Protein AF-0000000086157388 (afdb_homodimer)

Foldseek 3Di:
DPDQWDAACLAIAGPLDPKHWDWDAEPQRFIEIEIADQVDFKWKKKKKFQAAQLPPDQLFAALRVLLLLLLQQAFPVGNHGCVLVVVQLLFVKDWDWDGDHGMIMTMMMGGQVCVLVNVLRVLRSQQGGPSDPVQSVVSLLLLQQVLLQCLQPQVVVVCLVLLCLWDPLRSSNTHHSHHCVSQPVSCVVVVHDSSVVSVVVSVVRSASNRMYMYTYHNDDPVVVVVSCHVRNNSRHHPPDDGDDRPQDDRADLVNFQKEKEFEHNAFFWKKKKKFKFFACLQVLQAPLQVLVQCFQQFCAFQHLPVVCVVVLFFDHWGWTWPAHDPGITMTMIMTGTFPVNLVVSLVSLLSSLLQLVVVLVCPVPDVVSVVLLQLLLSVCSNQPFDDDNRVVNRQLRVCCSRDPSHCSRPSVGHHHDHDRVVNNVVSVRSASRRIYIYTYGNVCPPVADDFRDSSRIGMHMDHNDPVSRVDSRDHDHDPRHDGDDDQPQADDDWDFPDEADPDLVDPDDDAWAWPDDDLAETETEAADRHSRGQKKKKKKWKFFCQCPVDLLNVLLNVLVQVQLCVVCVNPCSSNVSNAKDWDWDADNTTIMIMIMGGNRCRLVVVVVSLVSLLLLLDPPRDDDQSSSVRSLVVVLSVLVCVLSDRQLVVLVVVVQLQWWLRDDDSVVNNVSSVPDGPVNSSVSSNRRQLEIHMYMYMYYRDDPVRSVVSVVVSSCSAQNDDPRHHHGDDPVSPADTFTFDDDAQFEEEEEDARSPQQSLKKKKKKKWWDAFDDLLVVLLQLLCQSVCFSLQCCVCCSVVNFRNDWGWHWDDDQRTTIIMIMHMGNPDFLVVVVVSSLVVLQCVLVVLVPQDPVSSVSSLVSSLCVLVPDDSGRVVLSVLQVVCVVSLQNPSCSSVSSNVSNVPDDSVNSSVVSQQAPHSPHRNHYMYMYIYGYNNDDDDPDDPPDPDPDDDPPDDDDDDPPDCPPCPVRDYDYPPDSNVSSVPTDIHHGRDNNNVVVSVVVNVD/DPDQWDAACLAIAGPLDPKHWDWDAEPQRFIEIEIADQVDFKWKKKKKFQAAQLPPDPLFAALRVLLLLLLQQAFPVGNHGCVLVVVQLLFVKDWDWDGDHGMIMTMMMGGQVCVLVNVLRVLRSQQGGPSDPVQSVVSLLLLQQVLLQCLQPQVVVVCLVLLCLWDPLRSSNTHHSHHCVSQPVSCVVVVHDSSVVSVVVSVVRSASNRMYMYIYHNDDPVVVVVSCRVRNNSRHHPPDDGDDRPQDDRADLVNFQKEKEFEHNAFFWKKKKKFKFFAPLQVLQAPLQVLVQCFQQFCAFQHLNVVCVVVVFFDHWGWTWPAHDPGITMTMIMTGTFPVNLVVSLVSLLSSLLQLVVVLVCPVPDVVSVVLLQLLLSVCSNQPFDDDNRVVNSQLRVCCSRDPSHCSHPSVGHHHDHDRVVNNVVSVRSASRRIYIYTYGNVCPVVADDFRDSSRIGMHMDHNDPVSRVDSRDHDHDPRHDGDDDQPQADDDWDFPDEADPDLVDDDDDAWAWPDDDLAETETEAADRHSRGQKKKKKKWKFFCQCPVDLLNVLLNVLVQVQLCVVCVNPCSSNVSNAKDWDWDADNTTIMIMIMGGNRCRLVVVVVSLVSLLLLLDPPRDDDQSSSVRSLVVVLSVLVCVLSDRQLVVLVVVVLLQWWLRDDDSVVNNVSSVPDGPVNSSVSSNRRQLEIHMYMYMYYRDDPVRSVVSVVVSSCSAQNDDPRHHHGDDPVSPADTFTFDDDAQFEEEEEDARSPQQSLKKKKKKKWWDAFDDLLVVLLQLLVQSVCFSLQCCQCCSVVNFRNDWGWHWDDDQRTTIIMIMHMGNPDFLVVVVVSSLVVLQVVLVVLVPQDPVSSVSSLVSSLCVLVPDDSGSVVLVVLQVVCVVSLQQPSCSSVSSNVSNVPDDSVNSSVVSQQAPHSPHRNHYMYMYIYGYNNDDDDPDDPPPPDPDDDPPDDDDDDPDDCPPCPVRDYDYDPDSNVSSVVTDIHHGRDNNNVVVSVVVNVD

Solvent-accessible surface area (backbone atoms only — not comparable to full-atom values): 105299 Å² total; per-residue (Å²): 130,78,60,53,58,37,73,40,77,63,26,32,38,32,56,71,56,85,60,44,51,42,74,47,64,43,92,37,51,32,38,34,39,39,35,24,33,71,82,49,65,53,16,19,35,10,40,19,35,49,50,18,24,46,73,32,54,90,78,32,33,10,45,43,39,49,43,61,60,37,46,60,37,14,16,74,91,52,59,54,49,57,51,66,62,51,53,28,53,55,39,68,22,52,72,53,68,50,64,43,61,53,30,30,38,39,31,29,30,24,32,42,93,54,34,66,63,52,49,47,59,54,33,32,47,63,55,40,49,54,55,42,72,88,48,46,65,60,50,41,48,46,38,24,41,50,43,60,68,42,52,72,34,51,71,57,34,53,52,50,45,58,22,61,70,29,31,81,88,19,50,70,32,56,57,42,69,32,31,47,53,40,58,41,54,51,26,54,76,70,70,46,57,54,67,59,51,47,52,48,50,44,70,70,62,66,26,21,47,36,30,28,35,21,43,37,34,43,53,56,62,70,56,51,50,49,50,49,52,72,54,48,45,71,27,52,51,76,70,52,75,61,85,80,74,77,88,62,52,45,70,45,79,90,58,32,25,28,33,34,42,27,31,53,78,53,88,48,40,35,42,36,43,30,27,76,39,72,44,58,52,81,41,54,52,44,40,47,63,54,62,54,20,52,58,61,34,31,53,32,73,28,16,61,44,40,54,32,40,77,70,52,26,34,81,45,56,46,40,34,70,78,38,79,34,82,80,31,23,29,40,35,41,36,32,32,33,34,81,61,17,66,76,36,50,70,58,52,52,42,51,54,40,29,50,50,51,50,48,61,67,51,51,71,66,65,67,62,63,56,49,51,54,32,49,43,28,44,53,50,48,32,68,55,70,68,67,56,50,42,62,46,25,40,51,44,15,54,40,51,79,74,32,57,70,42,31,45,72,38,41,89,51,49,60,76,45,89,47,57,64,58,36,48,54,52,58,68,53,67,37,48,69,41,22,34,40,36,38,35,25,50,87,38,53,96,66,48,81,41,63,39,85,87,52,57,38,37,24,35,76,44,72,55,54,67,69,58,39,53,47,50,65,63,58,67,86,55,89,70,55,47,76,75,78,86,62,84,45,56,74,88,57,68,78,69,65,41,63,74,48,93,54,78,89,53,87,68,90,68,71,64,40,56,79,42,80,58,70,54,37,34,33,35,42,37,59,34,37,78,76,65,52,40,35,26,38,43,38,35,36,42,33,16,80,53,42,33,68,41,49,54,32,35,45,37,43,52,50,50,48,53,50,49,50,61,70,38,37,46,63,49,44,40,32,44,68,46,56,26,48,70,48,76,52,67,53,74,46,25,39,34,40,39,40,38,20,43,43,69,51,42,65,57,55,52,50,52,52,51,50,49,54,51,44,56,30,37,91,82,47,82,82,58,67,69,58,48,53,52,51,51,52,52,53,51,45,52,55,59,40,54,47,61,53,61,47,54,60,50,26,52,47,51,48,47,51,51,36,30,69,79,57,73,55,64,68,51,35,54,60,34,58,72,70,59,50,71,68,54,39,50,52,46,39,49,50,40,56,45,32,35,32,38,43,37,37,37,38,22,33,44,42,71,69,54,48,51,51,56,50,49,53,58,50,40,72,43,58,36,99,58,97,74,53,31,38,60,60,54,81,78,70,69,67,66,66,36,23,54,41,75,85,55,56,34,40,35,38,34,70,46,70,32,80,36,56,82,40,50,42,13,9,30,30,39,35,36,50,68,53,67,68,43,58,66,59,48,18,52,47,53,51,49,38,60,67,45,35,60,60,50,38,45,47,45,32,67,72,61,55,47,31,67,48,60,47,59,35,79,44,76,50,58,46,29,37,32,41,36,44,37,40,28,12,69,81,48,43,36,71,56,49,50,51,53,51,52,51,48,59,60,51,46,53,54,57,62,69,67,52,46,72,66,59,50,49,43,49,48,51,35,50,33,49,61,46,64,52,74,68,76,34,66,67,53,49,50,49,58,53,45,52,28,54,76,68,48,26,43,51,76,60,47,48,57,52,24,29,57,44,38,71,68,60,47,74,65,56,53,50,52,48,40,48,34,46,65,35,90,82,13,80,55,15,22,34,41,36,26,30,28,32,10,58,74,36,85,78,76,76,74,74,70,82,70,86,67,92,74,84,82,84,68,90,81,90,85,71,91,73,70,84,74,69,73,70,69,77,69,61,68,48,75,52,87,46,62,62,63,50,51,39,64,32,30,30,44,33,34,60,63,48,73,23,48,62,57,42,55,59,54,57,76,106,131,79,60,54,57,38,74,40,77,61,26,34,40,34,55,71,56,83,59,44,51,43,76,46,64,44,91,35,50,32,37,34,41,41,35,24,32,73,80,49,64,53,14,19,36,11,40,18,35,50,49,17,25,45,72,32,54,90,79,31,33,10,45,44,38,49,44,62,60,39,45,61,37,14,17,74,92,49,58,53,48,56,50,64,61,51,52,29,52,53,40,67,21,51,73,54,68,50,64,44,60,54,31,30,39,40,30,28,31,24,32,42,91,54,33,67,62,53,48,48,60,56,34,32,47,64,56,40,48,54,57,42,71,88,47,46,65,62,51,41,48,45,37,24,42,50,43,61,69,42,53,71,34,53,71,57,34,53,52,51,45,58,22,62,71,28,31,81,85,18,50,71,32,55,57,43,68,33,31,47,54,39,60,40,53,51,25,54,75,70,71,46,57,56,67,60,52,46,50,49,50,43,68,70,63,67,26,21,47,37,30,28,35,21,42,37,34,44,52,54,62,70,57,52,51,49,49,49,50,70,52,49,45,71,27,52,52,76,72,51,74,60,84,79,76,78,88,62,51,42,69,45,80,89,58,32,25,27,33,34,42,30,30,52,79,52,88,50,39,38,43,35,45,30,28,74,39,71,42,58,55,82,41,53,50,42,40,48,62,54,64,53,19,52,58,62,34,30,54,30,73,28,15,60,43,39,54,33,38,76,71,50,26,34,80,43,56,46,38,31,71,80,37,77,33,82,80,31,23,31,40,34,40,37,32,32,34,32,80,63,16,65,76,36,50,70,59,54,53,41,51,54,42,29,52,51,51,49,48,60,68,51,52,70,67,64,66,63,62,56,50,51,55,31,50,45,28,44,52,51,50,31,68,55,71,69,66,55,50,42,59,46,24,40,50,45,16,55,40,50,78,74,31,56,71,43,32,46,72,37,42,89,53,46,60,75,45,86,47,57,66,60,35,49,53,52,58,69,51,69,38,48,68,42,22,35,39,36,38,35,26,49,84,37,52,96,66,46,80,41,63,40,85,87,51,56,38,38,25,34,77,43,72,54,53,66,69,59,39,51,48,48,66,64,59,67,87,52,89,70,54,48,78,75,77,85,61,84,44,57,73,86,56,69,77,68,65,40,62,74,49,91,53,77,88,54,87,68,91,69,70,64,41,56,79,41,81,60,70,54,36,35,33,36,42,36,60,35,38,80,76,65,50,40,36,25,38,42,38,36,36,41,33,16,80,53,41,32,68,41,51,55,32,35,47,39,43,52,50,50,48,52,51,49,50,61,70,38,38,47,64,50,46,40,31,43,68,45,54,27,49,72,48,75,52,66,53,73,48,24,40,35,40,37,40,38,20,42,42,68,51,41,64,58,55,53,51,52,52,50,51,51,56,50,44,57,30,37,92,81,48,83,80,58,67,69,59,48,52,52,50,52,50,52,50,51,46,52,55,59,39,54,47,62,54,59,48,53,61,51,25,52,48,52,50,47,52,52,36,32,69,78,56,72,55,63,67,50,35,53,60,35,57,74,70,59,50,72,67,54,41,52,53,46,39,50,50,39,58,45,34,36,31,36,44,38,38,38,36,22,34,46,42,71,68,54,48,51,50,55,50,48,53,57,50,41,72,43,57,36,99,56,96,75,52,33,38,59,59,55,80,77,71,70,69,68,66,34,23,52,40,76,85,55,56,33,40,35,38,35,70,47,70,34,82,36,55,82,39,50,42,12,9,31,29,39,35,35,50,68,51,67,69,44,58,67,59,48,19,52,47,53,51,48,38,62,66,47,35,60,60,50,38,44,47,45,31,67,71,61,56,46,29,67,48,61,48,58,35,80,43,74,49,59,46,31,36,33,42,37,41,37,39,29,12,68,80,46,42,36,70,56,48,50,52,53,52,51,51,47,59,59,52,46,53,55,57,62,68,66,52,47,71,66,58,50,50,42,49,50,52,33,50,33,48,61,47,62,52,74,68,76,35,67,69,51,48,50,49,58,53,44,51,28,54,77,67,48,26,43,50,74,60,46,48,57,52,24,28,57,45,37,71,69,60,48,75,66,57,52,50,52,49,39,48,33,47,63,34,92,82,13,80,54,16,20,35,39,36,26,31,28,30,10,57,73,35,85,77,76,78,73,73,69,82,69,87,72,91,74,89,77,82,77,78,89,84,78,75,83,75,63,85,72,70,74,71,69,78,69,63,68,48,75,53,86,45,61,62,62,50,50,40,65,32,29,31,44,33,34,60,63,49,74,24,48,61,56,41,56,58,55,57,75,108

InterPro domains:
  IPR001431 Peptidase M16, zinc-binding site [PS00143] (52-75)
  IPR007863 Peptidase M16, C-terminal [PF05193] (195-375)
  IPR011249 Metalloenzyme, LuxS/M16 peptidase-like [SSF63411] (14-241)
  IPR011249 Metalloenzyme, LuxS/M16 peptidase-like [SSF63411] (247-485)
  IPR011249 Metalloenzyme, LuxS/M16 peptidase-like [SSF63411] (487-719)
  IPR011249 Metalloenzyme, LuxS/M16 peptidase-like [SSF63411] (750-945)
  IPR011765 Peptidase M16, N-terminal [PF00675] (32-168)
  IPR032632 Peptidase M16, middle/third domain [PF16187] (381-672)
  IPR050626 Peptidase M16 [PTHR43690] (11-986)
  IPR054734 Coenzyme PQQ synthesis protein F-like, C-terminal lobe, domain 4 [PF22456] (783-882)

pLDDT: mean 91.5, std 12.33, range [19.94, 98.81]

Nearest PDB structures (foldseek):
  4pfc-assembly1_B  TM=9.651E-01  e=4.198E-99  Homo sapiens
  3e4a-assembly2_B  TM=9.643E-01  e=3.838E-98  Homo sapiens
  6mq3-assembly1_A  TM=9.657E-01  e=3.493E-98  Homo sapiens
  4pf9-assembly1_A  TM=9.601E-01  e=7.455E-97  Homo sapiens
  1q2l-assembly1_A  TM=5.799E-01  e=6.615E-72  Escherichia coli str. K-12 substr. W3110

Organism: Pythium oligandrum (NCBI:txid41045)

Sequence (2010 aa):
MDASVVLRNGVEVSALDDRLYESVTLENALQVLLISDPATEKASAAMDVHVGHQSDPEDLPGLAHFLEHMLFLGTEKYPDENSYKQYLSAHSGRSNASTSQMHTNYYFDVLSEHFHEALDRFAQFFIAPLFTASATEREMNAVNSENAKNLQNDHRRLYQLQKSLANPQHPFHKFGTGNIETLGNIPKAQGIDVRKALLEFHATYYSASIMKLVIYGKEDLPTLKLWATQLFSAIKNTGRSFPTFGDVVPYDESRLGREIHVAPVKDLRVIDVSWPLPSLYWDFLTKPSRILSHLIGHEGKGSVLSYLKAKKWANGLSSGLTRDNEDWALFSVKVEATEEGIEHVNEVVTVVYQYLHMLQREAPFAPWIFEETKDVSLVEFRFKSKESPINYTSYLAGVMHKYPTKHVVSGGYLLHDYDAEKVQKILDLLTPKRMRLTVVSKKFEDKTESIEKWYTTPYTEGAIEAERLDTWQVVNANGELALPHRNEFICTDFRIVTPPERDASTYVLSPPTLLRNDAQARLWYKPDVHFRKPKLTLSFLLYTPTVSATPYHAVLSGLLIRYLKDELSEYSYDAELAGMEYDVSFTSRALELHVVGFSHKLPILLSKILDQLHSMSSPDHVYNDAMFERIKDRTKRLYENFFLEEPYQHAVYASSLILEASRWSVEEKIEAIEQLTLADMISHAQQLFQQVFIEAYAYGNIDQAGAESVTARVVDSFFGAGSQKSLTLLASQRAKPRAIQLTEPIEYRFQRKEWNTANLNSSICNLYQFNTESVPLRARLELFAHIFKEPCFNQLRTQEQLGYLVFSGLFRIEGVEYFRVLVQSDVASPAHLNQRIELFVASFRQLLVDMSATEWAKHVVAVVKALREKPKRESEECARYWREIACETFVFDRRERVAAAVETLQKTDLLAFFDEYMLPDGSKRSKLSTRLYGNKHDLLELAPPIGGRSASLSASTHLAATMTLSPSECSVHFITDVNAFKQSMPLFPERGRDGLQDAVAAAKLMDASVVLRNGVEVSALDDRLYESVTLENALQVLLISDPATEKASAAMDVHVGHQSDPEDLPGLAHFLEHMLFLGTEKYPDENSYKQYLSAHSGRSNASTSQMHTNYYFDVLSEHFHEALDRFAQFFIAPLFTASATEREMNAVNSENAKNLQNDHRRLYQLQKSLANPQHPFHKFGTGNIETLGNIPKAQGIDVRKALLEFHATYYSASIMKLVIYGKEDLPTLKLWATQLFSAIKNTGRSFPTFGDVVPYDESRLGREIHVAPVKDLRVIDVSWPLPSLYWDFLTKPSRILSHLIGHEGKGSVLSYLKAKKWANGLSSGLTRDNEDWALFSVKVEATEEGIEHVNEVVTVVYQYLHMLQREAPFAPWIFEETKDVSLVEFRFKSKESPINYTSYLAGVMHKYPTKHVVSGGYLLHDYDAEKVQKILDLLTPKRMRLTVVSKKFEDKTESIEKWYTTPYTEGAIEAERLDTWQVVNANGELALPHRNEFICTDFRIVTPPERDASTYVLSPPTLLRNDAQARLWYKPDVHFRKPKLTLSFLLYTPTVSATPYHAVLSGLLIRYLKDELSEYSYDAELAGMEYDVSFTSRALELHVVGFSHKLPILLSKILDQLHSMSSPDHVYNDAMFERIKDRTKRLYENFFLEEPYQHAVYASSLILEASRWSVEEKIEAIEQLTLADMISHAQQLFQQVFIEAYAYGNIDQAGAESVTARVVDSFFGAGSQKSLTLLASQRAKPRAIQLTEPIEYRFQRKEWNTANLNSSICNLYQFNTESVPLRARLELFAHIFKEPCFNQLRTQEQLGYLVFSGLFRIEGVEYFRVLVQSDVASPAHLNQRIELFVASFRQLLVDMSATEWAKHVVAVVKALREKPKRESEECARYWREIACETFVFDRRERVAAAVETLQKTDLLAFFDEYMLPDGSKRSKLSTRLYGNKHDLLELAPPIGGRSASLSASTHLAATMTLSPSECSVHFITDVNAFKQSMPLFPERGRDGLQDAVAAAKL

Secondary structure (DSSP, 8-state):
---SEEEETTEEEETT---EEEEEE-TTS-EEEEEE-TT-SEEEEEEEES--GGGS-TTSTTHHHHHHHHTTS-BSSS--TTHHHHHHHHTT-EEEEEE-SS-EEEEEEEEGGGHHHHHHHHHHHHH-B---GGGHHHHHHHHHHHHHHHTT-HHHHHHHHHHHTS-TTSGGGS--S--HIIIIIHHHHTT--HHHHHHHHHHHH--GGGEEEEEEESS-HHHHHHHHHHHHTTS----PPPP--TT--SS-GGGSSEEEEE--SS---EEEEEEEE---TT-TTT-HHHHHHHHHT--STTSHHHHHHHTT-EEEEEEEEEEE-SS-EEEEEEEEE-HHHHTTHHHHHHHHHHHHHHHHHHPSPPHHHHHHHHHHHHHHHHTPPPPPHHHHHHHHHHHTTTS-GGGTTTTTT------HHHHHHHHHH--GGG-EEEEE-GGGTTT-SEE-TTT--EEEEEEPPHHHHHHHHSPPP-TT--PPPPPTT--------SPPPS-TTS----PPEEEEESSSEEEEEEE--SS--SEEEEEEEEE-TTTTSSHHHHHHHHHHHHHHHHHHHHHHHHHHHTT-EEEEEE-SSEEEEEEEEETTTHHHHHHHHHHHHHHHHSTTPPPPHHHHHHHHHHHHHHHHHHTTS-HHHHHHHHHHHHHBTTPPPHHHHHHHHHH--HHHHHHHHHHHTSB-EEEEEEEES--HHHHHHHHHHHHHHHHSSSSSPPBPPPGGGGPPP-BBP--SSSEEEEEEE-SSTT---EEEEEEEEEEE--HHHHHHHHHHHHHHHHHHHIIIIIIS---SEEEEEEEEETTEEEEEEEEEESSS-HHHHHHHHHHHHHHHHHHHHH--HHHHHHHHHHHHHHHTPPPSSHHHHHHHHHHHHHTT---TTHHHHHHHHHHT--HHHHHHHHHHHTSTT-TT-EEEEEEEE-TTS---------SSS----------------------EEE-S-HHHHHHHS-BPPPPP-HHHHHHHHHHH-/---SEEEETTEEEETT---EEEEEE-TTS-EEEEEE-TT-SEEEEEEEES--GGGS-TTSTTHHHHHHHHTTS-BSSS--TTHHHHHHHHTT-EEEEEE-SS-EEEEEEEEGGGHHHHHHHHHHHHH-B---GGGHHHHHHHHHHHHHHHTT-HHHHHHHHHHHTS-TTSGGGS--S--HIIIIIHHHHTT--HHHHHHHHHHHH--GGGEEEEEEESS-HHHHHHHHHHHHTTS----PPPP--TT--SS-GGGSSEEEEE--SS---EEEEEEEE---TT-TTT-HHHHHHHHHT--STTSHHHHHHHTT-EEEEEEEEEEE-SS-EEEEEEEEE-HHHHTTHHHHHHHHHHHHHHHHHHPSPPHHHHHHHHHHHHHHHHTPPPPPHHHHHHHHHHHTTTS-GGGTTTTTT------HHHHHHHHHH--GGG-EEEEE-GGGTTT-SEE-TTT--EEEEEEPPHHHHHHHHSPPP-TT--PPPP-TT--------SPPPS-TTS----PPEEEEESSSEEEEEEE--SS--SEEEEEEEEE-TTTTSSHHHHHHHHHHHHHHHHHHHHHHHHHHHTT-EEEEEE-SSEEEEEEEEETTTHHHHHHHHHHHHHHHHSTTPPPPHHHHHHHHHHHHHHHHHHTTS-HHHHHHHHHHHHHBTTPPPHHHHHHHHHH--HHHHHHHHHHHTSB-EEEEEEEES--HHHHHHHHHHHHHHHHSSSSSPPBPPPGGGGPPP-BBP--SSSEEEEEEE-SSTT---EEEEEEEEEEE--HHHHHHHHHHHHHHHHHHHIIIIIIS---SEEEEEEEEETTEEEEEEEEEESSS-HHHHHHHHHHHHHHHHHHHHH--HHHHHHHHHHHHHHHTPPPSSHHHHHHHHHHHHHTT---TTHHHHHHHHHHT--HHHHHHHHHHHTSTT-TT-EEEEEEEE-TTS---------SSS--------SS--S---------EEE-S-HHHHHHHS-BPPPPP-HHHHHHHHHHH-

Radius of gyration: 44.44 Å; Cα contacts (8 Å, |Δi|>4): 3842; chains: 2; bounding box: 84×133×100 Å

Structure (mmCIF, N/CA/C/O backbone):
data_AF-0000000086157388-model_v1
#
loop_
_entity.id
_entity.type
_entity.pdbx_description
1 polymer 'Insulin-degrading enzyme'
#
loop_
_atom_site.group_PDB
_atom_site.id
_atom_site.type_symbol
_atom_site.label_atom_id
_atom_site.label_alt_id
_atom_site.label_comp_id
_atom_site.label_asym_id
_atom_site.label_entity_id
_atom_site.label_seq_id
_atom_site.pdbx_PDB_ins_code
_atom_site.Cartn_x
_atom_site.Cartn_y
_atom_site.Cartn_z
_atom_site.occupancy
_atom_site.B_iso_or_equiv
_atom_site.auth_seq_id
_atom_site.auth_comp_id
_atom_site.auth_asym_id
_atom_site.auth_atom_id
_atom_site.pdbx_PDB_model_num
ATOM 1 N N . MET A 1 1 ? -38.969 35.5 25.422 1 34.53 1 MET A N 1
ATOM 2 C CA . MET A 1 1 ? -37.656 35.5 24.75 1 34.53 1 MET A CA 1
ATOM 3 C C . MET A 1 1 ? -36.562 35.938 25.703 1 34.53 1 MET A C 1
ATOM 5 O O . MET A 1 1 ? -36.469 37.094 26.078 1 34.53 1 MET A O 1
ATOM 9 N N . ASP A 1 2 ? -36.219 35.188 26.562 1 48.5 2 ASP A N 1
ATOM 10 C CA . ASP A 1 2 ? -35.312 35.406 27.688 1 48.5 2 ASP A CA 1
ATOM 11 C C . ASP A 1 2 ? -34.031 36.156 27.234 1 48.5 2 ASP A C 1
ATOM 13 O O . ASP A 1 2 ? -33.594 36 26.094 1 48.5 2 ASP A O 1
ATOM 17 N N . ALA A 1 3 ? -33.594 37.188 27.828 1 71.31 3 ALA A N 1
ATOM 18 C CA . ALA A 1 3 ? -32.594 38.188 27.484 1 71.31 3 ALA A CA 1
ATOM 19 C C . ALA A 1 3 ? -31.25 37.562 27.188 1 71.31 3 ALA A C 1
ATOM 21 O O . ALA A 1 3 ? -30.75 36.75 27.969 1 71.31 3 ALA A O 1
ATOM 22 N N . SER A 1 4 ? -30.844 37.531 25.844 1 84.69 4 SER A N 1
ATOM 23 C CA . SER A 1 4 ? -29.547 37.031 25.359 1 84.69 4 SER A CA 1
ATOM 24 C C . SER A 1 4 ? -28.391 37.688 26.125 1 84.69 4 SER A C 1
ATOM 26 O O . SER A 1 4 ? -27.312 37.125 26.234 1 84.69 4 SER A O 1
ATOM 28 N N . VAL A 1 5 ? -28.719 38.812 26.703 1 91.88 5 VAL A N 1
ATOM 29 C CA . VAL A 1 5 ? -27.719 39.594 27.406 1 91.88 5 VAL A CA 1
ATOM 30 C C . VAL A 1 5 ? -28.25 40 28.781 1 91.88 5 VAL A C 1
ATOM 32 O O . VAL A 1 5 ? -29.422 40.375 28.922 1 91.88 5 VAL A O 1
ATOM 35 N N . VAL A 1 6 ? -27.469 39.844 29.797 1 93.44 6 VAL A N 1
ATOM 36 C CA . VAL A 1 6 ? -27.859 40.219 31.156 1 93.44 6 VAL A CA 1
ATOM 37 C C . VAL A 1 6 ? -26.781 41.094 31.781 1 93.44 6 VAL A C 1
ATOM 39 O O . VAL A 1 6 ? -25.641 41.125 31.312 1 93.44 6 VAL A O 1
ATOM 42 N N . LEU A 1 7 ? -27.141 41.75 32.781 1 92.56 7 LEU A N 1
ATOM 43 C CA . LEU A 1 7 ? -26.203 42.594 33.5 1 92.56 7 LEU A CA 1
ATOM 44 C C . LEU A 1 7 ? -25.812 41.938 34.812 1 92.56 7 LEU A C 1
ATOM 46 O O . LEU A 1 7 ? -26.672 41.562 35.625 1 92.56 7 LEU A O 1
ATOM 50 N N . ARG A 1 8 ? -24.562 41.75 35 1 91.5 8 ARG A N 1
ATOM 51 C CA . ARG A 1 8 ? -24.016 41.25 36.25 1 91.5 8 ARG A CA 1
ATOM 52 C C . ARG A 1 8 ? -23.109 42.281 36.906 1 91.5 8 ARG A C 1
ATOM 54 O O . ARG A 1 8 ? -21.953 42.438 36.469 1 91.5 8 ARG A O 1
ATOM 61 N N . ASN A 1 9 ? -23.562 42.812 38.031 1 93.06 9 ASN A N 1
ATOM 62 C CA . ASN A 1 9 ? -22.812 43.844 38.719 1 93.06 9 ASN A CA 1
ATOM 63 C C . ASN A 1 9 ? -22.359 44.938 37.75 1 93.06 9 ASN A C 1
ATOM 65 O O . ASN A 1 9 ? -21.203 45.375 37.781 1 93.06 9 ASN A O 1
ATOM 69 N N . GLY A 1 10 ? -23.219 45.219 36.844 1 92.38 10 GLY A N 1
ATOM 70 C CA . GLY A 1 10 ? -22.953 46.312 35.938 1 92.38 10 GLY A CA 1
ATOM 71 C C . GLY A 1 10 ? -22.234 45.906 34.688 1 92.38 10 GLY A C 1
ATOM 72 O O . GLY A 1 10 ? -22 46.719 33.781 1 92.38 10 GLY A O 1
ATOM 73 N N . VAL A 1 11 ? -21.859 44.688 34.531 1 95.69 11 VAL A N 1
ATOM 74 C CA . VAL A 1 11 ? -21.172 44.188 33.344 1 95.69 11 VAL A CA 1
ATOM 75 C C . VAL A 1 11 ? -22.141 43.375 32.469 1 95.69 11 VAL A C 1
ATOM 77 O O . VAL A 1 11 ? -22.828 42.5 33 1 95.69 11 VAL A O 1
ATOM 80 N N . GLU A 1 12 ? -22.234 43.719 31.203 1 94.56 12 GLU A N 1
ATOM 81 C CA . GLU A 1 12 ? -23.078 42.969 30.266 1 94.56 12 GLU A CA 1
ATOM 82 C C . GLU A 1 12 ? -22.422 41.625 29.891 1 94.56 12 GLU A C 1
ATOM 84 O O . GLU A 1 12 ? -21.312 41.625 29.359 1 94.56 12 GLU A O 1
ATOM 89 N N . VAL A 1 13 ? -23.047 40.594 30.203 1 94.44 13 VAL A N 1
ATOM 90 C CA . VAL A 1 13 ? -22.547 39.25 29.891 1 94.44 13 VAL A CA 1
ATOM 91 C C . VAL A 1 13 ? -23.641 38.438 29.234 1 94.44 13 VAL A C 1
ATOM 93 O O . VAL A 1 13 ? -24.812 38.844 29.219 1 94.44 13 VAL A O 1
ATOM 96 N N . SER A 1 14 ? -23.25 37.406 28.594 1 92.19 14 SER A N 1
ATOM 97 C CA . SER A 1 14 ? -24.234 36.469 28.031 1 92.19 14 SER A CA 1
ATOM 98 C C . SER A 1 14 ? -25.109 35.875 29.125 1 92.19 14 SER A C 1
ATOM 100 O O . SER A 1 14 ? -24.641 35.625 30.234 1 92.19 14 SER A O 1
ATOM 102 N N . ALA A 1 15 ? -26.297 35.562 28.75 1 87.88 15 ALA A N 1
ATOM 103 C CA . ALA A 1 15 ? -27.234 34.969 29.719 1 87.88 15 ALA A CA 1
ATOM 104 C C . ALA A 1 15 ? -26.766 33.594 30.125 1 87.88 15 ALA A C 1
ATOM 106 O O . ALA A 1 15 ? -27.094 33.125 31.219 1 87.88 15 ALA A O 1
ATOM 107 N N . LEU A 1 16 ? -25.938 33.031 29.312 1 86.88 16 LEU A N 1
ATOM 108 C CA . LEU A 1 16 ? -25.484 31.672 29.562 1 86.88 16 LEU A CA 1
ATOM 109 C C . LEU A 1 16 ? -24.141 31.672 30.281 1 86.88 16 LEU A C 1
ATOM 111 O O . LEU A 1 16 ? -23.625 30.609 30.641 1 86.88 16 LEU A O 1
ATOM 115 N N . ASP A 1 17 ? -23.562 32.781 30.5 1 90.25 17 ASP A N 1
ATOM 116 C CA . ASP A 1 17 ? -22.328 32.906 31.266 1 90.25 17 ASP A CA 1
ATOM 117 C C . ASP A 1 17 ? -22.594 32.875 32.75 1 90.25 17 ASP A C 1
ATOM 119 O O . ASP A 1 17 ? -23.25 33.75 33.312 1 90.25 17 ASP A O 1
ATOM 123 N N . ASP A 1 18 ? -22.141 31.922 33.438 1 88.75 18 ASP A N 1
ATOM 124 C CA . ASP A 1 18 ? -22.438 31.734 34.844 1 88.75 18 ASP A CA 1
ATOM 125 C C . ASP A 1 18 ? -21.344 32.344 35.719 1 88.75 18 ASP A C 1
ATOM 127 O O . ASP A 1 18 ? -21.359 32.156 36.938 1 88.75 18 ASP A O 1
ATOM 131 N N . ARG A 1 19 ? -20.406 32.938 35.25 1 94.81 19 ARG A N 1
ATOM 132 C CA . ARG A 1 19 ? -19.359 33.594 36.031 1 94.81 19 ARG A CA 1
ATOM 133 C C . ARG A 1 19 ? -19.875 34.875 36.656 1 94.81 19 ARG A C 1
ATOM 135 O O . ARG A 1 19 ? -20.844 35.469 36.156 1 94.81 19 ARG A O 1
ATOM 142 N N . LEU A 1 20 ? -19.203 35.25 37.75 1 96.25 20 LEU A N 1
ATOM 143 C CA . LEU A 1 20 ? -19.531 36.531 38.375 1 96.25 20 LEU A CA 1
ATOM 144 C C . LEU A 1 20 ? -18.453 37.562 38.094 1 96.25 20 LEU A C 1
ATOM 146 O O . LEU A 1 20 ? -17.266 37.219 38.031 1 96.25 20 LEU A O 1
ATOM 150 N N . TYR A 1 21 ? -18.922 38.75 37.938 1 97.56 21 TYR A N 1
ATOM 151 C CA . TYR A 1 21 ? -18.031 39.844 37.562 1 97.56 21 TYR A CA 1
ATOM 152 C C . TYR A 1 21 ? -18.172 41.031 38.531 1 97.56 21 TYR A C 1
ATOM 154 O O . TYR A 1 21 ? -19.281 41.312 38.969 1 97.56 21 TYR A O 1
ATOM 162 N N . GLU A 1 22 ? -17.078 41.656 38.812 1 97.56 22 GLU A N 1
ATOM 163 C CA . GLU A 1 22 ? -17.094 42.906 39.562 1 97.56 22 GLU A CA 1
ATOM 164 C C . GLU A 1 22 ? -15.891 43.781 39.188 1 97.56 22 GLU A C 1
ATOM 166 O O . GLU A 1 22 ? -14.773 43.281 39.062 1 97.56 22 GLU A O 1
ATOM 171 N N . SER A 1 23 ? -16.172 45 38.875 1 97.31 23 SER A N 1
ATOM 172 C CA . SER A 1 23 ? -15.109 45.969 38.625 1 97.31 23 SER A CA 1
ATOM 173 C C . SER A 1 23 ? -14.859 46.844 39.844 1 97.31 23 SER A C 1
ATOM 175 O O . SER A 1 23 ? -15.797 47.375 40.438 1 97.31 23 SER A O 1
ATOM 177 N N . VAL A 1 24 ? -13.562 46.969 40.25 1 97.25 24 VAL A N 1
ATOM 178 C CA . VAL A 1 24 ? -13.203 47.781 41.406 1 97.25 24 VAL A CA 1
ATOM 179 C C . VAL A 1 24 ? -11.992 48.656 41.062 1 97.25 24 VAL A C 1
ATOM 181 O O . VAL A 1 24 ? -11.18 48.281 40.219 1 97.25 24 VAL A O 1
ATOM 184 N N . THR A 1 25 ? -11.953 49.781 41.625 1 97.25 25 THR A N 1
ATOM 185 C CA . THR A 1 25 ? -10.781 50.625 41.531 1 97.25 25 THR A CA 1
ATOM 186 C C . THR A 1 25 ? -10.07 50.75 42.875 1 97.25 25 THR A C 1
ATOM 188 O O . THR A 1 25 ? -10.688 51.094 43.875 1 97.25 25 THR A O 1
ATOM 191 N N . LEU A 1 26 ? -8.922 50.406 42.938 1 98 26 LEU A N 1
ATOM 192 C CA . LEU A 1 26 ? -8.148 50.438 44.156 1 98 26 LEU A CA 1
ATOM 193 C C . LEU A 1 26 ? -7.758 51.844 44.531 1 98 26 LEU A C 1
ATOM 195 O O . LEU A 1 26 ? -7.984 52.781 43.75 1 98 26 LEU A O 1
ATOM 199 N N . GLU A 1 27 ? -7.098 52 45.688 1 96.75 27 GLU A N 1
ATOM 200 C CA . GLU A 1 27 ? -6.73 53.344 46.188 1 96.75 27 GLU A CA 1
ATOM 201 C C . GLU A 1 27 ? -5.688 54 45.312 1 96.75 27 GLU A C 1
ATOM 203 O O . GLU A 1 27 ? -5.664 55.219 45.188 1 96.75 27 GLU A O 1
ATOM 208 N N . ASN A 1 28 ? -4.922 53.25 44.656 1 97.31 28 ASN A N 1
ATOM 209 C CA . ASN A 1 28 ? -3.885 53.781 43.781 1 97.31 28 ASN A CA 1
ATOM 210 C C . ASN A 1 28 ? -4.414 54.031 42.375 1 97.31 28 ASN A C 1
ATOM 212 O O . ASN A 1 28 ? -3.637 54.219 41.438 1 97.31 28 ASN A O 1
ATOM 216 N N . ALA A 1 29 ? -5.656 53.844 42.156 1 96.25 29 ALA A N 1
ATOM 217 C CA . ALA A 1 29 ? -6.359 54.156 40.906 1 96.25 29 ALA A CA 1
ATOM 218 C C . ALA A 1 29 ? -6.301 53 39.938 1 96.25 29 ALA A C 1
ATOM 220 O O . ALA A 1 29 ? -6.805 53.062 38.812 1 96.25 29 ALA A O 1
ATOM 221 N N . LEU A 1 30 ? -5.746 51.875 40.375 1 98.06 30 LEU A N 1
ATOM 222 C CA . LEU A 1 30 ? -5.738 50.688 39.531 1 98.06 30 LEU A CA 1
ATOM 223 C C . LEU A 1 30 ? -7.141 50.094 39.375 1 98.06 30 LEU A C 1
ATOM 225 O O . LEU A 1 30 ? -7.785 49.781 40.375 1 98.06 30 LEU A O 1
ATOM 229 N N . GLN A 1 31 ? -7.613 50.031 38.188 1 98 31 GLN A N 1
ATOM 230 C CA . GLN A 1 31 ? -8.891 49.375 37.969 1 98 31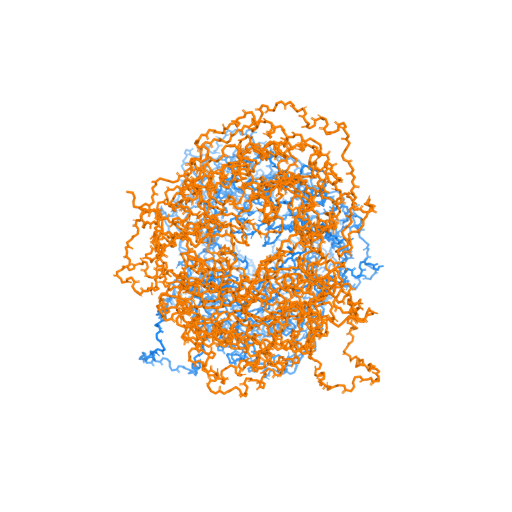 GLN A CA 1
ATOM 231 C C . GLN A 1 31 ? -8.703 47.875 37.812 1 98 31 GLN A C 1
ATOM 233 O O . GLN A 1 31 ? -7.832 47.406 37.062 1 98 31 GLN A O 1
ATOM 238 N N . VAL A 1 32 ? -9.508 47.125 38.5 1 98.62 32 VAL A N 1
ATOM 239 C CA . VAL A 1 32 ? -9.414 45.688 38.531 1 98.62 32 VAL A CA 1
ATOM 240 C C . VAL A 1 32 ? -10.766 45.062 38.156 1 98.62 32 VAL A C 1
ATOM 242 O O . VAL A 1 32 ? -11.797 45.469 38.719 1 98.62 32 VAL A O 1
ATOM 245 N N . LEU A 1 33 ? -10.781 44.219 37.156 1 98.62 33 LEU A N 1
ATOM 246 C CA . LEU A 1 33 ? -11.945 43.406 36.906 1 98.62 33 LEU A CA 1
ATOM 247 C C . LEU A 1 33 ? -11.797 42.031 37.562 1 98.62 33 LEU A C 1
ATOM 249 O O . LEU A 1 33 ? -10.852 41.281 37.281 1 98.62 33 LEU A O 1
ATOM 253 N N . LEU A 1 34 ? -12.656 41.75 38.469 1 98.56 34 LEU A N 1
ATOM 254 C CA . LEU A 1 34 ? -12.672 40.469 39.188 1 98.56 34 LEU A CA 1
ATOM 255 C C . LEU A 1 34 ? -13.68 39.531 38.562 1 98.56 34 LEU A C 1
ATOM 257 O O . LEU A 1 34 ? -14.82 39.906 38.281 1 98.56 34 LEU A O 1
ATOM 261 N N . ILE A 1 35 ? -13.234 38.344 38.312 1 98.38 35 ILE A N 1
ATOM 262 C CA . ILE A 1 35 ? -14.086 37.281 37.75 1 98.38 35 ILE A CA 1
ATOM 263 C C . ILE A 1 35 ? -14.039 36.062 38.656 1 98.38 35 ILE A C 1
ATOM 265 O O . ILE A 1 35 ? -12.969 35.5 38.875 1 98.38 35 ILE A O 1
ATOM 269 N N . SER A 1 36 ? -15.125 35.719 39.156 1 97.75 36 SER A N 1
ATOM 270 C CA . SER A 1 36 ? -15.234 34.5 40 1 97.75 36 SER A CA 1
ATOM 271 C C . SER A 1 36 ? -15.898 33.375 39.219 1 97.75 36 SER A C 1
ATOM 273 O O . SER A 1 36 ? -17.016 33.531 38.719 1 97.75 36 SER A O 1
ATOM 275 N N . ASP A 1 37 ? -15.242 32.281 39.062 1 94.88 37 ASP A N 1
ATOM 276 C CA . ASP A 1 37 ? -15.719 31.047 38.438 1 94.88 37 ASP A CA 1
ATOM 277 C C . ASP A 1 37 ? -15.438 29.844 39.344 1 94.88 37 ASP A C 1
ATOM 279 O O . ASP A 1 37 ? -14.367 29.234 39.25 1 94.88 37 ASP A O 1
ATOM 283 N N . PRO A 1 38 ? -16.344 29.469 40.125 1 90.38 38 PRO A N 1
ATOM 284 C CA . PRO A 1 38 ? -16.125 28.391 41.094 1 90.38 38 PRO A CA 1
ATOM 285 C C . PRO A 1 38 ? -15.758 27.062 40.438 1 90.38 38 PRO A C 1
ATOM 287 O O . PRO A 1 38 ? -15.133 26.203 41.062 1 90.38 38 PRO A O 1
ATOM 290 N N . ALA A 1 39 ? -16.047 26.953 39.219 1 85.12 39 ALA A N 1
ATOM 291 C CA . ALA A 1 39 ? -15.844 25.672 38.562 1 85.12 39 ALA A CA 1
ATOM 292 C C . ALA A 1 39 ? -14.484 25.625 37.875 1 85.12 39 ALA A C 1
ATOM 294 O O . ALA A 1 39 ? -14.062 24.578 37.375 1 85.12 39 ALA A O 1
ATOM 295 N N . THR A 1 40 ? -13.664 26.719 37.875 1 90.25 40 THR A N 1
ATOM 296 C CA . THR A 1 40 ? -12.43 26.766 37.094 1 90.25 40 THR A CA 1
ATOM 297 C C . THR A 1 40 ? -11.328 25.953 37.781 1 90.25 40 THR A C 1
ATOM 299 O O . THR A 1 40 ? -11.211 25.953 39 1 90.25 40 THR A O 1
ATOM 302 N N . GLU A 1 41 ? -10.648 25.172 37.031 1 87.44 41 GLU A N 1
ATOM 303 C CA . GLU A 1 41 ? -9.516 24.391 37.531 1 87.44 41 GLU A CA 1
ATOM 304 C C . GLU A 1 41 ? -8.242 25.219 37.562 1 87.44 41 GLU A C 1
ATOM 306 O O . GLU A 1 41 ? -7.422 25.078 38.469 1 87.44 41 GLU A O 1
ATOM 311 N N . LYS A 1 42 ? -8.078 26.078 36.594 1 92.38 42 LYS A N 1
ATOM 312 C CA . LYS A 1 42 ? -6.938 27 36.531 1 92.38 42 LYS A CA 1
ATOM 313 C C . LYS A 1 42 ? -7.379 28.438 36.75 1 92.38 42 LYS A C 1
ATOM 315 O O . LYS A 1 42 ? -8.43 28.844 36.25 1 92.38 42 LYS A O 1
ATOM 320 N N . ALA A 1 43 ? -6.648 29.094 37.5 1 96.81 43 ALA A N 1
ATOM 321 C CA . ALA A 1 43 ? -6.836 30.531 37.688 1 96.81 43 ALA A CA 1
ATOM 322 C C . ALA A 1 43 ? -5.871 31.328 36.812 1 96.81 43 ALA A C 1
ATOM 324 O O . ALA A 1 43 ? -4.906 30.781 36.281 1 96.81 43 ALA A O 1
ATOM 325 N N . SER A 1 44 ? -6.23 32.625 36.594 1 98.25 44 SER A N 1
ATOM 326 C CA . SER A 1 44 ? -5.422 33.406 35.688 1 98.25 44 SER A CA 1
ATOM 327 C C . SER A 1 44 ? -5.473 34.906 36.062 1 98.25 44 SER A C 1
ATOM 329 O O . SER A 1 44 ? -6.391 35.344 36.781 1 98.25 44 SER A O 1
ATOM 331 N N . ALA A 1 45 ? -4.5 35.562 35.688 1 98.75 45 ALA A N 1
ATOM 332 C CA . ALA A 1 45 ? -4.48 37.031 35.812 1 98.75 45 ALA A CA 1
ATOM 333 C C . ALA A 1 45 ? -3.719 37.656 34.656 1 98.75 45 ALA A C 1
ATOM 335 O O . ALA A 1 45 ? -2.863 37.031 34.031 1 98.75 45 ALA A O 1
ATOM 336 N N . ALA A 1 46 ? -4.094 38.906 34.375 1 98.81 46 ALA A N 1
ATOM 337 C CA . ALA A 1 46 ? -3.428 39.656 33.344 1 98.81 46 ALA A CA 1
ATOM 338 C C . ALA A 1 46 ? -3.361 41.125 33.688 1 98.81 46 ALA A C 1
ATOM 340 O O . ALA A 1 46 ? -4.297 41.688 34.281 1 98.81 46 ALA A O 1
ATOM 341 N N . MET A 1 47 ? -2.262 41.75 33.406 1 98.69 47 MET A N 1
ATOM 342 C CA . MET A 1 47 ? -2.055 43.188 33.562 1 98.69 47 MET A CA 1
ATOM 343 C C . MET A 1 47 ? -1.695 43.812 32.219 1 98.69 47 MET A C 1
ATOM 345 O O . MET A 1 47 ? -0.731 43.406 31.578 1 98.69 47 MET A O 1
ATOM 349 N N . ASP A 1 48 ? -2.553 44.75 31.812 1 98.75 48 ASP A N 1
ATOM 350 C CA . ASP A 1 48 ? -2.209 45.531 30.625 1 98.75 48 ASP A CA 1
ATOM 351 C C . ASP A 1 48 ? -1.771 46.938 30.969 1 98.75 48 ASP A C 1
ATOM 353 O O . ASP A 1 48 ? -2.471 47.656 31.703 1 98.75 48 ASP A O 1
ATOM 357 N N . VAL A 1 49 ? -0.617 47.312 30.516 1 98.5 49 VAL A N 1
ATOM 358 C CA . VAL A 1 49 ? -0.115 48.656 30.656 1 98.5 49 VAL A CA 1
ATOM 359 C C . VAL A 1 49 ? -0.323 49.438 29.344 1 98.5 49 VAL A C 1
ATOM 361 O O . VAL A 1 49 ? 0.118 48.969 28.281 1 98.5 49 VAL A O 1
ATOM 364 N N . HIS A 1 50 ? -1.015 50.531 29.391 1 97.94 50 HIS A N 1
ATOM 365 C CA . HIS A 1 50 ? -1.369 51.312 28.203 1 97.94 50 HIS A CA 1
ATOM 366 C C . HIS A 1 50 ? -0.161 52.062 27.656 1 97.94 50 HIS A C 1
ATOM 368 O O . HIS A 1 50 ? -0.215 53.281 27.453 1 97.94 50 HIS A O 1
ATOM 374 N N . VAL A 1 51 ? 0.894 51.375 27.422 1 97.62 51 VAL A N 1
ATOM 375 C CA . VAL A 1 51 ? 2.111 51.875 26.797 1 97.62 51 VAL A CA 1
ATOM 376 C C . VAL A 1 51 ? 2.76 50.781 25.969 1 97.62 51 VAL A C 1
ATOM 378 O O . VAL A 1 51 ? 2.748 49.594 26.359 1 97.62 51 VAL A O 1
ATOM 381 N N . GLY A 1 52 ? 3.184 51.125 24.797 1 97.25 52 GLY A N 1
ATOM 382 C CA . GLY A 1 52 ? 3.887 50.219 23.906 1 97.25 52 GLY A CA 1
ATOM 383 C C . GLY A 1 52 ? 5.094 50.844 23.234 1 97.25 52 GLY A C 1
ATOM 384 O O . GLY A 1 52 ? 5.68 51.781 23.781 1 97.25 52 GLY A O 1
ATOM 385 N N . HIS A 1 53 ? 5.504 50.344 22.109 1 96.69 53 HIS A N 1
ATOM 386 C CA . HIS A 1 53 ? 6.781 50.781 21.531 1 96.69 53 HIS A CA 1
ATOM 387 C C . HIS A 1 53 ? 6.66 52.125 20.844 1 96.69 53 HIS A C 1
ATOM 389 O O . HIS A 1 53 ? 7.672 52.719 20.484 1 96.69 53 HIS A O 1
ATOM 395 N N . GLN A 1 54 ? 5.43 52.594 20.609 1 96.81 54 GLN A N 1
ATOM 396 C CA . GLN A 1 54 ? 5.293 53.969 20.078 1 96.81 54 GLN A CA 1
ATOM 397 C C . GLN A 1 54 ? 5.852 55 21.047 1 96.81 54 GLN A C 1
ATOM 399 O O . GLN A 1 54 ? 6.129 56.125 20.656 1 96.81 54 GLN A O 1
ATOM 404 N N . SER A 1 55 ? 6.039 54.625 22.297 1 97.12 55 SER A N 1
ATOM 405 C CA . SER A 1 55 ? 6.559 55.531 23.297 1 97.12 55 SER A CA 1
ATOM 406 C C . SER A 1 55 ? 8.07 55.406 23.453 1 97.12 55 SER A C 1
ATOM 408 O O . SER A 1 55 ? 8.68 56.031 24.312 1 97.12 55 SER A O 1
ATOM 410 N N . ASP A 1 56 ? 8.656 54.594 22.641 1 97.31 56 ASP A N 1
ATOM 411 C CA . ASP A 1 56 ? 10.109 54.469 22.672 1 97.31 56 ASP A CA 1
ATOM 412 C C . ASP A 1 56 ? 10.797 55.781 22.312 1 97.31 56 ASP A C 1
ATOM 414 O O . ASP A 1 56 ? 10.32 56.5 21.453 1 97.31 56 ASP A O 1
ATOM 418 N N . PRO A 1 57 ? 11.945 56 23 1 95 57 PRO A N 1
ATOM 419 C CA . PRO A 1 57 ? 12.758 57.094 22.453 1 95 57 PRO A CA 1
ATOM 420 C C . PRO A 1 57 ? 13.242 56.812 21.031 1 95 57 PRO A C 1
ATOM 422 O O . PRO A 1 57 ? 13.492 55.656 20.672 1 95 57 PRO A O 1
ATOM 425 N N . GLU A 1 58 ? 13.383 57.875 20.25 1 92.56 58 GLU A N 1
ATOM 426 C CA . GLU A 1 58 ? 13.773 57.719 18.859 1 92.56 58 GLU A CA 1
ATOM 427 C C . GLU A 1 58 ? 15.109 57 18.734 1 92.56 58 GLU A C 1
ATOM 429 O O . GLU A 1 58 ? 15.344 56.281 17.75 1 92.56 58 GLU A O 1
ATOM 434 N N . ASP A 1 59 ? 15.93 57.125 19.75 1 93.25 59 ASP A N 1
ATOM 435 C CA . ASP A 1 59 ? 17.281 56.562 19.656 1 93.25 59 ASP A CA 1
ATOM 436 C C . ASP A 1 59 ? 17.359 55.156 20.234 1 93.25 59 ASP A C 1
ATOM 438 O O . ASP A 1 59 ? 18.406 54.531 20.203 1 93.25 59 ASP A O 1
ATOM 442 N N . LEU A 1 60 ? 16.266 54.688 20.75 1 96.19 60 LEU A N 1
ATOM 443 C CA . LEU A 1 60 ? 16.281 53.344 21.344 1 96.19 60 LEU A CA 1
ATOM 444 C C . LEU A 1 60 ? 15.07 52.562 20.891 1 96.19 60 LEU A C 1
ATOM 446 O O . LEU A 1 60 ? 14.266 52.125 21.719 1 96.19 60 LEU A O 1
ATOM 450 N N . PRO A 1 61 ? 14.977 52.312 19.609 1 95.81 61 PRO A N 1
ATOM 451 C CA . PRO A 1 61 ? 13.867 51.5 19.156 1 95.81 61 PRO A CA 1
ATOM 452 C C . PRO A 1 61 ? 13.883 50.094 19.781 1 95.81 61 PRO A C 1
ATOM 454 O O . PRO A 1 61 ? 14.922 49.438 19.812 1 95.81 61 PRO A O 1
ATOM 457 N N . GLY A 1 62 ? 12.719 49.688 20.328 1 96.88 62 GLY A N 1
ATOM 458 C CA . GLY A 1 62 ? 12.57 48.375 20.906 1 96.88 62 GLY A CA 1
ATOM 459 C C . GLY A 1 62 ? 12.664 48.375 22.422 1 96.88 62 GLY A C 1
ATOM 460 O O . GLY A 1 62 ? 12.57 47.312 23.047 1 96.88 62 GLY A O 1
ATOM 461 N N . LEU A 1 63 ? 12.734 49.469 22.984 1 97.5 63 LEU A N 1
ATOM 462 C CA . LEU A 1 63 ? 12.953 49.594 24.422 1 97.5 63 LEU A CA 1
ATOM 463 C C . LEU A 1 63 ? 11.766 49.031 25.203 1 97.5 63 LEU A C 1
ATOM 465 O O . LEU A 1 63 ? 11.953 48.344 26.203 1 97.5 63 LEU A O 1
ATOM 469 N N . ALA A 1 64 ? 10.555 49.344 24.797 1 97.81 64 ALA A N 1
ATOM 470 C CA . ALA A 1 64 ? 9.367 48.844 25.484 1 97.81 64 ALA A CA 1
ATOM 471 C C . ALA A 1 64 ? 9.336 47.312 25.469 1 97.81 64 ALA A C 1
ATOM 473 O O . ALA A 1 64 ? 8.992 46.688 26.469 1 97.81 64 ALA A O 1
ATOM 474 N N . HIS A 1 65 ? 9.617 46.781 24.297 1 97.38 65 HIS A N 1
ATOM 475 C CA . HIS A 1 65 ? 9.68 45.312 24.156 1 97.38 65 HIS A CA 1
ATOM 476 C C . HIS A 1 65 ? 10.781 44.719 25.016 1 97.38 65 HIS A C 1
ATOM 478 O O . HIS A 1 65 ? 10.602 43.656 25.625 1 97.38 65 HIS A O 1
ATOM 484 N N . PHE A 1 66 ? 11.906 45.344 25.031 1 96.81 66 PHE A N 1
ATOM 485 C CA . PHE A 1 66 ? 13.023 44.938 25.875 1 96.81 66 PHE A CA 1
ATOM 486 C C . PHE A 1 66 ? 12.633 44.969 27.344 1 96.81 66 PHE A C 1
ATOM 488 O O . PHE A 1 66 ? 12.992 44.062 28.109 1 96.81 66 PHE A O 1
ATOM 495 N N . LEU A 1 67 ? 11.93 45.969 27.75 1 96.88 67 LEU A N 1
ATOM 496 C CA . LEU A 1 67 ? 11.445 46.094 29.125 1 96.88 67 LEU A CA 1
ATOM 497 C C . LEU A 1 67 ? 10.531 44.906 29.469 1 96.88 67 LEU A C 1
ATOM 499 O O . LEU A 1 67 ? 10.586 44.375 30.578 1 96.88 67 LEU A O 1
ATOM 503 N N . GLU A 1 68 ? 9.633 44.594 28.578 1 96.19 68 GLU A N 1
ATOM 504 C CA . GLU A 1 68 ? 8.766 43.438 28.75 1 96.19 68 GLU A CA 1
ATOM 505 C C . GLU A 1 68 ? 9.57 42.188 29.109 1 96.19 68 GLU A C 1
ATOM 507 O O . GLU A 1 68 ? 9.18 41.406 30 1 96.19 68 GLU A O 1
ATOM 512 N N . HIS A 1 69 ? 10.695 41.969 28.406 1 92.5 69 HIS A N 1
ATOM 513 C CA . HIS A 1 69 ? 11.555 40.844 28.672 1 92.5 69 HIS A CA 1
ATOM 514 C C . HIS A 1 69 ? 12.172 40.938 30.062 1 92.5 69 HIS A C 1
ATOM 516 O O . HIS A 1 69 ? 12.172 39.938 30.812 1 92.5 69 HIS A O 1
ATOM 522 N N . MET A 1 70 ? 12.68 42.094 30.406 1 93.44 70 MET A N 1
ATOM 523 C CA . MET A 1 70 ? 13.445 42.312 31.625 1 93.44 70 MET A CA 1
ATOM 524 C C . MET A 1 70 ? 12.539 42.219 32.844 1 93.44 70 MET A C 1
ATOM 526 O O . MET A 1 70 ? 13.008 41.938 33.969 1 93.44 70 MET A O 1
ATOM 530 N N . LEU A 1 71 ? 11.297 42.438 32.625 1 92.5 71 LEU A N 1
ATOM 531 C CA . LEU A 1 71 ? 10.359 42.469 33.75 1 92.5 71 LEU A CA 1
ATOM 532 C C . LEU A 1 71 ? 10.219 41.125 34.406 1 92.5 71 LEU A C 1
ATOM 534 O O . LEU A 1 71 ? 9.883 41 35.562 1 92.5 71 LEU A O 1
ATOM 538 N N . PHE A 1 72 ? 10.562 40.062 33.719 1 89.56 72 PHE A N 1
ATOM 539 C CA . PHE A 1 72 ? 10.375 38.688 34.188 1 89.56 72 PHE A CA 1
ATOM 540 C C . PHE A 1 72 ? 11.594 38.219 34.969 1 89.56 72 PHE A C 1
ATOM 542 O O . PHE A 1 72 ? 11.602 37.094 35.5 1 89.56 72 PHE A O 1
ATOM 549 N N . LEU A 1 73 ? 12.617 39.094 35.062 1 87.56 73 LEU A N 1
ATOM 550 C CA . LEU A 1 73 ? 13.914 38.625 35.531 1 87.56 73 LEU A CA 1
ATOM 551 C C . LEU A 1 73 ? 14.117 38.969 37.031 1 87.56 73 LEU A C 1
ATOM 553 O O . LEU A 1 73 ? 15.148 39.531 37.406 1 87.56 73 LEU A O 1
ATOM 557 N N . GLY A 1 74 ? 13.078 38.781 37.875 1 87.19 74 GLY A N 1
ATOM 558 C CA . GLY A 1 74 ? 13.227 38.844 39.312 1 87.19 74 GLY A CA 1
ATOM 559 C C . GLY A 1 74 ? 12.656 40.125 39.906 1 87.19 74 GLY A C 1
ATOM 560 O O . GLY A 1 74 ? 12.57 41.156 39.188 1 87.19 74 GLY A O 1
ATOM 561 N N . THR A 1 75 ? 12.281 40.062 41.156 1 93.44 75 THR A N 1
ATOM 562 C CA . THR A 1 75 ? 11.766 41.188 41.938 1 93.44 75 THR A CA 1
ATOM 563 C C . THR A 1 75 ? 12.453 41.25 43.312 1 93.44 75 THR A C 1
ATOM 565 O O . THR A 1 75 ? 13.188 40.312 43.688 1 93.44 75 THR A O 1
ATOM 568 N N . GLU A 1 76 ? 12.258 42.281 44.031 1 94.31 76 GLU A N 1
ATOM 569 C CA . GLU A 1 76 ? 12.875 42.406 45.344 1 94.31 76 GLU A CA 1
ATOM 570 C C . GLU A 1 76 ? 12.422 41.281 46.281 1 94.31 76 GLU A C 1
ATOM 572 O O . GLU A 1 76 ? 13.234 40.688 47 1 94.31 76 GLU A O 1
ATOM 577 N N . LYS A 1 77 ? 11.172 40.969 46.219 1 95 77 LYS A N 1
ATOM 578 C CA . LYS A 1 77 ? 10.617 39.938 47.094 1 95 77 LYS A CA 1
ATOM 579 C C . LYS A 1 77 ? 11.016 38.531 46.625 1 95 77 LYS A C 1
ATOM 581 O O . LYS A 1 77 ? 11.234 37.656 47.438 1 95 77 LYS A O 1
ATOM 586 N N . TYR A 1 78 ? 11.086 38.344 45.344 1 94.62 78 TYR A N 1
ATOM 587 C CA . TYR A 1 78 ? 11.5 37.125 44.719 1 94.62 78 TYR A CA 1
ATOM 588 C C . TYR A 1 78 ? 12.672 37.344 43.75 1 94.62 78 TYR A C 1
ATOM 590 O O . TYR A 1 78 ? 12.492 37.375 42.531 1 94.62 78 TYR A O 1
ATOM 598 N N . PRO A 1 79 ? 13.875 37.375 44.188 1 91.62 79 PRO A N 1
ATOM 599 C CA . PRO A 1 79 ? 15.031 37.844 43.438 1 91.62 79 PRO A CA 1
ATOM 600 C C . PRO A 1 79 ? 15.555 36.844 42.438 1 91.62 79 PRO A C 1
ATOM 602 O O . PRO A 1 79 ? 16.234 37.188 41.469 1 91.62 79 PRO A O 1
ATOM 605 N N . ASP A 1 80 ? 15.273 35.562 42.688 1 89.19 80 ASP A N 1
ATOM 606 C CA . ASP A 1 80 ? 15.734 34.531 41.75 1 89.19 80 ASP A CA 1
ATOM 607 C C . ASP A 1 80 ? 15.062 34.719 40.375 1 89.19 80 ASP A C 1
ATOM 609 O O . ASP A 1 80 ? 13.836 34.688 40.281 1 89.19 80 ASP A O 1
ATOM 613 N N . GLU A 1 81 ? 15.836 34.875 39.312 1 85.06 81 GLU A N 1
ATOM 614 C CA . GLU A 1 81 ? 15.352 35.156 37.969 1 85.06 81 GLU A CA 1
ATOM 615 C C . GLU A 1 81 ? 14.383 34.094 37.469 1 85.06 81 GLU A C 1
ATOM 617 O O . GLU A 1 81 ? 13.438 34.406 36.75 1 85.06 81 GLU A O 1
ATOM 622 N N . ASN A 1 82 ? 14.602 32.906 37.906 1 85.62 82 ASN A N 1
ATOM 623 C CA . ASN A 1 82 ? 13.82 31.812 37.344 1 85.62 82 ASN A CA 1
ATOM 624 C C . ASN A 1 82 ? 12.727 31.375 38.312 1 85.62 82 ASN A C 1
ATOM 626 O O . ASN A 1 82 ? 11.93 30.484 38 1 85.62 82 ASN A O 1
ATOM 630 N N . SER A 1 83 ? 12.602 32 39.344 1 86.38 83 SER A N 1
ATOM 631 C CA . SER A 1 83 ? 11.703 31.578 40.406 1 86.38 83 SER A CA 1
ATOM 632 C C . SER A 1 83 ? 10.25 31.578 39.938 1 86.38 83 SER A C 1
ATOM 634 O O . SER A 1 83 ? 9.484 30.672 40.281 1 86.38 83 SER A O 1
ATOM 636 N N . TYR A 1 84 ? 9.836 32.562 39.25 1 91.5 84 TYR A N 1
ATOM 637 C CA . TYR A 1 84 ? 8.461 32.719 38.781 1 91.5 84 TYR A CA 1
ATOM 638 C C . TYR A 1 84 ? 8.109 31.609 37.781 1 91.5 84 TYR A C 1
ATOM 640 O O . TYR A 1 84 ? 7.102 30.922 37.969 1 91.5 84 TYR A O 1
ATOM 648 N N . LYS A 1 85 ? 8.891 31.359 36.781 1 88.5 85 LYS A N 1
ATOM 649 C CA . LYS A 1 85 ? 8.656 30.344 35.781 1 88.5 85 LYS A CA 1
ATOM 650 C C . LYS A 1 85 ? 8.688 28.953 36.375 1 88.5 85 LYS A C 1
ATOM 652 O O . LYS A 1 85 ? 7.906 28.078 35.969 1 88.5 85 LYS A O 1
ATOM 657 N N . GLN A 1 86 ? 9.602 28.734 37.188 1 87.06 86 GLN A N 1
ATOM 658 C CA . GLN A 1 86 ? 9.703 27.453 37.875 1 87.06 86 GLN A CA 1
ATOM 659 C C . GLN A 1 86 ? 8.445 27.156 38.688 1 87.06 86 GLN A C 1
ATOM 661 O O . GLN A 1 86 ? 7.973 26.016 38.719 1 87.06 86 GLN A O 1
ATOM 666 N N . TYR A 1 87 ? 7.992 28.172 39.438 1 90.38 87 TYR A N 1
ATOM 667 C CA . TYR A 1 87 ? 6.785 28 40.219 1 90.38 87 TYR A CA 1
ATOM 668 C C . TYR A 1 87 ? 5.59 27.656 39.344 1 90.38 87 TYR A C 1
ATOM 670 O O . TYR A 1 87 ? 4.812 26.75 39.688 1 90.38 87 TYR A O 1
ATOM 678 N N . LEU A 1 88 ? 5.371 28.359 38.281 1 92.44 88 LEU A N 1
ATOM 679 C CA . LEU A 1 88 ? 4.258 28.094 37.375 1 92.44 88 LEU A CA 1
ATOM 680 C C . LEU A 1 88 ? 4.355 26.703 36.781 1 92.44 88 LEU A C 1
ATOM 682 O O . LEU A 1 88 ? 3.367 25.969 36.75 1 92.44 88 LEU A O 1
ATOM 686 N N . SER A 1 89 ? 5.551 26.391 36.375 1 86.25 89 SER A N 1
ATOM 687 C CA . SER A 1 89 ? 5.75 25.078 35.75 1 86.25 89 SER A CA 1
ATOM 688 C C . SER A 1 89 ? 5.457 23.953 36.719 1 86.25 89 SER A C 1
ATOM 690 O O . SER A 1 89 ? 4.887 22.922 36.344 1 86.25 89 SER A O 1
ATOM 692 N N . ALA A 1 90 ? 5.84 24.062 37.906 1 85.44 90 ALA A N 1
ATOM 693 C CA . ALA A 1 90 ? 5.656 23.047 38.938 1 85.44 90 ALA A CA 1
ATOM 694 C C . ALA A 1 90 ? 4.18 22.875 39.281 1 85.44 90 ALA A C 1
ATOM 696 O O . ALA A 1 90 ? 3.781 21.844 39.844 1 85.44 90 ALA A O 1
ATOM 697 N N . HIS A 1 91 ? 3.428 23.875 38.938 1 89.88 91 HIS A N 1
ATOM 698 C CA . HIS A 1 91 ? 2.014 23.828 39.312 1 89.88 91 HIS A CA 1
ATOM 699 C C . HIS A 1 91 ? 1.133 23.922 38.062 1 89.88 91 HIS A C 1
ATOM 701 O O . HIS A 1 91 ? 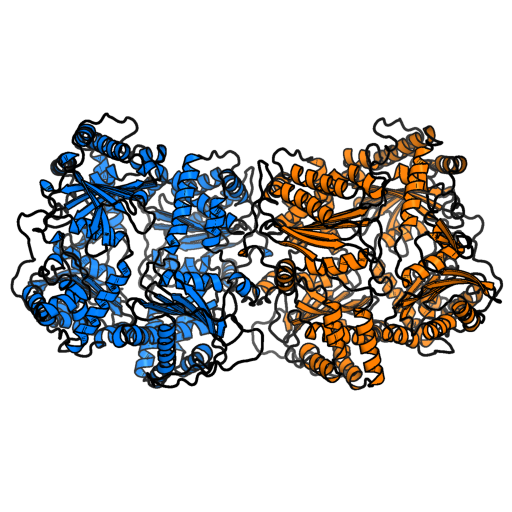0.094 24.594 38.094 1 89.88 91 HIS A O 1
ATOM 707 N N . SER A 1 92 ? 1.536 23.453 36.969 1 86.69 92 SER A N 1
ATOM 708 C CA . SER A 1 92 ? 0.824 23.312 35.719 1 86.69 92 SER A CA 1
ATOM 709 C C . SER A 1 92 ? 0.4 24.672 35.156 1 86.69 92 SER A C 1
ATOM 711 O O . SER A 1 92 ? -0.724 24.828 34.688 1 86.69 92 SER A O 1
ATOM 713 N N . GLY A 1 93 ? 1.234 25.672 35.438 1 91 93 GLY A N 1
ATOM 714 C CA . GLY A 1 93 ? 0.953 27.016 34.906 1 91 93 GLY A CA 1
ATOM 715 C C . GLY A 1 93 ? 1.822 27.406 33.75 1 91 93 GLY A C 1
ATOM 716 O O . GLY A 1 93 ? 2.754 26.672 33.375 1 91 93 GLY A O 1
ATOM 717 N N . ARG A 1 94 ? 1.393 28.5 33.062 1 88.19 94 ARG A N 1
ATOM 718 C CA . ARG A 1 94 ? 2.121 29.125 31.953 1 88.19 94 ARG A CA 1
ATOM 719 C C . ARG A 1 94 ? 2.066 30.641 32.031 1 88.19 94 ARG A C 1
ATOM 721 O O . ARG A 1 94 ? 1.165 31.203 32.656 1 88.19 94 ARG A O 1
ATOM 728 N N . SER A 1 95 ? 2.984 31.25 31.469 1 93.88 95 SER A N 1
ATOM 729 C CA . SER A 1 95 ? 2.994 32.719 31.422 1 93.88 95 SER A CA 1
ATOM 730 C C . SER A 1 95 ? 3.457 33.188 30.047 1 93.88 95 SER A C 1
ATOM 732 O O . SER A 1 95 ? 4.109 32.469 29.312 1 93.88 95 SER A O 1
ATOM 734 N N . ASN A 1 96 ? 3.041 34.375 29.688 1 93.31 96 ASN A N 1
ATOM 735 C CA . ASN A 1 96 ? 3.469 35.062 28.469 1 93.31 96 ASN A CA 1
ATOM 736 C C . ASN A 1 96 ? 3.246 36.562 28.547 1 93.31 96 ASN A C 1
ATOM 738 O O . ASN A 1 96 ? 2.686 37.062 29.516 1 93.31 96 ASN A O 1
ATOM 742 N N . ALA A 1 97 ? 3.773 37.219 27.641 1 96.12 97 ALA A N 1
ATOM 743 C CA . ALA A 1 97 ? 3.574 38.656 27.484 1 96.12 97 ALA A CA 1
ATOM 744 C C . ALA A 1 97 ? 3.67 39.094 26.031 1 96.12 97 ALA A C 1
ATOM 746 O O . ALA A 1 97 ? 4.125 38.312 25.188 1 96.12 97 ALA A O 1
ATOM 747 N N . SER A 1 98 ? 3.119 40.25 25.734 1 96.06 98 SER A N 1
ATOM 748 C CA . SER A 1 98 ? 3.211 40.812 24.406 1 96.06 98 SER A CA 1
ATOM 749 C C . SER A 1 98 ? 3.244 42.344 24.453 1 96.06 98 SER A C 1
ATOM 751 O O . SER A 1 98 ? 2.545 42.969 25.266 1 96.06 98 SER A O 1
ATOM 753 N N . THR A 1 99 ? 4.129 42.875 23.641 1 97 99 THR A N 1
ATOM 754 C CA . THR A 1 99 ? 4.219 44.312 23.5 1 97 99 THR A CA 1
ATOM 755 C C . THR A 1 99 ? 3.746 44.75 22.109 1 97 99 THR A C 1
ATOM 757 O O . THR A 1 99 ? 4.238 44.25 21.094 1 97 99 THR A O 1
ATOM 760 N N . SER A 1 100 ? 2.742 45.594 22.094 1 95.38 100 SER A N 1
ATOM 761 C CA . SER A 1 100 ? 2.242 46.125 20.828 1 95.38 100 SER A CA 1
ATOM 762 C C . SER A 1 100 ? 2.562 47.625 20.719 1 95.38 100 SER A C 1
ATOM 764 O O . SER A 1 100 ? 3.486 48.125 21.375 1 95.38 100 SER A O 1
ATOM 766 N N . GLN A 1 1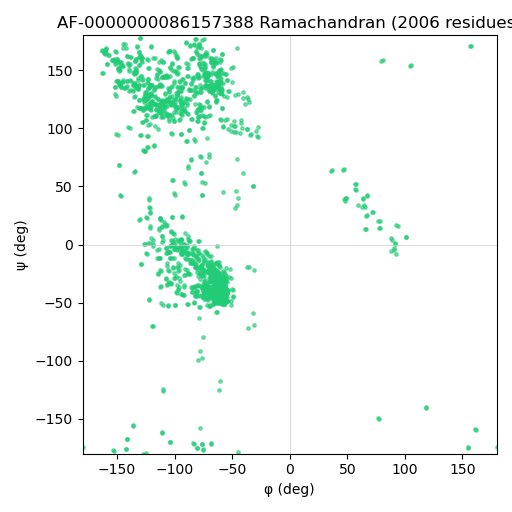01 ? 1.868 48.344 19.844 1 94.94 101 GLN A N 1
ATOM 767 C CA . GLN A 1 101 ? 2.119 49.75 19.578 1 94.94 101 GLN A CA 1
ATOM 768 C C . GLN A 1 101 ? 1.804 50.625 20.812 1 94.94 101 GLN A C 1
ATOM 770 O O . GLN A 1 101 ? 2.604 51.469 21.203 1 94.94 101 GLN A O 1
ATOM 775 N N . MET A 1 102 ? 0.695 50.25 21.453 1 96.25 102 MET A N 1
ATOM 776 C CA . MET A 1 102 ? 0.226 51.125 22.516 1 96.25 102 MET A CA 1
ATOM 777 C C . MET A 1 102 ? 0.041 50.344 23.828 1 96.25 102 MET A C 1
ATOM 779 O O . MET A 1 102 ? -0.33 50.938 24.844 1 96.25 102 MET A O 1
ATOM 783 N N . HIS A 1 103 ? 0.337 49.062 23.797 1 97.12 103 HIS A N 1
ATOM 784 C CA . HIS A 1 103 ? 0.038 48.25 24.969 1 97.12 103 HIS A CA 1
ATOM 785 C C . HIS A 1 103 ? 1.146 47.25 25.25 1 97.12 103 HIS A C 1
ATOM 787 O O . HIS A 1 103 ? 1.81 46.781 24.312 1 97.12 103 HIS A O 1
ATOM 793 N N . THR A 1 104 ? 1.356 46.906 26.422 1 98.31 104 THR A N 1
ATOM 794 C CA . THR A 1 104 ? 2.113 45.75 26.875 1 98.31 104 THR A CA 1
ATOM 795 C C . THR A 1 104 ? 1.274 44.875 27.828 1 98.31 104 THR A C 1
ATOM 797 O O . THR A 1 104 ? 0.802 45.375 28.859 1 98.31 104 THR A O 1
ATOM 800 N N . ASN A 1 105 ? 1.013 43.688 27.484 1 98.5 105 ASN A N 1
ATOM 801 C CA . ASN A 1 105 ? 0.126 42.781 28.203 1 98.5 105 ASN A CA 1
ATOM 802 C C . ASN A 1 105 ? 0.897 41.625 28.828 1 98.5 105 ASN A C 1
ATOM 804 O O . ASN A 1 105 ? 1.602 40.906 28.125 1 98.5 105 ASN A O 1
ATOM 808 N N . TYR A 1 106 ? 0.879 41.531 30.188 1 98.38 106 TYR A N 1
ATOM 809 C CA . TYR A 1 106 ? 1.463 40.438 30.938 1 98.38 106 TYR A CA 1
ATOM 810 C C . TYR A 1 106 ? 0.38 39.5 31.484 1 98.38 106 TYR A C 1
ATOM 812 O O . TYR A 1 106 ? -0.608 39.969 32.062 1 98.38 106 TYR A O 1
ATOM 820 N N . TYR A 1 107 ? 0.503 38.188 31.297 1 98.19 107 TYR A N 1
ATOM 821 C CA . TYR A 1 107 ? -0.562 37.312 31.766 1 98.19 107 TYR A CA 1
ATOM 822 C C . TYR A 1 107 ? -0.017 35.906 32.094 1 98.19 107 TYR A C 1
ATOM 824 O O . TYR A 1 107 ? 1.082 35.562 31.688 1 98.19 107 TYR A O 1
ATOM 832 N N . PHE A 1 108 ? -0.735 35.125 32.938 1 97.81 108 PHE A N 1
ATOM 833 C CA . PHE A 1 108 ? -0.363 33.781 33.312 1 97.81 108 PHE A CA 1
ATOM 834 C C . PHE A 1 108 ? -1.589 33 33.781 1 97.81 108 PHE A C 1
ATOM 836 O O . PHE A 1 108 ? -2.67 33.562 33.938 1 97.81 108 PHE A O 1
ATOM 843 N N . ASP A 1 109 ? -1.536 31.734 33.844 1 96.5 109 ASP A N 1
ATOM 844 C CA . ASP A 1 109 ? -2.496 30.875 34.5 1 96.5 109 ASP A CA 1
ATOM 845 C C . ASP A 1 109 ? -1.784 29.828 35.375 1 96.5 109 ASP A C 1
ATOM 847 O O . ASP A 1 109 ? -0.561 29.688 35.312 1 96.5 109 ASP A O 1
ATOM 851 N N . VAL A 1 110 ? -2.449 29.25 36.312 1 95.62 110 VAL A N 1
ATOM 852 C CA . VAL A 1 110 ? -1.923 28.25 37.25 1 95.62 110 VAL A CA 1
ATOM 853 C C . VAL A 1 110 ? -3.074 27.469 37.875 1 95.62 110 VAL A C 1
ATOM 855 O O . VAL A 1 110 ? -4.23 27.891 37.812 1 95.62 110 VAL A O 1
ATOM 858 N N . LEU A 1 111 ? -2.734 26.359 38.469 1 92.75 111 LEU A N 1
ATOM 859 C CA . LEU A 1 111 ? -3.76 25.641 39.219 1 92.75 111 LEU A CA 1
ATOM 860 C C . LEU A 1 111 ? -4.348 26.516 40.312 1 92.75 111 LEU A C 1
ATOM 862 O O . LEU A 1 111 ? -3.615 27.234 41 1 92.75 111 LEU A O 1
ATOM 866 N N . SER A 1 112 ? -5.641 26.391 40.438 1 93.81 112 SER A N 1
ATOM 867 C CA . SER A 1 112 ? -6.402 27.312 41.281 1 93.81 112 SER A CA 1
ATOM 868 C C . SER A 1 112 ? -5.891 27.266 42.719 1 93.81 112 SER A C 1
ATOM 870 O O . SER A 1 112 ? -5.871 28.297 43.406 1 93.81 112 SER A O 1
ATOM 872 N N . GLU A 1 113 ? -5.461 26.125 43.188 1 92.5 113 GLU A N 1
ATOM 873 C CA . GLU A 1 113 ? -5.004 25.969 44.594 1 92.5 113 GLU A CA 1
ATOM 874 C C . GLU A 1 113 ? -3.732 26.781 44.844 1 92.5 113 GLU A C 1
ATOM 876 O O . GLU A 1 113 ? -3.422 27.109 45.969 1 92.5 113 GLU A O 1
ATOM 881 N N . HIS A 1 114 ? -3.041 27.094 43.844 1 94.38 114 HIS A N 1
ATOM 882 C CA . HIS A 1 114 ? -1.761 27.781 43.969 1 94.38 114 HIS A CA 1
ATOM 883 C C . HIS A 1 114 ? -1.842 29.203 43.406 1 94.38 114 HIS A C 1
ATOM 885 O O . HIS A 1 114 ? -0.813 29.859 43.188 1 94.38 114 HIS A O 1
ATOM 891 N N . PHE A 1 115 ? -3.021 29.766 43.312 1 97.31 115 PHE A N 1
ATOM 892 C CA . PHE A 1 115 ? -3.262 31.031 42.625 1 97.31 115 PHE A CA 1
ATOM 893 C C . PHE A 1 115 ? -2.76 32.188 43.469 1 97.31 115 PHE A C 1
ATOM 895 O O . PHE A 1 115 ? -2.148 33.125 42.938 1 97.31 115 PHE A O 1
ATOM 902 N N . HIS A 1 116 ? -2.939 32.156 44.719 1 97.75 116 HIS A N 1
ATOM 903 C CA . HIS A 1 116 ? -2.619 33.312 45.562 1 97.75 116 HIS A CA 1
ATOM 904 C C . HIS A 1 116 ? -1.127 33.625 45.531 1 97.75 116 HIS A C 1
ATOM 906 O O . HIS A 1 116 ? -0.737 34.781 45.375 1 97.75 116 HIS A O 1
ATOM 912 N N . GLU A 1 117 ? -0.314 32.656 45.656 1 96.75 117 GLU A N 1
ATOM 913 C CA . GLU A 1 117 ? 1.127 32.875 45.594 1 96.75 117 GLU A CA 1
ATOM 914 C C . GLU A 1 117 ? 1.565 33.312 44.219 1 96.75 117 GLU A C 1
ATOM 916 O O . GLU A 1 117 ? 2.449 34.188 44.062 1 96.75 117 GLU A O 1
ATOM 921 N N . ALA A 1 118 ? 1.023 32.719 43.219 1 97.38 118 ALA A N 1
ATOM 922 C CA . ALA A 1 118 ? 1.332 33.125 41.844 1 97.38 118 ALA A CA 1
ATOM 923 C C . ALA A 1 118 ? 0.968 34.594 41.656 1 97.38 118 ALA A C 1
ATOM 925 O O . ALA A 1 118 ? 1.703 35.344 41 1 97.38 118 ALA A O 1
ATOM 926 N N . LEU A 1 119 ? -0.18 34.938 42.188 1 97.81 119 LEU A N 1
ATOM 927 C CA . LEU A 1 119 ? -0.647 36.312 42.094 1 97.81 119 LEU A CA 1
ATOM 928 C C . LEU A 1 119 ? 0.305 37.281 42.812 1 97.81 119 LEU A C 1
ATOM 930 O O . LEU A 1 119 ? 0.561 38.375 42.344 1 97.81 119 LEU A O 1
ATOM 934 N N . ASP A 1 120 ? 0.749 36.844 43.938 1 97.69 120 ASP A N 1
ATOM 935 C CA . ASP A 1 120 ? 1.713 37.656 44.688 1 97.69 120 ASP A CA 1
ATOM 936 C C . ASP A 1 120 ? 2.992 37.875 43.906 1 97.69 120 ASP A C 1
ATOM 938 O O . ASP A 1 120 ? 3.512 39 43.844 1 97.69 120 ASP A O 1
ATOM 942 N N . ARG A 1 121 ? 3.529 36.844 43.344 1 96.62 121 ARG A N 1
ATOM 943 C CA . ARG A 1 121 ? 4.719 36.938 42.5 1 96.62 121 ARG A CA 1
ATOM 944 C C . ARG A 1 121 ? 4.477 37.875 41.312 1 96.62 121 ARG A C 1
ATOM 946 O O . ARG A 1 121 ? 5.352 38.656 40.969 1 96.62 121 ARG A O 1
ATOM 953 N N . PHE A 1 122 ? 3.303 37.719 40.75 1 97.56 122 PHE A N 1
ATOM 954 C CA . PHE A 1 122 ? 2.92 38.562 39.594 1 97.56 122 PHE A CA 1
ATOM 955 C C . PHE A 1 122 ? 2.842 40.031 40 1 97.56 122 PHE A C 1
ATOM 957 O O . PHE A 1 122 ? 3.312 40.875 39.25 1 97.56 122 PHE A O 1
ATOM 964 N N . ALA A 1 123 ? 2.277 40.344 41.125 1 97.94 123 ALA A N 1
ATOM 965 C CA . ALA A 1 123 ? 2.133 41.719 41.625 1 97.94 123 ALA A CA 1
ATOM 966 C C . ALA A 1 123 ? 3.494 42.375 41.781 1 97.94 123 ALA A C 1
ATOM 968 O O . ALA A 1 123 ? 3.639 43.594 41.5 1 97.94 123 ALA A O 1
ATOM 969 N N . GLN A 1 124 ? 4.441 41.656 42.156 1 96.5 124 GLN A N 1
ATOM 970 C CA . GLN A 1 124 ? 5.762 42.188 42.438 1 96.5 124 GLN A CA 1
ATOM 971 C C . GLN A 1 124 ? 6.449 42.688 41.188 1 96.5 124 GLN A C 1
ATOM 973 O O . GLN A 1 124 ? 7.328 43.562 41.25 1 96.5 124 GLN A O 1
ATOM 978 N N . PHE A 1 125 ? 6.051 42.219 40 1 95.88 125 PHE A N 1
ATOM 979 C CA . PHE A 1 125 ? 6.578 42.719 38.75 1 95.88 125 PHE A CA 1
ATOM 980 C C . PHE A 1 125 ? 6.32 44.219 38.625 1 95.88 125 PHE A C 1
ATOM 982 O O . PHE A 1 125 ? 7.129 44.938 38.031 1 95.88 125 PHE A O 1
ATOM 989 N N . PHE A 1 126 ? 5.223 44.656 39.219 1 97.38 126 PHE A N 1
ATOM 990 C CA . PHE A 1 126 ? 4.773 46.031 39 1 97.38 126 PHE A CA 1
ATOM 991 C C . PHE A 1 126 ? 5.043 46.875 40.25 1 97.38 126 PHE A C 1
ATOM 993 O O . PHE A 1 126 ? 4.836 48.094 40.219 1 97.38 126 PHE A O 1
ATOM 1000 N N . ILE A 1 127 ? 5.465 46.25 41.312 1 96.56 127 ILE A N 1
ATOM 1001 C CA . ILE A 1 127 ? 5.727 46.969 42.562 1 96.56 127 ILE A CA 1
ATOM 1002 C C . ILE A 1 127 ? 7.223 47.219 42.688 1 96.56 127 ILE A C 1
ATOM 1004 O O . ILE A 1 127 ? 7.633 48.375 42.906 1 96.56 127 ILE A O 1
ATOM 1008 N N . ALA A 1 128 ? 8.008 46.094 42.531 1 94.69 128 ALA A N 1
ATOM 1009 C CA . ALA A 1 128 ? 9.438 46.281 42.75 1 94.69 128 ALA A CA 1
ATOM 1010 C C . ALA A 1 128 ? 10.258 45.344 41.875 1 94.69 128 ALA A C 1
ATOM 1012 O O . ALA A 1 128 ? 10.961 44.469 42.375 1 94.69 128 ALA A O 1
ATOM 1013 N N . PRO A 1 129 ? 10.219 45.594 40.531 1 94.38 129 PRO A N 1
ATOM 1014 C CA . PRO A 1 129 ? 11.062 44.781 39.656 1 94.38 129 PRO A CA 1
ATOM 1015 C C . PRO A 1 129 ? 12.547 45.094 39.812 1 94.38 129 PRO A C 1
ATOM 1017 O O . PRO A 1 129 ? 12.922 46.25 40.062 1 94.38 129 PRO A O 1
ATOM 1020 N N . LEU A 1 130 ? 13.414 44.094 39.656 1 92.12 130 LEU A N 1
ATOM 1021 C CA . LEU A 1 130 ? 14.844 44.281 39.875 1 92.12 130 LEU A CA 1
ATOM 1022 C C . LEU A 1 130 ? 15.531 44.719 38.594 1 92.12 130 LEU A C 1
ATOM 1024 O O . LEU A 1 130 ? 16.594 45.344 38.625 1 92.12 130 LEU A O 1
ATOM 1028 N N . PHE A 1 131 ? 14.898 44.438 37.406 1 91.19 131 PHE A N 1
ATOM 1029 C CA . PHE A 1 131 ? 15.602 44.625 36.156 1 91.19 131 PHE A CA 1
ATOM 1030 C C . PHE A 1 131 ? 17.078 44.281 36.281 1 91.19 131 PHE A C 1
ATOM 1032 O O . PHE A 1 131 ? 17.953 45.094 36.031 1 91.19 131 PHE A O 1
ATOM 1039 N N . THR A 1 132 ? 17.406 43.094 36.562 1 84.75 132 THR A N 1
ATOM 1040 C CA . THR A 1 132 ? 18.719 42.594 36.938 1 84.75 132 THR A CA 1
ATOM 1041 C C . THR A 1 132 ? 19.781 42.969 35.906 1 84.75 132 THR A C 1
ATOM 1043 O O . THR A 1 132 ? 19.672 42.594 34.75 1 84.75 132 THR A O 1
ATOM 1046 N N . ALA A 1 133 ? 20.828 43.562 36.344 1 85.5 133 ALA A N 1
ATOM 1047 C CA . ALA A 1 133 ? 21.875 44.125 35.469 1 85.5 133 ALA A CA 1
ATOM 1048 C C . ALA A 1 133 ? 22.641 43 34.75 1 85.5 133 ALA A C 1
ATOM 1050 O O . ALA A 1 133 ? 22.969 43.125 33.562 1 85.5 133 ALA A O 1
ATOM 1051 N N . SER A 1 134 ? 22.859 41.969 35.438 1 85.5 134 SER A N 1
ATOM 1052 C CA . SER A 1 134 ? 23.672 40.906 34.906 1 85.5 134 SER A CA 1
ATOM 1053 C C . SER A 1 134 ? 22.922 40.156 33.781 1 85.5 134 SER A C 1
ATOM 1055 O O . SER A 1 134 ? 23.547 39.438 33 1 85.5 134 SER A O 1
ATOM 1057 N N . ALA A 1 135 ? 21.625 40.344 33.688 1 87.62 135 ALA A N 1
ATOM 1058 C CA . ALA A 1 135 ? 20.828 39.625 32.688 1 87.62 135 ALA A CA 1
ATOM 1059 C C . ALA A 1 135 ? 20.578 40.5 31.453 1 87.62 135 ALA A C 1
ATOM 1061 O O . ALA A 1 135 ? 20.062 40.031 30.438 1 87.62 135 ALA A O 1
ATOM 1062 N N . THR A 1 136 ? 20.984 41.688 31.484 1 89.31 136 THR A N 1
ATOM 1063 C CA . THR A 1 136 ? 20.656 42.688 30.469 1 89.31 136 THR A CA 1
ATOM 1064 C C . THR A 1 136 ? 21.172 42.25 29.109 1 89.31 136 THR A C 1
ATOM 1066 O O . THR A 1 136 ? 20.406 42.188 28.141 1 89.31 136 THR A O 1
ATOM 1069 N N . GLU A 1 137 ? 22.406 41.875 29.062 1 88.31 137 GLU A N 1
ATOM 1070 C CA . GLU A 1 137 ? 23 41.5 27.797 1 88.31 137 GLU A CA 1
ATOM 1071 C C . GLU A 1 137 ? 22.391 40.188 27.266 1 88.31 137 GLU A C 1
ATOM 1073 O O . GLU A 1 137 ? 22.203 40.062 26.047 1 88.31 137 GLU A O 1
ATOM 1078 N N . ARG A 1 138 ? 22.156 39.312 28.094 1 88 138 ARG A N 1
ATOM 1079 C CA . ARG A 1 138 ? 21.547 38.031 27.688 1 88 138 ARG A CA 1
ATOM 1080 C C . ARG A 1 138 ? 20.188 38.281 27.062 1 88 138 ARG A C 1
ATOM 1082 O O . ARG A 1 138 ? 19.844 37.625 26.062 1 88 138 ARG A O 1
ATOM 1089 N N . GLU A 1 139 ? 19.469 39.125 27.656 1 89.81 139 GLU A N 1
ATOM 1090 C CA . GLU A 1 139 ? 18.109 39.375 27.156 1 89.81 139 GLU A CA 1
ATOM 1091 C C . GLU A 1 139 ? 18.141 40.188 25.859 1 89.81 139 GLU A C 1
ATOM 1093 O O . GLU A 1 139 ? 17.266 40.031 25.016 1 89.81 139 GLU A O 1
ATOM 1098 N N . MET A 1 140 ? 19.125 41.031 25.703 1 91.75 140 MET A N 1
ATOM 1099 C CA . MET A 1 140 ? 19.312 41.719 24.438 1 91.75 140 MET A CA 1
ATOM 1100 C C . MET A 1 140 ? 19.547 40.719 23.312 1 91.75 140 MET A C 1
ATOM 1102 O O . MET A 1 140 ? 19.016 40.906 22.203 1 91.75 140 MET A O 1
ATOM 1106 N N . ASN A 1 141 ? 20.297 39.719 23.625 1 90.06 141 ASN A N 1
ATOM 1107 C CA . ASN A 1 141 ? 20.562 38.688 22.656 1 90.06 141 ASN A CA 1
ATOM 1108 C C . ASN A 1 141 ? 19.297 37.875 22.328 1 90.06 141 ASN A C 1
ATOM 1110 O O . ASN A 1 141 ? 19.109 37.438 21.203 1 90.06 141 ASN A O 1
ATOM 1114 N N . ALA A 1 142 ? 18.516 37.688 23.328 1 88.75 142 ALA A N 1
ATOM 1115 C CA . ALA A 1 142 ? 17.25 37 23.109 1 88.75 142 ALA A CA 1
ATOM 1116 C C . ALA A 1 142 ? 16.359 37.781 22.156 1 88.75 142 ALA A C 1
ATOM 1118 O O . ALA A 1 142 ? 15.695 37.188 21.297 1 88.75 142 ALA A O 1
ATOM 1119 N N . VAL A 1 143 ? 16.281 39.062 22.375 1 92.75 143 VAL A N 1
ATOM 1120 C CA . VAL A 1 143 ? 15.492 39.938 21.516 1 92.75 143 VAL A CA 1
ATOM 1121 C C . VAL A 1 143 ? 16.047 39.875 20.078 1 92.75 143 VAL A C 1
ATOM 1123 O O . VAL A 1 143 ? 15.281 39.875 19.125 1 92.75 143 VAL A O 1
ATOM 1126 N N . ASN A 1 144 ? 17.344 39.906 19.969 1 92.12 144 ASN A N 1
ATOM 1127 C CA . ASN A 1 144 ? 17.969 39.812 18.656 1 92.12 144 ASN A CA 1
ATOM 1128 C C . ASN A 1 144 ? 17.609 38.5 17.953 1 92.12 144 ASN A C 1
ATOM 1130 O O . ASN A 1 144 ? 17.359 38.5 16.75 1 92.12 144 ASN A O 1
ATOM 1134 N N . SER A 1 145 ? 17.703 37.438 18.688 1 88.31 145 SER A N 1
ATOM 1135 C CA . SER A 1 145 ? 17.344 36.156 18.141 1 88.31 145 SER A CA 1
ATOM 1136 C C . SER A 1 145 ? 15.883 36.156 17.672 1 88.31 145 SER A C 1
ATOM 1138 O O . SER A 1 145 ? 15.562 35.531 16.656 1 88.31 145 SER A O 1
ATOM 1140 N N . GLU A 1 146 ? 15.008 36.719 18.438 1 89.06 146 GLU A N 1
ATOM 1141 C CA . GLU A 1 146 ? 13.602 36.844 18.047 1 89.06 146 GLU A CA 1
ATOM 1142 C C . GLU A 1 146 ? 13.461 37.625 16.75 1 89.06 146 GLU A C 1
ATOM 1144 O O . GLU A 1 146 ? 12.656 37.281 15.883 1 89.06 146 GLU A O 1
ATOM 1149 N N . ASN A 1 147 ? 14.156 38.688 16.641 1 92.06 147 ASN A N 1
ATOM 1150 C CA . ASN A 1 147 ? 14.148 39.469 15.414 1 92.06 147 ASN A CA 1
ATOM 1151 C C . ASN A 1 147 ? 14.672 38.688 14.227 1 92.06 147 ASN A C 1
ATOM 1153 O O . ASN A 1 147 ? 14.109 38.75 13.133 1 92.06 147 ASN A O 1
ATOM 1157 N N . ALA A 1 148 ? 15.742 37.969 14.422 1 87.69 148 ALA A N 1
ATOM 1158 C CA . ALA A 1 148 ? 16.375 37.188 13.375 1 87.69 148 ALA A CA 1
ATOM 1159 C C . ALA A 1 148 ? 15.422 36.125 12.828 1 87.69 148 ALA A C 1
ATOM 1161 O O . ALA A 1 148 ? 15.453 35.781 11.641 1 87.69 148 ALA A O 1
ATOM 1162 N N . LYS A 1 149 ? 14.688 35.625 13.672 1 87.62 149 LYS A N 1
ATOM 1163 C CA . LYS A 1 149 ? 13.695 34.625 13.289 1 87.62 149 LYS A CA 1
ATOM 1164 C C . LYS A 1 149 ? 12.688 35.188 12.297 1 87.62 149 LYS A C 1
ATOM 1166 O O . LYS A 1 149 ? 12.141 34.469 11.477 1 87.62 149 LYS A O 1
ATOM 1171 N N . ASN A 1 150 ? 12.414 36.469 12.359 1 90.44 150 ASN A N 1
ATOM 1172 C CA . ASN A 1 150 ? 11.297 37.062 11.641 1 90.44 150 ASN A CA 1
ATOM 1173 C C . ASN A 1 150 ? 11.758 37.781 10.375 1 90.44 150 ASN A C 1
ATOM 1175 O O . ASN A 1 150 ? 10.938 38.281 9.594 1 90.44 150 ASN A O 1
ATOM 1179 N N . LEU A 1 151 ? 13.016 37.75 10.086 1 90.62 151 LEU A N 1
ATOM 1180 C CA . LEU A 1 151 ? 13.562 38.531 8.984 1 90.62 151 LEU A CA 1
ATOM 1181 C C . LEU A 1 151 ? 13.023 38.031 7.645 1 90.62 151 LEU A C 1
ATOM 1183 O O . LEU A 1 151 ? 12.914 38.812 6.691 1 90.62 151 LEU A O 1
ATOM 1187 N N . GLN A 1 152 ? 12.703 36.781 7.637 1 90.06 152 GLN A N 1
ATOM 1188 C CA . GLN A 1 152 ? 12.211 36.219 6.387 1 90.06 152 GLN A CA 1
ATOM 1189 C C . GLN A 1 152 ? 10.688 36.094 6.402 1 90.06 152 GLN A C 1
ATOM 1191 O O . GLN A 1 152 ? 10.094 35.5 5.496 1 90.06 152 GLN A O 1
ATOM 1196 N N . ASN A 1 153 ? 10 36.656 7.383 1 92.19 153 ASN A N 1
ATOM 1197 C CA . ASN A 1 153 ? 8.547 36.594 7.516 1 92.19 153 ASN A CA 1
ATOM 1198 C C . ASN A 1 153 ? 7.875 37.75 6.773 1 92.19 153 ASN A C 1
ATOM 1200 O O . ASN A 1 153 ? 7.934 38.906 7.215 1 92.19 153 ASN A O 1
ATOM 1204 N N . ASP A 1 154 ? 7.145 37.438 5.719 1 94.56 154 ASP A N 1
ATOM 1205 C CA . ASP A 1 154 ? 6.578 38.469 4.852 1 94.56 154 ASP A CA 1
ATOM 1206 C C . ASP A 1 154 ? 5.559 39.312 5.605 1 94.56 154 ASP A C 1
ATOM 1208 O O . ASP A 1 154 ? 5.414 40.5 5.328 1 94.56 154 ASP A O 1
ATOM 1212 N N . HIS A 1 155 ? 4.824 38.719 6.504 1 93.62 155 HIS A N 1
ATOM 1213 C CA . HIS A 1 155 ? 3.859 39.5 7.27 1 93.62 155 HIS A CA 1
ATOM 1214 C C . HIS A 1 155 ? 4.551 40.625 8.062 1 93.62 155 HIS A C 1
ATOM 1216 O O . HIS A 1 155 ? 4.078 41.75 8.094 1 93.62 155 HIS A O 1
ATOM 1222 N N . ARG A 1 156 ? 5.676 40.312 8.695 1 94.38 156 ARG A N 1
ATOM 1223 C CA . ARG A 1 156 ? 6.453 41.281 9.453 1 94.38 156 ARG A CA 1
ATOM 1224 C C . ARG A 1 156 ? 7.094 42.312 8.523 1 94.38 156 ARG A C 1
ATOM 1226 O O . ARG A 1 156 ? 7.152 43.5 8.852 1 94.38 156 ARG A O 1
ATOM 1233 N N . ARG A 1 157 ? 7.582 41.812 7.43 1 96 157 ARG A N 1
ATOM 1234 C CA . ARG A 1 157 ? 8.227 42.688 6.445 1 96 157 ARG A CA 1
ATOM 1235 C C . ARG A 1 157 ? 7.258 43.719 5.914 1 96 157 ARG A C 1
ATOM 1237 O O . ARG A 1 157 ? 7.574 44.938 5.883 1 96 157 ARG A O 1
ATOM 1244 N N . LEU A 1 158 ? 6.07 43.25 5.516 1 96.75 158 LEU A N 1
ATOM 1245 C CA . LEU A 1 158 ? 5.074 44.156 4.953 1 96.75 158 LEU A CA 1
ATOM 1246 C C . LEU A 1 158 ? 4.566 45.156 6.012 1 96.75 158 LEU A C 1
ATOM 1248 O O . LEU A 1 158 ? 4.332 46.312 5.719 1 96.75 158 LEU A O 1
ATOM 1252 N N . TYR A 1 159 ? 4.379 44.688 7.191 1 96 159 TYR A N 1
ATOM 1253 C CA . TYR A 1 159 ? 3.918 45.562 8.273 1 96 159 TYR A CA 1
ATOM 1254 C C . TYR A 1 159 ? 4.938 46.656 8.57 1 96 159 TYR A C 1
ATOM 1256 O O . TYR A 1 159 ? 4.578 47.844 8.688 1 96 159 TYR A O 1
ATOM 1264 N N . GLN A 1 160 ? 6.215 46.312 8.711 1 96.56 160 GLN A N 1
ATOM 1265 C CA . GLN A 1 160 ? 7.254 47.281 8.992 1 96.56 160 GLN A CA 1
ATOM 1266 C C . GLN A 1 160 ? 7.402 48.281 7.836 1 96.56 160 GLN A C 1
ATOM 1268 O O . GLN A 1 160 ? 7.695 49.438 8.055 1 96.56 160 GLN A O 1
ATOM 1273 N N . LEU A 1 161 ? 7.242 47.781 6.594 1 97.5 161 LEU A N 1
ATOM 1274 C CA . LEU A 1 161 ? 7.293 48.688 5.449 1 97.5 161 LEU A CA 1
ATOM 1275 C C . LEU A 1 161 ? 6.199 49.75 5.543 1 97.5 161 LEU A C 1
ATOM 1277 O O . LEU A 1 161 ? 6.449 50.906 5.277 1 97.5 161 LEU A O 1
ATOM 1281 N N . GLN A 1 162 ? 4.988 49.312 5.852 1 96.75 162 GLN A N 1
ATOM 1282 C CA . GLN A 1 162 ? 3.881 50.219 6.051 1 96.75 162 GLN A CA 1
ATOM 1283 C C . GLN A 1 162 ? 4.23 51.281 7.098 1 96.75 162 GLN A C 1
ATOM 1285 O O . GLN A 1 162 ? 3.926 52.469 6.922 1 96.75 162 GLN A O 1
ATOM 1290 N N . LYS A 1 163 ? 4.852 50.938 8.102 1 96.94 163 LYS A N 1
ATOM 1291 C CA . LYS A 1 163 ? 5.277 51.812 9.172 1 96.94 163 LYS A CA 1
ATOM 1292 C C . LYS A 1 163 ? 6.363 52.781 8.68 1 96.94 163 LYS A C 1
ATOM 1294 O O . LYS A 1 163 ? 6.305 53.969 8.945 1 96.94 163 LYS A O 1
ATOM 1299 N N . SER A 1 164 ? 7.309 52.219 7.973 1 97.06 164 SER A N 1
ATOM 1300 C CA . SER A 1 164 ? 8.461 53 7.516 1 97.06 164 SER A CA 1
ATOM 1301 C C . SER A 1 164 ? 8.039 54.094 6.543 1 97.06 164 SER A C 1
ATOM 1303 O O . SER A 1 164 ? 8.703 55.125 6.438 1 97.06 164 SER A O 1
ATOM 1305 N N . LEU A 1 165 ? 6.93 53.844 5.895 1 97.06 165 LEU A N 1
ATOM 1306 C CA . LEU A 1 165 ? 6.473 54.812 4.887 1 97.06 165 LEU A CA 1
ATOM 1307 C C . LEU A 1 165 ? 5.52 55.844 5.496 1 97.06 165 LEU A C 1
ATOM 1309 O O . LEU A 1 165 ? 5.031 56.719 4.797 1 97.06 165 LEU A O 1
ATOM 1313 N N . ALA A 1 166 ? 5.25 55.75 6.746 1 97 166 ALA A N 1
ATOM 1314 C CA . ALA A 1 166 ? 4.375 56.688 7.441 1 97 166 ALA A CA 1
ATOM 1315 C C . ALA A 1 166 ? 5.113 58 7.781 1 97 166 ALA A C 1
ATOM 1317 O O . ALA A 1 166 ? 6.328 58.094 7.586 1 97 166 ALA A O 1
ATOM 1318 N N . ASN A 1 167 ? 4.332 59 8.242 1 96.56 167 ASN A N 1
ATOM 1319 C CA . ASN A 1 167 ? 4.863 60.281 8.695 1 96.56 167 ASN A CA 1
ATOM 1320 C C . ASN A 1 167 ? 5.852 60.094 9.844 1 96.56 167 ASN A C 1
ATOM 1322 O O . ASN A 1 167 ? 5.492 59.562 10.898 1 96.56 167 ASN A O 1
ATOM 1326 N N . PRO A 1 168 ? 7.098 60.469 9.625 1 94.38 168 PRO A N 1
ATOM 1327 C CA . PRO A 1 168 ? 8.102 60.281 10.68 1 94.38 168 PRO A CA 1
ATOM 1328 C C . PRO A 1 168 ? 7.789 61.062 11.945 1 94.38 168 PRO A C 1
ATOM 1330 O O . PRO A 1 168 ? 8.375 60.812 13 1 94.38 168 PRO A O 1
ATOM 1333 N N . GLN A 1 169 ? 6.895 62 11.836 1 94.44 169 GLN A N 1
ATOM 1334 C CA . GLN A 1 169 ? 6.512 62.781 13.008 1 94.44 169 GLN A CA 1
ATOM 1335 C C . GLN A 1 169 ? 5.48 62.031 13.852 1 94.44 169 GLN A C 1
ATOM 1337 O O . GLN A 1 169 ? 5.23 62.406 15 1 94.44 169 GLN A O 1
ATOM 1342 N N . HIS A 1 170 ? 4.898 61.094 13.297 1 95.5 170 HIS A N 1
ATOM 1343 C CA . HIS A 1 170 ? 4 60.219 14.047 1 95.5 170 HIS A CA 1
ATOM 1344 C C . HIS A 1 170 ? 4.723 58.969 14.531 1 95.5 170 HIS A C 1
ATOM 1346 O O . HIS A 1 170 ? 5.508 58.375 13.781 1 95.5 170 HIS A O 1
ATOM 1352 N N . PRO A 1 171 ? 4.508 58.469 15.719 1 95.88 171 PRO A N 1
ATOM 1353 C CA . PRO A 1 171 ? 5.277 57.375 16.281 1 95.88 171 PRO A CA 1
ATOM 1354 C C . PRO A 1 171 ? 4.961 56.031 15.617 1 95.88 171 PRO A C 1
ATOM 1356 O O . PRO A 1 171 ? 5.676 55.062 15.828 1 95.88 171 PRO A O 1
ATOM 1359 N N . PHE A 1 172 ? 3.959 56 14.75 1 95.94 172 PHE A N 1
ATOM 1360 C CA . PHE A 1 172 ? 3.629 54.781 14.039 1 95.94 172 PHE A CA 1
ATOM 1361 C C . PHE A 1 172 ? 4.84 54.25 13.273 1 95.94 172 PHE A C 1
ATOM 1363 O O . PHE A 1 172 ? 5.016 53.031 13.148 1 95.94 172 PHE A O 1
ATOM 1370 N N . HIS A 1 173 ? 5.742 55 12.859 1 96 173 HIS A N 1
ATOM 1371 C CA . HIS A 1 173 ? 6.863 54.625 12 1 96 173 HIS A CA 1
ATOM 1372 C C . HIS A 1 173 ? 7.922 53.844 12.773 1 96 173 HIS A C 1
ATOM 1374 O O . HIS A 1 173 ? 8.773 53.188 12.18 1 96 173 HIS A O 1
ATOM 1380 N N . LYS A 1 174 ? 7.867 53.781 14.023 1 96.25 174 LYS A N 1
ATOM 1381 C CA . LYS A 1 174 ? 8.953 53.312 14.867 1 96.25 174 LYS A CA 1
ATOM 1382 C C . LYS A 1 174 ? 9.102 51.781 14.766 1 96.25 174 LYS A C 1
ATOM 1384 O O . LYS A 1 174 ? 8.102 51.094 14.633 1 96.25 174 LYS A O 1
ATOM 1389 N N . PHE A 1 175 ? 10.352 51.344 14.852 1 96.38 175 PHE A N 1
ATOM 1390 C CA . PHE A 1 175 ? 10.688 49.938 14.922 1 96.38 175 PHE A CA 1
ATOM 1391 C C . PHE A 1 175 ? 10.469 49.406 16.328 1 96.38 175 PHE A C 1
ATOM 1393 O O . PHE A 1 175 ? 11.055 49.906 17.297 1 96.38 175 PHE A O 1
ATOM 1400 N N . GLY A 1 176 ? 9.578 48.375 16.484 1 94.56 176 GLY A N 1
ATOM 1401 C CA . GLY A 1 176 ? 9.094 48 17.797 1 94.56 176 GLY A CA 1
ATOM 1402 C C . GLY A 1 176 ? 9.797 46.781 18.375 1 94.56 176 GLY A C 1
ATOM 1403 O O . GLY A 1 176 ? 9.898 46.656 19.609 1 94.56 176 GLY A O 1
ATOM 1404 N N . THR A 1 177 ? 10.375 45.875 17.625 1 94.31 177 THR A N 1
ATOM 1405 C CA . THR A 1 177 ? 10.93 44.625 18.109 1 94.31 177 THR A CA 1
ATOM 1406 C C . THR A 1 177 ? 12.281 44.875 18.797 1 94.31 177 THR A C 1
ATOM 1408 O O . THR A 1 177 ? 12.539 44.312 19.859 1 94.31 177 THR A O 1
ATOM 1411 N N . GLY A 1 178 ? 13.148 45.656 18.219 1 94.62 178 GLY A N 1
ATOM 1412 C CA . GLY A 1 178 ? 14.516 45.875 18.688 1 94.62 178 GLY A CA 1
ATOM 1413 C C . GLY A 1 178 ? 15.453 44.75 18.25 1 94.62 178 GLY A C 1
ATOM 1414 O O . GLY A 1 178 ? 15 43.688 17.844 1 94.62 178 GLY A O 1
ATOM 1415 N N . ASN A 1 179 ? 16.672 45.031 18.234 1 94.25 179 ASN A N 1
ATOM 1416 C CA . ASN A 1 179 ? 17.75 44.062 17.938 1 94.25 179 ASN A CA 1
ATOM 1417 C C . ASN A 1 179 ? 19.062 44.5 18.609 1 94.25 179 ASN A C 1
ATOM 1419 O O . ASN A 1 179 ? 19.094 45.438 19.391 1 94.25 179 ASN A O 1
ATOM 1423 N N . ILE A 1 180 ? 20.094 43.719 18.344 1 93.06 180 ILE A N 1
ATOM 1424 C CA . ILE A 1 180 ? 21.359 43.969 19.031 1 93.06 180 ILE A CA 1
ATOM 1425 C C . ILE A 1 180 ? 21.953 45.312 18.594 1 93.06 180 ILE A C 1
ATOM 1427 O O . ILE A 1 180 ? 22.656 45.969 19.359 1 93.06 180 ILE A O 1
ATOM 1431 N N . GLU A 1 181 ? 21.641 45.781 17.453 1 93.88 181 GLU A N 1
ATOM 1432 C CA . GLU A 1 181 ? 22.125 47.062 16.969 1 93.88 181 GLU A CA 1
ATOM 1433 C C . GLU A 1 181 ? 21.422 48.219 17.703 1 93.88 181 GLU A C 1
ATOM 1435 O O . GLU A 1 181 ? 22.094 49.156 18.141 1 93.88 181 GLU A O 1
ATOM 1440 N N . THR A 1 182 ? 20.094 48.156 17.828 1 96.12 182 THR A N 1
ATOM 1441 C CA . THR A 1 182 ? 19.312 49.281 18.344 1 96.12 182 THR A CA 1
ATOM 1442 C C . THR A 1 182 ? 19.406 49.312 19.875 1 96.12 182 THR A C 1
ATOM 1444 O O . THR A 1 182 ? 19.25 50.406 20.469 1 96.12 182 THR A O 1
ATOM 1447 N N . LEU A 1 183 ? 19.625 48.156 20.484 1 95.38 183 LEU A N 1
ATOM 1448 C CA . LEU A 1 183 ? 19.594 48.094 21.938 1 95.38 183 LEU A CA 1
ATOM 1449 C C . LEU A 1 183 ? 21 47.938 22.5 1 95.38 183 LEU A C 1
ATOM 1451 O O . LEU A 1 183 ? 21.234 48.188 23.688 1 95.38 183 LEU A O 1
ATOM 1455 N N . GLY A 1 184 ? 21.922 47.531 21.703 1 93.12 184 GLY A N 1
ATOM 1456 C CA . GLY A 1 184 ? 23.266 47.25 22.203 1 93.12 184 GLY A CA 1
ATOM 1457 C C . GLY A 1 184 ? 24.328 48.125 21.562 1 93.12 184 GLY A C 1
ATOM 1458 O O . GLY A 1 184 ? 24.75 49.125 22.141 1 93.12 184 GLY A O 1
ATOM 1459 N N . ASN A 1 185 ? 24.641 47.938 20.266 1 93.88 185 ASN A N 1
ATOM 1460 C CA . ASN A 1 185 ? 25.797 48.5 19.594 1 93.88 185 ASN A CA 1
ATOM 1461 C C . ASN A 1 185 ? 25.688 50 19.438 1 93.88 185 ASN A C 1
ATOM 1463 O O . ASN A 1 185 ? 26.609 50.75 19.797 1 93.88 185 ASN A O 1
ATOM 1467 N N . ILE A 1 186 ? 24.625 50.469 18.906 1 94.06 186 ILE A N 1
ATOM 1468 C CA . ILE A 1 186 ? 24.469 51.906 18.609 1 94.06 186 ILE A CA 1
ATOM 1469 C C . ILE A 1 186 ? 24.422 52.688 19.922 1 94.06 186 ILE A C 1
ATOM 1471 O O . ILE A 1 186 ? 25.156 53.656 20.094 1 94.06 186 ILE A O 1
ATOM 1475 N N . PRO A 1 187 ? 23.562 52.25 20.828 1 94.75 187 PRO A N 1
ATOM 1476 C CA . PRO A 1 187 ? 23.547 52.969 22.109 1 94.75 187 PRO A CA 1
ATOM 1477 C C . PRO A 1 187 ? 24.922 52.969 22.797 1 94.75 187 PRO A C 1
ATOM 1479 O O . PRO A 1 187 ? 25.312 54 23.359 1 94.75 187 PRO A O 1
ATOM 1482 N N . LYS A 1 188 ? 25.562 51.906 22.781 1 92.75 188 LYS A N 1
ATOM 1483 C CA . LYS A 1 188 ? 26.891 51.812 23.375 1 92.75 188 LYS A CA 1
ATOM 1484 C C . LYS A 1 188 ? 27.844 52.812 22.719 1 92.75 188 LYS A C 1
ATOM 1486 O O . LYS A 1 188 ? 28.625 53.469 23.422 1 92.75 188 LYS A O 1
ATOM 1491 N N . ALA A 1 189 ? 27.844 52.938 21.469 1 94.56 189 ALA A N 1
ATOM 1492 C CA . ALA A 1 189 ? 28.688 53.844 20.719 1 94.56 189 ALA A CA 1
ATOM 1493 C C . ALA A 1 189 ? 28.344 55.281 21.031 1 94.56 189 ALA A C 1
ATOM 1495 O O . ALA A 1 189 ? 29.203 56.188 21.016 1 94.56 189 ALA A O 1
ATOM 1496 N N . GLN A 1 190 ? 27.141 55.562 21.375 1 94.38 190 GLN A N 1
ATOM 1497 C CA . GLN A 1 190 ? 26.672 56.906 21.641 1 94.38 190 GLN A CA 1
ATOM 1498 C C . GLN A 1 190 ? 26.734 57.219 23.141 1 94.38 190 GLN A C 1
ATOM 1500 O O . GLN A 1 190 ? 26.312 58.281 23.578 1 94.38 190 GLN A O 1
ATOM 1505 N N . GLY A 1 191 ? 27.172 56.281 23.906 1 92.44 191 GLY A N 1
ATOM 1506 C CA . GLY A 1 191 ? 27.297 56.469 25.344 1 92.44 191 GLY A CA 1
ATOM 1507 C C . GLY A 1 191 ? 25.984 56.406 26.078 1 92.44 191 GLY A C 1
ATOM 1508 O O . GLY A 1 191 ? 25.859 56.938 27.188 1 92.44 191 GLY A O 1
ATOM 1509 N N . ILE A 1 192 ? 25 55.812 25.453 1 93.94 192 ILE A N 1
ATOM 1510 C CA . ILE A 1 192 ? 23.688 55.688 26.062 1 93.94 192 ILE A CA 1
ATOM 1511 C C . ILE A 1 192 ? 23.594 54.406 26.891 1 93.94 192 ILE A C 1
ATOM 1513 O O . ILE A 1 192 ? 23.922 53.312 26.422 1 93.94 192 ILE A O 1
ATOM 1517 N N . ASP A 1 193 ? 23.297 54.594 28.156 1 93.12 193 ASP A N 1
ATOM 1518 C CA . ASP A 1 193 ? 23.062 53.469 29.031 1 93.12 193 ASP A CA 1
ATOM 1519 C C . ASP A 1 193 ? 21.641 52.938 28.859 1 93.12 193 ASP A C 1
ATOM 1521 O O . ASP A 1 193 ? 20.688 53.5 29.406 1 93.12 193 ASP A O 1
ATOM 1525 N N . VAL A 1 194 ? 21.469 51.812 28.219 1 94.12 194 VAL A N 1
ATOM 1526 C CA . VAL A 1 194 ? 20.156 51.25 27.859 1 94.12 194 VAL A CA 1
ATOM 1527 C C . VAL A 1 194 ? 19.391 50.844 29.125 1 94.12 194 VAL A C 1
ATOM 1529 O O . VAL A 1 194 ? 18.172 50.969 29.172 1 94.12 194 VAL A O 1
ATOM 1532 N N . ARG A 1 195 ? 20.047 50.25 30.125 1 93.56 195 ARG A N 1
ATOM 1533 C CA . ARG A 1 195 ? 19.375 49.906 31.375 1 93.56 195 ARG A CA 1
ATOM 1534 C C . ARG A 1 195 ? 18.797 51.125 32.062 1 93.56 195 ARG A C 1
ATOM 1536 O O . ARG A 1 195 ? 17.688 51.094 32.594 1 93.56 195 ARG A O 1
ATOM 1543 N N . LYS A 1 196 ? 19.641 52.219 32.125 1 94.5 196 LYS A N 1
ATOM 1544 C CA . LYS A 1 196 ? 19.141 53.469 32.688 1 94.5 196 LYS A CA 1
ATOM 1545 C C . LYS A 1 196 ? 17.922 53.969 31.938 1 94.5 196 LYS A C 1
ATOM 1547 O O . LYS A 1 196 ? 16.953 54.438 32.531 1 94.5 196 LYS A O 1
ATOM 1552 N N . ALA A 1 197 ? 18.062 53.906 30.656 1 95.69 197 ALA A N 1
ATOM 1553 C CA . ALA A 1 197 ? 16.922 54.344 29.828 1 95.69 197 ALA A CA 1
ATOM 1554 C C . ALA A 1 197 ? 15.695 53.469 30.109 1 95.69 197 ALA A C 1
ATOM 1556 O O . ALA A 1 197 ? 14.562 53.969 30.094 1 95.69 197 ALA A O 1
ATOM 1557 N N . LEU A 1 198 ? 15.883 52.219 30.281 1 96.44 198 LEU A N 1
ATOM 1558 C CA . LEU A 1 198 ? 14.805 51.281 30.625 1 96.44 198 LEU A CA 1
ATOM 1559 C C . LEU A 1 198 ? 14.156 51.656 31.938 1 96.44 198 LEU A C 1
ATOM 1561 O O . LEU A 1 198 ? 12.922 51.688 32.062 1 96.44 198 LEU A O 1
ATOM 1565 N N . LEU A 1 199 ? 14.969 52 32.938 1 95.69 199 LEU A N 1
ATOM 1566 C CA . LEU A 1 199 ? 14.461 52.406 34.25 1 95.69 199 LEU A CA 1
ATOM 1567 C C . LEU A 1 199 ? 13.672 53.719 34.156 1 95.69 199 LEU A C 1
ATOM 1569 O O . LEU A 1 199 ? 12.641 53.875 34.812 1 95.69 199 LEU A O 1
ATOM 1573 N N . GLU A 1 200 ? 14.188 54.562 33.344 1 96.31 200 GLU A N 1
ATOM 1574 C CA . GLU A 1 200 ? 13.477 55.812 33.094 1 96.31 200 GLU A CA 1
ATOM 1575 C C . GLU A 1 200 ? 12.141 55.562 32.406 1 96.31 200 GLU A C 1
ATOM 1577 O O . GLU A 1 200 ? 11.141 56.219 32.75 1 96.31 200 GLU A O 1
ATOM 1582 N N . PHE A 1 201 ? 12.156 54.75 31.406 1 97.06 201 PHE A N 1
ATOM 1583 C CA . PHE A 1 201 ? 10.93 54.406 30.703 1 97.06 201 PHE A CA 1
ATOM 1584 C C . PHE A 1 201 ? 9.906 53.812 31.672 1 97.06 201 PHE A C 1
ATOM 1586 O O . PHE A 1 201 ? 8.734 54.188 31.656 1 97.06 201 PHE A O 1
ATOM 1593 N N . HIS A 1 202 ? 10.359 52.875 32.5 1 96.69 202 HIS A N 1
ATOM 1594 C CA . HIS A 1 202 ? 9.5 52.25 33.5 1 96.69 202 HIS A CA 1
ATOM 1595 C C . HIS A 1 202 ? 8.945 53.281 34.469 1 96.69 202 HIS A C 1
ATOM 1597 O O . HIS A 1 202 ? 7.742 53.312 34.75 1 96.69 202 HIS A O 1
ATOM 1603 N N . ALA A 1 203 ? 9.805 54.156 34.938 1 95.69 203 ALA A N 1
ATOM 1604 C CA . ALA A 1 203 ? 9.406 55.188 35.906 1 95.69 203 ALA A CA 1
ATOM 1605 C C . ALA A 1 203 ? 8.398 56.156 35.281 1 95.69 203 ALA A C 1
ATOM 1607 O O . ALA A 1 203 ? 7.508 56.656 35.969 1 95.69 203 ALA A O 1
ATOM 1608 N N . THR A 1 204 ? 8.539 56.312 34.094 1 96.25 204 THR A N 1
ATOM 1609 C CA . THR A 1 204 ? 7.711 57.312 33.406 1 96.25 204 THR A CA 1
ATOM 1610 C C . THR A 1 204 ? 6.328 56.719 33.094 1 96.25 204 THR A C 1
ATOM 1612 O O . THR A 1 204 ? 5.32 57.438 33.25 1 96.25 204 THR A O 1
ATOM 1615 N N . TYR A 1 205 ? 6.293 55.469 32.688 1 96.62 205 TYR A N 1
ATOM 1616 C CA . TYR A 1 205 ? 5.051 55.031 32.062 1 96.62 205 TYR A CA 1
ATOM 1617 C C . TYR A 1 205 ? 4.367 53.969 32.906 1 96.62 205 TYR A C 1
ATOM 1619 O O . TYR A 1 205 ? 3.17 53.719 32.75 1 96.62 205 TYR A O 1
ATOM 1627 N N . TYR A 1 206 ? 5.066 53.25 33.688 1 97.38 206 TYR A N 1
ATOM 1628 C CA . TYR A 1 206 ? 4.434 52.188 34.469 1 97.38 206 TYR A CA 1
ATOM 1629 C C . TYR A 1 206 ? 3.795 52.75 35.75 1 97.38 206 TYR A C 1
ATOM 1631 O O . TYR A 1 206 ? 4.457 52.875 36.781 1 97.38 206 TYR A O 1
ATOM 1639 N N . SER A 1 207 ? 2.564 53.125 35.594 1 97.69 207 SER A N 1
ATOM 1640 C CA . SER A 1 207 ? 1.738 53.719 36.625 1 97.69 207 SER A CA 1
ATOM 1641 C C . SER A 1 207 ? 0.374 53.062 36.719 1 97.69 207 SER A C 1
ATOM 1643 O O . SER A 1 207 ? -0.217 52.719 35.688 1 97.69 207 SER A O 1
ATOM 1645 N N . ALA A 1 208 ? -0.106 52.906 37.906 1 97.81 208 ALA A N 1
ATOM 1646 C CA . ALA A 1 208 ? -1.407 52.281 38.125 1 97.81 208 ALA A CA 1
ATOM 1647 C C . ALA A 1 208 ? -2.502 53 37.344 1 97.81 208 ALA A C 1
ATOM 1649 O O . ALA A 1 208 ? -3.455 52.406 36.875 1 97.81 208 ALA A O 1
ATOM 1650 N N . SER A 1 209 ? -2.303 54.312 37.125 1 97 209 SER A N 1
ATOM 1651 C CA . SER A 1 209 ? -3.307 55.156 36.469 1 97 209 SER A CA 1
ATOM 1652 C C . SER A 1 209 ? -3.543 54.719 35.031 1 97 209 SER A C 1
ATOM 1654 O O . SER A 1 209 ? -4.582 55.031 34.438 1 97 209 SER A O 1
ATOM 1656 N N . ILE A 1 210 ? -2.619 54.031 34.438 1 97.69 210 ILE A N 1
ATOM 1657 C CA . ILE A 1 210 ? -2.791 53.625 33.062 1 97.69 210 ILE A CA 1
ATOM 1658 C C . ILE A 1 210 ? -2.656 52.094 32.938 1 97.69 210 ILE A C 1
ATOM 1660 O O . ILE A 1 210 ? -2.223 51.594 31.922 1 97.69 210 ILE A O 1
ATOM 1664 N N . MET A 1 211 ? -2.879 51.438 34.031 1 98.38 211 MET A N 1
ATOM 1665 C CA . MET A 1 211 ? -2.869 49.969 34.094 1 98.38 211 MET A CA 1
ATOM 1666 C C . MET A 1 211 ? -4.277 49.406 34.312 1 98.38 211 MET A C 1
ATOM 1668 O O . MET A 1 211 ? -5.113 50.062 34.938 1 98.38 211 MET A O 1
ATOM 1672 N N . LYS A 1 212 ? -4.527 48.281 33.688 1 98.69 212 LYS A N 1
ATOM 1673 C CA . LYS A 1 212 ? -5.75 47.531 33.906 1 98.69 212 LYS A CA 1
ATOM 1674 C C . LYS A 1 212 ? -5.43 46.094 34.312 1 98.69 212 LYS A C 1
ATOM 1676 O O . LYS A 1 212 ? -4.582 45.438 33.688 1 98.69 212 LYS A O 1
ATOM 1681 N N . LEU A 1 213 ? -6.055 45.594 35.375 1 98.81 213 LEU A N 1
ATOM 1682 C CA . LEU A 1 213 ? -5.805 44.281 35.906 1 98.81 213 LEU A CA 1
ATOM 1683 C C . LEU A 1 213 ? -7.07 43.406 35.844 1 98.81 213 LEU A C 1
ATOM 1685 O O . LEU A 1 213 ? -8.156 43.906 36.188 1 98.81 213 LEU A O 1
ATOM 1689 N N . VAL A 1 214 ? -6.953 42.188 35.375 1 98.81 214 VAL A N 1
ATOM 1690 C CA . VAL A 1 214 ? -8.031 41.219 35.438 1 98.81 214 VAL A CA 1
ATOM 1691 C C . VAL A 1 214 ? -7.594 40.031 36.312 1 98.81 214 VAL A C 1
ATOM 1693 O O . VAL A 1 214 ? -6.492 39.5 36.156 1 98.81 214 VAL A O 1
ATOM 1696 N N . ILE A 1 215 ? -8.359 39.656 37.281 1 98.75 215 ILE A N 1
ATOM 1697 C CA . ILE A 1 215 ? -8.133 38.5 38.156 1 98.75 215 ILE A CA 1
ATOM 1698 C C . ILE A 1 215 ? -9.273 37.5 37.969 1 98.75 215 ILE A C 1
ATOM 1700 O O . ILE A 1 215 ? -10.445 37.875 38.125 1 98.75 215 ILE A O 1
ATOM 1704 N N . TYR A 1 216 ? -8.984 36.344 37.594 1 98.44 216 TYR A N 1
ATOM 1705 C CA . TYR A 1 216 ? -9.906 35.25 37.344 1 98.44 216 TYR A CA 1
ATOM 1706 C C . TYR A 1 216 ? -9.609 34.062 38.25 1 98.44 216 TYR A C 1
ATOM 1708 O O . TYR A 1 216 ? -8.555 33.469 38.156 1 98.44 216 TYR A O 1
ATOM 1716 N N . GLY A 1 217 ? -10.445 33.781 39.188 1 97.31 217 GLY A N 1
ATOM 1717 C CA . GLY A 1 217 ? -10.188 32.719 40.188 1 97.31 217 GLY A CA 1
ATOM 1718 C C . GLY A 1 217 ? -11.438 31.969 40.562 1 97.31 217 GLY A C 1
ATOM 1719 O O . GLY A 1 217 ? -12.547 32.344 40.188 1 97.31 217 GLY A O 1
ATOM 1720 N N . LYS A 1 218 ? -11.234 30.906 41.344 1 95.75 218 LYS A N 1
ATOM 1721 C CA . LYS A 1 218 ? -12.336 30.094 41.844 1 95.75 218 LYS A CA 1
ATOM 1722 C C . LYS A 1 218 ? -12.969 30.703 43.062 1 95.75 218 LYS A C 1
ATOM 1724 O O . LYS A 1 218 ? -14.117 30.422 43.406 1 95.75 218 LYS A O 1
ATOM 1729 N N . GLU A 1 219 ? -12.266 31.609 43.75 1 96.81 219 GLU A N 1
ATOM 1730 C CA . GLU A 1 219 ? -12.695 32.25 44.969 1 96.81 219 GLU A CA 1
ATOM 1731 C C . GLU A 1 219 ? -13.852 33.219 44.719 1 96.81 219 GLU A C 1
ATOM 1733 O O . GLU A 1 219 ? -14.07 33.656 43.594 1 96.81 219 GLU A O 1
ATOM 1738 N N . ASP A 1 220 ? -14.578 33.562 45.781 1 97.06 220 ASP A N 1
ATOM 1739 C CA . ASP A 1 220 ? -15.688 34.5 45.656 1 97.06 220 ASP A CA 1
ATOM 1740 C C . ASP A 1 220 ? -15.18 35.906 45.438 1 97.06 220 ASP A C 1
ATOM 1742 O O . ASP A 1 220 ? -14 36.188 45.656 1 97.06 220 ASP A O 1
ATOM 1746 N N . LEU A 1 221 ? -16 36.781 45.031 1 97.75 221 LEU A N 1
ATOM 1747 C CA . LEU A 1 221 ? -15.633 38.125 44.625 1 97.75 221 LEU A CA 1
ATOM 1748 C C . LEU A 1 221 ? -15.023 38.875 45.812 1 97.75 221 LEU A C 1
ATOM 1750 O O . LEU A 1 221 ? -14.016 39.594 45.625 1 97.75 221 LEU A O 1
ATOM 1754 N N . PRO A 1 222 ? -15.555 38.781 47.062 1 97.69 222 PRO A N 1
ATOM 1755 C CA . PRO A 1 222 ? -14.938 39.5 48.156 1 97.69 222 PRO A CA 1
ATOM 1756 C C . PRO A 1 222 ? -13.5 39.062 48.438 1 97.69 222 PRO A C 1
ATOM 1758 O O . PRO A 1 222 ? -12.633 39.875 48.719 1 97.69 222 PRO A O 1
ATOM 1761 N N . THR A 1 223 ? -13.328 37.812 48.312 1 98.19 223 THR A N 1
ATOM 1762 C CA . THR A 1 223 ? -11.977 37.281 48.531 1 98.19 223 THR A CA 1
ATOM 1763 C C . THR A 1 223 ? -11.031 37.812 47.438 1 98.19 223 THR A C 1
ATOM 1765 O O . THR A 1 223 ? -9.914 38.25 47.75 1 98.19 223 THR A O 1
ATOM 1768 N N . LEU A 1 224 ? -11.422 37.719 46.219 1 98.44 224 LEU A N 1
ATOM 1769 C CA . LEU A 1 224 ? -10.594 38.219 45.125 1 98.44 224 LEU A CA 1
ATOM 1770 C C . LEU A 1 224 ? -10.328 39.719 45.25 1 98.44 224 LEU A C 1
ATOM 1772 O O . LEU A 1 224 ? -9.234 40.188 44.938 1 98.44 224 LEU A O 1
ATOM 1776 N N . LYS A 1 225 ? -11.352 40.438 45.719 1 97.94 225 LYS A N 1
ATOM 1777 C CA . LYS A 1 225 ? -11.195 41.875 45.938 1 97.94 225 LYS A CA 1
ATOM 1778 C C . LYS A 1 225 ? -10.156 42.156 47.031 1 97.94 225 LYS A C 1
ATOM 1780 O O . LYS A 1 225 ? -9.344 43.062 46.906 1 97.94 225 LYS A O 1
ATOM 1785 N N . LEU A 1 226 ? -10.227 41.406 48.094 1 98.12 226 LEU A N 1
ATOM 1786 C CA . LEU A 1 226 ? -9.25 41.5 49.156 1 98.12 226 LEU A CA 1
ATOM 1787 C C . LEU A 1 226 ? -7.836 41.25 48.656 1 98.12 226 LEU A C 1
ATOM 1789 O O . LEU A 1 226 ? -6.902 41.969 49 1 98.12 226 LEU A O 1
ATOM 1793 N N . TRP A 1 227 ? -7.688 40.188 47.844 1 98.5 227 TRP A N 1
ATOM 1794 C CA . TRP A 1 227 ? -6.379 39.844 47.312 1 98.5 227 TRP A CA 1
ATOM 1795 C C . TRP A 1 227 ? -5.867 40.969 46.406 1 98.5 227 TRP A C 1
ATOM 1797 O O . TRP A 1 227 ? -4.691 41.344 46.469 1 98.5 227 TRP A O 1
ATOM 1807 N N . ALA A 1 228 ? -6.781 41.469 45.562 1 98.44 228 ALA A N 1
ATOM 1808 C CA . ALA A 1 228 ? -6.402 42.594 44.688 1 98.44 228 ALA A CA 1
ATOM 1809 C C . ALA A 1 228 ? -5.902 43.781 45.5 1 98.44 228 ALA A C 1
ATOM 1811 O O . ALA A 1 228 ? -4.887 44.375 45.156 1 98.44 228 ALA A O 1
ATOM 1812 N N . THR A 1 229 ? -6.578 44.125 46.594 1 98.12 229 THR A N 1
ATOM 1813 C CA . THR A 1 229 ? -6.246 45.25 47.438 1 98.12 229 THR A CA 1
ATOM 1814 C C . THR A 1 229 ? -4.93 45.031 48.188 1 98.12 229 THR A C 1
ATOM 1816 O O . THR A 1 229 ? -4.062 45.906 48.188 1 98.12 229 THR A O 1
ATOM 1819 N N . GLN A 1 230 ? -4.758 43.875 48.656 1 98.06 230 GLN A N 1
ATOM 1820 C CA . GLN A 1 230 ? -3.588 43.562 49.469 1 98.06 230 GLN A CA 1
ATOM 1821 C C . GLN A 1 230 ? -2.334 43.469 48.594 1 98.06 230 GLN A C 1
ATOM 1823 O O . GLN A 1 230 ? -1.253 43.906 49.031 1 98.06 230 GLN A O 1
ATOM 1828 N N . LEU A 1 231 ? -2.488 42.938 47.469 1 98.25 231 LEU A N 1
ATOM 1829 C CA . LEU A 1 231 ? -1.308 42.562 46.719 1 98.25 231 LEU A CA 1
ATOM 1830 C C . LEU A 1 231 ? -0.927 43.656 45.719 1 98.25 231 LEU A C 1
ATOM 1832 O O . LEU A 1 231 ? 0.25 43.844 45.406 1 98.25 231 LEU A O 1
ATOM 1836 N N . PHE A 1 232 ? -1.902 44.469 45.188 1 98.44 232 PHE A N 1
ATOM 1837 C CA . PHE A 1 232 ? -1.59 45.312 44.031 1 98.44 232 PHE A CA 1
ATOM 1838 C C . PHE A 1 232 ? -1.686 46.781 44.406 1 98.44 232 PHE A C 1
ATOM 1840 O O . PHE A 1 232 ? -1.336 47.656 43.625 1 98.44 232 PHE A O 1
ATOM 1847 N N . SER A 1 233 ? -2.098 47.156 45.594 1 97.38 233 SER A N 1
ATOM 1848 C CA . SER A 1 233 ? -2.285 48.562 46 1 97.38 233 SER A CA 1
ATOM 1849 C C . SER A 1 233 ? -0.949 49.281 46.125 1 97.38 233 SER A C 1
ATOM 1851 O O . SER A 1 233 ? -0.899 50.5 46.094 1 97.38 233 SER A O 1
ATOM 1853 N N . ALA A 1 234 ? 0.091 48.469 46.25 1 96.88 234 ALA A N 1
ATOM 1854 C CA . ALA A 1 234 ? 1.417 49.062 46.438 1 96.88 234 ALA A CA 1
ATOM 1855 C C . ALA A 1 234 ? 1.992 49.562 45.094 1 96.88 234 ALA A C 1
ATOM 1857 O O . ALA A 1 234 ? 2.988 50.281 45.094 1 96.88 234 ALA A O 1
ATOM 1858 N N . ILE A 1 235 ? 1.356 49.281 44 1 98.06 235 ILE A N 1
ATOM 1859 C CA . ILE A 1 235 ? 1.835 49.75 42.719 1 98.06 235 ILE A CA 1
ATOM 1860 C C . ILE A 1 235 ? 1.82 51.281 42.688 1 98.06 235 ILE A C 1
ATOM 1862 O O . ILE A 1 235 ? 0.839 51.906 43.094 1 98.06 235 ILE A O 1
ATOM 1866 N N . LYS A 1 236 ? 2.861 51.844 42.188 1 96.88 236 LYS A N 1
ATOM 1867 C CA . LYS A 1 236 ? 3.006 53.312 42.156 1 96.88 236 LYS A CA 1
ATOM 1868 C C . LYS A 1 236 ? 1.991 53.938 41.219 1 96.88 236 LYS A C 1
ATOM 1870 O O . LYS A 1 236 ? 1.73 53.406 40.125 1 96.88 236 LYS A O 1
ATOM 1875 N N . ASN A 1 237 ? 1.288 54.969 41.688 1 97.56 237 ASN A N 1
ATOM 1876 C CA . ASN A 1 237 ? 0.405 55.781 40.875 1 97.56 237 ASN A CA 1
ATOM 1877 C C . ASN A 1 237 ? 0.96 57.188 40.688 1 97.56 237 ASN A C 1
ATOM 1879 O O . ASN A 1 237 ? 1.007 57.969 41.625 1 97.56 237 ASN A O 1
ATOM 1883 N N . THR A 1 238 ? 1.362 57.5 39.5 1 96.62 238 THR A N 1
ATOM 1884 C CA . THR A 1 238 ? 1.91 58.812 39.219 1 96.62 238 THR A CA 1
ATOM 1885 C C . THR A 1 238 ? 0.822 59.75 38.719 1 96.62 238 THR A C 1
ATOM 1887 O O . THR A 1 238 ? 1.065 60.969 38.531 1 96.62 238 THR A O 1
ATOM 1890 N N . GLY A 1 239 ? -0.317 59.281 38.5 1 95.25 239 GLY A N 1
ATOM 1891 C CA . GLY A 1 239 ? -1.434 60.094 38.031 1 95.25 239 GLY A CA 1
ATOM 1892 C C . GLY A 1 239 ? -1.343 60.406 36.562 1 95.25 239 GLY A C 1
ATOM 1893 O O . GLY A 1 239 ? -2.148 61.188 36.031 1 95.25 239 GLY A O 1
ATOM 1894 N N . ARG A 1 240 ? -0.536 59.75 35.875 1 94.75 240 ARG A N 1
ATOM 1895 C CA . ARG A 1 240 ? -0.315 60.094 34.469 1 94.75 240 ARG A CA 1
ATOM 1896 C C . ARG A 1 240 ? -1.448 59.562 33.594 1 94.75 240 ARG A C 1
ATOM 1898 O O . ARG A 1 240 ? -2.176 58.656 34 1 94.75 240 ARG A O 1
ATOM 1905 N N . SER A 1 241 ? -1.55 60.156 32.406 1 94.69 241 SER A N 1
ATOM 1906 C CA . SER A 1 241 ? -2.42 59.656 31.359 1 94.69 241 SER A CA 1
ATOM 1907 C C . SER A 1 241 ? -1.634 58.812 30.344 1 94.69 241 SER A C 1
ATOM 1909 O O . SER A 1 241 ? -0.401 58.875 30.328 1 94.69 241 SER A O 1
ATOM 1911 N N . PHE A 1 242 ? -2.414 58 29.547 1 93.31 242 PHE A N 1
ATOM 1912 C CA . PHE A 1 242 ? -1.728 57.219 28.516 1 93.31 242 PHE A CA 1
ATOM 1913 C C . PHE A 1 242 ? -1.126 58.156 27.469 1 93.31 242 PHE A C 1
ATOM 1915 O O . PHE A 1 242 ? -1.582 59.281 27.297 1 93.31 242 PHE A O 1
ATOM 1922 N N . PRO A 1 243 ? -0.127 57.719 26.797 1 92.88 243 PRO A N 1
ATOM 1923 C CA . PRO A 1 243 ? 0.545 58.562 25.828 1 92.88 243 PRO A CA 1
ATOM 1924 C C . PRO A 1 243 ? -0.347 58.938 24.641 1 92.88 243 PRO A C 1
ATOM 1926 O O . PRO A 1 243 ? -1.096 58.062 24.141 1 92.88 243 PRO A O 1
ATOM 1929 N N . THR A 1 244 ? -0.387 60.188 24.234 1 91.88 244 THR A N 1
ATOM 1930 C CA . THR A 1 244 ? -1.053 60.688 23.047 1 91.88 244 THR A CA 1
ATOM 1931 C C . THR A 1 244 ? -0.065 61.438 22.141 1 91.88 244 THR A C 1
ATOM 1933 O O . THR A 1 244 ? 0.975 61.906 22.609 1 91.88 244 THR A O 1
ATOM 1936 N N . PHE A 1 245 ? -0.322 61.625 20.891 1 87.5 245 PHE A N 1
ATOM 1937 C CA . PHE A 1 245 ? 0.699 62.094 19.953 1 87.5 245 PHE A CA 1
ATOM 1938 C C . PHE A 1 245 ? 0.179 63.25 19.125 1 87.5 245 PHE A C 1
ATOM 1940 O O . PHE A 1 245 ? 0.677 63.531 18.031 1 87.5 245 PHE A O 1
ATOM 1947 N N . GLY A 1 246 ? -0.794 63.875 19.609 1 85.75 246 GLY A N 1
ATOM 1948 C CA . GLY A 1 246 ? -1.275 65.125 19 1 85.75 246 GLY A CA 1
ATOM 1949 C C . GLY A 1 246 ? -2.098 64.875 17.75 1 85.75 246 GLY A C 1
ATOM 1950 O O . GLY A 1 246 ? -2.797 63.875 17.641 1 85.75 246 GLY A O 1
ATOM 1951 N N . ASP A 1 247 ? -1.962 65.938 16.875 1 87.81 247 ASP A N 1
ATOM 1952 C CA . ASP A 1 247 ? -2.834 65.938 15.695 1 87.81 247 ASP A CA 1
ATOM 1953 C C . ASP A 1 247 ? -2.102 65.375 14.469 1 87.81 247 ASP A C 1
ATOM 1955 O O . ASP A 1 247 ? -2.697 65.25 13.398 1 87.81 247 ASP A O 1
ATOM 1959 N N . VAL A 1 248 ? -0.937 64.938 14.656 1 92.69 248 VAL A N 1
ATOM 1960 C CA . VAL A 1 248 ? -0.177 64.438 13.531 1 92.69 248 VAL A CA 1
ATOM 1961 C C . VAL A 1 248 ? -0.728 63.031 13.148 1 92.69 248 VAL A C 1
ATOM 1963 O O . VAL A 1 248 ? -1.073 62.25 14.016 1 92.69 248 VAL A O 1
ATOM 1966 N N . VAL A 1 249 ? -0.89 62.844 11.867 1 94.19 249 VAL A N 1
ATOM 1967 C CA . VAL A 1 249 ? -1.409 61.562 11.375 1 94.19 249 VAL A CA 1
ATOM 1968 C C . VAL A 1 249 ? -0.316 60.844 10.609 1 94.19 249 VAL A C 1
ATOM 1970 O O . VAL A 1 249 ? 0.569 61.469 10.016 1 94.19 249 VAL A O 1
ATOM 1973 N N . PRO A 1 250 ? -0.326 59.531 10.625 1 95.88 250 PRO A N 1
ATOM 1974 C CA . PRO A 1 250 ? 0.713 58.75 9.945 1 95.88 250 PRO A CA 1
ATOM 1975 C C . PRO A 1 250 ? 0.73 58.969 8.438 1 95.88 250 PRO A C 1
ATOM 1977 O O . PRO A 1 250 ? 1.795 58.906 7.816 1 95.88 250 PRO A O 1
ATOM 1980 N N . TYR A 1 251 ? -0.476 59.219 7.879 1 96.94 251 TYR A N 1
ATOM 1981 C CA . TYR A 1 251 ? -0.552 59.438 6.438 1 96.94 251 TYR A CA 1
ATOM 1982 C C . TYR A 1 251 ? -1.193 60.781 6.109 1 96.94 251 TYR A C 1
ATOM 1984 O O . TYR A 1 251 ? -2.41 60.875 5.934 1 96.94 251 TYR A O 1
ATOM 1992 N N . ASP A 1 252 ? -0.361 61.688 5.965 1 94.44 252 ASP A N 1
ATOM 1993 C CA . ASP A 1 252 ? -0.814 63.031 5.641 1 94.44 252 ASP A CA 1
ATOM 1994 C C . ASP A 1 252 ? -1.033 63.188 4.137 1 94.44 252 ASP A C 1
ATOM 1996 O O . ASP A 1 252 ? -0.903 62.219 3.379 1 94.44 252 ASP A O 1
ATOM 2000 N N . GLU A 1 253 ? -1.251 64.312 3.688 1 93.62 253 GLU A N 1
ATOM 2001 C CA . GLU A 1 253 ? -1.656 64.625 2.311 1 93.62 253 GLU A CA 1
ATOM 2002 C C . GLU A 1 253 ? -0.566 64.188 1.326 1 93.62 253 GLU A C 1
ATOM 2004 O O . GLU A 1 253 ? -0.862 63.719 0.219 1 93.62 253 GLU A O 1
ATOM 2009 N N . SER A 1 254 ? 0.677 64.312 1.723 1 93.94 254 SER A N 1
ATOM 2010 C CA . SER A 1 254 ? 1.79 64 0.837 1 93.94 254 SER A CA 1
ATOM 2011 C C . SER A 1 254 ? 1.939 62.5 0.672 1 93.94 254 SER A C 1
ATOM 2013 O O . SER A 1 254 ? 2.621 62.031 -0.245 1 93.94 254 SER A O 1
ATOM 2015 N N . ARG A 1 255 ? 1.299 61.781 1.476 1 96.5 255 ARG A N 1
ATOM 2016 C CA . ARG A 1 255 ? 1.462 60.344 1.469 1 96.5 255 ARG A CA 1
ATOM 2017 C C . ARG A 1 255 ? 0.204 59.656 0.951 1 96.5 255 ARG A C 1
ATOM 2019 O O . ARG A 1 255 ? 0.084 58.406 1.031 1 96.5 255 ARG A O 1
ATOM 2026 N N . LEU A 1 256 ? -0.8 60.406 0.519 1 96.94 256 LEU A N 1
ATOM 2027 C CA . LEU A 1 256 ? -2 59.875 -0.135 1 96.94 256 LEU A CA 1
ATOM 2028 C C . LEU A 1 256 ? -1.8 59.812 -1.645 1 96.94 256 LEU A C 1
ATOM 2030 O O . LEU A 1 256 ? -0.927 60.469 -2.201 1 96.94 256 LEU A O 1
ATOM 2034 N N . GLY A 1 257 ? -2.584 58.906 -2.262 1 96.81 257 GLY A N 1
ATOM 2035 C CA . GLY A 1 257 ? -2.467 58.719 -3.701 1 96.81 257 GLY A CA 1
ATOM 2036 C C . GLY A 1 257 ? -1.148 58.125 -4.121 1 96.81 257 GLY A C 1
ATOM 2037 O O . GLY A 1 257 ? -0.542 58.531 -5.105 1 96.81 257 GLY A O 1
ATOM 2038 N N . ARG A 1 258 ? -0.689 57.125 -3.338 1 97.5 258 ARG A N 1
ATOM 2039 C CA . ARG A 1 258 ? 0.609 56.5 -3.582 1 97.5 258 ARG A CA 1
ATOM 2040 C C . ARG A 1 258 ? 0.448 55.031 -4.016 1 97.5 258 ARG A C 1
ATOM 2042 O O . ARG A 1 258 ? -0.509 54.375 -3.617 1 97.5 258 ARG A O 1
ATOM 2049 N N . GLU A 1 259 ? 1.368 54.594 -4.781 1 97.88 259 GLU A N 1
ATOM 2050 C CA . GLU A 1 259 ? 1.467 53.188 -5.191 1 97.88 259 GLU A CA 1
ATOM 2051 C C . GLU A 1 259 ? 2.795 52.594 -4.758 1 97.88 259 GLU A C 1
ATOM 2053 O O . GLU A 1 259 ? 3.854 53.188 -4.945 1 97.88 259 GLU A O 1
ATOM 2058 N N . ILE A 1 260 ? 2.756 51.469 -4.117 1 98.44 260 ILE A N 1
ATOM 2059 C CA . ILE A 1 260 ? 3.938 50.781 -3.592 1 98.44 260 ILE A CA 1
ATOM 2060 C C . ILE A 1 260 ? 4.051 49.406 -4.207 1 98.44 260 ILE A C 1
ATOM 2062 O O . ILE A 1 260 ? 3.111 48.594 -4.137 1 98.44 260 ILE A O 1
ATOM 2066 N N . HIS A 1 261 ? 5.133 49.094 -4.891 1 98.12 261 HIS A N 1
ATOM 2067 C CA . HIS A 1 261 ? 5.465 47.75 -5.387 1 98.12 261 HIS A CA 1
ATOM 2068 C C . HIS A 1 261 ? 6.453 47.031 -4.461 1 98.12 261 HIS A C 1
ATOM 2070 O O . HIS A 1 261 ? 7.504 47.594 -4.133 1 98.12 261 HIS A O 1
ATOM 2076 N N . VAL A 1 262 ? 6.117 45.875 -4.012 1 98.25 262 VAL A N 1
ATOM 2077 C CA . VAL A 1 262 ? 6.941 45.156 -3.031 1 98.25 262 VAL A CA 1
ATOM 2078 C C . VAL A 1 262 ? 7.324 43.781 -3.566 1 98.25 262 VAL A C 1
ATOM 2080 O O . VAL A 1 262 ? 6.5 43.094 -4.172 1 98.25 262 VAL A O 1
ATOM 2083 N N . ALA A 1 263 ? 8.531 43.375 -3.344 1 97.25 263 ALA A N 1
ATOM 2084 C CA . ALA A 1 263 ? 9 42.031 -3.639 1 97.25 263 ALA A CA 1
ATOM 2085 C C . ALA A 1 263 ? 9.047 41.156 -2.373 1 97.25 263 ALA A C 1
ATOM 2087 O O . ALA A 1 263 ? 9.93 41.344 -1.532 1 97.25 263 ALA A O 1
ATOM 2088 N N . PRO A 1 264 ? 8.133 40.219 -2.195 1 96.19 264 PRO A N 1
ATOM 2089 C CA . PRO A 1 264 ? 8.117 39.375 -0.988 1 96.19 264 PRO A CA 1
ATOM 2090 C C . PRO A 1 264 ? 9.133 38.25 -1.038 1 96.19 264 PRO A C 1
ATOM 2092 O O . PRO A 1 264 ? 9.758 38.031 -2.074 1 96.19 264 PRO A O 1
ATOM 2095 N N . VAL A 1 265 ? 9.312 37.5 0.103 1 92.94 265 VAL A N 1
ATOM 2096 C CA . VAL A 1 265 ? 10.164 36.312 0.18 1 92.94 265 VAL A CA 1
ATOM 2097 C C . VAL A 1 265 ? 9.438 35.125 -0.444 1 92.94 265 VAL A C 1
ATOM 2099 O O . VAL A 1 265 ? 9.969 34.469 -1.349 1 92.94 265 VAL A O 1
ATOM 2102 N N . LYS A 1 266 ? 8.258 34.875 0.025 1 92.44 266 LYS A N 1
ATOM 2103 C CA . LYS A 1 266 ? 7.434 33.781 -0.523 1 92.44 266 LYS A CA 1
ATOM 2104 C C . LYS A 1 266 ? 6.75 34.219 -1.815 1 92.44 266 LYS A C 1
ATOM 2106 O O . LYS A 1 266 ? 6.773 35.406 -2.164 1 92.44 266 LYS A O 1
ATOM 2111 N N . ASP A 1 267 ? 6.277 33.281 -2.537 1 91.44 267 ASP A N 1
ATOM 2112 C CA . ASP A 1 267 ? 5.527 33.625 -3.742 1 91.44 267 ASP A CA 1
ATOM 2113 C C . ASP A 1 267 ? 4.109 34.062 -3.396 1 91.44 267 ASP A C 1
ATOM 2115 O O . ASP A 1 267 ? 3.146 33.344 -3.643 1 91.44 267 ASP A O 1
ATOM 2119 N N . LEU A 1 268 ? 4.012 35.312 -2.891 1 92.69 268 LEU A N 1
ATOM 2120 C CA . LEU A 1 268 ? 2.75 35.938 -2.537 1 92.69 268 LEU A CA 1
ATOM 2121 C C . LEU A 1 268 ? 2.303 36.906 -3.633 1 92.69 268 LEU A C 1
ATOM 2123 O O . LEU A 1 268 ? 3.125 37.594 -4.219 1 92.69 268 LEU A O 1
ATOM 2127 N N . ARG A 1 269 ? 1.083 36.938 -3.906 1 96 269 ARG A N 1
ATOM 2128 C CA . ARG A 1 269 ? 0.462 37.875 -4.828 1 96 269 ARG A CA 1
ATOM 2129 C C . ARG A 1 269 ? -0.728 38.562 -4.18 1 96 269 ARG A C 1
ATOM 2131 O O . ARG A 1 269 ? -1.818 38 -4.098 1 96 269 ARG A O 1
ATOM 2138 N N . VAL A 1 270 ? -0.504 39.812 -3.826 1 97.38 270 VAL A N 1
ATOM 2139 C CA . VAL A 1 270 ? -1.534 40.531 -3.082 1 97.38 270 VAL A CA 1
ATOM 2140 C C . VAL A 1 270 ? -1.698 41.938 -3.652 1 97.38 270 VAL A C 1
ATOM 2142 O O . VAL A 1 270 ? -0.712 42.594 -3.988 1 97.38 270 VAL A O 1
ATOM 2145 N N . ILE A 1 271 ? -2.904 42.375 -3.908 1 98.44 271 ILE A N 1
ATOM 2146 C CA . ILE A 1 271 ? -3.273 43.75 -4.191 1 98.44 271 ILE A CA 1
ATOM 2147 C C . ILE A 1 271 ? -4.004 44.344 -2.99 1 98.44 271 ILE A C 1
ATOM 2149 O O . ILE A 1 271 ? -5.109 43.906 -2.654 1 98.44 271 ILE A O 1
ATOM 2153 N N . ASP A 1 272 ? -3.379 45.25 -2.346 1 98.06 272 ASP A N 1
ATOM 2154 C CA . ASP A 1 272 ? -3.93 45.875 -1.139 1 98.06 272 ASP A CA 1
ATOM 2155 C C . ASP A 1 272 ? -4.316 47.312 -1.385 1 98.06 272 ASP A C 1
ATOM 2157 O O . ASP A 1 272 ? -3.451 48.188 -1.6 1 98.06 272 ASP A O 1
ATOM 2161 N N . VAL A 1 273 ? -5.633 47.594 -1.396 1 98.25 273 VAL A N 1
ATOM 2162 C CA . VAL A 1 273 ? -6.172 48.969 -1.495 1 98.25 273 VAL A CA 1
ATOM 2163 C C . VAL A 1 273 ? -6.551 49.469 -0.106 1 98.25 273 VAL A C 1
ATOM 2165 O O . VAL A 1 273 ? -7.422 48.906 0.553 1 98.25 273 VAL A O 1
ATOM 2168 N N . SER A 1 274 ? -5.898 50.562 0.309 1 98.19 274 SER A N 1
ATOM 2169 C CA . SER A 1 274 ? -6.156 51 1.672 1 98.19 274 SER A CA 1
ATOM 2170 C C . SER A 1 274 ? -6.391 52.5 1.717 1 98.19 274 SER A C 1
ATOM 2172 O O . SER A 1 274 ? -5.867 53.25 0.88 1 98.19 274 SER A O 1
ATOM 2174 N N . TRP A 1 275 ? -7.172 53 2.691 1 98.31 275 TRP A N 1
ATOM 2175 C CA . TRP A 1 275 ? -7.484 54.406 2.91 1 98.31 275 TRP A CA 1
ATOM 2176 C C . TRP A 1 275 ? -7.309 54.781 4.379 1 98.31 275 TRP A C 1
ATOM 2178 O O . TRP A 1 275 ? -7.953 54.219 5.254 1 98.31 275 TRP A O 1
ATOM 2188 N N . PRO A 1 276 ? -6.387 55.719 4.707 1 97.56 276 PRO A N 1
ATOM 2189 C CA . PRO A 1 276 ? -6.348 56.219 6.078 1 97.56 276 PRO A CA 1
ATOM 2190 C C . PRO A 1 276 ? -7.641 56.938 6.477 1 97.56 276 PRO A C 1
ATOM 2192 O O . PRO A 1 276 ? -8.227 57.656 5.668 1 97.56 276 PRO A O 1
ATOM 2195 N N . LEU A 1 277 ? -8.078 56.688 7.68 1 97.25 277 LEU A N 1
ATOM 2196 C CA . LEU A 1 277 ? -9.305 57.25 8.219 1 97.25 277 LEU A CA 1
ATOM 2197 C C . LEU A 1 277 ? -9.047 57.906 9.578 1 97.25 277 LEU A C 1
ATOM 2199 O O . LEU A 1 277 ? -8.062 57.594 10.242 1 97.25 277 LEU A O 1
ATOM 2203 N N . PRO A 1 278 ? -9.945 58.844 9.93 1 94.94 278 PRO A N 1
ATOM 2204 C CA . PRO A 1 278 ? -9.938 59.25 11.344 1 94.94 278 PRO A CA 1
ATOM 2205 C C . PRO A 1 278 ? -10.242 58.062 12.273 1 94.94 278 PRO A C 1
ATOM 2207 O O . PRO A 1 278 ? -10.789 57.062 11.836 1 94.94 278 PRO A O 1
ATOM 2210 N N . SER A 1 279 ? -9.852 58.25 13.5 1 95.44 279 SER A N 1
ATOM 2211 C CA . SER A 1 279 ? -10.008 57.156 14.469 1 95.44 279 SER A CA 1
ATOM 2212 C C . SER A 1 279 ? -11.469 56.75 14.617 1 95.44 279 SER A C 1
ATOM 2214 O O . SER A 1 279 ? -12.359 57.625 14.656 1 95.44 279 SER A O 1
ATOM 2216 N N . LEU A 1 280 ? -11.703 55.531 14.578 1 94.94 280 LEU A N 1
ATOM 2217 C CA . LEU A 1 280 ? -13.016 54.969 14.836 1 94.94 280 LEU A CA 1
ATOM 2218 C C . LEU A 1 280 ? -13.008 54.125 16.125 1 94.94 280 LEU A C 1
ATOM 2220 O O . LEU A 1 280 ? -13.977 53.438 16.438 1 94.94 280 LEU A O 1
ATOM 2224 N N . TYR A 1 281 ? -11.945 54.312 16.812 1 93.56 281 TYR A N 1
ATOM 2225 C CA . TYR A 1 281 ? -11.633 53.5 17.984 1 93.56 281 TYR A CA 1
ATOM 2226 C C . TYR A 1 281 ? -12.711 53.656 19.062 1 93.56 281 TYR A C 1
ATOM 2228 O O . TYR A 1 281 ? -13.039 52.719 19.766 1 93.56 281 TYR A O 1
ATOM 2236 N N . TRP A 1 282 ? -13.398 54.719 19.125 1 92.06 282 TRP A N 1
ATOM 2237 C CA . TRP A 1 282 ? -14.328 55.031 20.219 1 92.06 282 TRP A CA 1
ATOM 2238 C C . TRP A 1 282 ? -15.773 54.812 19.766 1 92.06 282 TRP A C 1
ATOM 2240 O O . TRP A 1 282 ? -16.703 54.875 20.578 1 92.06 282 TRP A O 1
ATOM 2250 N N . ASP A 1 283 ? -15.984 54.438 18.547 1 93.19 283 ASP A N 1
ATOM 2251 C CA . ASP A 1 283 ? -17.312 54.156 18.016 1 93.19 283 ASP A CA 1
ATOM 2252 C C . ASP A 1 283 ? -17.672 52.688 18.188 1 93.19 283 ASP A C 1
ATOM 2254 O O . ASP A 1 283 ? -18.094 52 17.234 1 93.19 283 ASP A O 1
ATOM 2258 N N . PHE A 1 284 ? -17.516 52.219 19.469 1 92 284 PHE A N 1
ATOM 2259 C CA . PHE A 1 284 ? -17.625 50.781 19.688 1 92 284 PHE A CA 1
ATOM 2260 C C . PHE A 1 284 ? -19.094 50.344 19.75 1 92 284 PHE A C 1
ATOM 2262 O O . PHE A 1 284 ? -19.406 49.156 19.578 1 92 284 PHE A O 1
ATOM 2269 N N . LEU A 1 285 ? -20.094 51.25 19.875 1 91.62 285 LEU A N 1
ATOM 2270 C CA . LEU A 1 285 ? -21.516 50.906 19.906 1 91.62 285 LEU A CA 1
ATOM 2271 C C . LEU A 1 285 ? -22.078 50.781 18.5 1 91.62 285 LEU A C 1
ATOM 2273 O O . LEU A 1 285 ? -22.875 49.906 18.219 1 91.62 285 LEU A O 1
ATOM 2277 N N . THR A 1 286 ? -21.578 51.688 17.609 1 91.81 286 THR A N 1
ATOM 2278 C CA . THR A 1 286 ? -22.125 51.719 16.266 1 91.81 286 THR A CA 1
ATOM 2279 C C . THR A 1 286 ? -21.266 50.906 15.297 1 91.81 286 THR A C 1
ATOM 2281 O O . THR A 1 286 ? -21.781 50.281 14.359 1 91.81 286 THR A O 1
ATOM 2284 N N . LYS A 1 287 ? -20 50.969 15.523 1 94.12 287 LYS A N 1
ATOM 2285 C CA . LYS A 1 287 ? -19.047 50.281 14.664 1 94.12 287 LYS A CA 1
ATOM 2286 C C . LYS A 1 287 ? -19.344 50.531 13.195 1 94.12 287 LYS A C 1
ATOM 2288 O O . LYS A 1 287 ? -19.594 49.594 12.438 1 94.12 287 LYS A O 1
ATOM 2293 N N . PRO A 1 288 ? -19.234 51.688 12.742 1 94.12 288 PRO A N 1
ATOM 2294 C CA . PRO A 1 288 ? -19.703 52.062 11.406 1 94.12 288 PRO A CA 1
ATOM 2295 C C . PRO A 1 288 ? -18.922 51.375 10.297 1 94.12 288 PRO A C 1
ATOM 2297 O O . PRO A 1 288 ? -19.422 51.219 9.188 1 94.12 288 PRO A O 1
ATOM 2300 N N . SER A 1 289 ? -17.688 51 10.547 1 94.94 289 SER A N 1
ATOM 2301 C CA . SER A 1 289 ? -16.891 50.375 9.5 1 94.94 289 SER A CA 1
ATOM 2302 C C . SER A 1 289 ? -17.297 48.906 9.297 1 94.94 289 SER A C 1
ATOM 2304 O O . SER A 1 289 ? -17 48.312 8.258 1 94.94 289 SER A O 1
ATOM 2306 N N . ARG A 1 290 ? -17.922 48.312 10.227 1 93.94 290 ARG A N 1
ATOM 2307 C CA . ARG A 1 290 ? -18.219 46.875 10.203 1 93.94 290 ARG A CA 1
ATOM 2308 C C . ARG A 1 290 ? -19.172 46.531 9.055 1 93.94 290 ARG A C 1
ATOM 2310 O O . ARG A 1 290 ? -19 45.5 8.391 1 93.94 290 ARG A O 1
ATOM 2317 N N . ILE A 1 291 ? -20.188 47.312 8.844 1 94.44 291 ILE A N 1
ATOM 2318 C CA . ILE A 1 291 ? -21.156 47.031 7.777 1 94.44 291 ILE A CA 1
ATOM 2319 C C . ILE A 1 291 ? -20.469 47.125 6.418 1 94.44 291 ILE A C 1
ATOM 2321 O O . ILE A 1 291 ? -20.797 46.406 5.492 1 94.44 291 ILE A O 1
ATOM 2325 N N . LEU A 1 292 ? -19.516 48.062 6.266 1 96 292 LEU A N 1
ATOM 2326 C CA . LEU A 1 292 ? -18.766 48.219 5.02 1 96 292 LEU A CA 1
ATOM 2327 C C . LEU A 1 292 ? -17.859 47 4.797 1 96 292 LEU A C 1
ATOM 2329 O O . LEU A 1 292 ? -17.75 46.5 3.674 1 96 292 LEU A O 1
ATOM 2333 N N . SER A 1 293 ? -17.219 46.625 5.883 1 95.69 293 SER A N 1
ATOM 2334 C CA . SER A 1 293 ? -16.391 45.438 5.801 1 95.69 293 SER A CA 1
ATOM 2335 C C . SER A 1 293 ? -17.203 44.219 5.359 1 95.69 293 SER A C 1
ATOM 2337 O O . SER A 1 293 ? -16.734 43.406 4.562 1 95.69 293 SER A O 1
ATOM 2339 N N . HIS A 1 294 ? -18.391 44.031 5.852 1 94.38 294 HIS A N 1
ATOM 2340 C CA . HIS A 1 294 ? -19.297 42.938 5.531 1 94.38 294 HIS A CA 1
ATOM 2341 C C . HIS A 1 294 ? -19.688 42.969 4.059 1 94.38 294 HIS A C 1
ATOM 2343 O O . HIS A 1 294 ? -19.656 41.938 3.379 1 94.38 294 HIS A O 1
ATOM 2349 N N . LEU A 1 295 ? -20 44.094 3.574 1 96.12 295 LEU A N 1
ATOM 2350 C CA . LEU A 1 295 ? -20.5 44.25 2.213 1 96.12 295 LEU A CA 1
ATOM 2351 C C . LEU A 1 295 ? -19.375 44.094 1.198 1 96.12 295 LEU A C 1
ATOM 2353 O O . LEU A 1 295 ? -19.5 43.344 0.227 1 96.12 295 LEU A O 1
ATOM 2357 N N . ILE A 1 296 ? -18.266 44.75 1.438 1 96.81 296 ILE A N 1
ATOM 2358 C CA . ILE A 1 296 ? -17.141 44.719 0.495 1 96.81 296 ILE A CA 1
ATOM 2359 C C . ILE A 1 296 ? -16.469 43.344 0.526 1 96.81 296 ILE A C 1
ATOM 2361 O O . ILE A 1 296 ? -16.031 42.844 -0.508 1 96.81 296 ILE A O 1
ATOM 2365 N N . GLY A 1 297 ? -16.406 42.812 1.726 1 94.75 297 GLY A N 1
ATOM 2366 C CA . GLY A 1 297 ? -15.695 41.531 1.906 1 94.75 297 GLY A CA 1
ATOM 2367 C C . GLY A 1 297 ? -16.578 40.312 1.675 1 94.75 297 GLY A C 1
ATOM 2368 O O . GLY A 1 297 ? -16.125 39.188 1.837 1 94.75 297 GLY A O 1
ATOM 2369 N N . HIS A 1 298 ? -17.828 40.5 1.286 1 93.44 298 HIS A N 1
ATOM 2370 C CA . HIS A 1 298 ? -18.734 39.375 1.062 1 93.44 298 HIS A CA 1
ATOM 2371 C C . HIS A 1 298 ? -18.219 38.469 -0.033 1 93.44 298 HIS A C 1
ATOM 2373 O O . HIS A 1 298 ? -17.547 38.906 -0.96 1 93.44 298 HIS A O 1
ATOM 2379 N N . GLU A 1 299 ? -18.516 37.188 0.009 1 92.06 299 GLU A N 1
ATOM 2380 C CA . GLU A 1 299 ? -17.953 36.219 -0.946 1 92.06 299 GLU A CA 1
ATOM 2381 C C . GLU A 1 299 ? -19.062 35.562 -1.749 1 92.06 299 GLU A C 1
ATOM 2383 O O . GLU A 1 299 ? -18.781 34.656 -2.555 1 92.06 299 GLU A O 1
ATOM 2388 N N . GLY A 1 300 ? -20.297 35.969 -1.562 1 90.44 300 GLY A N 1
ATOM 2389 C CA . GLY A 1 300 ? -21.406 35.406 -2.287 1 90.44 300 GLY A CA 1
ATOM 2390 C C . GLY A 1 300 ? -21.562 35.969 -3.686 1 90.44 300 GLY A C 1
ATOM 2391 O O . GLY A 1 300 ? -20.734 36.75 -4.141 1 90.44 300 GLY A O 1
ATOM 2392 N N . LYS A 1 301 ? -22.656 35.531 -4.355 1 90.75 301 LYS A N 1
ATOM 2393 C CA . LYS A 1 301 ? -22.938 36 -5.707 1 90.75 301 LYS A CA 1
ATOM 2394 C C . LYS A 1 301 ? -23.109 37.5 -5.742 1 90.75 301 LYS A C 1
ATOM 2396 O O . LYS A 1 301 ? -23.734 38.094 -4.855 1 90.75 301 LYS A O 1
ATOM 2401 N N . GLY A 1 302 ? -22.453 38.125 -6.719 1 93.31 302 GLY A N 1
ATOM 2402 C CA . GLY A 1 302 ? -22.562 39.562 -6.879 1 93.31 302 GLY A CA 1
ATOM 2403 C C . GLY A 1 302 ? -21.484 40.312 -6.133 1 93.31 302 GLY A C 1
ATOM 2404 O O . GLY A 1 302 ? -21.344 41.531 -6.301 1 93.31 302 GLY A O 1
ATOM 2405 N N . SER A 1 303 ? -20.688 39.688 -5.324 1 95.5 303 SER A N 1
ATOM 2406 C CA . SER A 1 303 ? -19.641 40.312 -4.551 1 95.5 303 SER A CA 1
ATOM 2407 C C . SER A 1 303 ? -18.422 40.625 -5.422 1 95.5 303 SER A C 1
ATOM 2409 O O . SER A 1 303 ? -18.328 40.156 -6.551 1 95.5 303 SER A O 1
ATOM 2411 N N . VAL A 1 304 ? -17.5 41.406 -4.844 1 96.88 304 VAL A N 1
ATOM 2412 C CA . VAL A 1 304 ? -16.25 41.719 -5.527 1 96.88 304 VAL A CA 1
ATOM 2413 C C . VAL A 1 304 ? -15.453 40.438 -5.789 1 96.88 304 VAL A C 1
ATOM 2415 O O . VAL A 1 304 ? -14.961 40.219 -6.898 1 96.88 304 VAL A O 1
ATOM 2418 N N . LEU A 1 305 ? -15.375 39.625 -4.828 1 95.5 305 LEU A N 1
ATOM 2419 C CA . LEU A 1 305 ? -14.602 38.375 -4.957 1 95.5 305 LEU A CA 1
ATOM 2420 C C . LEU A 1 305 ? -15.203 37.469 -6.016 1 95.5 305 LEU A C 1
ATOM 2422 O O . LEU A 1 305 ? -14.484 36.875 -6.828 1 95.5 305 LEU A O 1
ATOM 2426 N N . SER A 1 306 ? -16.547 37.25 -5.965 1 93.94 306 SER A N 1
ATOM 2427 C CA . SER A 1 306 ? -17.203 36.406 -6.949 1 93.94 306 SER A CA 1
ATOM 2428 C C . SER A 1 306 ? -16.922 36.875 -8.367 1 93.94 306 SER A C 1
ATOM 2430 O O . SER A 1 306 ? -16.641 36.062 -9.25 1 93.94 306 SER A O 1
ATOM 2432 N N . TYR A 1 307 ? -16.984 38.188 -8.617 1 95.56 307 TYR A N 1
ATOM 2433 C CA . TYR A 1 307 ? -16.703 38.781 -9.93 1 95.56 307 TYR A CA 1
ATOM 2434 C C . TYR A 1 307 ? -15.25 38.531 -10.336 1 95.56 307 TYR A C 1
ATOM 2436 O O . TYR A 1 307 ? -14.984 38.125 -11.461 1 95.56 307 TYR A O 1
ATOM 2444 N N . LEU A 1 308 ? -14.328 38.75 -9.422 1 96.19 308 LEU A N 1
ATOM 2445 C CA . LEU A 1 308 ? -12.906 38.594 -9.719 1 96.19 308 LEU A CA 1
ATOM 2446 C C . LEU A 1 308 ? -12.539 37.125 -9.961 1 96.19 308 LEU A C 1
ATOM 2448 O O . LEU A 1 308 ? -11.656 36.844 -10.773 1 96.19 308 LEU A O 1
ATOM 2452 N N . LYS A 1 309 ? -13.133 36.25 -9.25 1 92.44 309 LYS A N 1
ATOM 2453 C CA . LYS A 1 309 ? -12.906 34.812 -9.469 1 92.44 309 LYS A CA 1
ATOM 2454 C C . LYS A 1 309 ? -13.391 34.375 -10.852 1 92.44 309 LYS A C 1
ATOM 2456 O O . LYS A 1 309 ? -12.734 33.562 -11.516 1 92.44 309 LYS A O 1
ATOM 2461 N N . ALA A 1 310 ? -14.562 34.875 -11.219 1 91 310 ALA A N 1
ATOM 2462 C CA . ALA A 1 310 ? -15.102 34.562 -12.547 1 91 310 ALA A CA 1
ATOM 2463 C C . ALA A 1 310 ? -14.148 35.031 -13.648 1 91 310 ALA A C 1
ATOM 2465 O O . ALA A 1 310 ? -14.047 34.375 -14.688 1 91 310 ALA A O 1
ATOM 2466 N N . LYS A 1 311 ? -13.422 36.156 -13.367 1 93.38 311 LYS A N 1
ATOM 2467 C CA . LYS A 1 311 ? -12.438 36.688 -14.312 1 93.38 311 LYS A CA 1
ATOM 2468 C C . LYS A 1 311 ? -11.094 35.969 -14.148 1 93.38 311 LYS A C 1
ATOM 2470 O O . LYS A 1 311 ? -10.156 36.219 -14.898 1 93.38 311 LYS A O 1
ATOM 2475 N N . LYS A 1 312 ? -10.938 35.156 -13.156 1 92 312 LYS A N 1
ATOM 2476 C CA . LYS A 1 312 ? -9.734 34.375 -12.844 1 92 312 LYS A CA 1
ATOM 2477 C C . LYS A 1 312 ? -8.625 35.281 -12.312 1 92 312 LYS A C 1
ATOM 2479 O O . LYS A 1 312 ? -7.441 35 -12.469 1 92 312 LYS A O 1
ATOM 2484 N N . TRP A 1 313 ? -9.031 36.406 -11.672 1 95.19 313 TRP A N 1
ATOM 2485 C CA . TRP A 1 313 ? -8.047 37.375 -11.258 1 95.19 313 TRP A CA 1
ATOM 2486 C C . TRP A 1 313 ? -7.734 37.25 -9.766 1 95.19 313 TRP A C 1
ATOM 2488 O O . TRP A 1 313 ? -6.73 37.781 -9.289 1 95.19 313 TRP A O 1
ATOM 2498 N N . ALA A 1 314 ? -8.57 36.469 -9.039 1 95.38 314 ALA A N 1
ATOM 2499 C CA . ALA A 1 314 ? -8.383 36.438 -7.59 1 95.38 314 ALA A CA 1
ATOM 2500 C C . ALA A 1 314 ? -8.688 35.062 -7.012 1 95.38 314 ALA A C 1
ATOM 2502 O O . ALA A 1 314 ? -9.469 34.312 -7.59 1 95.38 314 ALA A O 1
ATOM 2503 N N . ASN A 1 315 ? -8.039 34.812 -5.895 1 91.81 315 ASN A N 1
ATOM 2504 C CA . ASN A 1 315 ? -8.297 33.594 -5.121 1 91.81 315 ASN A CA 1
ATOM 2505 C C . ASN A 1 315 ? -9.07 33.906 -3.844 1 91.81 315 ASN A C 1
ATOM 2507 O O . ASN A 1 315 ? -9.773 33.062 -3.314 1 91.81 315 ASN A O 1
ATOM 2511 N N . GLY A 1 316 ? -8.875 35.094 -3.348 1 93.25 316 GLY A N 1
ATOM 2512 C CA . GLY A 1 316 ? -9.5 35.5 -2.098 1 93.25 316 GLY A CA 1
ATOM 2513 C C . GLY A 1 316 ? -9.531 37 -1.909 1 93.25 316 GLY A C 1
ATOM 2514 O O . GLY A 1 316 ? -8.875 37.75 -2.646 1 93.25 316 GLY A O 1
ATOM 2515 N N . LEU A 1 317 ? -10.344 37.406 -0.95 1 95.88 317 LEU A N 1
ATOM 2516 C CA . LEU A 1 317 ? -10.484 38.812 -0.656 1 95.88 317 LEU A CA 1
ATOM 2517 C C . LEU A 1 317 ? -10.852 39.031 0.807 1 95.88 317 LEU A C 1
ATOM 2519 O O . LEU A 1 317 ? -11.672 38.312 1.361 1 95.88 317 LEU A O 1
ATOM 2523 N N . SER A 1 318 ? -10.211 39.969 1.433 1 95.31 318 SER A N 1
ATOM 2524 C CA . SER A 1 318 ? -10.562 40.406 2.779 1 95.31 318 SER A CA 1
ATOM 2525 C C . SER A 1 318 ? -10.703 41.906 2.846 1 95.31 318 SER A C 1
ATOM 2527 O O . SER A 1 318 ? -10.055 42.625 2.088 1 95.31 318 SER A O 1
ATOM 2529 N N . SER A 1 319 ? -11.641 42.344 3.67 1 96.69 319 SER A N 1
ATOM 2530 C CA . SER A 1 319 ? -11.867 43.781 3.812 1 96.69 319 SER A CA 1
ATOM 2531 C C . SER A 1 319 ? -12.172 44.156 5.258 1 96.69 319 SER A C 1
ATOM 2533 O O . SER A 1 319 ? -12.844 43.406 5.969 1 96.69 319 SER A O 1
ATOM 2535 N N . GLY A 1 320 ? -11.656 45.281 5.715 1 95.62 320 GLY A N 1
ATOM 2536 C CA . GLY A 1 320 ? -11.961 45.781 7.047 1 95.62 320 GLY A CA 1
ATOM 2537 C C . GLY A 1 320 ? -10.867 46.688 7.609 1 95.62 320 GLY A C 1
ATOM 2538 O O . GLY A 1 320 ? -9.938 47.062 6.898 1 95.62 320 GLY A O 1
ATOM 2539 N N . LEU A 1 321 ? -11.039 47.062 8.82 1 94.75 321 LEU A N 1
ATOM 2540 C CA . LEU A 1 321 ? -10.031 47.875 9.508 1 94.75 321 LEU A CA 1
ATOM 2541 C C . LEU A 1 321 ? -8.789 47.062 9.812 1 94.75 321 LEU A C 1
ATOM 2543 O O . LEU A 1 321 ? -8.836 46.125 10.625 1 94.75 321 LEU A O 1
ATOM 2547 N N . THR A 1 322 ? -7.805 47.406 9.148 1 94.06 322 THR A N 1
ATOM 2548 C CA . THR A 1 322 ? -6.551 46.719 9.398 1 94.06 322 THR A CA 1
ATOM 2549 C C . THR A 1 322 ? -5.777 47.375 10.531 1 94.06 322 THR A C 1
ATOM 2551 O O . THR A 1 322 ? -4.922 46.75 11.156 1 94.06 322 THR A O 1
ATOM 2554 N N . ARG A 1 323 ? -6.055 48.656 10.703 1 94.88 323 ARG A N 1
ATOM 2555 C CA . ARG A 1 323 ? -5.551 49.406 11.852 1 94.88 323 ARG A CA 1
ATOM 2556 C C . ARG A 1 323 ? -6.684 50.125 12.578 1 94.88 323 ARG A C 1
ATOM 2558 O O . ARG A 1 323 ? -7.504 50.812 11.953 1 94.88 323 ARG A O 1
ATOM 2565 N N . ASP A 1 324 ? -6.789 49.906 13.758 1 93.44 324 ASP A N 1
ATOM 2566 C CA . ASP A 1 324 ? -7.793 50.531 14.617 1 93.44 324 ASP A CA 1
ATOM 2567 C C . ASP A 1 324 ? -7.148 51.188 15.836 1 93.44 324 ASP A C 1
ATOM 2569 O O . ASP A 1 324 ? -7.121 50.594 16.922 1 93.44 324 ASP A O 1
ATOM 2573 N N . ASN A 1 325 ? -6.637 52.344 15.625 1 93.62 325 ASN A N 1
ATOM 2574 C CA . ASN A 1 325 ? -5.906 53.031 16.672 1 93.62 325 ASN A CA 1
ATOM 2575 C C . ASN A 1 325 ? -6.727 54.156 17.266 1 93.62 325 ASN A C 1
ATOM 2577 O O . ASN A 1 325 ? -7.711 54.625 16.672 1 93.62 325 ASN A O 1
ATOM 2581 N N . GLU A 1 326 ? -6.344 54.688 18.359 1 93.62 326 GLU A N 1
ATOM 2582 C CA . GLU A 1 326 ? -7.055 55.75 19.078 1 93.62 326 GLU A CA 1
ATOM 2583 C C . GLU A 1 326 ? -7.031 57.062 18.312 1 93.62 326 GLU A C 1
ATOM 2585 O O . GLU A 1 326 ? -7.953 57.875 18.422 1 93.62 326 GLU A O 1
ATOM 2590 N N . ASP A 1 327 ? -6.027 57.281 17.5 1 94.38 327 ASP A N 1
ATOM 2591 C CA . ASP A 1 327 ? -5.883 58.594 16.859 1 94.38 327 ASP A CA 1
ATOM 2592 C C . ASP A 1 327 ? -6.047 58.469 15.352 1 94.38 327 ASP A C 1
ATOM 2594 O O . ASP A 1 327 ? -6.141 59.5 14.664 1 94.38 327 ASP A O 1
ATOM 2598 N N . TRP A 1 328 ? -6.066 57.344 14.781 1 95.06 328 TRP A N 1
ATOM 2599 C CA . TRP A 1 328 ? -6.297 57.156 13.352 1 95.06 328 TRP A CA 1
ATOM 2600 C C . TRP A 1 328 ? -6.672 55.719 13.055 1 95.06 328 TRP A C 1
ATOM 2602 O O . TRP A 1 328 ? -6.613 54.844 13.945 1 95.06 328 TRP A O 1
ATOM 2612 N N . ALA A 1 329 ? -7.141 55.469 11.891 1 96.62 329 ALA A N 1
ATOM 2613 C CA . ALA A 1 329 ? -7.477 54.125 11.445 1 96.62 329 ALA A CA 1
ATOM 2614 C C . ALA A 1 329 ? -7.109 53.906 9.977 1 96.62 329 ALA A C 1
ATOM 2616 O O . ALA A 1 329 ? -6.797 54.875 9.273 1 96.62 329 ALA A O 1
ATOM 2617 N N . LEU A 1 330 ? -7.027 52.656 9.578 1 97.31 330 LEU A N 1
ATOM 2618 C CA . LEU A 1 330 ? -6.762 52.281 8.188 1 97.31 330 LEU A CA 1
ATOM 2619 C C . LEU A 1 330 ? -7.762 51.25 7.703 1 97.31 330 LEU A C 1
ATOM 2621 O O . LEU A 1 330 ? -7.895 50.188 8.312 1 97.31 330 LEU A O 1
ATOM 2625 N N . PHE A 1 331 ? -8.547 51.531 6.723 1 98.12 331 PHE A N 1
ATOM 2626 C CA . PHE A 1 331 ? -9.469 50.594 6.082 1 98.12 331 PHE A CA 1
ATOM 2627 C C . PHE A 1 331 ? -8.844 50 4.824 1 98.12 331 PHE A C 1
ATOM 2629 O O . PHE A 1 331 ? -8.266 50.719 4.012 1 98.12 331 PHE A O 1
ATOM 2636 N N . SER A 1 332 ? -8.898 48.688 4.672 1 97.88 332 SER A N 1
ATOM 2637 C CA . SER A 1 332 ? -8.203 48.062 3.549 1 97.88 332 SER A CA 1
ATOM 2638 C C . SER A 1 332 ? -9.086 47.031 2.857 1 97.88 332 SER A C 1
ATOM 2640 O O . SER A 1 332 ? -9.953 46.406 3.49 1 97.88 332 SER A O 1
ATOM 2642 N N . VAL A 1 333 ? -8.945 46.844 1.589 1 98.12 333 VAL A N 1
ATOM 2643 C CA . VAL A 1 333 ? -9.43 45.75 0.759 1 98.12 333 VAL A CA 1
ATOM 2644 C C . VAL A 1 333 ? -8.25 45 0.165 1 98.12 333 VAL A C 1
ATOM 2646 O O . VAL A 1 333 ? -7.516 45.531 -0.67 1 98.12 333 VAL A O 1
ATOM 2649 N N . LYS A 1 334 ? -8.07 43.812 0.62 1 97.56 334 LYS A N 1
ATOM 2650 C CA . LYS A 1 334 ? -6.934 43 0.189 1 97.56 334 LYS A CA 1
ATOM 2651 C C . LYS A 1 334 ? -7.391 41.844 -0.72 1 97.56 334 LYS A C 1
ATOM 2653 O O . LYS A 1 334 ? -8.203 41.031 -0.319 1 97.56 334 LYS A O 1
ATOM 2658 N N . VAL A 1 335 ? -6.836 41.812 -1.886 1 97.56 335 VAL A N 1
ATOM 2659 C CA . VAL A 1 335 ? -7.168 40.812 -2.869 1 97.56 335 VAL A CA 1
ATOM 2660 C C . VAL A 1 335 ? -5.98 39.875 -3.061 1 97.56 335 VAL A C 1
ATOM 2662 O O . VAL A 1 335 ? -4.867 40.312 -3.354 1 97.56 335 VAL A O 1
ATOM 2665 N N . GLU A 1 336 ? -6.18 38.656 -2.805 1 96.12 336 GLU A N 1
ATOM 2666 C CA . GLU A 1 336 ? -5.203 37.656 -3.205 1 96.12 336 GLU A CA 1
ATOM 2667 C C . GLU A 1 336 ? -5.305 37.344 -4.695 1 96.12 336 GLU A C 1
ATOM 2669 O O . GLU A 1 336 ? -6.176 36.594 -5.121 1 96.12 336 GLU A O 1
ATOM 2674 N N . ALA A 1 337 ? -4.324 37.75 -5.406 1 96.38 337 ALA A N 1
ATOM 2675 C CA . ALA A 1 337 ? -4.418 37.75 -6.863 1 96.38 337 ALA A CA 1
ATOM 2676 C C . ALA A 1 337 ? -3.795 36.5 -7.457 1 96.38 337 ALA A C 1
ATOM 2678 O O . ALA A 1 337 ? -2.963 35.844 -6.816 1 96.38 337 ALA A O 1
ATOM 2679 N N . THR A 1 338 ? -4.301 36.125 -8.648 1 94.25 338 THR A N 1
ATOM 2680 C CA . THR A 1 338 ? -3.664 35.094 -9.477 1 94.25 338 THR A CA 1
ATOM 2681 C C . THR A 1 338 ? -2.518 35.719 -10.289 1 94.25 338 THR A C 1
ATOM 2683 O O . THR A 1 338 ? -2.24 36.906 -10.18 1 94.25 338 THR A O 1
ATOM 2686 N N . GLU A 1 339 ? -1.832 34.812 -11.039 1 91.56 339 GLU A N 1
ATOM 2687 C CA . GLU A 1 339 ? -0.797 35.344 -11.938 1 91.56 339 GLU A CA 1
ATOM 2688 C C . GLU A 1 339 ? -1.376 36.312 -12.945 1 91.56 339 GLU A C 1
ATOM 2690 O O . GLU A 1 339 ? -0.762 37.344 -13.242 1 91.56 339 GLU A O 1
ATOM 2695 N N . GLU A 1 340 ? -2.512 36 -13.422 1 93.38 340 GLU A N 1
ATOM 2696 C CA . GLU A 1 340 ? -3.207 36.875 -14.344 1 93.38 340 GLU A CA 1
ATOM 2697 C C . GLU A 1 340 ? -3.709 38.125 -13.633 1 93.38 340 GLU A C 1
ATOM 2699 O O . GLU A 1 340 ? -3.719 39.219 -14.219 1 93.38 340 GLU A O 1
ATOM 2704 N N . GLY A 1 341 ? -4.133 37.969 -12.406 1 94.94 341 GLY A N 1
ATOM 2705 C CA . GLY A 1 341 ? -4.645 39.094 -11.625 1 94.94 341 GLY A CA 1
ATOM 2706 C C . GLY A 1 341 ? -3.611 40.188 -11.398 1 94.94 341 GLY A C 1
ATOM 2707 O O . GLY A 1 341 ? -3.941 41.375 -11.398 1 94.94 341 GLY A O 1
ATOM 2708 N N . ILE A 1 342 ? -2.402 39.781 -11.25 1 95.38 342 ILE A N 1
ATOM 2709 C CA . ILE A 1 342 ? -1.323 40.75 -11.008 1 95.38 342 ILE A CA 1
ATOM 2710 C C . ILE A 1 342 ? -1.07 41.562 -12.266 1 95.38 342 ILE A C 1
ATOM 2712 O O . ILE A 1 342 ? -0.629 42.719 -12.188 1 95.38 342 ILE A O 1
ATOM 2716 N N . GLU A 1 343 ? -1.421 41 -13.391 1 95.56 343 GLU A N 1
ATOM 2717 C CA . GLU A 1 343 ? -1.269 41.719 -14.648 1 95.56 343 GLU A CA 1
ATOM 2718 C C . GLU A 1 343 ? -2.441 42.688 -14.891 1 95.56 343 GLU A C 1
ATOM 2720 O O . GLU A 1 343 ? -2.379 43.531 -15.766 1 95.56 343 GLU A O 1
ATOM 2725 N N . HIS A 1 344 ? -3.471 42.562 -14.047 1 97.12 344 HIS A N 1
ATOM 2726 C CA . HIS A 1 344 ? -4.676 43.375 -14.211 1 97.12 344 HIS A CA 1
ATOM 2727 C C . HIS A 1 344 ? -4.969 44.188 -12.953 1 97.12 344 HIS A C 1
ATOM 2729 O O . HIS A 1 344 ? -6.117 44.25 -12.508 1 97.12 344 HIS A O 1
ATOM 2735 N N . VAL A 1 345 ? -3.971 44.719 -12.344 1 97.69 345 VAL A N 1
ATOM 2736 C CA . VAL A 1 345 ? -4.105 45.469 -11.094 1 97.69 345 VAL A CA 1
ATOM 2737 C C . VAL A 1 345 ? -5.094 46.594 -11.281 1 97.69 345 VAL A C 1
ATOM 2739 O O . VAL A 1 345 ? -5.977 46.812 -10.445 1 97.69 345 VAL A O 1
ATOM 2742 N N . ASN A 1 346 ? -5.027 47.375 -12.414 1 97.44 346 ASN A N 1
ATOM 2743 C CA . ASN A 1 346 ? -5.906 48.531 -12.664 1 97.44 346 ASN A CA 1
ATOM 2744 C C . ASN A 1 346 ? -7.367 48.094 -12.766 1 97.44 346 ASN A C 1
ATOM 2746 O O . ASN A 1 346 ? -8.258 48.75 -12.25 1 97.44 346 ASN A O 1
ATOM 2750 N N . GLU A 1 347 ? -7.547 47 -13.398 1 96.94 347 GLU A N 1
ATOM 2751 C CA . GLU A 1 347 ? -8.906 46.5 -13.539 1 96.94 347 GLU A CA 1
ATOM 2752 C C . GLU A 1 347 ? -9.469 46.031 -12.203 1 96.94 347 GLU A C 1
ATOM 2754 O O . GLU A 1 347 ? -10.648 46.219 -11.922 1 96.94 347 GLU A O 1
ATOM 2759 N N . VAL A 1 348 ? -8.633 45.375 -11.43 1 97.75 348 VAL A N 1
ATOM 2760 C CA . VAL A 1 348 ? -9.055 44.938 -10.109 1 97.75 348 VAL A CA 1
ATOM 2761 C C . VAL A 1 348 ? -9.469 46.125 -9.258 1 97.75 348 VAL A C 1
ATOM 2763 O O . VAL A 1 348 ? -10.508 46.094 -8.594 1 97.75 348 VAL A O 1
ATOM 2766 N N . VAL A 1 349 ? -8.648 47.188 -9.25 1 98.06 349 VAL A N 1
ATOM 2767 C CA . VAL A 1 349 ? -8.945 48.375 -8.492 1 98.06 349 VAL A CA 1
ATOM 2768 C C . VAL A 1 349 ? -10.234 49.031 -9.023 1 98.06 349 VAL A C 1
ATOM 2770 O O . VAL A 1 349 ? -11.039 49.562 -8.25 1 98.06 349 VAL A O 1
ATOM 2773 N N . THR A 1 350 ? -10.422 48.969 -10.336 1 97.75 350 THR A N 1
ATOM 2774 C CA . THR A 1 350 ? -11.641 49.469 -10.945 1 97.75 350 THR A CA 1
ATOM 2775 C C . THR A 1 350 ? -12.867 48.781 -10.391 1 97.75 350 THR A C 1
ATOM 2777 O O . THR A 1 350 ? -13.875 49.406 -10.078 1 97.75 350 THR A O 1
ATOM 2780 N N . VAL A 1 351 ? -12.797 47.5 -10.266 1 97.69 351 VAL A N 1
ATOM 2781 C CA . VAL A 1 351 ? -13.922 46.719 -9.75 1 97.69 351 VAL A CA 1
ATOM 2782 C C . VAL A 1 351 ? -14.211 47.125 -8.305 1 97.69 351 VAL A C 1
ATOM 2784 O O . VAL A 1 351 ? -15.375 47.219 -7.906 1 97.69 351 VAL A O 1
ATOM 2787 N N . VAL A 1 352 ? -13.164 47.281 -7.508 1 98.06 352 VAL A N 1
ATOM 2788 C CA . VAL A 1 352 ? -13.336 47.719 -6.125 1 98.06 352 VAL A CA 1
ATOM 2789 C C . VAL A 1 352 ? -14.07 49.062 -6.09 1 98.06 352 VAL A C 1
ATOM 2791 O O . VAL A 1 352 ? -15.023 49.219 -5.32 1 98.06 352 VAL A O 1
ATOM 2794 N N . TYR A 1 353 ? -13.727 50 -6.906 1 97.81 353 TYR A N 1
ATOM 2795 C CA . TYR A 1 353 ? -14.359 51.312 -6.91 1 97.81 353 TYR A CA 1
ATOM 2796 C C . TYR A 1 353 ? -15.758 51.25 -7.508 1 97.81 353 TYR A C 1
ATOM 2798 O O . TYR A 1 353 ? -16.656 52 -7.113 1 97.81 353 TYR A O 1
ATOM 2806 N N . GLN A 1 354 ? -15.953 50.344 -8.516 1 97.62 354 GLN A N 1
ATOM 2807 C CA . GLN A 1 354 ? -17.312 50.125 -9 1 97.62 354 GLN A CA 1
ATOM 2808 C C . GLN A 1 354 ? -18.25 49.719 -7.863 1 97.62 354 GLN A C 1
ATOM 2810 O O . GLN A 1 354 ? -19.391 50.156 -7.785 1 97.62 354 GLN A O 1
ATOM 2815 N N . TYR A 1 355 ? -17.766 48.812 -7.078 1 98 355 TYR A N 1
ATOM 2816 C CA . TYR A 1 355 ? -18.578 48.375 -5.945 1 98 355 TYR A CA 1
ATOM 2817 C C . TYR A 1 355 ? -18.781 49.5 -4.938 1 98 355 TYR A C 1
ATOM 2819 O O . TYR A 1 355 ? -19.875 49.656 -4.395 1 98 355 TYR A O 1
ATOM 2827 N N . LEU A 1 356 ? -17.75 50.312 -4.609 1 97.12 356 LEU A N 1
ATOM 2828 C CA . LEU A 1 356 ? -17.844 51.406 -3.674 1 97.12 356 LEU A CA 1
ATOM 2829 C C . LEU A 1 356 ? -18.844 52.469 -4.164 1 97.12 356 LEU A C 1
ATOM 2831 O O . LEU A 1 356 ? -19.594 53.031 -3.367 1 97.12 356 LEU A O 1
ATOM 2835 N N . HIS A 1 357 ? -18.844 52.719 -5.445 1 95.44 357 HIS A N 1
ATOM 2836 C CA . HIS A 1 357 ? -19.812 53.656 -6.016 1 95.44 357 HIS A CA 1
ATOM 2837 C C . HIS A 1 357 ? -21.234 53.125 -5.852 1 95.44 357 HIS A C 1
ATOM 2839 O O . HIS A 1 357 ? -22.156 53.906 -5.594 1 95.44 357 HIS A O 1
ATOM 2845 N N . MET A 1 358 ? -21.297 51.875 -6.078 1 95.94 358 MET A N 1
ATOM 2846 C CA . MET A 1 358 ? -22.609 51.25 -5.844 1 95.94 358 MET A CA 1
ATOM 2847 C C . MET A 1 358 ? -23.031 51.438 -4.391 1 95.94 358 MET A C 1
ATOM 2849 O O . MET A 1 358 ? -24.203 51.75 -4.117 1 95.94 358 MET A O 1
ATOM 2853 N N . LEU A 1 359 ? -22.141 51.219 -3.463 1 96.62 359 LEU A N 1
ATOM 2854 C CA . LEU A 1 359 ? -22.453 51.406 -2.049 1 96.62 359 LEU A CA 1
ATOM 2855 C C . LEU A 1 359 ? -22.859 52.844 -1.761 1 96.62 359 LEU A C 1
ATOM 2857 O O . LEU A 1 359 ? -23.766 53.094 -0.964 1 96.62 359 LEU A O 1
ATOM 2861 N N . GLN A 1 360 ? -22.156 53.812 -2.375 1 94 360 GLN A N 1
ATOM 2862 C CA . GLN A 1 360 ? -22.484 55.219 -2.203 1 94 360 GLN A CA 1
ATOM 2863 C C . GLN A 1 360 ? -23.906 55.531 -2.672 1 94 360 GLN A C 1
ATOM 2865 O O . GLN A 1 360 ? -24.625 56.312 -2.047 1 94 360 GLN A O 1
ATOM 2870 N N . ARG A 1 361 ? -24.25 54.875 -3.682 1 91.88 361 ARG A N 1
ATOM 2871 C CA . ARG A 1 361 ? -25.594 55.094 -4.242 1 91.88 361 ARG A CA 1
ATOM 2872 C C . ARG A 1 361 ? -26.656 54.469 -3.371 1 91.88 361 ARG A C 1
ATOM 2874 O O . ARG A 1 361 ? -27.75 55.031 -3.213 1 91.88 361 ARG A O 1
ATOM 2881 N N . GLU A 1 362 ? -26.344 53.375 -2.82 1 92 362 GLU A N 1
ATOM 2882 C CA . GLU A 1 362 ? -27.328 52.594 -2.074 1 92 362 GLU A CA 1
ATOM 2883 C C . GLU A 1 362 ? -27.406 53.062 -0.621 1 92 362 GLU A C 1
ATOM 2885 O O . GLU A 1 362 ? -28.391 52.75 0.073 1 92 362 GLU A O 1
ATOM 2890 N N . ALA A 1 363 ? -26.422 53.812 -0.185 1 89.44 363 ALA A N 1
ATOM 2891 C CA . ALA A 1 363 ? -26.422 54.312 1.193 1 89.44 363 ALA A CA 1
ATOM 2892 C C . ALA A 1 363 ? -27.453 55.438 1.38 1 89.44 363 ALA A C 1
ATOM 2894 O O . ALA A 1 363 ? -27.609 56.281 0.505 1 89.44 363 ALA A O 1
ATOM 2895 N N . PRO A 1 364 ? -28.234 55.469 2.49 1 92.38 364 PRO A N 1
ATOM 2896 C CA . PRO A 1 364 ? -28.141 54.469 3.574 1 92.38 364 PRO A CA 1
ATOM 2897 C C . PRO A 1 364 ? -28.719 53.125 3.191 1 92.38 364 PRO A C 1
ATOM 2899 O O . PRO A 1 364 ? -29.703 53.031 2.449 1 92.38 364 PRO A O 1
ATOM 2902 N N . PHE A 1 365 ? -28.094 52.125 3.705 1 93.88 365 PHE A N 1
ATOM 2903 C CA . PHE A 1 365 ? -28.438 50.75 3.309 1 93.88 365 PHE A CA 1
ATOM 2904 C C . PHE A 1 365 ? -29.781 50.344 3.898 1 93.88 365 PHE A C 1
ATOM 2906 O O . PHE A 1 365 ? -30.219 50.906 4.902 1 93.88 365 PHE A O 1
ATOM 2913 N N . ALA A 1 366 ? -30.312 49.312 3.295 1 92 366 ALA A N 1
ATOM 2914 C CA . ALA A 1 366 ? -31.562 48.75 3.809 1 92 366 ALA A CA 1
ATOM 2915 C C . ALA A 1 366 ? -31.391 48.25 5.23 1 92 366 ALA A C 1
ATOM 2917 O O . ALA A 1 366 ? -30.391 47.625 5.551 1 92 366 ALA A O 1
ATOM 2918 N N . PRO A 1 367 ? -32.375 48.5 6.086 1 91.38 367 PRO A N 1
ATOM 2919 C CA . PRO A 1 367 ? -32.25 48.156 7.504 1 91.38 367 PRO A CA 1
ATOM 2920 C C . PRO A 1 367 ? -32 46.656 7.738 1 91.38 367 PRO A C 1
ATOM 2922 O O . PRO A 1 367 ? -31.328 46.281 8.688 1 91.38 367 PRO A O 1
ATOM 2925 N N . TRP A 1 368 ? -32.5 45.875 6.879 1 92.56 368 TRP A N 1
ATOM 2926 C CA . TRP A 1 368 ? -32.406 44.438 7.098 1 92.56 368 TRP A CA 1
ATOM 2927 C C . TRP A 1 368 ? -30.953 44 7.066 1 92.56 368 TRP A C 1
ATOM 2929 O O . TRP A 1 368 ? -30.578 43 7.719 1 92.56 368 TRP A O 1
ATOM 2939 N N . ILE A 1 369 ? -30.141 44.656 6.336 1 93.5 369 ILE A N 1
ATOM 2940 C CA . ILE A 1 369 ? -28.734 44.281 6.223 1 93.5 369 ILE A CA 1
ATOM 2941 C C . ILE A 1 369 ? -28.047 44.438 7.574 1 93.5 369 ILE A C 1
ATOM 2943 O O . ILE A 1 369 ? -27.312 43.562 8.016 1 93.5 369 ILE A O 1
ATOM 2947 N N . PHE A 1 370 ? -28.328 45.562 8.211 1 92.56 370 PHE A N 1
ATOM 2948 C CA . PHE A 1 370 ? -27.766 45.781 9.539 1 92.56 370 PHE A CA 1
ATOM 2949 C C . PHE A 1 370 ? -28.391 44.844 10.562 1 92.56 370 PHE A C 1
ATOM 2951 O O . PHE A 1 370 ? -27.688 44.312 11.43 1 92.56 370 PHE A O 1
ATOM 2958 N N . GLU A 1 371 ? -29.656 44.656 10.508 1 91.56 371 GLU A N 1
ATOM 2959 C CA . GLU A 1 371 ? -30.375 43.812 11.461 1 91.56 371 GLU A CA 1
ATOM 2960 C C . GLU A 1 371 ? -29.891 42.375 11.391 1 91.56 371 GLU A C 1
ATOM 2962 O O . GLU A 1 371 ? -29.781 41.719 12.414 1 91.56 371 GLU A O 1
ATOM 2967 N N . GLU A 1 372 ? -29.672 41.969 10.25 1 91.19 372 GLU A N 1
ATOM 2968 C CA . GLU A 1 372 ? -29.156 40.594 10.086 1 91.19 372 GLU A CA 1
ATOM 2969 C C . GLU A 1 372 ? -27.781 40.438 10.727 1 91.19 372 GLU A C 1
ATOM 2971 O O . GLU A 1 372 ? -27.516 39.469 11.406 1 91.19 372 GLU A O 1
ATOM 2976 N N . THR A 1 373 ? -26.922 41.438 10.492 1 90.62 373 THR A N 1
ATOM 2977 C CA . THR A 1 373 ? -25.594 41.406 11.094 1 90.62 373 THR A CA 1
ATOM 2978 C C . THR A 1 373 ? -25.688 41.469 12.617 1 90.62 373 THR A C 1
ATOM 2980 O O . THR A 1 373 ? -24.906 40.812 13.32 1 90.62 373 THR A O 1
ATOM 2983 N N . LYS A 1 374 ? -26.609 42.25 13.055 1 90.88 374 LYS A N 1
ATOM 2984 C CA . LYS A 1 374 ? -26.844 42.406 14.492 1 90.88 374 LYS A CA 1
ATOM 2985 C C . LYS A 1 374 ? -27.328 41.094 15.109 1 90.88 374 LYS A C 1
ATOM 2987 O O . LYS A 1 374 ? -26.875 40.688 16.172 1 90.88 374 LYS A O 1
ATOM 2992 N N . ASP A 1 375 ? -28.203 40.469 14.445 1 88.62 375 ASP A N 1
ATOM 2993 C CA . ASP A 1 375 ? -28.766 39.219 14.938 1 88.62 375 ASP A CA 1
ATOM 2994 C C . ASP A 1 375 ? -27.703 38.125 15.008 1 88.62 375 ASP A C 1
ATOM 2996 O O . ASP A 1 375 ? -27.656 37.344 15.969 1 88.62 375 ASP A O 1
ATOM 3000 N N . VAL A 1 376 ? -26.953 38.094 14.016 1 89.81 376 VAL A N 1
ATOM 3001 C CA . VAL A 1 376 ? -25.875 37.094 13.969 1 89.81 376 VAL A CA 1
ATOM 3002 C C . VAL A 1 376 ? -24.906 37.312 15.125 1 89.81 376 VAL A C 1
ATOM 3004 O O . VAL A 1 376 ? -24.484 36.375 15.789 1 89.81 376 VAL A O 1
ATOM 3007 N N . SER A 1 377 ? -24.562 38.531 15.367 1 91.38 377 SER A N 1
ATOM 3008 C CA . SER A 1 377 ? -23.656 38.906 16.453 1 91.38 377 SER A CA 1
ATOM 3009 C C . SER A 1 377 ? -24.266 38.562 17.812 1 91.38 377 SER A C 1
ATOM 3011 O O . SER A 1 377 ? -23.547 38.125 18.719 1 91.38 377 SER A O 1
ATOM 3013 N N . LEU A 1 378 ? -25.516 38.781 17.938 1 91.12 378 LEU A N 1
ATOM 3014 C CA . LEU A 1 378 ? -26.219 38.5 19.188 1 91.12 378 LEU A CA 1
ATOM 3015 C C . LEU A 1 378 ? -26.234 37 19.469 1 91.12 378 LEU A C 1
ATOM 3017 O O . LEU A 1 378 ? -26.016 36.594 20.609 1 91.12 378 LEU A O 1
ATOM 3021 N N . VAL A 1 379 ? -26.516 36.281 18.484 1 89.06 379 VAL A N 1
ATOM 3022 C CA . VAL A 1 379 ? -26.562 34.812 18.625 1 89.06 379 VAL A CA 1
ATOM 3023 C C . VAL A 1 379 ? -25.172 34.312 18.984 1 89.06 379 VAL A C 1
ATOM 3025 O O . VAL A 1 379 ? -25.031 33.438 19.844 1 89.06 379 VAL A O 1
ATOM 3028 N N . GLU A 1 380 ? -24.188 34.844 18.312 1 89.5 380 GLU A N 1
ATOM 3029 C CA . GLU A 1 380 ? -22.812 34.438 18.594 1 89.5 380 GLU A CA 1
ATOM 3030 C C . GLU A 1 380 ? -22.422 34.75 20.047 1 89.5 380 GLU A C 1
ATOM 3032 O O . GLU A 1 380 ? -21.75 33.969 20.688 1 89.5 380 GLU A O 1
ATOM 3037 N N . PHE A 1 381 ? -22.812 35.844 20.484 1 92.31 381 PHE A N 1
ATOM 3038 C CA . PHE A 1 381 ? -22.5 36.25 21.844 1 92.31 381 PHE A CA 1
ATOM 3039 C C . PHE A 1 381 ? -23.281 35.406 22.859 1 92.31 381 PHE A C 1
ATOM 3041 O O . PHE A 1 381 ? -22.734 34.969 23.875 1 92.31 381 PHE A O 1
ATOM 3048 N N . ARG A 1 382 ? -24.453 35.125 22.562 1 90.69 382 ARG A N 1
ATOM 3049 C CA . ARG A 1 382 ? -25.328 34.375 23.469 1 90.69 382 ARG A CA 1
ATOM 3050 C C . ARG A 1 382 ? -24.781 32.969 23.719 1 90.69 382 ARG A C 1
ATOM 3052 O O . ARG A 1 382 ? -24.766 32.5 24.859 1 90.69 382 ARG A O 1
ATOM 3059 N N . PHE A 1 383 ? -24.297 32.375 22.688 1 88.56 383 PHE A N 1
ATOM 3060 C CA . PHE A 1 383 ? -23.906 30.969 22.797 1 88.56 383 PHE A CA 1
ATOM 3061 C C . PHE A 1 383 ? -22.391 30.828 22.781 1 88.56 383 PHE A C 1
ATOM 3063 O O . PHE A 1 383 ? -21.859 29.75 22.453 1 88.56 383 PHE A O 1
ATOM 3070 N N . LYS A 1 384 ? -21.688 31.906 23.031 1 88.06 384 LYS A N 1
ATOM 3071 C CA . LYS A 1 384 ? -20.219 31.859 23.094 1 88.06 384 LYS A CA 1
ATOM 3072 C C . LYS A 1 384 ? -19.75 30.922 24.203 1 88.06 384 LYS A C 1
ATOM 3074 O O . LYS A 1 384 ? -20.266 30.938 25.312 1 88.06 384 LYS A O 1
ATOM 3079 N N . SER A 1 385 ? -18.797 30.109 23.844 1 84.5 385 SER A N 1
ATOM 3080 C CA . SER A 1 385 ? -18.234 29.188 24.812 1 84.5 385 SER A CA 1
ATOM 3081 C C . SER A 1 385 ? -17.141 29.859 25.656 1 84.5 385 SER A C 1
ATOM 3083 O O . SER A 1 385 ? -16.531 30.844 25.203 1 84.5 385 SER A O 1
ATOM 3085 N N . LYS A 1 386 ? -16.859 29.219 26.828 1 84.81 386 LYS A N 1
ATOM 3086 C CA . LYS A 1 386 ? -15.789 29.719 27.672 1 84.81 386 LYS A CA 1
ATOM 3087 C C . LYS A 1 386 ? -14.422 29.531 27.016 1 84.81 386 LYS A C 1
ATOM 3089 O O . LYS A 1 386 ? -14.18 28.516 26.359 1 84.81 386 LYS A O 1
ATOM 3094 N N . GLU A 1 387 ? -13.656 30.547 27.016 1 87.25 387 GLU A N 1
ATOM 3095 C CA . GLU A 1 387 ? -12.273 30.469 26.547 1 87.25 387 GLU A CA 1
ATOM 3096 C C . GLU A 1 387 ? -11.336 30.047 27.672 1 87.25 387 GLU A C 1
ATOM 3098 O O . GLU A 1 387 ? -11.734 29.984 28.844 1 87.25 387 GLU A O 1
ATOM 3103 N N . SER A 1 388 ? -10.141 29.781 27.344 1 90.44 388 SER A N 1
ATOM 3104 C CA . SER A 1 388 ? -9.148 29.516 28.375 1 90.44 388 SER A CA 1
ATOM 3105 C C . SER A 1 388 ? -8.93 30.734 29.25 1 90.44 388 SER A C 1
ATOM 3107 O O . SER A 1 388 ? -8.914 31.875 28.766 1 90.44 388 SER A O 1
ATOM 3109 N N . PRO A 1 389 ? -8.797 30.422 30.469 1 93.56 389 PRO A N 1
ATOM 3110 C CA . PRO A 1 389 ? -8.641 31.547 31.391 1 93.56 389 PRO A CA 1
ATOM 3111 C C . PRO A 1 389 ? -7.488 32.469 30.984 1 93.56 389 PRO A C 1
ATOM 3113 O O . PRO A 1 389 ? -7.625 33.688 31.062 1 93.56 389 PRO A O 1
ATOM 3116 N N . ILE A 1 390 ? -6.41 31.906 30.578 1 95.88 390 ILE A N 1
ATOM 3117 C CA . ILE A 1 390 ? -5.23 32.719 30.266 1 95.88 390 ILE A CA 1
ATOM 3118 C C . ILE A 1 390 ? -5.523 33.625 29.078 1 95.88 390 ILE A C 1
ATOM 3120 O O . ILE A 1 390 ? -5.152 34.781 29.078 1 95.88 390 ILE A O 1
ATOM 3124 N N . ASN A 1 391 ? -6.145 33.125 28.062 1 94.94 391 ASN A N 1
ATOM 3125 C CA . ASN A 1 391 ? -6.496 33.969 26.906 1 94.94 391 ASN A CA 1
ATOM 3126 C C . ASN A 1 391 ? -7.578 34.969 27.25 1 94.94 391 ASN A C 1
ATOM 3128 O O . ASN A 1 391 ? -7.551 36.094 26.75 1 94.94 391 ASN A O 1
ATOM 3132 N N . TYR A 1 392 ? -8.508 34.531 28 1 96.06 392 TYR A N 1
ATOM 3133 C CA . TYR A 1 392 ? -9.633 35.375 28.391 1 96.06 392 TYR A CA 1
ATOM 3134 C C . TYR A 1 392 ? -9.156 36.562 29.188 1 96.06 392 TYR A C 1
ATOM 3136 O O . TYR A 1 392 ? -9.555 37.719 28.922 1 96.06 392 TYR A O 1
ATOM 3144 N N . THR A 1 393 ? -8.328 36.375 30.25 1 98.06 393 THR A N 1
ATOM 3145 C CA . THR A 1 393 ? -7.852 37.438 31.094 1 98.06 393 THR A CA 1
ATOM 3146 C C . THR A 1 393 ? -6.973 38.406 30.281 1 98.06 393 THR A C 1
ATOM 3148 O O . THR A 1 393 ? -7.062 39.625 30.453 1 98.06 393 THR A O 1
ATOM 3151 N N . SER A 1 394 ? -6.094 37.844 29.469 1 97.75 394 SER A N 1
ATOM 3152 C CA . SER A 1 394 ? -5.246 38.688 28.625 1 97.75 394 SER A CA 1
ATOM 3153 C C . SER A 1 394 ? -6.082 39.562 27.719 1 97.75 394 SER A C 1
ATOM 3155 O O . SER A 1 394 ? -5.82 40.781 27.609 1 97.75 394 SER A O 1
ATOM 3157 N N . TYR A 1 395 ? -7.082 39.031 27.078 1 96.75 395 TYR A N 1
ATOM 3158 C CA . TYR A 1 395 ? -7.957 39.781 26.172 1 96.75 395 TYR A CA 1
ATOM 3159 C C . TYR A 1 395 ? -8.68 40.906 26.922 1 96.75 395 TYR A C 1
ATOM 3161 O O . TYR A 1 395 ? -8.688 42.062 26.484 1 96.75 395 TYR A O 1
ATOM 3169 N N . LEU A 1 396 ? -9.289 40.562 28.062 1 97.88 396 LEU A N 1
ATOM 3170 C CA . LEU A 1 396 ? -10.094 41.531 28.797 1 97.88 396 LEU A CA 1
ATOM 3171 C C . LEU A 1 396 ? -9.227 42.656 29.344 1 97.88 396 LEU A C 1
ATOM 3173 O O . LEU A 1 396 ? -9.648 43.812 29.359 1 97.88 396 LEU A O 1
ATOM 3177 N N . ALA A 1 397 ? -8.039 42.281 29.859 1 98.31 397 ALA A N 1
ATOM 3178 C CA . ALA A 1 397 ? -7.148 43.312 30.359 1 98.31 397 ALA A CA 1
ATOM 3179 C C . ALA A 1 397 ? -6.836 44.344 29.281 1 98.31 397 ALA A C 1
ATOM 3181 O O . ALA A 1 397 ? -6.703 45.531 29.562 1 98.31 397 ALA A O 1
ATOM 3182 N N . GLY A 1 398 ? -6.738 43.906 28.125 1 96.81 398 GLY A N 1
ATOM 3183 C CA . GLY A 1 398 ? -6.469 44.812 27.016 1 96.81 398 GLY A CA 1
ATOM 3184 C C . GLY A 1 398 ? -7.652 45.688 26.641 1 96.81 398 GLY A C 1
ATOM 3185 O O . GLY A 1 398 ? -7.496 46.875 26.438 1 96.81 398 GLY A O 1
ATOM 3186 N N . VAL A 1 399 ? -8.852 45.156 26.609 1 96 399 VAL A N 1
ATOM 3187 C CA . VAL A 1 399 ? -10 45.875 26.062 1 96 399 VAL A CA 1
ATOM 3188 C C . VAL A 1 399 ? -10.609 46.781 27.141 1 96 399 VAL A C 1
ATOM 3190 O O . VAL A 1 399 ? -11.383 47.688 26.844 1 96 399 VAL A O 1
ATOM 3193 N N . MET A 1 400 ? -10.211 46.562 28.375 1 97.44 400 MET A N 1
ATOM 3194 C CA . MET A 1 400 ? -10.688 47.406 29.469 1 97.44 400 MET A CA 1
ATOM 3195 C C . MET A 1 400 ? -10.312 48.875 29.219 1 97.44 400 MET A C 1
ATOM 3197 O O . MET A 1 400 ? -10.945 49.781 29.766 1 97.44 400 MET A O 1
ATOM 3201 N N . HIS A 1 401 ? -9.266 49.062 28.422 1 96 401 HIS A N 1
ATOM 3202 C CA . HIS A 1 401 ? -8.859 50.438 28.094 1 96 401 HIS A CA 1
ATOM 3203 C C . HIS A 1 401 ? -9.805 51.062 27.062 1 96 401 HIS A C 1
ATOM 3205 O O . HIS A 1 401 ? -9.898 52.281 26.969 1 96 401 HIS A O 1
ATOM 3211 N N . LYS A 1 402 ? -10.5 50.281 26.344 1 94.94 402 LYS A N 1
ATOM 3212 C CA . LYS A 1 402 ? -11.344 50.719 25.234 1 94.94 402 LYS A CA 1
ATOM 3213 C C . LYS A 1 402 ? -12.805 50.844 25.656 1 94.94 402 LYS A C 1
ATOM 3215 O O . LYS A 1 402 ? -13.484 51.781 25.312 1 94.94 402 LYS A O 1
ATOM 3220 N N . TYR A 1 403 ? -13.273 49.906 26.422 1 96.19 403 TYR A N 1
ATOM 3221 C CA . TYR A 1 403 ? -14.695 49.844 26.734 1 96.19 403 TYR A CA 1
ATOM 3222 C C . TYR A 1 403 ? -14.961 50.25 28.172 1 96.19 403 TYR A C 1
ATOM 3224 O O . TYR A 1 403 ? -14.18 49.938 29.078 1 96.19 403 TYR A O 1
ATOM 3232 N N . PRO A 1 404 ? -16.078 50.906 28.328 1 95.38 404 PRO A N 1
ATOM 3233 C CA . PRO A 1 404 ? -16.531 51.094 29.703 1 95.38 404 PRO A CA 1
ATOM 3234 C C . PRO A 1 404 ? -16.875 49.781 30.406 1 95.38 404 PRO A C 1
ATOM 3236 O O . PRO A 1 404 ? -17.094 48.75 29.734 1 95.38 404 PRO A O 1
ATOM 3239 N N . THR A 1 405 ? -16.906 49.781 31.688 1 96.31 405 THR A N 1
ATOM 3240 C CA . THR A 1 405 ? -17.109 48.594 32.5 1 96.31 405 THR A CA 1
ATOM 3241 C C . THR A 1 405 ? -18.328 47.812 32.031 1 96.31 405 THR A C 1
ATOM 3243 O O . THR A 1 405 ? -18.297 46.594 31.938 1 96.31 405 THR A O 1
ATOM 3246 N N . LYS A 1 406 ? -19.344 48.5 31.641 1 95.56 406 LYS A N 1
ATOM 3247 C CA . LYS A 1 406 ? -20.594 47.875 31.234 1 95.56 406 LYS A CA 1
ATOM 3248 C C . LYS A 1 406 ? -20.375 47 29.984 1 95.56 406 LYS A C 1
ATOM 3250 O O . LYS A 1 406 ? -21.016 45.969 29.844 1 95.56 406 LYS A O 1
ATOM 3255 N N . HIS A 1 407 ? -19.453 47.469 29.109 1 95.75 407 HIS A N 1
ATOM 3256 C CA . HIS A 1 407 ? -19.328 46.812 27.812 1 95.75 407 HIS A CA 1
ATOM 3257 C C . HIS A 1 407 ? -18.016 46.062 27.688 1 95.75 407 HIS A C 1
ATOM 3259 O O . HIS A 1 407 ? -17.609 45.688 26.578 1 95.75 407 HIS A O 1
ATOM 3265 N N . VAL A 1 408 ? -17.344 45.812 28.766 1 96.25 408 VAL A N 1
ATOM 3266 C CA . VAL A 1 408 ? -16.016 45.188 28.734 1 96.25 408 VAL A CA 1
ATOM 3267 C C . VAL A 1 408 ? -16.109 43.812 28.125 1 96.25 408 VAL A C 1
ATOM 3269 O O . VAL A 1 408 ? -15.25 43.406 27.344 1 96.25 408 VAL A O 1
ATOM 3272 N N . VAL A 1 409 ? -17.203 43.094 28.422 1 95.75 409 VAL A N 1
ATOM 3273 C CA . VAL A 1 409 ? -17.344 41.719 27.953 1 95.75 409 VAL A CA 1
ATOM 3274 C C . VAL A 1 409 ? -18.078 41.688 26.609 1 95.75 409 VAL A C 1
ATOM 3276 O O . VAL A 1 409 ? -17.719 40.938 25.719 1 95.75 409 VAL A O 1
ATOM 3279 N N . SER A 1 410 ? -19.031 42.531 26.391 1 94.69 410 SER A N 1
ATOM 3280 C CA . SER A 1 410 ? -19.953 42.469 25.266 1 94.69 410 SER A CA 1
ATOM 3281 C C . SER A 1 410 ? -19.484 43.375 24.125 1 94.69 410 SER A C 1
ATOM 3283 O O . SER A 1 410 ? -19.859 43.188 22.969 1 94.69 410 SER A O 1
ATOM 3285 N N . GLY A 1 411 ? -18.672 44.344 24.469 1 92.31 411 GLY A N 1
ATOM 3286 C CA . GLY A 1 411 ? -18.344 45.406 23.516 1 92.31 411 GLY A CA 1
ATOM 3287 C C . GLY A 1 411 ? -17.75 44.875 22.219 1 92.31 411 GLY A C 1
ATOM 3288 O O . GLY A 1 411 ? -18 45.438 21.156 1 92.31 411 GLY A O 1
ATOM 3289 N N . GLY A 1 412 ? -16.953 43.938 22.25 1 90.31 412 GLY A N 1
ATOM 3290 C CA . GLY A 1 412 ? -16.312 43.375 21.062 1 90.31 412 GLY A CA 1
ATOM 3291 C C . GLY A 1 412 ? -17.25 42.562 20.203 1 90.31 412 GLY A C 1
ATOM 3292 O O . GLY A 1 412 ? -16.938 42.25 19.047 1 90.31 412 GLY A O 1
ATOM 3293 N N . TYR A 1 413 ? -18.516 42.281 20.578 1 90.75 413 TYR A N 1
ATOM 3294 C CA . TYR A 1 413 ? -19.406 41.375 19.891 1 90.75 413 TYR A CA 1
ATOM 3295 C C . TYR A 1 413 ? -20.688 42.062 19.453 1 90.75 413 TYR A C 1
ATOM 3297 O O . TYR A 1 413 ? -21.047 42.031 18.266 1 90.75 413 TYR A O 1
ATOM 3305 N N . LEU A 1 414 ? -21.297 42.781 20.266 1 92.06 414 LEU A N 1
ATOM 3306 C CA . LEU A 1 414 ? -22.656 43.25 20.062 1 92.06 414 LEU A CA 1
ATOM 3307 C C . LEU A 1 414 ? -22.641 44.531 19.219 1 92.06 414 LEU A C 1
ATOM 3309 O O . LEU A 1 414 ? -21.719 45.344 19.312 1 92.06 414 LEU A O 1
ATOM 3313 N N . LEU A 1 415 ? -23.641 44.625 18.375 1 91.81 415 LEU A N 1
ATOM 3314 C CA . LEU A 1 415 ? -23.984 45.812 17.641 1 91.81 415 LEU A CA 1
ATOM 3315 C C . LEU A 1 415 ? -25.234 46.469 18.219 1 91.81 415 LEU A C 1
ATOM 3317 O O . LEU A 1 415 ? -26.234 45.812 18.484 1 91.81 415 LEU A O 1
ATOM 3321 N N . HIS A 1 416 ? -25.156 47.781 18.375 1 89.12 416 HIS A N 1
ATOM 3322 C CA . HIS A 1 416 ? -26.281 48.406 19.047 1 89.12 416 HIS A CA 1
ATOM 3323 C C . HIS A 1 416 ? -27.062 49.281 18.078 1 89.12 416 HIS A C 1
ATOM 3325 O O . HIS A 1 416 ? -28.281 49.156 17.953 1 89.12 416 HIS A O 1
ATOM 3331 N N . ASP A 1 417 ? -26.297 50.188 17.344 1 90.31 417 ASP A N 1
ATOM 3332 C CA . ASP A 1 417 ? -27.016 51.156 16.516 1 90.31 417 ASP A CA 1
ATOM 3333 C C . ASP A 1 417 ? -26.359 51.281 15.141 1 90.31 417 ASP A C 1
ATOM 3335 O O . ASP A 1 417 ? -25.141 51.188 15.023 1 90.31 417 ASP A O 1
ATOM 3339 N N . TYR A 1 418 ? -27.328 51.562 14.195 1 92.75 418 TYR A N 1
ATOM 3340 C CA . TYR A 1 418 ? -26.828 51.875 12.859 1 92.75 418 TYR A CA 1
ATOM 3341 C C . TYR A 1 418 ? -26.672 53.406 12.68 1 92.75 418 TYR A C 1
ATOM 3343 O O . TYR A 1 418 ? -27.656 54.156 12.766 1 92.75 418 TYR A O 1
ATOM 3351 N N . ASP A 1 419 ? -25.438 53.812 12.484 1 94.25 419 ASP A N 1
ATOM 3352 C CA . ASP A 1 419 ? -25.172 55.25 12.266 1 94.25 419 ASP A CA 1
ATOM 3353 C C . ASP A 1 419 ? -24.922 55.531 10.789 1 94.25 419 ASP A C 1
ATOM 3355 O O . ASP A 1 419 ? -23.766 55.5 10.328 1 94.25 419 ASP A O 1
ATOM 3359 N N . ALA A 1 420 ? -25.953 55.938 10.109 1 94.44 420 ALA A N 1
ATOM 3360 C CA . ALA A 1 420 ? -25.891 56.125 8.664 1 94.44 420 ALA A CA 1
ATOM 3361 C C . ALA A 1 420 ? -24.953 57.281 8.312 1 94.44 420 ALA A C 1
ATOM 3363 O O . ALA A 1 420 ? -24.281 57.25 7.277 1 94.44 420 ALA A O 1
ATOM 3364 N N . GLU A 1 421 ? -24.984 58.25 9.117 1 95.06 421 GLU A N 1
ATOM 3365 C CA . GLU A 1 421 ? -24.141 59.438 8.852 1 95.06 421 GLU A CA 1
ATOM 3366 C C . GLU A 1 421 ? -22.656 59.062 8.93 1 95.06 421 GLU A C 1
ATOM 3368 O O . GLU A 1 421 ? -21.859 59.469 8.078 1 95.06 421 GLU A O 1
ATOM 3373 N N . LYS A 1 422 ? -22.266 58.344 9.953 1 95.25 422 LYS A N 1
ATOM 3374 C CA . LYS A 1 422 ? -20.859 57.938 10.102 1 95.25 422 LYS A CA 1
ATOM 3375 C C . LYS A 1 422 ? -20.438 57 8.984 1 95.25 422 LYS A C 1
ATOM 3377 O O . LYS A 1 422 ? -19.297 57.031 8.531 1 95.25 422 LYS A O 1
ATOM 3382 N N . VAL A 1 423 ? -21.359 56.156 8.578 1 96.06 423 VAL A N 1
ATOM 3383 C CA . VAL A 1 423 ? -21.094 55.25 7.473 1 96.06 423 VAL A CA 1
ATOM 3384 C C . VAL A 1 423 ? -20.844 56.031 6.195 1 96.06 423 VAL A C 1
ATOM 3386 O O . VAL A 1 423 ? -19.906 55.75 5.441 1 96.06 423 VAL A O 1
ATOM 3389 N N . GLN A 1 424 ? -21.656 57.094 5.98 1 95.62 424 GLN A N 1
ATOM 3390 C CA . GLN A 1 424 ? -21.516 57.938 4.805 1 95.62 424 GLN A CA 1
ATOM 3391 C C . GLN A 1 424 ? -20.188 58.688 4.852 1 95.62 424 GLN A C 1
ATOM 3393 O O . GLN A 1 424 ? -19.531 58.875 3.826 1 95.62 424 GLN A O 1
ATOM 3398 N N . LYS A 1 425 ? -19.875 59.125 5.996 1 96.12 425 LYS A N 1
ATOM 3399 C CA . LYS A 1 425 ? -18.609 59.844 6.148 1 96.12 425 LYS A CA 1
ATOM 3400 C C . LYS A 1 425 ? -17.422 58.969 5.773 1 96.12 425 LYS A C 1
ATOM 3402 O O . LYS A 1 425 ? -16.469 59.438 5.156 1 96.12 425 LYS A O 1
ATOM 3407 N N . ILE A 1 426 ? -17.469 57.75 6.211 1 97.31 426 ILE A N 1
ATOM 3408 C CA . ILE A 1 426 ? -16.391 56.812 5.859 1 97.31 426 ILE A CA 1
ATOM 3409 C C . ILE A 1 426 ? -16.375 56.594 4.348 1 97.31 426 ILE A C 1
ATOM 3411 O O . ILE A 1 426 ? -15.312 56.656 3.719 1 97.31 426 ILE A O 1
ATOM 3415 N N . LEU A 1 427 ? -17.578 56.375 3.703 1 97 427 LEU A N 1
ATOM 3416 C CA . LEU A 1 427 ? -17.688 56.156 2.268 1 97 427 LEU A CA 1
ATOM 3417 C C . LEU A 1 427 ? -17.109 57.344 1.484 1 97 427 LEU A C 1
ATOM 3419 O O . LEU A 1 427 ? -16.469 57.156 0.448 1 97 427 LEU A O 1
ATOM 3423 N N . ASP A 1 428 ? -17.297 58.469 2.025 1 96.25 428 ASP A N 1
ATOM 3424 C CA . ASP A 1 428 ? -16.844 59.688 1.362 1 96.25 428 ASP A CA 1
ATOM 3425 C C . ASP A 1 428 ? -15.328 59.781 1.378 1 96.25 428 ASP A C 1
ATOM 3427 O O . ASP A 1 428 ? -14.734 60.5 0.567 1 96.25 428 ASP A O 1
ATOM 3431 N N . LEU A 1 429 ? -14.719 59.094 2.299 1 97 429 LEU A N 1
ATOM 3432 C CA . LEU A 1 429 ? -13.273 59.188 2.436 1 97 429 LEU A CA 1
ATOM 3433 C C . LEU A 1 429 ? -12.586 58.062 1.625 1 97 429 LEU A C 1
ATOM 3435 O O . LEU A 1 429 ? -11.367 58.094 1.445 1 97 429 LEU A O 1
ATOM 3439 N N . LEU A 1 430 ? -13.367 57.125 1.092 1 97.69 430 LEU A N 1
ATOM 3440 C CA . LEU A 1 430 ? -12.797 56.062 0.293 1 97.69 430 LEU A CA 1
ATOM 3441 C C . LEU A 1 430 ? -12.703 56.469 -1.175 1 97.69 430 LEU A C 1
ATOM 3443 O O . LEU A 1 430 ? -13.312 55.812 -2.039 1 97.69 430 LEU A O 1
ATOM 3447 N N . THR A 1 431 ? -11.828 57.438 -1.425 1 96.81 431 THR A N 1
ATOM 3448 C CA . THR A 1 431 ? -11.672 57.969 -2.77 1 96.81 431 THR A CA 1
ATOM 3449 C C . THR A 1 431 ? -10.297 57.625 -3.336 1 96.81 431 THR A C 1
ATOM 3451 O O . THR A 1 431 ? -9.359 57.344 -2.584 1 96.81 431 THR A O 1
ATOM 3454 N N . PRO A 1 432 ? -10.172 57.625 -4.637 1 97.31 432 PRO A N 1
ATOM 3455 C CA . PRO A 1 432 ? -8.891 57.312 -5.27 1 97.31 432 PRO A CA 1
ATOM 3456 C C . PRO A 1 432 ? -7.766 58.25 -4.828 1 97.31 432 PRO A C 1
ATOM 3458 O O . PRO A 1 432 ? -6.633 57.781 -4.625 1 97.31 432 PRO A O 1
ATOM 3461 N N . LYS A 1 433 ? -8.039 59.469 -4.621 1 96.12 433 LYS A N 1
ATOM 3462 C CA . LYS A 1 433 ? -7.023 60.438 -4.27 1 96.12 433 LYS A CA 1
ATOM 3463 C C . LYS A 1 433 ? -6.43 60.156 -2.893 1 96.12 433 LYS A C 1
ATOM 3465 O O . LYS A 1 433 ? -5.312 60.594 -2.592 1 96.12 433 LYS A O 1
ATOM 3470 N N . ARG A 1 434 ? -7.16 59.469 -2.119 1 97.25 434 ARG A N 1
ATOM 3471 C CA . ARG A 1 434 ? -6.719 59.188 -0.757 1 97.25 434 ARG A CA 1
ATOM 3472 C C . ARG A 1 434 ? -6.137 57.781 -0.65 1 97.25 434 ARG A C 1
ATOM 3474 O O . ARG A 1 434 ? -5.574 57.406 0.384 1 97.25 434 ARG A O 1
ATOM 3481 N N . MET A 1 435 ? -6.152 57.125 -1.694 1 97.44 435 MET A N 1
ATOM 3482 C CA . MET A 1 435 ? -5.848 55.688 -1.689 1 97.44 435 MET A CA 1
ATOM 3483 C C . MET A 1 435 ? -4.344 55.469 -1.623 1 97.44 435 MET A C 1
ATOM 3485 O O . MET A 1 435 ? -3.564 56.219 -2.197 1 97.44 435 MET A O 1
ATOM 3489 N N . ARG A 1 436 ? -3.955 54.406 -0.897 1 98 436 ARG A N 1
ATOM 3490 C CA . ARG A 1 436 ? -2.625 53.812 -0.977 1 98 436 ARG A CA 1
ATOM 3491 C C . ARG A 1 436 ? -2.686 52.406 -1.573 1 98 436 ARG A C 1
ATOM 3493 O O . ARG A 1 436 ? -3.314 51.531 -1.006 1 98 436 ARG A O 1
ATOM 3500 N N . LEU A 1 437 ? -2.109 52.25 -2.746 1 98.38 437 LEU A N 1
ATOM 3501 C CA . LEU A 1 437 ? -2.162 51 -3.48 1 98.38 437 LEU A CA 1
ATOM 3502 C C . LEU A 1 437 ? -0.856 50.219 -3.328 1 98.38 437 LEU A C 1
ATOM 3504 O O . LEU A 1 437 ? 0.19 50.656 -3.811 1 98.38 437 LEU A O 1
ATOM 3508 N N . THR A 1 438 ? -0.868 49.125 -2.605 1 98.31 438 THR A N 1
ATOM 3509 C CA . THR A 1 438 ? 0.305 48.25 -2.451 1 98.31 438 THR A CA 1
ATOM 3510 C C . THR A 1 438 ? 0.154 46.969 -3.268 1 98.31 438 THR A C 1
ATOM 3512 O O . THR A 1 438 ? -0.828 46.25 -3.113 1 98.31 438 THR A O 1
ATOM 3515 N N . VAL A 1 439 ? 1.037 46.688 -4.113 1 98.25 439 VAL A N 1
ATOM 3516 C CA . VAL A 1 439 ? 1.061 45.469 -4.918 1 98.25 439 VAL A CA 1
ATOM 3517 C C . VAL A 1 439 ? 2.264 44.625 -4.523 1 98.25 439 VAL A C 1
ATOM 3519 O O . VAL A 1 439 ? 3.408 45.062 -4.629 1 98.25 439 VAL A O 1
ATOM 3522 N N . VAL A 1 440 ? 2.01 43.438 -4.02 1 97.94 440 VAL A N 1
ATOM 3523 C CA . VAL A 1 440 ? 3.047 42.531 -3.566 1 97.94 440 VAL A CA 1
ATOM 3524 C C . VAL A 1 440 ? 3.166 41.344 -4.551 1 97.94 440 VAL A C 1
ATOM 3526 O O . VAL A 1 440 ? 2.191 40.656 -4.805 1 97.94 440 VAL A O 1
ATOM 3529 N N . SER A 1 441 ? 4.277 41.156 -5.121 1 97.06 441 SER A N 1
ATOM 3530 C CA . SER A 1 441 ? 4.5 40.094 -6.074 1 97.06 441 SER A CA 1
ATOM 3531 C C . SER A 1 441 ? 5.988 39.844 -6.289 1 97.06 441 SER A C 1
ATOM 3533 O O . SER A 1 441 ? 6.789 40.781 -6.273 1 97.06 441 SER A O 1
ATOM 3535 N N . LYS A 1 442 ? 6.352 38.594 -6.559 1 94.25 442 LYS A N 1
ATOM 3536 C CA . LYS A 1 442 ? 7.734 38.25 -6.859 1 94.25 442 LYS A CA 1
ATOM 3537 C C . LYS A 1 442 ? 8.18 38.844 -8.195 1 94.25 442 LYS A C 1
ATOM 3539 O O . LYS A 1 442 ? 9.375 38.906 -8.477 1 94.25 442 LYS A O 1
ATOM 3544 N N . LYS A 1 443 ? 7.258 39.219 -8.969 1 94.25 443 LYS A N 1
ATOM 3545 C CA . LYS A 1 443 ? 7.559 39.844 -10.258 1 94.25 443 LYS A CA 1
ATOM 3546 C C . LYS A 1 443 ? 8.43 41.094 -10.078 1 94.25 443 LYS A C 1
ATOM 3548 O O . LYS A 1 443 ? 9.133 41.5 -11 1 94.25 443 LYS A O 1
ATOM 3553 N N . PHE A 1 444 ? 8.391 41.688 -8.914 1 96.19 444 PHE A N 1
ATOM 3554 C CA . PHE A 1 444 ? 9.133 42.906 -8.648 1 96.19 444 PHE A CA 1
ATOM 3555 C C . PHE A 1 444 ? 10.523 42.594 -8.102 1 96.19 444 PHE A C 1
ATOM 3557 O O . PHE A 1 444 ? 11.305 43.5 -7.832 1 96.19 444 PHE A O 1
ATOM 3564 N N . GLU A 1 445 ? 10.789 41.406 -7.918 1 93.31 445 GLU A N 1
ATOM 3565 C CA . GLU A 1 445 ? 12.109 41.031 -7.426 1 93.31 445 GLU A CA 1
ATOM 3566 C C . GLU A 1 445 ? 13.211 41.625 -8.297 1 93.31 445 GLU A C 1
ATOM 3568 O O . GLU A 1 445 ? 13.156 41.531 -9.523 1 93.31 445 GLU A O 1
ATOM 3573 N N . ASP A 1 446 ? 14.227 42.25 -7.785 1 92.31 446 ASP A N 1
ATOM 3574 C CA . ASP A 1 446 ? 15.391 42.844 -8.414 1 92.31 446 ASP A CA 1
ATOM 3575 C C . ASP A 1 446 ? 14.992 44.031 -9.281 1 92.31 446 ASP A C 1
ATOM 3577 O O . ASP A 1 446 ? 15.75 44.469 -10.156 1 92.31 446 ASP A O 1
ATOM 3581 N N . LYS A 1 447 ? 13.789 44.531 -9.164 1 95.56 447 LYS A N 1
ATOM 3582 C CA . LYS A 1 447 ? 13.32 45.656 -9.945 1 95.56 447 LYS A CA 1
ATOM 3583 C C . LYS A 1 447 ? 12.938 46.844 -9.047 1 95.56 447 LYS A C 1
ATOM 3585 O O . LYS A 1 447 ? 12.508 47.875 -9.531 1 95.56 447 LYS A O 1
ATOM 3590 N N . THR A 1 448 ? 13.055 46.656 -7.828 1 96.5 448 THR A N 1
ATOM 3591 C CA . THR A 1 448 ? 12.633 47.688 -6.891 1 96.5 448 THR A CA 1
ATOM 3592 C C . THR A 1 448 ? 13.734 48.719 -6.699 1 96.5 448 THR A C 1
ATOM 3594 O O . THR A 1 448 ? 14.906 48.438 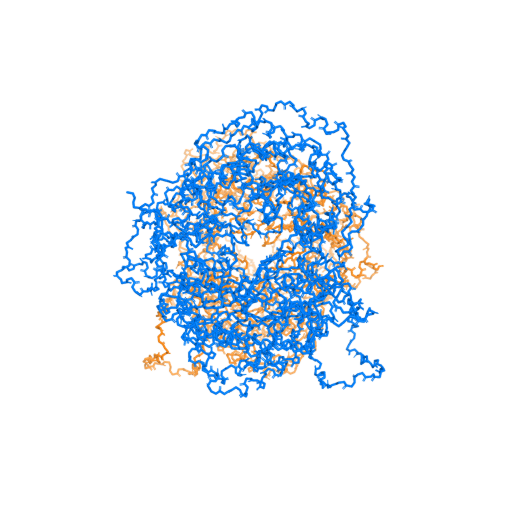-6.98 1 96.5 448 THR A O 1
ATOM 3597 N N . GLU A 1 449 ? 13.398 49.844 -6.238 1 96.38 449 GLU A N 1
ATOM 3598 C CA . GLU A 1 449 ? 14.336 50.938 -6.16 1 96.38 449 GLU A CA 1
ATOM 3599 C C . GLU A 1 449 ? 14.797 51.188 -4.727 1 96.38 449 GLU A C 1
ATOM 3601 O O . GLU A 1 449 ? 15.82 51.844 -4.496 1 96.38 449 GLU A O 1
ATOM 3606 N N . SER A 1 450 ? 14.031 50.75 -3.789 1 97.06 450 SER A N 1
ATOM 3607 C CA . SER A 1 450 ? 14.328 51.031 -2.387 1 97.06 450 SER A CA 1
ATOM 3608 C C . SER A 1 450 ? 14.328 49.75 -1.558 1 97.06 450 SER A C 1
ATOM 3610 O O . SER A 1 450 ? 13.805 48.719 -1.993 1 97.06 450 SER A O 1
ATOM 3612 N N . ILE A 1 451 ? 14.977 49.812 -0.357 1 97.12 451 ILE A N 1
ATOM 3613 C CA . ILE A 1 451 ? 15.023 48.719 0.606 1 97.12 451 ILE A CA 1
ATOM 3614 C C . ILE A 1 451 ? 14.648 49.25 1.993 1 97.12 451 ILE A C 1
ATOM 3616 O O . ILE A 1 451 ? 15.188 50.25 2.451 1 97.12 451 ILE A O 1
ATOM 3620 N N . GLU A 1 452 ? 13.664 48.656 2.588 1 96.75 452 GLU A N 1
ATOM 3621 C CA . GLU A 1 452 ? 13.273 49.031 3.943 1 96.75 452 GLU A CA 1
ATOM 3622 C C . GLU A 1 452 ? 14.398 48.75 4.938 1 96.75 452 GLU A C 1
ATOM 3624 O O . GLU A 1 452 ? 15.117 47.781 4.82 1 96.75 452 GLU A O 1
ATOM 3629 N N . LYS A 1 453 ? 14.57 49.469 5.914 1 93.69 453 LYS A N 1
ATOM 3630 C CA . LYS A 1 453 ? 15.758 49.531 6.766 1 93.69 453 LYS A CA 1
ATOM 3631 C C . LYS A 1 453 ? 15.844 48.312 7.676 1 93.69 453 LYS A C 1
ATOM 3633 O O . LYS A 1 453 ? 16.922 47.75 7.867 1 93.69 453 LYS A O 1
ATOM 3638 N N . TRP A 1 454 ? 14.836 47.906 8.273 1 94.12 454 TRP A N 1
ATOM 3639 C CA . TRP A 1 454 ? 14.898 46.969 9.391 1 94.12 454 TRP A CA 1
ATOM 3640 C C . TRP A 1 454 ? 14.766 45.531 8.898 1 94.12 454 TRP A C 1
ATOM 3642 O O . TRP A 1 454 ? 15.484 44.625 9.367 1 94.12 454 TRP A O 1
ATOM 3652 N N . TYR A 1 455 ? 13.875 45.281 8.016 1 95.06 455 TYR A N 1
ATOM 3653 C CA . TYR A 1 455 ? 13.633 43.938 7.539 1 95.06 455 TYR A CA 1
ATOM 3654 C C . TYR A 1 455 ? 14.156 43.75 6.117 1 95.06 455 TYR A C 1
ATOM 3656 O O . TYR A 1 455 ? 14.047 42.656 5.543 1 95.06 455 TYR A O 1
ATOM 3664 N N . THR A 1 456 ? 14.68 44.781 5.508 1 94 456 THR A N 1
ATOM 3665 C CA . THR A 1 456 ? 15.32 44.781 4.199 1 94 456 THR A CA 1
ATOM 3666 C C . THR A 1 456 ? 14.328 44.406 3.109 1 94 456 THR A C 1
ATOM 3668 O O . THR A 1 456 ? 14.648 43.625 2.203 1 94 456 THR A O 1
ATOM 3671 N N . THR A 1 457 ? 13.109 44.875 3.209 1 97.06 457 THR A N 1
ATOM 3672 C CA . THR A 1 457 ? 12.07 44.594 2.225 1 97.06 457 THR A CA 1
ATOM 3673 C C . THR A 1 457 ? 12.266 45.469 0.98 1 97.06 457 THR A C 1
ATOM 3675 O O . THR A 1 457 ? 12.242 46.688 1.059 1 97.06 457 THR A O 1
ATOM 3678 N N . PRO A 1 458 ? 12.508 44.812 -0.14 1 97.69 458 PRO A N 1
ATOM 3679 C CA . PRO A 1 458 ? 12.625 45.625 -1.365 1 97.69 458 PRO A CA 1
ATOM 3680 C C . PRO A 1 458 ? 11.289 46.219 -1.809 1 97.69 458 PRO A C 1
ATOM 3682 O O . PRO A 1 458 ? 10.273 45.5 -1.837 1 97.69 458 PRO A O 1
ATOM 3685 N N . TYR A 1 459 ? 11.266 47.531 -2.123 1 98.25 459 TYR A N 1
ATOM 3686 C CA . TYR A 1 459 ? 10.016 48.156 -2.539 1 98.25 459 TYR A CA 1
ATOM 3687 C C . TYR A 1 459 ? 10.289 49.375 -3.408 1 98.25 459 TYR A C 1
ATOM 3689 O O . TYR A 1 459 ? 11.422 49.844 -3.486 1 98.25 459 TYR A O 1
ATOM 3697 N N . THR A 1 460 ? 9.305 49.781 -4.191 1 98.19 460 THR A N 1
ATOM 3698 C CA . THR A 1 460 ? 9.273 51.062 -4.926 1 98.19 460 THR A CA 1
ATOM 3699 C C . THR A 1 460 ? 7.988 51.812 -4.617 1 98.19 460 THR A C 1
ATOM 3701 O O . THR A 1 460 ? 6.898 51.25 -4.652 1 98.19 460 THR A O 1
ATOM 3704 N N . GLU A 1 461 ? 8.086 53.062 -4.199 1 97.44 461 GLU A N 1
ATOM 3705 C CA . GLU A 1 461 ? 6.926 53.906 -3.965 1 97.44 461 GLU A CA 1
ATOM 3706 C C . GLU A 1 461 ? 6.879 55.062 -4.961 1 97.44 461 GLU A C 1
ATOM 3708 O O . GLU A 1 461 ? 7.914 55.656 -5.289 1 97.44 461 GLU A O 1
ATOM 3713 N N . GLY A 1 462 ? 5.688 55.312 -5.469 1 95.94 462 GLY A N 1
ATOM 3714 C CA . GLY A 1 462 ? 5.473 56.438 -6.367 1 95.94 462 GLY A CA 1
ATOM 3715 C C . GLY A 1 462 ? 4.055 57 -6.316 1 95.94 462 GLY A C 1
ATOM 3716 O O . GLY A 1 462 ? 3.162 56.344 -5.754 1 95.94 462 GLY A O 1
ATOM 3717 N N . ALA A 1 463 ? 3.904 58.156 -6.879 1 96.25 463 ALA A N 1
ATOM 3718 C CA . ALA A 1 463 ? 2.564 58.719 -6.996 1 96.25 463 ALA A CA 1
ATOM 3719 C C . ALA A 1 463 ? 1.747 58 -8.055 1 96.25 463 ALA A C 1
ATOM 3721 O O . ALA A 1 463 ? 2.277 57.594 -9.102 1 96.25 463 ALA A O 1
ATOM 3722 N N . ILE A 1 464 ? 0.492 57.812 -7.762 1 97.12 464 ILE A N 1
ATOM 3723 C CA . ILE A 1 464 ? -0.389 57.25 -8.781 1 97.12 464 ILE A CA 1
ATOM 3724 C C . ILE A 1 464 ? -0.618 58.281 -9.883 1 97.12 464 ILE A C 1
ATOM 3726 O O . ILE A 1 464 ? -0.819 59.469 -9.602 1 97.12 464 ILE A O 1
ATOM 3730 N N . GLU A 1 465 ? -0.578 57.844 -11.039 1 96 465 GLU A N 1
ATOM 3731 C CA . GLU A 1 465 ? -0.781 58.75 -12.18 1 96 465 GLU A CA 1
ATOM 3732 C C . GLU A 1 465 ? -2.152 59.406 -12.117 1 96 465 GLU A C 1
ATOM 3734 O O . GLU A 1 465 ? -3.143 58.781 -11.758 1 96 465 GLU A O 1
ATOM 3739 N N . ALA A 1 466 ? -2.195 60.625 -12.523 1 94.88 466 ALA A N 1
ATOM 3740 C CA . ALA A 1 466 ? -3.424 61.438 -12.469 1 94.88 466 ALA A CA 1
ATOM 3741 C C . ALA A 1 466 ? -4.512 60.812 -13.336 1 94.88 466 ALA A C 1
ATOM 3743 O O . ALA A 1 466 ? -5.691 60.812 -12.969 1 94.88 466 ALA A O 1
ATOM 3744 N N . GLU A 1 467 ? -4.09 60.312 -14.445 1 94.94 467 GLU A N 1
ATOM 3745 C CA . GLU A 1 467 ? -5.051 59.688 -15.352 1 94.94 467 GLU A CA 1
ATOM 3746 C C . GLU A 1 467 ? -5.73 58.5 -14.703 1 94.94 467 GLU A C 1
ATOM 3748 O O . GLU A 1 467 ? -6.93 58.281 -14.883 1 94.94 467 GLU A O 1
ATOM 3753 N N . ARG A 1 468 ? -4.969 57.688 -13.984 1 95.88 468 ARG A N 1
ATOM 3754 C CA . ARG A 1 468 ? -5.508 56.531 -13.289 1 95.88 468 ARG A CA 1
ATOM 3755 C C . ARG A 1 468 ? -6.453 56.969 -12.172 1 95.88 468 ARG A C 1
ATOM 3757 O O . ARG A 1 468 ? -7.516 56.344 -11.992 1 95.88 468 ARG A O 1
ATOM 3764 N N . LEU A 1 469 ? -6.113 57.969 -11.461 1 96.38 469 LEU A N 1
ATOM 3765 C CA . LEU A 1 469 ? -6.953 58.5 -10.383 1 96.38 469 LEU A CA 1
ATOM 3766 C C . LEU A 1 469 ? -8.297 58.969 -10.93 1 96.38 469 LEU A C 1
ATOM 3768 O O . LEU A 1 469 ? -9.344 58.719 -10.328 1 96.38 469 LEU A O 1
ATOM 3772 N N . ASP A 1 470 ? -8.195 59.656 -12.07 1 94 470 ASP A N 1
ATOM 3773 C CA . ASP A 1 470 ? -9.414 60.156 -12.695 1 94 470 ASP A CA 1
ATOM 3774 C C . ASP A 1 470 ? -10.32 59.031 -13.164 1 94 470 ASP A C 1
ATOM 3776 O O . ASP A 1 470 ? -11.539 59.125 -13.031 1 94 470 ASP A O 1
ATOM 3780 N N . THR A 1 471 ? -9.695 58.062 -13.641 1 94.06 471 THR A N 1
ATOM 3781 C CA . THR A 1 471 ? -10.438 56.906 -14.109 1 94.06 471 THR A CA 1
ATOM 3782 C C . THR A 1 471 ? -11.172 56.219 -12.953 1 94.06 471 THR A C 1
ATOM 3784 O O . THR A 1 471 ? -12.312 55.781 -13.109 1 94.06 471 THR A O 1
ATOM 3787 N N . TRP A 1 472 ? -10.562 56.094 -11.773 1 95.81 472 TRP A N 1
ATOM 3788 C CA . TRP A 1 472 ? -11.148 55.406 -10.625 1 95.81 472 TRP A CA 1
ATOM 3789 C C . TRP A 1 472 ? -12.172 56.281 -9.93 1 95.81 472 TRP A C 1
ATOM 3791 O O . TRP A 1 472 ? -13.023 55.812 -9.18 1 95.81 472 TRP A O 1
ATOM 3801 N N . GLN A 1 473 ? -12.078 57.594 -10.203 1 92.94 473 GLN A N 1
ATOM 3802 C CA . GLN A 1 473 ? -13.031 58.531 -9.617 1 92.94 473 GLN A CA 1
ATOM 3803 C C . GLN A 1 473 ? -14.383 58.469 -10.328 1 92.94 473 GLN A C 1
ATOM 3805 O O . GLN A 1 473 ? -15.43 58.625 -9.695 1 92.94 473 GLN A O 1
ATOM 3810 N N . VAL A 1 474 ? -14.281 58.281 -11.672 1 90.94 474 VAL A N 1
ATOM 3811 C CA . VAL A 1 474 ? -15.508 58.188 -12.453 1 90.94 474 VAL A CA 1
ATOM 3812 C C . VAL A 1 474 ? -15.586 56.812 -13.117 1 90.94 474 VAL A C 1
ATOM 3814 O O . VAL A 1 474 ? -15.102 56.625 -14.242 1 90.94 474 VAL A O 1
ATOM 3817 N N . VAL A 1 475 ? -16.109 55.844 -12.391 1 89.81 475 VAL A N 1
ATOM 3818 C CA . VAL A 1 475 ? -16.188 54.5 -12.93 1 89.81 475 VAL A CA 1
ATOM 3819 C C . VAL A 1 475 ? -17.625 54.219 -13.398 1 89.81 475 VAL A C 1
ATOM 3821 O O . VAL A 1 475 ? -18.578 54.75 -12.852 1 89.81 475 VAL A O 1
ATOM 3824 N N . ASN A 1 476 ? -17.766 53.375 -14.414 1 89.62 476 ASN A N 1
ATOM 3825 C CA . ASN A 1 476 ? -19.078 52.906 -14.891 1 89.62 476 ASN A CA 1
ATOM 3826 C C . ASN A 1 476 ? -19.688 51.875 -13.945 1 89.62 476 ASN A C 1
ATOM 3828 O O . ASN A 1 476 ? -18.953 51.156 -13.266 1 89.62 476 ASN A O 1
ATOM 3832 N N . ALA A 1 477 ? -20.953 51.906 -14 1 90.88 477 ALA A N 1
ATOM 3833 C CA . ALA A 1 477 ? -21.641 50.875 -13.219 1 90.88 477 ALA A CA 1
ATOM 3834 C C . ALA A 1 477 ? -21.391 49.5 -13.789 1 90.88 477 ALA A C 1
ATOM 3836 O O . ALA A 1 477 ? -21.312 49.312 -15.008 1 90.88 477 ALA A O 1
ATOM 3837 N N . ASN A 1 478 ? -21.141 48.625 -12.938 1 94.12 478 ASN A N 1
ATOM 3838 C CA . ASN A 1 478 ? -20.984 47.219 -13.289 1 94.12 478 ASN A CA 1
ATOM 3839 C C . ASN A 1 478 ? -22.203 46.375 -12.914 1 94.12 478 ASN A C 1
ATOM 3841 O O . ASN A 1 478 ? -22.484 46.188 -11.734 1 94.12 478 ASN A O 1
ATOM 3845 N N . GLY A 1 479 ? -22.953 45.875 -13.859 1 92.56 479 GLY A N 1
ATOM 3846 C CA . GLY A 1 479 ? -24.203 45.188 -13.648 1 92.56 479 GLY A CA 1
ATOM 3847 C C . GLY A 1 479 ? -24.031 43.812 -12.984 1 92.56 479 GLY A C 1
ATOM 3848 O O . GLY A 1 479 ? -24.984 43.25 -12.469 1 92.56 479 GLY A O 1
ATOM 3849 N N . GLU A 1 480 ? -22.859 43.344 -12.867 1 94.56 480 GLU A N 1
ATOM 3850 C CA . GLU A 1 480 ? -22.609 42.031 -12.273 1 94.56 480 GLU A CA 1
ATOM 3851 C C . GLU A 1 480 ? -22.391 42.125 -10.773 1 94.56 480 GLU A C 1
ATOM 3853 O O . GLU A 1 480 ? -22.375 41.125 -10.07 1 94.56 480 GLU A O 1
ATOM 3858 N N . LEU A 1 481 ? -22.203 43.312 -10.273 1 96.69 481 LEU A N 1
ATOM 3859 C CA . LEU A 1 481 ? -22.031 43.562 -8.852 1 96.69 481 LEU A CA 1
ATOM 3860 C C . LEU A 1 481 ? -23.359 43.906 -8.188 1 96.69 481 LEU A C 1
ATOM 3862 O O . LEU A 1 481 ? -24.188 44.594 -8.781 1 96.69 481 LEU A O 1
ATOM 3866 N N . ALA A 1 482 ? -23.578 43.281 -7.031 1 94.94 482 ALA A N 1
ATOM 3867 C CA . ALA A 1 482 ? -24.828 43.5 -6.324 1 94.94 482 ALA A CA 1
ATOM 3868 C C . ALA A 1 482 ? -24.641 43.375 -4.816 1 94.94 482 ALA A C 1
ATOM 3870 O O . ALA A 1 482 ? -23.656 42.781 -4.359 1 94.94 482 ALA A O 1
ATOM 3871 N N . LEU A 1 483 ? -25.531 43.969 -4.008 1 94.81 483 LEU A N 1
ATOM 3872 C CA . LEU A 1 483 ? -25.562 43.719 -2.57 1 94.81 483 LEU A CA 1
ATOM 3873 C C . LEU A 1 483 ? -25.969 42.281 -2.275 1 94.81 483 LEU A C 1
ATOM 3875 O O . LEU A 1 483 ? -26.609 41.625 -3.102 1 94.81 483 LEU A O 1
ATOM 3879 N N . PRO A 1 484 ? -25.547 41.812 -1.178 1 91.56 484 PRO A N 1
ATOM 3880 C CA . PRO A 1 484 ? -25.828 40.406 -0.873 1 91.56 484 PRO A CA 1
ATOM 3881 C C . PRO A 1 484 ? -27.328 40.125 -0.683 1 91.56 484 PRO A C 1
ATOM 3883 O O . PRO A 1 484 ? -28.078 41.031 -0.36 1 91.56 484 PRO A O 1
ATOM 3886 N N . HIS A 1 485 ? -27.688 38.812 -0.893 1 90.81 485 HIS A N 1
ATOM 3887 C CA . HIS A 1 485 ? -29.047 38.344 -0.586 1 90.81 485 HIS A CA 1
ATOM 3888 C C . HIS A 1 485 ? -29.188 38 0.895 1 90.81 485 HIS A C 1
ATOM 3890 O O . HIS A 1 485 ? -28.203 38.031 1.637 1 90.81 485 HIS A O 1
ATOM 3896 N N . ARG A 1 486 ? -30.406 37.719 1.317 1 90.38 486 ARG A N 1
ATOM 3897 C CA . ARG A 1 486 ? -30.656 37.312 2.699 1 90.38 486 ARG A CA 1
ATOM 3898 C C . ARG A 1 486 ? -30.047 35.938 2.982 1 90.38 486 ARG A C 1
ATOM 3900 O O . ARG A 1 486 ? -30.125 35.031 2.143 1 90.38 486 ARG A O 1
ATOM 3907 N N . ASN A 1 487 ? -29.438 35.781 4.113 1 90.44 487 ASN A N 1
ATOM 3908 C CA . ASN A 1 487 ? -28.781 34.531 4.512 1 90.44 487 ASN A CA 1
ATOM 3909 C C . ASN A 1 487 ? -29.766 33.5 4.984 1 90.44 487 ASN A C 1
ATOM 3911 O O . ASN A 1 487 ? -30.406 33.656 6.031 1 90.44 487 ASN A O 1
ATOM 3915 N N . GLU A 1 488 ? -29.828 32.406 4.238 1 84.81 488 GLU A N 1
ATOM 3916 C CA . GLU A 1 488 ? -30.812 31.375 4.523 1 84.81 488 GLU A CA 1
ATOM 3917 C C . GLU A 1 488 ? -30.344 30.484 5.676 1 84.81 488 GLU A C 1
ATOM 3919 O O . GLU A 1 488 ? -31.141 29.734 6.246 1 84.81 488 GLU A O 1
ATOM 3924 N N . PHE A 1 489 ? -29.203 30.656 6.152 1 89.06 489 PHE A N 1
ATOM 3925 C CA . PHE A 1 489 ? -28.656 29.75 7.16 1 89.06 489 PHE A CA 1
ATOM 3926 C C . PHE A 1 489 ? -28.812 30.328 8.555 1 89.06 489 PHE A C 1
ATOM 3928 O O . PHE A 1 489 ? -28.422 29.703 9.547 1 89.06 489 PHE A O 1
ATOM 3935 N N . ILE A 1 490 ? -29.328 31.484 8.641 1 90.5 490 ILE A N 1
ATOM 3936 C CA . ILE A 1 490 ? -29.547 32.031 9.961 1 90.5 490 ILE A CA 1
ATOM 3937 C C . ILE A 1 490 ? -30.562 31.188 10.727 1 90.5 490 ILE A C 1
ATOM 3939 O O . ILE A 1 490 ? -31.672 30.969 10.258 1 90.5 490 ILE A O 1
ATOM 3943 N N . CYS A 1 491 ? -30.188 30.719 11.852 1 90.38 491 CYS A N 1
ATOM 3944 C CA . CYS A 1 491 ? -30.984 29.781 12.625 1 90.38 491 CYS A CA 1
ATOM 3945 C C . CYS A 1 491 ? -32.094 30.484 13.383 1 90.38 491 CYS A C 1
ATOM 3947 O O . CYS A 1 491 ? -31.938 31.641 13.805 1 90.38 491 CYS A O 1
ATOM 3949 N N . THR A 1 492 ? -33.188 29.781 13.523 1 88.31 492 THR A N 1
ATOM 3950 C CA . THR A 1 492 ? -34.312 30.328 14.258 1 88.31 492 THR A CA 1
ATOM 3951 C C . THR A 1 492 ? -34.75 29.391 15.383 1 88.31 492 THR A C 1
ATOM 3953 O O . THR A 1 492 ? -35.562 29.75 16.219 1 88.31 492 THR A O 1
ATOM 3956 N N . ASP A 1 493 ? -34.219 28.312 15.414 1 91.12 493 ASP A N 1
ATOM 3957 C CA . ASP A 1 493 ? -34.5 27.297 16.438 1 91.12 493 ASP A CA 1
ATOM 3958 C C . ASP A 1 493 ? -33.219 26.906 17.188 1 91.12 493 ASP A C 1
ATOM 3960 O O . ASP A 1 493 ? -32.281 26.406 16.578 1 91.12 493 ASP A O 1
ATOM 3964 N N . PHE A 1 494 ? -33.188 27.141 18.453 1 91.62 494 PHE A N 1
ATOM 3965 C CA . PHE A 1 494 ? -32 26.828 19.266 1 91.62 494 PHE A CA 1
ATOM 3966 C C . PHE A 1 494 ? -32.375 25.859 20.391 1 91.62 494 PHE A C 1
ATOM 3968 O O . PHE A 1 494 ? -31.672 25.797 21.406 1 91.62 494 PHE A O 1
ATOM 3975 N N . ARG A 1 495 ? -33.469 24.969 20.203 1 89.25 495 ARG A N 1
ATOM 3976 C CA . ARG A 1 495 ? -33.938 24.031 21.219 1 89.25 495 ARG A CA 1
ATOM 3977 C C . ARG A 1 495 ? -32.875 22.953 21.484 1 89.25 495 ARG A C 1
ATOM 3979 O O . ARG A 1 495 ? -32.281 22.422 20.547 1 89.25 495 ARG A O 1
ATOM 3986 N N . ILE A 1 496 ? -32.656 22.672 22.766 1 93.62 496 ILE A N 1
ATOM 3987 C CA . ILE A 1 496 ? -31.766 21.594 23.203 1 93.62 496 ILE A CA 1
ATOM 3988 C C . ILE A 1 496 ? -32.531 20.281 23.266 1 93.62 496 ILE A C 1
ATOM 3990 O O . ILE A 1 496 ? -33.531 20.172 24 1 93.62 496 ILE A O 1
ATOM 3994 N N . VAL A 1 497 ? -32.062 19.281 22.594 1 93.38 497 VAL A N 1
ATOM 3995 C CA . VAL A 1 497 ? -32.812 18.031 22.484 1 93.38 497 VAL A CA 1
ATOM 3996 C C . VAL A 1 497 ? -32.156 16.969 23.375 1 93.38 497 VAL A C 1
ATOM 3998 O O . VAL A 1 497 ? -32.719 15.883 23.547 1 93.38 497 VAL A O 1
ATOM 4001 N N . THR A 1 498 ? -31.047 17.312 23.953 1 90.25 498 THR A N 1
ATOM 4002 C CA . THR A 1 498 ? -30.344 16.344 24.797 1 90.25 498 THR A CA 1
ATOM 4003 C C . THR A 1 498 ? -30.828 16.438 26.234 1 90.25 498 THR A C 1
ATOM 4005 O O . THR A 1 498 ? -31.203 17.516 26.703 1 90.25 498 THR A O 1
ATOM 4008 N N . PRO A 1 499 ? -30.859 15.289 26.875 1 81.19 499 PRO A N 1
ATOM 4009 C CA . PRO A 1 499 ? -31.297 15.32 28.281 1 81.19 499 PRO A CA 1
ATOM 4010 C C . PRO A 1 499 ? -30.266 15.938 29.203 1 81.19 499 PRO A C 1
ATOM 4012 O O . PRO A 1 499 ? -29.062 15.875 28.938 1 81.19 499 PRO A O 1
ATOM 4015 N N . PRO A 1 500 ? -30.781 16.625 30.172 1 76.12 500 PRO A N 1
ATOM 4016 C CA . PRO A 1 500 ? -29.828 17.172 31.141 1 76.12 500 PRO A CA 1
ATOM 4017 C C . PRO A 1 500 ? -29.141 16.078 31.969 1 76.12 500 PRO A C 1
ATOM 4019 O O . PRO A 1 500 ? -29.688 14.984 32.125 1 76.12 500 PRO A O 1
ATOM 4022 N N . GLU A 1 501 ? -27.906 16.406 32.312 1 71.62 501 GLU A N 1
ATOM 4023 C CA . GLU A 1 501 ? -27.172 15.5 33.188 1 71.62 501 GLU A CA 1
ATOM 4024 C C . GLU A 1 501 ? -27.875 15.375 34.531 1 71.62 501 GLU A C 1
ATOM 4026 O O . GLU A 1 501 ? -28.469 16.328 35.031 1 71.62 501 GLU A O 1
ATOM 4031 N N . ARG A 1 502 ? -28.094 14.195 35.031 1 59.03 502 ARG A N 1
ATOM 4032 C CA . ARG A 1 502 ? -28.781 13.938 36.281 1 59.03 502 ARG A CA 1
ATOM 4033 C C . ARG A 1 502 ? -28.172 14.773 37.406 1 59.03 502 ARG A C 1
ATOM 4035 O O . ARG A 1 502 ? -28.906 15.359 38.219 1 59.03 502 ARG A O 1
ATOM 4042 N N . ASP A 1 503 ? -26.766 14.688 37.562 1 59.09 503 ASP A N 1
ATOM 4043 C CA . ASP A 1 503 ? -26.016 15.492 38.531 1 59.09 503 ASP A CA 1
ATOM 4044 C C . ASP A 1 503 ? -25.078 16.469 37.844 1 59.09 503 ASP A C 1
ATOM 4046 O O . ASP A 1 503 ? -24.094 16.062 37.219 1 59.09 503 ASP A O 1
ATOM 4050 N N . ALA A 1 504 ? -25.516 17.594 37.781 1 54.25 504 ALA A N 1
ATOM 4051 C CA . ALA A 1 504 ? -24.812 18.672 37.094 1 54.25 504 ALA A CA 1
ATOM 4052 C C . ALA A 1 504 ? -23.422 18.875 37.656 1 54.25 504 ALA A C 1
ATOM 4054 O O . ALA A 1 504 ? -22.531 19.406 37 1 54.25 504 ALA A O 1
ATOM 4055 N N . SER A 1 505 ? -23.266 18.609 38.969 1 52.44 505 SER A N 1
ATOM 4056 C CA . SER A 1 505 ? -22.016 18.938 39.656 1 52.44 505 SER A CA 1
ATOM 4057 C C . SER A 1 505 ? -20.906 17.969 39.281 1 52.44 505 SER A C 1
ATOM 4059 O O . SER A 1 505 ? -19.734 18.266 39.469 1 52.44 505 SER A O 1
ATOM 4061 N N . THR A 1 506 ? -21.328 16.828 38.656 1 58.38 506 THR A N 1
ATOM 4062 C CA . THR A 1 506 ? -20.266 15.867 38.438 1 58.38 506 THR A CA 1
ATOM 4063 C C . THR A 1 506 ? -20.156 15.531 36.938 1 58.38 506 THR A C 1
ATOM 4065 O O . THR A 1 506 ? -21.094 15 36.344 1 58.38 506 THR A O 1
ATOM 4068 N N . TYR A 1 507 ? -19.141 16.141 36.344 1 62.47 507 TYR A N 1
ATOM 4069 C CA . TYR A 1 507 ? -18.828 15.711 34.969 1 62.47 507 TYR A CA 1
ATOM 4070 C C . TYR A 1 507 ? -18.531 14.219 34.938 1 62.47 507 TYR A C 1
ATOM 4072 O O . TYR A 1 507 ? -17.562 13.758 35.562 1 62.47 507 TYR A O 1
ATOM 4080 N N . VAL A 1 508 ? -19.453 13.5 34.531 1 65.06 508 VAL A N 1
ATOM 4081 C CA . VAL A 1 508 ? -19.219 12.062 34.406 1 65.06 508 VAL A CA 1
ATOM 4082 C C . VAL A 1 508 ? -18.719 11.734 33 1 65.06 508 VAL A C 1
ATOM 4084 O O . VAL A 1 508 ? -19.359 12.078 32 1 65.06 508 VAL A O 1
ATOM 4087 N N . LEU A 1 509 ? -17.531 11.297 33.062 1 72.06 509 LEU A N 1
ATOM 4088 C CA . LEU A 1 509 ? -16.969 10.852 31.797 1 72.06 509 LEU A CA 1
ATOM 4089 C C . LEU A 1 509 ? -17.781 9.711 31.203 1 72.06 509 LEU A C 1
ATOM 4091 O O . LEU A 1 509 ? -17.953 8.672 31.844 1 72.06 509 LEU A O 1
ATOM 4095 N N . SER A 1 510 ? -18.5 10.008 30.141 1 83.19 510 SER A N 1
ATOM 4096 C CA . SER A 1 510 ? -19.188 8.953 29.422 1 83.19 510 SER A CA 1
ATOM 4097 C C . SER A 1 510 ? -18.656 8.82 28 1 83.19 510 SER A C 1
ATOM 4099 O O . SER A 1 510 ? -18.656 9.789 27.234 1 83.19 510 SER A O 1
ATOM 4101 N N . PRO A 1 511 ? -18.156 7.68 27.672 1 90.12 511 PRO A N 1
ATOM 4102 C CA . PRO A 1 511 ? -17.641 7.477 26.312 1 90.12 511 PRO A CA 1
ATOM 4103 C C . PRO A 1 511 ? -18.75 7.492 25.25 1 90.12 511 PRO A C 1
ATOM 4105 O O . PRO A 1 511 ? -19.922 7.309 25.578 1 90.12 511 PRO A O 1
ATOM 4108 N N . PRO A 1 512 ? -18.328 7.777 23.984 1 94.88 512 PRO A N 1
ATOM 4109 C CA . PRO A 1 512 ? -19.312 7.656 22.906 1 94.88 512 PRO A CA 1
ATOM 4110 C C . PRO A 1 512 ? -19.891 6.254 22.781 1 94.88 512 PRO A C 1
ATOM 4112 O O . PRO A 1 512 ? -19.203 5.266 23.047 1 94.88 512 PRO A O 1
ATOM 4115 N N . THR A 1 513 ? -21.109 6.199 22.375 1 93.88 513 THR A N 1
ATOM 4116 C CA . THR A 1 513 ? -21.812 4.93 22.203 1 93.88 513 THR A CA 1
ATOM 4117 C C . THR A 1 513 ? -21.766 4.484 20.75 1 93.88 513 THR A C 1
ATOM 4119 O O . THR A 1 513 ? -21.953 5.297 19.844 1 93.88 513 THR A O 1
ATOM 4122 N N . LEU A 1 514 ? -21.484 3.184 20.562 1 95.81 514 LEU A N 1
ATOM 4123 C CA . LEU A 1 514 ? -21.484 2.605 19.219 1 95.81 514 LEU A CA 1
ATOM 4124 C C . LEU A 1 514 ? -22.922 2.264 18.781 1 95.81 514 LEU A C 1
ATOM 4126 O O . LEU A 1 514 ? -23.547 1.383 19.375 1 95.81 514 LEU A O 1
ATOM 4130 N N . LEU A 1 515 ? -23.453 2.932 17.781 1 96.12 515 LEU A N 1
ATOM 4131 C CA . LEU A 1 515 ? -24.844 2.744 17.375 1 96.12 515 LEU A CA 1
ATOM 4132 C C . LEU A 1 515 ? -24.938 1.835 16.156 1 96.12 515 LEU A C 1
ATOM 4134 O O . LEU A 1 515 ? -25.969 1.193 15.93 1 96.12 515 LEU A O 1
ATOM 4138 N N . ARG A 1 516 ? -23.891 1.863 15.336 1 95.38 516 ARG A N 1
ATOM 4139 C CA . ARG A 1 516 ? -23.844 1.074 14.109 1 95.38 516 ARG A CA 1
ATOM 4140 C C . ARG A 1 516 ? -22.453 0.507 13.867 1 95.38 516 ARG A C 1
ATOM 4142 O O . ARG A 1 516 ? -21.453 1.184 14.102 1 95.38 516 ARG A O 1
ATOM 4149 N N . ASN A 1 517 ? -22.359 -0.766 13.477 1 95 517 ASN A N 1
ATOM 4150 C CA . ASN A 1 517 ? -21.094 -1.416 13.109 1 95 517 ASN A CA 1
ATOM 4151 C C . ASN A 1 517 ? -21.328 -2.518 12.078 1 95 517 ASN A C 1
ATOM 4153 O O . ASN A 1 517 ? -21.609 -3.662 12.438 1 95 517 ASN A O 1
ATOM 4157 N N . ASP A 1 518 ? -21.172 -2.184 10.836 1 93.88 518 ASP A N 1
ATOM 4158 C CA . ASP A 1 518 ? -21.312 -3.168 9.766 1 93.88 518 ASP A CA 1
ATOM 4159 C C . ASP A 1 518 ? -20.281 -2.934 8.664 1 93.88 518 ASP A C 1
ATOM 4161 O O . ASP A 1 518 ? -19.281 -2.24 8.883 1 93.88 518 ASP A O 1
ATOM 4165 N N . ALA A 1 519 ? -20.438 -3.568 7.543 1 92.5 519 ALA A N 1
ATOM 4166 C CA . ALA A 1 519 ? -19.453 -3.527 6.48 1 92.5 519 ALA A CA 1
ATOM 4167 C C . ALA A 1 519 ? -19.391 -2.146 5.828 1 92.5 519 ALA A C 1
ATOM 4169 O O . ALA A 1 519 ? -18.359 -1.756 5.27 1 92.5 519 ALA A O 1
ATOM 4170 N N . GLN A 1 520 ? -20.453 -1.354 5.973 1 95 520 GLN A N 1
ATOM 4171 C CA . GLN A 1 520 ? -20.562 -0.079 5.27 1 95 520 GLN A CA 1
ATOM 4172 C C . GLN A 1 520 ? -20.125 1.077 6.164 1 95 520 GLN A C 1
ATOM 4174 O O . GLN A 1 520 ? -19.516 2.039 5.688 1 95 520 GLN A O 1
ATOM 4179 N N . ALA A 1 521 ? -20.516 0.95 7.457 1 97 521 ALA A N 1
ATOM 4180 C CA . ALA A 1 521 ? -20.281 2.133 8.281 1 97 521 ALA A CA 1
ATOM 4181 C C . ALA A 1 521 ? -20.234 1.764 9.766 1 97 521 ALA A C 1
ATOM 4183 O O . ALA A 1 521 ? -20.703 0.699 10.164 1 97 521 ALA A O 1
ATOM 4184 N N . ARG A 1 522 ? -19.578 2.564 10.531 1 97.06 522 ARG A N 1
ATOM 4185 C CA . ARG A 1 522 ? -19.578 2.576 11.984 1 97.06 522 ARG A CA 1
ATOM 4186 C C . ARG A 1 522 ? -19.938 3.959 12.523 1 97.06 522 ARG A C 1
ATOM 4188 O O . ARG A 1 522 ? -19.375 4.965 12.078 1 97.06 522 ARG A O 1
ATOM 4195 N N . LEU A 1 523 ? -20.906 4.074 13.469 1 98.12 523 LEU A N 1
ATOM 4196 C CA . LEU A 1 523 ? -21.391 5.348 13.984 1 98.12 523 LEU A CA 1
ATOM 4197 C C . LEU A 1 523 ? -21.188 5.441 15.492 1 98.12 523 LEU A C 1
ATOM 4199 O O . LEU A 1 523 ? -21.719 4.621 16.25 1 98.12 523 LEU A O 1
ATOM 4203 N N . TRP A 1 524 ? -20.359 6.395 15.891 1 98 524 TRP A N 1
ATOM 4204 C CA . TRP A 1 524 ? -20.188 6.77 17.297 1 98 524 TRP A CA 1
ATOM 4205 C C . TRP A 1 524 ? -21.078 7.953 17.656 1 98 524 TRP A C 1
ATOM 4207 O O . TRP A 1 524 ? -21.141 8.938 16.906 1 98 524 TRP A O 1
ATOM 4217 N N . TYR A 1 525 ? -21.812 7.859 18.781 1 96.69 525 TYR A N 1
ATOM 4218 C CA . TYR A 1 525 ? -22.797 8.859 19.203 1 96.69 525 TYR A CA 1
ATOM 4219 C C . TYR A 1 525 ? -22.484 9.352 20.625 1 96.69 525 TYR A C 1
ATOM 4221 O O . TYR A 1 525 ? -22.297 8.547 21.531 1 96.69 525 TYR A O 1
ATOM 4229 N N . LYS A 1 526 ? -22.359 10.68 20.812 1 95.75 526 LYS A N 1
ATOM 4230 C CA . LYS A 1 526 ? -22.141 11.297 22.109 1 95.75 526 LYS A CA 1
ATOM 4231 C C . LYS A 1 526 ? -22.938 12.586 22.25 1 95.75 526 LYS A C 1
ATOM 4233 O O . LYS A 1 526 ? -22.5 13.656 21.828 1 95.75 526 LYS A O 1
ATOM 4238 N N . PRO A 1 527 ? -24.047 12.562 22.922 1 93.69 527 PRO A N 1
ATOM 4239 C CA . PRO A 1 527 ? -24.812 13.781 23.156 1 93.69 527 PRO A CA 1
ATOM 4240 C C . PRO A 1 527 ? -24.141 14.719 24.172 1 93.69 527 PRO A C 1
ATOM 4242 O O . PRO A 1 527 ? -23.5 14.258 25.109 1 93.69 527 PRO A O 1
ATOM 4245 N N . ASP A 1 528 ? -24.25 15.992 23.953 1 92.12 528 ASP A N 1
ATOM 4246 C CA . ASP A 1 528 ? -23.766 16.984 24.922 1 92.12 528 ASP A CA 1
ATOM 4247 C C . ASP A 1 528 ? -24.734 17.109 26.109 1 92.12 528 ASP A C 1
ATOM 4249 O O . ASP A 1 528 ? -25.734 17.812 26.016 1 92.12 528 ASP A O 1
ATOM 4253 N N . VAL A 1 529 ? -24.422 16.516 27.125 1 88.81 529 VAL A N 1
ATOM 4254 C CA . VAL A 1 529 ? -25.297 16.516 28.297 1 88.81 529 VAL A CA 1
ATOM 4255 C C . VAL A 1 529 ? -24.734 17.469 29.359 1 88.81 529 VAL A C 1
ATOM 4257 O O . VAL A 1 529 ? -25.422 17.766 30.328 1 88.81 529 VAL A O 1
ATOM 4260 N N . HIS A 1 530 ? -23.656 17.953 29.141 1 85.44 530 HIS A N 1
ATOM 4261 C CA . HIS A 1 530 ? -23 18.766 30.141 1 85.44 530 HIS A CA 1
ATOM 4262 C C . HIS A 1 530 ? -23.047 20.25 29.781 1 85.44 530 HIS A C 1
ATOM 4264 O O . HIS A 1 530 ? -23.438 21.078 30.594 1 85.44 530 HIS A O 1
ATOM 4270 N N . PHE A 1 531 ? -22.625 20.625 28.609 1 84.44 531 PHE A N 1
ATOM 4271 C CA . PHE A 1 531 ? -22.562 22.016 28.203 1 84.44 531 PHE A CA 1
ATOM 4272 C C . PHE A 1 531 ? -23.922 22.5 27.688 1 84.44 531 PHE A C 1
ATOM 4274 O O . PHE A 1 531 ? -24.281 23.672 27.875 1 84.44 531 PHE A O 1
ATOM 4281 N N . ARG A 1 532 ? -24.609 21.625 27.016 1 87.56 532 ARG A N 1
ATOM 4282 C CA . ARG A 1 532 ? -26 21.812 26.578 1 87.56 532 ARG A CA 1
ATOM 4283 C C . ARG A 1 532 ? -26.141 23.062 25.734 1 87.56 532 ARG A C 1
ATOM 4285 O O . ARG A 1 532 ? -26.969 23.922 26.016 1 87.56 532 ARG A O 1
ATOM 4292 N N . LYS A 1 533 ? -25.344 23.172 24.75 1 90.31 533 LYS A N 1
ATOM 4293 C CA . LYS A 1 533 ? -25.438 24.219 23.734 1 90.31 533 LYS A CA 1
ATOM 4294 C C . LYS A 1 533 ? -26.141 23.703 22.469 1 90.31 533 LYS A C 1
ATOM 4296 O O . LYS A 1 533 ? -26.109 22.5 22.188 1 90.31 533 LYS A O 1
ATOM 4301 N N . PRO A 1 534 ? -26.828 24.578 21.781 1 94 534 PRO A N 1
ATOM 4302 C CA . PRO A 1 534 ? -27.469 24.141 20.547 1 94 534 PRO A CA 1
ATOM 4303 C C . PRO A 1 534 ? -26.484 23.984 19.391 1 94 534 PRO A C 1
ATOM 4305 O O . PRO A 1 534 ? -26.75 24.453 18.281 1 94 534 PRO A O 1
ATOM 4308 N N . LYS A 1 535 ? -25.344 23.422 19.641 1 94.94 535 LYS A N 1
ATOM 4309 C CA . LYS A 1 535 ? -24.281 23.203 18.672 1 94.94 535 LYS A CA 1
ATOM 4310 C C . LYS A 1 535 ? -24.109 21.703 18.375 1 94.94 535 LYS A C 1
ATOM 4312 O O . LYS A 1 535 ? -24.391 20.859 19.234 1 94.94 535 LYS A O 1
ATOM 4317 N N . LEU A 1 536 ? -23.812 21.453 17.188 1 96.5 536 LEU A N 1
ATOM 4318 C CA . LEU A 1 536 ? -23.656 20.094 16.688 1 96.5 536 LEU A CA 1
ATOM 4319 C C . LEU A 1 536 ? -22.375 19.953 15.891 1 96.5 536 LEU A C 1
ATOM 4321 O O . LEU A 1 536 ? -22 20.859 15.141 1 96.5 536 LEU A O 1
ATOM 4325 N N . THR A 1 537 ? -21.641 18.891 16.125 1 97.81 537 THR A N 1
ATOM 4326 C CA . THR A 1 537 ? -20.484 18.531 15.32 1 97.81 537 THR A CA 1
ATOM 4327 C C . THR A 1 537 ? -20.672 17.156 14.68 1 97.81 537 THR A C 1
ATOM 4329 O O . THR A 1 537 ? -20.953 16.172 15.375 1 97.81 537 THR A O 1
ATOM 4332 N N . LEU A 1 538 ? -20.609 17.078 13.43 1 98.19 538 LEU A N 1
ATOM 4333 C CA . LEU A 1 538 ? -20.625 15.836 12.68 1 98.19 538 LEU A CA 1
ATOM 4334 C C . LEU A 1 538 ? -19.281 15.617 11.977 1 98.19 538 LEU A C 1
ATOM 4336 O O . LEU A 1 538 ? -18.844 16.453 11.188 1 98.19 538 LEU A O 1
ATOM 4340 N N . SER A 1 539 ? -18.641 14.523 12.297 1 98.38 539 SER A N 1
ATOM 4341 C CA . SER A 1 539 ? -17.344 14.195 11.695 1 98.38 539 SER A CA 1
ATOM 4342 C C . SER A 1 539 ? -17.406 12.852 10.977 1 98.38 539 SER A C 1
ATOM 4344 O O . SER A 1 539 ? -18.031 11.906 11.461 1 98.38 539 SER A O 1
ATOM 4346 N N . PHE A 1 540 ? -16.812 12.805 9.812 1 98.19 540 PHE A N 1
ATOM 4347 C CA . PHE A 1 540 ? -16.797 11.578 9.016 1 98.19 540 PHE A CA 1
ATOM 4348 C C . PHE A 1 540 ? -15.398 11.297 8.484 1 98.19 540 PHE A C 1
ATOM 4350 O O . PHE A 1 540 ? -14.672 12.219 8.094 1 98.19 540 PHE A O 1
ATOM 4357 N N . LEU A 1 541 ? -14.977 10.062 8.57 1 97.75 541 LEU A N 1
ATOM 4358 C CA . LEU A 1 541 ? -13.844 9.539 7.805 1 97.75 541 LEU A CA 1
ATOM 4359 C C . LEU A 1 541 ? -14.328 8.609 6.695 1 97.75 541 LEU A C 1
ATOM 4361 O O . LEU A 1 541 ? -14.938 7.578 6.969 1 97.75 541 LEU A O 1
ATOM 4365 N N . LEU A 1 542 ? -14.148 9.031 5.492 1 97.31 542 LEU A N 1
ATOM 4366 C CA . LEU A 1 542 ? -14.461 8.188 4.34 1 97.31 542 LEU A CA 1
ATOM 4367 C C . LEU A 1 542 ? -13.227 7.445 3.857 1 97.31 542 LEU A C 1
ATOM 4369 O O . LEU A 1 542 ? -12.477 7.949 3.016 1 97.31 542 LEU A O 1
ATOM 4373 N N . TYR A 1 543 ? -13.078 6.223 4.316 1 97.06 543 TYR A N 1
ATOM 4374 C CA . TYR A 1 543 ? -11.922 5.418 3.932 1 97.06 543 TYR A CA 1
ATOM 4375 C C . TYR A 1 543 ? -12.039 4.965 2.48 1 97.06 543 TYR A C 1
ATOM 4377 O O . TYR A 1 543 ? -13.047 4.387 2.082 1 97.06 543 TYR A O 1
ATOM 4385 N N . THR A 1 544 ? -11.094 5.277 1.735 1 95.06 544 THR A N 1
ATOM 4386 C CA . THR A 1 544 ? -11.023 4.895 0.33 1 95.06 544 THR A CA 1
ATOM 4387 C C . THR A 1 544 ? -9.578 4.59 -0.073 1 95.06 544 THR A C 1
ATOM 4389 O O . THR A 1 544 ? -8.664 5.344 0.264 1 95.06 544 THR A O 1
ATOM 4392 N N . PRO A 1 545 ? -9.289 3.531 -0.776 1 91.19 545 PRO A N 1
ATOM 4393 C CA . PRO A 1 545 ? -7.914 3.1 -1.058 1 91.19 545 PRO A CA 1
ATOM 4394 C C . PRO A 1 545 ? -7.176 4.055 -1.992 1 91.19 545 PRO A C 1
ATOM 4396 O O . PRO A 1 545 ? -5.945 4.105 -1.979 1 91.19 545 PRO A O 1
ATOM 4399 N N . THR A 1 546 ? -7.766 4.902 -2.742 1 90.81 546 THR A N 1
ATOM 4400 C CA . THR A 1 546 ? -7.125 5.648 -3.82 1 90.81 546 THR A CA 1
ATOM 4401 C C . THR A 1 546 ? -6.797 7.07 -3.375 1 90.81 546 THR A C 1
ATOM 4403 O O . THR A 1 546 ? -6.168 7.828 -4.117 1 90.81 546 THR A O 1
ATOM 4406 N N . VAL A 1 547 ? -7.164 7.488 -2.178 1 94.62 547 VAL A N 1
ATOM 4407 C CA . VAL A 1 547 ? -7.066 8.883 -1.758 1 94.62 547 VAL A CA 1
ATOM 4408 C C . VAL A 1 547 ? -5.605 9.328 -1.773 1 94.62 547 VAL A C 1
ATOM 4410 O O . VAL A 1 547 ? -5.305 10.469 -2.117 1 94.62 547 VAL A O 1
ATOM 4413 N N . SER A 1 548 ? -4.695 8.516 -1.358 1 95 548 SER A N 1
ATOM 4414 C CA . SER A 1 548 ? -3.275 8.852 -1.274 1 95 548 SER A CA 1
ATOM 4415 C C . SER A 1 548 ? -2.402 7.633 -1.549 1 95 548 SER A C 1
ATOM 4417 O O . SER A 1 548 ? -1.386 7.426 -0.883 1 95 548 SER A O 1
ATOM 4419 N N . ALA A 1 549 ? -2.838 6.887 -2.559 1 91.69 549 ALA A N 1
ATOM 4420 C CA . ALA A 1 549 ? -2.125 5.656 -2.887 1 91.69 549 ALA A CA 1
ATOM 4421 C C . ALA A 1 549 ? -0.734 5.957 -3.438 1 91.69 549 ALA A C 1
ATOM 4423 O O . ALA A 1 549 ? 0.209 5.195 -3.205 1 91.69 549 ALA A O 1
ATOM 4424 N N . THR A 1 550 ? -0.581 6.988 -4.234 1 93.88 550 THR A N 1
ATOM 4425 C CA . THR A 1 550 ? 0.673 7.492 -4.785 1 93.88 550 THR A CA 1
ATOM 4426 C C . THR A 1 550 ? 0.785 9 -4.586 1 93.88 550 THR A C 1
ATOM 4428 O O . THR A 1 550 ? -0.193 9.656 -4.223 1 93.88 550 THR A O 1
ATOM 4431 N N . PRO A 1 551 ? 2.01 9.539 -4.777 1 95.44 551 PRO A N 1
ATOM 4432 C CA . PRO A 1 551 ? 2.105 11 -4.707 1 95.44 551 PRO A CA 1
ATOM 4433 C C . PRO A 1 551 ? 1.167 11.695 -5.688 1 95.44 551 PRO A C 1
ATOM 4435 O O . PRO A 1 551 ? 0.642 12.773 -5.383 1 95.44 551 PRO A O 1
ATOM 4438 N N . TYR A 1 552 ? 0.925 11.055 -6.812 1 94.94 552 TYR A N 1
ATOM 4439 C CA . TYR A 1 552 ? -0.006 11.617 -7.785 1 94.94 552 TYR A CA 1
ATOM 4440 C C . TYR A 1 552 ? -1.426 11.641 -7.23 1 94.94 552 TYR A C 1
ATOM 4442 O O . TYR A 1 552 ? -2.125 12.648 -7.34 1 94.94 552 TYR A O 1
ATOM 4450 N N . HIS A 1 553 ? -1.809 10.562 -6.621 1 95.25 553 HIS A N 1
ATOM 4451 C CA . HIS A 1 553 ? -3.143 10.477 -6.035 1 95.25 553 HIS A CA 1
ATOM 4452 C C . HIS A 1 553 ? -3.312 11.484 -4.902 1 95.25 553 HIS A C 1
ATOM 4454 O O . HIS A 1 553 ? -4.379 12.086 -4.754 1 95.25 553 HIS A O 1
ATOM 4460 N N . ALA A 1 554 ? -2.279 11.609 -4.105 1 97 554 ALA A N 1
ATOM 4461 C CA . ALA A 1 554 ? -2.33 12.578 -3.016 1 97 554 ALA A CA 1
ATOM 4462 C C . ALA A 1 554 ? -2.545 13.992 -3.549 1 97 554 ALA A C 1
ATOM 4464 O O . ALA A 1 554 ? -3.35 14.758 -3.006 1 97 554 ALA A O 1
ATOM 4465 N N . VAL A 1 555 ? -1.82 14.352 -4.59 1 97.88 555 VAL A N 1
ATOM 4466 C CA . VAL A 1 555 ? -1.948 15.68 -5.188 1 97.88 555 VAL A CA 1
ATOM 4467 C C . VAL A 1 555 ? -3.33 15.828 -5.816 1 97.88 555 VAL A C 1
ATOM 4469 O O . VAL A 1 555 ? -3.979 16.875 -5.664 1 97.88 555 VAL A O 1
ATOM 4472 N N . LEU A 1 556 ? -3.793 14.797 -6.48 1 97.56 556 LEU A N 1
ATOM 4473 C CA . LEU A 1 556 ? -5.105 14.836 -7.117 1 97.56 556 LEU A CA 1
ATOM 4474 C C . LEU A 1 556 ? -6.211 15 -6.078 1 97.56 556 LEU A C 1
ATOM 4476 O O . LEU A 1 556 ? -7.164 15.75 -6.301 1 97.56 556 LEU A O 1
ATOM 4480 N N . SER A 1 557 ? -6.09 14.281 -4.988 1 97.69 557 SER A N 1
ATOM 4481 C CA . SER A 1 557 ? -7.062 14.445 -3.91 1 97.69 557 SER A CA 1
ATOM 4482 C C . SER A 1 557 ? -7.035 15.859 -3.346 1 97.69 557 SER A C 1
ATOM 4484 O O . SER A 1 557 ? -8.086 16.438 -3.055 1 97.69 557 SER A O 1
ATOM 4486 N N . GLY A 1 558 ? -5.816 16.344 -3.148 1 97.81 558 GLY A N 1
ATOM 4487 C CA . GLY A 1 558 ? -5.699 17.719 -2.705 1 97.81 558 GLY A CA 1
ATOM 4488 C C . GLY A 1 558 ? -6.344 18.703 -3.658 1 97.81 558 GLY A C 1
ATOM 4489 O O . GLY A 1 558 ? -7.051 19.625 -3.229 1 97.81 558 GLY A O 1
ATOM 4490 N N . LEU A 1 559 ? -6.121 18.562 -4.926 1 98 559 LEU A N 1
ATOM 4491 C CA . LEU A 1 559 ? -6.707 19.422 -5.949 1 98 559 LEU A CA 1
ATOM 4492 C C . LEU A 1 559 ? -8.227 19.297 -5.961 1 98 559 LEU A C 1
ATOM 4494 O O . LEU A 1 559 ? -8.938 20.297 -6.059 1 98 559 LEU A O 1
ATOM 4498 N N . LEU A 1 560 ? -8.688 18.078 -5.852 1 97.5 560 LEU A N 1
ATOM 4499 C CA . LEU A 1 560 ? -10.125 17.828 -5.867 1 97.5 560 LEU A CA 1
ATOM 4500 C C . LEU A 1 560 ? -10.805 18.5 -4.684 1 97.5 560 LEU A C 1
ATOM 4502 O O . LEU A 1 560 ? -11.875 19.094 -4.84 1 97.5 560 LEU A O 1
ATOM 4506 N N . ILE A 1 561 ? -10.25 18.438 -3.535 1 97.25 561 ILE A N 1
ATOM 4507 C CA . ILE A 1 561 ? -10.812 19.031 -2.326 1 97.25 561 ILE A CA 1
ATOM 4508 C C . ILE A 1 561 ? -10.82 20.547 -2.447 1 97.25 561 ILE A C 1
ATOM 4510 O O . ILE A 1 561 ? -11.805 21.203 -2.09 1 97.25 561 ILE A O 1
ATOM 4514 N N . ARG A 1 562 ? -9.773 21.094 -2.928 1 97.12 562 ARG A N 1
ATOM 4515 C CA . ARG A 1 562 ? -9.711 22.531 -3.121 1 97.12 562 ARG A CA 1
ATOM 4516 C C . ARG A 1 562 ? -10.711 22.984 -4.184 1 97.12 562 ARG A C 1
ATOM 4518 O O . ARG A 1 562 ? -11.297 24.062 -4.07 1 97.12 562 ARG A O 1
ATOM 4525 N N . TYR A 1 563 ? -10.836 22.172 -5.25 1 97 563 TYR A N 1
ATOM 4526 C CA . TYR A 1 563 ? -11.844 22.453 -6.266 1 97 563 TYR A CA 1
ATOM 4527 C C . TYR A 1 563 ? -13.242 22.438 -5.668 1 97 563 TYR A C 1
ATOM 4529 O O . TYR A 1 563 ? -14.062 23.328 -5.953 1 97 563 TYR A O 1
ATOM 4537 N N . LEU A 1 564 ? -13.484 21.469 -4.824 1 96.19 564 LEU A N 1
ATOM 4538 C CA . LEU A 1 564 ? -14.758 21.359 -4.133 1 96.19 564 LEU A CA 1
ATOM 4539 C C . LEU A 1 564 ? -15.031 22.594 -3.293 1 96.19 564 LEU A C 1
ATOM 4541 O O . LEU A 1 564 ? -16.125 23.172 -3.357 1 96.19 564 LEU A O 1
ATOM 4545 N N . LYS A 1 565 ? -14.086 22.984 -2.502 1 94.62 565 LYS A N 1
ATOM 4546 C CA . LYS A 1 565 ? -14.242 24.156 -1.635 1 94.62 565 LYS A CA 1
ATOM 4547 C C . LYS A 1 565 ? -14.492 25.422 -2.451 1 94.62 565 LYS A C 1
ATOM 4549 O O . LYS A 1 565 ? -15.281 26.281 -2.053 1 94.62 565 LYS A O 1
ATOM 4554 N N . ASP A 1 566 ? -13.789 25.516 -3.533 1 92.88 566 ASP A N 1
ATOM 4555 C CA . ASP A 1 566 ? -13.969 26.672 -4.406 1 92.88 566 ASP A CA 1
ATOM 4556 C C . ASP A 1 566 ? -15.375 26.688 -5.004 1 92.88 566 ASP A C 1
ATOM 4558 O O . ASP A 1 566 ? -16.016 27.75 -5.078 1 92.88 566 ASP A O 1
ATOM 4562 N N . GLU A 1 567 ? -15.859 25.594 -5.352 1 91.38 567 GLU A N 1
ATOM 4563 C CA . GLU A 1 567 ? -17.203 25.5 -5.926 1 91.38 567 GLU A CA 1
ATOM 4564 C C . GLU A 1 567 ? -18.266 25.797 -4.879 1 91.38 567 GLU A C 1
ATOM 4566 O O . GLU A 1 567 ? -19.344 26.328 -5.207 1 91.38 567 GLU A O 1
ATOM 4571 N N . LEU A 1 568 ? -17.953 25.453 -3.674 1 92 568 LEU A N 1
ATOM 4572 C CA . LEU A 1 568 ? -18.938 25.594 -2.598 1 92 568 LEU A CA 1
ATOM 4573 C C . LEU A 1 568 ? -18.859 26.984 -1.978 1 92 568 LEU A C 1
ATOM 4575 O O . LEU A 1 568 ? -19.734 27.375 -1.198 1 92 568 LEU A O 1
ATOM 4579 N N . SER A 1 569 ? -17.938 27.75 -2.309 1 88.06 569 SER A N 1
ATOM 4580 C CA . SER A 1 569 ? -17.625 29 -1.61 1 88.06 569 SER A CA 1
ATOM 4581 C C . SER A 1 569 ? -18.828 29.938 -1.555 1 88.06 569 SER A C 1
ATOM 4583 O O . SER A 1 569 ? -19.125 30.5 -0.503 1 88.06 569 SER A O 1
ATOM 4585 N N . GLU A 1 570 ? -19.5 30.156 -2.689 1 83.06 570 GLU A N 1
ATOM 4586 C CA . GLU A 1 570 ? -20.641 31.078 -2.734 1 83.06 570 GLU A CA 1
ATOM 4587 C C . GLU A 1 570 ? -21.766 30.609 -1.815 1 83.06 570 GLU A C 1
ATOM 4589 O O . GLU A 1 570 ? -22.391 31.422 -1.132 1 83.06 570 GLU A O 1
ATOM 4594 N N . TYR A 1 571 ? -21.906 29.328 -1.771 1 84.5 571 TYR A N 1
ATOM 4595 C CA . TYR A 1 571 ? -22.984 28.75 -0.964 1 84.5 571 TYR A CA 1
ATOM 4596 C C . TYR A 1 571 ? -22.562 28.656 0.5 1 84.5 571 TYR A C 1
ATOM 4598 O O . TYR A 1 571 ? -23.344 29.016 1.392 1 84.5 571 TYR A O 1
ATOM 4606 N N . SER A 1 572 ? -21.406 28.234 0.753 1 88.81 572 SER A N 1
ATOM 4607 C CA . SER A 1 572 ? -20.969 27.938 2.113 1 88.81 572 SER A CA 1
ATOM 4608 C C . SER A 1 572 ? -20.656 29.219 2.889 1 88.81 572 SER A C 1
ATOM 4610 O O . SER A 1 572 ? -20.625 29.203 4.121 1 88.81 572 SER A O 1
ATOM 4612 N N . TYR A 1 573 ? -20.469 30.281 2.221 1 89.38 573 TYR A N 1
ATOM 4613 C CA . TYR A 1 573 ? -20.172 31.547 2.898 1 89.38 573 TYR A CA 1
ATOM 4614 C C . TYR A 1 573 ? -21.344 31.984 3.764 1 89.38 573 TYR A C 1
ATOM 4616 O O . TYR A 1 573 ? -21.156 32.469 4.879 1 89.38 573 TYR A O 1
ATOM 4624 N N . ASP A 1 574 ? -22.531 31.797 3.281 1 89.75 574 ASP A N 1
ATOM 4625 C CA . ASP A 1 574 ? -23.734 32.094 4.051 1 89.75 574 ASP A CA 1
ATOM 4626 C C . ASP A 1 574 ? -23.781 31.297 5.344 1 89.75 574 ASP A C 1
ATOM 4628 O O . ASP A 1 574 ? -24.156 31.812 6.398 1 89.75 574 ASP A O 1
ATOM 4632 N N . ALA A 1 575 ? -23.422 30.109 5.191 1 91.19 575 ALA A N 1
ATOM 4633 C CA . ALA A 1 575 ? -23.406 29.234 6.363 1 91.19 575 ALA A CA 1
ATOM 4634 C C . ALA A 1 575 ? -22.359 29.703 7.367 1 91.19 575 ALA A C 1
ATOM 4636 O O . ALA A 1 575 ? -22.594 29.703 8.578 1 91.19 575 ALA A O 1
ATOM 4637 N N . GLU A 1 576 ? -21.25 30.078 6.926 1 90.06 576 GLU A N 1
ATOM 4638 C CA . GLU A 1 576 ? -20.172 30.562 7.785 1 90.06 576 GLU A CA 1
ATOM 4639 C C . GLU A 1 576 ? -20.594 31.797 8.562 1 90.06 576 GLU A C 1
ATOM 4641 O O . GLU A 1 576 ? -20.312 31.922 9.758 1 90.06 576 GLU A O 1
ATOM 4646 N N . LEU A 1 577 ? -21.25 32.625 7.891 1 88.69 577 LEU A N 1
ATOM 4647 C CA . LEU A 1 577 ? -21.734 33.844 8.531 1 88.69 577 LEU A CA 1
ATOM 4648 C C . LEU A 1 577 ? -22.75 33.531 9.625 1 88.69 577 LEU A C 1
ATOM 4650 O O . LEU A 1 577 ? -22.859 34.25 10.617 1 88.69 577 LEU A O 1
ATOM 4654 N N . ALA A 1 578 ? -23.422 32.469 9.406 1 89.38 578 ALA A N 1
ATOM 4655 C CA . ALA A 1 578 ? -24.469 32.094 10.352 1 89.38 578 ALA A CA 1
ATOM 4656 C C . ALA A 1 578 ? -23.922 31.172 11.445 1 89.38 578 ALA A C 1
ATOM 4658 O O . ALA A 1 578 ? -24.672 30.594 12.227 1 89.38 578 ALA A O 1
ATOM 4659 N N . GLY A 1 579 ? -22.656 31.031 11.492 1 88.31 579 GLY A N 1
ATOM 4660 C CA . GLY A 1 579 ? -22.031 30.312 12.586 1 88.31 579 GLY A CA 1
ATOM 4661 C C . GLY A 1 579 ? -21.828 28.828 12.281 1 88.31 579 GLY A C 1
ATOM 4662 O O . GLY A 1 579 ? -21.641 28.031 13.203 1 88.31 579 GLY A O 1
ATOM 4663 N N . MET A 1 580 ? -21.906 28.453 11.07 1 92.69 580 MET A N 1
ATOM 4664 C CA . MET A 1 580 ? -21.641 27.062 10.672 1 92.69 580 MET A CA 1
ATOM 4665 C C . MET A 1 580 ? -20.375 26.969 9.836 1 92.69 580 MET A C 1
ATOM 4667 O O . MET A 1 580 ? -20.094 27.859 9.016 1 92.69 580 MET A O 1
ATOM 4671 N N . GLU A 1 581 ? -19.609 26 10.094 1 93.62 581 GLU A N 1
ATOM 4672 C CA . GLU A 1 581 ? -18.359 25.812 9.383 1 93.62 581 GLU A CA 1
ATOM 4673 C C . GLU A 1 581 ? -18.188 24.359 8.945 1 93.62 581 GLU A C 1
ATOM 4675 O O . GLU A 1 581 ? -18.766 23.453 9.531 1 93.62 581 GLU A O 1
ATOM 4680 N N . TYR A 1 582 ? -17.531 24.156 7.867 1 95.31 582 TYR A N 1
ATOM 4681 C CA . TYR A 1 582 ? -17.172 22.812 7.43 1 95.31 582 TYR A CA 1
ATOM 4682 C C . TYR A 1 582 ? -15.695 22.734 7.059 1 95.31 582 TYR A C 1
ATOM 4684 O O . TYR A 1 582 ? -15.055 23.766 6.828 1 95.31 582 TYR A O 1
ATOM 4692 N N . ASP A 1 583 ? -15.164 21.609 7.152 1 95.81 583 ASP A N 1
ATOM 4693 C CA . ASP A 1 583 ? -13.805 21.344 6.688 1 95.81 583 ASP A CA 1
ATOM 4694 C C . ASP A 1 583 ? -13.711 19.984 5.992 1 95.81 583 ASP A C 1
ATOM 4696 O O . ASP A 1 583 ? -14.367 19.031 6.41 1 95.81 583 ASP A O 1
ATOM 4700 N N . VAL A 1 584 ? -13.086 20.016 4.84 1 96.25 584 VAL A N 1
ATOM 4701 C CA . VAL A 1 584 ? -12.781 18.797 4.109 1 96.25 584 VAL A CA 1
ATOM 4702 C C . VAL A 1 584 ? -11.273 18.656 3.932 1 96.25 584 VAL A C 1
ATOM 4704 O O . VAL A 1 584 ? -10.609 19.578 3.441 1 96.25 584 VAL A O 1
ATOM 4707 N N . SER A 1 585 ? -10.734 17.609 4.367 1 96.94 585 SER A N 1
ATOM 4708 C CA . SER A 1 585 ? -9.32 17.266 4.227 1 96.94 585 SER A CA 1
ATOM 4709 C C . SER A 1 585 ? -9.141 15.773 3.973 1 96.94 585 SER A C 1
ATOM 4711 O O . SER A 1 585 ? -10.094 15.078 3.617 1 96.94 585 SER A O 1
ATOM 4713 N N . PHE A 1 586 ? -7.895 15.359 3.914 1 95.38 586 PHE A N 1
ATOM 4714 C CA . PHE A 1 586 ? -7.699 13.922 3.732 1 95.38 586 PHE A CA 1
ATOM 4715 C C . PHE A 1 586 ? -6.426 13.461 4.426 1 95.38 586 PHE A C 1
ATOM 4717 O O . PHE A 1 586 ? -5.523 14.258 4.688 1 95.38 586 PHE A O 1
ATOM 4724 N N . THR A 1 587 ? -6.434 12.266 4.859 1 92.94 587 THR A N 1
ATOM 4725 C CA . THR A 1 587 ? -5.277 11.555 5.402 1 92.94 587 THR A CA 1
ATOM 4726 C C . THR A 1 587 ? -4.734 10.562 4.387 1 92.94 587 THR A C 1
ATOM 4728 O O . THR A 1 587 ? -5.102 10.594 3.209 1 92.94 587 THR A O 1
ATOM 4731 N N . SER A 1 588 ? -3.842 9.742 4.828 1 92.06 588 SER A N 1
ATOM 4732 C CA . SER A 1 588 ? -3.26 8.734 3.941 1 92.06 588 SER A CA 1
ATOM 4733 C C . SER A 1 588 ? -4.289 7.676 3.557 1 92.06 588 SER A C 1
ATOM 4735 O O . SER A 1 588 ? -4.121 6.977 2.557 1 92.06 588 SER A O 1
ATOM 4737 N N . ARG A 1 589 ? -5.43 7.652 4.309 1 93.62 589 ARG A N 1
ATOM 4738 C CA . ARG A 1 589 ? -6.328 6.527 4.074 1 93.62 589 ARG A CA 1
ATOM 4739 C C . ARG A 1 589 ? -7.758 7.008 3.838 1 93.62 589 ARG A C 1
ATOM 4741 O O . ARG A 1 589 ? -8.594 6.258 3.334 1 93.62 589 ARG A O 1
ATOM 4748 N N . ALA A 1 590 ? -8.023 8.312 4.246 1 96.62 590 ALA A N 1
ATOM 4749 C CA . ALA A 1 590 ? -9.438 8.688 4.246 1 96.62 590 ALA A CA 1
ATOM 4750 C C . ALA A 1 590 ? -9.609 10.172 3.939 1 96.62 590 ALA A C 1
ATOM 4752 O O . ALA A 1 590 ? -8.719 10.977 4.207 1 96.62 590 ALA A O 1
ATOM 4753 N N . LEU A 1 591 ? -10.734 10.453 3.352 1 96.88 591 LEU A N 1
ATOM 4754 C CA . LEU A 1 591 ? -11.219 11.828 3.326 1 96.88 591 LEU A CA 1
ATOM 4755 C C . LEU A 1 591 ? -11.914 12.18 4.637 1 96.88 591 LEU A C 1
ATOM 4757 O O . LEU A 1 591 ? -12.68 11.375 5.18 1 96.88 591 LEU A O 1
ATOM 4761 N N . GLU A 1 592 ? -11.555 13.266 5.18 1 97.31 592 GLU A N 1
ATOM 4762 C CA . GLU A 1 592 ? -12.125 13.719 6.445 1 97.31 592 GLU A CA 1
ATOM 4763 C C . GLU A 1 592 ? -13.078 14.891 6.23 1 97.31 592 GLU A C 1
ATOM 4765 O O . GLU A 1 592 ? -12.703 15.906 5.637 1 97.31 592 GLU A O 1
ATOM 4770 N N . LEU A 1 593 ? -14.281 14.719 6.688 1 97.38 593 LEU A N 1
ATOM 4771 C CA . LEU A 1 593 ? -15.312 15.75 6.586 1 97.38 593 LEU A CA 1
ATOM 4772 C C . LEU A 1 593 ? -15.836 16.141 7.965 1 97.38 593 LEU A C 1
ATOM 4774 O O . LEU A 1 593 ? -16.234 15.273 8.75 1 97.38 593 LEU A O 1
ATOM 4778 N N . HIS A 1 594 ? -15.719 17.422 8.289 1 97.06 594 HIS A N 1
ATOM 4779 C CA . HIS A 1 594 ? -16.25 17.969 9.539 1 97.06 594 HIS A CA 1
ATOM 4780 C C . HIS A 1 594 ? -17.234 19.094 9.266 1 97.06 594 HIS A C 1
ATOM 4782 O O . HIS A 1 594 ? -16.984 19.953 8.43 1 97.06 594 HIS A O 1
ATOM 4788 N N . VAL A 1 595 ? -18.375 19 9.852 1 97.12 595 VAL A N 1
ATOM 4789 C CA . VAL A 1 595 ? -19.328 20.109 9.852 1 97.12 595 VAL A CA 1
ATOM 4790 C C . VAL A 1 595 ? -19.688 20.484 11.297 1 97.12 595 VAL A C 1
ATOM 4792 O O . VAL A 1 595 ? -20.016 19.609 12.102 1 97.12 595 VAL A O 1
ATOM 4795 N N . VAL A 1 596 ? -19.531 21.719 11.648 1 96.81 596 VAL A N 1
ATOM 4796 C CA . VAL A 1 596 ? -19.766 22.203 13 1 96.81 596 VAL A CA 1
ATOM 4797 C C . VAL A 1 596 ? -20.641 23.453 12.961 1 96.81 596 VAL A C 1
ATOM 4799 O O . VAL A 1 596 ? -20.484 24.297 12.078 1 96.81 596 VAL A O 1
ATOM 4802 N N . GLY A 1 597 ? -21.609 23.562 13.844 1 95.44 597 GLY A N 1
ATOM 4803 C CA . GLY A 1 597 ? -22.484 24.719 13.938 1 95.44 597 GLY A CA 1
ATOM 4804 C C . GLY A 1 597 ? -23.766 24.453 14.695 1 95.44 597 GLY A C 1
ATOM 4805 O O . GLY A 1 597 ? -23.797 23.562 15.562 1 95.44 597 GLY A O 1
ATOM 4806 N N . PHE A 1 598 ? -24.734 25.281 14.461 1 94.44 598 PHE A N 1
ATOM 4807 C CA . PHE A 1 598 ? -26.016 25.125 15.141 1 94.44 598 PHE A CA 1
ATOM 4808 C C . PHE A 1 598 ? -26.797 23.938 14.594 1 94.44 598 PHE A C 1
ATOM 4810 O O . PHE A 1 598 ? -26.828 23.734 13.375 1 94.44 598 PHE A O 1
ATOM 4817 N N . SER A 1 599 ? -27.391 23.172 15.492 1 94.81 599 SER A N 1
ATOM 4818 C CA . SER A 1 599 ? -28.016 21.891 15.172 1 94.81 599 SER A CA 1
ATOM 4819 C C . SER A 1 599 ? -29.188 22.062 14.219 1 94.81 599 SER A C 1
ATOM 4821 O O . SER A 1 599 ? -29.516 21.172 13.445 1 94.81 599 SER A O 1
ATOM 4823 N N . HIS A 1 600 ? -29.75 23.281 14.203 1 93.12 600 HIS A N 1
ATOM 4824 C CA . HIS A 1 600 ? -30.953 23.531 13.438 1 93.12 600 HIS A CA 1
ATOM 4825 C C . HIS A 1 600 ? -30.719 23.359 11.938 1 93.12 600 HIS A C 1
ATOM 4827 O O . HIS A 1 600 ? -31.484 22.688 11.258 1 93.12 600 HIS A O 1
ATOM 4833 N N . LYS A 1 601 ? -29.656 23.859 11.406 1 94.06 601 LYS A N 1
ATOM 4834 C CA . LYS A 1 601 ? -29.469 23.906 9.953 1 94.06 601 LYS A CA 1
ATOM 4835 C C . LYS A 1 601 ? -28.188 23.188 9.539 1 94.06 601 LYS A C 1
ATOM 4837 O O . LYS A 1 601 ? -27.906 23.047 8.352 1 94.06 601 LYS A O 1
ATOM 4842 N N . LEU A 1 602 ? -27.484 22.641 10.391 1 95.12 602 LEU A N 1
ATOM 4843 C CA . LEU A 1 602 ? -26.203 22 10.094 1 95.12 602 LEU A CA 1
ATOM 4844 C C . LEU A 1 602 ? -26.375 20.812 9.156 1 95.12 602 LEU A C 1
ATOM 4846 O O . LEU A 1 602 ? -25.578 20.625 8.242 1 95.12 602 LEU A O 1
ATOM 4850 N N . PRO A 1 603 ? -27.453 19.969 9.305 1 93.62 603 PRO A N 1
ATOM 4851 C CA . PRO A 1 603 ? -27.625 18.828 8.391 1 93.62 603 PRO A CA 1
ATOM 4852 C C . PRO A 1 603 ? -27.859 19.266 6.949 1 93.62 603 PRO A C 1
ATOM 4854 O O . PRO A 1 603 ? -27.516 18.547 6.016 1 93.62 603 PRO A O 1
ATOM 4857 N N . ILE A 1 604 ? -28.375 20.438 6.777 1 92.88 604 ILE A N 1
ATOM 4858 C CA . ILE A 1 604 ? -28.594 20.969 5.438 1 92.88 604 ILE A CA 1
ATOM 4859 C C . ILE A 1 604 ? -27.25 21.25 4.766 1 92.88 604 ILE A C 1
ATOM 4861 O O . ILE A 1 604 ? -27.062 20.938 3.59 1 92.88 604 ILE A O 1
ATOM 4865 N N . LEU A 1 605 ? -26.391 21.859 5.539 1 94.5 605 LEU A N 1
ATOM 4866 C CA . LEU A 1 605 ? -25.047 22.125 5.02 1 94.5 605 LEU A CA 1
ATOM 4867 C C . LEU A 1 605 ? -24.344 20.828 4.656 1 94.5 605 LEU A C 1
ATOM 4869 O O . LEU A 1 605 ? -23.703 20.734 3.602 1 94.5 605 LEU A O 1
ATOM 4873 N N . LEU A 1 606 ? -24.438 19.828 5.512 1 96.31 606 LEU A N 1
ATOM 4874 C CA . LEU A 1 606 ? -23.828 18.531 5.258 1 96.31 606 LEU A CA 1
ATOM 4875 C C . LEU A 1 606 ? -24.344 17.922 3.959 1 96.31 606 LEU A C 1
ATOM 4877 O O . LEU A 1 606 ? -23.562 17.438 3.139 1 96.31 606 LEU A O 1
ATOM 4881 N N . SER A 1 607 ? -25.625 17.953 3.775 1 94 607 SER A N 1
ATOM 4882 C CA . SER A 1 607 ? -26.25 17.375 2.584 1 94 607 SER A CA 1
ATOM 4883 C C . SER A 1 607 ? -25.75 18.078 1.318 1 94 607 SER A C 1
ATOM 4885 O O . SER A 1 607 ? -25.516 17.422 0.3 1 94 607 SER A O 1
ATOM 4887 N N . LYS A 1 608 ? -25.594 19.344 1.432 1 93.31 608 LYS A N 1
ATOM 4888 C CA . LYS A 1 608 ? -25.109 20.094 0.273 1 93.31 608 LYS A CA 1
ATOM 4889 C C . LYS A 1 608 ? -23.688 19.703 -0.098 1 93.31 608 LYS A C 1
ATOM 4891 O O . LYS A 1 608 ? -23.344 19.625 -1.28 1 93.31 608 LYS A O 1
ATOM 4896 N N . ILE A 1 609 ? -22.891 19.562 0.846 1 94.81 609 ILE A N 1
ATOM 4897 C CA . ILE A 1 609 ? -21.5 19.188 0.613 1 94.81 609 ILE A CA 1
ATOM 4898 C C . ILE A 1 609 ? -21.438 17.797 -0.011 1 94.81 609 ILE A C 1
ATOM 4900 O O . ILE A 1 609 ? -20.703 17.578 -0.975 1 94.81 609 ILE A O 1
ATOM 4904 N N . LEU A 1 610 ? -22.234 16.875 0.482 1 93.25 610 LEU A N 1
ATOM 4905 C CA . LEU A 1 610 ? -22.25 15.508 -0.016 1 93.25 610 LEU A CA 1
ATOM 4906 C C . LEU A 1 610 ? -22.781 15.453 -1.444 1 93.25 610 LEU A C 1
ATOM 4908 O O . LEU A 1 610 ? -22.266 14.719 -2.279 1 93.25 610 LEU A O 1
ATOM 4912 N N . ASP A 1 611 ? -23.766 16.219 -1.674 1 91.94 611 ASP A N 1
ATOM 4913 C CA . ASP A 1 611 ? -24.328 16.281 -3.02 1 91.94 611 ASP A CA 1
ATOM 4914 C C . ASP A 1 611 ? -23.297 16.766 -4.023 1 91.94 611 ASP A C 1
ATOM 4916 O O . ASP A 1 611 ? -23.203 16.25 -5.137 1 91.94 611 ASP A O 1
ATOM 4920 N N . GLN A 1 612 ? -22.562 17.766 -3.576 1 92.81 612 GLN A N 1
ATOM 4921 C CA . GLN A 1 612 ? -21.531 18.312 -4.453 1 92.81 612 GLN A CA 1
ATOM 4922 C C . GLN A 1 612 ? -20.422 17.297 -4.695 1 92.81 612 GLN A C 1
ATOM 4924 O O . GLN A 1 612 ? -19.938 17.156 -5.816 1 92.81 612 GLN A O 1
ATOM 4929 N N . LEU A 1 613 ? -20.031 16.609 -3.699 1 91.5 613 LEU A N 1
ATOM 4930 C CA . LEU A 1 613 ? -19.016 15.57 -3.816 1 91.5 613 LEU A CA 1
ATOM 4931 C C . LEU A 1 613 ? -19.453 14.469 -4.773 1 91.5 613 LEU A C 1
ATOM 4933 O O . LEU A 1 613 ? -18.672 14.008 -5.609 1 91.5 613 LEU A O 1
ATOM 4937 N N . HIS A 1 614 ? -20.641 14.117 -4.664 1 87.88 614 HIS A N 1
ATOM 4938 C CA . HIS A 1 614 ? -21.203 13.078 -5.52 1 87.88 614 HIS A CA 1
ATOM 4939 C C . HIS A 1 614 ? -21.312 13.547 -6.965 1 87.88 614 HIS A C 1
ATOM 4941 O O . HIS A 1 614 ? -21.031 12.789 -7.891 1 87.88 614 HIS A O 1
ATOM 4947 N N . SER A 1 615 ? -21.766 14.734 -7.07 1 90.06 615 SER A N 1
ATOM 4948 C CA . SER A 1 615 ? -21.875 15.297 -8.406 1 90.06 615 SER A CA 1
ATOM 4949 C C . SER A 1 615 ? -20.516 15.336 -9.109 1 90.06 615 SER A C 1
ATOM 4951 O O . SER A 1 615 ? -20.422 15.023 -10.297 1 90.06 615 SER A O 1
ATOM 4953 N N . MET A 1 616 ? -19.516 15.656 -8.383 1 92.19 616 MET A N 1
ATOM 4954 C CA . MET A 1 616 ? -18.172 15.781 -8.938 1 92.19 616 MET A CA 1
ATOM 4955 C C . MET A 1 616 ? -17.594 14.422 -9.305 1 92.19 616 MET A C 1
ATOM 4957 O O . MET A 1 616 ? -16.703 14.32 -10.141 1 92.19 616 MET A O 1
ATOM 4961 N N . SER A 1 617 ? -18.094 13.398 -8.711 1 89.12 617 SER A N 1
ATOM 4962 C CA . SER A 1 617 ? -17.594 12.055 -8.984 1 89.12 617 SER A CA 1
ATOM 4963 C C . SER A 1 617 ? -18.359 11.414 -10.133 1 89.12 617 SER A C 1
ATOM 4965 O O . SER A 1 617 ? -18 10.336 -10.609 1 89.12 617 SER A O 1
ATOM 4967 N N . SER A 1 618 ? -19.406 12.07 -10.594 1 87.44 618 SER A N 1
ATOM 4968 C CA . SER A 1 618 ? -20.219 11.57 -11.703 1 87.44 618 SER A CA 1
ATOM 4969 C C . SER A 1 618 ? -19.547 11.859 -13.047 1 87.44 618 SER A C 1
ATOM 4971 O O . SER A 1 618 ? -18.922 12.906 -13.219 1 87.44 618 SER A O 1
ATOM 4973 N N . PRO A 1 619 ? -19.672 10.992 -14 1 82.56 619 PRO A N 1
ATOM 4974 C CA . PRO A 1 619 ? -19.109 11.227 -15.336 1 82.56 619 PRO A CA 1
ATOM 4975 C C . PRO A 1 619 ? -19.75 12.414 -16.047 1 82.56 619 PRO A C 1
ATOM 4977 O O . PRO A 1 619 ? -19.172 12.984 -16.969 1 82.56 619 PRO A O 1
ATOM 4980 N N . ASP A 1 620 ? -20.922 12.875 -15.539 1 86.25 620 ASP A N 1
ATOM 4981 C CA . ASP A 1 620 ? -21.672 13.938 -16.203 1 86.25 620 ASP A CA 1
ATOM 4982 C C . ASP A 1 620 ? -21.281 15.312 -15.648 1 86.25 620 ASP A C 1
ATOM 4984 O O . ASP A 1 620 ? -21.703 16.344 -16.172 1 86.25 620 ASP A O 1
ATOM 4988 N N . HIS A 1 621 ? -20.453 15.281 -14.617 1 91.62 621 HIS A N 1
ATOM 4989 C CA . HIS A 1 621 ? -20.062 16.562 -14.023 1 91.62 621 HIS A CA 1
ATOM 4990 C C . HIS A 1 621 ? -19.188 17.359 -14.977 1 91.62 621 HIS A C 1
ATOM 4992 O O . HIS A 1 621 ? -18.266 16.812 -15.594 1 91.62 621 HIS A O 1
ATOM 4998 N N . VAL A 1 622 ? -19.516 18.656 -15.047 1 93.38 622 VAL A N 1
ATOM 4999 C CA . VAL A 1 622 ? -18.734 19.516 -15.922 1 93.38 622 VAL A CA 1
ATOM 5000 C C . VAL A 1 622 ? -17.766 20.344 -15.086 1 93.38 622 VAL A C 1
ATOM 5002 O O . VAL A 1 622 ? -18.172 21.109 -14.211 1 93.38 622 VAL A O 1
ATOM 5005 N N . TYR A 1 623 ? -16.531 20.188 -15.391 1 94.81 623 TYR A N 1
ATOM 5006 C CA . TYR A 1 623 ? -15.469 20.906 -14.695 1 94.81 623 TYR A CA 1
ATOM 5007 C C . TYR A 1 623 ? -15.047 22.141 -15.484 1 94.81 623 TYR A C 1
ATOM 5009 O O . TYR A 1 623 ? -15.156 22.172 -16.719 1 94.81 623 TYR A O 1
ATOM 5017 N N . ASN A 1 624 ? -14.656 23.188 -14.781 1 93 624 ASN A N 1
ATOM 5018 C CA . ASN A 1 624 ? -14.141 24.422 -15.367 1 93 624 ASN A CA 1
ATOM 5019 C C . ASN A 1 624 ? -12.617 24.406 -15.453 1 93 624 ASN A C 1
ATOM 5021 O O . ASN A 1 624 ? -11.938 24.391 -14.422 1 93 624 ASN A O 1
ATOM 5025 N N . ASP A 1 625 ? -12.109 24.516 -16.625 1 92.69 625 ASP A N 1
ATOM 5026 C CA . ASP A 1 625 ? -10.672 24.422 -16.875 1 92.69 625 ASP A CA 1
ATOM 5027 C C . ASP A 1 625 ? -9.93 25.594 -16.219 1 92.69 625 ASP A C 1
ATOM 5029 O O . ASP A 1 625 ? -8.844 25.422 -15.664 1 92.69 625 ASP A O 1
ATOM 5033 N N . ALA A 1 626 ? -10.453 26.75 -16.328 1 90.06 626 ALA A N 1
ATOM 5034 C CA . ALA A 1 626 ? -9.812 27.938 -15.766 1 90.06 626 ALA A CA 1
ATOM 5035 C C . ALA A 1 626 ? -9.703 27.828 -14.242 1 90.06 626 ALA A C 1
ATOM 5037 O O . ALA A 1 626 ? -8.703 28.25 -13.664 1 90.06 626 ALA A O 1
ATOM 5038 N N . MET A 1 627 ? -10.75 27.359 -13.688 1 92.12 627 MET A N 1
ATOM 5039 C CA . MET A 1 627 ? -10.734 27.172 -12.234 1 92.12 627 MET A CA 1
ATOM 5040 C C . MET A 1 627 ? -9.672 26.141 -11.836 1 92.12 627 MET A C 1
ATOM 5042 O O . MET A 1 627 ? -8.953 26.344 -10.852 1 92.12 627 MET A O 1
ATOM 5046 N N . PHE A 1 628 ? -9.602 25.094 -12.609 1 95.75 628 PHE A N 1
ATOM 5047 C CA . PHE A 1 628 ? -8.602 24.062 -12.328 1 95.75 628 PHE A CA 1
ATOM 5048 C C . PHE A 1 628 ? -7.195 24.641 -12.398 1 95.75 628 PHE A C 1
ATOM 5050 O O . PHE A 1 628 ? -6.367 24.391 -11.523 1 95.75 628 PHE A O 1
ATOM 5057 N N . GLU A 1 629 ? -6.945 25.375 -13.367 1 93.62 629 GLU A N 1
ATOM 5058 C CA . GLU A 1 629 ? -5.609 25.938 -13.555 1 93.62 629 GLU A CA 1
ATOM 5059 C C . GLU A 1 629 ? -5.25 26.891 -12.422 1 93.62 629 GLU A C 1
ATOM 5061 O O . GLU A 1 629 ? -4.098 26.938 -11.977 1 93.62 629 GLU A O 1
ATOM 5066 N N . ARG A 1 630 ? -6.211 27.672 -12.023 1 93.06 630 ARG A N 1
ATOM 5067 C CA . ARG A 1 630 ? -5.988 28.578 -10.906 1 93.06 630 ARG A CA 1
ATOM 5068 C C . ARG A 1 630 ? -5.668 27.812 -9.633 1 93.06 630 ARG A C 1
ATOM 5070 O O . ARG A 1 630 ? -4.738 28.172 -8.906 1 93.06 630 ARG A O 1
ATOM 5077 N N . ILE A 1 631 ? -6.434 26.781 -9.352 1 95.5 631 ILE A N 1
ATOM 5078 C CA . ILE A 1 631 ? -6.246 25.984 -8.148 1 95.5 631 ILE A CA 1
ATOM 5079 C C . ILE A 1 631 ? -4.906 25.25 -8.219 1 95.5 631 ILE A C 1
ATOM 5081 O O . ILE A 1 631 ? -4.199 25.141 -7.215 1 95.5 631 ILE A O 1
ATOM 5085 N N . LYS A 1 632 ? -4.621 24.672 -9.375 1 96.06 632 LYS A N 1
ATOM 5086 C CA . LYS A 1 632 ? -3.35 23.984 -9.578 1 96.06 632 LYS A CA 1
ATOM 5087 C C . LYS A 1 632 ? -2.172 24.922 -9.312 1 96.06 632 LYS A C 1
ATOM 5089 O O . LYS A 1 632 ? -1.22 24.547 -8.625 1 96.06 632 LYS A O 1
ATOM 5094 N N . ASP A 1 633 ? -2.248 26.109 -9.82 1 93.75 633 ASP A N 1
ATOM 5095 C CA . ASP A 1 633 ? -1.191 27.094 -9.617 1 93.75 633 ASP A CA 1
ATOM 5096 C C . ASP A 1 633 ? -1.042 27.453 -8.141 1 93.75 633 ASP A C 1
ATOM 5098 O O . ASP A 1 633 ? 0.074 27.5 -7.621 1 93.75 633 ASP A O 1
ATOM 5102 N N . ARG A 1 634 ? -2.131 27.703 -7.504 1 93.69 634 ARG A N 1
ATOM 5103 C CA . ARG A 1 634 ? -2.113 28.031 -6.082 1 93.69 634 ARG A CA 1
ATOM 5104 C C . ARG A 1 634 ? -1.521 26.891 -5.262 1 93.69 634 ARG A C 1
ATOM 5106 O O . ARG A 1 634 ? -0.727 27.125 -4.348 1 93.69 634 ARG A O 1
ATOM 5113 N N . THR A 1 635 ? -1.968 25.656 -5.582 1 96.38 635 THR A N 1
ATOM 5114 C CA . THR A 1 635 ? -1.489 24.484 -4.859 1 96.38 635 THR A CA 1
ATOM 5115 C C . THR A 1 635 ? 0.007 24.281 -5.082 1 96.38 635 THR A C 1
ATOM 5117 O O . THR A 1 635 ? 0.742 23.969 -4.145 1 96.38 635 THR A O 1
ATOM 5120 N N . LYS A 1 636 ? 0.438 24.469 -6.309 1 95.75 636 LYS A N 1
ATOM 5121 C CA . LYS A 1 636 ? 1.859 24.344 -6.625 1 95.75 636 LYS A CA 1
ATOM 5122 C C . LYS A 1 636 ? 2.684 25.344 -5.82 1 95.75 636 LYS A C 1
ATOM 5124 O O . LYS A 1 636 ? 3.725 25 -5.258 1 95.75 636 LYS A O 1
ATOM 5129 N N . ARG A 1 637 ? 2.262 26.578 -5.676 1 92.69 637 ARG A N 1
ATOM 5130 C CA . ARG A 1 637 ? 2.953 27.609 -4.91 1 92.69 637 ARG A CA 1
ATOM 5131 C C . ARG A 1 637 ? 2.986 27.25 -3.424 1 92.69 637 ARG A C 1
ATOM 5133 O O . ARG A 1 637 ? 3.969 27.547 -2.736 1 92.69 637 ARG A O 1
ATOM 5140 N N . LEU A 1 638 ? 1.868 26.703 -3.012 1 94.88 638 LEU A N 1
ATOM 5141 C CA . LEU A 1 638 ? 1.827 26.281 -1.617 1 94.88 638 LEU A CA 1
ATOM 5142 C C . LEU A 1 638 ? 2.922 25.25 -1.327 1 94.88 638 LEU A C 1
ATOM 5144 O O . LEU A 1 638 ? 3.596 25.344 -0.298 1 94.88 638 LEU A O 1
ATOM 5148 N N . TYR A 1 639 ? 3.092 24.266 -2.24 1 96.12 639 TYR A N 1
ATOM 5149 C CA . TYR A 1 639 ? 4.145 23.266 -2.08 1 96.12 639 TYR A CA 1
ATOM 5150 C C . TYR A 1 639 ? 5.523 23.922 -2.113 1 96.12 639 TYR A C 1
ATOM 5152 O O . TYR A 1 639 ? 6.383 23.609 -1.285 1 96.12 639 TYR A O 1
ATOM 5160 N N . GLU A 1 640 ? 5.695 24.844 -2.979 1 94.5 640 GLU A N 1
ATOM 5161 C CA . GLU A 1 640 ? 6.988 25.5 -3.129 1 94.5 640 GLU A CA 1
ATOM 5162 C C . GLU A 1 640 ? 7.293 26.406 -1.932 1 94.5 640 GLU A C 1
ATOM 5164 O O . GLU A 1 640 ? 8.43 26.469 -1.47 1 94.5 640 GLU A O 1
ATOM 5169 N N . ASN A 1 641 ? 6.293 27.047 -1.41 1 93.12 641 ASN A N 1
ATOM 5170 C CA . ASN A 1 641 ? 6.438 27.953 -0.28 1 93.12 641 ASN A CA 1
ATOM 5171 C C . ASN A 1 641 ? 6.746 27.203 1.011 1 93.12 641 ASN A C 1
ATOM 5173 O O . ASN A 1 641 ? 7.254 27.797 1.969 1 93.12 641 ASN A O 1
ATOM 5177 N N . PHE A 1 642 ? 6.422 26.016 1.007 1 95.38 642 PHE A N 1
ATOM 5178 C CA . PHE A 1 642 ? 6.75 25.203 2.17 1 95.38 642 PHE A CA 1
ATOM 5179 C C . PHE A 1 642 ? 8.242 25.266 2.479 1 95.38 642 PHE A C 1
ATOM 5181 O O . PHE A 1 642 ? 8.641 25.297 3.646 1 95.38 642 PHE A O 1
ATOM 5188 N N . PHE A 1 643 ? 9.023 25.281 1.521 1 93.56 643 PHE A N 1
ATOM 5189 C CA . PHE A 1 643 ? 10.469 25.234 1.688 1 93.56 643 PHE A CA 1
ATOM 5190 C C . PHE A 1 643 ? 11.016 26.609 2.084 1 93.56 643 PHE A C 1
ATOM 5192 O O . PHE A 1 643 ? 12.219 26.75 2.328 1 93.56 643 PHE A O 1
ATOM 5199 N N . LEU A 1 644 ? 10.125 27.594 2.268 1 92.25 644 LEU A N 1
ATOM 5200 C CA . LEU A 1 644 ? 10.516 28.922 2.713 1 92.25 644 LEU A CA 1
ATOM 5201 C C . LEU A 1 644 ? 10.016 29.188 4.129 1 92.25 644 LEU A C 1
ATOM 5203 O O . LEU A 1 644 ? 10.188 30.297 4.652 1 92.25 644 LEU A O 1
ATOM 5207 N N . GLU A 1 645 ? 9.453 28.125 4.754 1 92.56 645 GLU A N 1
ATOM 5208 C CA . GLU A 1 645 ? 9.039 28.219 6.152 1 92.56 645 GLU A CA 1
ATOM 5209 C C . GLU A 1 645 ? 10.242 28.172 7.086 1 92.56 645 GLU A C 1
ATOM 5211 O O . GLU A 1 645 ? 11.391 28.094 6.629 1 92.56 645 GLU A O 1
ATOM 5216 N N . GLU A 1 646 ? 9.93 28.188 8.367 1 93.38 646 GLU A N 1
ATOM 5217 C CA . GLU A 1 646 ? 10.992 28.219 9.367 1 93.38 646 GLU A CA 1
ATOM 5218 C C . GLU A 1 646 ? 11.727 26.875 9.438 1 93.38 646 GLU A C 1
ATOM 5220 O O . GLU A 1 646 ? 11.117 25.828 9.266 1 93.38 646 GLU A O 1
ATOM 5225 N N . PRO A 1 647 ? 13.008 26.891 9.734 1 95.12 647 PRO A N 1
ATOM 5226 C CA . PRO A 1 647 ? 13.82 25.688 9.766 1 95.12 647 PRO A CA 1
ATOM 5227 C C . PRO A 1 647 ? 13.305 24.641 10.758 1 95.12 647 PRO A C 1
ATOM 5229 O O . PRO A 1 647 ? 13.43 23.438 10.516 1 95.12 647 PRO A O 1
ATOM 5232 N N . TYR A 1 648 ? 12.797 25.062 11.898 1 95.44 648 TYR A N 1
ATOM 5233 C CA . TYR A 1 648 ? 12.312 24.062 12.859 1 95.44 648 TYR A CA 1
ATOM 5234 C C . TYR A 1 648 ? 11.18 23.25 12.266 1 95.44 648 TYR A C 1
ATOM 5236 O O . TYR A 1 648 ? 11.07 22.047 12.531 1 95.44 648 TYR A O 1
ATOM 5244 N N . GLN A 1 649 ? 10.312 23.812 11.453 1 96.31 649 GLN A N 1
ATOM 5245 C CA . GLN A 1 649 ? 9.242 23.078 10.773 1 96.31 649 GLN A CA 1
ATOM 5246 C C . GLN A 1 649 ? 9.805 22.078 9.781 1 96.31 649 GLN A C 1
ATOM 5248 O O . GLN A 1 649 ? 9.289 20.953 9.656 1 96.31 649 GLN A O 1
ATOM 5253 N N . HIS A 1 650 ? 10.875 22.469 9.094 1 97.25 650 HIS A N 1
ATOM 5254 C CA . HIS A 1 650 ? 11.516 21.594 8.133 1 97.25 650 HIS A CA 1
ATOM 5255 C C . HIS A 1 650 ? 12.172 20.391 8.82 1 97.25 650 HIS A C 1
ATOM 5257 O O . HIS A 1 650 ? 12.164 19.281 8.289 1 97.25 650 HIS A O 1
ATOM 5263 N N . ALA A 1 651 ? 12.75 20.672 9.969 1 97.44 651 ALA A N 1
ATOM 5264 C CA . ALA A 1 651 ? 13.367 19.578 10.719 1 97.44 651 ALA A CA 1
ATOM 5265 C C . ALA A 1 651 ? 12.328 18.562 11.156 1 97.44 651 ALA A C 1
ATOM 5267 O O . ALA A 1 651 ? 12.57 17.344 11.086 1 97.44 651 ALA A O 1
ATOM 5268 N N . VAL A 1 652 ? 11.234 19.062 11.625 1 96.81 652 VAL A N 1
ATOM 5269 C CA . VAL A 1 652 ? 10.148 18.188 12.039 1 96.81 652 VAL A CA 1
ATOM 5270 C C . VAL A 1 652 ? 9.617 17.422 10.828 1 96.81 652 VAL A C 1
ATOM 5272 O O . VAL A 1 652 ? 9.359 16.219 10.914 1 96.81 652 VAL A O 1
ATOM 5275 N N . TYR A 1 653 ? 9.469 18.125 9.703 1 96.69 653 TYR A N 1
ATOM 5276 C CA . TYR A 1 653 ? 9.031 17.5 8.461 1 96.69 653 TYR A CA 1
ATOM 5277 C C . TYR A 1 653 ? 9.977 16.375 8.055 1 96.69 653 TYR A C 1
ATOM 5279 O O . TYR A 1 653 ? 9.523 15.273 7.727 1 96.69 653 TYR A O 1
ATOM 5287 N N . ALA A 1 654 ? 11.219 16.625 8.086 1 97.56 654 ALA A N 1
ATOM 5288 C CA . ALA A 1 654 ? 12.203 15.617 7.684 1 97.56 654 ALA A CA 1
ATOM 5289 C C . ALA A 1 654 ? 12.156 14.398 8.602 1 97.56 654 ALA A C 1
ATOM 5291 O O . ALA A 1 654 ? 12.281 13.266 8.133 1 97.56 654 ALA A O 1
ATOM 5292 N N . SER A 1 655 ? 12.023 14.625 9.875 1 97.62 655 SER A N 1
ATOM 5293 C CA . SER A 1 655 ? 11.93 13.523 10.828 1 97.62 655 SER A CA 1
ATOM 5294 C C . SER A 1 655 ? 10.719 12.648 10.531 1 97.62 655 SER A C 1
ATOM 5296 O O . SER A 1 655 ? 10.828 11.414 10.531 1 97.62 655 SER A O 1
ATOM 5298 N N . SER A 1 656 ? 9.602 13.273 10.242 1 96.56 656 SER A N 1
ATOM 5299 C CA . SER A 1 656 ? 8.391 12.531 9.93 1 96.56 656 SER A CA 1
ATOM 5300 C C . SER A 1 656 ? 8.523 11.781 8.609 1 96.56 656 SER A C 1
ATOM 5302 O O . SER A 1 656 ? 8.039 10.656 8.477 1 96.56 656 SER A O 1
ATOM 5304 N N . LEU A 1 657 ? 9.172 12.43 7.625 1 96.75 657 LEU A N 1
ATOM 5305 C CA . LEU A 1 657 ? 9.383 11.805 6.324 1 96.75 657 LEU A CA 1
ATOM 5306 C C . LEU A 1 657 ? 10.211 10.531 6.461 1 96.75 657 LEU A C 1
ATOM 5308 O O . LEU A 1 657 ? 9.945 9.539 5.781 1 96.75 657 LEU A O 1
ATOM 5312 N N . ILE A 1 658 ? 11.156 10.508 7.383 1 97.56 658 ILE A N 1
ATOM 5313 C CA . ILE A 1 658 ? 12.07 9.391 7.574 1 97.56 658 ILE A CA 1
ATOM 5314 C C . ILE A 1 658 ? 11.367 8.273 8.336 1 97.56 658 ILE A C 1
ATOM 5316 O O . ILE A 1 658 ? 11.562 7.09 8.039 1 97.56 658 ILE A O 1
ATOM 5320 N N . LEU A 1 659 ? 10.492 8.633 9.266 1 97.5 659 LEU A N 1
ATOM 5321 C CA . LEU A 1 659 ? 10.008 7.652 10.234 1 97.5 659 LEU A CA 1
ATOM 5322 C C . LEU A 1 659 ? 8.656 7.094 9.805 1 97.5 659 LEU A C 1
ATOM 5324 O O . LEU A 1 659 ? 8.219 6.055 10.305 1 97.5 659 LEU A O 1
ATOM 5328 N N . GLU A 1 660 ? 7.957 7.754 8.953 1 95.56 660 GLU A N 1
ATOM 5329 C CA . GLU A 1 660 ? 6.668 7.273 8.461 1 95.56 660 GLU A CA 1
ATOM 5330 C C . GLU A 1 660 ? 6.828 6.523 7.141 1 95.56 660 GLU A C 1
ATOM 5332 O O . GLU A 1 660 ? 7.246 7.102 6.137 1 95.56 660 GLU A O 1
ATOM 5337 N N . ALA A 1 661 ? 6.391 5.371 7.141 1 91.81 661 ALA A N 1
ATOM 5338 C CA . ALA A 1 661 ? 6.602 4.52 5.969 1 91.81 661 ALA A CA 1
ATOM 5339 C C . ALA A 1 661 ? 5.766 5 4.785 1 91.81 661 ALA A C 1
ATOM 5341 O O . ALA A 1 661 ? 6.18 4.867 3.631 1 91.81 661 ALA A O 1
ATOM 5342 N N . SER A 1 662 ? 4.621 5.547 5 1 88.44 662 SER A N 1
ATOM 5343 C CA . SER A 1 662 ? 3.672 5.844 3.932 1 88.44 662 SER A CA 1
ATOM 5344 C C . SER A 1 662 ? 3.672 7.332 3.592 1 88.44 662 SER A C 1
ATOM 5346 O O . SER A 1 662 ? 2.828 7.797 2.824 1 88.44 662 SER A O 1
ATOM 5348 N N . ARG A 1 663 ? 4.547 8.094 4.051 1 92.94 663 ARG A N 1
ATOM 5349 C CA . ARG A 1 663 ? 4.523 9.531 3.807 1 92.94 663 ARG A CA 1
ATOM 5350 C C . ARG A 1 663 ? 5.215 9.875 2.49 1 92.94 663 ARG A C 1
ATOM 5352 O O . ARG A 1 663 ? 6.297 9.359 2.197 1 92.94 663 ARG A O 1
ATOM 5359 N N . TRP A 1 664 ? 4.539 10.758 1.65 1 95.94 664 TRP A N 1
ATOM 5360 C CA . TRP A 1 664 ? 5.117 11.242 0.403 1 95.94 664 TRP A CA 1
ATOM 5361 C C . TRP A 1 664 ? 5.844 12.562 0.621 1 95.94 664 TRP A C 1
ATOM 5363 O O . TRP A 1 664 ? 5.379 13.414 1.385 1 95.94 664 TRP A O 1
ATOM 5373 N N . SER A 1 665 ? 6.926 12.836 0.012 1 96.31 665 SER A N 1
ATOM 5374 C CA . SER A 1 665 ? 7.688 14.07 0.187 1 96.31 665 SER A CA 1
ATOM 5375 C C . SER A 1 665 ? 7.055 15.227 -0.579 1 96.31 665 SER A C 1
ATOM 5377 O O . SER A 1 665 ? 6.332 15.008 -1.554 1 96.31 665 SER A O 1
ATOM 5379 N N . VAL A 1 666 ? 7.273 16.406 -0.137 1 97.06 666 VAL A N 1
ATOM 5380 C CA . VAL A 1 666 ? 6.785 17.594 -0.818 1 97.06 666 VAL A CA 1
ATOM 5381 C C . VAL A 1 666 ? 7.453 17.719 -2.186 1 97.06 666 VAL A C 1
ATOM 5383 O O . VAL A 1 666 ? 6.832 18.172 -3.15 1 97.06 666 VAL A O 1
ATOM 5386 N N . GLU A 1 667 ? 8.68 17.312 -2.303 1 96.06 667 GLU A N 1
ATOM 5387 C CA . GLU A 1 667 ? 9.391 17.312 -3.582 1 96.06 667 GLU A CA 1
ATOM 5388 C C . GLU A 1 667 ? 8.672 16.453 -4.613 1 96.06 667 GLU A C 1
ATOM 5390 O O . GLU A 1 667 ? 8.516 16.844 -5.77 1 96.06 667 GLU A O 1
ATOM 5395 N N . GLU A 1 668 ? 8.258 15.352 -4.156 1 95.81 668 GLU A N 1
ATOM 5396 C CA . GLU A 1 668 ? 7.535 14.461 -5.055 1 95.81 668 GLU A CA 1
ATOM 5397 C C . GLU A 1 668 ? 6.176 15.039 -5.438 1 95.81 668 GLU A C 1
ATOM 5399 O O . GLU A 1 668 ? 5.707 14.844 -6.559 1 95.81 668 GLU A O 1
ATOM 5404 N N . LYS A 1 669 ? 5.523 15.656 -4.527 1 97.19 669 LYS A N 1
ATOM 5405 C CA . LYS A 1 669 ? 4.254 16.297 -4.836 1 97.19 669 LYS A CA 1
ATOM 5406 C C . LYS A 1 669 ? 4.438 17.422 -5.867 1 97.19 669 LYS A C 1
ATOM 5408 O O . LYS A 1 669 ? 3.586 17.609 -6.734 1 97.19 669 LYS A O 1
ATOM 5413 N N . ILE A 1 670 ? 5.555 18.172 -5.742 1 97.31 670 ILE A N 1
ATOM 5414 C CA . ILE A 1 670 ? 5.863 19.219 -6.715 1 97.31 670 ILE A CA 1
ATOM 5415 C C . ILE A 1 670 ? 6.07 18.594 -8.094 1 97.31 670 ILE A C 1
ATOM 5417 O O . ILE A 1 670 ? 5.551 19.094 -9.094 1 97.31 670 ILE A O 1
ATOM 5421 N N . GLU A 1 671 ? 6.797 17.484 -8.141 1 95.31 671 GLU A N 1
ATOM 5422 C CA . GLU A 1 671 ? 7.02 16.797 -9.406 1 95.31 671 GLU A CA 1
ATOM 5423 C C . GLU A 1 671 ? 5.711 16.266 -9.984 1 95.31 671 GLU A C 1
ATOM 5425 O O . GLU A 1 671 ? 5.484 16.344 -11.188 1 95.31 671 GLU A O 1
ATOM 5430 N N . ALA A 1 672 ? 4.867 15.766 -9.188 1 95.69 672 ALA A N 1
ATOM 5431 C CA . ALA A 1 672 ? 3.588 15.195 -9.602 1 95.69 672 ALA A CA 1
ATOM 5432 C C . ALA A 1 672 ? 2.668 16.266 -10.172 1 95.69 672 ALA A C 1
ATOM 5434 O O . ALA A 1 672 ? 2.07 16.094 -11.234 1 95.69 672 ALA A O 1
ATOM 5435 N N . ILE A 1 673 ? 2.523 17.391 -9.453 1 96.88 673 ILE A N 1
ATOM 5436 C CA . ILE A 1 673 ? 1.533 18.391 -9.812 1 96.88 673 ILE A CA 1
ATOM 5437 C C . ILE A 1 673 ? 1.897 19.016 -11.156 1 96.88 673 ILE A C 1
ATOM 5439 O O . ILE A 1 673 ? 1.018 19.453 -11.906 1 96.88 673 ILE A O 1
ATOM 5443 N N . GLU A 1 674 ? 3.199 19.047 -11.5 1 94.38 674 GLU A N 1
ATOM 5444 C CA . GLU A 1 674 ? 3.66 19.609 -12.766 1 94.38 674 GLU A CA 1
ATOM 5445 C C . GLU A 1 674 ? 3.146 18.797 -13.953 1 94.38 674 GLU A C 1
ATOM 5447 O O . GLU A 1 674 ? 2.926 19.344 -15.031 1 94.38 674 GLU A O 1
ATOM 5452 N N . GLN A 1 675 ? 2.861 17.594 -13.711 1 91.19 675 GLN A N 1
ATOM 5453 C CA . GLN A 1 675 ? 2.52 16.703 -14.805 1 91.19 675 GLN A CA 1
ATOM 5454 C C . GLN A 1 675 ? 1.016 16.453 -14.867 1 91.19 675 GLN A C 1
ATOM 5456 O O . GLN A 1 675 ? 0.507 15.922 -15.859 1 91.19 675 GLN A O 1
ATOM 5461 N N . LEU A 1 676 ? 0.253 16.812 -13.922 1 94.25 676 LEU A N 1
ATOM 5462 C CA . LEU A 1 676 ? -1.155 16.453 -13.789 1 94.25 676 LEU A CA 1
ATOM 5463 C C . LEU A 1 676 ? -2.033 17.406 -14.594 1 94.25 676 LEU A C 1
ATOM 5465 O O . LEU A 1 676 ? -1.725 18.594 -14.711 1 94.25 676 LEU A O 1
ATOM 5469 N N . THR A 1 677 ? -3.078 16.875 -15.172 1 93.31 677 THR A N 1
ATOM 5470 C CA . THR A 1 677 ? -4.035 17.625 -15.977 1 93.31 677 THR A CA 1
ATOM 5471 C C . THR A 1 677 ? -5.438 17.516 -15.391 1 93.31 677 THR A C 1
ATOM 5473 O O . THR A 1 677 ? -5.66 16.781 -14.43 1 93.31 677 THR A O 1
ATOM 5476 N N . LEU A 1 678 ? -6.352 18.344 -15.945 1 95.81 678 LEU A N 1
ATOM 5477 C CA . LEU A 1 678 ? -7.746 18.281 -15.523 1 95.81 678 LEU A CA 1
ATOM 5478 C C . LEU A 1 678 ? -8.328 16.891 -15.758 1 95.81 678 LEU A C 1
ATOM 5480 O O . LEU A 1 678 ? -9.102 16.391 -14.938 1 95.81 678 LEU A O 1
ATOM 5484 N N . ALA A 1 679 ? -7.934 16.266 -16.828 1 90.88 679 ALA A N 1
ATOM 5485 C CA . ALA A 1 679 ? -8.414 14.914 -17.141 1 90.88 679 ALA A CA 1
ATOM 5486 C C . ALA A 1 679 ? -8.016 13.93 -16.062 1 90.88 679 ALA A C 1
ATOM 5488 O O . ALA A 1 679 ? -8.789 13.023 -15.719 1 90.88 679 ALA A O 1
ATOM 5489 N N . ASP A 1 680 ? -6.836 14.094 -15.523 1 92.38 680 ASP A N 1
ATOM 5490 C CA . ASP A 1 680 ? -6.375 13.234 -14.438 1 92.38 680 ASP A CA 1
ATOM 5491 C C . ASP A 1 680 ? -7.242 13.406 -13.195 1 92.38 680 ASP A C 1
ATOM 5493 O O . ASP A 1 680 ? -7.566 12.43 -12.523 1 92.38 680 ASP A O 1
ATOM 5497 N N . MET A 1 681 ? -7.531 14.625 -12.898 1 95.88 681 MET A N 1
ATOM 5498 C CA . MET A 1 681 ? -8.344 14.883 -11.719 1 95.88 681 MET A CA 1
ATOM 5499 C C . MET A 1 681 ? -9.75 14.312 -11.883 1 95.88 681 MET A C 1
ATOM 5501 O O . MET A 1 681 ? -10.32 13.773 -10.93 1 95.88 681 MET A O 1
ATOM 5505 N N . ILE A 1 682 ? -10.305 14.484 -13.102 1 94.06 682 ILE A N 1
ATOM 5506 C CA . ILE A 1 682 ? -11.641 13.953 -13.383 1 94.06 682 ILE A CA 1
ATOM 5507 C C . ILE A 1 682 ? -11.641 12.438 -13.203 1 94.06 682 ILE A C 1
ATOM 5509 O O . ILE A 1 682 ? -12.531 11.883 -12.562 1 94.06 682 ILE A O 1
ATOM 5513 N N . SER A 1 683 ? -10.656 11.797 -13.75 1 89.69 683 SER A N 1
ATOM 5514 C CA . SER A 1 683 ? -10.531 10.352 -13.602 1 89.69 683 SER A CA 1
ATOM 5515 C C . SER A 1 683 ? -10.414 9.953 -12.133 1 89.69 683 SER A C 1
ATOM 5517 O O . SER A 1 683 ? -11.016 8.961 -11.703 1 89.69 683 SER A O 1
ATOM 5519 N N . HIS A 1 684 ? -9.641 10.648 -11.406 1 93.44 684 HIS A N 1
ATOM 5520 C CA . HIS A 1 684 ? -9.469 10.391 -9.984 1 93.44 684 HIS A CA 1
ATOM 5521 C C . HIS A 1 684 ? -10.781 10.57 -9.227 1 93.44 684 HIS A C 1
ATOM 5523 O O . HIS A 1 684 ? -11.125 9.766 -8.359 1 93.44 684 HIS A O 1
ATOM 5529 N N . ALA A 1 685 ? -11.484 11.633 -9.578 1 94.88 685 ALA A N 1
ATOM 5530 C CA . ALA A 1 685 ? -12.758 11.906 -8.922 1 94.88 685 ALA A CA 1
ATOM 5531 C C . ALA A 1 685 ? -13.742 10.766 -9.141 1 94.88 685 ALA A C 1
ATOM 5533 O O . ALA A 1 685 ? -14.5 10.406 -8.234 1 94.88 685 ALA A O 1
ATOM 5534 N N . GLN A 1 686 ? -13.703 10.188 -10.273 1 90 686 GLN A N 1
ATOM 5535 C CA . GLN A 1 686 ? -14.617 9.117 -10.633 1 90 686 GLN A CA 1
ATOM 5536 C C . GLN A 1 686 ? -14.25 7.816 -9.922 1 90 686 GLN A C 1
ATOM 5538 O O . GLN A 1 686 ? -15.102 6.961 -9.695 1 90 686 GLN A O 1
ATOM 5543 N N . GLN A 1 687 ? -13.047 7.703 -9.531 1 89.12 687 GLN A N 1
ATOM 5544 C CA . GLN A 1 687 ? -12.57 6.457 -8.945 1 89.12 687 GLN A CA 1
ATOM 5545 C C . GLN A 1 687 ? -12.508 6.555 -7.426 1 89.12 687 GLN A C 1
ATOM 5547 O O . GLN A 1 687 ? -12.477 5.531 -6.734 1 89.12 687 GLN A O 1
ATOM 5552 N N . LEU A 1 688 ? -12.469 7.691 -6.902 1 92.5 688 LEU A N 1
ATOM 5553 C CA . LEU A 1 688 ? -12.164 7.969 -5.504 1 92.5 688 LEU A CA 1
ATOM 5554 C C . LEU A 1 688 ? -13.094 7.191 -4.578 1 92.5 688 LEU A C 1
ATOM 5556 O O . LEU A 1 688 ? -12.656 6.645 -3.566 1 92.5 688 LEU A O 1
ATOM 5560 N N . PHE A 1 689 ? -14.391 7.062 -4.949 1 92.5 689 PHE A N 1
ATOM 5561 C CA . PHE A 1 689 ? -15.367 6.477 -4.039 1 92.5 689 PHE A CA 1
ATOM 5562 C C . PHE A 1 689 ? -15.859 5.137 -4.566 1 92.5 689 PHE A C 1
ATOM 5564 O O . PHE A 1 689 ? -16.984 4.715 -4.258 1 92.5 689 PHE A O 1
ATOM 5571 N N . GLN A 1 690 ? -15.039 4.496 -5.43 1 89.25 690 GLN A N 1
ATOM 5572 C CA . GLN A 1 690 ? -15.383 3.154 -5.891 1 89.25 690 GLN A CA 1
ATOM 5573 C C . GLN A 1 690 ? -15.539 2.193 -4.715 1 89.25 690 GLN A C 1
ATOM 5575 O O . GLN A 1 690 ? -16.391 1.306 -4.742 1 89.25 690 GLN A O 1
ATOM 5580 N N . GLN A 1 691 ? -14.703 2.299 -3.812 1 92.88 691 GLN A N 1
ATOM 5581 C CA . GLN A 1 691 ? -14.766 1.593 -2.539 1 92.88 691 GLN A CA 1
ATOM 5582 C C . GLN A 1 691 ? -14.773 2.57 -1.367 1 92.88 691 GLN A C 1
ATOM 5584 O O . GLN A 1 691 ? -14.008 3.537 -1.354 1 92.88 691 GLN A O 1
ATOM 5589 N N . VAL A 1 692 ? -15.695 2.281 -0.374 1 95.5 692 VAL A N 1
ATOM 5590 C CA . VAL A 1 692 ? -15.766 3.238 0.725 1 95.5 692 VAL A CA 1
ATOM 5591 C C . VAL A 1 692 ? -16.156 2.521 2.012 1 95.5 692 VAL A C 1
ATOM 5593 O O . VAL A 1 692 ? -16.906 1.536 1.977 1 95.5 692 VAL A O 1
ATOM 5596 N N . PHE A 1 693 ? -15.625 2.834 3.113 1 96.94 693 PHE A N 1
ATOM 5597 C CA . PHE A 1 693 ? -16.094 2.564 4.469 1 96.94 693 PHE A CA 1
ATOM 5598 C C . PHE A 1 693 ? -16.25 3.861 5.254 1 96.94 693 PHE A C 1
ATOM 5600 O O . PHE A 1 693 ? -15.352 4.707 5.254 1 96.94 693 PHE A O 1
ATOM 5607 N N . ILE A 1 694 ? -17.359 4.051 5.969 1 97.62 694 ILE A N 1
ATOM 5608 C CA . ILE A 1 694 ? -17.672 5.328 6.605 1 97.62 694 ILE A CA 1
ATOM 5609 C C . ILE A 1 694 ? -17.531 5.195 8.117 1 97.62 694 ILE A C 1
ATOM 5611 O O . ILE A 1 694 ? -18.219 4.379 8.742 1 97.62 694 ILE A O 1
ATOM 5615 N N . GLU A 1 695 ? -16.578 5.926 8.695 1 97.88 695 GLU A N 1
ATOM 5616 C CA . GLU A 1 695 ? -16.516 6.16 10.133 1 97.88 695 GLU A CA 1
ATOM 5617 C C . GLU A 1 695 ? -17.188 7.473 10.516 1 97.88 695 GLU A C 1
ATOM 5619 O O . GLU A 1 695 ? -16.766 8.547 10.086 1 97.88 695 GLU A O 1
ATOM 5624 N N . ALA A 1 696 ? -18.281 7.406 11.266 1 98.38 696 ALA A N 1
ATOM 5625 C CA . ALA A 1 696 ? -19.078 8.594 11.594 1 98.38 696 ALA A CA 1
ATOM 5626 C C . ALA A 1 696 ? -19.047 8.859 13.094 1 98.38 696 ALA A C 1
ATOM 5628 O O . ALA A 1 696 ? -19.031 7.926 13.898 1 98.38 696 ALA A O 1
ATOM 5629 N N . TYR A 1 697 ? -19.016 10.086 13.523 1 98.25 697 TYR A N 1
ATOM 5630 C CA . TYR A 1 697 ? -19.062 10.57 14.898 1 98.25 697 TYR A CA 1
ATOM 5631 C C . TYR A 1 697 ? -20 11.766 15.023 1 98.25 697 TYR A C 1
ATOM 5633 O O . TYR A 1 697 ? -19.812 12.789 14.367 1 98.25 697 TYR A O 1
ATOM 5641 N N . ALA A 1 698 ? -21.031 11.602 15.727 1 98.25 698 ALA A N 1
ATOM 5642 C CA . ALA A 1 698 ? -22 12.664 16 1 98.25 698 ALA A CA 1
ATOM 5643 C C . ALA A 1 698 ? -21.906 13.125 17.453 1 98.25 698 ALA A C 1
ATOM 5645 O O . ALA A 1 698 ? -22.109 12.336 18.375 1 98.25 698 ALA A O 1
ATOM 5646 N N . TYR A 1 699 ? -21.578 14.367 17.641 1 97.56 699 TYR A N 1
ATOM 5647 C CA . TYR A 1 699 ? -21.438 14.945 18.969 1 97.56 699 TYR A CA 1
ATOM 5648 C C . TYR A 1 699 ? -22.281 16.203 19.109 1 97.56 699 TYR A C 1
ATOM 5650 O O . TYR A 1 699 ? -22.297 17.047 18.203 1 97.56 699 TYR A O 1
ATOM 5658 N N . GLY A 1 700 ? -22.969 16.359 20.25 1 96.56 700 GLY A N 1
ATOM 5659 C CA . GLY A 1 700 ? -23.609 17.641 20.562 1 96.56 700 GLY A CA 1
ATOM 5660 C C . GLY A 1 700 ? -25.109 17.531 20.688 1 96.56 700 GLY A C 1
ATOM 5661 O O . GLY A 1 700 ? -25.625 16.594 21.312 1 96.56 700 GLY A O 1
ATOM 5662 N N . ASN A 1 701 ? -25.844 18.562 20.156 1 96.44 701 ASN A N 1
ATOM 5663 C CA . ASN A 1 701 ? -27.281 18.688 20.312 1 96.44 701 ASN A CA 1
ATOM 5664 C C . ASN A 1 701 ? -28.047 17.891 19.25 1 96.44 701 ASN A C 1
ATOM 5666 O O . ASN A 1 701 ? -28.703 18.469 18.391 1 96.44 701 ASN A O 1
ATOM 5670 N N . ILE A 1 702 ? -28.016 16.609 19.453 1 96.38 702 ILE A N 1
ATOM 5671 C CA . ILE A 1 702 ? -28.703 15.664 18.578 1 96.38 702 ILE A CA 1
ATOM 5672 C C . ILE A 1 702 ? -29.109 14.43 19.375 1 96.38 702 ILE A C 1
ATOM 5674 O O . ILE A 1 702 ? -28.391 13.992 20.266 1 96.38 702 ILE A O 1
ATOM 5678 N N . ASP A 1 703 ? -30.203 13.93 19.141 1 95 703 ASP A N 1
ATOM 5679 C CA . ASP A 1 703 ? -30.594 12.688 19.812 1 95 703 ASP A CA 1
ATOM 5680 C C . ASP A 1 703 ? -30.172 11.469 19 1 95 703 ASP A C 1
ATOM 5682 O O . ASP A 1 703 ? -29.609 11.602 17.906 1 95 703 ASP A O 1
ATOM 5686 N N . GLN A 1 704 ? -30.375 10.336 19.562 1 95.31 704 GLN A N 1
ATOM 5687 C CA . GLN A 1 704 ? -29.922 9.094 18.938 1 95.31 704 GLN A CA 1
ATOM 5688 C C . GLN A 1 704 ? -30.562 8.891 17.578 1 95.31 704 GLN A C 1
ATOM 5690 O O . GLN A 1 704 ? -29.875 8.539 16.609 1 95.31 704 GLN A O 1
ATOM 5695 N N . ALA A 1 705 ? -31.828 9.07 17.422 1 95.81 705 ALA A N 1
ATOM 5696 C CA . ALA A 1 705 ? -32.562 8.906 16.172 1 95.81 705 ALA A CA 1
ATOM 5697 C C . ALA A 1 705 ? -32.031 9.867 15.109 1 95.81 705 ALA A C 1
ATOM 5699 O O . ALA A 1 705 ? -31.906 9.508 13.93 1 95.81 705 ALA A O 1
ATOM 5700 N N . GLY A 1 706 ? -31.781 11.062 15.578 1 95.62 706 GLY A N 1
ATOM 5701 C CA . GLY A 1 706 ? -31.219 12.047 14.664 1 95.62 706 GLY A CA 1
ATOM 5702 C C . GLY A 1 706 ? -29.859 11.656 14.148 1 95.62 706 GLY A C 1
ATOM 5703 O O . GLY A 1 706 ? -29.562 11.828 12.961 1 95.62 706 GLY A O 1
ATOM 5704 N N . ALA A 1 707 ? -28.984 11.156 15.023 1 97.12 707 ALA A N 1
ATOM 5705 C CA . ALA A 1 707 ? -27.656 10.719 14.641 1 97.12 707 ALA A CA 1
ATOM 5706 C C . ALA A 1 707 ? -27.719 9.586 13.625 1 97.12 707 ALA A C 1
ATOM 5708 O O . ALA A 1 707 ? -26.969 9.57 12.648 1 97.12 707 ALA A O 1
ATOM 5709 N N . GLU A 1 708 ? -28.594 8.672 13.844 1 97.5 708 GLU A N 1
ATOM 5710 C CA . GLU A 1 708 ? -28.766 7.535 12.945 1 97.5 708 GLU A CA 1
ATOM 5711 C C . GLU A 1 708 ? -29.312 7.98 11.594 1 97.5 708 GLU A C 1
ATOM 5713 O O . GLU A 1 708 ? -28.875 7.488 10.555 1 97.5 708 GLU A O 1
ATOM 5718 N N . SER A 1 709 ? -30.203 8.875 11.648 1 96.31 709 SER A N 1
ATOM 5719 C CA . SER A 1 709 ? -30.828 9.367 10.414 1 96.31 709 SER A CA 1
ATOM 5720 C C . SER A 1 709 ? -29.812 10.094 9.547 1 96.31 709 SER A C 1
ATOM 5722 O O . SER A 1 709 ? -29.75 9.883 8.336 1 96.31 709 SER A O 1
ATOM 5724 N N . VAL A 1 710 ? -29.031 10.969 10.172 1 96.12 710 VAL A N 1
ATOM 5725 C CA . VAL A 1 710 ? -28.031 11.719 9.438 1 96.12 710 VAL A CA 1
ATOM 5726 C C . VAL A 1 710 ? -27 10.758 8.828 1 96.12 710 VAL A C 1
ATOM 5728 O O . VAL A 1 710 ? -26.609 10.906 7.672 1 96.12 710 VAL A O 1
ATOM 5731 N N . THR A 1 711 ? -26.562 9.781 9.57 1 96.31 711 THR A N 1
ATOM 5732 C CA . THR A 1 711 ? -25.578 8.812 9.094 1 96.31 711 THR A CA 1
ATOM 5733 C C . THR A 1 711 ? -26.156 7.953 7.977 1 96.31 711 THR A C 1
ATOM 5735 O O . THR A 1 711 ? -25.469 7.633 7.008 1 96.31 711 THR A O 1
ATOM 5738 N N . ALA A 1 712 ? -27.406 7.582 8.117 1 95.44 712 ALA A N 1
ATOM 5739 C CA . ALA A 1 712 ? -28.078 6.805 7.074 1 95.44 712 ALA A CA 1
ATOM 5740 C C . ALA A 1 712 ? -28.094 7.559 5.75 1 95.44 712 ALA A C 1
ATOM 5742 O O . ALA A 1 712 ? -27.922 6.961 4.684 1 95.44 712 ALA A O 1
ATOM 5743 N N . ARG A 1 713 ? -28.281 8.773 5.84 1 93.31 713 ARG A N 1
ATOM 5744 C CA . ARG A 1 713 ? -28.297 9.602 4.637 1 93.31 713 ARG A CA 1
ATOM 5745 C C . ARG A 1 713 ? -26.922 9.609 3.977 1 93.31 713 ARG A C 1
ATOM 5747 O O . ARG A 1 713 ? -26.812 9.555 2.75 1 93.31 713 ARG A O 1
ATOM 5754 N N . VAL A 1 714 ? -25.906 9.711 4.816 1 95.12 714 VAL A N 1
ATOM 5755 C CA . VAL A 1 714 ? -24.547 9.703 4.289 1 95.12 714 VAL A CA 1
ATOM 5756 C C . VAL A 1 714 ? -24.25 8.344 3.654 1 95.12 714 VAL A C 1
ATOM 5758 O O . VAL A 1 714 ? -23.688 8.273 2.557 1 95.12 714 VAL A O 1
ATOM 5761 N N . VAL A 1 715 ? -24.641 7.258 4.305 1 95.38 715 VAL A N 1
ATOM 5762 C CA . VAL A 1 715 ? -24.406 5.902 3.814 1 95.38 715 VAL A CA 1
ATOM 5763 C C . VAL A 1 715 ? -25.156 5.703 2.492 1 95.38 715 VAL A C 1
ATOM 5765 O O . VAL A 1 715 ? -24.594 5.156 1.539 1 95.38 715 VAL A O 1
ATOM 5768 N N . ASP A 1 716 ? -26.344 6.211 2.393 1 92.5 716 ASP A N 1
ATOM 5769 C CA . ASP A 1 716 ? -27.172 6.055 1.202 1 92.5 716 ASP A CA 1
ATOM 5770 C C . ASP A 1 716 ? -26.594 6.824 0.02 1 92.5 716 ASP A C 1
ATOM 5772 O O . ASP A 1 716 ? -26.781 6.438 -1.135 1 92.5 716 ASP A O 1
ATOM 5776 N N . SER A 1 717 ? -25.906 7.848 0.355 1 90.62 717 SER A N 1
ATOM 5777 C CA . SER A 1 717 ? -25.297 8.617 -0.714 1 90.62 717 SER A CA 1
ATOM 5778 C C . SER A 1 717 ? -24.234 7.797 -1.447 1 90.62 717 SER A C 1
ATOM 5780 O O . SER A 1 717 ? -23.984 8.016 -2.633 1 90.62 717 SER A O 1
ATOM 5782 N N . PHE A 1 718 ? -23.594 6.801 -0.839 1 91.38 718 PHE A N 1
ATOM 5783 C CA . PHE A 1 718 ? -22.531 6.027 -1.455 1 91.38 718 PHE A CA 1
ATOM 5784 C C . PHE A 1 718 ? -23.031 4.648 -1.873 1 91.38 718 PHE A C 1
ATOM 5786 O O . PHE A 1 718 ? -22.547 4.078 -2.852 1 91.38 718 PHE A O 1
ATOM 5793 N N . PHE A 1 719 ? -23.969 4.109 -1.131 1 90.12 719 PHE A N 1
ATOM 5794 C CA . PHE A 1 719 ? -24.344 2.717 -1.353 1 90.12 719 PHE A CA 1
ATOM 5795 C C . PHE A 1 719 ? -25.766 2.625 -1.875 1 90.12 719 PHE A C 1
ATOM 5797 O O . PHE A 1 719 ? -26.25 1.535 -2.199 1 90.12 719 PHE A O 1
ATOM 5804 N N . GLY A 1 720 ? -26.516 3.682 -1.835 1 79.31 720 GLY A N 1
ATOM 5805 C CA . GLY A 1 720 ? -27.922 3.66 -2.227 1 79.31 720 GLY A CA 1
ATOM 5806 C C . GLY A 1 720 ? -28.109 3.434 -3.713 1 79.31 720 GLY A C 1
ATOM 5807 O O . GLY A 1 720 ? -27.188 3.021 -4.414 1 79.31 720 GLY A O 1
ATOM 5808 N N . ALA A 1 721 ? -29.406 3.615 -4.113 1 65.25 721 ALA A N 1
ATOM 5809 C CA . ALA A 1 721 ? -29.969 3.287 -5.426 1 65.25 721 ALA A CA 1
ATOM 5810 C C . ALA A 1 721 ? -29.438 4.242 -6.496 1 65.25 721 ALA A C 1
ATOM 5812 O O . ALA A 1 721 ? -29.453 5.461 -6.312 1 65.25 721 ALA A O 1
ATOM 5813 N N . GLY A 1 722 ? -28.203 4.125 -7.043 1 60.28 722 GLY A N 1
ATOM 5814 C CA . GLY A 1 722 ? -27.703 4.883 -8.18 1 60.28 722 GLY A CA 1
ATOM 5815 C C . GLY A 1 722 ? -26.766 4.082 -9.07 1 60.28 722 GLY A C 1
ATOM 5816 O O . GLY A 1 722 ? -26.531 2.898 -8.812 1 60.28 722 GLY A O 1
ATOM 5817 N N . SER A 1 723 ? -26.484 4.652 -10.18 1 57.94 723 SER A N 1
ATOM 5818 C CA . SER A 1 723 ? -25.734 4.02 -11.266 1 57.94 723 SER A CA 1
ATOM 5819 C C . SER A 1 723 ? -24.328 3.641 -10.812 1 57.94 723 SER A C 1
ATOM 5821 O O . SER A 1 723 ? -23.719 2.705 -11.344 1 57.94 723 SER A O 1
ATOM 5823 N N . GLN A 1 724 ? -23.828 4.461 -9.703 1 72.12 724 GLN A N 1
ATOM 5824 C CA . GLN A 1 724 ? -22.469 4.117 -9.328 1 72.12 724 GLN A CA 1
ATOM 5825 C C . GLN A 1 724 ? -22.375 3.797 -7.84 1 72.12 724 GLN A C 1
ATOM 5827 O O . GLN A 1 724 ? -21.969 4.648 -7.043 1 72.12 724 GLN A O 1
ATOM 5832 N N . LYS A 1 725 ? -22.766 2.574 -7.547 1 85.06 725 LYS A N 1
ATOM 5833 C CA . LYS A 1 725 ? -22.703 2.131 -6.156 1 85.06 725 LYS A CA 1
ATOM 5834 C C . LYS A 1 725 ? -21.281 1.775 -5.75 1 85.06 725 LYS A C 1
ATOM 5836 O O . LYS A 1 725 ? -20.547 1.13 -6.508 1 85.06 725 LYS A O 1
ATOM 5841 N N . SER A 1 726 ? -20.891 2.359 -4.547 1 90.94 726 SER A N 1
ATOM 5842 C CA . SER A 1 726 ? -19.578 2.047 -4 1 90.94 726 SER A CA 1
ATOM 5843 C C . SER A 1 726 ? -19.531 0.619 -3.467 1 90.94 726 SER A C 1
ATOM 5845 O O . SER A 1 726 ? -20.547 0.058 -3.076 1 90.94 726 SER A O 1
ATOM 5847 N N . LEU A 1 727 ? -18.438 0.03 -3.564 1 92.06 727 LEU A N 1
ATOM 5848 C CA . LEU A 1 727 ? -18.172 -1.258 -2.934 1 92.06 727 LEU A CA 1
ATOM 5849 C C . LEU A 1 727 ? -17.625 -1.069 -1.522 1 92.06 727 LEU A C 1
ATOM 5851 O O . LEU A 1 727 ? -17.062 -0.019 -1.206 1 92.06 727 LEU A O 1
ATOM 5855 N N . THR A 1 728 ? -17.859 -2.014 -0.662 1 94.25 728 THR A N 1
ATOM 5856 C CA . THR A 1 728 ? -17.312 -1.966 0.69 1 94.25 728 THR A CA 1
ATOM 5857 C C . THR A 1 728 ? -15.836 -2.336 0.69 1 94.25 728 THR A C 1
ATOM 5859 O O . THR A 1 728 ? -15.328 -2.879 -0.292 1 94.25 728 THR A O 1
ATOM 5862 N N . LEU A 1 729 ? -15.156 -2.008 1.725 1 94.19 729 LEU A N 1
ATOM 5863 C CA . LEU A 1 729 ? -13.781 -2.459 1.915 1 94.19 729 LEU A CA 1
ATOM 5864 C C . LEU A 1 729 ? -13.75 -3.873 2.486 1 94.19 729 LEU A C 1
ATOM 5866 O O . LEU A 1 729 ? -14.547 -4.211 3.369 1 94.19 729 LEU A O 1
ATOM 5870 N N . LEU A 1 730 ? -12.906 -4.621 1.918 1 91.56 730 LEU A N 1
ATOM 5871 C CA . LEU A 1 730 ? -12.711 -5.961 2.461 1 91.56 730 LEU A CA 1
ATOM 5872 C C . LEU A 1 730 ? -11.781 -5.93 3.668 1 91.56 730 LEU A C 1
ATOM 5874 O O . LEU A 1 730 ? -11.117 -4.918 3.922 1 91.56 730 LEU A O 1
ATOM 5878 N N . ALA A 1 731 ? -11.711 -6.98 4.457 1 87.56 731 ALA A N 1
ATOM 5879 C CA . ALA A 1 731 ? -11.031 -7.031 5.75 1 87.56 731 ALA A CA 1
ATOM 5880 C C . ALA A 1 731 ? -9.555 -6.684 5.609 1 87.56 731 ALA A C 1
ATOM 5882 O O . ALA A 1 731 ? -9.008 -5.938 6.426 1 87.56 731 ALA A O 1
ATOM 5883 N N . SER A 1 732 ? -8.945 -7.176 4.621 1 90.06 732 SER A N 1
ATOM 5884 C CA . SER A 1 732 ? -7.512 -6.984 4.449 1 90.06 732 SER A CA 1
ATOM 5885 C C . SER A 1 732 ? -7.188 -5.547 4.062 1 90.06 732 SER A C 1
ATOM 5887 O O . SER A 1 732 ? -6.043 -5.105 4.195 1 90.06 732 SER A O 1
ATOM 5889 N N . GLN A 1 733 ? -8.172 -4.781 3.596 1 90.69 733 GLN A N 1
ATOM 5890 C CA . GLN A 1 733 ? -7.973 -3.406 3.148 1 90.69 733 GLN A CA 1
ATOM 5891 C C . GLN A 1 733 ? -8.023 -2.432 4.324 1 90.69 733 GLN A C 1
ATOM 5893 O O . GLN A 1 733 ? -7.762 -1.238 4.156 1 90.69 733 GLN A O 1
ATOM 5898 N N . ARG A 1 734 ? -8.305 -2.918 5.48 1 88.31 734 ARG A N 1
ATOM 5899 C CA . ARG A 1 734 ? -8.453 -2.051 6.648 1 88.31 734 ARG A CA 1
ATOM 5900 C C . ARG A 1 734 ? -7.141 -1.938 7.418 1 88.31 734 ARG A C 1
ATOM 5902 O O . ARG A 1 734 ? -7.141 -1.62 8.609 1 88.31 734 ARG A O 1
ATOM 5909 N N . ALA A 1 735 ? -6.078 -2.146 6.77 1 89.38 735 ALA A N 1
ATOM 5910 C CA . ALA A 1 735 ? -4.758 -2.041 7.387 1 89.38 735 ALA A CA 1
ATOM 5911 C C . ALA A 1 735 ? -4.379 -0.583 7.625 1 89.38 735 ALA A C 1
ATOM 5913 O O . ALA A 1 735 ? -4.785 0.302 6.871 1 89.38 735 ALA A O 1
ATOM 5914 N N . LYS A 1 736 ? -3.609 -0.294 8.703 1 92.5 736 LYS A N 1
ATOM 5915 C CA . LYS A 1 736 ? -3.139 1.04 9.062 1 92.5 736 LYS A CA 1
ATOM 5916 C C . LYS A 1 736 ? -1.675 1.231 8.672 1 92.5 736 LYS A C 1
ATOM 5918 O O . LYS A 1 736 ? -0.94 0.256 8.508 1 92.5 736 LYS A O 1
ATOM 5923 N N . PRO A 1 737 ? -1.307 2.504 8.469 1 92.81 737 PRO A N 1
ATOM 5924 C CA . PRO A 1 737 ? 0.109 2.758 8.195 1 92.81 737 PRO A CA 1
ATOM 5925 C C . PRO A 1 737 ? 1.017 2.385 9.359 1 92.81 737 PRO A C 1
ATOM 5927 O O . PRO A 1 737 ? 0.564 2.336 10.508 1 92.81 737 PRO A O 1
ATOM 5930 N N . ARG A 1 738 ? 2.268 2.139 9.07 1 95.38 738 ARG A N 1
ATOM 5931 C CA . ARG A 1 738 ? 3.252 1.695 10.055 1 95.38 738 ARG A CA 1
ATOM 5932 C C . ARG A 1 738 ? 4.395 2.697 10.172 1 95.38 738 ARG A C 1
ATOM 5934 O O . ARG A 1 738 ? 4.566 3.559 9.305 1 95.38 738 ARG A O 1
ATOM 5941 N N . ALA A 1 739 ? 5.137 2.645 11.266 1 97.19 739 ALA A N 1
ATOM 5942 C CA . ALA A 1 739 ? 6.312 3.479 11.492 1 97.19 739 ALA A CA 1
ATOM 5943 C C . ALA A 1 739 ? 7.598 2.678 11.297 1 97.19 739 ALA A C 1
ATOM 5945 O O . ALA A 1 739 ? 7.609 1.458 11.477 1 97.19 739 ALA A O 1
ATOM 5946 N N . ILE A 1 740 ? 8.672 3.338 10.922 1 97.75 740 ILE A N 1
ATOM 5947 C CA . ILE A 1 740 ? 10 2.746 10.758 1 97.75 740 ILE A CA 1
ATOM 5948 C C . ILE A 1 740 ? 10.578 2.387 12.125 1 97.75 740 ILE A C 1
ATOM 5950 O O . ILE A 1 740 ? 10.477 3.17 13.07 1 97.75 740 ILE A O 1
ATOM 5954 N N . GLN A 1 741 ? 11.109 1.267 12.273 1 97 741 GLN A N 1
ATOM 5955 C CA . GLN A 1 741 ? 11.75 0.836 13.508 1 97 741 GLN A CA 1
ATOM 5956 C C . GLN A 1 741 ? 13.266 0.989 13.43 1 97 741 GLN A C 1
ATOM 5958 O O . GLN A 1 741 ? 13.914 0.375 12.578 1 97 741 GLN A O 1
ATOM 5963 N N . LEU A 1 742 ? 13.797 1.826 14.312 1 96.12 742 LEU A N 1
ATOM 5964 C CA . LEU A 1 742 ? 15.242 1.949 14.438 1 96.12 742 LEU A CA 1
ATOM 5965 C C . LEU A 1 742 ? 15.82 0.799 15.258 1 96.12 742 LEU A C 1
ATOM 5967 O O . LEU A 1 742 ? 15.664 0.762 16.484 1 96.12 742 LEU A O 1
ATOM 5971 N N . THR A 1 743 ? 16.516 -0.08 14.695 1 87.44 743 THR A N 1
ATOM 5972 C CA . THR A 1 743 ? 16.797 -1.389 15.273 1 87.44 743 THR A CA 1
ATOM 5973 C C . THR A 1 743 ? 18.047 -1.333 16.141 1 87.44 743 THR A C 1
ATOM 5975 O O . THR A 1 743 ? 18.219 -2.145 17.062 1 87.44 743 THR A O 1
ATOM 5978 N N . GLU A 1 744 ? 18.969 -0.448 15.945 1 89.75 744 GLU A N 1
ATOM 5979 C CA . GLU A 1 744 ? 20.219 -0.414 16.703 1 89.75 744 GLU A CA 1
ATOM 5980 C C . GLU A 1 744 ? 20.25 0.76 17.672 1 89.75 744 GLU A C 1
ATOM 5982 O O . GLU A 1 744 ? 19.672 1.818 17.391 1 89.75 744 GLU A O 1
ATOM 5987 N N . PRO A 1 745 ? 20.828 0.551 18.797 1 92.12 745 PRO A N 1
ATOM 5988 C CA . PRO A 1 745 ? 20.953 1.637 19.781 1 92.12 745 PRO A CA 1
ATOM 5989 C C . PRO A 1 745 ? 22.062 2.621 19.406 1 92.12 745 PRO A C 1
ATOM 5991 O O . PRO A 1 745 ? 23.031 2.779 20.172 1 92.12 745 PRO A O 1
ATOM 5994 N N . ILE A 1 746 ? 21.891 3.248 18.266 1 92.62 746 ILE A N 1
ATOM 5995 C CA . ILE A 1 746 ? 22.859 4.199 17.734 1 92.62 746 ILE A CA 1
ATOM 5996 C C . ILE A 1 746 ? 22.156 5.492 17.328 1 92.62 746 ILE A C 1
ATOM 5998 O O . ILE A 1 746 ? 20.938 5.633 17.531 1 92.62 746 ILE A O 1
ATOM 6002 N N . GLU A 1 747 ? 22.938 6.395 16.891 1 94.75 747 GLU A N 1
ATOM 6003 C CA . GLU A 1 747 ? 22.391 7.633 16.344 1 94.75 747 GLU A CA 1
ATOM 6004 C C . GLU A 1 747 ? 22.188 7.527 14.828 1 94.75 747 GLU A C 1
ATOM 6006 O O . GLU A 1 747 ? 23.109 7.133 14.102 1 94.75 747 GLU A O 1
ATOM 6011 N N . TYR A 1 748 ? 21.031 7.742 14.453 1 97.12 748 TYR A N 1
ATOM 6012 C CA . TYR A 1 748 ? 20.719 7.945 13.039 1 97.12 748 TYR A CA 1
ATOM 6013 C C . TYR A 1 748 ? 20.703 9.43 12.695 1 97.12 748 TYR A C 1
ATOM 6015 O O . TYR A 1 748 ? 20 10.211 13.328 1 97.12 748 TYR A O 1
ATOM 6023 N N . ARG A 1 749 ? 21.469 9.852 11.703 1 97.12 749 ARG A N 1
ATOM 6024 C CA . ARG A 1 749 ? 21.656 11.273 11.453 1 97.12 749 ARG A CA 1
ATOM 6025 C C . ARG A 1 749 ? 21.297 11.625 10.008 1 97.12 749 ARG A C 1
ATOM 6027 O O . ARG A 1 749 ? 21.797 11 9.07 1 97.12 749 ARG A O 1
ATOM 6034 N N . PHE A 1 750 ? 20.406 12.539 9.867 1 97.5 750 PHE A N 1
ATOM 6035 C CA . PHE A 1 750 ? 20.094 13.188 8.602 1 97.5 750 PHE A CA 1
ATOM 6036 C C . PHE A 1 750 ? 20.547 14.648 8.617 1 97.5 750 PHE A C 1
ATOM 6038 O O . PHE A 1 750 ? 20.172 15.406 9.516 1 97.5 750 PHE A O 1
ATOM 6045 N N . GLN A 1 751 ? 21.328 15.039 7.727 1 96.69 751 GLN A N 1
ATOM 6046 C CA . GLN A 1 751 ? 21.812 16.406 7.691 1 96.69 751 GLN A CA 1
ATOM 6047 C C . GLN A 1 751 ? 21.812 16.953 6.27 1 96.69 751 GLN A C 1
ATOM 6049 O O . GLN A 1 751 ? 22.109 16.234 5.316 1 96.69 751 GLN A O 1
ATOM 6054 N N . ARG A 1 752 ? 21.453 18.172 6.176 1 95.38 752 ARG A N 1
ATOM 6055 C CA . ARG A 1 752 ? 21.469 18.859 4.891 1 95.38 752 ARG A CA 1
ATOM 6056 C C . ARG A 1 752 ? 21.469 20.375 5.082 1 95.38 752 ARG A C 1
ATOM 6058 O O . ARG A 1 752 ? 21.234 20.875 6.188 1 95.38 752 ARG A O 1
ATOM 6065 N N . LYS A 1 753 ? 21.766 21.047 4.004 1 95.25 753 LYS A N 1
ATOM 6066 C CA . LYS A 1 753 ? 21.531 22.5 3.984 1 95.25 753 LYS A CA 1
ATOM 6067 C C . LYS A 1 753 ? 20.047 22.812 4.004 1 95.25 753 LYS A C 1
ATOM 6069 O O . LYS A 1 753 ? 19.234 22.094 3.414 1 95.25 753 LYS A O 1
ATOM 6074 N N . GLU A 1 754 ? 19.75 23.875 4.773 1 94.94 754 GLU A N 1
ATOM 6075 C CA . GLU A 1 754 ? 18.359 24.297 4.812 1 94.94 754 GLU A CA 1
ATOM 6076 C C . GLU A 1 754 ? 17.812 24.547 3.41 1 94.94 754 GLU A C 1
ATOM 6078 O O . GLU A 1 754 ? 18.531 25.031 2.537 1 94.94 754 GLU A O 1
ATOM 6083 N N . TRP A 1 755 ? 16.516 24.172 3.135 1 93.56 755 TRP A N 1
ATOM 6084 C CA . TRP A 1 755 ? 15.898 24.391 1.836 1 93.56 755 TRP A CA 1
ATOM 6085 C C . TRP A 1 755 ? 15.922 25.875 1.466 1 93.56 755 TRP A C 1
ATOM 6087 O O . TRP A 1 755 ? 16.109 26.234 0.3 1 93.56 755 TRP A O 1
ATOM 6097 N N . ASN A 1 756 ? 15.617 26.75 2.449 1 92.62 756 ASN A N 1
ATOM 6098 C CA . ASN A 1 756 ? 15.789 28.188 2.271 1 92.62 756 ASN A CA 1
ATOM 6099 C C . ASN A 1 756 ? 17.203 28.641 2.648 1 92.62 756 ASN A C 1
ATOM 6101 O O . ASN A 1 756 ? 17.469 28.953 3.809 1 92.62 756 ASN A O 1
ATOM 6105 N N . THR A 1 757 ? 17.969 28.781 1.751 1 89.69 757 THR A N 1
ATOM 6106 C CA . THR A 1 757 ? 19.391 29.016 1.971 1 89.69 757 THR A CA 1
ATOM 6107 C C . THR A 1 757 ? 19.625 30.422 2.516 1 89.69 757 THR A C 1
ATOM 6109 O O . THR A 1 757 ? 20.672 30.703 3.08 1 89.69 757 THR A O 1
ATOM 6112 N N . ALA A 1 758 ? 18.672 31.281 2.373 1 88.81 758 ALA A N 1
ATOM 6113 C CA . ALA A 1 758 ? 18.812 32.656 2.84 1 88.81 758 ALA A CA 1
ATOM 6114 C C . ALA A 1 758 ? 18.484 32.781 4.328 1 88.81 758 ALA A C 1
ATOM 6116 O O . ALA A 1 758 ? 18.797 33.781 4.969 1 88.81 758 ALA A O 1
ATOM 6117 N N . ASN A 1 759 ? 17.844 31.781 4.879 1 91.56 759 ASN A N 1
ATOM 6118 C CA . ASN A 1 759 ? 17.5 31.812 6.293 1 91.56 759 ASN A CA 1
ATOM 6119 C C . ASN A 1 759 ? 18.734 31.719 7.18 1 91.56 759 ASN A C 1
ATOM 6121 O O . ASN A 1 759 ? 19.562 30.828 7.008 1 91.56 759 ASN A O 1
ATOM 6125 N N . LEU A 1 760 ? 18.828 32.562 8.133 1 91.12 760 LEU A N 1
ATOM 6126 C CA . LEU A 1 760 ? 20 32.625 9 1 91.12 760 LEU A CA 1
ATOM 6127 C C . LEU A 1 760 ? 19.984 31.516 10.031 1 91.12 760 LEU A C 1
ATOM 6129 O O . LEU A 1 760 ? 21.031 31.109 10.531 1 91.12 760 LEU A O 1
ATOM 6133 N N . ASN A 1 761 ? 18.828 31.031 10.336 1 93 761 ASN A N 1
ATOM 6134 C CA . ASN A 1 761 ? 18.672 30.094 11.438 1 93 761 ASN A CA 1
ATOM 6135 C C . ASN A 1 761 ? 18.938 28.656 10.984 1 93 761 ASN A C 1
ATOM 6137 O O . ASN A 1 761 ? 18.609 28.281 9.859 1 93 761 ASN A O 1
ATOM 6141 N N . SER A 1 762 ? 19.625 27.969 11.836 1 95.5 762 SER A N 1
ATOM 6142 C CA . SER A 1 762 ? 19.719 26.516 11.734 1 95.5 762 SER A CA 1
ATOM 6143 C C . SER A 1 762 ? 18.766 25.828 12.711 1 95.5 762 SER A C 1
ATOM 6145 O O . SER A 1 762 ? 18.125 26.484 13.531 1 95.5 762 SER A O 1
ATOM 6147 N N . SER A 1 763 ? 18.578 24.578 12.516 1 97.12 763 SER A N 1
ATOM 6148 C CA . SER A 1 763 ? 17.672 23.875 13.414 1 97.12 763 SER A CA 1
ATOM 6149 C C . SER A 1 763 ? 18.078 22.422 13.586 1 97.12 763 SER A C 1
ATOM 6151 O O . SER A 1 763 ? 18.734 21.844 12.719 1 97.12 763 SER A O 1
ATOM 6153 N N . ILE A 1 764 ? 17.766 21.859 14.695 1 97.88 764 ILE A N 1
ATOM 6154 C CA . ILE A 1 764 ? 17.984 20.453 14.984 1 97.88 764 ILE A CA 1
ATOM 6155 C C . ILE A 1 764 ? 16.75 19.859 15.664 1 97.88 764 ILE A C 1
ATOM 6157 O O . ILE A 1 764 ? 16.094 20.531 16.469 1 97.88 764 ILE A O 1
ATOM 6161 N N . CYS A 1 765 ? 16.359 18.703 15.281 1 98.25 765 CYS A N 1
ATOM 6162 C CA . CYS A 1 765 ? 15.305 17.922 15.922 1 98.25 765 CYS A CA 1
ATOM 6163 C C . CYS A 1 765 ? 15.82 16.531 16.312 1 98.25 765 CYS A C 1
ATOM 6165 O O . CYS A 1 765 ? 16.109 15.711 15.461 1 98.25 765 CYS A O 1
ATOM 6167 N N . ASN A 1 766 ? 16.016 16.297 17.562 1 98.12 766 ASN A N 1
ATOM 6168 C CA . ASN A 1 766 ? 16.375 14.992 18.094 1 98.12 766 ASN A CA 1
ATOM 6169 C C . ASN A 1 766 ? 15.141 14.211 18.547 1 98.12 766 ASN A C 1
ATOM 6171 O O . ASN A 1 766 ? 14.367 14.695 19.375 1 98.12 766 ASN A O 1
ATOM 6175 N N . LEU A 1 767 ? 14.969 13.086 17.953 1 98 767 LEU A N 1
ATOM 6176 C CA . LEU A 1 767 ? 13.875 12.203 18.344 1 98 767 LEU A CA 1
ATOM 6177 C C . LEU A 1 767 ? 14.398 10.906 18.938 1 98 767 LEU A C 1
ATOM 6179 O O . LEU A 1 767 ? 15.266 10.25 18.359 1 98 767 LEU A O 1
ATOM 6183 N N . TYR A 1 768 ? 13.977 10.586 20.094 1 97.88 768 TYR A N 1
ATOM 6184 C CA . TYR A 1 768 ? 14.266 9.305 20.734 1 97.88 768 TYR A CA 1
ATOM 6185 C C . TYR A 1 768 ? 13.102 8.336 20.547 1 97.88 768 TYR A C 1
ATOM 6187 O O . TYR A 1 768 ? 11.984 8.609 21 1 97.88 768 TYR A O 1
ATOM 6195 N N . GLN A 1 769 ? 13.359 7.258 19.875 1 97.56 769 GLN A N 1
ATOM 6196 C CA . GLN A 1 769 ? 12.297 6.301 19.562 1 97.56 769 GLN A CA 1
ATOM 6197 C C . GLN A 1 769 ? 12.133 5.285 20.688 1 97.56 769 GLN A C 1
ATOM 6199 O O . GLN A 1 769 ? 13.125 4.738 21.188 1 97.56 769 GLN A O 1
ATOM 6204 N N . PHE A 1 770 ? 10.938 5.066 21.078 1 96.75 770 PHE A N 1
ATOM 6205 C CA . PHE A 1 770 ? 10.641 4.059 22.078 1 96.75 770 PHE A CA 1
ATOM 6206 C C . PHE A 1 770 ? 9.906 2.871 21.469 1 96.75 770 PHE A C 1
ATOM 6208 O O . PHE A 1 770 ? 10.367 2.307 20.469 1 96.75 770 PHE A O 1
ATOM 6215 N N . ASN A 1 771 ? 8.797 2.504 21.984 1 93.69 771 ASN A N 1
ATOM 6216 C CA . ASN A 1 771 ? 8.023 1.369 21.5 1 93.69 771 ASN A CA 1
ATOM 6217 C C . ASN A 1 771 ? 6.59 1.776 21.156 1 93.69 771 ASN A C 1
ATOM 6219 O O . ASN A 1 771 ? 6.25 2.959 21.203 1 93.69 771 ASN A O 1
ATOM 6223 N N . THR A 1 772 ? 5.828 0.832 20.734 1 93.81 772 THR A N 1
ATOM 6224 C CA . THR A 1 772 ? 4.41 1.057 20.5 1 93.81 772 THR A CA 1
ATOM 6225 C C . THR A 1 772 ? 3.721 1.575 21.75 1 93.81 772 THR A C 1
ATOM 6227 O O . THR A 1 772 ? 4.09 1.202 22.875 1 93.81 772 THR A O 1
ATOM 6230 N N . GLU A 1 773 ? 2.801 2.346 21.516 1 92.88 773 GLU A N 1
ATOM 6231 C CA . GLU A 1 773 ? 2.102 3.01 22.609 1 92.88 773 GLU A CA 1
ATOM 6232 C C . GLU A 1 773 ? 1.471 1.993 23.562 1 92.88 773 GLU A C 1
ATOM 6234 O O . GLU A 1 773 ? 0.874 1.011 23.109 1 92.88 773 GLU A O 1
ATOM 6239 N N . SER A 1 774 ? 1.649 2.207 24.844 1 93.56 774 SER A N 1
ATOM 6240 C CA . SER A 1 774 ? 1.026 1.483 25.938 1 93.56 774 SER A CA 1
ATOM 6241 C C . SER A 1 774 ? 0.784 2.4 27.141 1 93.56 774 SER A C 1
ATOM 6243 O O . SER A 1 774 ? 1.422 3.447 27.266 1 93.56 774 SER A O 1
ATOM 6245 N N . VAL A 1 775 ? -0.126 2.033 27.953 1 94.81 775 VAL A N 1
ATOM 6246 C CA . VAL A 1 775 ? -0.494 2.877 29.094 1 94.81 775 VAL A CA 1
ATOM 6247 C C . VAL A 1 775 ? 0.711 3.062 30 1 94.81 775 VAL A C 1
ATOM 6249 O O . VAL A 1 775 ? 1.048 4.188 30.375 1 94.81 775 VAL A O 1
ATOM 6252 N N . PRO A 1 776 ? 1.443 2.062 30.297 1 95.88 776 PRO A N 1
ATOM 6253 C CA . PRO A 1 776 ? 2.602 2.258 31.172 1 95.88 776 PRO A CA 1
ATOM 6254 C C . PRO A 1 776 ? 3.678 3.137 30.547 1 95.88 776 PRO A C 1
ATOM 6256 O O . PRO A 1 776 ? 4.254 3.992 31.219 1 95.88 776 PRO A O 1
ATOM 6259 N N . LEU A 1 777 ? 3.93 2.863 29.281 1 96 777 LEU A N 1
ATOM 6260 C CA . LEU A 1 777 ? 4.934 3.676 28.609 1 96 777 LEU A CA 1
ATOM 6261 C C . LEU A 1 777 ? 4.5 5.137 28.547 1 96 777 LEU A C 1
ATOM 6263 O O . LEU A 1 777 ? 5.305 6.039 28.781 1 96 777 LEU A O 1
ATOM 6267 N N . ARG A 1 778 ? 3.266 5.387 28.234 1 96.12 778 ARG A N 1
ATOM 6268 C CA . ARG A 1 778 ? 2.742 6.746 28.156 1 96.12 778 ARG A CA 1
ATOM 6269 C C . ARG A 1 778 ? 2.805 7.441 29.516 1 96.12 778 ARG A C 1
ATOM 6271 O O . ARG A 1 778 ? 3.086 8.641 29.578 1 96.12 778 ARG A O 1
ATOM 6278 N N . ALA A 1 779 ? 2.504 6.746 30.531 1 97.88 779 ALA A N 1
ATOM 6279 C CA . ALA A 1 779 ? 2.559 7.305 31.875 1 97.88 779 ALA A CA 1
ATOM 6280 C C . ALA A 1 779 ? 3.963 7.797 32.219 1 97.88 779 ALA A C 1
ATOM 6282 O O . ALA A 1 779 ? 4.137 8.914 32.719 1 97.88 779 ALA A O 1
ATOM 6283 N N . ARG A 1 780 ? 4.914 6.977 31.938 1 97.44 780 ARG A N 1
ATOM 6284 C CA . ARG A 1 780 ? 6.301 7.359 32.188 1 97.44 780 ARG A CA 1
ATOM 6285 C C . ARG A 1 780 ? 6.699 8.562 31.344 1 97.44 780 ARG A C 1
ATOM 6287 O O . ARG A 1 780 ? 7.379 9.469 31.812 1 97.44 780 ARG A O 1
ATOM 6294 N N . LEU A 1 781 ? 6.238 8.57 30.125 1 97.06 781 LEU A N 1
ATOM 6295 C CA . LEU A 1 781 ? 6.602 9.625 29.188 1 97.06 781 LEU A CA 1
ATOM 6296 C C . LEU A 1 781 ? 5.969 10.953 29.578 1 97.06 781 LEU A C 1
ATOM 6298 O O . LEU A 1 781 ? 6.602 12.008 29.469 1 97.06 781 LEU A O 1
ATOM 6302 N N . GLU A 1 782 ? 4.738 10.914 30 1 96.88 782 GLU A N 1
ATOM 6303 C CA . GLU A 1 782 ? 4.059 12.133 30.438 1 96.88 782 GLU A CA 1
ATOM 6304 C C . GLU A 1 782 ? 4.785 12.781 31.609 1 96.88 782 GLU A C 1
ATOM 6306 O O . GLU A 1 782 ? 4.98 13.992 31.641 1 96.88 782 GLU A O 1
ATOM 6311 N N . LEU A 1 783 ? 5.09 12 32.562 1 97.06 783 LEU A N 1
ATOM 6312 C CA . LEU A 1 783 ? 5.781 12.5 33.719 1 97.06 783 LEU A CA 1
ATOM 6313 C C . LEU A 1 783 ? 7.184 12.984 33.375 1 97.06 783 LEU A C 1
ATOM 6315 O O . LEU A 1 783 ? 7.613 14.047 33.812 1 97.06 783 LEU A O 1
ATOM 6319 N N . PHE A 1 784 ? 7.891 12.195 32.594 1 97.12 784 PHE A N 1
ATOM 6320 C CA . PHE A 1 784 ? 9.234 12.547 32.156 1 97.12 784 PHE A CA 1
ATOM 6321 C C . PHE A 1 784 ? 9.227 13.883 31.422 1 97.12 784 PHE A C 1
ATOM 6323 O O . PHE A 1 784 ? 10.031 14.766 31.719 1 97.12 784 PHE A O 1
ATOM 6330 N N . ALA A 1 785 ? 8.336 14.016 30.422 1 97 785 ALA A N 1
ATOM 6331 C CA . ALA A 1 785 ? 8.242 15.234 29.625 1 97 785 ALA A CA 1
ATOM 6332 C C . ALA A 1 785 ? 7.945 16.453 30.5 1 97 785 ALA A C 1
ATOM 6334 O O . ALA A 1 785 ? 8.477 17.531 30.266 1 97 785 ALA A O 1
ATOM 6335 N N . HIS A 1 786 ? 7.086 16.266 31.453 1 94.69 786 HIS A N 1
ATOM 6336 C CA . HIS A 1 786 ? 6.707 17.328 32.375 1 94.69 786 HIS A CA 1
ATOM 6337 C C . HIS A 1 786 ? 7.906 17.812 33.188 1 94.69 786 HIS A C 1
ATOM 6339 O O . HIS A 1 786 ? 8.148 19.016 33.312 1 94.69 786 HIS A O 1
ATOM 6345 N N . ILE A 1 787 ? 8.703 16.922 33.719 1 95.25 787 ILE A N 1
ATOM 6346 C CA . ILE A 1 787 ? 9.836 17.266 34.594 1 95.25 787 ILE A CA 1
ATOM 6347 C C . ILE A 1 787 ? 10.969 17.844 33.75 1 95.25 787 ILE A C 1
ATOM 6349 O O . ILE A 1 787 ? 11.68 18.75 34.188 1 95.25 787 ILE A O 1
ATOM 6353 N N . PHE A 1 788 ? 11.07 17.328 32.531 1 95.5 788 PHE A N 1
ATOM 6354 C CA . PHE A 1 788 ? 12.18 17.656 31.641 1 95.5 788 PHE A CA 1
ATOM 6355 C C . PHE A 1 788 ? 12.008 19.031 31.031 1 95.5 788 PHE A C 1
ATOM 6357 O O . PHE A 1 788 ? 12.992 19.703 30.688 1 95.5 788 PHE A O 1
ATOM 6364 N N . LYS A 1 789 ? 10.898 19.547 30.859 1 93.31 789 LYS A N 1
ATOM 6365 C CA . LYS A 1 789 ? 10.547 20.703 30.031 1 93.31 789 LYS A CA 1
ATOM 6366 C C . LYS A 1 789 ? 11.227 21.969 30.531 1 93.31 789 LYS A C 1
ATOM 6368 O O . LYS A 1 789 ? 11.984 22.609 29.797 1 93.31 789 LYS A O 1
ATOM 6373 N N . GLU A 1 790 ? 10.992 22.344 31.797 1 89.38 790 GLU A N 1
ATOM 6374 C CA . GLU A 1 790 ? 11.484 23.625 32.312 1 89.38 790 GLU A CA 1
ATOM 6375 C C . GLU A 1 790 ? 13.008 23.609 32.438 1 89.38 790 GLU A C 1
ATOM 6377 O O . GLU A 1 790 ? 13.672 24.562 32 1 89.38 790 GLU A O 1
ATOM 6382 N N . PRO A 1 791 ? 13.641 22.578 32.969 1 93.06 791 PRO A N 1
ATOM 6383 C CA . PRO A 1 791 ? 15.102 22.562 33.031 1 93.06 791 PRO A CA 1
ATOM 6384 C C . PRO A 1 791 ? 15.75 22.625 31.641 1 93.06 791 PRO A C 1
ATOM 6386 O O . PRO A 1 791 ? 16.797 23.266 31.484 1 93.06 791 PRO A O 1
ATOM 6389 N N . CYS A 1 792 ? 15.188 21.953 30.719 1 94.56 792 CYS A N 1
ATOM 6390 C CA . CYS A 1 792 ? 15.711 21.969 29.359 1 94.56 792 CYS A CA 1
ATOM 6391 C C . CYS A 1 792 ? 15.664 23.375 28.766 1 94.56 792 CYS A C 1
ATOM 6393 O O . CYS A 1 792 ? 16.656 23.859 28.203 1 94.56 792 CYS A O 1
ATOM 6395 N N . PHE A 1 793 ? 14.539 23.984 28.906 1 91.31 793 PHE A N 1
ATOM 6396 C CA . PHE A 1 793 ? 14.367 25.344 28.406 1 91.31 793 PHE A CA 1
ATOM 6397 C C . PHE A 1 793 ? 15.328 26.297 29.094 1 91.31 793 PHE A C 1
ATOM 6399 O O . PHE A 1 793 ? 15.977 27.109 28.438 1 91.31 793 PHE A O 1
ATOM 6406 N N . ASN A 1 794 ? 15.391 26.219 30.406 1 87.81 794 ASN A N 1
ATOM 6407 C CA . ASN A 1 794 ? 16.25 27.094 31.188 1 87.81 794 ASN A CA 1
ATOM 6408 C C . ASN A 1 794 ? 17.719 26.953 30.797 1 87.81 794 ASN A C 1
ATOM 6410 O O . ASN A 1 794 ? 18.422 27.938 30.609 1 87.81 794 ASN A O 1
ATOM 6414 N N . GLN A 1 795 ? 18.109 25.75 30.625 1 92.81 795 GLN A N 1
ATOM 6415 C CA . GLN A 1 795 ? 19.516 25.5 30.328 1 92.81 795 GLN A CA 1
ATOM 6416 C C . GLN A 1 795 ? 19.859 25.938 28.906 1 92.81 795 GLN A C 1
ATOM 6418 O O . GLN A 1 795 ? 20.812 26.703 28.703 1 92.81 795 GLN A O 1
ATOM 6423 N N . LEU A 1 796 ? 19.109 25.484 27.938 1 94.62 796 LEU A N 1
ATOM 6424 C CA . LEU A 1 796 ? 19.484 25.656 26.531 1 94.62 796 LEU A CA 1
ATOM 6425 C C . LEU A 1 796 ? 19.125 27.062 26.047 1 94.62 796 LEU A C 1
ATOM 6427 O O . LEU A 1 796 ? 19.875 27.672 25.281 1 94.62 796 LEU A O 1
ATOM 6431 N N . ARG A 1 797 ? 17.969 27.578 26.469 1 89.94 797 ARG A N 1
ATOM 6432 C CA . ARG A 1 797 ? 17.5 28.875 25.984 1 89.94 797 ARG A CA 1
ATOM 6433 C C . ARG A 1 797 ? 18.031 30.016 26.844 1 89.94 797 ARG A C 1
ATOM 6435 O O . ARG A 1 797 ? 18.594 30.984 26.328 1 89.94 797 ARG A O 1
ATOM 6442 N N . THR A 1 798 ? 17.844 29.906 28.188 1 84.12 798 THR A N 1
ATOM 6443 C CA . THR A 1 798 ? 18.078 31.031 29.078 1 84.12 798 THR A CA 1
ATOM 6444 C C . THR A 1 798 ? 19.562 31.141 29.422 1 84.12 798 THR A C 1
ATOM 6446 O O . THR A 1 798 ? 20.156 32.219 29.312 1 84.12 798 THR A O 1
ATOM 6449 N N . GLN A 1 799 ? 20.156 30.062 29.844 1 86.56 799 GLN A N 1
ATOM 6450 C CA . GLN A 1 799 ? 21.531 30.094 30.312 1 86.56 799 GLN A CA 1
ATOM 6451 C C . GLN A 1 799 ? 22.516 30.094 29.156 1 86.56 799 GLN A C 1
ATOM 6453 O O . GLN A 1 799 ? 23.438 30.922 29.109 1 86.56 799 GLN A O 1
ATOM 6458 N N . GLU A 1 800 ? 22.25 29.219 28.156 1 91.44 800 GLU A N 1
ATOM 6459 C CA . GLU A 1 800 ? 23.234 29.062 27.078 1 91.44 800 GLU A CA 1
ATOM 6460 C C . GLU A 1 800 ? 22.859 29.922 25.875 1 91.44 800 GLU A C 1
ATOM 6462 O O . GLU A 1 800 ? 23.688 30.156 25 1 91.44 800 GLU A O 1
ATOM 6467 N N . GLN A 1 801 ? 21.656 30.391 25.797 1 89.06 801 GLN A N 1
ATOM 6468 C CA . GLN A 1 801 ? 21.188 31.312 24.766 1 89.06 801 GLN A CA 1
ATOM 6469 C C . GLN A 1 801 ? 21.375 30.734 23.375 1 89.06 801 GLN A C 1
ATOM 6471 O O . GLN A 1 801 ? 21.922 31.406 22.484 1 89.06 801 GLN A O 1
ATOM 6476 N N . LEU A 1 802 ? 20.969 29.516 23.266 1 90.88 802 LEU A N 1
ATOM 6477 C CA . LEU A 1 802 ? 21.219 28.812 22.016 1 90.88 802 LEU A CA 1
ATOM 6478 C C . LEU A 1 802 ? 20.156 29.125 20.969 1 90.88 802 LEU A C 1
ATOM 6480 O O . LEU A 1 802 ? 20.234 28.688 19.828 1 90.88 802 LEU A O 1
ATOM 6484 N N . GLY A 1 803 ? 19.219 29.875 21.266 1 81.81 803 GLY A N 1
ATOM 6485 C CA . GLY A 1 803 ? 18.219 30.266 20.297 1 81.81 803 GLY A CA 1
ATOM 6486 C C . GLY A 1 803 ? 16.906 30.688 20.938 1 81.81 803 GLY A C 1
ATOM 6487 O O . GLY A 1 803 ? 16.703 30.484 22.141 1 81.81 803 GLY A O 1
ATOM 6488 N N . TYR A 1 804 ? 16.031 31.234 20.062 1 79 804 TYR A N 1
ATOM 6489 C CA . TYR A 1 804 ? 14.742 31.703 20.547 1 79 804 TYR A CA 1
ATOM 6490 C C . TYR A 1 804 ? 13.766 30.547 20.703 1 79 804 TYR A C 1
ATOM 6492 O O . TYR A 1 804 ? 12.984 30.516 21.656 1 79 804 TYR A O 1
ATOM 6500 N N . LEU A 1 805 ? 13.883 29.625 19.844 1 90.81 805 LEU A N 1
ATOM 6501 C CA . LEU A 1 805 ? 12.938 28.516 19.875 1 90.81 805 LEU A CA 1
ATOM 6502 C C . LEU A 1 805 ? 13.594 27.266 20.453 1 90.81 805 LEU A C 1
ATOM 6504 O O . LEU A 1 805 ? 14.398 26.609 19.781 1 90.81 805 LEU A O 1
ATOM 6508 N N . VAL A 1 806 ? 13.297 26.859 21.641 1 94.31 806 VAL A N 1
ATOM 6509 C CA . VAL A 1 806 ? 13.711 25.641 22.312 1 94.31 806 VAL A CA 1
ATOM 6510 C C . VAL A 1 806 ? 12.484 24.906 22.859 1 94.31 806 VAL A C 1
ATOM 6512 O O . VAL A 1 806 ? 11.703 25.484 23.625 1 94.31 806 VAL A O 1
ATOM 6515 N N . PHE A 1 807 ? 12.312 23.719 22.328 1 94.88 807 PHE A N 1
ATOM 6516 C CA . PHE A 1 807 ? 11.125 22.953 22.703 1 94.88 807 PHE A CA 1
ATOM 6517 C C . PHE A 1 807 ? 11.477 21.516 23.016 1 94.88 807 PHE A C 1
ATOM 6519 O O . PHE A 1 807 ? 12.367 20.938 22.375 1 94.88 807 PHE A O 1
ATOM 6526 N N . SER A 1 808 ? 10.898 20.953 24.016 1 96.88 808 SER A N 1
ATOM 6527 C CA . SER A 1 808 ? 10.961 19.516 24.312 1 96.88 808 SER A CA 1
ATOM 6528 C C . SER A 1 808 ? 9.586 18.969 24.656 1 96.88 808 SER A C 1
ATOM 6530 O O . SER A 1 808 ? 8.781 19.641 25.297 1 96.88 808 SER A O 1
ATOM 6532 N N . GLY A 1 809 ? 9.234 17.812 24.141 1 96.5 809 GLY A N 1
ATOM 6533 C CA . GLY A 1 809 ? 7.934 17.25 24.453 1 96.5 809 GLY A CA 1
ATOM 6534 C C . GLY A 1 809 ? 7.68 15.914 23.781 1 96.5 809 GLY A C 1
ATOM 6535 O O . GLY A 1 809 ? 8.602 15.305 23.234 1 96.5 809 GLY A O 1
ATOM 6536 N N . LEU A 1 810 ? 6.453 15.508 23.984 1 95.94 810 LEU A N 1
ATOM 6537 C CA . LEU A 1 810 ? 6.027 14.211 23.469 1 95.94 810 LEU A CA 1
ATOM 6538 C C . LEU A 1 810 ? 5.754 14.289 21.969 1 95.94 810 LEU A C 1
ATOM 6540 O O . LEU A 1 810 ? 5.426 15.359 21.453 1 95.94 810 LEU A O 1
ATOM 6544 N N . PHE A 1 811 ? 5.941 13.211 21.344 1 94.44 811 PHE A N 1
ATOM 6545 C CA . PHE A 1 811 ? 5.668 13.07 19.922 1 94.44 811 PHE A CA 1
ATOM 6546 C C . PHE A 1 811 ? 5.227 11.648 19.594 1 94.44 811 PHE A C 1
ATOM 6548 O O . PHE A 1 811 ? 5.68 10.688 20.219 1 94.44 811 PHE A O 1
ATOM 6555 N N . ARG A 1 812 ? 4.25 11.477 18.75 1 93.88 812 ARG A N 1
ATOM 6556 C CA . ARG A 1 812 ? 3.754 10.156 18.375 1 93.88 812 ARG A CA 1
ATOM 6557 C C . ARG A 1 812 ? 3.596 10.039 16.859 1 93.88 812 ARG A C 1
ATOM 6559 O O . ARG A 1 812 ? 3.104 10.969 16.219 1 93.88 812 ARG A O 1
ATOM 6566 N N . ILE A 1 813 ? 4.07 8.93 16.328 1 92.5 813 ILE A N 1
ATOM 6567 C CA . ILE A 1 813 ? 3.914 8.633 14.906 1 92.5 813 ILE A CA 1
ATOM 6568 C C . ILE A 1 813 ? 3.293 7.246 14.734 1 92.5 813 ILE A C 1
ATOM 6570 O O . ILE A 1 813 ? 3.9 6.234 15.102 1 92.5 813 ILE A O 1
ATOM 6574 N N . GLU A 1 814 ? 2.143 7.152 14.195 1 92.25 814 GLU A N 1
ATOM 6575 C CA . GLU A 1 814 ? 1.469 5.906 13.859 1 92.25 814 GLU A CA 1
ATOM 6576 C C . GLU A 1 814 ? 1.488 4.93 15.031 1 92.25 814 GLU A C 1
ATOM 6578 O O . GLU A 1 814 ? 1.849 3.76 14.867 1 92.25 814 GLU A O 1
ATOM 6583 N N . GLY A 1 815 ? 1.302 5.418 16.203 1 92.5 815 GLY A N 1
ATOM 6584 C CA . GLY A 1 815 ? 1.16 4.574 17.375 1 92.5 815 GLY A CA 1
ATOM 6585 C C . GLY A 1 815 ? 2.477 4.309 18.078 1 92.5 815 GLY A C 1
ATOM 6586 O O . GLY A 1 815 ? 2.518 3.586 19.078 1 92.5 815 GLY A O 1
ATOM 6587 N N . VAL A 1 816 ? 3.576 4.859 17.609 1 96.56 816 VAL A N 1
ATOM 6588 C CA . VAL A 1 816 ? 4.879 4.707 18.234 1 96.56 816 VAL A CA 1
ATOM 6589 C C . VAL A 1 816 ? 5.234 5.984 19 1 96.56 816 VAL A C 1
ATOM 6591 O O . VAL A 1 816 ? 5.043 7.09 18.484 1 96.56 816 VAL A O 1
ATOM 6594 N N . GLU A 1 817 ? 5.742 5.844 20.203 1 97.12 817 GLU A N 1
ATOM 6595 C CA . GLU A 1 817 ? 6.027 6.977 21.078 1 97.12 817 GLU A CA 1
ATOM 6596 C C . GLU A 1 817 ? 7.453 7.48 20.875 1 97.12 817 GLU A C 1
ATOM 6598 O O . GLU A 1 817 ? 8.383 6.688 20.703 1 97.12 817 GLU A O 1
ATOM 6603 N N . TYR A 1 818 ? 7.559 8.797 20.875 1 97.56 818 TYR A N 1
ATOM 6604 C CA . TYR A 1 818 ? 8.852 9.461 20.781 1 97.56 818 TYR A CA 1
ATOM 6605 C C . TYR A 1 818 ? 8.961 10.594 21.797 1 97.56 818 TYR A C 1
ATOM 6607 O O . TYR A 1 818 ? 7.953 11.039 22.344 1 97.56 818 TYR A O 1
ATOM 6615 N N . PHE A 1 819 ? 10.109 10.961 22.125 1 98 819 PHE A N 1
ATOM 6616 C CA . PHE A 1 819 ? 10.43 12.195 22.828 1 98 819 PHE A CA 1
ATOM 6617 C C . PHE A 1 819 ? 11.297 13.102 21.953 1 98 819 PHE A C 1
ATOM 6619 O O . PHE A 1 819 ? 12.227 12.641 21.297 1 98 819 PHE A O 1
ATOM 6626 N N . ARG A 1 820 ? 10.961 14.367 21.922 1 97.75 820 ARG A N 1
ATOM 6627 C CA . ARG A 1 820 ? 11.602 15.266 20.984 1 97.75 820 ARG A CA 1
ATOM 6628 C C . ARG A 1 820 ? 12.266 16.438 21.703 1 97.75 820 ARG A C 1
ATOM 6630 O O . ARG A 1 820 ? 11.742 16.938 22.703 1 97.75 820 ARG A O 1
ATOM 6637 N N . VAL A 1 821 ? 13.383 16.859 21.234 1 97.94 821 VAL A N 1
ATOM 6638 C CA . VAL A 1 821 ? 14.039 18.109 21.578 1 97.94 821 VAL A CA 1
ATOM 6639 C C . VAL A 1 821 ? 14.32 18.906 20.312 1 97.94 821 VAL A C 1
ATOM 6641 O O . VAL A 1 821 ? 14.984 18.422 19.391 1 97.94 821 VAL A O 1
ATOM 6644 N N . LEU A 1 822 ? 13.766 20.062 20.203 1 97.62 822 LEU A N 1
ATOM 6645 C CA . LEU A 1 822 ? 13.844 20.891 19.016 1 97.62 822 LEU A CA 1
ATOM 6646 C C . LEU A 1 822 ? 14.461 22.25 19.344 1 97.62 822 LEU A C 1
ATOM 6648 O O . LEU A 1 822 ? 14.047 22.906 20.297 1 97.62 822 LEU A O 1
ATOM 6652 N N . VAL A 1 823 ? 15.484 22.656 18.594 1 97.5 823 VAL A N 1
ATOM 6653 C CA . VAL A 1 823 ? 16.141 23.953 18.797 1 97.5 823 VAL A CA 1
ATOM 6654 C C . VAL A 1 823 ? 16.359 24.641 17.453 1 97.5 823 VAL A C 1
ATOM 6656 O O . VAL A 1 823 ? 16.781 24 16.484 1 97.5 823 VAL A O 1
ATOM 6659 N N . GLN A 1 824 ? 15.945 25.781 17.312 1 96.19 824 GLN A N 1
ATOM 6660 C CA . GLN A 1 824 ? 16.297 26.641 16.188 1 96.19 824 GLN A CA 1
ATOM 6661 C C . GLN A 1 824 ? 17.234 27.766 16.625 1 96.19 824 GLN A C 1
ATOM 6663 O O . GLN A 1 824 ? 17 28.422 17.641 1 96.19 824 GLN A O 1
ATOM 6668 N N . SER A 1 825 ? 18.375 27.953 15.891 1 94.44 825 SER A N 1
ATOM 6669 C CA . SER A 1 825 ? 19.406 28.859 16.375 1 94.44 825 SER A CA 1
ATOM 6670 C C . SER A 1 825 ? 20.078 29.594 15.234 1 94.44 825 SER A C 1
ATOM 6672 O O . SER A 1 825 ? 20.328 29.016 14.172 1 94.44 825 SER A O 1
ATOM 6674 N N . ASP A 1 826 ? 20.391 30.859 15.438 1 90.62 826 ASP A N 1
ATOM 6675 C CA . ASP A 1 826 ? 21.234 31.609 14.516 1 90.62 826 ASP A CA 1
ATOM 6676 C C . ASP A 1 826 ? 22.641 31.766 15.062 1 90.62 826 ASP A C 1
ATOM 6678 O O . ASP A 1 826 ? 23.531 32.312 14.391 1 90.62 826 ASP A O 1
ATOM 6682 N N . VAL A 1 827 ? 22.844 31.25 16.203 1 91.19 827 VAL A N 1
ATOM 6683 C CA . VAL A 1 827 ? 24.125 31.5 16.859 1 91.19 827 VAL A CA 1
ATOM 6684 C C . VAL A 1 827 ? 24.984 30.234 16.812 1 91.19 827 VAL A C 1
ATOM 6686 O O . VAL A 1 827 ? 26.203 30.312 16.953 1 91.19 827 VAL A O 1
ATOM 6689 N N . ALA A 1 828 ? 24.328 29.109 16.906 1 94.12 828 ALA A N 1
ATOM 6690 C CA . ALA A 1 828 ? 25.094 27.859 16.984 1 94.12 828 ALA A CA 1
ATOM 6691 C C . ALA A 1 828 ? 24.703 26.922 15.844 1 94.12 828 ALA A C 1
ATOM 6693 O O . ALA A 1 828 ? 23.562 26.891 15.406 1 94.12 828 ALA A O 1
ATOM 6694 N N . SER A 1 829 ? 25.688 26.094 15.469 1 94.88 829 SER A N 1
ATOM 6695 C CA . SER A 1 829 ? 25.453 25.094 14.438 1 94.88 829 SER A CA 1
ATOM 6696 C C . SER A 1 829 ? 24.703 23.891 15 1 94.88 829 SER A C 1
ATOM 6698 O O . SER A 1 829 ? 24.781 23.609 16.203 1 94.88 829 SER A O 1
ATOM 6700 N N . PRO A 1 830 ? 24.016 23.156 14.164 1 96.5 830 PRO A N 1
ATOM 6701 C CA . PRO A 1 830 ? 23.297 21.969 14.633 1 96.5 830 PRO A CA 1
ATOM 6702 C C . PRO A 1 830 ? 24.234 20.984 15.336 1 96.5 830 PRO A C 1
ATOM 6704 O O . PRO A 1 830 ? 23.812 20.328 16.297 1 96.5 830 PRO A O 1
ATOM 6707 N N . ALA A 1 831 ? 25.453 20.812 14.875 1 94.75 831 ALA A N 1
ATOM 6708 C CA . ALA A 1 831 ? 26.406 19.922 15.523 1 94.75 831 ALA A CA 1
ATOM 6709 C C . ALA A 1 831 ? 26.672 20.375 16.953 1 94.75 831 ALA A C 1
ATOM 6711 O O . ALA A 1 831 ? 26.719 19.531 17.875 1 94.75 831 ALA A O 1
ATOM 6712 N N . HIS A 1 832 ? 26.906 21.641 17.094 1 95.38 832 HIS A N 1
ATOM 6713 C CA . HIS A 1 832 ? 27.109 22.188 18.438 1 95.38 832 HIS A CA 1
ATOM 6714 C C . HIS A 1 832 ? 25.859 22.047 19.281 1 95.38 832 HIS A C 1
ATOM 6716 O O . HIS A 1 832 ? 25.938 21.703 20.469 1 95.38 832 HIS A O 1
ATOM 6722 N N . LEU A 1 833 ? 24.719 22.359 18.688 1 96.94 833 LEU A N 1
ATOM 6723 C CA . LEU A 1 833 ? 23.453 22.219 19.406 1 96.94 833 LEU A CA 1
ATOM 6724 C C . LEU A 1 833 ? 23.281 20.781 19.906 1 96.94 833 LEU A C 1
ATOM 6726 O O . LEU A 1 833 ? 22.844 20.562 21.047 1 96.94 833 LEU A O 1
ATOM 6730 N N . ASN A 1 834 ? 23.594 19.828 19.047 1 96.38 834 ASN A N 1
ATOM 6731 C CA . ASN A 1 834 ? 23.484 18.422 19.453 1 96.38 834 ASN A CA 1
ATOM 6732 C C . ASN A 1 834 ? 24.359 18.125 20.672 1 96.38 834 ASN A C 1
ATOM 6734 O O . ASN A 1 834 ? 23.969 17.391 21.562 1 96.38 834 ASN A O 1
ATOM 6738 N N . GLN A 1 835 ? 25.531 18.641 20.641 1 95.56 835 GLN A N 1
ATOM 6739 C CA . GLN A 1 835 ? 26.453 18.438 21.75 1 95.56 835 GLN A CA 1
ATOM 6740 C C . GLN A 1 835 ? 25.875 19 23.047 1 95.56 835 GLN A C 1
ATOM 6742 O O . GLN A 1 835 ? 25.953 18.344 24.094 1 95.56 835 GLN A O 1
ATOM 6747 N N . ARG A 1 836 ? 25.328 20.125 22.938 1 96.38 836 ARG A N 1
ATOM 6748 C CA . ARG A 1 836 ? 24.766 20.766 24.125 1 96.38 836 ARG A CA 1
ATOM 6749 C C . ARG A 1 836 ? 23.547 20.016 24.625 1 96.38 836 ARG A C 1
ATOM 6751 O O . ARG A 1 836 ? 23.344 19.875 25.828 1 96.38 836 ARG A O 1
ATOM 6758 N N . ILE A 1 837 ? 22.703 19.562 23.719 1 96.94 837 ILE A N 1
ATOM 6759 C CA . ILE A 1 837 ? 21.531 18.781 24.094 1 96.94 837 ILE A CA 1
ATOM 6760 C C . ILE A 1 837 ? 21.969 17.5 24.797 1 96.94 837 ILE A C 1
ATOM 6762 O O . ILE A 1 837 ? 21.422 17.156 25.844 1 96.94 837 ILE A O 1
ATOM 6766 N N . GLU A 1 838 ? 22.938 16.828 24.25 1 95.56 838 GLU A N 1
ATOM 6767 C CA . GLU A 1 838 ? 23.406 15.57 24.812 1 95.56 838 GLU A CA 1
ATOM 6768 C C . GLU A 1 838 ? 24.016 15.781 26.203 1 95.56 838 GLU A C 1
ATOM 6770 O O . GLU A 1 838 ? 23.844 14.945 27.094 1 95.56 838 GLU A O 1
ATOM 6775 N N . LEU A 1 839 ? 24.734 16.844 26.312 1 95 839 LEU A N 1
ATOM 6776 C CA . LEU A 1 839 ? 25.312 17.156 27.609 1 95 839 LEU A CA 1
ATOM 6777 C C . LEU A 1 839 ? 24.234 17.422 28.641 1 95 839 LEU A C 1
ATOM 6779 O O . LEU A 1 839 ? 24.344 17 29.797 1 95 839 LEU A O 1
ATOM 6783 N N . PHE A 1 840 ? 23.266 18.125 28.266 1 96.12 840 PHE A N 1
ATOM 6784 C CA . PHE A 1 840 ? 22.156 18.375 29.172 1 96.12 840 PHE A CA 1
ATOM 6785 C C . PHE A 1 840 ? 21.453 17.078 29.547 1 96.12 840 PHE A C 1
ATOM 6787 O O . PHE A 1 840 ? 21.125 16.859 30.719 1 96.12 840 PHE A O 1
ATOM 6794 N N . VAL A 1 841 ? 21.156 16.234 28.547 1 95.5 841 VAL A N 1
ATOM 6795 C CA . VAL A 1 841 ? 20.484 14.969 28.797 1 95.5 841 VAL A CA 1
ATOM 6796 C C . VAL A 1 841 ? 21.281 14.156 29.812 1 95.5 841 VAL A C 1
ATOM 6798 O O . VAL A 1 841 ? 20.719 13.562 30.734 1 95.5 841 VAL A O 1
ATOM 6801 N N . ALA A 1 842 ? 22.547 14.18 29.672 1 92.88 842 ALA A N 1
ATOM 6802 C CA . ALA A 1 842 ? 23.406 13.453 30.594 1 92.88 842 ALA A CA 1
ATOM 6803 C C . ALA A 1 842 ? 23.328 14.047 32 1 92.88 842 ALA A C 1
ATOM 6805 O O . ALA A 1 842 ? 23.281 13.312 33 1 92.88 842 ALA A O 1
ATOM 6806 N N . SER A 1 843 ? 23.297 15.328 32.031 1 93.31 843 SER A N 1
ATOM 6807 C CA . SER A 1 843 ? 23.281 15.992 33.344 1 93.31 843 SER A CA 1
ATOM 6808 C C . SER A 1 843 ? 21.906 15.898 34 1 93.31 843 SER A C 1
ATOM 6810 O O . SER A 1 843 ? 21.797 16.031 35.219 1 93.31 843 SER A O 1
ATOM 6812 N N . PHE A 1 844 ? 20.922 15.766 33.219 1 94.75 844 PHE A N 1
ATOM 6813 C CA . PHE A 1 844 ? 19.547 15.695 33.719 1 94.75 844 PHE A CA 1
ATOM 6814 C C . PHE A 1 844 ? 19.375 14.516 34.656 1 94.75 844 PHE A C 1
ATOM 6816 O O . PHE A 1 844 ? 18.547 14.578 35.594 1 94.75 844 PHE A O 1
ATOM 6823 N N . ARG A 1 845 ? 20.094 13.445 34.438 1 92.88 845 ARG A N 1
ATOM 6824 C CA . ARG A 1 845 ? 19.984 12.281 35.312 1 92.88 845 ARG A CA 1
ATOM 6825 C C . ARG A 1 845 ? 20.219 12.664 36.75 1 92.88 845 ARG A C 1
ATOM 6827 O O . ARG A 1 845 ? 19.531 12.164 37.656 1 92.88 845 ARG A O 1
ATOM 6834 N N . GLN A 1 846 ? 21.203 13.508 36.969 1 93.5 846 GLN A N 1
ATOM 6835 C CA . GLN A 1 846 ? 21.531 13.922 38.312 1 93.5 846 GLN A CA 1
ATOM 6836 C C . GLN A 1 846 ? 20.391 14.734 38.938 1 93.5 846 GLN A C 1
ATOM 6838 O O . GLN A 1 846 ? 20.125 14.633 40.125 1 93.5 846 GLN A O 1
ATOM 6843 N N . LEU A 1 847 ? 19.797 15.547 38.125 1 92.06 847 LEU A N 1
ATOM 6844 C CA . LEU A 1 847 ? 18.641 16.312 38.594 1 92.06 847 LEU A CA 1
ATOM 6845 C C . LEU A 1 847 ? 17.531 15.367 39.062 1 92.06 847 LEU A C 1
ATOM 6847 O O . LEU A 1 847 ? 16.875 15.648 40.062 1 92.06 847 LEU A O 1
ATOM 6851 N N . LEU A 1 848 ? 17.328 14.242 38.406 1 93.12 848 LEU A N 1
ATOM 6852 C CA . LEU A 1 848 ? 16.312 13.258 38.781 1 93.12 848 LEU A CA 1
ATOM 6853 C C . LEU A 1 848 ? 16.703 12.547 40.062 1 93.12 848 LEU A C 1
ATOM 6855 O O . LEU A 1 848 ? 15.852 12.297 40.906 1 93.12 848 LEU A O 1
ATOM 6859 N N . VAL A 1 849 ? 18 12.242 40.188 1 94.44 849 VAL A N 1
ATOM 6860 C CA . VAL A 1 849 ? 18.484 11.539 41.375 1 94.44 849 VAL A CA 1
ATOM 6861 C C . VAL A 1 849 ? 18.344 12.438 42.594 1 94.44 849 VAL A C 1
ATOM 6863 O O . VAL A 1 849 ? 17.938 11.977 43.656 1 94.44 849 VAL A O 1
ATOM 6866 N N . ASP A 1 850 ? 18.562 13.695 42.438 1 93.88 850 ASP A N 1
ATOM 6867 C CA . ASP A 1 850 ? 18.625 14.641 43.562 1 93.88 850 ASP A CA 1
ATOM 6868 C C . ASP A 1 850 ? 17.219 15.141 43.906 1 93.88 850 ASP A C 1
ATOM 6870 O O . ASP A 1 850 ? 17.031 15.797 44.938 1 93.88 850 ASP A O 1
ATOM 6874 N N . MET A 1 851 ? 16.297 14.82 43.156 1 93.06 851 MET A N 1
ATOM 6875 C CA . MET A 1 851 ? 14.938 15.305 43.375 1 93.06 851 MET A CA 1
ATOM 6876 C C . MET A 1 851 ? 14.375 14.766 44.688 1 93.06 851 MET A C 1
ATOM 6878 O O . MET A 1 851 ? 14.398 13.555 44.938 1 93.06 851 MET A O 1
ATOM 6882 N N . SER A 1 852 ? 13.867 15.633 45.562 1 93.88 852 SER A N 1
ATOM 6883 C CA . SER A 1 852 ? 13.312 15.234 46.844 1 93.88 852 SER A CA 1
ATOM 6884 C C . SER A 1 852 ? 11.953 14.555 46.656 1 93.88 852 SER A C 1
ATOM 6886 O O . SER A 1 852 ? 11.312 14.695 45.625 1 93.88 852 SER A O 1
ATOM 6888 N N . ALA A 1 853 ? 11.547 13.891 47.656 1 93.56 853 ALA A N 1
ATOM 6889 C CA . ALA A 1 853 ? 10.258 13.203 47.656 1 93.56 853 ALA A CA 1
ATOM 6890 C C . ALA A 1 853 ? 9.109 14.195 47.531 1 93.56 853 ALA A C 1
ATOM 6892 O O . ALA A 1 853 ? 8.094 13.906 46.906 1 93.56 853 ALA A O 1
ATOM 6893 N N . THR A 1 854 ? 9.312 15.273 48.125 1 92.5 854 THR A N 1
ATOM 6894 C CA . THR A 1 854 ? 8.273 16.297 48.094 1 92.5 854 THR A CA 1
ATOM 6895 C C . THR A 1 854 ? 8.148 16.891 46.688 1 92.5 854 THR A C 1
ATOM 6897 O O . THR A 1 854 ? 7.039 17.078 46.188 1 92.5 854 THR A O 1
ATOM 6900 N N . GLU A 1 855 ? 9.203 17.172 46.125 1 90.31 855 GLU A N 1
ATOM 6901 C CA . GLU A 1 855 ? 9.203 17.703 44.75 1 90.31 855 GLU A CA 1
ATOM 6902 C C . GLU A 1 855 ? 8.625 16.688 43.781 1 90.31 855 GLU A C 1
ATOM 6904 O O . GLU A 1 855 ? 7.867 17.047 42.875 1 90.31 855 GLU A O 1
ATOM 6909 N N . TRP A 1 856 ? 9.062 15.445 43.969 1 94.25 856 TRP A N 1
ATOM 6910 C CA . TRP A 1 856 ? 8.539 14.367 43.156 1 94.25 856 TRP A CA 1
ATOM 6911 C C . TRP A 1 856 ? 7.016 14.305 43.219 1 94.25 856 TRP A C 1
ATOM 6913 O O . TRP A 1 856 ? 6.336 14.219 42.219 1 94.25 856 TRP A O 1
ATOM 6923 N N . ALA A 1 857 ? 6.527 14.344 44.375 1 93.94 857 ALA A N 1
ATOM 6924 C CA . ALA A 1 857 ? 5.086 14.258 44.594 1 93.94 857 ALA A CA 1
ATOM 6925 C C . ALA A 1 857 ? 4.352 15.414 43.906 1 93.94 857 ALA A C 1
ATOM 6927 O O . ALA A 1 857 ? 3.246 15.242 43.406 1 93.94 857 ALA A O 1
ATOM 6928 N N . LYS A 1 858 ? 4.934 16.547 43.969 1 89.12 858 LYS A N 1
ATOM 6929 C CA . LYS A 1 858 ? 4.332 17.719 43.344 1 89.12 858 LYS A CA 1
ATOM 6930 C C . LYS A 1 858 ? 4.203 17.5 41.812 1 89.12 858 LYS A C 1
ATOM 6932 O O . LYS A 1 858 ? 3.184 17.859 41.219 1 89.12 858 LYS A O 1
ATOM 6937 N N . HIS A 1 859 ? 5.23 16.984 41.219 1 93.44 859 HIS A N 1
ATOM 6938 C CA . HIS A 1 859 ? 5.199 16.719 39.781 1 93.44 859 HIS A CA 1
ATOM 6939 C C . HIS A 1 859 ? 4.129 15.688 39.438 1 93.44 859 HIS A C 1
ATOM 6941 O O . HIS A 1 859 ? 3.408 15.844 38.438 1 93.44 859 HIS A O 1
ATOM 6947 N N . VAL A 1 860 ? 4.094 14.625 40.156 1 96.12 860 VAL A N 1
ATOM 6948 C CA . VAL A 1 860 ? 3.109 13.57 39.938 1 96.12 860 VAL A CA 1
ATOM 6949 C C . VAL A 1 860 ? 1.7 14.148 40.031 1 96.12 860 VAL A C 1
ATOM 6951 O O . VAL A 1 860 ? 0.863 13.891 39.156 1 96.12 860 VAL A O 1
ATOM 6954 N N . VAL A 1 861 ? 1.437 14.914 41.031 1 93.12 861 VAL A N 1
ATOM 6955 C CA . VAL A 1 861 ? 0.119 15.508 41.25 1 93.12 861 VAL A CA 1
ATOM 6956 C C . VAL A 1 861 ? -0.22 16.438 40.094 1 93.12 861 VAL A C 1
ATOM 6958 O O . VAL A 1 861 ? -1.355 16.453 39.625 1 93.12 861 VAL A O 1
ATOM 6961 N N . ALA A 1 862 ? 0.742 17.172 39.719 1 90.19 862 ALA A N 1
ATOM 6962 C CA . ALA A 1 862 ? 0.528 18.125 38.625 1 90.19 862 ALA A CA 1
ATOM 6963 C C . ALA A 1 862 ? 0.121 17.391 37.344 1 90.19 862 ALA A C 1
ATOM 6965 O O . ALA A 1 862 ? -0.804 17.812 36.656 1 90.19 862 ALA A O 1
ATOM 6966 N N . VAL A 1 863 ? 0.807 16.344 36.969 1 95.69 863 VAL A N 1
ATOM 6967 C CA . VAL A 1 863 ? 0.539 15.594 35.75 1 95.69 863 VAL A CA 1
ATOM 6968 C C . VAL A 1 863 ? -0.822 14.906 35.844 1 95.69 863 VAL A C 1
ATOM 6970 O O . VAL A 1 863 ? -1.587 14.891 34.875 1 95.69 863 VAL A O 1
ATOM 6973 N N . VAL A 1 864 ? -1.099 14.32 36.969 1 96 864 VAL A N 1
ATOM 6974 C CA . VAL A 1 864 ? -2.365 13.625 37.188 1 96 864 VAL A CA 1
ATOM 6975 C C . VAL A 1 864 ? -3.523 14.617 37.031 1 96 864 VAL A C 1
ATOM 6977 O O . VAL A 1 864 ? -4.527 14.32 36.406 1 96 864 VAL A O 1
ATOM 6980 N N . LYS A 1 865 ? -3.414 15.742 37.625 1 89.5 865 LYS A N 1
ATOM 6981 C CA . LYS A 1 865 ? -4.461 16.766 37.562 1 89.5 865 LYS A CA 1
ATOM 6982 C C . LYS A 1 865 ? -4.652 17.25 36.125 1 89.5 865 LYS A C 1
ATOM 6984 O O . LYS A 1 865 ? -5.777 17.5 35.688 1 89.5 865 LYS A O 1
ATOM 6989 N N . ALA A 1 866 ? -3.559 17.453 35.5 1 89.75 866 ALA A N 1
ATOM 6990 C CA . ALA A 1 866 ? -3.637 17.875 34.094 1 89.75 866 ALA A CA 1
ATOM 6991 C C . ALA A 1 866 ? -4.363 16.844 33.25 1 89.75 866 ALA A C 1
ATOM 6993 O O . ALA A 1 866 ? -5.152 17.188 32.375 1 89.75 866 ALA A O 1
ATOM 6994 N N . LEU A 1 867 ? -4.051 15.594 33.406 1 93.44 867 LEU A N 1
ATOM 6995 C CA . LEU A 1 867 ? -4.672 14.5 32.688 1 93.44 867 LEU A CA 1
ATOM 6996 C C . LEU A 1 867 ? -6.152 14.383 33.031 1 93.44 867 LEU A C 1
ATOM 6998 O O . LEU A 1 867 ? -6.969 14.047 32.156 1 93.44 867 LEU A O 1
ATOM 7002 N N . ARG A 1 868 ? -6.477 14.695 34.25 1 90.75 868 ARG A N 1
ATOM 7003 C CA . ARG A 1 868 ? -7.859 14.531 34.688 1 90.75 868 ARG A CA 1
ATOM 7004 C C . ARG A 1 868 ? -8.641 15.836 34.531 1 90.75 868 ARG A C 1
ATOM 7006 O O . ARG A 1 868 ? -9.797 15.922 34.938 1 90.75 868 ARG A O 1
ATOM 7013 N N . GLU A 1 869 ? -7.996 16.781 33.969 1 85.81 869 GLU A N 1
ATOM 7014 C CA . GLU A 1 869 ? -8.68 18.062 33.75 1 85.81 869 GLU A CA 1
ATOM 7015 C C . GLU A 1 869 ? -9.914 17.891 32.875 1 85.81 869 GLU A C 1
ATOM 7017 O O . GLU A 1 869 ? -9.844 17.266 31.828 1 85.81 869 GLU A O 1
ATOM 7022 N N . LYS A 1 870 ? -11.008 18.438 33.344 1 85.12 870 LYS A N 1
ATOM 7023 C CA . LYS A 1 870 ? -12.25 18.359 32.562 1 85.12 870 LYS A CA 1
ATOM 7024 C C . LYS A 1 870 ? -12.219 19.312 31.375 1 85.12 870 LYS A C 1
ATOM 7026 O O . LYS A 1 870 ? -11.586 20.359 31.422 1 85.12 870 LYS A O 1
ATOM 7031 N N . PRO A 1 871 ? -12.914 18.906 30.25 1 87.88 871 PRO A N 1
ATOM 7032 C CA . PRO A 1 871 ? -13.031 19.859 29.141 1 87.88 871 PRO A CA 1
ATOM 7033 C C . PRO A 1 871 ? -13.758 21.141 29.516 1 87.88 871 PRO A C 1
ATOM 7035 O O . PRO A 1 871 ? -14.742 21.094 30.25 1 87.88 871 PRO A O 1
ATOM 7038 N N . LYS A 1 872 ? -13.297 22.172 29.031 1 82.5 872 LYS A N 1
ATOM 7039 C CA . LYS A 1 872 ? -13.844 23.469 29.391 1 82.5 872 LYS A CA 1
ATOM 7040 C C . LYS A 1 872 ? -14.961 23.875 28.438 1 82.5 872 LYS A C 1
ATOM 7042 O O . LYS A 1 872 ? -15.789 24.734 28.766 1 82.5 872 LYS A O 1
ATOM 7047 N N . ARG A 1 873 ? -14.883 23.359 27.266 1 87.31 873 ARG A N 1
ATOM 7048 C CA . ARG A 1 873 ? -15.906 23.641 26.266 1 87.31 873 ARG A CA 1
ATOM 7049 C C . ARG A 1 873 ? -16.281 22.375 25.484 1 87.31 873 ARG A C 1
ATOM 7051 O O . ARG A 1 873 ? -15.57 21.375 25.562 1 87.31 873 ARG A O 1
ATOM 7058 N N . GLU A 1 874 ? -17.391 22.469 24.891 1 90.44 874 GLU A N 1
ATOM 7059 C CA . GLU A 1 874 ? -17.906 21.328 24.156 1 90.44 874 GLU A CA 1
ATOM 7060 C C . GLU A 1 874 ? -16.969 20.906 23.031 1 90.44 874 GLU A C 1
ATOM 7062 O O . GLU A 1 874 ? -16.828 19.719 22.734 1 90.44 874 GLU A O 1
ATOM 7067 N N . SER A 1 875 ? -16.312 21.891 22.406 1 92.12 875 SER A N 1
ATOM 7068 C CA . SER A 1 875 ? -15.406 21.578 21.312 1 92.12 875 SER A CA 1
ATOM 7069 C C . SER A 1 875 ? -14.211 20.75 21.797 1 92.12 875 SER A C 1
ATOM 7071 O O . SER A 1 875 ? -13.719 19.875 21.062 1 92.12 875 SER A O 1
ATOM 7073 N N . GLU A 1 876 ? -13.727 21 22.938 1 92.62 876 GLU A N 1
ATOM 7074 C CA . GLU A 1 876 ? -12.617 20.234 23.516 1 92.62 876 GLU A CA 1
ATOM 7075 C C . GLU A 1 876 ? -13.023 18.781 23.797 1 92.62 876 GLU A C 1
ATOM 7077 O O . GLU A 1 876 ? -12.258 17.859 23.531 1 92.62 876 GLU A O 1
ATOM 7082 N N . GLU A 1 877 ? -14.188 18.609 24.406 1 93.19 877 GLU A N 1
ATOM 7083 C CA . GLU A 1 877 ? -14.688 17.266 24.625 1 93.19 877 GLU A CA 1
ATOM 7084 C C . GLU A 1 877 ? -14.836 16.5 23.312 1 93.19 877 GLU A C 1
ATOM 7086 O O . GLU A 1 877 ? -14.43 15.336 23.219 1 93.19 877 GLU A O 1
ATOM 7091 N N . CYS A 1 878 ? -15.406 17.172 22.375 1 95.44 878 CYS A N 1
ATOM 7092 C CA . CYS A 1 878 ? -15.586 16.578 21.062 1 95.44 878 CYS A CA 1
ATOM 7093 C C . CYS A 1 878 ? -14.242 16.156 20.469 1 95.44 878 CYS A C 1
ATOM 7095 O O . CYS A 1 878 ? -14.102 15.047 19.953 1 95.44 878 CYS A O 1
ATOM 7097 N N . ALA A 1 879 ? -13.289 17 20.562 1 95.81 879 ALA A N 1
ATOM 7098 C CA . ALA A 1 879 ? -11.977 16.766 19.953 1 95.81 879 ALA A CA 1
ATOM 7099 C C . ALA A 1 879 ? -11.273 15.586 20.625 1 95.81 879 ALA A C 1
ATOM 7101 O O . ALA A 1 879 ? -10.547 14.836 19.969 1 95.81 879 ALA A O 1
ATOM 7102 N N . ARG A 1 880 ? -11.414 15.422 21.922 1 94.06 880 ARG A N 1
ATOM 7103 C CA . ARG A 1 880 ? -10.781 14.328 22.656 1 94.06 880 ARG A CA 1
ATOM 7104 C C . ARG A 1 880 ? -11.25 12.977 22.125 1 94.06 880 ARG A C 1
ATOM 7106 O O . ARG A 1 880 ? -10.438 12.086 21.875 1 94.06 880 ARG A O 1
ATOM 7113 N N . TYR A 1 881 ? -12.516 12.852 21.953 1 95.56 881 TYR A N 1
ATOM 7114 C CA . TYR A 1 881 ? -13.062 11.578 21.5 1 95.56 881 TYR A CA 1
ATOM 7115 C C . TYR A 1 881 ? -12.789 11.367 20.016 1 95.56 881 TYR A C 1
ATOM 7117 O O . TYR A 1 881 ? -12.539 10.242 19.578 1 95.56 881 TYR A O 1
ATOM 7125 N N . TRP A 1 882 ? -12.844 12.438 19.266 1 97.06 882 TRP A N 1
ATOM 7126 C CA . TRP A 1 882 ? -12.547 12.32 17.844 1 97.06 882 TRP A CA 1
ATOM 7127 C C . TRP A 1 882 ? -11.133 11.805 17.609 1 97.06 882 TRP A C 1
ATOM 7129 O O . TRP A 1 882 ? -10.883 11.039 16.688 1 97.06 882 TRP A O 1
ATOM 7139 N N . ARG A 1 883 ? -10.234 12.219 18.391 1 94.88 883 ARG A N 1
ATOM 7140 C CA . ARG A 1 883 ? -8.852 11.773 18.25 1 94.88 883 ARG A CA 1
ATOM 7141 C C . ARG A 1 883 ? -8.75 10.258 18.359 1 94.88 883 ARG A C 1
ATOM 7143 O O . ARG A 1 883 ? -8.016 9.617 17.609 1 94.88 883 ARG A O 1
ATOM 7150 N N . GLU A 1 884 ? -9.438 9.68 19.297 1 95.38 884 GLU A N 1
ATOM 7151 C CA . GLU A 1 884 ? -9.453 8.234 19.484 1 95.38 884 GLU A CA 1
ATOM 7152 C C . GLU A 1 884 ? -10.094 7.527 18.297 1 95.38 884 GLU A C 1
ATOM 7154 O O . GLU A 1 884 ? -9.648 6.453 17.891 1 95.38 884 GLU A O 1
ATOM 7159 N N . ILE A 1 885 ? -11.125 8.141 17.781 1 96.44 885 ILE A N 1
ATOM 7160 C CA . ILE A 1 885 ? -11.844 7.562 16.656 1 96.44 885 ILE A CA 1
ATOM 7161 C C . ILE A 1 885 ? -10.984 7.66 15.398 1 96.44 885 ILE A C 1
ATOM 7163 O O . ILE A 1 885 ? -10.82 6.68 14.664 1 96.44 885 ILE A O 1
ATOM 7167 N N . ALA A 1 886 ? -10.391 8.859 15.195 1 95.25 886 ALA A N 1
ATOM 7168 C CA . ALA A 1 886 ? -9.594 9.109 13.992 1 95.25 886 ALA A CA 1
ATOM 7169 C C . ALA A 1 886 ? -8.352 8.227 13.961 1 95.25 886 ALA A C 1
ATOM 7171 O O . ALA A 1 886 ? -7.91 7.805 12.883 1 95.25 886 ALA A O 1
ATOM 7172 N N . CYS A 1 887 ? -7.82 7.875 15.148 1 93 887 CYS A N 1
ATOM 7173 C CA . CYS A 1 887 ? -6.652 7.008 15.234 1 93 887 CYS A CA 1
ATOM 7174 C C . CYS A 1 887 ? -7.066 5.543 15.289 1 93 887 CYS A C 1
ATOM 7176 O O . CYS A 1 887 ? -6.215 4.652 15.297 1 93 887 CYS A O 1
ATOM 7178 N N . GLU A 1 888 ? -8.359 5.266 15.422 1 92.94 888 GLU A N 1
ATOM 7179 C CA . GLU A 1 888 ? -8.961 3.934 15.438 1 92.94 888 GLU A CA 1
ATOM 7180 C C . GLU A 1 888 ? -8.492 3.127 16.641 1 92.94 888 GLU A C 1
ATOM 7182 O O . GLU A 1 888 ? -8.188 1.938 16.516 1 92.94 888 GLU A O 1
ATOM 7187 N N . THR A 1 889 ? -8.25 3.715 17.75 1 92.69 889 THR A N 1
ATOM 7188 C CA . THR A 1 889 ? -7.898 3.021 18.984 1 92.69 889 THR A CA 1
ATOM 7189 C C . THR A 1 889 ? -9.133 2.771 19.844 1 92.69 889 THR A C 1
ATOM 7191 O O . THR A 1 889 ? -9.242 1.732 20.5 1 92.69 889 THR A O 1
ATOM 7194 N N . PHE A 1 890 ? -9.984 3.764 19.938 1 94.62 890 PHE A N 1
ATOM 7195 C CA . PHE A 1 890 ? -11.289 3.723 20.594 1 94.62 890 PHE A CA 1
ATOM 7196 C C . PHE A 1 890 ? -11.125 3.537 22.094 1 94.62 890 PHE A C 1
ATOM 7198 O O . PHE A 1 890 ? -11.953 2.881 22.734 1 94.62 890 PHE A O 1
ATOM 7205 N N . VAL A 1 891 ? -9.977 3.955 22.625 1 93.19 891 VAL A N 1
ATOM 7206 C CA . VAL A 1 891 ? -9.75 3.961 24.062 1 93.19 891 VAL A CA 1
ATOM 7207 C C . VAL A 1 891 ? -10.188 5.301 24.641 1 93.19 891 VAL A C 1
ATOM 7209 O O . VAL A 1 891 ? -9.352 6.168 24.922 1 93.19 891 VAL A O 1
ATOM 7212 N N . PHE A 1 892 ? -11.383 5.375 25 1 93.5 892 PHE A N 1
ATOM 7213 C CA . PHE A 1 892 ? -12 6.656 25.328 1 93.5 892 PHE A CA 1
ATOM 7214 C C . PHE A 1 892 ? -11.648 7.078 26.75 1 93.5 892 PHE A C 1
ATOM 7216 O O . PHE A 1 892 ? -11.781 8.25 27.094 1 93.5 892 PHE A O 1
ATOM 7223 N N . ASP A 1 893 ? -11.234 6.156 27.594 1 92.25 893 ASP A N 1
ATOM 7224 C CA . ASP A 1 893 ? -10.836 6.484 28.969 1 92.25 893 ASP A CA 1
ATOM 7225 C C . ASP A 1 893 ? -9.312 6.504 29.109 1 92.25 893 ASP A C 1
ATOM 7227 O O . ASP A 1 893 ? -8.773 6.172 30.156 1 92.25 893 ASP A O 1
ATOM 7231 N N . ARG A 1 894 ? -8.625 6.719 28.047 1 92.88 894 ARG A N 1
ATOM 7232 C CA . ARG A 1 894 ? -7.168 6.691 28 1 92.88 894 ARG A CA 1
ATOM 7233 C C . ARG A 1 894 ? -6.578 7.637 29.047 1 92.88 894 ARG A C 1
ATOM 7235 O O . ARG A 1 894 ? -5.641 7.273 29.766 1 92.88 894 ARG A O 1
ATOM 7242 N N . ARG A 1 895 ? -7.047 8.906 29.141 1 94.06 895 ARG A N 1
ATOM 7243 C CA . ARG A 1 895 ? -6.508 9.906 30.062 1 94.06 895 ARG A CA 1
ATOM 7244 C C . ARG A 1 895 ? -6.57 9.414 31.5 1 94.06 895 ARG A C 1
ATOM 7246 O O . ARG A 1 895 ? -5.605 9.57 32.25 1 94.06 895 ARG A O 1
ATOM 7253 N N . GLU A 1 896 ? -7.695 8.836 31.844 1 94.44 896 GLU A N 1
ATOM 7254 C CA . GLU A 1 896 ? -7.844 8.312 33.188 1 94.44 896 GLU A CA 1
ATOM 7255 C C . GLU A 1 896 ? -6.902 7.137 33.438 1 94.44 896 GLU A C 1
ATOM 7257 O O . GLU A 1 896 ? -6.336 7 34.531 1 94.44 896 GLU A O 1
ATOM 7262 N N . ARG A 1 897 ? -6.793 6.23 32.469 1 95.06 897 ARG A N 1
ATOM 7263 C CA . ARG A 1 897 ? -5.898 5.086 32.594 1 95.06 897 ARG A CA 1
ATOM 7264 C C . ARG A 1 897 ? -4.453 5.539 32.781 1 95.06 897 ARG A C 1
ATOM 7266 O O . ARG A 1 897 ? -3.73 4.996 33.625 1 95.06 897 ARG A O 1
ATOM 7273 N N . VAL A 1 898 ? -4.07 6.457 32 1 97.06 898 VAL A N 1
ATOM 7274 C CA . VAL A 1 898 ? -2.707 6.969 32.094 1 97.06 898 VAL A CA 1
ATOM 7275 C C . VAL A 1 898 ? -2.496 7.676 33.406 1 97.06 898 VAL A C 1
ATOM 7277 O O . VAL A 1 898 ? -1.454 7.512 34.062 1 97.06 898 VAL A O 1
ATOM 7280 N N . ALA A 1 899 ? -3.453 8.5 33.875 1 97.38 899 ALA A N 1
ATOM 7281 C CA . ALA A 1 899 ? -3.359 9.18 35.188 1 97.38 899 ALA A CA 1
ATOM 7282 C C . ALA A 1 899 ? -3.193 8.18 36.312 1 97.38 899 ALA A C 1
ATOM 7284 O O . ALA A 1 899 ? -2.359 8.375 37.188 1 97.38 899 ALA A O 1
ATOM 7285 N N . ALA A 1 900 ? -4.004 7.145 36.25 1 97.62 900 ALA A N 1
ATOM 7286 C CA . ALA A 1 900 ? -3.92 6.102 37.281 1 97.62 900 ALA A CA 1
ATOM 7287 C C . ALA A 1 900 ? -2.541 5.449 37.281 1 97.62 900 ALA A C 1
ATOM 7289 O O . ALA A 1 900 ? -2.002 5.133 38.344 1 97.62 900 ALA A O 1
ATOM 7290 N N . ALA A 1 901 ? -2.023 5.238 36.125 1 97.88 901 ALA A N 1
ATOM 7291 C CA . ALA A 1 901 ? -0.694 4.648 36 1 97.88 901 ALA A CA 1
ATOM 7292 C C . ALA A 1 901 ? 0.379 5.605 36.5 1 97.88 901 ALA A C 1
ATOM 7294 O O . ALA A 1 901 ? 1.359 5.18 37.125 1 97.88 901 ALA A O 1
ATOM 7295 N N . VAL A 1 902 ? 0.246 6.883 36.25 1 98.12 902 VAL A N 1
ATOM 7296 C CA . VAL A 1 902 ? 1.204 7.891 36.688 1 98.12 902 VAL A CA 1
ATOM 7297 C C . VAL A 1 902 ? 1.244 7.926 38.219 1 98.12 902 VAL A C 1
ATOM 7299 O O . VAL A 1 902 ? 2.312 8.086 38.812 1 98.12 902 VAL A O 1
ATOM 7302 N N . GLU A 1 903 ? 0.132 7.77 38.875 1 97.12 903 GLU A N 1
ATOM 7303 C CA . GLU A 1 903 ? 0.025 7.805 40.312 1 97.12 903 GLU A CA 1
ATOM 7304 C C . GLU A 1 903 ? 0.836 6.68 40.969 1 97.12 903 GLU A C 1
ATOM 7306 O O . GLU A 1 903 ? 1.271 6.801 42.094 1 97.12 903 GLU A O 1
ATOM 7311 N N . THR A 1 904 ? 1.058 5.676 40.219 1 96.94 904 THR A N 1
ATOM 7312 C CA . THR A 1 904 ? 1.724 4.508 40.781 1 96.94 904 THR A CA 1
ATOM 7313 C C . THR A 1 904 ? 3.225 4.559 40.531 1 96.94 904 THR A C 1
ATOM 7315 O O . THR A 1 904 ? 3.98 3.736 41.031 1 96.94 904 THR A O 1
ATOM 7318 N N . LEU A 1 905 ? 3.658 5.473 39.781 1 97.19 905 LEU A N 1
ATOM 7319 C CA . LEU A 1 905 ? 5.062 5.527 39.406 1 97.19 905 LEU A CA 1
ATOM 7320 C C . LEU A 1 905 ? 5.941 5.945 40.562 1 97.19 905 LEU A C 1
ATOM 7322 O O . LEU A 1 905 ? 5.547 6.789 41.375 1 97.19 905 LEU A O 1
ATOM 7326 N N . GLN A 1 906 ? 7.09 5.324 40.625 1 96.19 906 GLN A N 1
ATOM 7327 C CA . GLN A 1 906 ? 8.141 5.707 41.562 1 96.19 906 GLN A CA 1
ATOM 7328 C C . GLN A 1 906 ? 9.328 6.336 40.844 1 96.19 906 GLN A C 1
ATOM 7330 O O . GLN A 1 906 ? 9.5 6.133 39.625 1 96.19 906 GLN A O 1
ATOM 7335 N N . LYS A 1 907 ? 10.047 7.086 41.594 1 95.62 907 LYS A N 1
ATOM 7336 C CA . LYS A 1 907 ? 11.211 7.746 41 1 95.62 907 LYS A CA 1
ATOM 7337 C C . LYS A 1 907 ? 12.148 6.734 40.344 1 95.62 907 LYS A C 1
ATOM 7339 O O . LYS A 1 907 ? 12.742 7.016 39.312 1 95.62 907 LYS A O 1
ATOM 7344 N N . THR A 1 908 ? 12.219 5.527 40.875 1 95.38 908 THR A N 1
ATOM 7345 C CA . THR A 1 908 ? 13.086 4.477 40.344 1 95.38 908 THR A CA 1
ATOM 7346 C C . THR A 1 908 ? 12.602 4.004 39 1 95.38 908 THR A C 1
ATOM 7348 O O . THR A 1 908 ? 13.406 3.588 38.156 1 95.38 908 THR A O 1
ATOM 7351 N N . ASP A 1 909 ? 11.305 4.062 38.781 1 96.19 909 ASP A N 1
ATOM 7352 C CA . ASP A 1 909 ? 10.758 3.678 37.5 1 96.19 909 ASP A CA 1
ATOM 7353 C C . ASP A 1 909 ? 11.227 4.629 36.406 1 96.19 909 ASP A C 1
ATOM 7355 O O . ASP A 1 909 ? 11.555 4.195 35.281 1 96.19 909 ASP A O 1
ATOM 7359 N N . LEU A 1 910 ? 11.219 5.883 36.719 1 96.38 910 LEU A N 1
ATOM 7360 C CA . LEU A 1 910 ? 11.625 6.883 35.719 1 96.38 910 LEU A CA 1
ATOM 7361 C C . LEU A 1 910 ? 13.133 6.836 35.5 1 96.38 910 LEU A C 1
ATOM 7363 O O . LEU A 1 910 ? 13.602 7.078 34.375 1 96.38 910 LEU A O 1
ATOM 7367 N N . LEU A 1 911 ? 13.898 6.57 36.562 1 96 911 LEU A N 1
ATOM 7368 C CA . LEU A 1 911 ? 15.344 6.445 36.438 1 96 911 LEU A CA 1
ATOM 7369 C C . LEU A 1 911 ? 15.703 5.258 35.562 1 96 911 LEU A C 1
ATOM 7371 O O . LEU A 1 911 ? 16.609 5.352 34.719 1 96 911 LEU A O 1
ATOM 7375 N N . ALA A 1 912 ? 15.047 4.16 35.75 1 95.81 912 ALA A N 1
ATOM 7376 C CA . ALA A 1 912 ? 15.281 2.98 34.938 1 95.81 912 ALA A CA 1
ATOM 7377 C C . ALA A 1 912 ? 14.945 3.268 33.469 1 95.81 912 ALA A C 1
ATOM 7379 O O . ALA A 1 912 ? 15.68 2.848 32.562 1 95.81 912 ALA A O 1
ATOM 7380 N N . PHE A 1 913 ? 13.844 3.893 33.344 1 95.94 913 PHE A N 1
ATOM 7381 C CA . PHE A 1 913 ? 13.43 4.301 32 1 95.94 913 PHE A CA 1
ATOM 7382 C C . PHE A 1 913 ? 14.484 5.191 31.344 1 95.94 913 PHE A C 1
ATOM 7384 O O . PHE A 1 913 ? 14.859 4.984 30.188 1 95.94 913 PHE A O 1
ATOM 7391 N N . PHE A 1 914 ? 14.867 6.16 32.062 1 96.31 914 PHE A N 1
ATOM 7392 C CA . PHE A 1 914 ? 15.852 7.113 31.578 1 96.31 914 PHE A CA 1
ATOM 7393 C C . PHE A 1 914 ? 17.156 6.41 31.219 1 96.31 914 PHE A C 1
ATOM 7395 O O . PHE A 1 914 ? 17.75 6.676 30.172 1 96.31 914 PHE A O 1
ATOM 7402 N N . ASP A 1 915 ? 17.609 5.473 32 1 95.81 915 ASP A N 1
ATOM 7403 C CA . ASP A 1 915 ? 18.875 4.754 31.797 1 95.81 915 ASP A CA 1
ATOM 7404 C C . ASP A 1 915 ? 18.797 3.863 30.562 1 95.81 915 ASP A C 1
ATOM 7406 O O . ASP A 1 915 ? 19.797 3.693 29.844 1 95.81 915 ASP A O 1
ATOM 7410 N N . GLU A 1 916 ? 17.688 3.418 30.312 1 94.38 916 GLU A N 1
ATOM 7411 C CA . GLU A 1 916 ? 17.516 2.457 29.234 1 94.38 916 GLU A CA 1
ATOM 7412 C C . GLU A 1 916 ? 17.359 3.164 27.891 1 94.38 916 GLU A C 1
ATOM 7414 O O . GLU A 1 916 ? 17.922 2.727 26.875 1 94.38 916 GLU A O 1
ATOM 7419 N N . TYR A 1 917 ? 16.609 4.273 27.828 1 94.88 917 TYR A N 1
ATOM 7420 C CA . TYR A 1 917 ? 16.172 4.801 26.547 1 94.88 917 TYR A CA 1
ATOM 7421 C C . TYR A 1 917 ? 16.844 6.141 26.234 1 94.88 917 TYR A C 1
ATOM 7423 O O . TYR A 1 917 ? 16.891 6.57 25.094 1 94.88 917 TYR A O 1
ATOM 7431 N N . MET A 1 918 ? 17.328 6.867 27.266 1 94.62 918 MET A N 1
ATOM 7432 C CA . MET A 1 918 ? 17.734 8.25 27.031 1 94.62 918 MET A CA 1
ATOM 7433 C C . MET A 1 918 ? 19.25 8.414 27.172 1 94.62 918 MET A C 1
ATOM 7435 O O . MET A 1 918 ? 19.859 9.172 26.438 1 94.62 918 MET A O 1
ATOM 7439 N N . LEU A 1 919 ? 19.797 7.711 28.062 1 92 919 LEU A N 1
ATOM 7440 C CA . LEU A 1 919 ? 21.234 7.859 28.344 1 92 919 LEU A CA 1
ATOM 7441 C C . LEU A 1 919 ? 22.062 7.48 27.109 1 92 919 LEU A C 1
ATOM 7443 O O . LEU A 1 919 ? 21.734 6.512 26.422 1 92 919 LEU A O 1
ATOM 7447 N N . PRO A 1 920 ? 23.047 8.172 26.766 1 85.5 920 PRO A N 1
ATOM 7448 C CA . PRO A 1 920 ? 23.875 7.918 25.594 1 85.5 920 PRO A CA 1
ATOM 7449 C C . PRO A 1 920 ? 24.375 6.473 25.516 1 85.5 920 PRO A C 1
ATOM 7451 O O . PRO A 1 920 ? 24.469 5.91 24.422 1 85.5 920 PRO A O 1
ATOM 7454 N N . ASP A 1 921 ? 24.562 5.785 26.547 1 85.06 921 ASP A N 1
ATOM 7455 C CA . ASP A 1 921 ? 25.016 4.398 26.547 1 85.06 921 ASP A CA 1
ATOM 7456 C C . ASP A 1 921 ? 23.891 3.443 26.906 1 85.06 921 ASP A C 1
ATOM 7458 O O . ASP A 1 921 ? 24.125 2.289 27.266 1 85.06 921 ASP A O 1
ATOM 7462 N N . GLY A 1 922 ? 22.719 4.004 26.797 1 90.94 922 GLY A N 1
ATOM 7463 C CA . GLY A 1 922 ? 21.594 3.137 27.094 1 90.94 922 GLY A CA 1
ATOM 7464 C C . GLY A 1 922 ? 21.453 1.99 26.109 1 90.94 922 GLY A C 1
ATOM 7465 O O . GLY A 1 922 ? 21.688 2.156 24.922 1 90.94 922 GLY A O 1
ATOM 7466 N N . SER A 1 923 ? 21 0.873 26.5 1 91.38 923 SER A N 1
ATOM 7467 C CA . SER A 1 923 ? 20.938 -0.351 25.703 1 91.38 923 SER A CA 1
ATOM 7468 C C . SER A 1 923 ? 19.844 -0.261 24.641 1 91.38 923 SER A C 1
ATOM 7470 O O . SER A 1 923 ? 19.906 -0.951 23.625 1 91.38 923 SER A O 1
ATOM 7472 N N . LYS A 1 924 ? 18.844 0.577 24.844 1 93.06 924 LYS A N 1
ATOM 7473 C CA . LYS A 1 924 ? 17.75 0.656 23.891 1 93.06 924 LYS A CA 1
ATOM 7474 C C . LYS A 1 924 ? 17.609 2.066 23.328 1 93.06 924 LYS A C 1
ATOM 7476 O O . LYS A 1 924 ? 16.562 2.416 22.766 1 93.06 924 LYS A O 1
ATOM 7481 N N . ARG A 1 925 ? 18.625 2.873 23.5 1 95.06 925 ARG A N 1
ATOM 7482 C CA . ARG A 1 925 ? 18.547 4.246 23 1 95.06 925 ARG A CA 1
ATOM 7483 C C . ARG A 1 925 ? 18.703 4.289 21.484 1 95.06 925 ARG A C 1
ATOM 7485 O O . ARG A 1 925 ? 19.766 3.941 20.969 1 95.06 925 ARG A O 1
ATOM 7492 N N . SER A 1 926 ? 17.719 4.594 20.812 1 94.94 926 SER A N 1
ATOM 7493 C CA . SER A 1 926 ? 17.734 4.867 19.375 1 94.94 926 SER A CA 1
ATOM 7494 C C . SER A 1 926 ? 17.344 6.309 19.078 1 94.94 926 SER A C 1
ATOM 7496 O O . SER A 1 926 ? 16.188 6.699 19.297 1 94.94 926 SER A O 1
ATOM 7498 N N . LYS A 1 927 ? 18.266 7.039 18.531 1 96.88 927 LYS A N 1
ATOM 7499 C CA . LYS A 1 927 ? 18.062 8.477 18.344 1 96.88 927 LYS A CA 1
ATOM 7500 C C . LYS A 1 927 ? 18.156 8.867 16.875 1 96.88 927 LYS A C 1
ATOM 7502 O O . LYS A 1 927 ? 19.094 8.461 16.172 1 96.88 927 LYS A O 1
ATOM 7507 N N . LEU A 1 928 ? 17.156 9.586 16.375 1 98 928 LEU A N 1
ATOM 7508 C CA . LEU A 1 928 ? 17.219 10.227 15.07 1 98 928 LEU A CA 1
ATOM 7509 C C . LEU A 1 928 ? 17.484 11.719 15.203 1 98 928 LEU A C 1
ATOM 7511 O O . LEU A 1 928 ? 16.766 12.43 15.906 1 98 928 LEU A O 1
ATOM 7515 N N . SER A 1 929 ? 18.516 12.164 14.633 1 98 929 SER A N 1
ATOM 7516 C CA . SER A 1 929 ? 18.891 13.578 14.633 1 98 929 SER A CA 1
ATOM 7517 C C . SER A 1 929 ? 18.766 14.188 13.242 1 98 929 SER A C 1
ATOM 7519 O O . SER A 1 929 ? 19.484 13.773 12.32 1 98 929 SER A O 1
ATOM 7521 N N . THR A 1 930 ? 17.875 15.078 13.07 1 98.06 930 THR A N 1
ATOM 7522 C CA . THR A 1 930 ? 17.734 15.828 11.828 1 98.06 930 THR A CA 1
ATOM 7523 C C . THR A 1 930 ? 18.344 17.219 11.961 1 98.06 930 THR A C 1
ATOM 7525 O O . THR A 1 930 ? 17.906 18.016 12.781 1 98.06 930 THR A O 1
ATOM 7528 N N . ARG A 1 931 ? 19.297 17.5 11.141 1 97.69 931 ARG A N 1
ATOM 7529 C CA . ARG A 1 931 ? 20.078 18.719 11.242 1 97.69 931 ARG A CA 1
ATOM 7530 C C . ARG A 1 931 ? 19.984 19.547 9.953 1 97.69 931 ARG A C 1
ATOM 7532 O O . ARG A 1 931 ? 20.391 19.078 8.891 1 97.69 931 ARG A O 1
ATOM 7539 N N . LEU A 1 932 ? 19.469 20.688 10.086 1 97.38 932 LEU A N 1
ATOM 7540 C CA . LEU A 1 932 ? 19.375 21.609 8.961 1 97.38 932 LEU A CA 1
ATOM 7541 C C . LEU A 1 932 ? 20.281 22.812 9.156 1 97.38 932 LEU A C 1
ATOM 7543 O O . LEU A 1 932 ? 20.188 23.516 10.164 1 97.38 932 LEU A O 1
ATOM 7547 N N . TYR A 1 933 ? 21.156 23.031 8.25 1 96.75 933 TYR A N 1
ATOM 7548 C CA . TYR A 1 933 ? 22.156 24.078 8.359 1 96.75 933 TYR A CA 1
ATOM 7549 C C . TYR A 1 933 ? 21.75 25.328 7.57 1 96.75 933 TYR A C 1
ATOM 7551 O O . TYR A 1 933 ? 21.641 25.281 6.344 1 96.75 933 TYR A O 1
ATOM 7559 N N . GLY A 1 934 ? 21.5 26.406 8.312 1 93.5 934 GLY A N 1
ATOM 7560 C CA . GLY A 1 934 ? 21.156 27.672 7.684 1 93.5 934 GLY A CA 1
ATOM 7561 C C . GLY A 1 934 ? 22.359 28.375 7.086 1 93.5 934 GLY A C 1
ATOM 7562 O O . GLY A 1 934 ? 23.453 27.812 7.023 1 93.5 934 GLY A O 1
ATOM 7563 N N . ASN A 1 935 ? 22.156 29.594 6.664 1 91.56 935 ASN A N 1
ATOM 7564 C CA . ASN A 1 935 ? 23.156 30.359 5.918 1 91.56 935 ASN A CA 1
ATOM 7565 C C . ASN A 1 935 ? 24.391 30.656 6.766 1 91.56 935 ASN A C 1
ATOM 7567 O O . ASN A 1 935 ? 25.5 30.766 6.242 1 91.56 935 ASN A O 1
ATOM 7571 N N . LYS A 1 936 ? 24.219 30.75 8.062 1 89.75 936 LYS A N 1
ATOM 7572 C CA . LYS A 1 936 ? 25.312 31.172 8.945 1 89.75 936 LYS A CA 1
ATOM 7573 C C . LYS A 1 936 ? 26.203 30 9.32 1 89.75 936 LYS A C 1
ATOM 7575 O O . LYS A 1 936 ? 27.328 30.203 9.812 1 89.75 936 LYS A O 1
ATOM 7580 N N . HIS A 1 937 ? 25.734 28.844 9.109 1 92.44 937 HIS A N 1
ATOM 7581 C CA . HIS A 1 937 ? 26.484 27.672 9.555 1 92.44 937 HIS A CA 1
ATOM 7582 C C . HIS A 1 937 ? 26.828 26.75 8.383 1 92.44 937 HIS A C 1
ATOM 7584 O O . HIS A 1 937 ? 25.969 26.453 7.551 1 92.44 937 HIS A O 1
ATOM 7590 N N . ASP A 1 938 ? 28.062 26.219 8.336 1 88.88 938 ASP A N 1
ATOM 7591 C CA . ASP A 1 938 ? 28.531 25.391 7.227 1 88.88 938 ASP A CA 1
ATOM 7592 C C . ASP A 1 938 ? 28.312 23.906 7.523 1 88.88 938 ASP A C 1
ATOM 7594 O O . ASP A 1 938 ? 28.469 23.469 8.664 1 88.88 938 ASP A O 1
ATOM 7598 N N . LEU A 1 939 ? 27.797 23.25 6.457 1 87.19 939 LEU A N 1
ATOM 7599 C CA . LEU A 1 939 ? 27.719 21.797 6.512 1 87.19 939 LEU A CA 1
ATOM 7600 C C . LEU A 1 939 ? 29.031 21.156 6.078 1 87.19 939 LEU A C 1
ATOM 7602 O O . LEU A 1 939 ? 29.5 21.406 4.965 1 87.19 939 LEU A O 1
ATOM 7606 N N . LEU A 1 940 ? 29.781 20.609 6.922 1 70.5 940 LEU A N 1
ATOM 7607 C CA . LEU A 1 940 ? 31.062 20 6.602 1 70.5 940 LEU A CA 1
ATOM 7608 C C . LEU A 1 940 ? 30.859 18.656 5.891 1 70.5 940 LEU A C 1
ATOM 7610 O O . LEU A 1 940 ? 30 17.859 6.285 1 70.5 940 LEU A O 1
ATOM 7614 N N . GLU A 1 941 ? 31.094 18.625 4.559 1 61.38 941 GLU A N 1
ATOM 7615 C CA . GLU A 1 941 ? 30.938 17.469 3.691 1 61.38 941 GLU A CA 1
ATOM 7616 C C . GLU A 1 941 ? 31.484 16.203 4.359 1 61.38 941 GLU A C 1
ATOM 7618 O O . GLU A 1 941 ? 32.594 16.219 4.926 1 61.38 941 GLU A O 1
ATOM 7623 N N . LEU A 1 942 ? 30.625 15.43 4.73 1 52.5 942 LEU A N 1
ATOM 7624 C CA . LEU A 1 942 ? 31.047 14.109 5.18 1 52.5 942 LEU A CA 1
ATOM 7625 C C . LEU A 1 942 ? 31.906 13.422 4.113 1 52.5 942 LEU A C 1
ATOM 7627 O O . LEU A 1 942 ? 31.547 13.43 2.93 1 52.5 942 LEU A O 1
ATOM 7631 N N . ALA A 1 943 ? 33.281 13.383 4.152 1 39.94 943 ALA A N 1
ATOM 7632 C CA . ALA A 1 943 ? 34.062 12.531 3.266 1 39.94 943 ALA A CA 1
ATOM 7633 C C . ALA A 1 943 ? 33.375 11.211 2.996 1 39.94 943 ALA A C 1
ATOM 7635 O O . ALA A 1 943 ? 32.75 10.633 3.902 1 39.94 943 ALA A O 1
ATOM 7636 N N . PRO A 1 944 ? 33.094 10.852 1.756 1 41.12 944 PRO A N 1
ATOM 7637 C CA . PRO A 1 944 ? 32.469 9.555 1.443 1 41.12 944 PRO A CA 1
ATOM 7638 C C . PRO A 1 944 ? 33.031 8.414 2.285 1 41.12 944 PRO A C 1
ATOM 7640 O O . PRO A 1 944 ? 34.188 8.469 2.709 1 41.12 944 PRO A O 1
ATOM 7643 N N . PRO A 1 945 ? 32.156 7.656 2.846 1 35.09 945 PRO A N 1
ATOM 7644 C CA . PRO A 1 945 ? 32.781 6.543 3.543 1 35.09 945 PRO A CA 1
ATOM 7645 C C . PRO A 1 945 ? 33.844 5.848 2.695 1 35.09 945 PRO A C 1
ATOM 7647 O O . PRO A 1 945 ? 33.625 5.527 1.531 1 35.09 945 PRO A O 1
ATOM 7650 N N . ILE A 1 946 ? 35.219 6.125 2.797 1 30.45 946 ILE A N 1
ATOM 7651 C CA . ILE A 1 946 ? 36.219 5.211 2.236 1 30.45 946 ILE A CA 1
ATOM 7652 C C . ILE A 1 946 ? 35.75 3.77 2.424 1 30.45 946 ILE A C 1
ATOM 7654 O O . ILE A 1 946 ? 35.219 3.412 3.477 1 30.45 946 ILE A O 1
ATOM 7658 N N . GLY A 1 947 ? 35.656 2.957 1.354 1 29.8 947 GLY A N 1
ATOM 7659 C CA . GLY A 1 947 ? 35.406 1.522 1.33 1 29.8 947 GLY A CA 1
ATOM 7660 C C . GLY A 1 947 ? 35.969 0.808 2.551 1 29.8 947 GLY A C 1
ATOM 7661 O O . GLY A 1 947 ? 35.562 -0.316 2.854 1 29.8 947 GLY A O 1
ATOM 7662 N N . GLY A 1 948 ? 37.406 0.752 2.633 1 25.23 948 GLY A N 1
ATOM 7663 C CA . GLY A 1 948 ? 38.125 -0.15 3.52 1 25.23 948 GLY A CA 1
ATOM 7664 C C . GLY A 1 948 ? 37.812 0.074 4.984 1 25.23 948 GLY A C 1
ATOM 7665 O O . GLY A 1 948 ? 37.25 1.107 5.352 1 25.23 948 GLY A O 1
ATOM 7666 N N . ARG A 1 949 ? 38 -0.938 5.91 1 25.8 949 ARG A N 1
ATOM 7667 C CA . ARG A 1 949 ? 38.156 -0.943 7.359 1 25.8 949 ARG A CA 1
ATOM 7668 C C . ARG A 1 949 ? 38.938 0.284 7.832 1 25.8 949 ARG A C 1
ATOM 7670 O O . ARG A 1 949 ? 39.344 0.35 8.984 1 25.8 949 ARG A O 1
ATOM 7677 N N . SER A 1 950 ? 39.75 0.988 6.852 1 20.75 950 SER A N 1
ATOM 7678 C CA . SER A 1 950 ? 40.969 1.602 7.367 1 20.75 950 SER A CA 1
ATOM 7679 C C . SER A 1 950 ? 40.656 2.664 8.414 1 20.75 950 SER A C 1
ATOM 7681 O O . SER A 1 950 ? 40.5 2.352 9.594 1 20.75 950 SER A O 1
ATOM 7683 N N . ALA A 1 951 ? 41.219 4.059 8.195 1 20.61 951 ALA A N 1
ATOM 7684 C CA . ALA A 1 951 ? 42.188 5.004 8.719 1 20.61 951 ALA A CA 1
ATOM 7685 C C . ALA A 1 951 ? 41.531 6.031 9.633 1 20.61 951 ALA A C 1
ATOM 7687 O O . ALA A 1 951 ? 40.406 6.48 9.367 1 20.61 951 ALA A O 1
ATOM 7688 N N . SER A 1 952 ? 42.219 6.121 10.953 1 22.42 952 SER A N 1
ATOM 7689 C CA . SER A 1 952 ? 42.375 6.984 12.117 1 22.42 952 SER A CA 1
ATOM 7690 C C . SER A 1 952 ? 42.5 8.445 11.703 1 22.42 952 SER A C 1
ATOM 7692 O O . SER A 1 952 ? 43.5 8.836 11.086 1 22.42 952 SER A O 1
ATOM 7694 N N . LEU A 1 953 ? 41.625 9.148 11.07 1 22.52 953 LEU A N 1
ATOM 7695 C CA . LEU A 1 953 ? 41.906 10.555 10.828 1 22.52 953 LEU A CA 1
ATOM 7696 C C . LEU A 1 953 ? 42.375 11.242 12.102 1 22.52 953 LEU A C 1
ATOM 7698 O O . LEU A 1 953 ? 41.656 11.289 13.094 1 22.52 953 LEU A O 1
ATOM 7702 N N . SER A 1 954 ? 43.812 11.383 12.281 1 22.02 954 SER A N 1
ATOM 7703 C CA . SER A 1 954 ? 44.625 12.156 13.203 1 22.02 954 SER A CA 1
ATOM 7704 C C . SER A 1 954 ? 44.406 13.648 13.016 1 22.02 954 SER A C 1
ATOM 7706 O O . SER A 1 954 ? 45.219 14.461 13.445 1 22.02 954 SER A O 1
ATOM 7708 N N . ALA A 1 955 ? 43.719 14.32 12.258 1 21.14 955 ALA A N 1
ATOM 7709 C CA . ALA A 1 955 ? 44.125 15.727 12.195 1 21.14 955 ALA A CA 1
ATOM 7710 C C . ALA A 1 955 ? 44.281 16.312 13.594 1 21.14 955 ALA A C 1
ATOM 7712 O O . ALA A 1 955 ? 43.562 15.93 14.523 1 21.14 955 ALA A O 1
ATOM 7713 N N . SER A 1 956 ? 45.219 17.422 13.773 1 20.16 956 SER A N 1
ATOM 7714 C CA . SER A 1 956 ? 46.094 18.312 14.555 1 20.16 956 SER A CA 1
ATOM 7715 C C . SER A 1 956 ? 45.281 19.062 15.609 1 20.16 956 SER A C 1
ATOM 7717 O O . SER A 1 956 ? 45.656 19.047 16.797 1 20.16 956 SER A O 1
ATOM 7719 N N . THR A 1 957 ? 45.219 20.531 15.5 1 20.48 957 THR A N 1
ATOM 7720 C CA . THR A 1 957 ? 45.781 21.562 16.359 1 20.48 957 THR A CA 1
ATOM 7721 C C . THR A 1 957 ? 44.938 21.734 17.609 1 20.48 957 THR A C 1
ATOM 7723 O O . THR A 1 957 ? 43.781 21.281 17.656 1 20.48 957 THR A O 1
ATOM 7726 N N . HIS A 1 958 ? 45 23.031 18.375 1 19.94 958 HIS A N 1
ATOM 7727 C CA . HIS A 1 958 ? 45.219 23.594 19.703 1 19.94 958 HIS A CA 1
ATOM 7728 C C . HIS A 1 958 ? 43.938 23.469 20.547 1 19.94 958 HIS A C 1
ATOM 7730 O O . HIS A 1 958 ? 44 22.984 21.672 1 19.94 958 HIS A O 1
ATOM 7736 N N . LEU A 1 959 ? 43.094 24.688 20.641 1 21.53 959 LEU A N 1
ATOM 7737 C CA . LEU A 1 959 ? 42.75 25.312 21.906 1 21.53 959 LEU A CA 1
ATOM 7738 C C . LEU A 1 959 ? 41.688 24.5 22.641 1 21.53 959 LEU A C 1
ATOM 7740 O O . LEU A 1 959 ? 41.75 24.297 23.844 1 21.53 959 LEU A O 1
ATOM 7744 N N . ALA A 1 960 ? 40.344 24.625 22.266 1 25.33 960 ALA A N 1
ATOM 7745 C CA . ALA A 1 960 ? 39.469 24.609 23.406 1 25.33 960 ALA A CA 1
ATOM 7746 C C . ALA A 1 960 ? 39.375 23.219 24.031 1 25.33 960 ALA A C 1
ATOM 7748 O O . ALA A 1 960 ? 39.031 22.25 23.359 1 25.33 960 ALA A O 1
ATOM 7749 N N . ALA A 1 961 ? 40.219 22.797 25.078 1 25.66 961 ALA A N 1
ATOM 7750 C CA . ALA A 1 961 ? 40.344 21.734 26.062 1 25.66 961 ALA A CA 1
ATOM 7751 C C . ALA A 1 961 ? 39 21.203 26.5 1 25.66 961 ALA A C 1
ATOM 7753 O O . ALA A 1 961 ? 38.875 20.594 27.562 1 25.66 961 ALA A O 1
ATOM 7754 N N . THR A 1 962 ? 37.906 21.922 26.359 1 24.88 962 THR A N 1
ATOM 7755 C CA . THR A 1 962 ? 36.844 21.484 27.281 1 24.88 962 THR A CA 1
ATOM 7756 C C . THR A 1 962 ? 36.719 19.969 27.281 1 24.88 962 THR A C 1
ATOM 7758 O O . THR A 1 962 ? 37.188 19.297 26.344 1 24.88 962 THR A O 1
ATOM 7761 N N . MET A 1 963 ? 35.938 19.359 28.25 1 28.39 963 MET A N 1
ATOM 7762 C CA . MET A 1 963 ? 35.688 18.047 28.828 1 28.39 963 MET A CA 1
ATOM 7763 C C . MET A 1 963 ? 35.469 17.016 27.734 1 28.39 963 MET A C 1
ATOM 7765 O O . MET A 1 963 ? 34.688 17.219 26.797 1 28.39 963 MET A O 1
ATOM 7769 N N . THR A 1 964 ? 36.469 16.141 27.516 1 28.38 964 THR A N 1
ATOM 7770 C CA . THR A 1 964 ? 36.75 14.961 26.719 1 28.38 964 THR A CA 1
ATOM 7771 C C . THR A 1 964 ? 35.562 13.984 26.781 1 28.38 964 THR A C 1
ATOM 7773 O O . THR A 1 964 ? 35.406 13.242 27.75 1 28.38 964 THR A O 1
ATOM 7776 N N . LEU A 1 965 ? 34.312 14.383 26.75 1 31.12 965 LEU A N 1
ATOM 7777 C CA . LEU A 1 965 ? 33.438 13.242 26.562 1 31.12 965 LEU A CA 1
ATOM 7778 C C . LEU A 1 965 ? 34.094 12.188 25.672 1 31.12 965 LEU A C 1
ATOM 7780 O O . LEU A 1 965 ? 34.656 12.508 24.641 1 31.12 965 LEU A O 1
ATOM 7784 N N . SER A 1 966 ? 34.75 11.219 26.359 1 31.92 966 SER A N 1
ATOM 7785 C CA . SER A 1 966 ? 35.25 10.023 25.688 1 31.92 966 SER A CA 1
ATOM 7786 C C . SER A 1 966 ? 34.406 9.688 24.453 1 31.92 966 SER A C 1
ATOM 7788 O O . SER A 1 966 ? 33.188 9.625 24.531 1 31.92 966 SER A O 1
ATOM 7790 N N . PRO A 1 967 ? 34.844 10 23.328 1 34.41 967 PRO A N 1
ATOM 7791 C CA . PRO A 1 967 ? 34.156 9.625 22.094 1 34.41 967 PRO A CA 1
ATOM 7792 C C . PRO A 1 967 ? 33.75 8.141 22.078 1 34.41 967 PRO A C 1
ATOM 7794 O O . PRO A 1 967 ? 34.625 7.277 21.922 1 34.41 967 PRO A O 1
ATOM 7797 N N . SER A 1 968 ? 33.438 7.496 23.219 1 36.44 968 SER A N 1
ATOM 7798 C CA . SER A 1 968 ? 32.906 6.203 22.766 1 36.44 968 SER A CA 1
ATOM 7799 C C . SER A 1 968 ? 32.281 6.301 21.391 1 36.44 968 SER A C 1
ATOM 7801 O O . SER A 1 968 ? 31.438 7.16 21.141 1 36.44 968 SER A O 1
ATOM 7803 N N . GLU A 1 969 ? 33.031 6.051 20.422 1 41.25 969 GLU A N 1
ATOM 7804 C CA . GLU A 1 969 ? 32.719 6.059 19 1 41.25 969 GLU A CA 1
ATOM 7805 C C . GLU A 1 969 ? 31.281 5.66 18.734 1 41.25 969 GLU A C 1
ATOM 7807 O O . GLU A 1 969 ? 30.953 4.473 18.719 1 41.25 969 GLU A O 1
ATOM 7812 N N . CYS A 1 970 ? 30.406 6.199 19.344 1 53.25 970 CYS A N 1
ATOM 7813 C CA . CYS A 1 970 ? 28.984 5.988 19.062 1 53.25 970 CYS A CA 1
ATOM 7814 C C . CYS A 1 970 ? 28.75 5.852 17.562 1 53.25 970 CYS A C 1
ATOM 7816 O O . CYS A 1 970 ? 29.141 6.73 16.781 1 53.25 970 CYS A O 1
ATOM 7818 N N . SER A 1 971 ? 28.625 4.598 17.047 1 79.44 971 SER A N 1
ATOM 7819 C CA . SER A 1 971 ? 28.328 4.223 15.672 1 79.44 971 SER A CA 1
ATOM 7820 C C . SER A 1 971 ? 27.141 5.012 15.117 1 79.44 971 SER A C 1
ATOM 7822 O O . SER A 1 971 ? 26.125 5.148 15.781 1 79.44 971 SER A O 1
ATOM 7824 N N . VAL A 1 972 ? 27.453 6.07 14.266 1 90.94 972 VAL A N 1
ATOM 7825 C CA . VAL A 1 972 ? 26.453 6.902 13.602 1 90.94 972 VAL A CA 1
ATOM 7826 C C . VAL A 1 972 ? 26.109 6.297 12.242 1 90.94 972 VAL A C 1
ATOM 7828 O O . VAL A 1 972 ? 27 5.895 11.484 1 90.94 972 VAL A O 1
ATOM 7831 N N . HIS A 1 973 ? 24.828 6.078 12.062 1 93.88 973 HIS A N 1
ATOM 7832 C CA . HIS A 1 973 ? 24.328 5.711 10.742 1 93.88 973 HIS A CA 1
ATOM 7833 C C . HIS A 1 973 ? 23.859 6.941 9.969 1 93.88 973 HIS A C 1
ATOM 7835 O O . HIS A 1 973 ? 22.859 7.559 10.328 1 93.88 973 HIS A O 1
ATOM 7841 N N . PHE A 1 974 ? 24.5 7.336 8.938 1 94.44 974 PHE A N 1
ATOM 7842 C CA . PHE A 1 974 ? 24.156 8.516 8.148 1 94.44 974 PHE A CA 1
ATOM 7843 C C . PHE A 1 974 ? 23.062 8.188 7.141 1 94.44 974 PHE A C 1
ATOM 7845 O O . PHE A 1 974 ? 23.156 7.207 6.406 1 94.44 974 PHE A O 1
ATOM 7852 N N . ILE A 1 975 ? 22.078 8.945 7.137 1 96.25 975 ILE A N 1
ATOM 7853 C CA . ILE A 1 975 ? 20.969 8.797 6.184 1 96.25 975 ILE A CA 1
ATOM 7854 C C . ILE A 1 975 ? 21.188 9.742 5 1 96.25 975 ILE A C 1
ATOM 7856 O O . ILE A 1 975 ? 20.922 10.938 5.098 1 96.25 975 ILE A O 1
ATOM 7860 N N . THR A 1 976 ? 21.531 9.227 3.893 1 92 976 THR A N 1
ATOM 7861 C CA . THR A 1 976 ? 21.812 10.039 2.715 1 92 976 THR A CA 1
ATOM 7862 C C . THR A 1 976 ? 20.656 10 1.737 1 92 976 THR A C 1
ATOM 7864 O O . THR A 1 976 ? 20.422 10.953 0.989 1 92 976 THR A O 1
ATOM 7867 N N . ASP A 1 977 ? 19.969 8.883 1.667 1 92.31 977 ASP A N 1
ATOM 7868 C CA . ASP A 1 977 ? 18.766 8.68 0.866 1 92.31 977 ASP A CA 1
ATOM 7869 C C . ASP A 1 977 ? 17.609 8.188 1.73 1 92.31 977 ASP A C 1
ATOM 7871 O O . ASP A 1 977 ? 17.609 7.031 2.16 1 92.31 977 ASP A O 1
ATOM 7875 N N . VAL A 1 978 ? 16.688 9.039 1.863 1 95.62 978 VAL A N 1
ATOM 7876 C CA . VAL A 1 978 ? 15.594 8.781 2.791 1 95.62 978 VAL A CA 1
ATOM 7877 C C . VAL A 1 978 ? 14.828 7.531 2.354 1 95.62 978 VAL A C 1
ATOM 7879 O O . VAL A 1 978 ? 14.492 6.68 3.182 1 95.62 978 VAL A O 1
ATOM 7882 N N . ASN A 1 979 ? 14.516 7.375 1.072 1 93.31 979 ASN A N 1
ATOM 7883 C CA . ASN A 1 979 ? 13.766 6.23 0.58 1 93.31 979 ASN A CA 1
ATOM 7884 C C . ASN A 1 979 ? 14.531 4.926 0.768 1 93.31 979 ASN A C 1
ATOM 7886 O O . ASN A 1 979 ? 13.969 3.918 1.188 1 93.31 979 ASN A O 1
ATOM 7890 N N . ALA A 1 980 ? 15.844 4.934 0.407 1 92.5 980 ALA A N 1
ATOM 7891 C CA . ALA A 1 980 ? 16.672 3.748 0.598 1 92.5 980 ALA A CA 1
ATOM 7892 C C . ALA A 1 980 ? 16.734 3.35 2.07 1 92.5 980 ALA A C 1
ATOM 7894 O O . ALA A 1 980 ? 16.734 2.162 2.398 1 92.5 980 ALA A O 1
ATOM 7895 N N . PHE A 1 981 ? 16.875 4.348 2.887 1 95.31 981 PHE A N 1
ATOM 7896 C CA . PHE A 1 981 ? 16.891 4.09 4.32 1 95.31 981 PHE A CA 1
ATOM 7897 C C . PHE A 1 981 ? 15.609 3.414 4.773 1 95.31 981 PHE A C 1
ATOM 7899 O O . PHE A 1 981 ? 15.641 2.41 5.488 1 95.31 981 PHE A O 1
ATOM 7906 N N . LYS A 1 982 ? 14.398 3.955 4.438 1 95.06 982 LYS A N 1
ATOM 7907 C CA . LYS A 1 982 ? 13.102 3.391 4.797 1 95.06 982 LYS A CA 1
ATOM 7908 C C . LYS A 1 982 ? 12.992 1.934 4.355 1 95.06 982 LYS A C 1
ATOM 7910 O O . LYS A 1 982 ? 12.438 1.102 5.07 1 95.06 982 LYS A O 1
ATOM 7915 N N . GLN A 1 983 ? 13.508 1.682 3.217 1 92.31 983 GLN A N 1
ATOM 7916 C CA . GLN A 1 983 ? 13.438 0.338 2.65 1 92.31 983 GLN A CA 1
ATOM 7917 C C . GLN A 1 983 ? 14.32 -0.634 3.426 1 92.31 983 GLN A C 1
ATOM 7919 O O . GLN A 1 983 ? 14.031 -1.83 3.492 1 92.31 983 GLN A O 1
ATOM 7924 N N . SER A 1 984 ? 15.367 -0.163 4.016 1 93.75 984 SER A N 1
ATOM 7925 C CA . SER A 1 984 ? 16.359 -1.015 4.668 1 93.75 984 SER A CA 1
ATOM 7926 C C . SER A 1 984 ? 16 -1.271 6.125 1 93.75 984 SER A C 1
ATOM 7928 O O . SER A 1 984 ? 16.641 -2.08 6.797 1 93.75 984 SER A O 1
ATOM 7930 N N . MET A 1 985 ? 14.992 -0.625 6.648 1 95.94 985 MET A N 1
ATOM 7931 C CA . MET A 1 985 ? 14.641 -0.75 8.055 1 95.94 985 MET A CA 1
ATOM 7932 C C . MET A 1 985 ? 13.367 -1.578 8.227 1 95.94 985 MET A C 1
ATOM 7934 O O . MET A 1 985 ? 12.5 -1.573 7.352 1 95.94 985 MET A O 1
ATOM 7938 N N . PRO A 1 986 ? 13.258 -2.391 9.32 1 96.25 986 PRO A N 1
ATOM 7939 C CA . PRO A 1 986 ? 11.992 -3.055 9.625 1 96.25 986 PRO A CA 1
ATOM 7940 C C . PRO A 1 986 ? 10.891 -2.072 10.023 1 96.25 986 PRO A C 1
ATOM 7942 O O . PRO A 1 986 ? 11.164 -0.889 10.234 1 96.25 986 PRO A O 1
ATOM 7945 N N . LEU A 1 987 ? 9.625 -2.523 10.07 1 97.5 987 LEU A N 1
ATOM 7946 C CA . LEU A 1 987 ? 8.484 -1.7 10.469 1 97.5 987 LEU A CA 1
ATOM 7947 C C . LEU A 1 987 ? 7.859 -2.221 11.758 1 97.5 987 LEU A C 1
ATOM 7949 O O . LEU A 1 987 ? 7.844 -3.43 12 1 97.5 987 LEU A O 1
ATOM 7953 N N . PHE A 1 988 ? 7.344 -1.302 12.57 1 97.25 988 PHE A N 1
ATOM 7954 C CA . PHE A 1 988 ? 6.566 -1.661 13.75 1 97.25 988 PHE A CA 1
ATOM 7955 C C . PHE A 1 988 ? 5.238 -2.287 13.352 1 97.25 988 PHE A C 1
ATOM 7957 O O . PHE A 1 988 ? 4.785 -2.129 12.219 1 97.25 988 PHE A O 1
ATOM 7964 N N . PRO A 1 989 ? 4.625 -3.098 14.289 1 95.38 989 PRO A N 1
ATOM 7965 C CA . PRO A 1 989 ? 3.234 -3.492 14.047 1 95.38 989 PRO A CA 1
ATOM 7966 C C . PRO A 1 989 ? 2.295 -2.293 13.93 1 95.38 989 PRO A C 1
ATOM 7968 O O . PRO A 1 989 ? 2.674 -1.17 14.266 1 95.38 989 PRO A O 1
ATOM 7971 N N . GLU A 1 990 ? 1.136 -2.508 13.406 1 93.38 990 GLU A N 1
ATOM 7972 C CA . GLU A 1 990 ? 0.124 -1.456 13.352 1 93.38 990 GLU A CA 1
ATOM 7973 C C . GLU A 1 990 ? -0.381 -1.105 14.75 1 93.38 990 GLU A C 1
ATOM 7975 O O . GLU A 1 990 ? -0.314 -1.929 15.664 1 93.38 990 GLU A O 1
ATOM 7980 N N . ARG A 1 991 ? -0.868 0.07 14.797 1 89.88 991 ARG A N 1
ATOM 7981 C CA . ARG A 1 991 ? -1.496 0.468 16.047 1 89.88 991 ARG A CA 1
ATOM 7982 C C . ARG A 1 991 ? -2.736 -0.373 16.328 1 89.88 991 ARG A C 1
ATOM 7984 O O . ARG A 1 991 ? -3.555 -0.602 15.438 1 89.88 991 ARG A O 1
ATOM 7991 N N . GLY A 1 992 ? -2.908 -0.805 17.562 1 85.19 992 GLY A N 1
ATOM 7992 C CA . GLY A 1 992 ? -4.004 -1.688 17.922 1 85.19 992 GLY A CA 1
ATOM 7993 C C . GLY A 1 992 ? -5.344 -0.978 18 1 85.19 992 GLY A C 1
ATOM 7994 O O . GLY A 1 992 ? -5.395 0.252 18.078 1 85.19 992 GLY A O 1
ATOM 7995 N N . ARG A 1 993 ? -6.473 -1.75 17.828 1 87.69 993 ARG A N 1
ATOM 7996 C CA . ARG A 1 993 ? -7.84 -1.281 18.016 1 87.69 993 ARG A CA 1
ATOM 7997 C C . ARG A 1 993 ? -8.398 -1.763 19.359 1 87.69 993 ARG A C 1
ATOM 7999 O O . ARG A 1 993 ? -9.492 -2.328 19.406 1 87.69 993 ARG A O 1
ATOM 8006 N N . ASP A 1 994 ? -7.812 -1.507 20.375 1 80.56 994 ASP A N 1
ATOM 8007 C CA . ASP A 1 994 ? -8.047 -2.111 21.688 1 80.56 994 ASP A CA 1
ATOM 8008 C C . ASP A 1 994 ? -9.438 -1.755 22.203 1 80.56 994 ASP A C 1
ATOM 8010 O O . ASP A 1 994 ? -10.062 -2.553 22.906 1 80.56 994 ASP A O 1
ATOM 8014 N N . GLY A 1 995 ? -9.906 -0.634 21.844 1 85.56 995 GLY A N 1
ATOM 8015 C CA . GLY A 1 995 ? -11.172 -0.188 22.406 1 85.56 995 GLY A CA 1
ATOM 8016 C C . GLY A 1 995 ? -12.375 -0.659 21.609 1 85.56 995 GLY A C 1
ATOM 8017 O O . GLY A 1 995 ? -13.516 -0.531 22.047 1 85.56 995 GLY A O 1
ATOM 8018 N N . LEU A 1 996 ? -12.18 -1.169 20.422 1 85.06 996 LEU A N 1
ATOM 8019 C CA . LEU A 1 996 ? -13.289 -1.493 19.547 1 85.06 996 LEU A CA 1
ATOM 8020 C C . LEU A 1 996 ? -14.031 -2.734 20.031 1 85.06 996 LEU A C 1
ATOM 8022 O O . LEU A 1 996 ? -15.266 -2.781 20 1 85.06 996 LEU A O 1
ATOM 8026 N N . GLN A 1 997 ? -13.25 -3.719 20.484 1 79.69 997 GLN A N 1
ATOM 8027 C CA . GLN A 1 997 ? -13.891 -4.953 20.938 1 79.69 997 GLN A CA 1
ATOM 8028 C C . GLN A 1 997 ? -14.789 -4.707 22.141 1 79.69 997 GLN A C 1
ATOM 8030 O O . GLN A 1 997 ? -15.891 -5.254 22.234 1 79.69 997 GLN A O 1
ATOM 8035 N N . ASP A 1 998 ? -14.312 -3.838 22.969 1 77.12 998 ASP A N 1
ATOM 8036 C CA . ASP A 1 998 ? -15.094 -3.484 24.141 1 77.12 998 ASP A CA 1
ATOM 8037 C C . ASP A 1 998 ? -16.375 -2.752 23.75 1 77.12 998 ASP A C 1
ATOM 8039 O O . ASP A 1 998 ? -17.438 -3.008 24.312 1 77.12 998 ASP A O 1
ATOM 8043 N N . ALA A 1 999 ? -16.25 -1.981 22.812 1 83.19 999 ALA A N 1
ATOM 8044 C CA . ALA A 1 999 ? -17.406 -1.196 22.375 1 83.19 999 ALA A CA 1
ATOM 8045 C C . ALA A 1 999 ? -18.422 -2.074 21.656 1 83.19 999 ALA A C 1
ATOM 8047 O O . ALA A 1 999 ? -19.641 -1.895 21.844 1 83.19 999 ALA A O 1
ATOM 8048 N N . VAL A 1 1000 ? -17.969 -2.98 20.844 1 85.31 1000 VAL A N 1
ATOM 8049 C CA . VAL A 1 1000 ? -18.859 -3.883 20.125 1 85.31 1000 VAL A CA 1
ATOM 8050 C C . VAL A 1 1000 ? -19.594 -4.789 21.109 1 85.31 1000 VAL A C 1
ATOM 8052 O O . VAL A 1 1000 ? -20.781 -5.035 20.969 1 85.31 1000 VAL A O 1
ATOM 8055 N N . ALA A 1 1001 ? -18.875 -5.27 22.141 1 78.44 1001 ALA A N 1
ATOM 8056 C CA . ALA A 1 1001 ? -19.469 -6.102 23.172 1 78.44 1001 ALA A CA 1
ATOM 8057 C C . ALA A 1 1001 ? -20.531 -5.324 23.953 1 78.44 1001 ALA A C 1
ATOM 8059 O O . ALA A 1 1001 ? -21.594 -5.867 24.281 1 78.44 1001 ALA A O 1
ATOM 8060 N N . ALA A 1 1002 ? -20.25 -4.082 24.156 1 77.81 1002 ALA A N 1
ATOM 8061 C CA . ALA A 1 1002 ? -21.172 -3.238 24.906 1 77.81 1002 ALA A CA 1
ATOM 8062 C C . ALA A 1 1002 ? -22.422 -2.938 24.094 1 77.81 1002 ALA A C 1
ATOM 8064 O O . ALA A 1 1002 ? -23.516 -2.834 24.656 1 77.81 1002 ALA A O 1
ATOM 8065 N N . ALA A 1 1003 ? -22.312 -2.734 22.859 1 76.38 1003 ALA A N 1
ATOM 8066 C CA . ALA A 1 1003 ? -23.422 -2.408 21.984 1 76.38 1003 ALA A CA 1
ATOM 8067 C C . ALA A 1 1003 ? -24.391 -3.584 21.875 1 76.38 1003 ALA A C 1
ATOM 8069 O O . ALA A 1 1003 ? -25.594 -3.393 21.641 1 76.38 1003 ALA A O 1
ATOM 8070 N N . LYS A 1 1004 ? -24.016 -4.844 22.109 1 68 1004 LYS A N 1
ATOM 8071 C CA . LYS A 1 1004 ? -24.859 -6.035 22.031 1 68 1004 LYS A CA 1
ATOM 8072 C C . LYS A 1 1004 ? -25.688 -6.203 23.297 1 68 1004 LYS A C 1
ATOM 8074 O O . LYS A 1 1004 ? -26.75 -6.848 23.266 1 68 1004 LYS A O 1
ATOM 8079 N N . LEU A 1 1005 ? -25.281 -5.559 24.406 1 57.31 1005 LEU A N 1
ATOM 8080 C CA . LEU A 1 1005 ? -26.047 -5.594 25.656 1 57.31 1005 LEU A CA 1
ATOM 8081 C C . LEU A 1 1005 ? -27.125 -4.512 25.656 1 57.31 1005 LEU A C 1
ATOM 8083 O O . LEU A 1 1005 ? -28.203 -4.719 26.219 1 57.31 1005 LEU A O 1
ATOM 8087 N N . MET B 1 1 ? 21.578 -26.047 -48.25 1 34.94 1 MET B N 1
ATOM 8088 C CA . MET B 1 1 ? 20.562 -26.203 -47.219 1 34.94 1 MET B CA 1
ATOM 8089 C C . MET B 1 1 ? 20.922 -27.344 -46.281 1 34.94 1 MET B C 1
ATOM 8091 O O . MET B 1 1 ? 20.906 -28.516 -46.656 1 34.94 1 MET B O 1
ATOM 8095 N N . ASP B 1 2 ? 21.812 -27.203 -45.5 1 48.81 2 ASP B N 1
ATOM 8096 C CA . ASP B 1 2 ? 22.469 -28.172 -44.656 1 48.81 2 ASP B CA 1
ATOM 8097 C C . ASP B 1 2 ? 21.453 -29.047 -43.906 1 48.81 2 ASP B C 1
ATOM 8099 O O . ASP B 1 2 ? 20.344 -28.594 -43.594 1 48.81 2 ASP B O 1
ATOM 8103 N N . ALA B 1 3 ? 21.531 -30.344 -43.938 1 71.88 3 ALA B N 1
ATOM 8104 C CA . ALA B 1 3 ? 20.594 -31.406 -43.562 1 71.88 3 ALA B CA 1
ATOM 8105 C C . ALA B 1 3 ? 20.125 -31.234 -42.125 1 71.88 3 ALA B C 1
ATOM 8107 O O . ALA B 1 3 ? 20.953 -31.109 -41.219 1 71.88 3 ALA B O 1
ATOM 8108 N N . SER B 1 4 ? 18.766 -30.797 -41.875 1 84.81 4 SER B N 1
ATOM 8109 C CA . SER B 1 4 ? 18.141 -30.656 -40.562 1 84.81 4 SER B CA 1
ATOM 8110 C C . SER B 1 4 ? 18.219 -31.953 -39.781 1 84.81 4 SER B C 1
ATOM 8112 O O . SER B 1 4 ? 18.219 -31.922 -38.531 1 84.81 4 SER B O 1
ATOM 8114 N N . VAL B 1 5 ? 18.422 -33 -40.5 1 91.81 5 VAL B N 1
ATOM 8115 C CA . VAL B 1 5 ? 18.453 -34.344 -39.906 1 91.81 5 VAL B CA 1
ATOM 8116 C C . VAL B 1 5 ? 19.688 -35.094 -40.406 1 91.81 5 VAL B C 1
ATOM 8118 O O . VAL B 1 5 ? 20.016 -35.031 -41.594 1 91.81 5 VAL B O 1
ATOM 8121 N N . VAL B 1 6 ? 20.391 -35.719 -39.531 1 93.38 6 VAL B N 1
ATOM 8122 C CA . VAL B 1 6 ? 21.578 -36.469 -39.906 1 93.38 6 VAL B CA 1
ATOM 8123 C C . VAL B 1 6 ? 21.5 -37.875 -39.281 1 93.38 6 VAL B C 1
ATOM 8125 O O . VAL B 1 6 ? 20.734 -38.094 -38.344 1 93.38 6 VAL B O 1
ATOM 8128 N N . LEU B 1 7 ? 22.25 -38.719 -39.812 1 92.56 7 LEU B N 1
ATOM 8129 C CA . LEU B 1 7 ? 22.328 -40.094 -39.281 1 92.56 7 LEU B CA 1
ATOM 8130 C C . LEU B 1 7 ? 23.609 -40.312 -38.469 1 92.56 7 LEU B C 1
ATOM 8132 O O . LEU B 1 7 ? 24.703 -40.062 -38.969 1 92.56 7 LEU B O 1
ATOM 8136 N N . ARG B 1 8 ? 23.438 -40.688 -37.281 1 91.5 8 ARG B N 1
ATOM 8137 C CA . ARG B 1 8 ? 24.562 -41.031 -36.438 1 91.5 8 ARG B CA 1
ATOM 8138 C C . ARG B 1 8 ? 24.5 -42.5 -36.031 1 91.5 8 ARG B C 1
ATOM 8140 O O . ARG B 1 8 ? 23.734 -42.875 -35.156 1 91.5 8 ARG B O 1
ATOM 8147 N N . ASN B 1 9 ? 25.438 -43.281 -36.562 1 92.88 9 ASN B N 1
ATOM 8148 C CA . ASN B 1 9 ? 25.453 -44.719 -36.312 1 92.88 9 ASN B CA 1
ATOM 8149 C C . ASN B 1 9 ? 24.078 -45.344 -36.5 1 92.88 9 ASN B C 1
ATOM 8151 O O . ASN B 1 9 ? 23.609 -46.125 -35.688 1 92.88 9 ASN B O 1
ATOM 8155 N N . GLY B 1 10 ? 23.422 -44.844 -37.5 1 92.31 10 GLY B N 1
ATOM 8156 C CA . GLY B 1 10 ? 22.141 -45.406 -37.875 1 92.31 10 GLY B CA 1
ATOM 8157 C C . GLY B 1 10 ? 20.953 -44.75 -37.188 1 92.31 10 GLY B C 1
ATOM 8158 O O . GLY B 1 10 ? 19.812 -45.125 -37.438 1 92.31 10 GLY B O 1
ATOM 8159 N N . VAL B 1 11 ? 21.156 -43.875 -36.312 1 95.69 11 VAL B N 1
ATOM 8160 C CA . VAL B 1 11 ? 20.078 -43.156 -35.594 1 95.69 11 VAL B CA 1
ATOM 8161 C C . VAL B 1 11 ? 19.922 -41.75 -36.188 1 95.69 11 VAL B C 1
ATOM 8163 O O . VAL B 1 11 ? 20.891 -41 -36.312 1 95.69 11 VAL B O 1
ATOM 8166 N N . GLU B 1 12 ? 18.688 -41.406 -36.562 1 94.56 12 GLU B N 1
ATOM 8167 C CA . GLU B 1 12 ? 18.391 -40.062 -37.062 1 94.56 12 GLU B CA 1
ATOM 8168 C C . GLU B 1 12 ? 18.328 -39.062 -35.906 1 94.56 12 GLU B C 1
ATOM 8170 O O . GLU B 1 12 ? 17.531 -39.219 -34.969 1 94.56 12 GLU B O 1
ATOM 8175 N N . VAL B 1 13 ? 19.188 -38.125 -35.938 1 94.44 13 VAL B N 1
ATOM 8176 C CA . VAL B 1 13 ? 19.219 -37.094 -34.906 1 94.44 13 VAL B CA 1
ATOM 8177 C C . VAL B 1 13 ? 19.266 -35.719 -35.562 1 94.44 13 VAL B C 1
ATOM 8179 O O . VAL B 1 13 ? 19.453 -35.594 -36.781 1 94.44 13 VAL B O 1
ATOM 8182 N N . SER B 1 14 ? 18.969 -34.75 -34.844 1 92.25 14 SER B N 1
ATOM 8183 C CA . SER B 1 14 ? 19.094 -33.375 -35.344 1 92.25 14 SER B CA 1
ATOM 8184 C C . SER B 1 14 ? 20.531 -33.062 -35.719 1 92.25 14 SER B C 1
ATOM 8186 O O . SER B 1 14 ? 21.469 -33.531 -35.062 1 92.25 14 SER B O 1
ATOM 8188 N N . ALA B 1 15 ? 20.672 -32.219 -36.656 1 87.88 15 ALA B N 1
ATOM 8189 C CA . ALA B 1 15 ? 22.016 -31.828 -37.094 1 87.88 15 ALA B CA 1
ATOM 8190 C C . ALA B 1 15 ? 22.734 -31.047 -36 1 87.88 15 ALA B C 1
ATOM 8192 O O . ALA B 1 15 ? 23.969 -31.031 -35.938 1 87.88 15 ALA B O 1
ATOM 8193 N N . LEU B 1 16 ? 21.969 -30.531 -35.125 1 86.88 16 LEU B N 1
ATOM 8194 C CA . LEU B 1 16 ? 22.547 -29.703 -34.062 1 86.88 16 LEU B CA 1
ATOM 8195 C C . LEU B 1 16 ? 22.781 -30.531 -32.812 1 86.88 16 LEU B C 1
ATOM 8197 O O . LEU B 1 16 ? 23.328 -30.016 -31.828 1 86.88 16 LEU B O 1
ATOM 8201 N N . ASP B 1 17 ? 22.406 -31.75 -32.781 1 90.19 17 ASP B N 1
ATOM 8202 C CA . ASP B 1 17 ? 22.656 -32.656 -31.656 1 90.19 17 ASP B CA 1
ATOM 8203 C C . ASP B 1 17 ? 24.078 -33.188 -31.719 1 90.19 17 ASP B C 1
ATOM 8205 O O . ASP B 1 17 ? 24.438 -33.938 -32.625 1 90.19 17 ASP B O 1
ATOM 8209 N N . ASP B 1 18 ? 24.859 -32.906 -30.797 1 88.62 18 ASP B N 1
ATOM 8210 C CA . ASP B 1 18 ? 26.266 -33.281 -30.828 1 88.62 18 ASP B CA 1
ATOM 8211 C C . ASP B 1 18 ? 26.516 -34.562 -30.047 1 88.62 18 ASP B C 1
ATOM 8213 O O . ASP B 1 18 ? 27.656 -34.969 -29.844 1 88.62 18 ASP B O 1
ATOM 8217 N N . ARG B 1 19 ? 25.594 -35.188 -29.531 1 94.75 19 ARG B N 1
ATOM 8218 C CA . ARG B 1 19 ? 25.734 -36.469 -28.844 1 94.75 19 ARG B CA 1
ATOM 8219 C C . ARG B 1 19 ? 25.969 -37.594 -29.828 1 94.75 19 ARG B C 1
ATOM 8221 O O . ARG B 1 19 ? 25.625 -37.5 -31 1 94.75 19 ARG B O 1
ATOM 8228 N N . LEU B 1 20 ? 26.641 -38.625 -29.266 1 96.19 20 LEU B N 1
ATOM 8229 C CA . LEU B 1 20 ? 26.828 -39.812 -30.078 1 96.19 20 LEU B CA 1
ATOM 8230 C C . LEU B 1 20 ? 25.875 -40.938 -29.641 1 96.19 20 LEU B C 1
ATOM 8232 O O . LEU B 1 20 ? 25.594 -41.094 -28.453 1 96.19 20 LEU B O 1
ATOM 8236 N N . TYR B 1 21 ? 25.438 -41.688 -30.609 1 97.56 21 TYR B N 1
ATOM 8237 C CA . TYR B 1 21 ? 24.453 -42.719 -30.375 1 97.56 21 TYR B CA 1
ATOM 8238 C C . TYR B 1 21 ? 24.906 -44.062 -30.938 1 97.56 21 TYR B C 1
ATOM 8240 O O . TYR B 1 21 ? 25.547 -44.094 -32 1 97.56 21 TYR B O 1
ATOM 8248 N N . GLU B 1 22 ? 24.625 -45.094 -30.234 1 97.5 22 GLU B N 1
ATOM 8249 C CA . GLU B 1 22 ? 24.844 -46.438 -30.75 1 97.5 22 GLU B CA 1
ATOM 8250 C C . GLU B 1 22 ? 23.844 -47.438 -30.125 1 97.5 22 GLU B C 1
ATOM 8252 O O . GLU B 1 22 ? 23.562 -47.344 -28.922 1 97.5 22 GLU B O 1
ATOM 8257 N N . SER B 1 23 ? 23.188 -48.156 -30.984 1 97.25 23 SER B N 1
ATOM 8258 C CA . SER B 1 23 ? 22.297 -49.219 -30.516 1 97.25 23 SER B CA 1
ATOM 8259 C C . SER B 1 23 ? 22.984 -50.594 -30.562 1 97.25 23 SER B C 1
ATOM 8261 O O . SER B 1 23 ? 23.625 -50.938 -31.562 1 97.25 23 SER B O 1
ATOM 8263 N N . VAL B 1 24 ? 22.922 -51.312 -29.422 1 97.19 24 VAL B N 1
ATOM 8264 C CA . VAL B 1 24 ? 23.531 -52.656 -29.359 1 97.19 24 VAL B CA 1
ATOM 8265 C C . VAL B 1 24 ? 22.562 -53.625 -28.719 1 97.19 24 VAL B C 1
ATOM 8267 O O . VAL B 1 24 ? 21.703 -53.25 -27.938 1 97.19 24 VAL B O 1
ATOM 8270 N N . THR B 1 25 ? 22.641 -54.844 -29.156 1 97.31 25 THR B N 1
ATOM 8271 C CA . THR B 1 25 ? 21.906 -55.906 -28.531 1 97.31 25 THR B CA 1
ATOM 8272 C C . THR B 1 25 ? 22.844 -56.875 -27.797 1 97.31 25 THR B C 1
ATOM 8274 O O . THR B 1 25 ? 23.781 -57.406 -28.406 1 97.31 25 THR B O 1
ATOM 8277 N N . LEU B 1 26 ? 22.672 -57.062 -26.625 1 98 26 LEU B N 1
ATOM 8278 C CA . LEU B 1 26 ? 23.516 -57.906 -25.828 1 98 26 LEU B CA 1
ATOM 8279 C C . LEU B 1 26 ? 23.203 -59.375 -26.094 1 98 26 LEU B C 1
ATOM 8281 O O . LEU B 1 26 ? 22.25 -59.688 -26.812 1 98 26 LEU B O 1
ATOM 8285 N N . GLU B 1 27 ? 23.984 -60.281 -25.469 1 96.75 27 GLU B N 1
ATOM 8286 C CA . GLU B 1 27 ? 23.844 -61.719 -25.703 1 96.75 27 GLU B CA 1
ATOM 8287 C C . GLU B 1 27 ? 22.5 -62.25 -25.188 1 96.75 27 GLU B C 1
ATOM 8289 O O . GLU B 1 27 ? 21.938 -63.188 -25.734 1 96.75 27 GLU B O 1
ATOM 8294 N N . ASN B 1 28 ? 21.984 -61.625 -24.234 1 97.31 28 ASN B N 1
ATOM 8295 C CA . ASN B 1 28 ? 20.703 -62.031 -23.656 1 97.31 28 ASN B CA 1
ATOM 8296 C C . ASN B 1 28 ? 19.531 -61.406 -24.391 1 97.31 28 ASN B C 1
ATOM 8298 O O . ASN B 1 28 ? 18.406 -61.406 -23.891 1 97.31 28 ASN B O 1
ATOM 8302 N N . ALA B 1 29 ? 19.75 -60.688 -25.438 1 96.31 29 ALA B N 1
ATOM 8303 C CA . ALA B 1 29 ? 18.75 -60.125 -26.328 1 96.31 29 ALA B CA 1
ATOM 8304 C C . ALA B 1 29 ? 18.312 -58.75 -25.844 1 96.31 29 ALA B C 1
ATOM 8306 O O . ALA B 1 29 ? 17.422 -58.125 -26.438 1 96.31 29 ALA B O 1
ATOM 8307 N N . LEU B 1 30 ? 18.922 -58.25 -24.797 1 98.06 30 LEU B N 1
ATOM 8308 C CA . LEU B 1 30 ? 18.609 -56.906 -24.328 1 98.06 30 LEU B CA 1
ATOM 8309 C C . LEU B 1 30 ? 19.109 -55.844 -25.297 1 98.06 30 LEU B C 1
ATOM 8311 O O . LEU B 1 30 ? 20.312 -55.812 -25.609 1 98.06 30 LEU B O 1
ATOM 8315 N N . GLN B 1 31 ? 18.219 -55.094 -25.828 1 98 31 GLN B N 1
ATOM 8316 C CA . GLN B 1 31 ? 18.625 -53.969 -26.672 1 98 31 GLN B CA 1
ATOM 8317 C C . GLN B 1 31 ? 18.984 -52.75 -25.828 1 98 31 GLN B C 1
ATOM 8319 O O . GLN B 1 31 ? 18.25 -52.344 -24.938 1 98 31 GLN B O 1
ATOM 8324 N N . VAL B 1 32 ? 20.109 -52.156 -26.125 1 98.62 32 VAL B N 1
ATOM 8325 C CA . VAL B 1 32 ? 20.641 -51.031 -25.359 1 98.62 32 VAL B CA 1
ATOM 8326 C C . VAL B 1 32 ? 20.938 -49.875 -26.312 1 98.62 32 VAL B C 1
ATOM 8328 O O . VAL B 1 32 ? 21.594 -50.062 -27.344 1 98.62 32 VAL B O 1
ATOM 8331 N N . LEU B 1 33 ? 20.344 -48.75 -26.062 1 98.62 33 LEU B N 1
ATOM 8332 C CA . LEU B 1 33 ? 20.766 -47.5 -26.734 1 98.62 33 LEU B CA 1
ATOM 8333 C C . LEU B 1 33 ? 21.812 -46.781 -25.906 1 98.62 33 LEU B C 1
ATOM 8335 O O . LEU B 1 33 ? 21.547 -46.375 -24.75 1 98.62 33 LEU B O 1
ATOM 8339 N N . LEU B 1 34 ? 22.953 -46.625 -26.422 1 98.5 34 LEU B N 1
ATOM 8340 C CA . LEU B 1 34 ? 24.062 -45.906 -25.781 1 98.5 34 LEU B CA 1
ATOM 8341 C C . LEU B 1 34 ? 24.172 -44.5 -26.281 1 98.5 34 LEU B C 1
ATOM 8343 O O . LEU B 1 34 ? 24.125 -44.25 -27.5 1 98.5 34 LEU B O 1
ATOM 8347 N N . ILE B 1 35 ? 24.234 -43.594 -25.391 1 98.38 35 ILE B N 1
ATOM 8348 C CA . ILE B 1 35 ? 24.375 -42.188 -25.719 1 98.38 35 ILE B CA 1
ATOM 8349 C C . ILE B 1 35 ? 25.594 -41.594 -25.016 1 98.38 35 ILE B C 1
ATOM 8351 O O . ILE B 1 35 ? 25.672 -41.625 -23.781 1 98.38 35 ILE B O 1
ATOM 8355 N N . SER B 1 36 ? 26.5 -41.156 -25.75 1 97.75 36 SER B N 1
ATOM 8356 C CA . SER B 1 36 ? 27.703 -40.531 -25.203 1 97.75 36 SER B CA 1
ATOM 8357 C C . SER B 1 36 ? 27.641 -39 -25.344 1 97.75 36 SER B C 1
ATOM 8359 O O . SER B 1 36 ? 27.469 -38.469 -26.453 1 97.75 36 SER B O 1
ATOM 8361 N N . ASP B 1 37 ? 27.688 -38.281 -24.281 1 94.81 37 ASP B N 1
ATOM 8362 C CA . ASP B 1 37 ? 27.734 -36.844 -24.203 1 94.81 37 ASP B CA 1
ATOM 8363 C C . ASP B 1 37 ? 28.891 -36.375 -23.297 1 94.81 37 ASP B C 1
ATOM 8365 O O . ASP B 1 37 ? 28.703 -36.25 -22.094 1 94.81 37 ASP B O 1
ATOM 8369 N N . PRO B 1 38 ? 29.969 -36.094 -23.844 1 90.38 38 PRO B N 1
ATOM 8370 C CA . PRO B 1 38 ? 31.156 -35.75 -23.047 1 90.38 38 PRO B CA 1
ATOM 8371 C C . PRO B 1 38 ? 30.938 -34.5 -22.188 1 90.38 38 PRO B C 1
ATOM 8373 O O . PRO B 1 38 ? 31.625 -34.312 -21.172 1 90.38 38 PRO B O 1
ATOM 8376 N N . ALA B 1 39 ? 30 -33.75 -22.516 1 85 39 ALA B N 1
ATOM 8377 C CA . ALA B 1 39 ? 29.812 -32.5 -21.828 1 85 39 ALA B CA 1
ATOM 8378 C C . ALA B 1 39 ? 28.812 -32.625 -20.688 1 85 39 ALA B C 1
ATOM 8380 O O . ALA B 1 39 ? 28.625 -31.719 -19.891 1 85 39 ALA B O 1
ATOM 8381 N N . THR B 1 40 ? 28.188 -33.844 -20.469 1 90.19 40 THR B N 1
ATOM 8382 C CA . THR B 1 40 ? 27.109 -33.969 -19.484 1 90.19 40 THR B CA 1
ATOM 8383 C C . THR B 1 40 ? 27.672 -34.031 -18.062 1 90.19 40 THR B C 1
ATOM 8385 O O . THR B 1 40 ? 28.719 -34.625 -17.828 1 90.19 40 THR B O 1
ATOM 8388 N N . GLU B 1 41 ? 27.094 -33.281 -17.188 1 87.31 41 GLU B N 1
ATOM 8389 C CA . GLU B 1 41 ? 27.484 -33.281 -15.773 1 87.31 41 GLU B CA 1
ATOM 8390 C C . GLU B 1 41 ? 26.828 -34.438 -15.031 1 87.31 41 GLU B C 1
ATOM 8392 O O . GLU B 1 41 ? 27.438 -35.062 -14.141 1 87.31 41 GLU B O 1
ATOM 8397 N N . LYS B 1 42 ? 25.609 -34.781 -15.383 1 92.38 42 LYS B N 1
ATOM 8398 C CA . LYS B 1 42 ? 24.891 -35.906 -14.805 1 92.38 42 LYS B CA 1
ATOM 8399 C C . LYS B 1 42 ? 24.688 -37 -15.836 1 92.38 42 LYS B C 1
ATOM 8401 O O . LYS B 1 42 ? 24.406 -36.719 -17 1 92.38 42 LYS B O 1
ATOM 8406 N N . ALA B 1 43 ? 24.906 -38.156 -15.406 1 96.81 43 ALA B N 1
ATOM 8407 C CA . ALA B 1 43 ? 24.609 -39.344 -16.219 1 96.81 43 ALA B CA 1
ATOM 8408 C C . ALA B 1 43 ? 23.25 -39.938 -15.828 1 96.81 43 ALA B C 1
ATOM 8410 O O . ALA B 1 43 ? 22.703 -39.594 -14.781 1 96.81 43 ALA B O 1
ATOM 8411 N N . SER B 1 44 ? 22.703 -40.75 -16.766 1 98.25 44 SER B N 1
ATOM 8412 C CA . SER B 1 44 ? 21.375 -41.281 -16.516 1 98.25 44 SER B CA 1
ATOM 8413 C C . SER B 1 44 ? 21.203 -42.625 -17.203 1 98.25 44 SER B C 1
ATOM 8415 O O . SER B 1 44 ? 21.938 -42.969 -18.141 1 98.25 44 SER B O 1
ATOM 8417 N N . ALA B 1 45 ? 20.328 -43.344 -16.688 1 98.75 45 ALA B N 1
ATOM 8418 C CA . ALA B 1 45 ? 19.906 -44.594 -17.328 1 98.75 45 ALA B CA 1
ATOM 8419 C C . ALA B 1 45 ? 18.422 -44.875 -17.062 1 98.75 45 ALA B C 1
ATOM 8421 O O . ALA B 1 45 ? 17.859 -44.375 -16.094 1 98.75 45 ALA B O 1
ATOM 8422 N N . ALA B 1 46 ? 17.859 -45.625 -18 1 98.81 46 ALA B N 1
ATOM 8423 C CA . ALA B 1 46 ? 16.453 -46 -17.875 1 98.81 46 ALA B CA 1
ATOM 8424 C C . ALA B 1 46 ? 16.203 -47.375 -18.469 1 98.81 46 ALA B C 1
ATOM 8426 O O . ALA B 1 46 ? 16.812 -47.75 -19.469 1 98.81 46 ALA B O 1
ATOM 8427 N N . MET B 1 47 ? 15.414 -48.125 -17.812 1 98.69 47 MET B N 1
ATOM 8428 C CA . MET B 1 47 ? 14.961 -49.438 -18.266 1 98.69 47 MET B CA 1
ATOM 8429 C C . MET B 1 47 ? 13.438 -49.5 -18.391 1 98.69 47 MET B C 1
ATOM 8431 O O . MET B 1 47 ? 12.727 -49.219 -17.422 1 98.69 47 MET B O 1
ATOM 8435 N N . ASP B 1 48 ? 12.992 -49.75 -19.625 1 98.75 48 ASP B N 1
ATOM 8436 C CA . ASP B 1 48 ? 11.555 -49.969 -19.797 1 98.75 48 ASP B CA 1
ATOM 8437 C C . ASP B 1 48 ? 11.227 -51.438 -20.016 1 98.75 48 ASP B C 1
ATOM 8439 O O . ASP B 1 48 ? 11.828 -52.094 -20.875 1 98.75 48 ASP B O 1
ATOM 8443 N N . VAL B 1 49 ? 10.344 -51.938 -19.234 1 98.5 49 VAL B N 1
ATOM 8444 C CA . VAL B 1 49 ? 9.82 -53.281 -19.406 1 98.5 49 VAL B CA 1
ATOM 8445 C C . VAL B 1 49 ? 8.453 -53.219 -20.078 1 98.5 49 VAL B C 1
ATOM 8447 O O . VAL B 1 49 ? 7.543 -52.562 -19.594 1 98.5 49 VAL B O 1
ATOM 8450 N N . HIS B 1 50 ? 8.297 -53.906 -21.188 1 97.94 50 HIS B N 1
ATOM 8451 C CA . HIS B 1 50 ? 7.074 -53.844 -21.984 1 97.94 50 HIS B CA 1
ATOM 8452 C C . HIS B 1 50 ? 5.957 -54.656 -21.328 1 97.94 50 HIS B C 1
ATOM 8454 O O . HIS B 1 50 ? 5.359 -55.531 -21.953 1 97.94 50 HIS B O 1
ATOM 8460 N N . VAL B 1 51 ? 5.695 -54.375 -20.109 1 97.62 51 VAL B N 1
ATOM 8461 C CA . VAL B 1 51 ? 4.594 -54.938 -19.328 1 97.62 51 VAL B CA 1
ATOM 8462 C C . VAL B 1 51 ? 4.062 -53.906 -18.344 1 97.62 51 VAL B C 1
ATOM 8464 O O . VAL B 1 51 ? 4.836 -53.125 -17.781 1 97.62 51 VAL B O 1
ATOM 8467 N N . GLY B 1 52 ? 2.785 -53.812 -18.266 1 97.25 52 GLY B N 1
ATOM 8468 C CA . GLY B 1 52 ? 2.117 -52.938 -17.328 1 97.25 52 GLY B CA 1
ATOM 8469 C C . GLY B 1 52 ? 0.938 -53.594 -16.625 1 97.25 52 GLY B C 1
ATOM 8470 O O . GLY B 1 52 ? 0.896 -54.812 -16.484 1 97.25 52 GLY B O 1
ATOM 8471 N N . HIS B 1 53 ? -0.006 -52.812 -16.156 1 96.69 53 HIS B N 1
ATOM 8472 C CA . HIS B 1 53 ? -1.045 -53.375 -15.289 1 96.69 53 HIS B CA 1
ATOM 8473 C C . HIS B 1 53 ? -2.117 -54.094 -16.094 1 96.69 53 HIS B C 1
ATOM 8475 O O . HIS B 1 53 ? -2.949 -54.812 -15.523 1 96.69 53 HIS B O 1
ATOM 8481 N N . GLN B 1 54 ? -2.127 -53.938 -17.422 1 96.81 54 GLN B N 1
ATOM 8482 C CA . GLN B 1 54 ? -3.053 -54.719 -18.219 1 96.81 54 GLN B CA 1
ATOM 8483 C C . GLN B 1 54 ? -2.74 -56.219 -18.109 1 96.81 54 GLN B C 1
ATOM 8485 O O . GLN B 1 54 ? -3.58 -57.062 -18.422 1 96.81 54 GLN B O 1
ATOM 8490 N N . SER B 1 55 ? -1.555 -56.562 -17.641 1 97.12 55 SER B N 1
ATOM 8491 C CA . SER B 1 55 ? -1.147 -57.938 -17.484 1 97.12 55 SER B CA 1
ATOM 8492 C C . SER B 1 55 ? -1.409 -58.469 -16.078 1 97.12 55 SER B C 1
ATOM 8494 O O . SER B 1 55 ? -1.073 -59.594 -15.75 1 97.12 55 SER B O 1
ATOM 8496 N N . ASP B 1 56 ? -2.014 -57.656 -15.281 1 97.31 56 ASP B N 1
ATOM 8497 C CA . ASP B 1 56 ? -2.365 -58.094 -13.938 1 97.31 56 ASP B CA 1
ATOM 8498 C C . ASP B 1 56 ? -3.365 -59.25 -13.984 1 97.31 56 ASP B C 1
ATOM 8500 O O . ASP B 1 56 ? -4.25 -59.281 -14.844 1 97.31 56 ASP B O 1
ATOM 8504 N N . PRO B 1 57 ? -3.195 -60.156 -13.008 1 95 57 PRO B N 1
ATOM 8505 C CA . PRO B 1 57 ? -4.309 -61.094 -12.844 1 95 57 PRO B CA 1
ATOM 8506 C C . PRO B 1 57 ? -5.609 -60.406 -12.445 1 95 57 PRO B C 1
ATOM 8508 O O . PRO B 1 57 ? -5.59 -59.406 -11.742 1 95 57 PRO B O 1
ATOM 8511 N N . GLU B 1 58 ? -6.719 -60.969 -12.883 1 92.5 58 GLU B N 1
ATOM 8512 C CA . GLU B 1 58 ? -8.023 -60.375 -12.625 1 92.5 58 GLU B CA 1
ATOM 8513 C C . GLU B 1 58 ? -8.273 -60.219 -11.133 1 92.5 58 GLU B C 1
ATOM 8515 O O . GLU B 1 58 ? -8.938 -59.281 -10.695 1 92.5 58 GLU B O 1
ATOM 8520 N N . ASP B 1 59 ? -7.652 -61.062 -10.352 1 93.19 59 ASP B N 1
ATOM 8521 C CA . ASP B 1 59 ? -7.941 -61.094 -8.922 1 93.19 59 ASP B CA 1
ATOM 8522 C C . ASP B 1 59 ? -6.938 -60.25 -8.148 1 93.19 59 ASP B C 1
ATOM 8524 O O . ASP B 1 59 ? -7.043 -60.094 -6.93 1 93.19 59 ASP B O 1
ATOM 8528 N N . LEU B 1 60 ? -5.996 -59.688 -8.836 1 96.12 60 LEU B N 1
ATOM 8529 C CA . LEU B 1 60 ? -4.992 -58.875 -8.141 1 96.12 60 LEU B CA 1
ATOM 8530 C C . LEU B 1 60 ? -4.738 -57.562 -8.891 1 96.12 60 LEU B C 1
ATOM 8532 O O . LEU B 1 60 ? -3.605 -57.312 -9.297 1 96.12 60 LEU B O 1
ATOM 8536 N N . PRO B 1 61 ? -5.762 -56.781 -8.992 1 95.75 61 PRO B N 1
ATOM 8537 C CA . PRO B 1 61 ? -5.535 -55.469 -9.633 1 95.75 61 PRO B CA 1
ATOM 8538 C C . PRO B 1 61 ? -4.484 -54.625 -8.914 1 95.75 61 PRO B C 1
ATOM 8540 O O . PRO B 1 61 ? -4.531 -54.5 -7.688 1 95.75 61 PRO B O 1
ATOM 8543 N N . GLY B 1 62 ? -3.51 -54.125 -9.695 1 96.88 62 GLY B N 1
ATOM 8544 C CA . GLY B 1 62 ? -2.475 -53.281 -9.156 1 96.88 62 GLY B CA 1
ATOM 8545 C C . GLY B 1 62 ? -1.163 -54 -8.906 1 96.88 62 GLY B C 1
ATOM 8546 O O . GLY B 1 62 ? -0.203 -53.375 -8.414 1 96.88 62 GLY B O 1
ATOM 8547 N N . LEU B 1 63 ? -1.08 -55.156 -9.297 1 97.5 63 LEU B N 1
ATOM 8548 C CA . LEU B 1 63 ? 0.081 -56 -9 1 97.5 63 LEU B CA 1
ATOM 8549 C C . LEU B 1 63 ? 1.326 -55.469 -9.695 1 97.5 63 LEU B C 1
ATOM 8551 O O . LEU B 1 63 ? 2.404 -55.406 -9.102 1 97.5 63 LEU B O 1
ATOM 8555 N N . ALA B 1 64 ? 1.216 -55.094 -10.953 1 97.81 64 ALA B N 1
ATOM 8556 C CA . ALA B 1 64 ? 2.357 -54.562 -11.695 1 97.81 64 ALA B CA 1
ATOM 8557 C C . ALA B 1 64 ? 2.91 -53.312 -11.023 1 97.81 64 ALA B C 1
ATOM 8559 O O . ALA B 1 64 ? 4.125 -53.125 -10.914 1 97.81 64 ALA B O 1
ATOM 8560 N N . HIS B 1 65 ? 1.985 -52.438 -10.641 1 97.38 65 HIS B N 1
ATOM 8561 C CA . HIS B 1 65 ? 2.365 -51.219 -9.938 1 97.38 65 HIS B CA 1
ATOM 8562 C C . HIS B 1 65 ? 3.016 -51.531 -8.594 1 97.38 65 HIS B C 1
ATOM 8564 O O . HIS B 1 65 ? 3.988 -50.906 -8.203 1 97.38 65 HIS B O 1
ATOM 8570 N N . PHE B 1 66 ? 2.475 -52.469 -7.895 1 96.81 66 PHE B N 1
ATOM 8571 C CA . PHE B 1 66 ? 3.037 -52.906 -6.625 1 96.81 66 PHE B CA 1
ATOM 8572 C C . PHE B 1 66 ? 4.441 -53.469 -6.824 1 96.81 66 PHE B C 1
ATOM 8574 O O . PHE B 1 66 ? 5.336 -53.219 -6.012 1 96.81 66 PHE B O 1
ATOM 8581 N N . LEU B 1 67 ? 4.641 -54.219 -7.863 1 96.88 67 LEU B N 1
ATOM 8582 C CA . LEU B 1 67 ? 5.957 -54.75 -8.188 1 96.88 67 LEU B CA 1
ATOM 8583 C C . LEU B 1 67 ? 6.957 -53.625 -8.422 1 96.88 67 LEU B C 1
ATOM 8585 O O . LEU B 1 67 ? 8.117 -53.719 -8 1 96.88 67 LEU B O 1
ATOM 8589 N N . GLU B 1 68 ? 6.547 -52.625 -9.164 1 96.19 68 GLU B N 1
ATOM 8590 C CA . GLU B 1 68 ? 7.383 -51.438 -9.375 1 96.19 68 GLU B CA 1
ATOM 8591 C C . GLU B 1 68 ? 7.914 -50.906 -8.055 1 96.19 68 GLU B C 1
ATOM 8593 O O . GLU B 1 68 ? 9.086 -50.531 -7.945 1 96.19 68 GLU B O 1
ATOM 8598 N N . HIS B 1 69 ? 7.031 -50.812 -7.043 1 92.5 69 HIS B N 1
ATOM 8599 C CA . HIS B 1 69 ? 7.426 -50.344 -5.727 1 92.5 69 HIS B CA 1
ATOM 8600 C C . HIS B 1 69 ? 8.438 -51.25 -5.074 1 92.5 69 HIS B C 1
ATOM 8602 O O . HIS B 1 69 ? 9.453 -50.812 -4.543 1 92.5 69 HIS B O 1
ATOM 8608 N N . MET B 1 70 ? 8.172 -52.531 -5.125 1 93.44 70 MET B N 1
ATOM 8609 C CA . MET B 1 70 ? 8.938 -53.562 -4.422 1 93.44 70 MET B CA 1
ATOM 8610 C C . MET B 1 70 ? 10.32 -53.719 -5.051 1 93.44 70 MET B C 1
ATOM 8612 O O . MET B 1 70 ? 11.258 -54.188 -4.391 1 93.44 70 MET B O 1
ATOM 8616 N N . LEU B 1 71 ? 10.414 -53.344 -6.262 1 92.44 71 LEU B N 1
ATOM 8617 C CA . LEU B 1 71 ? 11.664 -53.531 -6.988 1 92.44 71 LEU B CA 1
ATOM 8618 C C . LEU B 1 71 ? 12.773 -52.688 -6.402 1 92.44 71 LEU B C 1
ATOM 8620 O O . LEU B 1 71 ? 13.953 -53.031 -6.508 1 92.44 71 LEU B O 1
ATOM 8624 N N . PHE B 1 72 ? 12.469 -51.625 -5.695 1 89.31 72 PHE B N 1
ATOM 8625 C CA . PHE B 1 72 ? 13.438 -50.688 -5.18 1 89.31 72 PHE B CA 1
ATOM 8626 C C . PHE B 1 72 ? 13.93 -51.094 -3.801 1 89.31 72 PHE B C 1
ATOM 8628 O O . PHE B 1 72 ? 14.797 -50.438 -3.217 1 89.31 72 PHE B O 1
ATOM 8635 N N . LEU B 1 73 ? 13.398 -52.219 -3.295 1 87.25 73 LEU B N 1
ATOM 8636 C CA . LEU B 1 73 ? 13.602 -52.531 -1.884 1 87.25 73 LEU B CA 1
ATOM 8637 C C . LEU B 1 73 ? 14.711 -53.562 -1.706 1 87.25 73 LEU B C 1
ATOM 8639 O O . LEU B 1 73 ? 14.531 -54.562 -1.014 1 87.25 73 LEU B O 1
ATOM 8643 N N . GLY B 1 74 ? 15.844 -53.406 -2.424 1 87.06 74 GLY B N 1
ATOM 8644 C CA . GLY B 1 74 ? 17.047 -54.188 -2.174 1 87.06 74 GLY B CA 1
ATOM 8645 C C . GLY B 1 74 ? 17.266 -55.281 -3.203 1 87.06 74 GLY B C 1
ATOM 8646 O O . GLY B 1 74 ? 16.312 -55.75 -3.826 1 87.06 74 GLY B O 1
ATOM 8647 N N . THR B 1 75 ? 18.531 -55.656 -3.383 1 93.44 75 THR B N 1
ATOM 8648 C CA . THR B 1 75 ? 18.969 -56.75 -4.262 1 93.44 75 THR B CA 1
ATOM 8649 C C . THR B 1 75 ? 19.953 -57.656 -3.535 1 93.44 75 THR B C 1
ATOM 8651 O O . THR B 1 75 ? 20.391 -57.344 -2.422 1 93.44 75 THR B O 1
ATOM 8654 N N . GLU B 1 76 ? 20.281 -58.75 -4.105 1 94.19 76 GLU B N 1
ATOM 8655 C CA . GLU B 1 76 ? 21.219 -59.688 -3.479 1 94.19 76 GLU B CA 1
ATOM 8656 C C . GLU B 1 76 ? 22.578 -59.031 -3.264 1 94.19 76 GLU B C 1
ATOM 8658 O O . GLU B 1 76 ? 23.188 -59.188 -2.201 1 94.19 76 GLU B O 1
ATOM 8663 N N . LYS B 1 77 ? 23 -58.281 -4.23 1 94.94 77 LYS B N 1
ATOM 8664 C CA . LYS B 1 77 ? 24.312 -57.656 -4.152 1 94.94 77 LYS B CA 1
ATOM 8665 C C . LYS B 1 77 ? 24.281 -56.469 -3.205 1 94.94 77 LYS B C 1
ATOM 8667 O O . LYS B 1 77 ? 25.266 -56.188 -2.51 1 94.94 77 LYS B O 1
ATOM 8672 N N . TYR B 1 78 ? 23.203 -55.75 -3.203 1 94.56 78 TYR B N 1
ATOM 8673 C CA . TYR B 1 78 ? 22.969 -54.594 -2.33 1 94.56 78 TYR B CA 1
ATOM 8674 C C . TYR B 1 78 ? 21.703 -54.781 -1.506 1 94.56 78 TYR B C 1
ATOM 8676 O O . TYR B 1 78 ? 20.656 -54.188 -1.812 1 94.56 78 TYR B O 1
ATOM 8684 N N . PRO B 1 79 ? 21.719 -55.438 -0.41 1 91.62 79 PRO B N 1
ATOM 8685 C CA . PRO B 1 79 ? 20.531 -55.938 0.299 1 91.62 79 PRO B CA 1
ATOM 8686 C C . PRO B 1 79 ? 19.859 -54.844 1.126 1 91.62 79 PRO B C 1
ATOM 8688 O O . PRO B 1 79 ? 18.672 -54.938 1.451 1 91.62 79 PRO B O 1
ATOM 8691 N N . ASP B 1 80 ? 20.625 -53.812 1.491 1 89.12 80 ASP B N 1
ATOM 8692 C CA . ASP B 1 80 ? 20.016 -52.719 2.266 1 89.12 80 ASP B CA 1
ATOM 8693 C C . ASP B 1 80 ? 18.953 -52 1.449 1 89.12 80 ASP B C 1
ATOM 8695 O O . ASP B 1 80 ? 19.25 -51.469 0.37 1 89.12 80 ASP B O 1
ATOM 8699 N N . GLU B 1 81 ? 17.734 -51.906 1.936 1 84.81 81 GLU B N 1
ATOM 8700 C CA . GLU B 1 81 ? 16.578 -51.375 1.228 1 84.81 81 GLU B CA 1
ATOM 8701 C C . GLU B 1 81 ? 16.812 -49.938 0.814 1 84.81 81 GLU B C 1
ATOM 8703 O O . GLU B 1 81 ? 16.328 -49.469 -0.231 1 84.81 81 GLU B O 1
ATOM 8708 N N . ASN B 1 82 ? 17.547 -49.25 1.598 1 85.38 82 ASN B N 1
ATOM 8709 C CA . ASN B 1 82 ? 17.703 -47.812 1.363 1 85.38 82 ASN B CA 1
ATOM 8710 C C . ASN B 1 82 ? 19.031 -47.5 0.696 1 85.38 82 ASN B C 1
ATOM 8712 O O . ASN B 1 82 ? 19.312 -46.344 0.374 1 85.38 82 ASN B O 1
ATOM 8716 N N . SER B 1 83 ? 19.734 -48.406 0.4 1 86.44 83 SER B N 1
ATOM 8717 C CA . SER B 1 83 ? 21.109 -48.219 -0.078 1 86.44 83 SER B CA 1
ATOM 8718 C C . SER B 1 83 ? 21.125 -47.469 -1.409 1 86.44 83 SER B C 1
ATOM 8720 O O . SER B 1 83 ? 21.969 -46.594 -1.625 1 86.44 83 SER B O 1
ATOM 8722 N N . TYR B 1 84 ? 20.281 -47.844 -2.305 1 91.31 84 TYR B N 1
ATOM 8723 C CA . TYR B 1 84 ? 20.234 -47.219 -3.629 1 91.31 84 TYR B CA 1
ATOM 8724 C C . TYR B 1 84 ? 19.859 -45.75 -3.535 1 91.31 84 TYR B C 1
ATOM 8726 O O . TYR B 1 84 ? 20.562 -44.906 -4.082 1 91.31 84 TYR B O 1
ATOM 8734 N N . LYS B 1 85 ? 18.812 -45.375 -2.848 1 88.44 85 LYS B N 1
ATOM 8735 C CA . LYS B 1 85 ? 18.359 -44 -2.697 1 88.44 85 LYS B CA 1
ATOM 8736 C C . LYS B 1 85 ? 19.375 -43.156 -1.956 1 88.44 85 LYS B C 1
ATOM 8738 O O . LYS B 1 85 ? 19.578 -42 -2.283 1 88.44 85 LYS B O 1
ATOM 8743 N N . GLN B 1 86 ? 19.922 -43.688 -0.963 1 87.06 86 GLN B N 1
ATOM 8744 C CA . GLN B 1 86 ? 20.953 -43 -0.203 1 87.06 86 GLN B CA 1
ATOM 8745 C C . GLN B 1 86 ? 22.156 -42.656 -1.085 1 87.06 86 GLN B C 1
ATOM 8747 O O . GLN B 1 86 ? 22.719 -41.562 -0.979 1 87.06 86 GLN B O 1
ATOM 8752 N N . TYR B 1 87 ? 22.578 -43.656 -1.883 1 90.31 87 TYR B N 1
ATOM 8753 C CA . TYR B 1 87 ? 23.703 -43.438 -2.781 1 90.31 87 TYR B CA 1
ATOM 8754 C C . TYR B 1 87 ? 23.406 -42.312 -3.768 1 90.31 87 TYR B C 1
ATOM 8756 O O . TYR B 1 87 ? 24.25 -41.469 -4 1 90.31 87 TYR B O 1
ATOM 8764 N N . LEU B 1 88 ? 22.281 -42.344 -4.395 1 92.38 88 LEU B N 1
ATOM 8765 C CA . LEU B 1 88 ? 21.906 -41.312 -5.355 1 92.38 88 LEU B CA 1
ATOM 8766 C C . LEU B 1 88 ? 21.844 -39.938 -4.691 1 92.38 88 LEU B C 1
ATOM 8768 O O . LEU B 1 88 ? 22.375 -38.938 -5.227 1 92.38 88 LEU B O 1
ATOM 8772 N N . SER B 1 89 ? 21.234 -39.906 -3.551 1 86.38 89 SER B N 1
ATOM 8773 C CA . SER B 1 89 ? 21.109 -38.656 -2.84 1 86.38 89 SER B CA 1
ATOM 8774 C C . SER B 1 89 ? 22.469 -38.062 -2.471 1 86.38 89 SER B C 1
ATOM 8776 O O . SER B 1 89 ? 22.672 -36.875 -2.537 1 86.38 89 SER B O 1
ATOM 8778 N N . ALA B 1 90 ? 23.359 -38.844 -2.061 1 85.56 90 ALA B N 1
ATOM 8779 C CA . ALA B 1 90 ? 24.688 -38.438 -1.645 1 85.56 90 ALA B CA 1
ATOM 8780 C C . ALA B 1 90 ? 25.5 -37.906 -2.828 1 85.56 90 ALA B C 1
ATOM 8782 O O . ALA B 1 90 ? 26.469 -37.156 -2.643 1 85.56 90 ALA B O 1
ATOM 8783 N N . HIS B 1 91 ? 25.062 -38.281 -3.979 1 90 91 HIS B N 1
ATOM 8784 C CA . HIS B 1 91 ? 25.828 -37.906 -5.16 1 90 91 HIS B CA 1
ATOM 8785 C C . HIS B 1 91 ? 24.953 -37.094 -6.121 1 90 91 HIS B C 1
ATOM 8787 O O . HIS B 1 91 ? 25.031 -37.25 -7.34 1 90 91 HIS B O 1
ATOM 8793 N N . SER B 1 92 ? 24.062 -36.344 -5.66 1 86.81 92 SER B N 1
ATOM 8794 C CA . SER B 1 92 ? 23.203 -35.406 -6.359 1 86.81 92 SER B CA 1
ATOM 8795 C C . SER B 1 92 ? 22.359 -36.094 -7.418 1 86.81 92 SER B C 1
ATOM 8797 O O . SER B 1 92 ? 22.203 -35.594 -8.531 1 86.81 92 SER B O 1
ATOM 8799 N N . GLY B 1 93 ? 21.969 -37.344 -7.117 1 91.12 93 GLY B N 1
ATOM 8800 C CA . GLY B 1 93 ? 21.125 -38.094 -8.039 1 91.12 93 GLY B CA 1
ATOM 8801 C C . GLY B 1 93 ? 19.688 -38.188 -7.574 1 91.12 93 GLY B C 1
ATOM 8802 O O . GLY B 1 93 ? 19.359 -37.781 -6.453 1 91.12 93 GLY B O 1
ATOM 8803 N N . ARG B 1 94 ? 18.828 -38.625 -8.516 1 88.12 94 ARG B N 1
ATOM 8804 C CA . ARG B 1 94 ? 17.406 -38.875 -8.281 1 88.12 94 ARG B CA 1
ATOM 8805 C C . ARG B 1 94 ? 16.953 -40.125 -9.023 1 88.12 94 ARG B C 1
ATOM 8807 O O . ARG B 1 94 ? 17.562 -40.531 -10.016 1 88.12 94 ARG B O 1
ATOM 8814 N N . SER B 1 95 ? 15.93 -40.688 -8.555 1 93.81 95 SER B N 1
ATOM 8815 C CA . SER B 1 95 ? 15.352 -41.844 -9.227 1 93.81 95 SER B CA 1
ATOM 8816 C C . SER B 1 95 ? 13.828 -41.781 -9.188 1 93.81 95 SER B C 1
ATOM 8818 O O . SER B 1 95 ? 13.242 -41.094 -8.359 1 93.81 95 SER B O 1
ATOM 8820 N N . ASN B 1 96 ? 13.203 -42.438 -10.156 1 93.19 96 ASN B N 1
ATOM 8821 C CA . ASN B 1 96 ? 11.75 -42.562 -10.227 1 93.19 96 ASN B CA 1
ATOM 8822 C C . ASN B 1 96 ? 11.344 -43.75 -11.102 1 93.19 96 ASN B C 1
ATOM 8824 O O . ASN B 1 96 ? 12.188 -44.406 -11.719 1 93.19 96 ASN B O 1
ATOM 8828 N N . ALA B 1 97 ? 10.141 -44.062 -11.031 1 96.06 97 ALA B N 1
ATOM 8829 C CA . ALA B 1 97 ? 9.547 -45.094 -11.883 1 96.06 97 ALA B CA 1
ATOM 8830 C C . ALA B 1 97 ? 8.07 -44.812 -12.148 1 96.06 97 ALA B C 1
ATOM 8832 O O . ALA B 1 97 ? 7.469 -43.969 -11.484 1 96.06 97 ALA B O 1
ATOM 8833 N N . SER B 1 98 ? 7.57 -45.406 -13.195 1 96 98 SER B N 1
ATOM 8834 C CA . SER B 1 98 ? 6.152 -45.281 -13.523 1 96 98 SER B CA 1
ATOM 8835 C C . SER B 1 98 ? 5.637 -46.562 -14.195 1 96 98 SER B C 1
ATOM 8837 O O . SER B 1 98 ? 6.34 -47.188 -15.008 1 96 98 SER B O 1
ATOM 8839 N N . THR B 1 99 ? 4.457 -46.938 -13.75 1 96.94 99 THR B N 1
ATOM 8840 C CA . THR B 1 99 ? 3.773 -48.094 -14.359 1 96.94 99 THR B CA 1
ATOM 8841 C C . THR B 1 99 ? 2.535 -47.625 -15.125 1 96.94 99 THR B C 1
ATOM 8843 O O . THR B 1 99 ? 1.667 -46.969 -14.562 1 96.94 99 THR B O 1
ATOM 8846 N N . SER B 1 100 ? 2.527 -47.938 -16.391 1 95.38 100 SER B N 1
ATOM 8847 C CA . SER B 1 100 ? 1.368 -47.625 -17.219 1 95.38 100 SER B CA 1
ATOM 8848 C C . SER B 1 100 ? 0.636 -48.875 -17.641 1 95.38 100 SER B C 1
ATOM 8850 O O . SER B 1 100 ? 0.75 -49.938 -16.969 1 95.38 100 SER B O 1
ATOM 8852 N N . GLN B 1 101 ? -0.203 -48.812 -18.672 1 95 101 GLN B N 1
ATOM 8853 C CA . GLN B 1 101 ? -1.017 -49.938 -19.141 1 95 101 GLN B CA 1
ATOM 8854 C C . GLN B 1 101 ? -0.143 -51.062 -19.672 1 95 101 GLN B C 1
ATOM 8856 O O . GLN B 1 101 ? -0.339 -52.219 -19.312 1 95 101 GLN B O 1
ATOM 8861 N N . MET B 1 102 ? 0.892 -50.656 -20.406 1 96.25 102 MET B N 1
ATOM 8862 C CA . MET B 1 102 ? 1.653 -51.688 -21.109 1 96.25 102 MET B CA 1
ATOM 8863 C C . MET B 1 102 ? 3.139 -51.594 -20.781 1 96.25 102 MET B C 1
ATOM 8865 O O . MET B 1 102 ? 3.943 -52.375 -21.266 1 96.25 102 MET B O 1
ATOM 8869 N N . HIS B 1 103 ? 3.477 -50.625 -19.922 1 97.12 103 HIS B N 1
ATOM 8870 C CA . HIS B 1 103 ? 4.898 -50.406 -19.688 1 97.12 103 HIS B CA 1
ATOM 8871 C C . HIS B 1 103 ? 5.176 -50.125 -18.219 1 97.12 103 HIS B C 1
ATOM 8873 O O . HIS B 1 103 ? 4.328 -49.562 -17.516 1 97.12 103 HIS B O 1
ATOM 8879 N N . THR B 1 104 ? 6.277 -50.438 -17.734 1 98.31 104 THR B N 1
ATOM 8880 C CA . THR B 1 104 ? 6.883 -50 -16.484 1 98.31 104 THR B CA 1
ATOM 8881 C C . THR B 1 104 ? 8.273 -49.438 -16.734 1 98.31 104 THR B C 1
ATOM 8883 O O . THR B 1 104 ? 9.148 -50.125 -17.266 1 98.31 104 THR B O 1
ATOM 8886 N N . ASN B 1 105 ? 8.484 -48.219 -16.453 1 98.44 105 ASN B N 1
ATOM 8887 C CA . ASN B 1 105 ? 9.711 -47.5 -16.75 1 98.44 105 ASN B CA 1
ATOM 8888 C C . ASN B 1 105 ? 10.461 -47.125 -15.461 1 98.44 105 ASN B C 1
ATOM 8890 O O . ASN B 1 105 ? 9.898 -46.469 -14.586 1 98.44 105 ASN B O 1
ATOM 8894 N N . TYR B 1 106 ? 11.695 -47.656 -15.289 1 98.38 106 TYR B N 1
ATOM 8895 C CA . TYR B 1 106 ? 12.586 -47.312 -14.188 1 98.38 106 TYR B CA 1
ATOM 8896 C C . TYR B 1 106 ? 13.719 -46.406 -14.656 1 98.38 106 TYR B C 1
ATOM 8898 O O . TYR B 1 106 ? 14.359 -46.688 -15.672 1 98.38 106 TYR B O 1
ATOM 8906 N N . TYR B 1 107 ? 14.016 -45.312 -13.961 1 98.12 107 TYR B N 1
ATOM 8907 C CA . TYR B 1 107 ? 15.062 -44.406 -14.445 1 98.12 107 TYR B CA 1
ATOM 8908 C C . TYR B 1 107 ? 15.703 -43.656 -13.289 1 98.12 107 TYR B C 1
ATOM 8910 O O . TYR B 1 107 ? 15.125 -43.562 -12.203 1 98.12 107 TYR B O 1
ATOM 8918 N N . PHE B 1 108 ? 16.922 -43.125 -13.477 1 97.75 108 PHE B N 1
ATOM 8919 C CA . PHE B 1 108 ? 17.641 -42.344 -12.477 1 97.75 108 PHE B CA 1
ATOM 8920 C C . PHE B 1 108 ? 18.688 -41.469 -13.148 1 97.75 108 PHE B C 1
ATOM 8922 O O . PHE B 1 108 ? 18.953 -41.594 -14.344 1 97.75 108 PHE B O 1
ATOM 8929 N N . ASP B 1 109 ? 19.188 -40.5 -12.516 1 96.5 109 ASP B N 1
ATOM 8930 C CA . ASP B 1 109 ? 20.391 -39.75 -12.883 1 96.5 109 ASP B CA 1
ATOM 8931 C C . ASP B 1 109 ? 21.312 -39.562 -11.688 1 96.5 109 ASP B C 1
ATOM 8933 O O . ASP B 1 109 ? 20.938 -39.875 -10.555 1 96.5 109 ASP B O 1
ATOM 8937 N N . VAL B 1 110 ? 22.562 -39.281 -11.914 1 95.62 110 VAL B N 1
ATOM 8938 C CA . VAL B 1 110 ? 23.594 -39.094 -10.891 1 95.62 110 VAL B CA 1
ATOM 8939 C C . VAL B 1 110 ? 24.766 -38.312 -11.477 1 95.62 110 VAL B C 1
ATOM 8941 O O . VAL B 1 110 ? 24.891 -38.188 -12.695 1 95.62 110 VAL B O 1
ATOM 8944 N N . LEU B 1 111 ? 25.594 -37.812 -10.602 1 92.75 111 LEU B N 1
ATOM 8945 C CA . LEU B 1 111 ? 26.812 -37.188 -11.094 1 92.75 111 LEU B CA 1
ATOM 8946 C C . LEU B 1 111 ? 27.656 -38.188 -11.891 1 92.75 111 LEU B C 1
ATOM 8948 O O . LEU B 1 111 ? 27.781 -39.344 -11.508 1 92.75 111 LEU B O 1
ATOM 8952 N N . SER B 1 112 ? 28.188 -37.656 -12.977 1 93.81 112 SER B N 1
ATOM 8953 C CA . SER B 1 112 ? 28.828 -38.531 -13.969 1 93.81 112 SER B CA 1
ATOM 8954 C C . SER B 1 112 ? 29.953 -39.344 -13.352 1 93.81 112 SER B C 1
ATOM 8956 O O . SER B 1 112 ? 30.188 -40.5 -13.734 1 93.81 112 SER B O 1
ATOM 8958 N N . GLU B 1 113 ? 30.656 -38.781 -12.398 1 92.62 113 GLU B N 1
ATOM 8959 C CA . GLU B 1 113 ? 31.797 -39.469 -11.781 1 92.62 113 GLU B CA 1
ATOM 8960 C C . GLU B 1 113 ? 31.344 -40.688 -11 1 92.62 113 GLU B C 1
ATOM 8962 O O . GLU B 1 113 ? 32.156 -41.594 -10.758 1 92.62 113 GLU B O 1
ATOM 8967 N N . HIS B 1 114 ? 30.141 -40.75 -10.641 1 94.44 114 HIS B N 1
ATOM 8968 C CA . HIS B 1 114 ? 29.625 -41.844 -9.82 1 94.44 114 HIS B CA 1
ATOM 8969 C C . HIS B 1 114 ? 28.656 -42.719 -10.602 1 94.44 114 HIS B C 1
ATOM 8971 O O . HIS B 1 114 ? 27.922 -43.5 -10.016 1 94.44 114 HIS B O 1
ATOM 8977 N N . PHE B 1 115 ? 28.734 -42.688 -11.883 1 97.44 115 PHE B N 1
ATOM 8978 C CA . PHE B 1 115 ? 27.734 -43.312 -12.75 1 97.44 115 PHE B CA 1
ATOM 8979 C C . PHE B 1 115 ? 27.891 -44.812 -12.758 1 97.44 115 PHE B C 1
ATOM 8981 O O . PHE B 1 115 ? 26.906 -45.562 -12.703 1 97.44 115 PHE B O 1
ATOM 8988 N N . HIS B 1 116 ? 29.078 -45.281 -12.773 1 97.75 116 HIS B N 1
ATOM 8989 C CA . HIS B 1 116 ? 29.312 -46.719 -12.93 1 97.75 116 HIS B CA 1
ATOM 8990 C C . HIS B 1 116 ? 28.719 -47.5 -11.758 1 97.75 116 HIS B C 1
ATOM 8992 O O . HIS B 1 116 ? 28.031 -48.5 -11.969 1 97.75 116 HIS B O 1
ATOM 8998 N N . GLU B 1 117 ? 28.938 -47.062 -10.586 1 96.75 117 GLU B N 1
ATOM 8999 C CA . GLU B 1 117 ? 28.375 -47.75 -9.43 1 96.75 117 GLU B CA 1
ATOM 9000 C C . GLU B 1 117 ? 26.859 -47.656 -9.406 1 96.75 117 GLU B C 1
ATOM 9002 O O . GLU B 1 117 ? 26.172 -48.594 -9.031 1 96.75 117 GLU B O 1
ATOM 9007 N N . ALA B 1 118 ? 26.359 -46.5 -9.703 1 97.38 118 ALA B N 1
ATOM 9008 C CA . ALA B 1 118 ? 24.922 -46.344 -9.773 1 97.38 118 ALA B CA 1
ATOM 9009 C C . ALA B 1 118 ? 24.312 -47.312 -10.789 1 97.38 118 ALA B C 1
ATOM 9011 O O . ALA B 1 118 ? 23.25 -47.875 -10.547 1 97.38 118 ALA B O 1
ATOM 9012 N N . LEU B 1 119 ? 25 -47.406 -11.898 1 97.81 119 LEU B N 1
ATOM 9013 C CA . LEU B 1 119 ? 24.562 -48.312 -12.953 1 97.81 119 LEU B CA 1
ATOM 9014 C C . LEU B 1 119 ? 24.578 -49.75 -12.469 1 97.81 119 LEU B C 1
ATOM 9016 O O . LEU B 1 119 ? 23.688 -50.531 -12.797 1 97.81 119 LEU B O 1
ATOM 9020 N N . ASP B 1 120 ? 25.594 -50.094 -11.766 1 97.69 120 ASP B N 1
ATOM 9021 C CA . ASP B 1 120 ? 25.688 -51.438 -11.195 1 97.69 120 ASP B CA 1
ATOM 9022 C C . ASP B 1 120 ? 24.516 -51.719 -10.266 1 97.69 120 ASP B C 1
ATOM 9024 O O . ASP B 1 120 ? 23.922 -52.781 -10.328 1 97.69 120 ASP B O 1
ATOM 9028 N N . ARG B 1 121 ? 24.234 -50.812 -9.375 1 96.56 121 ARG B N 1
ATOM 9029 C CA . ARG B 1 121 ? 23.109 -50.969 -8.461 1 96.56 121 ARG B CA 1
ATOM 9030 C C . ARG B 1 121 ? 21.797 -51.094 -9.234 1 96.56 121 ARG B C 1
ATOM 9032 O O . ARG B 1 121 ? 20.938 -51.906 -8.867 1 96.56 121 ARG B O 1
ATOM 9039 N N . PHE B 1 122 ? 21.688 -50.281 -10.258 1 97.56 122 PHE B N 1
ATOM 9040 C CA . PHE B 1 122 ? 20.5 -50.281 -11.094 1 97.56 122 PHE B CA 1
ATOM 9041 C C . PHE B 1 122 ? 20.328 -51.625 -11.797 1 97.56 122 PHE B C 1
ATOM 9043 O O . PHE B 1 122 ? 19.219 -52.156 -11.859 1 97.56 122 PHE B O 1
ATOM 9050 N N . ALA B 1 123 ? 21.391 -52.219 -12.328 1 97.94 123 ALA B N 1
ATOM 9051 C CA . ALA B 1 123 ? 21.359 -53.469 -13.039 1 97.94 123 ALA B CA 1
ATOM 9052 C C . ALA B 1 123 ? 20.859 -54.594 -12.133 1 97.94 123 ALA B C 1
ATOM 9054 O O . ALA B 1 123 ? 20.141 -55.5 -12.578 1 97.94 123 ALA B O 1
ATOM 9055 N N . GLN B 1 124 ? 21.172 -54.5 -10.906 1 96.5 124 GLN B N 1
ATOM 9056 C CA . GLN B 1 124 ? 20.844 -55.562 -9.961 1 96.5 124 GLN B CA 1
ATOM 9057 C C . GLN B 1 124 ? 19.344 -55.656 -9.734 1 96.5 124 GLN B C 1
ATOM 9059 O O . GLN B 1 124 ? 18.828 -56.719 -9.344 1 96.5 124 GLN B O 1
ATOM 9064 N N . PHE B 1 125 ? 18.594 -54.594 -9.977 1 95.94 125 PHE B N 1
ATOM 9065 C CA . PHE B 1 125 ? 17.141 -54.625 -9.875 1 95.94 125 PHE B CA 1
ATOM 9066 C C . PHE B 1 125 ? 16.562 -55.656 -10.812 1 95.94 125 PHE B C 1
ATOM 9068 O O . PHE B 1 125 ? 15.531 -56.281 -10.508 1 95.94 125 PHE B O 1
ATOM 9075 N N . PHE B 1 126 ? 17.266 -55.906 -11.922 1 97.44 126 PHE B N 1
ATOM 9076 C CA . PHE B 1 126 ? 16.703 -56.75 -12.977 1 97.44 126 PHE B CA 1
ATOM 9077 C C . PHE B 1 126 ? 17.406 -58.094 -13 1 97.44 126 PHE B C 1
ATOM 9079 O O . PHE B 1 126 ? 17 -59 -13.75 1 97.44 126 PHE B O 1
ATOM 9086 N N . ILE B 1 127 ? 18.453 -58.219 -12.211 1 96.56 127 ILE B N 1
ATOM 9087 C CA . ILE B 1 127 ? 19.219 -59.469 -12.172 1 96.56 127 ILE B CA 1
ATOM 9088 C C . ILE B 1 127 ? 18.797 -60.281 -10.969 1 96.56 127 ILE B C 1
ATOM 9090 O O . ILE B 1 127 ? 18.438 -61.469 -11.117 1 96.56 127 ILE B O 1
ATOM 9094 N N . ALA B 1 128 ? 18.828 -59.594 -9.781 1 94.62 128 ALA B N 1
ATOM 9095 C CA . ALA B 1 128 ? 18.547 -60.375 -8.586 1 94.62 128 ALA B CA 1
ATOM 9096 C C . ALA B 1 128 ? 17.844 -59.5 -7.523 1 94.62 128 ALA B C 1
ATOM 9098 O O . ALA B 1 128 ? 18.391 -59.312 -6.434 1 94.62 128 ALA B O 1
ATOM 9099 N N . PRO B 1 129 ? 16.594 -59.094 -7.809 1 94.31 129 PRO B N 1
ATOM 9100 C CA . PRO B 1 129 ? 15.867 -58.344 -6.781 1 94.31 129 PRO B CA 1
ATOM 9101 C C . PRO B 1 129 ? 15.453 -59.219 -5.602 1 94.31 129 PRO B C 1
ATOM 9103 O O . PRO B 1 129 ? 15.133 -60.406 -5.781 1 94.31 129 PRO B O 1
ATOM 9106 N N . LEU B 1 130 ? 15.406 -58.656 -4.402 1 92 130 LEU B N 1
ATOM 9107 C CA . LEU B 1 130 ? 15.094 -59.438 -3.213 1 92 130 LEU B CA 1
ATOM 9108 C C . LEU B 1 130 ? 13.594 -59.438 -2.947 1 92 130 LEU B C 1
ATOM 9110 O O . LEU B 1 130 ? 13.078 -60.375 -2.297 1 92 130 LEU B O 1
ATOM 9114 N N . PHE B 1 131 ? 12.859 -58.469 -3.484 1 91.25 131 PHE B N 1
ATOM 9115 C CA . PHE B 1 131 ? 11.461 -58.312 -3.096 1 91.25 131 PHE B CA 1
ATOM 9116 C C . PHE B 1 131 ? 11.273 -58.625 -1.614 1 91.25 131 PHE B C 1
ATOM 9118 O O . PHE B 1 131 ? 10.477 -59.5 -1.251 1 91.25 131 PHE B O 1
ATOM 9125 N N . THR B 1 132 ? 11.844 -57.875 -0.753 1 84.5 132 THR B N 1
ATOM 9126 C CA . THR B 1 132 ? 11.977 -58.156 0.674 1 84.5 132 THR B CA 1
ATOM 9127 C C . THR B 1 132 ? 10.609 -58.375 1.314 1 84.5 132 THR B C 1
ATOM 9129 O O . THR B 1 132 ? 9.75 -57.5 1.288 1 84.5 132 THR B O 1
ATOM 9132 N N . ALA B 1 133 ? 10.453 -59.469 2.018 1 85.31 133 ALA B N 1
ATOM 9133 C CA . ALA B 1 133 ? 9.172 -59.906 2.582 1 85.31 133 ALA B CA 1
ATOM 9134 C C . ALA B 1 133 ? 8.719 -58.938 3.695 1 85.31 133 ALA B C 1
ATOM 9136 O O . ALA B 1 133 ? 7.535 -58.625 3.801 1 85.31 133 ALA B O 1
ATOM 9137 N N . SER B 1 134 ? 9.641 -58.5 4.438 1 85.38 134 SER B N 1
ATOM 9138 C CA . SER B 1 134 ? 9.305 -57.688 5.594 1 85.38 134 SER B CA 1
ATOM 9139 C C . SER B 1 134 ? 8.805 -56.312 5.16 1 85.38 134 SER B C 1
ATOM 9141 O O . SER B 1 134 ? 8.164 -55.594 5.941 1 85.38 134 SER B O 1
ATOM 9143 N N . ALA B 1 135 ? 9.023 -55.938 3.914 1 87.62 135 ALA B N 1
ATOM 9144 C CA . ALA B 1 135 ? 8.641 -54.625 3.436 1 87.62 135 ALA B CA 1
ATOM 9145 C C . ALA B 1 135 ? 7.316 -54.656 2.676 1 87.62 135 ALA B C 1
ATOM 9147 O O . ALA B 1 135 ? 6.754 -53.625 2.328 1 87.62 135 ALA B O 1
ATOM 9148 N N . THR B 1 136 ? 6.789 -55.781 2.502 1 89.31 136 THR B N 1
ATOM 9149 C CA . THR B 1 136 ? 5.633 -56 1.643 1 89.31 136 THR B CA 1
ATOM 9150 C C . THR B 1 136 ? 4.426 -55.219 2.154 1 89.31 136 THR B C 1
ATOM 9152 O O . THR B 1 136 ? 3.816 -54.438 1.408 1 89.31 136 THR B O 1
ATOM 9155 N N . GLU B 1 137 ? 4.152 -55.344 3.4 1 88.12 137 GLU B N 1
ATOM 9156 C CA . GLU B 1 137 ? 2.984 -54.688 3.961 1 88.12 137 GLU B CA 1
ATOM 9157 C C . GLU B 1 137 ? 3.164 -53.156 3.965 1 88.12 137 GLU B C 1
ATOM 9159 O O . GLU B 1 137 ? 2.211 -52.438 3.729 1 88.12 137 GLU B O 1
ATOM 9164 N N . ARG B 1 138 ? 4.301 -52.75 4.262 1 87.94 138 ARG B N 1
ATOM 9165 C CA . ARG B 1 138 ? 4.586 -51.312 4.27 1 87.94 138 ARG B CA 1
ATOM 9166 C C . ARG B 1 138 ? 4.363 -50.719 2.889 1 87.94 138 ARG B C 1
ATOM 9168 O O . ARG B 1 138 ? 3.807 -49.625 2.77 1 87.94 138 ARG B O 1
ATOM 9175 N N . GLU B 1 139 ? 4.777 -51.406 1.921 1 89.81 139 GLU B N 1
ATOM 9176 C CA . GLU B 1 139 ? 4.652 -50.875 0.567 1 89.81 139 GLU B CA 1
ATOM 9177 C C . GLU B 1 139 ? 3.209 -50.938 0.076 1 89.81 139 GLU B C 1
ATOM 9179 O O . GLU B 1 139 ? 2.779 -50.125 -0.727 1 89.81 139 GLU B O 1
ATOM 9184 N N . MET B 1 140 ? 2.465 -51.938 0.529 1 91.69 140 MET B N 1
ATOM 9185 C CA . MET B 1 140 ? 1.036 -51.969 0.231 1 91.69 140 MET B CA 1
ATOM 9186 C C . MET B 1 140 ? 0.332 -50.719 0.776 1 91.69 140 MET B C 1
ATOM 9188 O O . MET B 1 140 ? -0.542 -50.156 0.115 1 91.69 140 MET B O 1
ATOM 9192 N N . ASN B 1 141 ? 0.753 -50.344 1.935 1 89.94 141 ASN B N 1
ATOM 9193 C CA . ASN B 1 141 ? 0.196 -49.156 2.543 1 89.94 141 ASN B CA 1
ATOM 9194 C C . ASN B 1 141 ? 0.577 -47.906 1.759 1 89.94 141 ASN B C 1
ATOM 9196 O O . ASN B 1 141 ? -0.21 -46.969 1.669 1 89.94 141 ASN B O 1
ATOM 9200 N N . ALA B 1 142 ? 1.768 -47.906 1.283 1 88.5 142 ALA B N 1
ATOM 9201 C CA . ALA B 1 142 ? 2.203 -46.781 0.464 1 88.5 142 ALA B CA 1
ATOM 9202 C C . ALA B 1 142 ? 1.353 -46.656 -0.797 1 88.5 142 ALA B C 1
ATOM 9204 O O . ALA B 1 142 ? 0.988 -45.531 -1.202 1 88.5 142 ALA B O 1
ATOM 9205 N N . VAL B 1 143 ? 1.085 -47.75 -1.429 1 92.62 143 VAL B N 1
ATOM 9206 C CA . VAL B 1 143 ? 0.242 -47.781 -2.619 1 92.62 143 VAL B CA 1
ATOM 9207 C C . VAL B 1 143 ? -1.163 -47.281 -2.27 1 92.62 143 VAL B C 1
ATOM 9209 O O . VAL B 1 143 ? -1.784 -46.562 -3.041 1 92.62 143 VAL B O 1
ATOM 9212 N N . ASN B 1 144 ? -1.654 -47.75 -1.147 1 91.94 144 ASN B N 1
ATOM 9213 C CA . ASN B 1 144 ? -2.967 -47.281 -0.692 1 91.94 144 ASN B CA 1
ATOM 9214 C C . ASN B 1 144 ? -3.002 -45.781 -0.485 1 91.94 144 ASN B C 1
ATOM 9216 O O . ASN B 1 144 ? -3.99 -45.125 -0.824 1 91.94 144 ASN B O 1
ATOM 9220 N N . SER B 1 145 ? -1.998 -45.312 0.166 1 88.06 145 SER B N 1
ATOM 9221 C CA . SER B 1 145 ? -1.909 -43.875 0.383 1 88.06 145 SER B CA 1
ATOM 9222 C C . SER B 1 145 ? -1.893 -43.094 -0.939 1 88.06 145 SER B C 1
ATOM 9224 O O . SER B 1 145 ? -2.471 -42.031 -1.048 1 88.06 145 SER B O 1
ATOM 9226 N N . GLU B 1 146 ? -1.163 -43.625 -1.907 1 89.12 146 GLU B N 1
ATOM 9227 C CA . GLU B 1 146 ? -1.136 -43.031 -3.242 1 89.12 146 GLU B CA 1
ATOM 9228 C C . GLU B 1 146 ? -2.529 -43 -3.865 1 89.12 146 GLU B C 1
ATOM 9230 O O . GLU B 1 146 ? -2.918 -42 -4.496 1 89.12 146 GLU B O 1
ATOM 9235 N N . ASN B 1 147 ? -3.209 -44.062 -3.748 1 92 147 ASN B N 1
ATOM 9236 C CA . ASN B 1 147 ? -4.574 -44.125 -4.254 1 92 147 ASN B CA 1
ATOM 9237 C C . ASN B 1 147 ? -5.488 -43.125 -3.547 1 92 147 ASN B C 1
ATOM 9239 O O . ASN B 1 147 ? -6.309 -42.469 -4.188 1 92 147 ASN B O 1
ATOM 9243 N N . ALA B 1 148 ? -5.375 -43.031 -2.264 1 87.69 148 ALA B N 1
ATOM 9244 C CA . ALA B 1 148 ? -6.207 -42.156 -1.454 1 87.69 148 ALA B CA 1
ATOM 9245 C C . ALA B 1 148 ? -6.02 -40.688 -1.868 1 87.69 148 ALA B C 1
ATOM 9247 O O . ALA B 1 148 ? -6.965 -39.906 -1.82 1 87.69 148 ALA B O 1
ATOM 9248 N N . LYS B 1 149 ? -4.879 -40.406 -2.201 1 87.44 149 LYS B N 1
ATOM 9249 C CA . LYS B 1 149 ? -4.559 -39.062 -2.648 1 87.44 149 LYS B CA 1
ATOM 9250 C C . LYS B 1 149 ? -5.344 -38.719 -3.908 1 87.44 149 LYS B C 1
ATOM 9252 O O . LYS B 1 149 ? -5.652 -37.531 -4.137 1 87.44 149 LYS B O 1
ATOM 9257 N N . ASN B 1 150 ? -5.672 -39.656 -4.723 1 90.44 150 ASN B N 1
ATOM 9258 C CA . ASN B 1 150 ? -6.191 -39.406 -6.062 1 90.44 150 ASN B CA 1
ATOM 9259 C C . ASN B 1 150 ? -7.703 -39.594 -6.121 1 90.44 150 ASN B C 1
ATOM 9261 O O . ASN B 1 150 ? -8.32 -39.312 -7.156 1 90.44 150 ASN B O 1
ATOM 9265 N N . LEU B 1 151 ? -8.32 -39.875 -5.031 1 90.5 151 LEU B N 1
ATOM 9266 C CA . LEU B 1 151 ? -9.734 -40.219 -5.027 1 90.5 151 LEU B CA 1
ATOM 9267 C C . LEU B 1 151 ? -10.578 -39 -5.426 1 90.5 151 LEU B C 1
ATOM 9269 O O . LEU B 1 151 ? -11.672 -39.156 -5.973 1 90.5 151 LEU B O 1
ATOM 9273 N N . GLN B 1 152 ? -10.039 -37.875 -5.129 1 89.94 152 GLN B N 1
ATOM 9274 C CA . GLN B 1 152 ? -10.789 -36.656 -5.445 1 89.94 152 GLN B CA 1
ATOM 9275 C C . GLN B 1 152 ? -10.281 -36 -6.73 1 89.94 152 GLN B C 1
ATOM 9277 O O . GLN B 1 152 ? -10.695 -34.906 -7.082 1 89.94 152 GLN B O 1
ATOM 9282 N N . ASN B 1 153 ? -9.414 -36.656 -7.48 1 92.12 153 ASN B N 1
ATOM 9283 C CA . ASN B 1 153 ? -8.844 -36.156 -8.719 1 92.12 153 ASN B CA 1
ATOM 9284 C C . ASN B 1 153 ? -9.711 -36.5 -9.922 1 92.12 153 ASN B C 1
ATOM 9286 O O . ASN B 1 153 ? -9.75 -37.656 -10.359 1 92.12 153 ASN B O 1
ATOM 9290 N N . ASP B 1 154 ? -10.312 -35.469 -10.539 1 94.44 154 ASP B N 1
ATOM 9291 C CA . ASP B 1 154 ? -11.281 -35.719 -11.609 1 94.44 154 ASP B CA 1
ATOM 9292 C C . ASP B 1 154 ? -10.617 -36.375 -12.812 1 94.44 154 ASP B C 1
ATOM 9294 O O . ASP B 1 154 ? -11.25 -37.156 -13.516 1 94.44 154 ASP B O 1
ATOM 9298 N N . HIS B 1 155 ? -9.406 -36.031 -13.102 1 93.56 155 HIS B N 1
ATOM 9299 C CA . HIS B 1 155 ? -8.727 -36.656 -14.234 1 93.56 155 HIS B CA 1
ATOM 9300 C C . HIS B 1 155 ? -8.625 -38.188 -14.047 1 93.56 155 HIS B C 1
ATOM 9302 O O . HIS B 1 155 ? -8.875 -38.938 -14.977 1 93.56 155 HIS B O 1
ATOM 9308 N N . ARG B 1 156 ? -8.273 -38.625 -12.82 1 94.31 156 ARG B N 1
ATOM 9309 C CA . ARG B 1 156 ? -8.188 -40.062 -12.508 1 94.31 156 ARG B CA 1
ATOM 9310 C C . ARG B 1 156 ? -9.57 -40.688 -12.516 1 94.31 156 ARG B C 1
ATOM 9312 O O . ARG B 1 156 ? -9.734 -41.812 -12.984 1 94.31 156 ARG B O 1
ATOM 9319 N N . ARG B 1 157 ? -10.516 -39.969 -11.984 1 96 157 ARG B N 1
ATOM 9320 C CA . ARG B 1 157 ? -11.891 -40.469 -11.922 1 96 157 ARG B CA 1
ATOM 9321 C C . ARG B 1 157 ? -12.453 -40.719 -13.312 1 96 157 ARG B C 1
ATOM 9323 O O . ARG B 1 157 ? -12.992 -41.781 -13.586 1 96 157 ARG B O 1
ATOM 9330 N N . LEU B 1 158 ? -12.273 -39.719 -14.18 1 96.75 158 LEU B N 1
ATOM 9331 C CA . LEU B 1 158 ? -12.805 -39.844 -15.539 1 96.75 158 LEU B CA 1
ATOM 9332 C C . LEU B 1 158 ? -12.07 -40.906 -16.312 1 96.75 158 LEU B C 1
ATOM 9334 O O . LEU B 1 158 ? -12.68 -41.656 -17.094 1 96.75 158 LEU B O 1
ATOM 9338 N N . TYR B 1 159 ? -10.812 -41.031 -16.156 1 96.06 159 TYR B N 1
ATOM 9339 C CA . TYR B 1 159 ? -10.031 -42.031 -16.844 1 96.06 159 TYR B CA 1
ATOM 9340 C C . TYR B 1 159 ? -10.469 -43.438 -16.422 1 96.06 159 TYR B C 1
ATOM 9342 O O . TYR B 1 159 ? -10.688 -44.312 -17.266 1 96.06 159 TYR B O 1
ATOM 9350 N N . GLN B 1 160 ? -10.594 -43.688 -15.117 1 96.62 160 GLN B N 1
ATOM 9351 C CA . GLN B 1 160 ? -11.008 -45 -14.625 1 96.62 160 GLN B CA 1
ATOM 9352 C C . GLN B 1 160 ? -12.43 -45.312 -15.078 1 96.62 160 GLN B C 1
ATOM 9354 O O . GLN B 1 160 ? -12.75 -46.469 -15.336 1 96.62 160 GLN B O 1
ATOM 9359 N N . LEU B 1 161 ? -13.297 -44.312 -15.117 1 97.56 161 LEU B N 1
ATOM 9360 C CA . LEU B 1 161 ? -14.656 -44.531 -15.617 1 97.56 161 LEU B CA 1
ATOM 9361 C C . LEU B 1 161 ? -14.625 -45.031 -17.062 1 97.56 161 LEU B C 1
ATOM 9363 O O . LEU B 1 161 ? -15.352 -45.969 -17.406 1 97.56 161 LEU B O 1
ATOM 9367 N N . GLN B 1 162 ? -13.836 -44.375 -17.891 1 96.75 162 GLN B N 1
ATOM 9368 C CA . GLN B 1 162 ? -13.664 -44.812 -19.281 1 96.75 162 GLN B CA 1
ATOM 9369 C C . GLN B 1 162 ? -13.227 -46.25 -19.344 1 96.75 162 GLN B C 1
ATOM 9371 O O . GLN B 1 162 ? -13.727 -47.031 -20.172 1 96.75 162 GLN B O 1
ATOM 9376 N N . LYS B 1 163 ? -12.391 -46.656 -18.516 1 96.94 163 LYS B N 1
ATOM 9377 C CA . LYS B 1 163 ? -11.906 -48.031 -18.438 1 96.94 163 LYS B CA 1
ATOM 9378 C C . LYS B 1 163 ? -13.008 -48.969 -17.984 1 96.94 163 LYS B C 1
ATOM 9380 O O . LYS B 1 163 ? -13.195 -50.062 -18.562 1 96.94 163 LYS B O 1
ATOM 9385 N N . SER B 1 164 ? -13.711 -48.562 -16.969 1 97.06 164 SER B N 1
ATOM 9386 C CA . SER B 1 164 ? -14.734 -49.406 -16.359 1 97.06 164 SER B CA 1
ATOM 9387 C C . SER B 1 164 ? -15.859 -49.688 -17.344 1 97.06 164 SER B C 1
ATOM 9389 O O . SER B 1 164 ? -16.531 -50.719 -17.25 1 97.06 164 SER B O 1
ATOM 9391 N N . LEU B 1 165 ? -16.031 -48.812 -18.281 1 97.06 165 LEU B N 1
ATOM 9392 C CA . LEU B 1 165 ? -17.125 -48.938 -19.219 1 97.06 165 LEU B CA 1
ATOM 9393 C C . LEU B 1 165 ? -16.672 -49.688 -20.469 1 97.06 165 LEU B C 1
ATOM 9395 O O . LEU B 1 165 ? -17.469 -49.906 -21.391 1 97.06 165 LEU B O 1
ATOM 9399 N N . ALA B 1 166 ? -15.461 -50.094 -20.531 1 97 166 ALA B N 1
ATOM 9400 C CA . ALA B 1 166 ? -14.93 -50.844 -21.656 1 97 166 ALA B CA 1
ATOM 9401 C C . ALA B 1 166 ? -15.312 -52.312 -21.562 1 97 166 ALA B C 1
ATOM 9403 O O . ALA B 1 166 ? -15.883 -52.781 -20.562 1 97 166 ALA B O 1
ATOM 9404 N N . ASN B 1 167 ? -15.039 -53.062 -22.688 1 96.56 167 ASN B N 1
ATOM 9405 C CA . ASN B 1 167 ? -15.258 -54.5 -22.75 1 96.56 167 ASN B CA 1
ATOM 9406 C C . ASN B 1 167 ? -14.469 -55.25 -21.688 1 96.56 167 ASN B C 1
ATOM 9408 O O . ASN B 1 167 ? -13.242 -55.188 -21.656 1 96.56 167 ASN B O 1
ATOM 9412 N N . PRO B 1 168 ? -15.172 -55.938 -20.781 1 94.31 168 PRO B N 1
ATOM 9413 C CA . PRO B 1 168 ? -14.477 -56.625 -19.688 1 94.31 168 PRO B CA 1
ATOM 9414 C C . PRO B 1 168 ? -13.547 -57.719 -20.203 1 94.31 168 PRO B C 1
ATOM 9416 O O . PRO B 1 168 ? -12.695 -58.219 -19.453 1 94.31 168 PRO B O 1
ATOM 9419 N N . GLN B 1 169 ? -13.711 -58.094 -21.422 1 94.44 169 GLN B N 1
ATOM 9420 C CA . GLN B 1 169 ? -12.844 -59.125 -22 1 94.44 169 GLN B CA 1
ATOM 9421 C C . GLN B 1 169 ? -11.523 -58.5 -22.469 1 94.44 169 GLN B C 1
ATOM 9423 O O . GLN B 1 169 ? -10.562 -59.25 -22.719 1 94.44 169 GLN B O 1
ATOM 9428 N N . HIS B 1 170 ? -11.508 -57.281 -22.594 1 95.44 170 HIS B N 1
ATOM 9429 C CA . HIS B 1 170 ? -10.258 -56.594 -22.891 1 95.44 170 HIS B CA 1
ATOM 9430 C C . HIS B 1 170 ? -9.602 -56.062 -21.625 1 95.44 170 HIS B C 1
ATOM 9432 O O . HIS B 1 170 ? -10.281 -55.531 -20.734 1 95.44 170 HIS B O 1
ATOM 9438 N N . PRO B 1 171 ? -8.312 -56.125 -21.469 1 95.88 171 PRO B N 1
ATOM 9439 C CA . PRO B 1 171 ? -7.645 -55.781 -20.203 1 95.88 171 PRO B CA 1
ATOM 9440 C C . PRO B 1 171 ? -7.66 -54.281 -19.938 1 95.88 171 PRO B C 1
ATOM 9442 O O . PRO B 1 171 ? -7.332 -53.844 -18.828 1 95.88 171 PRO B O 1
ATOM 9445 N N . PHE B 1 172 ? -8.102 -53.469 -20.906 1 96.06 172 PHE B N 1
ATOM 9446 C CA . PHE B 1 172 ? -8.188 -52.031 -20.703 1 96.06 172 PHE B CA 1
ATOM 9447 C C . PHE B 1 172 ? -9.031 -51.688 -19.484 1 96.06 172 PHE B C 1
ATOM 9449 O O . PHE B 1 172 ? -8.766 -50.719 -18.781 1 96.06 172 PHE B O 1
ATOM 9456 N N . HIS B 1 173 ? -9.945 -52.469 -19.078 1 96.06 173 HIS B N 1
ATOM 9457 C CA . HIS B 1 173 ? -10.906 -52.188 -18.016 1 96.06 173 HIS B CA 1
ATOM 9458 C C . HIS B 1 173 ? -10.258 -52.312 -16.641 1 96.06 173 HIS B C 1
ATOM 9460 O O . HIS B 1 173 ? -10.805 -51.812 -15.648 1 96.06 173 HIS B O 1
ATOM 9466 N N . LYS B 1 174 ? -9.109 -52.781 -16.531 1 96.19 174 LYS B N 1
ATOM 9467 C CA . LYS B 1 174 ? -8.516 -53.188 -15.266 1 96.19 174 LYS B CA 1
ATOM 9468 C C . LYS B 1 174 ? -8.102 -51.969 -14.453 1 96.19 174 LYS B C 1
ATOM 9470 O O . LYS B 1 174 ? -7.668 -50.969 -15.008 1 96.19 174 LYS B O 1
ATOM 9475 N N . PHE B 1 175 ? -8.242 -52.094 -13.125 1 96.31 175 PHE B N 1
ATOM 9476 C CA . PHE B 1 175 ? -7.762 -51.125 -12.172 1 96.31 175 PHE B CA 1
ATOM 9477 C C . PHE B 1 175 ? -6.254 -51.25 -11.969 1 96.31 175 PHE B C 1
ATOM 9479 O O . PHE B 1 175 ? -5.762 -52.281 -11.57 1 96.31 175 PHE B O 1
ATOM 9486 N N . GLY B 1 176 ? -5.488 -50.156 -12.258 1 94.62 176 GLY B N 1
ATOM 9487 C CA . GLY B 1 176 ? -4.043 -50.25 -12.383 1 94.62 176 GLY B CA 1
ATOM 9488 C C . GLY B 1 176 ? -3.303 -49.812 -11.141 1 94.62 176 GLY B C 1
ATOM 9489 O O . GLY B 1 176 ? -2.203 -50.281 -10.852 1 94.62 176 GLY B O 1
ATOM 9490 N N . THR B 1 177 ? -3.83 -48.938 -10.297 1 94.31 177 THR B N 1
ATOM 9491 C CA . THR B 1 177 ? -3.111 -48.344 -9.18 1 94.31 177 THR B CA 1
ATOM 9492 C C . THR B 1 177 ? -2.99 -49.344 -8.031 1 94.31 177 THR B C 1
ATOM 9494 O O . THR B 1 177 ? -1.919 -49.5 -7.434 1 94.31 177 THR B O 1
ATOM 9497 N N . GLY B 1 178 ? -4.035 -50.062 -7.695 1 94.62 178 GLY B N 1
ATOM 9498 C CA . GLY B 1 178 ? -4.102 -50.938 -6.531 1 94.62 178 GLY B CA 1
ATOM 9499 C C . GLY B 1 178 ? -4.359 -50.188 -5.238 1 94.62 178 GLY B C 1
ATOM 9500 O O . GLY B 1 178 ? -4.211 -48.969 -5.188 1 94.62 178 GLY B O 1
ATOM 9501 N N . ASN B 1 179 ? -4.848 -50.844 -4.289 1 94.19 179 ASN B N 1
ATOM 9502 C CA . ASN B 1 179 ? -5.078 -50.344 -2.941 1 94.19 179 ASN B CA 1
ATOM 9503 C C . ASN B 1 179 ? -5.035 -51.469 -1.904 1 94.19 179 ASN B C 1
ATOM 9505 O O . ASN B 1 179 ? -4.684 -52.594 -2.227 1 94.19 179 ASN B O 1
ATOM 9509 N N . ILE B 1 180 ? -5.281 -51.125 -0.669 1 93 180 ILE B N 1
ATOM 9510 C CA . ILE B 1 180 ? -5.137 -52.094 0.411 1 93 180 ILE B CA 1
ATOM 9511 C C . ILE B 1 180 ? -6.188 -53.188 0.262 1 93 180 ILE B C 1
ATOM 9513 O O . ILE B 1 180 ? -5.961 -54.312 0.67 1 93 180 ILE B O 1
ATOM 9517 N N . GLU B 1 181 ? -7.277 -52.906 -0.337 1 93.75 181 GLU B N 1
ATOM 9518 C CA . GLU B 1 181 ? -8.312 -53.906 -0.567 1 93.75 181 GLU B CA 1
ATOM 9519 C C . GLU B 1 181 ? -7.887 -54.938 -1.625 1 93.75 181 GLU B C 1
ATOM 9521 O O . GLU B 1 181 ? -8.016 -56.156 -1.426 1 93.75 181 GLU B O 1
ATOM 9526 N N . THR B 1 182 ? -7.359 -54.469 -2.768 1 96.12 182 THR B N 1
ATOM 9527 C CA . THR B 1 182 ? -7.066 -55.312 -3.91 1 96.12 182 THR B CA 1
ATOM 9528 C C . THR B 1 182 ? -5.773 -56.094 -3.689 1 96.12 182 THR B C 1
ATOM 9530 O O . THR B 1 182 ? -5.586 -57.156 -4.254 1 96.12 182 THR B O 1
ATOM 9533 N N . LEU B 1 183 ? -4.863 -55.5 -2.904 1 95.44 183 LEU B N 1
ATOM 9534 C CA . LEU B 1 183 ? -3.551 -56.125 -2.74 1 95.44 183 LEU B CA 1
ATOM 9535 C C . LEU B 1 183 ? -3.418 -56.75 -1.363 1 95.44 183 LEU B C 1
ATOM 9537 O O . LEU B 1 183 ? -2.531 -57.594 -1.142 1 95.44 183 LEU B O 1
ATOM 9541 N N . GLY B 1 184 ? -4.25 -56.406 -0.451 1 93.12 184 GLY B N 1
ATOM 9542 C CA . GLY B 1 184 ? -4.113 -56.875 0.914 1 93.12 184 GLY B CA 1
ATOM 9543 C C . GLY B 1 184 ? -5.309 -57.688 1.389 1 93.12 184 GLY B C 1
ATOM 9544 O O . GLY B 1 184 ? -5.293 -58.938 1.351 1 93.12 184 GLY B O 1
ATOM 9545 N N . ASN B 1 185 ? -6.477 -57.062 1.593 1 93.81 185 ASN B N 1
ATOM 9546 C CA . ASN B 1 185 ? -7.625 -57.625 2.287 1 93.81 185 ASN B CA 1
ATOM 9547 C C . ASN B 1 185 ? -8.273 -58.75 1.474 1 93.81 185 ASN B C 1
ATOM 9549 O O . ASN B 1 185 ? -8.492 -59.844 1.984 1 93.81 185 ASN B O 1
ATOM 9553 N N . ILE B 1 186 ? -8.602 -58.5 0.271 1 94.06 186 ILE B N 1
ATOM 9554 C CA . ILE B 1 186 ? -9.328 -59.438 -0.554 1 94.06 186 ILE B CA 1
ATOM 9555 C C . ILE B 1 186 ? -8.445 -60.656 -0.822 1 94.06 186 ILE B C 1
ATOM 9557 O O . ILE B 1 186 ? -8.867 -61.812 -0.604 1 94.06 186 ILE B O 1
ATOM 9561 N N . PRO B 1 187 ? -7.223 -60.438 -1.271 1 94.75 187 PRO B N 1
ATOM 9562 C CA . PRO B 1 187 ? -6.363 -61.594 -1.486 1 94.75 187 PRO B CA 1
ATOM 9563 C C . PRO B 1 187 ? -6.156 -62.438 -0.217 1 94.75 187 PRO B C 1
ATOM 9565 O O . PRO B 1 187 ? -6.148 -63.656 -0.271 1 94.75 187 PRO B O 1
ATOM 9568 N N . LYS B 1 188 ? -5.977 -61.781 0.849 1 92.75 188 LYS B N 1
ATOM 9569 C CA . LYS B 1 188 ? -5.812 -62.469 2.121 1 92.75 188 LYS B CA 1
ATOM 9570 C C . LYS B 1 188 ? -7.031 -63.344 2.436 1 92.75 188 LYS B C 1
ATOM 9572 O O . LYS B 1 188 ? -6.895 -64.5 2.879 1 92.75 188 LYS B O 1
ATOM 9577 N N . ALA B 1 189 ? -8.18 -62.844 2.242 1 94.56 189 ALA B N 1
ATOM 9578 C CA . ALA B 1 189 ? -9.43 -63.562 2.488 1 94.56 189 ALA B CA 1
ATOM 9579 C C . ALA B 1 189 ? -9.578 -64.75 1.538 1 94.56 189 ALA B C 1
ATOM 9581 O O . ALA B 1 189 ? -10.164 -65.75 1.896 1 94.56 189 ALA B O 1
ATOM 9582 N N . GLN B 1 190 ? -9.008 -64.688 0.407 1 94.31 190 GLN B N 1
ATOM 9583 C CA . GLN B 1 190 ? -9.117 -65.688 -0.6 1 94.31 190 GLN B CA 1
ATOM 9584 C C . GLN B 1 190 ? -7.93 -66.688 -0.533 1 94.31 190 GLN B C 1
ATOM 9586 O O . GLN B 1 190 ? -7.816 -67.562 -1.347 1 94.31 190 GLN B O 1
ATOM 9591 N N . GLY B 1 191 ? -7.047 -66.438 0.359 1 92.44 191 GLY B N 1
ATOM 9592 C CA . GLY B 1 191 ? -5.879 -67.312 0.556 1 92.44 191 GLY B CA 1
ATOM 9593 C C . GLY B 1 191 ? -4.812 -67.062 -0.502 1 92.44 191 GLY B C 1
ATOM 9594 O O . GLY B 1 191 ? -3.986 -68 -0.732 1 92.44 191 GLY B O 1
ATOM 9595 N N . ILE B 1 192 ? -4.844 -65.938 -1.144 1 94 192 ILE B N 1
ATOM 9596 C CA . ILE B 1 192 ? -3.873 -65.625 -2.189 1 94 192 ILE B CA 1
ATOM 9597 C C . ILE B 1 192 ? -2.65 -64.938 -1.578 1 94 192 ILE B C 1
ATOM 9599 O O . ILE B 1 192 ? -2.781 -63.969 -0.845 1 94 192 ILE B O 1
ATOM 9603 N N . ASP B 1 193 ? -1.515 -65.625 -1.797 1 93.12 193 ASP B N 1
ATOM 9604 C CA . ASP B 1 193 ? -0.26 -65 -1.384 1 93.12 193 ASP B CA 1
ATOM 9605 C C . ASP B 1 193 ? 0.212 -63.938 -2.416 1 93.12 193 ASP B C 1
ATOM 9607 O O . ASP B 1 193 ? 0.781 -64.312 -3.445 1 93.12 193 ASP B O 1
ATOM 9611 N N . VAL B 1 194 ? 0.099 -62.688 -2.113 1 94.19 194 VAL B N 1
ATOM 9612 C CA . VAL B 1 194 ? 0.367 -61.594 -3.049 1 94.19 194 VAL B CA 1
ATOM 9613 C C . VAL B 1 194 ? 1.854 -61.562 -3.396 1 94.19 194 VAL B C 1
ATOM 9615 O O . VAL B 1 194 ? 2.229 -61.219 -4.527 1 94.19 194 VAL B O 1
ATOM 9618 N N . ARG B 1 195 ? 2.77 -61.781 -2.441 1 93.44 195 ARG B N 1
ATOM 9619 C CA . ARG B 1 195 ? 4.199 -61.812 -2.727 1 93.44 195 ARG B CA 1
ATOM 9620 C C . ARG B 1 195 ? 4.543 -62.906 -3.723 1 93.44 195 ARG B C 1
ATOM 9622 O O . ARG B 1 195 ? 5.359 -62.688 -4.625 1 93.44 195 ARG B O 1
ATOM 9629 N N . LYS B 1 196 ? 3.943 -64.125 -3.479 1 94.44 196 LYS B N 1
ATOM 9630 C CA . LYS B 1 196 ? 4.148 -65.188 -4.43 1 94.44 196 LYS B CA 1
ATOM 9631 C C . LYS B 1 196 ? 3.664 -64.812 -5.824 1 94.44 196 LYS B C 1
ATOM 9633 O O . LYS B 1 196 ? 4.328 -65.125 -6.82 1 94.44 196 LYS B O 1
ATOM 9638 N N . ALA B 1 197 ? 2.506 -64.25 -5.824 1 95.69 197 ALA B N 1
ATOM 9639 C CA . ALA B 1 197 ? 1.965 -63.781 -7.102 1 95.69 197 ALA B CA 1
ATOM 9640 C C . ALA B 1 197 ? 2.893 -62.75 -7.754 1 95.69 197 ALA B C 1
ATOM 9642 O O . ALA B 1 197 ? 3.037 -62.75 -8.977 1 95.69 197 ALA B O 1
ATOM 9643 N N . LEU B 1 198 ? 3.443 -61.906 -6.996 1 96.44 198 LEU B N 1
ATOM 9644 C CA . LEU B 1 198 ? 4.391 -60.906 -7.477 1 96.44 198 LEU B CA 1
ATOM 9645 C C . LEU B 1 198 ? 5.621 -61.562 -8.086 1 96.44 198 LEU B C 1
ATOM 9647 O O . LEU B 1 198 ? 6.07 -61.188 -9.164 1 96.44 198 LEU B O 1
ATOM 9651 N N . LEU B 1 199 ? 6.148 -62.594 -7.406 1 95.62 199 LEU B N 1
ATOM 9652 C CA . LEU B 1 199 ? 7.312 -63.312 -7.898 1 95.62 199 LEU B CA 1
ATOM 9653 C C . LEU B 1 199 ? 6.984 -64.062 -9.203 1 95.62 199 LEU B C 1
ATOM 9655 O O . LEU B 1 199 ? 7.816 -64.062 -10.117 1 95.62 199 LEU B O 1
ATOM 9659 N N . GLU B 1 200 ? 5.801 -64.562 -9.227 1 96.31 200 GLU B N 1
ATOM 9660 C CA . GLU B 1 200 ? 5.355 -65.188 -10.453 1 96.31 200 GLU B CA 1
ATOM 9661 C C . GLU B 1 200 ? 5.23 -64.188 -11.602 1 96.31 200 GLU B C 1
ATOM 9663 O O . GLU B 1 200 ? 5.598 -64.5 -12.742 1 96.31 200 GLU B O 1
ATOM 9668 N N . PHE B 1 201 ? 4.637 -63.094 -11.32 1 97.12 201 PHE B N 1
ATOM 9669 C CA . PHE B 1 201 ? 4.516 -62.031 -12.312 1 97.12 201 PHE B CA 1
ATOM 9670 C C . PHE B 1 201 ? 5.887 -61.625 -12.828 1 97.12 201 PHE B C 1
ATOM 9672 O O . PHE B 1 201 ? 6.078 -61.469 -14.039 1 97.12 201 PHE B O 1
ATOM 9679 N N . HIS B 1 202 ? 6.801 -61.406 -11.93 1 96.69 202 HIS B N 1
ATOM 9680 C CA . HIS B 1 202 ? 8.172 -61.031 -12.281 1 96.69 202 HIS B CA 1
ATOM 9681 C C . HIS B 1 202 ? 8.82 -62.094 -13.148 1 96.69 202 HIS B C 1
ATOM 9683 O O . HIS B 1 202 ? 9.414 -61.812 -14.18 1 96.69 202 HIS B O 1
ATOM 9689 N N . ALA B 1 203 ? 8.656 -63.344 -12.742 1 95.75 203 ALA B N 1
ATOM 9690 C CA . ALA B 1 203 ? 9.258 -64.438 -13.461 1 95.75 203 ALA B CA 1
ATOM 9691 C C . ALA B 1 203 ? 8.656 -64.625 -14.859 1 95.75 203 ALA B C 1
ATOM 9693 O O . ALA B 1 203 ? 9.352 -65 -15.797 1 95.75 203 ALA B O 1
ATOM 9694 N N . THR B 1 204 ? 7.504 -64.25 -14.93 1 96.25 204 THR B N 1
ATOM 9695 C CA . THR B 1 204 ? 6.785 -64.438 -16.188 1 96.25 204 THR B CA 1
ATOM 9696 C C . THR B 1 204 ? 7.145 -63.312 -17.172 1 96.25 204 THR B C 1
ATOM 9698 O O . THR B 1 204 ? 7.324 -63.562 -18.359 1 96.25 204 THR B O 1
ATOM 9701 N N . TYR B 1 205 ? 7.238 -62.094 -16.672 1 96.62 205 TYR B N 1
ATOM 9702 C CA . TYR B 1 205 ? 7.223 -61 -17.641 1 96.62 205 TYR B CA 1
ATOM 9703 C C . TYR B 1 205 ? 8.555 -60.25 -17.656 1 96.62 205 TYR B C 1
ATOM 9705 O O . TYR B 1 205 ? 8.875 -59.562 -18.609 1 96.62 205 TYR B O 1
ATOM 9713 N N . TYR B 1 206 ? 9.312 -60.281 -16.609 1 97.38 206 TYR B N 1
ATOM 9714 C CA . TYR B 1 206 ? 10.57 -59.531 -16.594 1 97.38 206 TYR B CA 1
ATOM 9715 C C . TYR B 1 206 ? 11.672 -60.344 -17.281 1 97.38 206 TYR B C 1
ATOM 9717 O O . TYR B 1 206 ? 12.359 -61.125 -16.641 1 97.38 206 TYR B O 1
ATOM 9725 N N . SER B 1 207 ? 11.781 -60.125 -18.562 1 97.69 207 SER B N 1
ATOM 9726 C CA . SER B 1 207 ? 12.734 -60.781 -19.453 1 97.69 207 SER B CA 1
ATOM 9727 C C . SER B 1 207 ? 13.461 -59.781 -20.328 1 97.69 207 SER B C 1
ATOM 9729 O O . SER B 1 207 ? 12.859 -58.812 -20.812 1 97.69 207 SER B O 1
ATOM 9731 N N . ALA B 1 208 ? 14.695 -60.031 -20.562 1 97.81 208 ALA B N 1
ATOM 9732 C CA . ALA B 1 208 ? 15.5 -59.156 -21.391 1 97.81 208 ALA B CA 1
ATOM 9733 C C . ALA B 1 208 ? 14.875 -58.969 -22.781 1 97.81 208 ALA B C 1
ATOM 9735 O O . ALA B 1 208 ? 14.969 -57.906 -23.391 1 97.81 208 ALA B O 1
ATOM 9736 N N . SER B 1 209 ? 14.148 -60 -23.219 1 97 209 SER B N 1
ATOM 9737 C CA . SER B 1 209 ? 13.578 -60.031 -24.562 1 97 209 SER B CA 1
ATOM 9738 C C . SER B 1 209 ? 12.523 -58.938 -24.734 1 97 209 SER B C 1
ATOM 9740 O O . SER B 1 209 ? 12.203 -58.531 -25.859 1 97 209 SER B O 1
ATOM 9742 N N . ILE B 1 210 ? 11.984 -58.438 -23.656 1 97.75 210 ILE B N 1
ATOM 9743 C CA . ILE B 1 210 ? 10.961 -57.406 -23.781 1 97.75 210 ILE B CA 1
ATOM 9744 C C . ILE B 1 210 ? 11.367 -56.188 -22.969 1 97.75 210 ILE B C 1
ATOM 9746 O O . ILE B 1 210 ? 10.516 -55.438 -22.469 1 97.75 210 ILE B O 1
ATOM 9750 N N . MET B 1 211 ? 12.648 -56.062 -22.734 1 98.38 211 MET B N 1
ATOM 9751 C CA . MET B 1 211 ? 13.211 -54.906 -22.047 1 98.38 211 MET B CA 1
ATOM 9752 C C . MET B 1 211 ? 14.016 -54.031 -23.016 1 98.38 211 MET B C 1
ATOM 9754 O O . MET B 1 211 ? 14.57 -54.531 -23.984 1 98.38 211 MET B O 1
ATOM 9758 N N . LYS B 1 212 ? 13.953 -52.75 -22.781 1 98.69 212 LYS B N 1
ATOM 9759 C CA . LYS B 1 212 ? 14.797 -51.781 -23.484 1 98.69 212 LYS B CA 1
ATOM 9760 C C . LYS B 1 212 ? 15.57 -50.906 -22.5 1 98.69 212 LYS B C 1
ATOM 9762 O O . LYS B 1 212 ? 15 -50.406 -21.531 1 98.69 212 LYS B O 1
ATOM 9767 N N . LEU B 1 213 ? 16.875 -50.781 -22.719 1 98.81 213 LEU B N 1
ATOM 9768 C CA . LEU B 1 213 ? 17.75 -50.031 -21.828 1 98.81 213 LEU B CA 1
ATOM 9769 C C . LEU B 1 213 ? 18.391 -48.844 -22.547 1 98.81 213 LEU B C 1
ATOM 9771 O O . LEU B 1 213 ? 18.812 -49 -23.703 1 98.81 213 LEU B O 1
ATOM 9775 N N . VAL B 1 214 ? 18.391 -47.688 -21.938 1 98.81 214 VAL B N 1
ATOM 9776 C CA . VAL B 1 214 ? 19.125 -46.531 -22.422 1 98.81 214 VAL B CA 1
ATOM 9777 C C . VAL B 1 214 ? 20.188 -46.125 -21.406 1 98.81 214 VAL B C 1
ATOM 9779 O O . VAL B 1 214 ? 19.891 -46 -20.219 1 98.81 214 VAL B O 1
ATOM 9782 N N . ILE B 1 215 ? 21.391 -46 -21.797 1 98.69 215 ILE B N 1
ATOM 9783 C CA . ILE B 1 215 ? 22.5 -45.531 -20.984 1 98.69 215 ILE B CA 1
ATOM 9784 C C . ILE B 1 215 ? 23.062 -44.219 -21.547 1 98.69 215 ILE B C 1
ATOM 9786 O O . ILE B 1 215 ? 23.422 -44.156 -22.719 1 98.69 215 ILE B O 1
ATOM 9790 N N . TYR B 1 216 ? 23.047 -43.219 -20.797 1 98.44 216 TYR B N 1
ATOM 9791 C CA . TYR B 1 216 ? 23.5 -41.875 -21.125 1 98.44 216 TYR B CA 1
ATOM 9792 C C . TYR B 1 216 ? 24.656 -41.438 -20.234 1 98.44 216 TYR B C 1
ATOM 9794 O O . TYR B 1 216 ? 24.469 -41.281 -19.031 1 98.44 216 TYR B O 1
ATOM 9802 N N . GLY B 1 217 ? 25.844 -41.312 -20.734 1 97.31 217 GLY B N 1
ATOM 9803 C CA . GLY B 1 217 ? 27 -41 -19.922 1 97.31 217 GLY B CA 1
ATOM 9804 C C . GLY B 1 217 ? 28 -40.125 -20.625 1 97.31 217 GLY B C 1
ATOM 9805 O O . GLY B 1 217 ? 27.859 -39.844 -21.812 1 97.31 217 GLY B O 1
ATOM 9806 N N . LYS B 1 218 ? 29 -39.688 -19.875 1 95.75 218 LYS B N 1
ATOM 9807 C CA . LYS B 1 218 ? 30.062 -38.844 -20.406 1 95.75 218 LYS B CA 1
ATOM 9808 C C . LYS B 1 218 ? 31.125 -39.688 -21.109 1 95.75 218 LYS B C 1
ATOM 9810 O O . LYS B 1 218 ? 31.875 -39.188 -21.953 1 95.75 218 LYS B O 1
ATOM 9815 N N . GLU B 1 219 ? 31.172 -40.969 -20.828 1 96.81 219 GLU B N 1
ATOM 9816 C CA . GLU B 1 219 ? 32.156 -41.906 -21.375 1 96.81 219 GLU B CA 1
ATOM 9817 C C . GLU B 1 219 ? 31.938 -42.125 -22.859 1 96.81 219 GLU B C 1
ATOM 9819 O O . GLU B 1 219 ? 30.844 -41.875 -23.375 1 96.81 219 GLU B O 1
ATOM 9824 N N . ASP B 1 220 ? 32.969 -42.625 -23.547 1 97.06 220 ASP B N 1
ATOM 9825 C CA . ASP B 1 220 ? 32.844 -42.938 -24.969 1 97.06 220 ASP B CA 1
ATOM 9826 C C . ASP B 1 220 ? 31.984 -44.156 -25.203 1 97.06 220 ASP B C 1
ATOM 9828 O O . ASP B 1 220 ? 31.719 -44.938 -24.266 1 97.06 220 ASP B O 1
ATOM 9832 N N . LEU B 1 221 ? 31.562 -44.344 -26.359 1 97.75 221 LEU B N 1
ATOM 9833 C CA . LEU B 1 221 ? 30.609 -45.406 -26.703 1 97.75 221 LEU B CA 1
ATOM 9834 C C . LEU B 1 221 ? 31.188 -46.781 -26.391 1 97.75 221 LEU B C 1
ATOM 9836 O O . LEU B 1 221 ? 30.484 -47.656 -25.828 1 97.75 221 LEU B O 1
ATOM 9840 N N . PRO B 1 222 ? 32.5 -47.062 -26.672 1 97.69 222 PRO B N 1
ATOM 9841 C CA . PRO B 1 222 ? 33.031 -48.375 -26.344 1 97.69 222 PRO B CA 1
ATOM 9842 C C . PRO B 1 222 ? 33 -48.688 -24.844 1 97.69 222 PRO B C 1
ATOM 9844 O O . PRO B 1 222 ? 32.688 -49.781 -24.422 1 97.69 222 PRO B O 1
ATOM 9847 N N . THR B 1 223 ? 33.312 -47.688 -24.125 1 98.19 223 THR B N 1
ATOM 9848 C CA . THR B 1 223 ? 33.25 -47.875 -22.688 1 98.19 223 THR B CA 1
ATOM 9849 C C . THR B 1 223 ? 31.828 -48.125 -22.203 1 98.19 223 THR B C 1
ATOM 9851 O O . THR B 1 223 ? 31.609 -49.031 -21.391 1 98.19 223 THR B O 1
ATOM 9854 N N . LEU B 1 224 ? 30.906 -47.344 -22.641 1 98.44 224 LEU B N 1
ATOM 9855 C CA . LEU B 1 224 ? 29.5 -47.562 -22.25 1 98.44 224 LEU B CA 1
ATOM 9856 C C . LEU B 1 224 ? 29.016 -48.938 -22.688 1 98.44 224 LEU B C 1
ATOM 9858 O O . LEU B 1 224 ? 28.234 -49.562 -21.984 1 98.44 224 LEU B O 1
ATOM 9862 N N . LYS B 1 225 ? 29.453 -49.344 -23.875 1 97.94 225 LYS B N 1
ATOM 9863 C CA . LYS B 1 225 ? 29.094 -50.688 -24.375 1 97.94 225 LYS B CA 1
ATOM 9864 C C . LYS B 1 225 ? 29.641 -51.781 -23.469 1 97.94 225 LYS B C 1
ATOM 9866 O O . LYS B 1 225 ? 28.953 -52.75 -23.188 1 97.94 225 LYS B O 1
ATOM 9871 N N . LEU B 1 226 ? 30.859 -51.625 -23.078 1 98.19 226 LEU B N 1
ATOM 9872 C CA . LEU B 1 226 ? 31.484 -52.562 -22.156 1 98.19 226 LEU B CA 1
ATOM 9873 C C . LEU B 1 226 ? 30.719 -52.625 -20.844 1 98.19 226 LEU B C 1
ATOM 9875 O O . LEU B 1 226 ? 30.469 -53.719 -20.312 1 98.19 226 LEU B O 1
ATOM 9879 N N . TRP B 1 227 ? 30.344 -51.469 -20.312 1 98.5 227 TRP B N 1
ATOM 9880 C CA . TRP B 1 227 ? 29.594 -51.438 -19.062 1 98.5 227 TRP B CA 1
ATOM 9881 C C . TRP B 1 227 ? 28.234 -52.125 -19.234 1 98.5 227 TRP B C 1
ATOM 9883 O O . TRP B 1 227 ? 27.828 -52.906 -18.359 1 98.5 227 TRP B O 1
ATOM 9893 N N . ALA B 1 228 ? 27.594 -51.812 -20.344 1 98.44 228 ALA B N 1
ATOM 9894 C CA . ALA B 1 228 ? 26.297 -52.438 -20.609 1 98.44 228 ALA B CA 1
ATOM 9895 C C . ALA B 1 228 ? 26.438 -53.969 -20.641 1 98.44 228 ALA B C 1
ATOM 9897 O O . ALA B 1 228 ? 25.609 -54.688 -20.062 1 98.44 228 ALA B O 1
ATOM 9898 N N . THR B 1 229 ? 27.5 -54.469 -21.281 1 98.12 229 THR B N 1
ATOM 9899 C CA . THR B 1 229 ? 27.719 -55.906 -21.422 1 98.12 229 THR B CA 1
ATOM 9900 C C . THR B 1 229 ? 28.078 -56.531 -20.078 1 98.12 229 THR B C 1
ATOM 9902 O O . THR B 1 229 ? 27.516 -57.594 -19.703 1 98.12 229 THR B O 1
ATOM 9905 N N . GLN B 1 230 ? 28.859 -55.906 -19.344 1 98.06 230 GLN B N 1
ATOM 9906 C CA . GLN B 1 230 ? 29.328 -56.438 -18.078 1 98.06 230 GLN B CA 1
ATOM 9907 C C . GLN B 1 230 ? 28.234 -56.438 -17.031 1 98.06 230 GLN B C 1
ATOM 9909 O O . GLN B 1 230 ? 28.125 -57.375 -16.234 1 98.06 230 GLN B O 1
ATOM 9914 N N . LEU B 1 231 ? 27.469 -55.438 -17.047 1 98.25 231 LEU B N 1
ATOM 9915 C CA . LEU B 1 231 ? 26.578 -55.219 -15.922 1 98.25 231 LEU B CA 1
ATOM 9916 C C . LEU B 1 231 ? 25.188 -55.812 -16.203 1 98.25 231 LEU B C 1
ATOM 9918 O O . LEU B 1 231 ? 24.484 -56.219 -15.273 1 98.25 231 LEU B O 1
ATOM 9922 N N . PHE B 1 232 ? 24.719 -55.844 -17.469 1 98.5 232 PHE B N 1
ATOM 9923 C CA . PHE B 1 232 ? 23.312 -56.125 -17.719 1 98.5 232 PHE B CA 1
ATOM 9924 C C . PHE B 1 232 ? 23.141 -57.438 -18.438 1 98.5 232 PHE B C 1
ATOM 9926 O O . PHE B 1 232 ? 22.016 -57.938 -18.625 1 98.5 232 PHE B O 1
ATOM 9933 N N . SER B 1 233 ? 24.172 -58.156 -18.844 1 97.38 233 SER B N 1
ATOM 9934 C CA . SER B 1 233 ? 24.078 -59.406 -19.594 1 97.38 233 SER B CA 1
ATOM 9935 C C . SER B 1 233 ? 23.531 -60.531 -18.75 1 97.38 233 SER B C 1
ATOM 9937 O O . SER B 1 233 ? 23.047 -61.531 -19.266 1 97.38 233 SER B O 1
ATOM 9939 N N . ALA B 1 234 ? 23.609 -60.312 -17.453 1 96.94 234 ALA B N 1
ATOM 9940 C CA . ALA B 1 234 ? 23.156 -61.344 -16.531 1 96.94 234 ALA B CA 1
ATOM 9941 C C . ALA B 1 234 ? 21.641 -61.344 -16.391 1 96.94 234 ALA B C 1
ATOM 9943 O O . ALA B 1 234 ? 21.062 -62.281 -15.836 1 96.94 234 ALA B O 1
ATOM 9944 N N . ILE B 1 235 ? 20.969 -60.406 -16.938 1 98.06 235 ILE B N 1
ATOM 9945 C CA . ILE B 1 235 ? 19.5 -60.375 -16.875 1 98.06 235 ILE B CA 1
ATOM 9946 C C . ILE B 1 235 ? 18.938 -61.594 -17.594 1 98.06 235 ILE B C 1
ATOM 9948 O O . ILE B 1 235 ? 19.359 -61.938 -18.703 1 98.06 235 ILE B O 1
ATOM 9952 N N . LYS B 1 236 ? 17.984 -62.219 -17 1 96.88 236 LYS B N 1
ATOM 9953 C CA . LYS B 1 236 ? 17.391 -63.438 -17.531 1 96.88 236 LYS B CA 1
ATOM 9954 C C . LYS B 1 236 ? 16.625 -63.156 -18.828 1 96.88 236 LYS B C 1
ATOM 9956 O O . LYS B 1 236 ? 15.938 -62.125 -18.922 1 96.88 236 LYS B O 1
ATOM 9961 N N . ASN B 1 237 ? 16.891 -63.938 -19.859 1 97.56 237 ASN B N 1
ATOM 9962 C CA . ASN B 1 237 ? 16.125 -63.906 -21.109 1 97.56 237 ASN B CA 1
ATOM 9963 C C . ASN B 1 237 ? 15.281 -65.188 -21.281 1 97.56 237 ASN B C 1
ATOM 9965 O O . ASN B 1 237 ? 15.82 -66.25 -21.516 1 97.56 237 ASN B O 1
ATOM 9969 N N . THR B 1 238 ? 14.008 -65 -21.219 1 96.56 238 THR B N 1
ATOM 9970 C CA . THR B 1 238 ? 13.125 -66.125 -21.375 1 96.56 238 THR B CA 1
ATOM 9971 C C . THR B 1 238 ? 12.664 -66.312 -22.812 1 96.56 238 THR B C 1
ATOM 9973 O O . THR B 1 238 ? 11.984 -67.25 -23.172 1 96.56 238 THR B O 1
ATOM 9976 N N . GLY B 1 239 ? 12.984 -65.375 -23.625 1 95.25 239 GLY B N 1
ATOM 9977 C CA . GLY B 1 239 ? 12.602 -65.438 -25.031 1 95.25 239 GLY B CA 1
ATOM 9978 C C . GLY B 1 239 ? 11.156 -65.062 -25.266 1 95.25 239 GLY B C 1
ATOM 9979 O O . GLY B 1 239 ? 10.648 -65.188 -26.375 1 95.25 239 GLY B O 1
ATOM 9980 N N . ARG B 1 240 ? 10.555 -64.5 -24.328 1 94.75 240 ARG B N 1
ATOM 9981 C CA . ARG B 1 240 ? 9.125 -64.188 -24.438 1 94.75 240 ARG B CA 1
ATOM 9982 C C . ARG B 1 240 ? 8.883 -62.969 -25.281 1 94.75 240 ARG B C 1
ATOM 9984 O O . ARG B 1 240 ? 9.789 -62.156 -25.469 1 94.75 240 ARG B O 1
ATOM 9991 N N . SER B 1 241 ? 7.641 -62.875 -25.781 1 94.62 241 SER B N 1
ATOM 9992 C CA . SER B 1 241 ? 7.164 -61.656 -26.422 1 94.62 241 SER B CA 1
ATOM 9993 C C . SER B 1 241 ? 6.328 -60.812 -25.453 1 94.62 241 SER B C 1
ATOM 9995 O O . SER B 1 241 ? 5.945 -61.281 -24.391 1 94.62 241 SER B O 1
ATOM 9997 N N . PHE B 1 242 ? 6.164 -59.5 -25.844 1 93.31 242 PHE B N 1
ATOM 9998 C CA . PHE B 1 242 ? 5.328 -58.656 -25 1 93.31 242 PHE B CA 1
ATOM 9999 C C . PHE B 1 242 ? 3.883 -59.156 -25.016 1 93.31 242 PHE B C 1
ATOM 10001 O O . PHE B 1 242 ? 3.455 -59.812 -25.953 1 93.31 242 PHE B O 1
ATOM 10008 N N . PRO B 1 243 ? 3.16 -58.844 -24 1 92.81 243 PRO B N 1
ATOM 10009 C CA . PRO B 1 243 ? 1.786 -59.344 -23.922 1 92.81 243 PRO B CA 1
ATOM 10010 C C . PRO B 1 243 ? 0.875 -58.781 -25 1 92.81 243 PRO B C 1
ATOM 10012 O O . PRO B 1 243 ? 0.976 -57.594 -25.312 1 92.81 243 PRO B O 1
ATOM 10015 N N . THR B 1 244 ? 0.083 -59.594 -25.656 1 91.75 244 THR B N 1
ATOM 10016 C CA . THR B 1 244 ? -0.958 -59.219 -26.609 1 91.75 244 THR B CA 1
ATOM 10017 C C . THR B 1 244 ? -2.312 -59.781 -26.172 1 91.75 244 THR B C 1
ATOM 10019 O O . THR B 1 244 ? -2.379 -60.75 -25.422 1 91.75 244 THR B O 1
ATOM 10022 N N . PHE B 1 245 ? -3.412 -59.25 -26.609 1 87.31 245 PHE B N 1
ATOM 10023 C CA . PHE B 1 245 ? -4.707 -59.594 -26.031 1 87.31 245 PHE B CA 1
ATOM 10024 C C . PHE B 1 245 ? -5.707 -59.969 -27.109 1 87.31 245 PHE B C 1
ATOM 10026 O O . PHE B 1 245 ? -6.918 -59.875 -26.906 1 87.31 245 PHE B O 1
ATOM 10033 N N . GLY B 1 246 ? -5.242 -60.344 -28.219 1 85.69 246 GLY B N 1
ATOM 10034 C CA . GLY B 1 246 ? -6.078 -60.875 -29.266 1 85.69 246 GLY B CA 1
ATOM 10035 C C . GLY B 1 246 ? -6.859 -59.812 -30.016 1 85.69 246 GLY B C 1
ATOM 10036 O O . GLY B 1 246 ? -6.391 -58.688 -30.188 1 85.69 246 GLY B O 1
ATOM 10037 N N . ASP B 1 247 ? -8.047 -60.281 -30.469 1 87.81 247 ASP B N 1
ATOM 10038 C CA . ASP B 1 247 ? -8.82 -59.438 -31.375 1 87.81 247 ASP B CA 1
ATOM 10039 C C . ASP B 1 247 ? -9.93 -58.719 -30.609 1 87.81 247 ASP B C 1
ATOM 10041 O O . ASP B 1 247 ? -10.648 -57.875 -31.188 1 87.81 247 ASP B O 1
ATOM 10045 N N . VAL B 1 248 ? -9.961 -58.875 -29.375 1 92.69 248 VAL B N 1
ATOM 10046 C CA . VAL B 1 248 ? -10.984 -58.219 -28.578 1 92.69 248 VAL B CA 1
ATOM 10047 C C . VAL B 1 248 ? -10.664 -56.719 -28.469 1 92.69 248 VAL B C 1
ATOM 10049 O O . VAL B 1 248 ? -9.508 -56.344 -28.297 1 92.69 248 VAL B O 1
ATOM 10052 N N . VAL B 1 249 ? -11.672 -55.938 -28.656 1 94.19 249 VAL B N 1
ATOM 10053 C CA . VAL B 1 249 ? -11.492 -54.469 -28.594 1 94.19 249 VAL B CA 1
ATOM 10054 C C . VAL B 1 249 ? -12.227 -53.938 -27.375 1 94.19 249 VAL B C 1
ATOM 10056 O O . VAL B 1 249 ? -13.234 -54.469 -26.938 1 94.19 249 VAL B O 1
ATOM 10059 N N . PRO B 1 250 ? -11.734 -52.875 -26.766 1 95.94 250 PRO B N 1
ATOM 10060 C CA . PRO B 1 250 ? -12.359 -52.312 -25.562 1 95.94 250 PRO B CA 1
ATOM 10061 C C . PRO B 1 250 ? -13.781 -51.812 -25.812 1 95.94 250 PRO B C 1
ATOM 10063 O O . PRO B 1 250 ? -14.633 -51.906 -24.922 1 95.94 250 PRO B O 1
ATOM 10066 N N . TYR B 1 251 ? -14.008 -51.312 -27.062 1 97 251 TYR B N 1
ATOM 10067 C CA . TYR B 1 251 ? -15.328 -50.812 -27.375 1 97 251 TYR B CA 1
ATOM 10068 C C . TYR B 1 251 ? -15.914 -51.5 -28.594 1 97 251 TYR B C 1
ATOM 10070 O O . TYR B 1 251 ? -15.766 -51.031 -29.734 1 97 251 TYR B O 1
ATOM 10078 N N . ASP B 1 252 ? -16.609 -52.469 -28.297 1 94.5 252 ASP B N 1
ATOM 10079 C CA . ASP B 1 252 ? -17.25 -53.281 -29.344 1 94.5 252 ASP B CA 1
ATOM 10080 C C . ASP B 1 252 ? -18.562 -52.625 -29.781 1 94.5 252 ASP B C 1
ATOM 10082 O O . ASP B 1 252 ? -18.922 -51.562 -29.312 1 94.5 252 ASP B O 1
ATOM 10086 N N . GLU B 1 253 ? -19.312 -53.281 -30.547 1 93.62 253 GLU B N 1
ATOM 10087 C CA . GLU B 1 253 ? -20.5 -52.719 -31.188 1 93.62 253 GLU B CA 1
ATOM 10088 C C . GLU B 1 253 ? -21.547 -52.344 -30.141 1 93.62 253 GLU B C 1
ATOM 10090 O O . GLU B 1 253 ? -22.281 -51.344 -30.312 1 93.62 253 GLU B O 1
ATOM 10095 N N . SER B 1 254 ? -21.625 -53.094 -29.062 1 93.88 254 SER B N 1
ATOM 10096 C CA . SER B 1 254 ? -22.625 -52.844 -28.031 1 93.88 254 SER B CA 1
ATOM 10097 C C . SER B 1 254 ? -22.266 -51.594 -27.219 1 93.88 254 SER B C 1
ATOM 10099 O O . SER B 1 254 ? -23.109 -51.062 -26.5 1 93.88 254 SER B O 1
ATOM 10101 N N . ARG B 1 255 ? -21.109 -51.125 -27.375 1 96.5 255 ARG B N 1
ATOM 10102 C CA . ARG B 1 255 ? -20.641 -50.031 -26.562 1 96.5 255 ARG B CA 1
ATOM 10103 C C . ARG B 1 255 ? -20.484 -48.75 -27.406 1 96.5 255 ARG B C 1
ATOM 10105 O O . ARG B 1 255 ? -19.922 -47.781 -26.953 1 96.5 255 ARG B O 1
ATOM 10112 N N . LEU B 1 256 ? -20.828 -48.812 -28.688 1 96.94 256 LEU B N 1
ATOM 10113 C CA . LEU B 1 256 ? -20.875 -47.656 -29.578 1 96.94 256 LEU B CA 1
ATOM 10114 C C . LEU B 1 256 ? -22.234 -46.969 -29.531 1 96.94 256 LEU B C 1
ATOM 10116 O O . LEU B 1 256 ? -23.219 -47.562 -29.125 1 96.94 256 LEU B O 1
ATOM 10120 N N . GLY B 1 257 ? -22.219 -45.688 -29.875 1 96.88 257 GLY B N 1
ATOM 10121 C CA . GLY B 1 257 ? -23.469 -44.906 -29.844 1 96.88 257 GLY B CA 1
ATOM 10122 C C . GLY B 1 257 ? -24 -44.719 -28.453 1 96.88 257 GLY B C 1
ATOM 10123 O O . GLY B 1 257 ? -25.203 -44.844 -28.219 1 96.88 257 GLY B O 1
ATOM 10124 N N . ARG B 1 258 ? -23.078 -44.406 -27.484 1 97.56 258 ARG B N 1
ATOM 10125 C CA . ARG B 1 258 ? -23.469 -44.281 -26.094 1 97.56 258 ARG B CA 1
ATOM 10126 C C . ARG B 1 258 ? -23.266 -42.844 -25.609 1 97.56 258 ARG B C 1
ATOM 10128 O O . ARG B 1 258 ? -22.391 -42.125 -26.109 1 97.56 258 ARG B O 1
ATOM 10135 N N . GLU B 1 259 ? -24.062 -42.5 -24.688 1 97.88 259 GLU B N 1
ATOM 10136 C CA . GLU B 1 259 ? -23.953 -41.188 -24 1 97.88 259 GLU B CA 1
ATOM 10137 C C . GLU B 1 259 ? -23.734 -41.406 -22.5 1 97.88 259 GLU B C 1
ATOM 10139 O O . GLU B 1 259 ? -24.438 -42.188 -21.875 1 97.88 259 GLU B O 1
ATOM 10144 N N . ILE B 1 260 ? -22.75 -40.75 -21.938 1 98.44 260 ILE B N 1
ATOM 10145 C CA . ILE B 1 260 ? -22.406 -40.875 -20.531 1 98.44 260 ILE B CA 1
ATOM 10146 C C . ILE B 1 260 ? -22.469 -39.5 -19.859 1 98.44 260 ILE B C 1
ATOM 10148 O O . ILE B 1 260 ? -21.844 -38.562 -20.297 1 98.44 260 ILE B O 1
ATOM 10152 N N . HIS B 1 261 ? -23.281 -39.344 -18.844 1 98.12 261 HIS B N 1
ATOM 10153 C CA . HIS B 1 261 ? -23.344 -38.156 -17.984 1 98.12 261 HIS B CA 1
ATOM 10154 C C . HIS B 1 261 ? -22.578 -38.375 -16.688 1 98.12 261 HIS B C 1
ATOM 10156 O O . HIS B 1 261 ? -22.797 -39.344 -15.984 1 98.12 261 HIS B O 1
ATOM 10162 N N . VAL B 1 262 ? -21.641 -37.5 -16.391 1 98.25 262 VAL B N 1
ATOM 10163 C CA . VAL B 1 262 ? -20.781 -37.688 -15.234 1 98.25 262 VAL B CA 1
ATOM 10164 C C . VAL B 1 262 ? -20.859 -36.469 -14.32 1 98.25 262 VAL B C 1
ATOM 10166 O O . VAL B 1 262 ? -20.906 -35.344 -14.797 1 98.25 262 VAL B O 1
ATOM 10169 N N . ALA B 1 263 ? -20.875 -36.688 -13.047 1 97.25 263 ALA B N 1
ATOM 10170 C CA . ALA B 1 263 ? -20.781 -35.625 -12.047 1 97.25 263 ALA B CA 1
ATOM 10171 C C . ALA B 1 263 ? -19.375 -35.5 -11.477 1 97.25 263 ALA B C 1
ATOM 10173 O O . ALA B 1 263 ? -18.953 -36.375 -10.688 1 97.25 263 ALA B O 1
ATOM 10174 N N . PRO B 1 264 ? -18.609 -34.5 -11.812 1 96.19 264 PRO B N 1
ATOM 10175 C CA . PRO B 1 264 ? -17.234 -34.344 -11.312 1 96.19 264 PRO B CA 1
ATOM 10176 C C . PRO B 1 264 ? -17.172 -33.781 -9.898 1 96.19 264 PRO B C 1
ATOM 10178 O O . PRO B 1 264 ? -18.203 -33.375 -9.352 1 96.19 264 PRO B O 1
ATOM 10181 N N . VAL B 1 265 ? -15.945 -33.75 -9.281 1 92.88 265 VAL B N 1
ATOM 10182 C CA . VAL B 1 265 ? -15.711 -33.156 -7.984 1 92.88 265 VAL B CA 1
ATOM 10183 C C . VAL B 1 265 ? -15.609 -31.641 -8.133 1 92.88 265 VAL B C 1
ATOM 10185 O O . VAL B 1 265 ? -16.328 -30.891 -7.473 1 92.88 265 VAL B O 1
ATOM 10188 N N . LYS B 1 266 ? -14.742 -31.219 -8.992 1 92.44 266 LYS B N 1
ATOM 10189 C CA . LYS B 1 266 ? -14.586 -29.797 -9.289 1 92.44 266 LYS B CA 1
ATOM 10190 C C . LYS B 1 266 ? -15.68 -29.297 -10.234 1 92.44 266 LYS B C 1
ATOM 10192 O O . LYS B 1 266 ? -16.422 -30.109 -10.797 1 92.44 266 LYS B O 1
ATOM 10197 N N . ASP B 1 267 ? -15.836 -28.031 -10.289 1 91.25 267 ASP B N 1
ATOM 10198 C CA . ASP B 1 267 ? -16.797 -27.484 -11.242 1 91.25 267 ASP B CA 1
ATOM 10199 C C . ASP B 1 267 ? -16.234 -27.484 -12.656 1 91.25 267 ASP B C 1
ATOM 10201 O O . ASP B 1 267 ? -15.898 -26.422 -13.203 1 91.25 267 ASP B O 1
ATOM 10205 N N . LEU B 1 268 ? -16.203 -28.672 -13.258 1 92.62 268 LEU B N 1
ATOM 10206 C CA . LEU B 1 268 ? -15.734 -28.891 -14.617 1 92.62 268 LEU B CA 1
ATOM 10207 C C . LEU B 1 268 ? -16.922 -29.016 -15.578 1 92.62 268 LEU B C 1
ATOM 10209 O O . LEU B 1 268 ? -17.938 -29.625 -15.242 1 92.62 268 LEU B O 1
ATOM 10213 N N . ARG B 1 269 ? -16.797 -28.438 -16.688 1 95.94 269 ARG B N 1
ATOM 10214 C CA . ARG B 1 269 ? -17.781 -28.562 -17.766 1 95.94 269 ARG B CA 1
ATOM 10215 C C . ARG B 1 269 ? -17.109 -28.984 -19.078 1 95.94 269 ARG B C 1
ATOM 10217 O O . ARG B 1 269 ? -16.5 -28.156 -19.766 1 95.94 269 ARG B O 1
ATOM 10224 N N . VAL B 1 270 ? -17.312 -30.234 -19.406 1 97.38 270 VAL B N 1
ATOM 10225 C CA . VAL B 1 270 ? -16.609 -30.766 -20.562 1 97.38 270 VAL B CA 1
ATOM 10226 C C . VAL B 1 270 ? -17.562 -31.594 -21.422 1 97.38 270 VAL B C 1
ATOM 10228 O O . VAL B 1 270 ? -18.406 -32.344 -20.891 1 97.38 270 VAL B O 1
ATOM 10231 N N . ILE B 1 271 ? -17.594 -31.406 -22.719 1 98.44 271 ILE B N 1
ATOM 10232 C CA . ILE B 1 271 ? -18.234 -32.25 -23.703 1 98.44 271 ILE B CA 1
ATOM 10233 C C . ILE B 1 271 ? -17.156 -33.031 -24.5 1 98.44 271 ILE B C 1
ATOM 10235 O O . ILE B 1 271 ? -16.391 -32.406 -25.234 1 98.44 271 ILE B O 1
ATOM 10239 N N . ASP B 1 272 ? -17.125 -34.281 -24.297 1 98.12 272 ASP B N 1
ATOM 10240 C CA . ASP B 1 272 ? -16.109 -35.125 -24.938 1 98.12 272 ASP B CA 1
ATOM 10241 C C . ASP B 1 272 ? -16.734 -36.062 -25.969 1 98.12 272 ASP B C 1
ATOM 10243 O O . ASP B 1 272 ? -17.484 -36.969 -25.625 1 98.12 272 ASP B O 1
ATOM 10247 N N . VAL B 1 273 ? -16.453 -35.781 -27.266 1 98.25 273 VAL B N 1
ATOM 10248 C CA . VAL B 1 273 ? -16.859 -36.625 -28.375 1 98.25 273 VAL B CA 1
ATOM 10249 C C . VAL B 1 273 ? -15.711 -37.531 -28.781 1 98.25 273 VAL B C 1
ATOM 10251 O O . VAL B 1 273 ? -14.664 -37.062 -29.234 1 98.25 273 VAL B O 1
ATOM 10254 N N . SER B 1 274 ? -15.93 -38.844 -28.656 1 98.19 274 SER B N 1
ATOM 10255 C CA . SER B 1 274 ? -14.82 -39.75 -28.953 1 98.19 274 SER B CA 1
ATOM 10256 C C . SER B 1 274 ? -15.25 -40.906 -29.844 1 98.19 274 SER B C 1
ATOM 10258 O O . SER B 1 274 ? -16.406 -41.312 -29.812 1 98.19 274 SER B O 1
ATOM 10260 N N . TRP B 1 275 ? -14.328 -41.438 -30.656 1 98.31 275 TRP B N 1
ATOM 10261 C CA . TRP B 1 275 ? -14.555 -42.562 -31.562 1 98.31 275 TRP B CA 1
ATOM 10262 C C . TRP B 1 275 ? -13.445 -43.625 -31.406 1 98.31 275 TRP B C 1
ATOM 10264 O O . TRP B 1 275 ? -12.273 -43.312 -31.625 1 98.31 275 TRP B O 1
ATOM 10274 N N . PRO B 1 276 ? -13.773 -44.875 -30.984 1 97.62 276 PRO B N 1
ATOM 10275 C CA . PRO B 1 276 ? -12.75 -45.906 -31.047 1 97.62 276 PRO B CA 1
ATOM 10276 C C . PRO B 1 276 ? -12.273 -46.188 -32.469 1 97.62 276 PRO B C 1
ATOM 10278 O O . PRO B 1 276 ? -13.078 -46.188 -33.406 1 97.62 276 PRO B O 1
ATOM 10281 N N . LEU B 1 277 ? -10.984 -46.375 -32.625 1 97.31 277 LEU B N 1
ATOM 10282 C CA . LEU B 1 277 ? -10.352 -46.656 -33.906 1 97.31 277 LEU B CA 1
ATOM 10283 C C . LEU B 1 277 ? -9.461 -47.875 -33.812 1 97.31 277 LEU B C 1
ATOM 10285 O O . LEU B 1 277 ? -9.062 -48.312 -32.75 1 97.31 277 LEU B O 1
ATOM 10289 N N . PRO B 1 278 ? -9.234 -48.469 -35 1 95 278 PRO B N 1
ATOM 10290 C CA . PRO B 1 278 ? -8.125 -49.438 -35.031 1 95 278 PRO B CA 1
ATOM 10291 C C . PRO B 1 278 ? -6.793 -48.781 -34.656 1 95 278 PRO B C 1
ATOM 10293 O O . PRO B 1 278 ? -6.652 -47.562 -34.688 1 95 278 PRO B O 1
ATOM 10296 N N . SER B 1 279 ? -5.891 -49.656 -34.25 1 95.5 279 SER B N 1
ATOM 10297 C CA . SER B 1 279 ? -4.598 -49.156 -33.781 1 95.5 279 SER B CA 1
ATOM 10298 C C . SER B 1 279 ? -3.885 -48.344 -34.875 1 95.5 279 SER B C 1
ATOM 10300 O O . SER B 1 279 ? -3.896 -48.75 -36.031 1 95.5 279 SER B O 1
ATOM 10302 N N . LEU B 1 280 ? -3.402 -47.25 -34.531 1 94.94 280 LEU B N 1
ATOM 10303 C CA . LEU B 1 280 ? -2.574 -46.438 -35.375 1 94.94 280 LEU B CA 1
ATOM 10304 C C . LEU B 1 280 ? -1.145 -46.344 -34.844 1 94.94 280 LEU B C 1
ATOM 10306 O O . LEU B 1 280 ? -0.335 -45.562 -35.344 1 94.94 280 LEU B O 1
ATOM 10310 N N . TYR B 1 281 ? -0.909 -47.219 -33.938 1 93.56 281 TYR B N 1
ATOM 10311 C CA . TYR B 1 281 ? 0.329 -47.219 -33.156 1 93.56 281 TYR B CA 1
ATOM 10312 C C . TYR B 1 281 ? 1.536 -47.406 -34.062 1 93.56 281 TYR B C 1
ATOM 10314 O O . TYR B 1 281 ? 2.6 -46.844 -33.844 1 93.56 281 TYR B O 1
ATOM 10322 N N . TRP B 1 282 ? 1.427 -48.031 -35.156 1 92.12 282 TRP B N 1
ATOM 10323 C CA . TRP B 1 282 ? 2.549 -48.438 -36 1 92.12 282 TRP B CA 1
ATOM 10324 C C . TRP B 1 282 ? 2.668 -47.531 -37.219 1 92.12 282 TRP B C 1
ATOM 10326 O O . TRP B 1 282 ? 3.629 -47.625 -37.969 1 92.12 282 TRP B O 1
ATOM 10336 N N . ASP B 1 283 ? 1.777 -46.594 -37.344 1 93.25 283 ASP B N 1
ATOM 10337 C CA . ASP B 1 283 ? 1.809 -45.656 -38.438 1 93.25 283 ASP B CA 1
ATOM 10338 C C . ASP B 1 283 ? 2.598 -44.406 -38.062 1 93.25 283 ASP B C 1
ATOM 10340 O O . ASP B 1 283 ? 2.109 -43.281 -38.25 1 93.25 283 ASP B O 1
ATOM 10344 N N . PHE B 1 284 ? 3.855 -44.656 -37.594 1 92.19 284 PHE B N 1
ATOM 10345 C CA . PHE B 1 284 ? 4.598 -43.531 -37 1 92.19 284 PHE B CA 1
ATOM 10346 C C . PHE B 1 284 ? 5.242 -42.688 -38.094 1 92.19 284 PHE B C 1
ATOM 10348 O O . PHE B 1 284 ? 5.621 -41.531 -37.844 1 92.19 284 PHE B O 1
ATOM 10355 N N . LEU B 1 285 ? 5.32 -43.094 -39.375 1 91.81 285 LEU B N 1
ATOM 10356 C CA . LEU B 1 285 ? 5.898 -42.312 -40.469 1 91.81 285 LEU B CA 1
ATOM 10357 C C . LEU B 1 285 ? 4.859 -41.375 -41.062 1 91.81 285 LEU B C 1
ATOM 10359 O O . LEU B 1 285 ? 5.168 -40.219 -41.375 1 91.81 285 LEU B O 1
ATOM 10363 N N . THR B 1 286 ? 3.6 -41.875 -41.125 1 91.94 286 THR B N 1
ATOM 10364 C CA . THR B 1 286 ? 2.555 -41.094 -41.781 1 91.94 286 THR B CA 1
ATOM 10365 C C . THR B 1 286 ? 1.735 -40.344 -40.75 1 91.94 286 THR B C 1
ATOM 10367 O O . THR B 1 286 ? 1.283 -39.219 -41.031 1 91.94 286 THR B O 1
ATOM 10370 N N . LYS B 1 287 ? 1.549 -40.938 -39.625 1 94.25 287 LYS B N 1
ATOM 10371 C CA . LYS B 1 287 ? 0.756 -40.344 -38.562 1 94.25 287 LYS B CA 1
ATOM 10372 C C . LYS B 1 287 ? -0.547 -39.781 -39.094 1 94.25 287 LYS B C 1
ATOM 10374 O O . LYS B 1 287 ? -0.803 -38.562 -38.969 1 94.25 287 LYS B O 1
ATOM 10379 N N . PRO B 1 288 ? -1.393 -40.531 -39.594 1 94.19 288 PRO B N 1
ATOM 10380 C CA . PRO B 1 288 ? -2.566 -40.062 -40.312 1 94.19 288 PRO B CA 1
ATOM 10381 C C . PRO B 1 288 ? -3.543 -39.312 -39.438 1 94.19 288 PRO B C 1
ATOM 10383 O O . PRO B 1 288 ? -4.312 -38.469 -39.906 1 94.19 288 PRO B O 1
ATOM 10386 N N . SER B 1 289 ? -3.553 -39.562 -38.156 1 95 289 SER B N 1
ATOM 10387 C CA . SER B 1 289 ? -4.484 -38.875 -37.25 1 95 289 SER B CA 1
ATOM 10388 C C . SER B 1 289 ? -4.012 -37.438 -36.969 1 95 289 SER B C 1
ATOM 10390 O O . SER B 1 289 ? -4.801 -36.594 -36.531 1 95 289 SER B O 1
ATOM 10392 N N . ARG B 1 290 ? -2.775 -37.125 -37.125 1 93.94 290 ARG B N 1
ATOM 10393 C CA . ARG B 1 290 ? -2.189 -35.875 -36.75 1 93.94 290 ARG B CA 1
ATOM 10394 C C . ARG B 1 290 ? -2.801 -34.719 -37.562 1 93.94 290 ARG B C 1
ATOM 10396 O O . ARG B 1 290 ? -3.07 -33.656 -37 1 93.94 290 ARG B O 1
ATOM 10403 N N . ILE B 1 291 ? -2.963 -34.875 -38.844 1 94.44 291 ILE B N 1
ATOM 10404 C CA . ILE B 1 291 ? -3.52 -33.812 -39.688 1 94.44 291 ILE B CA 1
ATOM 10405 C C . ILE B 1 291 ? -4.961 -33.531 -39.281 1 94.44 291 ILE B C 1
ATOM 10407 O O . ILE B 1 291 ? -5.41 -32.375 -39.312 1 94.44 291 ILE B O 1
ATOM 10411 N N . LEU B 1 292 ? -5.715 -34.562 -38.875 1 96 292 LEU B N 1
ATOM 10412 C CA . LEU B 1 292 ? -7.086 -34.375 -38.406 1 96 292 LEU B CA 1
ATOM 10413 C C . LEU B 1 292 ? -7.121 -33.625 -37.094 1 96 292 LEU B C 1
ATOM 10415 O O . LEU B 1 292 ? -7.965 -32.75 -36.875 1 96 292 LEU B O 1
ATOM 10419 N N . SER B 1 293 ? -6.219 -34.062 -36.219 1 95.75 293 SER B N 1
ATOM 10420 C CA . SER B 1 293 ? -6.102 -33.344 -34.938 1 95.75 293 SER B CA 1
ATOM 10421 C C . SER B 1 293 ? -5.812 -31.875 -35.156 1 95.75 293 SER B C 1
ATOM 10423 O O . SER B 1 293 ? -6.355 -31.031 -34.469 1 95.75 293 SER B O 1
ATOM 10425 N N . HIS B 1 294 ? -4.961 -31.531 -36.062 1 94.38 294 HIS B N 1
ATOM 10426 C CA . HIS B 1 294 ? -4.574 -30.156 -36.406 1 94.38 294 HIS B CA 1
ATOM 10427 C C . HIS B 1 294 ? -5.766 -29.359 -36.938 1 94.38 294 HIS B C 1
ATOM 10429 O O . HIS B 1 294 ? -6.008 -28.234 -36.5 1 94.38 294 HIS B O 1
ATOM 10435 N N . LEU B 1 295 ? -6.516 -29.953 -37.781 1 96.12 295 LEU B N 1
ATOM 10436 C CA . LEU B 1 295 ? -7.617 -29.25 -38.438 1 96.12 295 LEU B CA 1
ATOM 10437 C C . LEU B 1 295 ? -8.797 -29.078 -37.469 1 96.12 295 LEU B C 1
ATOM 10439 O O . LEU B 1 295 ? -9.336 -27.984 -37.344 1 96.12 295 LEU B O 1
ATOM 10443 N N . ILE B 1 296 ? -9.156 -30.125 -36.75 1 96.75 296 ILE B N 1
ATOM 10444 C CA . ILE B 1 296 ? -10.312 -30.078 -35.875 1 96.75 296 ILE B CA 1
ATOM 10445 C C . ILE B 1 296 ? -9.984 -29.234 -34.656 1 96.75 296 ILE B C 1
ATOM 10447 O O . ILE B 1 296 ? -10.852 -28.516 -34.125 1 96.75 296 ILE B O 1
ATOM 10451 N N . GLY B 1 297 ? -8.758 -29.375 -34.219 1 94.75 297 GLY B N 1
ATOM 10452 C CA . GLY B 1 297 ? -8.352 -28.688 -33 1 94.75 297 GLY B CA 1
ATOM 10453 C C . GLY B 1 297 ? -7.859 -27.281 -33.25 1 94.75 297 GLY B C 1
ATOM 10454 O O . GLY B 1 297 ? -7.43 -26.594 -32.312 1 94.75 297 GLY B O 1
ATOM 10455 N N . HIS B 1 298 ? -7.883 -26.781 -34.469 1 93.44 298 HIS B N 1
ATOM 10456 C CA . HIS B 1 298 ? -7.406 -25.438 -34.781 1 93.44 298 HIS B CA 1
ATOM 10457 C C . HIS B 1 298 ? -8.188 -24.375 -34 1 93.44 298 HIS B C 1
ATOM 10459 O O . HIS B 1 298 ? -9.367 -24.562 -33.719 1 93.44 298 HIS B O 1
ATOM 10465 N N . GLU B 1 299 ? -7.609 -23.266 -33.688 1 92 299 GLU B N 1
ATOM 10466 C CA . GLU B 1 299 ? -8.273 -22.25 -32.844 1 92 299 GLU B CA 1
ATOM 10467 C C . GLU B 1 299 ? -8.398 -20.922 -33.594 1 92 299 GLU B C 1
ATOM 10469 O O . GLU B 1 299 ? -8.859 -19.938 -33.031 1 92 299 GLU B O 1
ATOM 10474 N N . GLY B 1 300 ? -8.031 -20.906 -34.844 1 90.5 300 GLY B N 1
ATOM 10475 C CA . GLY B 1 300 ? -8.133 -19.703 -35.656 1 90.5 300 GLY B CA 1
ATOM 10476 C C . GLY B 1 300 ? -9.523 -19.469 -36.188 1 90.5 300 GLY B C 1
ATOM 10477 O O . GLY B 1 300 ? -10.461 -20.203 -35.875 1 90.5 300 GLY B O 1
ATOM 10478 N N . LYS B 1 301 ? -9.633 -18.406 -37.031 1 90.75 301 LYS B N 1
ATOM 10479 C CA . LYS B 1 301 ? -10.906 -18.062 -37.625 1 90.75 301 LYS B CA 1
ATOM 10480 C C . LYS B 1 301 ? -11.438 -19.219 -38.469 1 90.75 301 LYS B C 1
ATOM 10482 O O . LYS B 1 301 ? -10.68 -19.859 -39.219 1 90.75 301 LYS B O 1
ATOM 10487 N N . GLY B 1 302 ? -12.711 -19.484 -38.312 1 93.31 302 GLY B N 1
ATOM 10488 C CA . GLY B 1 302 ? -13.344 -20.547 -39.062 1 93.31 302 GLY B CA 1
ATOM 10489 C C . GLY B 1 302 ? -13.273 -21.906 -38.406 1 93.31 302 GLY B C 1
ATOM 10490 O O . GLY B 1 302 ? -13.906 -22.859 -38.844 1 93.31 302 GLY B O 1
ATOM 10491 N N . SER B 1 303 ? -12.57 -22.031 -37.312 1 95.5 303 SER B N 1
ATOM 10492 C CA . SER B 1 303 ? -12.43 -23.297 -36.594 1 95.5 303 SER B CA 1
ATOM 10493 C C . SER B 1 303 ? -13.68 -23.594 -35.75 1 95.5 303 SER B C 1
ATOM 10495 O O . SER B 1 303 ? -14.531 -22.734 -35.562 1 95.5 303 SER B O 1
ATOM 10497 N N . VAL B 1 304 ? -13.727 -24.828 -35.219 1 96.88 304 VAL B N 1
ATOM 10498 C CA . VAL B 1 304 ? -14.82 -25.234 -34.344 1 96.88 304 VAL B CA 1
ATOM 10499 C C . VAL B 1 304 ? -14.82 -24.375 -33.094 1 96.88 304 VAL B C 1
ATOM 10501 O O . VAL B 1 304 ? -15.867 -23.875 -32.688 1 96.88 304 VAL B O 1
ATOM 10504 N N . LEU B 1 305 ? -13.695 -24.172 -32.531 1 95.44 305 LEU B N 1
ATOM 10505 C CA . LEU B 1 305 ? -13.594 -23.406 -31.312 1 95.44 305 LEU B CA 1
ATOM 10506 C C . LEU B 1 305 ? -14.023 -21.953 -31.531 1 95.44 305 LEU B C 1
ATOM 10508 O O . LEU B 1 305 ? -14.742 -21.391 -30.719 1 95.44 305 LEU B O 1
ATOM 10512 N N . SER B 1 306 ? -13.5 -21.312 -32.625 1 93.88 306 SER B N 1
ATOM 10513 C CA . SER B 1 306 ? -13.867 -19.938 -32.938 1 93.88 306 SER B CA 1
ATOM 10514 C C . SER B 1 306 ? -15.375 -19.781 -33.031 1 93.88 306 SER B C 1
ATOM 10516 O O . SER B 1 306 ? -15.945 -18.812 -32.5 1 93.88 306 SER B O 1
ATOM 10518 N N . TYR B 1 307 ? -16.047 -20.703 -33.719 1 95.56 307 TYR B N 1
ATOM 10519 C CA . TYR B 1 307 ? -17.5 -20.688 -33.875 1 95.56 307 TYR B CA 1
ATOM 10520 C C . TYR B 1 307 ? -18.203 -20.828 -32.531 1 95.56 307 TYR B C 1
ATOM 10522 O O . TYR B 1 307 ? -19.125 -20.078 -32.219 1 95.56 307 TYR B O 1
ATOM 10530 N N . LEU B 1 308 ? -17.75 -21.75 -31.719 1 96.19 308 LEU B N 1
ATOM 10531 C CA . LEU B 1 308 ? -18.375 -22.031 -30.438 1 96.19 308 LEU B CA 1
ATOM 10532 C C . LEU B 1 308 ? -18.172 -20.859 -29.469 1 96.19 308 LEU B C 1
ATOM 10534 O O . LEU B 1 308 ? -19.047 -20.578 -28.641 1 96.19 308 LEU B O 1
ATOM 10538 N N . LYS B 1 309 ? -17.047 -20.234 -29.5 1 92.31 309 LYS B N 1
ATOM 10539 C CA . LYS B 1 309 ? -16.781 -19.062 -28.672 1 92.31 309 LYS B CA 1
ATOM 10540 C C . LYS B 1 309 ? -17.719 -17.906 -29.047 1 92.31 309 LYS B C 1
ATOM 10542 O O . LYS B 1 309 ? -18.203 -17.203 -28.172 1 92.31 309 LYS B O 1
ATOM 10547 N N . ALA B 1 310 ? -17.875 -17.719 -30.344 1 91 310 ALA B N 1
ATOM 10548 C CA . ALA B 1 310 ? -18.766 -16.672 -30.828 1 91 310 ALA B CA 1
ATOM 10549 C C . ALA B 1 310 ? -20.188 -16.891 -30.312 1 91 310 ALA B C 1
ATOM 10551 O O . ALA B 1 310 ? -20.906 -15.922 -30.031 1 91 310 ALA B O 1
ATOM 10552 N N . LYS B 1 311 ? -20.578 -18.203 -30.172 1 93.38 311 LYS B N 1
ATOM 10553 C CA . LYS B 1 311 ? -21.891 -18.547 -29.641 1 93.38 311 LYS B CA 1
ATOM 10554 C C . LYS B 1 311 ? -21.891 -18.547 -28.125 1 93.38 311 LYS B C 1
ATOM 10556 O O . LYS B 1 311 ? -22.922 -18.75 -27.484 1 93.38 311 LYS B O 1
ATOM 10561 N N . LYS B 1 312 ? -20.75 -18.391 -27.5 1 92.06 312 LYS B N 1
ATOM 10562 C CA . LYS B 1 312 ? -20.562 -18.359 -26.047 1 92.06 312 LYS B CA 1
ATOM 10563 C C . LYS B 1 312 ? -20.75 -19.734 -25.438 1 92.06 312 LYS B C 1
ATOM 10565 O O . LYS B 1 312 ? -21.125 -19.859 -24.266 1 92.06 312 LYS B O 1
ATOM 10570 N N . TRP B 1 313 ? -20.469 -20.781 -26.219 1 95.19 313 TRP B N 1
ATOM 10571 C CA . TRP B 1 313 ? -20.766 -22.125 -25.75 1 95.19 313 TRP B CA 1
ATOM 10572 C C . TRP B 1 313 ? -19.484 -22.812 -25.266 1 95.19 313 TRP B C 1
ATOM 10574 O O . TRP B 1 313 ? -19.562 -23.828 -24.562 1 95.19 313 TRP B O 1
ATOM 10584 N N . ALA B 1 314 ? -18.297 -22.203 -25.562 1 95.38 314 ALA B N 1
ATOM 10585 C CA . ALA B 1 314 ? -17.078 -22.906 -25.219 1 95.38 314 ALA B CA 1
ATOM 10586 C C . ALA B 1 314 ? -15.977 -21.938 -24.797 1 95.38 314 ALA B C 1
ATOM 10588 O O . ALA B 1 314 ? -15.984 -20.781 -25.203 1 95.38 314 ALA B O 1
ATOM 10589 N N . ASN B 1 315 ? -15.094 -22.484 -24 1 91.69 315 ASN B N 1
ATOM 10590 C CA . ASN B 1 315 ? -13.898 -21.766 -23.578 1 91.69 315 ASN B CA 1
ATOM 10591 C C . ASN B 1 315 ? -12.648 -22.312 -24.266 1 91.69 315 ASN B C 1
ATOM 10593 O O . ASN B 1 315 ? -11.656 -21.594 -24.422 1 91.69 315 ASN B O 1
ATOM 10597 N N . GLY B 1 316 ? -12.688 -23.547 -24.578 1 93.19 316 GLY B N 1
ATOM 10598 C CA . GLY B 1 316 ? -11.547 -24.219 -25.172 1 93.19 316 GLY B CA 1
ATOM 10599 C C . GLY B 1 316 ? -11.906 -25.516 -25.875 1 93.19 316 GLY B C 1
ATOM 10600 O O . GLY B 1 316 ? -13.023 -26.016 -25.719 1 93.19 316 GLY B O 1
ATOM 10601 N N . LEU B 1 317 ? -10.969 -25.984 -26.672 1 95.81 317 LEU B N 1
ATOM 10602 C CA . LEU B 1 317 ? -11.18 -27.219 -27.406 1 95.81 317 LEU B CA 1
ATOM 10603 C C . LEU B 1 317 ? -9.859 -27.922 -27.672 1 95.81 317 LEU B C 1
ATOM 10605 O O . LEU B 1 317 ? -8.852 -27.281 -27.984 1 95.81 317 LEU B O 1
ATOM 10609 N N . SER B 1 318 ? -9.828 -29.203 -27.469 1 95.31 318 SER B N 1
ATOM 10610 C CA . SER B 1 318 ? -8.688 -30.031 -27.828 1 95.31 318 SER B CA 1
ATOM 10611 C C . SER B 1 318 ? -9.133 -31.25 -28.656 1 95.31 318 SER B C 1
ATOM 10613 O O . SER B 1 318 ? -10.258 -31.719 -28.5 1 95.31 318 SER B O 1
ATOM 10615 N N . SER B 1 319 ? -8.289 -31.625 -29.594 1 96.75 319 SER B N 1
ATOM 10616 C CA . SER B 1 319 ? -8.609 -32.781 -30.438 1 96.75 319 SER B CA 1
ATOM 10617 C C . SER B 1 319 ? -7.375 -33.625 -30.719 1 96.75 319 SER B C 1
ATOM 10619 O O . SER B 1 319 ? -6.277 -33.094 -30.891 1 96.75 319 SER B O 1
ATOM 10621 N N . GLY B 1 320 ? -7.527 -34.938 -30.719 1 95.75 320 GLY B N 1
ATOM 10622 C CA . GLY B 1 320 ? -6.445 -35.844 -31.078 1 95.75 320 GLY B CA 1
ATOM 10623 C C . GLY B 1 320 ? -6.598 -37.219 -30.453 1 95.75 320 GLY B C 1
ATOM 10624 O O . GLY B 1 320 ? -7.641 -37.531 -29.891 1 95.75 320 GLY B O 1
ATOM 10625 N N . LEU B 1 321 ? -5.625 -38.031 -30.656 1 94.88 321 LEU B N 1
ATOM 10626 C CA . LEU B 1 321 ? -5.613 -39.344 -30.062 1 94.88 321 LEU B CA 1
ATOM 10627 C C . LEU B 1 321 ? -5.422 -39.281 -28.547 1 94.88 321 LEU B C 1
ATOM 10629 O O . LEU B 1 321 ? -4.355 -38.875 -28.078 1 94.88 321 LEU B O 1
ATOM 10633 N N . THR B 1 322 ? -6.426 -39.625 -27.922 1 94.12 322 THR B N 1
ATOM 10634 C CA . THR B 1 322 ? -6.324 -39.625 -26.469 1 94.12 322 THR B CA 1
ATOM 10635 C C . THR B 1 322 ? -5.793 -40.969 -25.969 1 94.12 322 THR B C 1
ATOM 10637 O O . THR B 1 322 ? -5.277 -41.094 -24.859 1 94.12 322 THR B O 1
ATOM 10640 N N . ARG B 1 323 ? -6.02 -42 -26.797 1 95 323 ARG B N 1
ATOM 10641 C CA . ARG B 1 323 ? -5.426 -43.312 -26.578 1 95 323 ARG B CA 1
ATOM 10642 C C . ARG B 1 323 ? -4.699 -43.812 -27.828 1 95 323 ARG B C 1
ATOM 10644 O O . ARG B 1 323 ? -5.25 -43.75 -28.922 1 95 323 ARG B O 1
ATOM 10651 N N . ASP B 1 324 ? -3.557 -44.125 -27.688 1 93.44 324 ASP B N 1
ATOM 10652 C CA . ASP B 1 324 ? -2.727 -44.656 -28.766 1 93.44 324 ASP B CA 1
ATOM 10653 C C . ASP B 1 324 ? -2.074 -45.969 -28.359 1 93.44 324 ASP B C 1
ATOM 10655 O O . ASP B 1 324 ? -0.912 -46 -27.953 1 93.44 324 ASP B O 1
ATOM 10659 N N . ASN B 1 325 ? -2.826 -47 -28.469 1 93.56 325 ASN B N 1
ATOM 10660 C CA . ASN B 1 325 ? -2.373 -48.312 -28.031 1 93.56 325 ASN B CA 1
ATOM 10661 C C . ASN B 1 325 ? -2.021 -49.219 -29.219 1 93.56 325 ASN B C 1
ATOM 10663 O O . ASN B 1 325 ? -2.418 -48.938 -30.359 1 93.56 325 ASN B O 1
ATOM 10667 N N . GLU B 1 326 ? -1.361 -50.281 -29 1 93.56 326 GLU B N 1
ATOM 10668 C CA . GLU B 1 326 ? -0.893 -51.188 -30.031 1 93.56 326 GLU B CA 1
ATOM 10669 C C . GLU B 1 326 ? -2.061 -51.906 -30.703 1 93.56 326 GLU B C 1
ATOM 10671 O O . GLU B 1 326 ? -1.982 -52.281 -31.875 1 93.56 326 GLU B O 1
ATOM 10676 N N . ASP B 1 327 ? -3.145 -52.094 -30 1 94.31 327 ASP B N 1
ATOM 10677 C CA . ASP B 1 327 ? -4.219 -52.906 -30.547 1 94.31 327 ASP B CA 1
ATOM 10678 C C . ASP B 1 327 ? -5.473 -52.062 -30.812 1 94.31 327 ASP B C 1
ATOM 10680 O O . ASP B 1 327 ? -6.422 -52.562 -31.438 1 94.31 327 ASP B O 1
ATOM 10684 N N . TRP B 1 328 ? -5.559 -50.906 -30.375 1 95.06 328 TRP B N 1
ATOM 10685 C CA . TRP B 1 328 ? -6.68 -50 -30.641 1 95.06 328 TRP B CA 1
ATOM 10686 C C . TRP B 1 328 ? -6.305 -48.562 -30.328 1 95.06 328 TRP B C 1
ATOM 10688 O O . TRP B 1 328 ? -5.23 -48.281 -29.781 1 95.06 328 TRP B O 1
ATOM 10698 N N . ALA B 1 329 ? -7.113 -47.656 -30.766 1 96.69 329 ALA B N 1
ATOM 10699 C CA . ALA B 1 329 ? -6.914 -46.219 -30.484 1 96.69 329 ALA B CA 1
ATOM 10700 C C . ALA B 1 329 ? -8.242 -45.531 -30.219 1 96.69 329 ALA B C 1
ATOM 10702 O O . ALA B 1 329 ? -9.312 -46.094 -30.453 1 96.69 329 ALA B O 1
ATOM 10703 N N . LEU B 1 330 ? -8.172 -44.375 -29.609 1 97.38 330 LEU B N 1
ATOM 10704 C CA . LEU B 1 330 ? -9.344 -43.531 -29.359 1 97.38 330 LEU B CA 1
ATOM 10705 C C . LEU B 1 330 ? -9.094 -42.094 -29.812 1 97.38 330 LEU B C 1
ATOM 10707 O O . LEU B 1 330 ? -8.141 -41.469 -29.375 1 97.38 330 LEU B O 1
ATOM 10711 N N . PHE B 1 331 ? -9.836 -41.594 -30.75 1 98.12 331 PHE B N 1
ATOM 10712 C CA . PHE B 1 331 ? -9.789 -40.188 -31.203 1 98.12 331 PHE B CA 1
ATOM 10713 C C . PHE B 1 331 ? -10.875 -39.375 -30.516 1 98.12 331 PHE B C 1
ATOM 10715 O O . PHE B 1 331 ? -12.031 -39.812 -30.438 1 98.12 331 PHE B O 1
ATOM 10722 N N . SER B 1 332 ? -10.508 -38.219 -29.969 1 97.88 332 SER B N 1
ATOM 10723 C CA . SER B 1 332 ? -11.484 -37.438 -29.188 1 97.88 332 SER B CA 1
ATOM 10724 C C . SER B 1 332 ? -11.453 -35.969 -29.562 1 97.88 332 SER B C 1
ATOM 10726 O O . SER B 1 332 ? -10.422 -35.438 -29.984 1 97.88 332 SER B O 1
ATOM 10728 N N . VAL B 1 333 ? -12.562 -35.312 -29.5 1 98.12 333 VAL B N 1
ATOM 10729 C CA . VAL B 1 333 ? -12.75 -33.875 -29.516 1 98.12 333 VAL B CA 1
ATOM 10730 C C . VAL B 1 333 ? -13.352 -33.406 -28.188 1 98.12 333 VAL B C 1
ATOM 10732 O O . VAL B 1 333 ? -14.508 -33.719 -27.891 1 98.12 333 VAL B O 1
ATOM 10735 N N . LYS B 1 334 ? -12.578 -32.719 -27.438 1 97.62 334 LYS B N 1
ATOM 10736 C CA . LYS B 1 334 ? -13 -32.281 -26.109 1 97.62 334 LYS B CA 1
ATOM 10737 C C . LYS B 1 334 ? -13.258 -30.781 -26.094 1 97.62 334 LYS B C 1
ATOM 10739 O O . LYS B 1 334 ? -12.359 -29.984 -26.375 1 97.62 334 LYS B O 1
ATOM 10744 N N . VAL B 1 335 ? -14.445 -30.422 -25.703 1 97.56 335 VAL B N 1
ATOM 10745 C CA . VAL B 1 335 ? -14.844 -29.031 -25.641 1 97.56 335 VAL B CA 1
ATOM 10746 C C . VAL B 1 335 ? -15.023 -28.609 -24.188 1 97.56 335 VAL B C 1
ATOM 10748 O O . VAL B 1 335 ? -15.781 -29.25 -23.438 1 97.56 335 VAL B O 1
ATOM 10751 N N . GLU B 1 336 ? -14.305 -27.688 -23.766 1 96.12 336 GLU B N 1
ATOM 10752 C CA . GLU B 1 336 ? -14.594 -27.047 -22.484 1 96.12 336 GLU B CA 1
ATOM 10753 C C . GLU B 1 336 ? -15.773 -26.094 -22.609 1 96.12 336 GLU B C 1
ATOM 10755 O O . GLU B 1 336 ? -15.609 -24.953 -23.062 1 96.12 336 GLU B O 1
ATOM 10760 N N . ALA B 1 337 ? -16.828 -26.438 -22 1 96.38 337 ALA B N 1
ATOM 10761 C CA . ALA B 1 337 ? -18.094 -25.75 -22.25 1 96.38 337 ALA B CA 1
ATOM 10762 C C . ALA B 1 337 ? -18.344 -24.688 -21.188 1 96.38 337 ALA B C 1
ATOM 10764 O O . ALA B 1 337 ? -17.797 -24.75 -20.078 1 96.38 337 ALA B O 1
ATOM 10765 N N . THR B 1 338 ? -19.109 -23.656 -21.594 1 94.19 338 THR B N 1
ATOM 10766 C CA . THR B 1 338 ? -19.672 -22.688 -20.656 1 94.19 338 THR B CA 1
ATOM 10767 C C . THR B 1 338 ? -20.938 -23.234 -20.016 1 94.19 338 THR B C 1
ATOM 10769 O O . THR B 1 338 ? -21.359 -24.359 -20.297 1 94.19 338 THR B O 1
ATOM 10772 N N . GLU B 1 339 ? -21.5 -22.422 -19.078 1 91.44 339 GLU B N 1
ATOM 10773 C CA . GLU B 1 339 ? -22.781 -22.812 -18.5 1 91.44 339 GLU B CA 1
ATOM 10774 C C . GLU B 1 339 ? -23.859 -22.938 -19.578 1 91.44 339 GLU B C 1
ATOM 10776 O O . GLU B 1 339 ? -24.672 -23.859 -19.547 1 91.44 339 GLU B O 1
ATOM 10781 N N . GLU B 1 340 ? -23.812 -22.031 -20.484 1 93.31 340 GLU B N 1
ATOM 10782 C CA . GLU B 1 340 ? -24.75 -22.078 -21.609 1 93.31 340 GLU B CA 1
ATOM 10783 C C . GLU B 1 340 ? -24.422 -23.234 -22.547 1 93.31 340 GLU B C 1
ATOM 10785 O O . GLU B 1 340 ? -25.328 -23.859 -23.109 1 93.31 340 GLU B O 1
ATOM 10790 N N . GLY B 1 341 ? -23.156 -23.516 -22.719 1 95 341 GLY B N 1
ATOM 10791 C CA . GLY B 1 341 ? -22.719 -24.594 -23.594 1 95 341 GLY B CA 1
ATOM 10792 C C . GLY B 1 341 ? -23.219 -25.953 -23.156 1 95 341 GLY B C 1
ATOM 10793 O O . GLY B 1 341 ? -23.547 -26.797 -24 1 95 341 GLY B O 1
ATOM 10794 N N . ILE B 1 342 ? -23.312 -26.156 -21.891 1 95.31 342 ILE B N 1
ATOM 10795 C CA . ILE B 1 342 ? -23.75 -27.438 -21.359 1 95.31 342 ILE B CA 1
ATOM 10796 C C . ILE B 1 342 ? -25.234 -27.625 -21.656 1 95.31 342 ILE B C 1
ATOM 10798 O O . ILE B 1 342 ? -25.719 -28.75 -21.781 1 95.31 342 ILE B O 1
ATOM 10802 N N . GLU B 1 343 ? -25.938 -26.531 -21.828 1 95.56 343 GLU B N 1
ATOM 10803 C CA . GLU B 1 343 ? -27.344 -26.594 -22.172 1 95.56 343 GLU B CA 1
ATOM 10804 C C . GLU B 1 343 ? -27.547 -26.828 -23.656 1 95.56 343 GLU B C 1
ATOM 10806 O O . GLU B 1 343 ? -28.656 -27.125 -24.109 1 95.56 343 GLU B O 1
ATOM 10811 N N . HIS B 1 344 ? -26.469 -26.734 -24.422 1 97.12 344 HIS B N 1
ATOM 10812 C CA . HIS B 1 344 ? -26.531 -26.875 -25.875 1 97.12 344 HIS B CA 1
ATOM 10813 C C . HIS B 1 344 ? -25.641 -28 -26.375 1 97.12 344 HIS B C 1
ATOM 10815 O O . HIS B 1 344 ? -24.922 -27.828 -27.359 1 97.12 344 HIS B O 1
ATOM 10821 N N . VAL B 1 345 ? -25.578 -29.062 -25.672 1 97.69 345 VAL B N 1
ATOM 10822 C CA . VAL B 1 345 ? -24.703 -30.188 -25.984 1 97.69 345 VAL B CA 1
ATOM 10823 C C . VAL B 1 345 ? -25 -30.672 -27.406 1 97.69 345 VAL B C 1
ATOM 10825 O O . VAL B 1 345 ? -24.078 -30.906 -28.188 1 97.69 345 VAL B O 1
ATOM 10828 N N . ASN B 1 346 ? -26.297 -30.812 -27.828 1 97.44 346 ASN B N 1
ATOM 10829 C CA . ASN B 1 346 ? -26.656 -31.297 -29.156 1 97.44 346 ASN B CA 1
ATOM 10830 C C . ASN B 1 346 ? -26.156 -30.359 -30.25 1 97.44 346 ASN B C 1
ATOM 10832 O O . ASN B 1 346 ? -25.688 -30.828 -31.281 1 97.44 346 ASN B O 1
ATOM 10836 N N . GLU B 1 347 ? -26.266 -29.141 -29.984 1 96.94 347 GLU B N 1
ATOM 10837 C CA . GLU B 1 347 ? -25.797 -28.156 -30.953 1 96.94 347 GLU B CA 1
ATOM 10838 C C . GLU B 1 347 ? -24.281 -28.188 -31.094 1 96.94 347 GLU B C 1
ATOM 10840 O O . GLU B 1 347 ? -23.75 -28.031 -32.188 1 96.94 347 GLU B O 1
ATOM 10845 N N . VAL B 1 348 ? -23.625 -28.312 -29.969 1 97.75 348 VAL B N 1
ATOM 10846 C CA . VAL B 1 348 ? -22.156 -28.391 -30 1 97.75 348 VAL B CA 1
ATOM 10847 C C . VAL B 1 348 ? -21.719 -29.609 -30.812 1 97.75 348 VAL B C 1
ATOM 10849 O O . VAL B 1 348 ? -20.812 -29.5 -31.641 1 97.75 348 VAL B O 1
ATOM 10852 N N . VAL B 1 349 ? -22.328 -30.75 -30.578 1 98.06 349 VAL B N 1
ATOM 10853 C CA . VAL B 1 349 ? -22.016 -31.969 -31.312 1 98.06 349 VAL B CA 1
ATOM 10854 C C . VAL B 1 349 ? -22.328 -31.781 -32.812 1 98.06 349 VAL B C 1
ATOM 10856 O O . VAL B 1 349 ? -21.594 -32.25 -33.656 1 98.06 349 VAL B O 1
ATOM 10859 N N . THR B 1 350 ? -23.422 -31.062 -33.094 1 97.75 350 THR B N 1
ATOM 10860 C CA . THR B 1 350 ? -23.781 -30.75 -34.469 1 97.75 350 THR B CA 1
ATOM 10861 C C . THR B 1 350 ? -22.656 -29.984 -35.156 1 97.75 350 THR B C 1
ATOM 10863 O O . THR B 1 350 ? -22.328 -30.281 -36.312 1 97.75 350 THR B O 1
ATOM 10866 N N . VAL B 1 351 ? -22.109 -29.031 -34.5 1 97.69 351 VAL B N 1
ATOM 10867 C CA . VAL B 1 351 ? -21.031 -28.219 -35.062 1 97.69 351 VAL B CA 1
ATOM 10868 C C . VAL B 1 351 ? -19.828 -29.109 -35.344 1 97.69 351 VAL B C 1
ATOM 10870 O O . VAL B 1 351 ? -19.156 -28.938 -36.375 1 97.69 351 VAL B O 1
ATOM 10873 N N . VAL B 1 352 ? -19.5 -29.984 -34.406 1 98.06 352 VAL B N 1
ATOM 10874 C CA . VAL B 1 352 ? -18.375 -30.906 -34.625 1 98.06 352 VAL B CA 1
ATOM 10875 C C . VAL B 1 352 ? -18.609 -31.734 -35.875 1 98.06 352 VAL B C 1
ATOM 10877 O O . VAL B 1 352 ? -17.719 -31.875 -36.719 1 98.06 352 VAL B O 1
ATOM 10880 N N . TYR B 1 353 ? -19.781 -32.25 -36.094 1 97.81 353 TYR B N 1
ATOM 10881 C CA . TYR B 1 353 ? -20.062 -33.094 -37.25 1 97.81 353 TYR B CA 1
ATOM 10882 C C . TYR B 1 353 ? -20.156 -32.25 -38.531 1 97.81 353 TYR B C 1
ATOM 10884 O O . TYR B 1 353 ? -19.812 -32.719 -39.625 1 97.81 353 TYR B O 1
ATOM 10892 N N . GLN B 1 354 ? -20.656 -30.984 -38.406 1 97.69 354 GLN B N 1
ATOM 10893 C CA . GLN B 1 354 ? -20.609 -30.094 -39.562 1 97.69 354 GLN B CA 1
ATOM 10894 C C . GLN B 1 354 ? -19.172 -29.922 -40.062 1 97.69 354 GLN B C 1
ATOM 10896 O O . GLN B 1 354 ? -18.922 -29.922 -41.25 1 97.69 354 GLN B O 1
ATOM 10901 N N . TYR B 1 355 ? -18.297 -29.734 -39.156 1 98 355 TYR B N 1
ATOM 10902 C CA . TYR B 1 355 ? -16.891 -29.594 -39.531 1 98 355 TYR B CA 1
ATOM 10903 C C . TYR B 1 355 ? -16.344 -30.891 -40.094 1 98 355 TYR B C 1
ATOM 10905 O O . TYR B 1 355 ? -15.602 -30.875 -41.094 1 98 355 TYR B O 1
ATOM 10913 N N . LEU B 1 356 ? -16.656 -32.062 -39.531 1 97.12 356 LEU B N 1
ATOM 10914 C CA . LEU B 1 356 ? -16.203 -33.375 -40.031 1 97.12 356 LEU B CA 1
ATOM 10915 C C . LEU B 1 356 ? -16.719 -33.625 -41.438 1 97.12 356 LEU B C 1
ATOM 10917 O O . LEU B 1 356 ? -15.992 -34.156 -42.281 1 97.12 356 LEU B O 1
ATOM 10921 N N . HIS B 1 357 ? -17.938 -33.25 -41.688 1 95.44 357 HIS B N 1
ATOM 10922 C CA . HIS B 1 357 ? -18.5 -33.375 -43.031 1 95.44 357 HIS B CA 1
ATOM 10923 C C . HIS B 1 357 ? -17.734 -32.5 -44.031 1 95.44 357 HIS B C 1
ATOM 10925 O O . HIS B 1 357 ? -17.516 -32.906 -45.188 1 95.44 357 HIS B O 1
ATOM 10931 N N . MET B 1 358 ? -17.469 -31.359 -43.531 1 95.94 358 MET B N 1
ATOM 10932 C CA . MET B 1 358 ? -16.641 -30.484 -44.375 1 95.94 358 MET B CA 1
ATOM 10933 C C . MET B 1 358 ? -15.297 -31.141 -44.688 1 95.94 358 MET B C 1
ATOM 10935 O O . MET B 1 358 ? -14.828 -31.094 -45.812 1 95.94 358 MET B O 1
ATOM 10939 N N . LEU B 1 359 ? -14.672 -31.719 -43.719 1 96.69 359 LEU B N 1
ATOM 10940 C CA . LEU B 1 359 ? -13.391 -32.406 -43.906 1 96.69 359 LEU B CA 1
ATOM 10941 C C . LEU B 1 359 ? -13.539 -33.562 -44.906 1 96.69 359 LEU B C 1
ATOM 10943 O O . LEU B 1 359 ? -12.656 -33.781 -45.719 1 96.69 359 LEU B O 1
ATOM 10947 N N . GLN B 1 360 ? -14.641 -34.312 -44.812 1 94 360 GLN B N 1
ATOM 10948 C CA . GLN B 1 360 ? -14.898 -35.406 -45.719 1 94 360 GLN B CA 1
ATOM 10949 C C . GLN B 1 360 ? -15 -34.938 -47.156 1 94 360 GLN B C 1
ATOM 10951 O O . GLN B 1 360 ? -14.523 -35.594 -48.062 1 94 360 GLN B O 1
ATOM 10956 N N . ARG B 1 361 ? -15.555 -33.812 -47.281 1 91.88 361 ARG B N 1
ATOM 10957 C CA . ARG B 1 361 ? -15.734 -33.25 -48.625 1 91.88 361 ARG B CA 1
ATOM 10958 C C . ARG B 1 361 ? -14.414 -32.75 -49.188 1 91.88 361 ARG B C 1
ATOM 10960 O O . ARG B 1 361 ? -14.148 -32.875 -50.375 1 91.88 361 ARG B O 1
ATOM 10967 N N . GLU B 1 362 ? -13.633 -32.219 -48.344 1 91.94 362 GLU B N 1
ATOM 10968 C CA . GLU B 1 362 ? -12.391 -31.578 -48.75 1 91.94 362 GLU B CA 1
ATOM 10969 C C . GLU B 1 362 ? -11.25 -32.562 -48.875 1 91.94 362 GLU B C 1
ATOM 10971 O O . GLU B 1 362 ? -10.242 -32.312 -49.531 1 91.94 362 GLU B O 1
ATOM 10976 N N . ALA B 1 363 ? -11.445 -33.781 -48.344 1 89.5 363 ALA B N 1
ATOM 10977 C CA . ALA B 1 363 ? -10.398 -34.781 -48.406 1 89.5 363 ALA B CA 1
ATOM 10978 C C . ALA B 1 363 ? -10.336 -35.406 -49.781 1 89.5 363 ALA B C 1
ATOM 10980 O O . ALA B 1 363 ? -11.367 -35.656 -50.406 1 89.5 363 ALA B O 1
ATOM 10981 N N . PRO B 1 364 ? -9.125 -35.625 -50.375 1 92.38 364 PRO B N 1
ATOM 10982 C CA . PRO B 1 364 ? -7.844 -35.375 -49.719 1 92.38 364 PRO B CA 1
ATOM 10983 C C . PRO B 1 364 ? -7.516 -33.875 -49.625 1 92.38 364 PRO B C 1
ATOM 10985 O O . PRO B 1 364 ? -7.855 -33.125 -50.531 1 92.38 364 PRO B O 1
ATOM 10988 N N . PHE B 1 365 ? -6.891 -33.562 -48.594 1 93.75 365 PHE B N 1
ATOM 10989 C CA . PHE B 1 365 ? -6.648 -32.125 -48.312 1 93.75 365 PHE B CA 1
ATOM 10990 C C . PHE B 1 365 ? -5.578 -31.578 -49.219 1 93.75 365 PHE B C 1
ATOM 10992 O O . PHE B 1 365 ? -4.762 -32.344 -49.781 1 93.75 365 PHE B O 1
ATOM 10999 N N . ALA B 1 366 ? -5.578 -30.266 -49.281 1 91.94 366 ALA B N 1
ATOM 11000 C CA . ALA B 1 366 ? -4.555 -29.594 -50.094 1 91.94 366 ALA B CA 1
ATOM 11001 C C . ALA B 1 366 ? -3.158 -29.891 -49.531 1 91.94 366 ALA B C 1
ATOM 11003 O O . ALA B 1 366 ? -2.949 -29.891 -48.312 1 91.94 366 ALA B O 1
ATOM 11004 N N . PRO B 1 367 ? -2.205 -30.125 -50.438 1 91.31 367 PRO B N 1
ATOM 11005 C CA . PRO B 1 367 ? -0.867 -30.531 -50 1 91.31 367 PRO B CA 1
ATOM 11006 C C . PRO B 1 367 ? -0.193 -29.516 -49.094 1 91.31 367 PRO B C 1
ATOM 11008 O O . PRO B 1 367 ? 0.583 -29.906 -48.188 1 91.31 367 PRO B O 1
ATOM 11011 N N . TRP B 1 368 ? -0.518 -28.312 -49.25 1 92.5 368 TRP B N 1
ATOM 11012 C CA . TRP B 1 368 ? 0.167 -27.281 -48.469 1 92.5 368 TRP B CA 1
ATOM 11013 C C . TRP B 1 368 ? -0.133 -27.438 -47 1 92.5 368 TRP B C 1
ATOM 11015 O O . TRP B 1 368 ? 0.685 -27.078 -46.156 1 92.5 368 TRP B O 1
ATOM 11025 N N . ILE B 1 369 ? -1.264 -27.938 -46.656 1 93.5 369 ILE B N 1
ATOM 11026 C CA . ILE B 1 369 ? -1.646 -28.094 -45.281 1 93.5 369 ILE B CA 1
ATOM 11027 C C . ILE B 1 369 ? -0.715 -29.094 -44.594 1 93.5 369 ILE B C 1
ATOM 11029 O O . ILE B 1 369 ? -0.224 -28.844 -43.469 1 93.5 369 ILE B O 1
ATOM 11033 N N . PHE B 1 370 ? -0.48 -30.188 -45.281 1 92.5 370 PHE B N 1
ATOM 11034 C CA . PHE B 1 370 ? 0.437 -31.188 -44.75 1 92.5 370 PHE B CA 1
ATOM 11035 C C . PHE B 1 370 ? 1.87 -30.672 -44.75 1 92.5 370 PHE B C 1
ATOM 11037 O O . PHE B 1 370 ? 2.619 -30.875 -43.812 1 92.5 370 PHE B O 1
ATOM 11044 N N . GLU B 1 371 ? 2.268 -30.031 -45.781 1 91.56 371 GLU B N 1
ATOM 11045 C CA . GLU B 1 371 ? 3.629 -29.516 -45.938 1 91.56 371 GLU B CA 1
ATOM 11046 C C . GLU B 1 371 ? 3.949 -28.5 -44.844 1 91.56 371 GLU B C 1
ATOM 11048 O O . GLU B 1 371 ? 5.062 -28.469 -44.312 1 91.56 371 GLU B O 1
ATOM 11053 N N . GLU B 1 372 ? 3.023 -27.734 -44.594 1 91.12 372 GLU B N 1
ATOM 11054 C CA . GLU B 1 372 ? 3.219 -26.734 -43.531 1 91.12 372 GLU B CA 1
ATOM 11055 C C . GLU B 1 372 ? 3.432 -27.422 -42.156 1 91.12 372 GLU B C 1
ATOM 11057 O O . GLU B 1 372 ? 4.312 -27.016 -41.406 1 91.12 372 GLU B O 1
ATOM 11062 N N . THR B 1 373 ? 2.611 -28.406 -41.875 1 90.56 373 THR B N 1
ATOM 11063 C CA . THR B 1 373 ? 2.76 -29.141 -40.625 1 90.56 373 THR B CA 1
ATOM 11064 C C . THR B 1 373 ? 4.102 -29.859 -40.594 1 90.56 373 THR B C 1
ATOM 11066 O O . THR B 1 373 ? 4.734 -29.938 -39.531 1 90.56 373 THR B O 1
ATOM 11069 N N . LYS B 1 374 ? 4.492 -30.344 -41.688 1 90.75 374 LYS B N 1
ATOM 11070 C CA . LYS B 1 374 ? 5.77 -31.047 -41.812 1 90.75 374 LYS B CA 1
ATOM 11071 C C . LYS B 1 374 ? 6.938 -30.078 -41.594 1 90.75 374 LYS B C 1
ATOM 11073 O O . LYS B 1 374 ? 7.887 -30.422 -40.875 1 90.75 374 LYS B O 1
ATOM 11078 N N . ASP B 1 375 ? 6.844 -28.969 -42.156 1 88.62 375 ASP B N 1
ATOM 11079 C CA . ASP B 1 375 ? 7.898 -27.969 -42.031 1 88.62 375 ASP B CA 1
ATOM 11080 C C . ASP B 1 375 ? 8.039 -27.5 -40.562 1 88.62 375 ASP B C 1
ATOM 11082 O O . ASP B 1 375 ? 9.156 -27.328 -40.062 1 88.62 375 ASP B O 1
ATOM 11086 N N . VAL B 1 376 ? 6.949 -27.297 -40 1 89.81 376 VAL B N 1
ATOM 11087 C CA . VAL B 1 376 ? 6.953 -26.859 -38.625 1 89.81 376 VAL B CA 1
ATOM 11088 C C . VAL B 1 376 ? 7.598 -27.922 -37.719 1 89.81 376 VAL B C 1
ATOM 11090 O O . VAL B 1 376 ? 8.406 -27.609 -36.844 1 89.81 376 VAL B O 1
ATOM 11093 N N . SER B 1 377 ? 7.27 -29.156 -37.969 1 91.44 377 SER B N 1
ATOM 11094 C CA . SER B 1 377 ? 7.828 -30.266 -37.188 1 91.44 377 SER B CA 1
ATOM 11095 C C . SER B 1 377 ? 9.328 -30.391 -37.438 1 91.44 377 SER B C 1
ATOM 11097 O O . SER B 1 377 ? 10.086 -30.703 -36.5 1 91.44 377 SER B O 1
ATOM 11099 N N . LEU B 1 378 ? 9.727 -30.172 -38.625 1 91.12 378 LEU B N 1
ATOM 11100 C CA . LEU B 1 378 ? 11.141 -30.266 -38.969 1 91.12 378 LEU B CA 1
ATOM 11101 C C . LEU B 1 378 ? 11.945 -29.172 -38.281 1 91.12 378 LEU B C 1
ATOM 11103 O O . LEU B 1 378 ? 13.039 -29.438 -37.75 1 91.12 378 LEU B O 1
ATOM 11107 N N . VAL B 1 379 ? 11.422 -28.016 -38.312 1 89.06 379 VAL B N 1
ATOM 11108 C CA . VAL B 1 379 ? 12.086 -26.891 -37.656 1 89.06 379 VAL B CA 1
ATOM 11109 C C . VAL B 1 379 ? 12.18 -27.141 -36.156 1 89.06 379 VAL B C 1
ATOM 11111 O O . VAL B 1 379 ? 13.211 -26.875 -35.531 1 89.06 379 VAL B O 1
ATOM 11114 N N . GLU B 1 380 ? 11.094 -27.641 -35.625 1 89.5 380 GLU B N 1
ATOM 11115 C CA . GLU B 1 380 ? 11.078 -27.938 -34.188 1 89.5 380 GLU B CA 1
ATOM 11116 C C . GLU B 1 380 ? 12.125 -29 -33.812 1 89.5 380 GLU B C 1
ATOM 11118 O O . GLU B 1 380 ? 12.789 -28.891 -32.781 1 89.5 380 GLU B O 1
ATOM 11123 N N . PHE B 1 381 ? 12.242 -29.922 -34.625 1 92.38 381 PHE B N 1
ATOM 11124 C CA . PHE B 1 381 ? 13.211 -30.984 -34.375 1 92.38 381 PHE B CA 1
ATOM 11125 C C . PHE B 1 381 ? 14.633 -30.469 -34.562 1 92.38 381 PHE B C 1
ATOM 11127 O O . PHE B 1 381 ? 15.523 -30.812 -33.781 1 92.38 381 PHE B O 1
ATOM 11134 N N . ARG B 1 382 ? 14.828 -29.688 -35.5 1 90.62 382 ARG B N 1
ATOM 11135 C CA . ARG B 1 382 ? 16.156 -29.172 -35.812 1 90.62 382 ARG B CA 1
ATOM 11136 C C . ARG B 1 382 ? 16.719 -28.344 -34.688 1 90.62 382 ARG B C 1
ATOM 11138 O O . ARG B 1 382 ? 17.891 -28.484 -34.312 1 90.62 382 ARG B O 1
ATOM 11145 N N . PHE B 1 383 ? 15.883 -27.578 -34.094 1 88.56 383 PHE B N 1
ATOM 11146 C CA . PHE B 1 383 ? 16.375 -26.641 -33.094 1 88.56 383 PHE B CA 1
ATOM 11147 C C . PHE B 1 383 ? 15.945 -27.062 -31.688 1 88.56 383 PHE B C 1
ATOM 11149 O O . PHE B 1 383 ? 15.898 -26.234 -30.781 1 88.56 383 PHE B O 1
ATOM 11156 N N . LYS B 1 384 ? 15.578 -28.312 -31.531 1 88.06 384 LYS B N 1
ATOM 11157 C CA . LYS B 1 384 ? 15.211 -28.844 -30.219 1 88.06 384 LYS B CA 1
ATOM 11158 C C . LYS B 1 384 ? 16.375 -28.75 -29.25 1 88.06 384 LYS B C 1
ATOM 11160 O O . LYS B 1 384 ? 17.516 -29.109 -29.594 1 88.06 384 LYS B O 1
ATOM 11165 N N . SER B 1 385 ? 16.078 -28.297 -28.078 1 84.44 385 SER B N 1
ATOM 11166 C CA . SER B 1 385 ? 17.109 -28.203 -27.047 1 84.44 385 SER B CA 1
ATOM 11167 C C . SER B 1 385 ? 17.266 -29.516 -26.297 1 84.44 385 SER B C 1
ATOM 11169 O O . SER B 1 385 ? 16.344 -30.344 -26.266 1 84.44 385 SER B O 1
ATOM 11171 N N . LYS B 1 386 ? 18.469 -29.641 -25.641 1 84.88 386 LYS B N 1
ATOM 11172 C CA . LYS B 1 386 ? 18.719 -30.828 -24.828 1 84.88 386 LYS B CA 1
ATOM 11173 C C . LYS B 1 386 ? 17.797 -30.859 -23.609 1 84.88 386 LYS B C 1
ATOM 11175 O O . LYS B 1 386 ? 17.516 -29.828 -23 1 84.88 386 LYS B O 1
ATOM 11180 N N . GLU B 1 387 ? 17.203 -31.984 -23.391 1 87.06 387 GLU B N 1
ATOM 11181 C CA . GLU B 1 387 ? 16.406 -32.219 -22.188 1 87.06 387 GLU B CA 1
ATOM 11182 C C . GLU B 1 387 ? 17.281 -32.719 -21.047 1 87.06 387 GLU B C 1
ATOM 11184 O O . GLU B 1 387 ? 18.438 -33.062 -21.25 1 87.06 387 GLU B O 1
ATOM 11189 N N . SER B 1 388 ? 16.703 -32.781 -19.906 1 90.44 388 SER B N 1
ATOM 11190 C CA . SER B 1 388 ? 17.422 -33.406 -18.797 1 90.44 388 SER B CA 1
ATOM 11191 C C . SER B 1 388 ? 17.688 -34.875 -19.062 1 90.44 388 SER B C 1
ATOM 11193 O O . SER B 1 388 ? 16.844 -35.594 -19.625 1 90.44 388 SER B O 1
ATOM 11195 N N . PRO B 1 389 ? 18.859 -35.219 -18.656 1 93.44 389 PRO B N 1
ATOM 11196 C CA . PRO B 1 389 ? 19.219 -36.625 -18.953 1 93.44 389 PRO B CA 1
ATOM 11197 C C . PRO B 1 389 ? 18.188 -37.594 -18.406 1 93.44 389 PRO B C 1
ATOM 11199 O O . PRO B 1 389 ? 17.844 -38.594 -19.078 1 93.44 389 PRO B O 1
ATOM 11202 N N . ILE B 1 390 ? 17.703 -37.344 -17.25 1 95.81 390 ILE B N 1
ATOM 11203 C CA . ILE B 1 390 ? 16.781 -38.312 -16.609 1 95.81 390 ILE B CA 1
ATOM 11204 C C . ILE B 1 390 ? 15.492 -38.375 -17.406 1 95.81 390 ILE B C 1
ATOM 11206 O O . ILE B 1 390 ? 14.961 -39.469 -17.625 1 95.81 390 ILE B O 1
ATOM 11210 N N . ASN B 1 391 ? 14.953 -37.312 -17.844 1 94.94 391 ASN B N 1
ATOM 11211 C CA . ASN B 1 391 ? 13.742 -37.312 -18.641 1 94.94 391 ASN B CA 1
ATOM 11212 C C . ASN B 1 391 ? 13.992 -37.906 -20.031 1 94.94 391 ASN B C 1
ATOM 11214 O O . ASN B 1 391 ? 13.141 -38.594 -20.578 1 94.94 391 ASN B O 1
ATOM 11218 N N . TYR B 1 392 ? 15.109 -37.531 -20.562 1 96.06 392 TYR B N 1
ATOM 11219 C CA . TYR B 1 392 ? 15.469 -38 -21.906 1 96.06 392 TYR B CA 1
ATOM 11220 C C . TYR B 1 392 ? 15.602 -39.5 -21.953 1 96.06 392 TYR B C 1
ATOM 11222 O O . TYR B 1 392 ? 15.062 -40.156 -22.859 1 96.06 392 TYR B O 1
ATOM 11230 N N . THR B 1 393 ? 16.359 -40.094 -21.016 1 98.06 393 THR B N 1
ATOM 11231 C CA . THR B 1 393 ? 16.562 -41.562 -21.016 1 98.06 393 THR B CA 1
ATOM 11232 C C . THR B 1 393 ? 15.25 -42.281 -20.766 1 98.06 393 THR B C 1
ATOM 11234 O O . THR B 1 393 ? 14.984 -43.312 -21.391 1 98.06 393 THR B O 1
ATOM 11237 N N . SER B 1 394 ? 14.477 -41.781 -19.812 1 97.75 394 SER B N 1
ATOM 11238 C CA . SER B 1 394 ? 13.18 -42.375 -19.531 1 97.75 394 SER B CA 1
ATOM 11239 C C . SER B 1 394 ? 12.305 -42.406 -20.781 1 97.75 394 SER B C 1
ATOM 11241 O O . SER B 1 394 ? 11.695 -43.406 -21.125 1 97.75 394 SER B O 1
ATOM 11243 N N . TYR B 1 395 ? 12.219 -41.281 -21.5 1 96.69 395 TYR B N 1
ATOM 11244 C CA . TYR B 1 395 ? 11.414 -41.156 -22.703 1 96.69 395 TYR B CA 1
ATOM 11245 C C . TYR B 1 395 ? 11.883 -42.156 -23.781 1 96.69 395 TYR B C 1
ATOM 11247 O O . TYR B 1 395 ? 11.078 -42.875 -24.359 1 96.69 395 TYR B O 1
ATOM 11255 N N . LEU B 1 396 ? 13.188 -42.188 -24.031 1 97.94 396 LEU B N 1
ATOM 11256 C CA . LEU B 1 396 ? 13.734 -43 -25.109 1 97.94 396 LEU B CA 1
ATOM 11257 C C . LEU B 1 396 ? 13.547 -44.469 -24.797 1 97.94 396 LEU B C 1
ATOM 11259 O O . LEU B 1 396 ? 13.266 -45.281 -25.703 1 97.94 396 LEU B O 1
ATOM 11263 N N . ALA B 1 397 ? 13.789 -44.844 -23.516 1 98.31 397 ALA B N 1
ATOM 11264 C CA . ALA B 1 397 ? 13.594 -46.219 -23.156 1 98.31 397 ALA B CA 1
ATOM 11265 C C . ALA B 1 397 ? 12.172 -46.688 -23.469 1 98.31 397 ALA B C 1
ATOM 11267 O O . ALA B 1 397 ? 11.953 -47.844 -23.875 1 98.31 397 ALA B O 1
ATOM 11268 N N . GLY B 1 398 ? 11.273 -45.844 -23.312 1 96.81 398 GLY B N 1
ATOM 11269 C CA . GLY B 1 398 ? 9.883 -46.156 -23.609 1 96.81 398 GLY B CA 1
ATOM 11270 C C . GLY B 1 398 ? 9.594 -46.281 -25.094 1 96.81 398 GLY B C 1
ATOM 11271 O O . GLY B 1 398 ? 8.922 -47.219 -25.531 1 96.81 398 GLY B O 1
ATOM 11272 N N . VAL B 1 399 ? 10.109 -45.406 -25.922 1 96 399 VAL B N 1
ATOM 11273 C CA . VAL B 1 399 ? 9.711 -45.312 -27.312 1 96 399 VAL B CA 1
ATOM 11274 C C . VAL B 1 399 ? 10.523 -46.312 -28.141 1 96 399 VAL B C 1
ATOM 11276 O O . VAL B 1 399 ? 10.156 -46.625 -29.281 1 96 399 VAL B O 1
ATOM 11279 N N . MET B 1 400 ? 11.578 -46.812 -27.578 1 97.44 400 MET B N 1
ATOM 11280 C CA . MET B 1 400 ? 12.375 -47.844 -28.266 1 97.44 400 MET B CA 1
ATOM 11281 C C . MET B 1 400 ? 11.516 -49.031 -28.625 1 97.44 400 MET B C 1
ATOM 11283 O O . MET B 1 400 ? 11.859 -49.781 -29.547 1 97.44 400 MET B O 1
ATOM 11287 N N . HIS B 1 401 ? 10.438 -49.25 -27.891 1 96.06 401 HIS B N 1
ATOM 11288 C CA . HIS B 1 401 ? 9.523 -50.344 -28.203 1 96.06 401 HIS B CA 1
ATOM 11289 C C . HIS B 1 401 ? 8.672 -50.031 -29.422 1 96.06 401 HIS B C 1
ATOM 11291 O O . HIS B 1 401 ? 8.156 -50.938 -30.078 1 96.06 401 HIS B O 1
ATOM 11297 N N . LYS B 1 402 ? 8.516 -48.812 -29.766 1 94.94 402 LYS B N 1
ATOM 11298 C CA . LYS B 1 402 ? 7.625 -48.344 -30.828 1 94.94 402 LYS B CA 1
ATOM 11299 C C . LYS B 1 402 ? 8.398 -48.094 -32.125 1 94.94 402 LYS B C 1
ATOM 11301 O O . LYS B 1 402 ? 7.941 -48.469 -33.188 1 94.94 402 LYS B O 1
ATOM 11306 N N . TYR B 1 403 ? 9.555 -47.531 -32.031 1 96.31 403 TYR B N 1
ATOM 11307 C CA . TYR B 1 403 ? 10.281 -47.094 -33.219 1 96.31 403 TYR B CA 1
ATOM 11308 C C . TYR B 1 403 ? 11.477 -48 -33.5 1 96.31 403 TYR B C 1
ATOM 11310 O O . TYR B 1 403 ? 12.156 -48.438 -32.562 1 96.31 403 TYR B O 1
ATOM 11318 N N . PRO B 1 404 ? 11.711 -48.156 -34.75 1 95.38 404 PRO B N 1
ATOM 11319 C CA . PRO B 1 404 ? 13 -48.781 -35.094 1 95.38 404 PRO B CA 1
ATOM 11320 C C . PRO B 1 404 ? 14.188 -47.906 -34.719 1 95.38 404 PRO B C 1
ATOM 11322 O O . PRO B 1 404 ? 14.031 -46.688 -34.5 1 95.38 404 PRO B O 1
ATOM 11325 N N . THR B 1 405 ? 15.312 -48.5 -34.594 1 96.31 405 THR B N 1
ATOM 11326 C CA . THR B 1 405 ? 16.531 -47.844 -34.125 1 96.31 405 THR B CA 1
ATOM 11327 C C . THR B 1 405 ? 16.75 -46.531 -34.906 1 96.31 405 THR B C 1
ATOM 11329 O O . THR B 1 405 ? 17.109 -45.5 -34.312 1 96.31 405 THR B O 1
ATOM 11332 N N . LYS B 1 406 ? 16.484 -46.531 -36.156 1 95.56 406 LYS B N 1
ATOM 11333 C CA . LYS B 1 406 ? 16.719 -45.375 -37.031 1 95.56 406 LYS B CA 1
ATOM 11334 C C . LYS B 1 406 ? 15.875 -44.188 -36.562 1 95.56 406 LYS B C 1
ATOM 11336 O O . LYS B 1 406 ? 16.312 -43.031 -36.656 1 95.56 406 LYS B O 1
ATOM 11341 N N . HIS B 1 407 ? 14.664 -44.5 -36.062 1 95.81 407 HIS B N 1
ATOM 11342 C CA . HIS B 1 407 ? 13.703 -43.438 -35.781 1 95.81 407 HIS B CA 1
ATOM 11343 C C . HIS B 1 407 ? 13.477 -43.25 -34.281 1 95.81 407 HIS B C 1
ATOM 11345 O O . HIS B 1 407 ? 12.516 -42.594 -33.875 1 95.81 407 HIS B O 1
ATOM 11351 N N . VAL B 1 408 ? 14.328 -43.781 -33.469 1 96.25 408 VAL B N 1
ATOM 11352 C CA . VAL B 1 408 ? 14.117 -43.75 -32.031 1 96.25 408 VAL B CA 1
ATOM 11353 C C . VAL B 1 408 ? 14.117 -42.312 -31.547 1 96.25 408 VAL B C 1
ATOM 11355 O O . VAL B 1 408 ? 13.32 -41.938 -30.672 1 96.25 408 VAL B O 1
ATOM 11358 N N . VAL B 1 409 ? 14.961 -41.469 -32.125 1 95.75 409 VAL B N 1
ATOM 11359 C CA . VAL B 1 409 ? 15.094 -40.094 -31.672 1 95.75 409 VAL B CA 1
ATOM 11360 C C . VAL B 1 409 ? 14.141 -39.188 -32.469 1 95.75 409 VAL B C 1
ATOM 11362 O O . VAL B 1 409 ? 13.508 -38.281 -31.891 1 95.75 409 VAL B O 1
ATOM 11365 N N . SER B 1 410 ? 13.914 -39.438 -33.719 1 94.75 410 SER B N 1
ATOM 11366 C CA . SER B 1 410 ? 13.203 -38.531 -34.625 1 94.75 410 SER B CA 1
ATOM 11367 C C . SER B 1 410 ? 11.742 -38.906 -34.75 1 94.75 410 SER B C 1
ATOM 11369 O O . SER B 1 410 ? 10.906 -38.094 -35.125 1 94.75 410 SER B O 1
ATOM 11371 N N . GLY B 1 411 ? 11.438 -40.156 -34.469 1 92.44 411 GLY B N 1
ATOM 11372 C CA . GLY B 1 411 ? 10.117 -40.688 -34.75 1 92.44 411 GLY B CA 1
ATOM 11373 C C . GLY B 1 411 ? 8.984 -39.906 -34.125 1 92.44 411 GLY B C 1
ATOM 11374 O O . GLY B 1 411 ? 7.914 -39.781 -34.719 1 92.44 411 GLY B O 1
ATOM 11375 N N . GLY B 1 412 ? 9.125 -39.438 -32.969 1 90.5 412 GLY B N 1
ATOM 11376 C CA . GLY B 1 412 ? 8.078 -38.688 -32.281 1 90.5 412 GLY B CA 1
ATOM 11377 C C . GLY B 1 412 ? 7.895 -37.281 -32.844 1 90.5 412 GLY B C 1
ATOM 11378 O O . GLY B 1 412 ? 6.891 -36.625 -32.562 1 90.5 412 GLY B O 1
ATOM 11379 N N . TYR B 1 413 ? 8.711 -36.781 -33.781 1 90.81 413 TYR B N 1
ATOM 11380 C CA . TYR B 1 413 ? 8.688 -35.375 -34.219 1 90.81 413 TYR B CA 1
ATOM 11381 C C . TYR B 1 413 ? 8.438 -35.281 -35.719 1 90.81 413 TYR B C 1
ATOM 11383 O O . TYR B 1 413 ? 7.504 -34.625 -36.156 1 90.81 413 TYR B O 1
ATOM 11391 N N . LEU B 1 414 ? 9.086 -36 -36.5 1 92.12 414 LEU B N 1
ATOM 11392 C CA . LEU B 1 414 ? 9.125 -35.812 -37.938 1 92.12 414 LEU B CA 1
ATOM 11393 C C . LEU B 1 414 ? 7.93 -36.469 -38.625 1 92.12 414 LEU B C 1
ATOM 11395 O O . LEU B 1 414 ? 7.445 -37.5 -38.156 1 92.12 414 LEU B O 1
ATOM 11399 N N . LEU B 1 415 ? 7.449 -35.781 -39.625 1 91.88 415 LEU B N 1
ATOM 11400 C CA . LEU B 1 415 ? 6.461 -36.281 -40.562 1 91.88 415 LEU B CA 1
ATOM 11401 C C . LEU B 1 415 ? 7.109 -36.625 -41.906 1 91.88 415 LEU B C 1
ATOM 11403 O O . LEU B 1 415 ? 7.891 -35.844 -42.438 1 91.88 415 LEU B O 1
ATOM 11407 N N . HIS B 1 416 ? 6.754 -37.781 -42.406 1 89.31 416 HIS B N 1
ATOM 11408 C CA . HIS B 1 416 ? 7.445 -38.188 -43.625 1 89.31 416 HIS B CA 1
ATOM 11409 C C . HIS B 1 416 ? 6.504 -38.156 -44.812 1 89.31 416 HIS B C 1
ATOM 11411 O O . HIS B 1 416 ? 6.801 -37.531 -45.844 1 89.31 416 HIS B O 1
ATOM 11417 N N . ASP B 1 417 ? 5.312 -38.844 -44.656 1 90.25 417 ASP B N 1
ATOM 11418 C CA . ASP B 1 417 ? 4.438 -39 -45.812 1 90.25 417 ASP B CA 1
ATOM 11419 C C . ASP B 1 417 ? 2.982 -38.719 -45.438 1 90.25 417 ASP B C 1
ATOM 11421 O O . ASP B 1 417 ? 2.549 -39.031 -44.312 1 90.25 417 ASP B O 1
ATOM 11425 N N . TYR B 1 418 ? 2.336 -38.156 -46.5 1 92.75 418 TYR B N 1
ATOM 11426 C CA . TYR B 1 418 ? 0.895 -38 -46.375 1 92.75 418 TYR B CA 1
ATOM 11427 C C . TYR B 1 418 ? 0.146 -39.188 -46.938 1 92.75 418 TYR B C 1
ATOM 11429 O O . TYR B 1 418 ? 0.23 -39.469 -48.125 1 92.75 418 TYR B O 1
ATOM 11437 N N . ASP B 1 419 ? -0.543 -39.875 -46.062 1 94.19 419 ASP B N 1
ATOM 11438 C CA . ASP B 1 419 ? -1.33 -41.031 -46.5 1 94.19 419 ASP B CA 1
ATOM 11439 C C . ASP B 1 419 ? -2.816 -40.688 -46.594 1 94.19 419 ASP B C 1
ATOM 11441 O O . ASP B 1 419 ? -3.555 -40.906 -45.625 1 94.19 419 ASP B O 1
ATOM 11445 N N . ALA B 1 420 ? -3.248 -40.344 -47.75 1 94.5 420 ALA B N 1
ATOM 11446 C CA . ALA B 1 420 ? -4.613 -39.875 -47.969 1 94.5 420 ALA B CA 1
ATOM 11447 C C . ALA B 1 420 ? -5.621 -40.969 -47.688 1 94.5 420 ALA B C 1
ATOM 11449 O O . ALA B 1 420 ? -6.723 -40.719 -47.188 1 94.5 420 ALA B O 1
ATOM 11450 N N . GLU B 1 421 ? -5.266 -42.125 -48.062 1 95.06 421 GLU B N 1
ATOM 11451 C CA . GLU B 1 421 ? -6.168 -43.25 -47.906 1 95.06 421 GLU B CA 1
ATOM 11452 C C . GLU B 1 421 ? -6.41 -43.562 -46.406 1 95.06 421 GLU B C 1
ATOM 11454 O O . GLU B 1 421 ? -7.547 -43.781 -46 1 95.06 421 GLU B O 1
ATOM 11459 N N . LYS B 1 422 ? -5.375 -43.562 -45.625 1 95.31 422 LYS B N 1
ATOM 11460 C CA . LYS B 1 422 ? -5.52 -43.844 -44.188 1 95.31 422 LYS B CA 1
ATOM 11461 C C . LYS B 1 422 ? -6.281 -42.719 -43.5 1 95.31 422 LYS B C 1
ATOM 11463 O O . LYS B 1 422 ? -7.043 -42.938 -42.562 1 95.31 422 LYS B O 1
ATOM 11468 N N . VAL B 1 423 ? -6.047 -41.5 -43.969 1 96.06 423 VAL B N 1
ATOM 11469 C CA . VAL B 1 423 ? -6.777 -40.344 -43.438 1 96.06 423 VAL B CA 1
ATOM 11470 C C . VAL B 1 423 ? -8.266 -40.5 -43.719 1 96.06 423 VAL B C 1
ATOM 11472 O O . VAL B 1 423 ? -9.102 -40.281 -42.844 1 96.06 423 VAL B O 1
ATOM 11475 N N . GLN B 1 424 ? -8.586 -40.969 -44.938 1 95.69 424 GLN B N 1
ATOM 11476 C CA . GLN B 1 424 ? -9.977 -41.188 -45.344 1 95.69 424 GLN B CA 1
ATOM 11477 C C . GLN B 1 424 ? -10.609 -42.312 -44.531 1 95.69 424 GLN B C 1
ATOM 11479 O O . GLN B 1 424 ? -11.773 -42.219 -44.125 1 95.69 424 GLN B O 1
ATOM 11484 N N . LYS B 1 425 ? -9.852 -43.281 -44.312 1 96.19 425 LYS B N 1
ATOM 11485 C CA . LYS B 1 425 ? -10.352 -44.375 -43.5 1 96.19 425 LYS B CA 1
ATOM 11486 C C . LYS B 1 425 ? -10.719 -43.938 -42.094 1 96.19 425 LYS B C 1
ATOM 11488 O O . LYS B 1 425 ? -11.727 -44.406 -41.531 1 96.19 425 LYS B O 1
ATOM 11493 N N . ILE B 1 426 ? -9.883 -43.156 -41.531 1 97.38 426 ILE B N 1
ATOM 11494 C CA . ILE B 1 426 ? -10.18 -42.625 -40.188 1 97.38 426 ILE B CA 1
ATOM 11495 C C . ILE B 1 426 ? -11.445 -41.781 -40.25 1 97.38 426 ILE B C 1
ATOM 11497 O O . ILE B 1 426 ? -12.336 -41.906 -39.406 1 97.38 426 ILE B O 1
ATOM 11501 N N . LEU B 1 427 ? -11.562 -40.844 -41.25 1 97 427 LEU B N 1
ATOM 11502 C CA . LEU B 1 427 ? -12.711 -39.969 -41.406 1 97 427 LEU B CA 1
ATOM 11503 C C . LEU B 1 427 ? -14 -40.781 -41.531 1 97 427 LEU B C 1
ATOM 11505 O O . LEU B 1 427 ? -15.039 -40.406 -41 1 97 427 LEU B O 1
ATOM 11509 N N . ASP B 1 428 ? -13.875 -41.875 -42.188 1 96.31 428 ASP B N 1
ATOM 11510 C CA . ASP B 1 428 ? -15.039 -42.75 -42.406 1 96.31 428 ASP B CA 1
ATOM 11511 C C . ASP B 1 428 ? -15.516 -43.375 -41.094 1 96.31 428 ASP B C 1
ATOM 11513 O O . ASP B 1 428 ? -16.672 -43.812 -41 1 96.31 428 ASP B O 1
ATOM 11517 N N . LEU B 1 429 ? -14.633 -43.438 -40.156 1 97 429 LEU B N 1
ATOM 11518 C CA . LEU B 1 429 ? -14.977 -44.125 -38.906 1 97 429 LEU B CA 1
ATOM 11519 C C . LEU B 1 429 ? -15.5 -43.094 -37.875 1 97 429 LEU B C 1
ATOM 11521 O O . LEU B 1 429 ? -16.016 -43.5 -36.812 1 97 429 LEU B O 1
ATOM 11525 N N . LEU B 1 430 ? -15.398 -41.812 -38.188 1 97.75 430 LEU B N 1
ATOM 11526 C CA . LEU B 1 430 ? -15.883 -40.781 -37.281 1 97.75 430 LEU B CA 1
ATOM 11527 C C . LEU B 1 430 ? -17.359 -40.469 -37.531 1 97.75 430 LEU B C 1
ATOM 11529 O O . LEU B 1 430 ? -17.703 -39.344 -37.875 1 97.75 430 LEU B O 1
ATOM 11533 N N . THR B 1 431 ? -18.188 -41.469 -37.25 1 96.75 431 THR B N 1
ATOM 11534 C CA . THR B 1 431 ? -19.625 -41.344 -37.5 1 96.75 431 THR B CA 1
ATOM 11535 C C . THR B 1 431 ? -20.406 -41.312 -36.188 1 96.75 431 THR B C 1
ATOM 11537 O O . THR B 1 431 ? -19.922 -41.781 -35.156 1 96.75 431 THR B O 1
ATOM 11540 N N . PRO B 1 432 ? -21.594 -40.781 -36.25 1 97.31 432 PRO B N 1
ATOM 11541 C CA . PRO B 1 432 ? -22.406 -40.688 -35.031 1 97.31 432 PRO B CA 1
ATOM 11542 C C . PRO B 1 432 ? -22.703 -42.062 -34.406 1 97.31 432 PRO B C 1
ATOM 11544 O O . PRO B 1 432 ? -22.688 -42.219 -33.188 1 97.31 432 PRO B O 1
ATOM 11547 N N . LYS B 1 433 ? -22.875 -43.031 -35.188 1 96.12 433 LYS B N 1
ATOM 11548 C CA . LYS B 1 433 ? -23.219 -44.375 -34.719 1 96.12 433 LYS B CA 1
ATOM 11549 C C . LYS B 1 433 ? -22.078 -45 -33.906 1 96.12 433 LYS B C 1
ATOM 11551 O O . LYS B 1 433 ? -22.297 -45.875 -33.094 1 96.12 433 LYS B O 1
ATOM 11556 N N . ARG B 1 434 ? -20.922 -44.531 -34.156 1 97.25 434 ARG B N 1
ATOM 11557 C CA . ARG B 1 434 ? -19.75 -45.062 -33.469 1 97.25 434 ARG B CA 1
ATOM 11558 C C . ARG B 1 434 ? -19.312 -44.188 -32.312 1 97.25 434 ARG B C 1
ATOM 11560 O O . ARG B 1 434 ? -18.438 -44.562 -31.531 1 97.25 434 ARG B O 1
ATOM 11567 N N . MET B 1 435 ? -20 -43.188 -32.125 1 97.5 435 MET B N 1
ATOM 11568 C CA . MET B 1 435 ? -19.578 -42.125 -31.203 1 97.5 435 MET B CA 1
ATOM 11569 C C . MET B 1 435 ? -19.875 -42.531 -29.766 1 97.5 435 MET B C 1
ATOM 11571 O O . MET B 1 435 ? -20.891 -43.156 -29.484 1 97.5 435 MET B O 1
ATOM 11575 N N . ARG B 1 436 ? -18.969 -42.156 -28.859 1 97.94 436 ARG B N 1
ATOM 11576 C CA . ARG B 1 436 ? -19.219 -42.125 -27.422 1 97.94 436 ARG B CA 1
ATOM 11577 C C . ARG B 1 436 ? -19.219 -40.688 -26.906 1 97.94 436 ARG B C 1
ATOM 11579 O O . ARG B 1 436 ? -18.203 -40 -26.969 1 97.94 436 ARG B O 1
ATOM 11586 N N . LEU B 1 437 ? -20.375 -40.219 -26.438 1 98.38 437 LEU B N 1
ATOM 11587 C CA . LEU B 1 437 ? -20.547 -38.844 -25.984 1 98.38 437 LEU B CA 1
ATOM 11588 C C . LEU B 1 437 ? -20.531 -38.781 -24.469 1 98.38 437 LEU B C 1
ATOM 11590 O O . LEU B 1 437 ? -21.422 -39.281 -23.797 1 98.38 437 LEU B O 1
ATOM 11594 N N . THR B 1 438 ? -19.484 -38.188 -23.891 1 98.31 438 THR B N 1
ATOM 11595 C CA . THR B 1 438 ? -19.406 -38 -22.438 1 98.31 438 THR B CA 1
ATOM 11596 C C . THR B 1 438 ? -19.609 -36.531 -22.078 1 98.31 438 THR B C 1
ATOM 11598 O O . THR B 1 438 ? -18.922 -35.656 -22.594 1 98.31 438 THR B O 1
ATOM 11601 N N . VAL B 1 439 ? -20.516 -36.25 -21.25 1 98.25 439 VAL B N 1
ATOM 11602 C CA . VAL B 1 439 ? -20.797 -34.906 -20.75 1 98.25 439 VAL B CA 1
ATOM 11603 C C . VAL B 1 439 ? -20.5 -34.812 -19.266 1 98.25 439 VAL B C 1
ATOM 11605 O O . VAL B 1 439 ? -21.094 -35.562 -18.469 1 98.25 439 VAL B O 1
ATOM 11608 N N . VAL B 1 440 ? -19.547 -34 -18.891 1 98 440 VAL B N 1
ATOM 11609 C CA . VAL B 1 440 ? -19.125 -33.844 -17.5 1 98 440 VAL B CA 1
ATOM 11610 C C . VAL B 1 440 ? -19.609 -32.5 -16.953 1 98 440 VAL B C 1
ATOM 11612 O O . VAL B 1 440 ? -19.281 -31.453 -17.516 1 98 440 VAL B O 1
ATOM 11615 N N . SER B 1 441 ? -20.391 -32.5 -15.961 1 97.06 441 SER B N 1
ATOM 11616 C CA . SER B 1 441 ? -20.906 -31.266 -15.367 1 97.06 441 SER B CA 1
ATOM 11617 C C . SER B 1 441 ? -21.453 -31.516 -13.969 1 97.06 441 SER B C 1
ATOM 11619 O O . SER B 1 441 ? -22.016 -32.594 -13.695 1 97.06 441 SER B O 1
ATOM 11621 N N . LYS B 1 442 ? -21.344 -30.562 -13.109 1 94.31 442 LYS B N 1
ATOM 11622 C CA . LYS B 1 442 ? -21.891 -30.641 -11.758 1 94.31 442 LYS B CA 1
ATOM 11623 C C . LYS B 1 442 ? -23.422 -30.672 -11.789 1 94.31 442 LYS B C 1
ATOM 11625 O O . LYS B 1 442 ? -24.062 -31.047 -10.805 1 94.31 442 LYS B O 1
ATOM 11630 N N . LYS B 1 443 ? -23.969 -30.297 -12.875 1 94.31 443 LYS B N 1
ATOM 11631 C CA . LYS B 1 443 ? -25.422 -30.328 -13.039 1 94.31 443 LYS B CA 1
ATOM 11632 C C . LYS B 1 443 ? -25.969 -31.734 -12.828 1 94.31 443 LYS B C 1
ATOM 11634 O O . LYS B 1 443 ? -27.141 -31.906 -12.5 1 94.31 443 LYS B O 1
ATOM 11639 N N . PHE B 1 444 ? -25.156 -32.719 -13 1 96.25 444 PHE B N 1
ATOM 11640 C CA . PHE B 1 444 ? -25.578 -34.125 -12.883 1 96.25 444 PHE B CA 1
ATOM 11641 C C . PHE B 1 444 ? -25.406 -34.625 -11.461 1 96.25 444 PHE B C 1
ATOM 11643 O O . PHE B 1 444 ? -25.719 -35.781 -11.156 1 96.25 444 PHE B O 1
ATOM 11650 N N . GLU B 1 445 ? -24.875 -33.844 -10.656 1 93.38 445 GLU B N 1
ATOM 11651 C CA . GLU B 1 445 ? -24.703 -34.25 -9.266 1 93.38 445 GLU B CA 1
ATOM 11652 C C . GLU B 1 445 ? -26.016 -34.719 -8.664 1 93.38 445 GLU B C 1
ATOM 11654 O O . GLU B 1 445 ? -27.062 -34.062 -8.812 1 93.38 445 GLU B O 1
ATOM 11659 N N . ASP B 1 446 ? -26.094 -35.844 -7.996 1 92.38 446 ASP B N 1
ATOM 11660 C CA . ASP B 1 446 ? -27.219 -36.469 -7.32 1 92.38 446 ASP B CA 1
ATOM 11661 C C . ASP B 1 446 ? -28.297 -36.875 -8.32 1 92.38 446 ASP B C 1
ATOM 11663 O O . ASP B 1 446 ? -29.453 -37.094 -7.945 1 92.38 446 ASP B O 1
ATOM 11667 N N . LYS B 1 447 ? -28 -36.875 -9.594 1 95.56 447 LYS B N 1
ATOM 11668 C CA . LYS B 1 447 ? -28.969 -37.281 -10.617 1 95.56 447 LYS B CA 1
ATOM 11669 C C . LYS B 1 447 ? -28.484 -38.5 -11.398 1 95.56 447 LYS B C 1
ATOM 11671 O O . LYS B 1 447 ? -29.156 -38.969 -12.32 1 95.56 447 LYS B O 1
ATOM 11676 N N . THR B 1 448 ? -27.375 -38.969 -11.07 1 96.56 448 THR B N 1
ATOM 11677 C CA . THR B 1 448 ? -26.797 -40.062 -11.812 1 96.56 448 THR B CA 1
ATOM 11678 C C . THR B 1 448 ? -27.328 -41.406 -11.289 1 96.56 448 THR B C 1
ATOM 11680 O O . THR B 1 448 ? -27.828 -41.469 -10.172 1 96.56 448 THR B O 1
ATOM 11683 N N . GLU B 1 449 ? -27.219 -42.375 -12.047 1 96.44 449 GLU B N 1
ATOM 11684 C CA . GLU B 1 449 ? -27.828 -43.656 -11.734 1 96.44 449 GLU B CA 1
ATOM 11685 C C . GLU B 1 449 ? -26.781 -44.688 -11.273 1 96.44 449 GLU B C 1
ATOM 11687 O O . GLU B 1 449 ? -27.125 -45.688 -10.648 1 96.44 449 GLU B O 1
ATOM 11692 N N . SER B 1 450 ? -25.578 -44.469 -11.648 1 97.12 450 SER B N 1
ATOM 11693 C CA . SER B 1 450 ? -24.531 -45.438 -11.359 1 97.12 450 SER B CA 1
ATOM 11694 C C . SER B 1 450 ? -23.328 -44.781 -10.68 1 97.12 450 SER B C 1
ATOM 11696 O O . SER B 1 450 ? -23.188 -43.562 -10.711 1 97.12 450 SER B O 1
ATOM 11698 N N . ILE B 1 451 ? -22.5 -45.625 -10 1 97.19 451 ILE B N 1
ATOM 11699 C CA . ILE B 1 451 ? -21.266 -45.188 -9.352 1 97.19 451 ILE B CA 1
ATOM 11700 C C . ILE B 1 451 ? -20.109 -46.125 -9.766 1 97.19 451 ILE B C 1
ATOM 11702 O O . ILE B 1 451 ? -20.234 -47.344 -9.703 1 97.19 451 ILE B O 1
ATOM 11706 N N . GLU B 1 452 ? -19.078 -45.562 -10.297 1 96.81 452 GLU B N 1
ATOM 11707 C CA . GLU B 1 452 ? -17.891 -46.312 -10.672 1 96.81 452 GLU B CA 1
ATOM 11708 C C . GLU B 1 452 ? -17.266 -46.969 -9.445 1 96.81 452 GLU B C 1
ATOM 11710 O O . GLU B 1 452 ? -17.219 -46.375 -8.367 1 96.81 452 GLU B O 1
ATOM 11715 N N . LYS B 1 453 ? -16.719 -48.031 -9.516 1 93.69 453 LYS B N 1
ATOM 11716 C CA . LYS B 1 453 ? -16.344 -48.906 -8.406 1 93.69 453 LYS B CA 1
ATOM 11717 C C . LYS B 1 453 ? -15.117 -48.375 -7.668 1 93.69 453 LYS B C 1
ATOM 11719 O O . LYS B 1 453 ? -15.07 -48.406 -6.438 1 93.69 453 LYS B O 1
ATOM 11724 N N . TRP B 1 454 ? -14.141 -47.938 -8.305 1 94.12 454 TRP B N 1
ATOM 11725 C CA . TRP B 1 454 ? -12.836 -47.719 -7.703 1 94.12 454 TRP B CA 1
ATOM 11726 C C . TRP B 1 454 ? -12.703 -46.281 -7.207 1 94.12 454 TRP B C 1
ATOM 11728 O O . TRP B 1 454 ? -12.188 -46.031 -6.113 1 94.12 454 TRP B O 1
ATOM 11738 N N . TYR B 1 455 ? -13.133 -45.375 -7.977 1 95.06 455 TYR B N 1
ATOM 11739 C CA . TYR B 1 455 ? -12.992 -43.969 -7.621 1 95.06 455 TYR B CA 1
ATOM 11740 C C . TYR B 1 455 ? -14.336 -43.375 -7.23 1 95.06 455 TYR B C 1
ATOM 11742 O O . TYR B 1 455 ? -14.422 -42.188 -6.895 1 95.06 455 TYR B O 1
ATOM 11750 N N . THR B 1 456 ? -15.398 -44.125 -7.312 1 94 456 THR B N 1
ATOM 11751 C CA . THR B 1 456 ? -16.734 -43.75 -6.883 1 94 456 THR B CA 1
ATOM 11752 C C . THR B 1 456 ? -17.266 -42.562 -7.707 1 94 456 THR B C 1
ATOM 11754 O O . THR B 1 456 ? -17.891 -41.656 -7.16 1 94 456 THR B O 1
ATOM 11757 N N . THR B 1 457 ? -17 -42.562 -8.977 1 97.12 457 THR B N 1
ATOM 11758 C CA . THR B 1 457 ? -17.453 -41.5 -9.883 1 97.12 457 THR B CA 1
ATOM 11759 C C . THR B 1 457 ? -18.938 -41.719 -10.242 1 97.12 457 THR B C 1
ATOM 11761 O O . THR B 1 457 ? -19.297 -42.719 -10.828 1 97.12 457 THR B O 1
ATOM 11764 N N . PRO B 1 458 ? -19.766 -40.75 -9.852 1 97.75 458 PRO B N 1
ATOM 11765 C CA . PRO B 1 458 ? -21.172 -40.875 -10.25 1 97.75 458 PRO B CA 1
ATOM 11766 C C . PRO B 1 458 ? -21.375 -40.688 -11.75 1 97.75 458 PRO B C 1
ATOM 11768 O O . PRO B 1 458 ? -20.844 -39.719 -12.32 1 97.75 458 PRO B O 1
ATOM 11771 N N . TYR B 1 459 ? -22.125 -41.594 -12.406 1 98.31 459 TYR B N 1
ATOM 11772 C CA . TYR B 1 459 ? -22.344 -41.469 -13.844 1 98.31 459 TYR B CA 1
ATOM 11773 C C . TYR B 1 459 ? -23.641 -42.156 -14.266 1 98.31 459 TYR B C 1
ATOM 11775 O O . TYR B 1 459 ? -24.219 -42.938 -13.492 1 98.31 459 TYR B O 1
ATOM 11783 N N . THR B 1 460 ? -24.188 -41.781 -15.398 1 98.19 460 THR B N 1
ATOM 11784 C CA . THR B 1 460 ? -25.266 -42.438 -16.094 1 98.19 460 THR B CA 1
ATOM 11785 C C . THR B 1 460 ? -24.891 -42.75 -17.547 1 98.19 460 THR B C 1
ATOM 11787 O O . THR B 1 460 ? -24.391 -41.875 -18.25 1 98.19 460 THR B O 1
ATOM 11790 N N . GLU B 1 461 ? -25 -43.969 -17.984 1 97.5 461 GLU B N 1
ATOM 11791 C CA . GLU B 1 461 ? -24.75 -44.344 -19.375 1 97.5 461 GLU B CA 1
ATOM 11792 C C . GLU B 1 461 ? -26.031 -44.812 -20.047 1 97.5 461 GLU B C 1
ATOM 11794 O O . GLU B 1 461 ? -26.844 -45.5 -19.453 1 97.5 461 GLU B O 1
ATOM 11799 N N . GLY B 1 462 ? -26.219 -44.344 -21.281 1 96 462 GLY B N 1
ATOM 11800 C CA . GLY B 1 462 ? -27.359 -44.75 -22.078 1 96 462 GLY B CA 1
ATOM 11801 C C . GLY B 1 462 ? -27.078 -44.719 -23.578 1 96 462 GLY B C 1
ATOM 11802 O O . GLY B 1 462 ? -26.078 -44.125 -24 1 96 462 GLY B O 1
ATOM 11803 N N . ALA B 1 463 ? -27.953 -45.344 -24.297 1 96.31 463 ALA B N 1
ATOM 11804 C CA . ALA B 1 463 ? -27.859 -45.25 -25.766 1 96.31 463 ALA B CA 1
ATOM 11805 C C . ALA B 1 463 ? -28.297 -43.875 -26.266 1 96.31 463 ALA B C 1
ATOM 11807 O O . ALA B 1 463 ? -29.234 -43.281 -25.734 1 96.31 463 ALA B O 1
ATOM 11808 N N . ILE B 1 464 ? -27.609 -43.406 -27.25 1 97.12 464 ILE B N 1
ATOM 11809 C CA . ILE B 1 464 ? -28.047 -42.188 -27.891 1 97.12 464 ILE B CA 1
ATOM 11810 C C . ILE B 1 464 ? -29.328 -42.438 -28.688 1 97.12 464 ILE B C 1
ATOM 11812 O O . ILE B 1 464 ? -29.438 -43.438 -29.391 1 97.12 464 ILE B O 1
ATOM 11816 N N . GLU B 1 465 ? -30.188 -41.562 -28.562 1 96 465 GLU B N 1
ATOM 11817 C CA . GLU B 1 465 ? -31.453 -41.688 -29.281 1 96 465 GLU B CA 1
ATOM 11818 C C . GLU B 1 465 ? -31.234 -41.75 -30.781 1 96 465 GLU B C 1
ATOM 11820 O O . GLU B 1 465 ? -30.391 -41.031 -31.328 1 96 465 GLU B O 1
ATOM 11825 N N . ALA B 1 466 ? -32.031 -42.562 -31.438 1 94.88 466 ALA B N 1
ATOM 11826 C CA . ALA B 1 466 ? -31.891 -42.75 -32.875 1 94.88 466 ALA B CA 1
ATOM 11827 C C . ALA B 1 466 ? -32.125 -41.469 -33.625 1 94.88 466 ALA B C 1
ATOM 11829 O O . ALA B 1 466 ? -31.438 -41.219 -34.625 1 94.88 466 ALA B O 1
ATOM 11830 N N . GLU B 1 467 ? -33.031 -40.719 -33.156 1 94.88 467 GLU B N 1
ATOM 11831 C CA . GLU B 1 467 ? -33.312 -39.438 -33.844 1 94.88 467 GLU B CA 1
ATOM 11832 C C . GLU B 1 467 ? -32.125 -38.5 -33.812 1 94.88 467 GLU B C 1
ATOM 11834 O O . GLU B 1 467 ? -31.844 -37.812 -34.781 1 94.88 467 GLU B O 1
ATOM 11839 N N . ARG B 1 468 ? -31.422 -38.5 -32.688 1 95.94 468 ARG B N 1
ATOM 11840 C CA . ARG B 1 468 ? -30.234 -37.656 -32.562 1 95.94 468 ARG B CA 1
ATOM 11841 C C . ARG B 1 468 ? -29.109 -38.156 -33.469 1 95.94 468 ARG B C 1
ATOM 11843 O O . ARG B 1 468 ? -28.422 -37.375 -34.094 1 95.94 468 ARG B O 1
ATOM 11850 N N . LEU B 1 469 ? -28.953 -39.438 -33.562 1 96.31 469 LEU B N 1
ATOM 11851 C CA . LEU B 1 469 ? -27.938 -40.031 -34.406 1 96.31 469 LEU B CA 1
ATOM 11852 C C . LEU B 1 469 ? -28.188 -39.688 -35.875 1 96.31 469 LEU B C 1
ATOM 11854 O O . LEU B 1 469 ? -27.25 -39.375 -36.625 1 96.31 469 LEU B O 1
ATOM 11858 N N . ASP B 1 470 ? -29.484 -39.75 -36.219 1 94 470 ASP B N 1
ATOM 11859 C CA . ASP B 1 470 ? -29.859 -39.438 -37.594 1 94 470 ASP B CA 1
ATOM 11860 C C . ASP B 1 470 ? -29.578 -37.969 -37.906 1 94 470 ASP B C 1
ATOM 11862 O O . ASP B 1 470 ? -29.125 -37.656 -39.031 1 94 470 ASP B O 1
ATOM 11866 N N . THR B 1 471 ? -29.844 -37.219 -36.969 1 93.94 471 THR B N 1
ATOM 11867 C CA . THR B 1 471 ? -29.625 -35.781 -37.156 1 93.94 471 THR B CA 1
ATOM 11868 C C . THR B 1 471 ? -28.141 -35.5 -37.375 1 93.94 471 THR B C 1
ATOM 11870 O O . THR B 1 471 ? -27.781 -34.625 -38.188 1 93.94 471 THR B O 1
ATOM 11873 N N . TRP B 1 472 ? -27.219 -36.156 -36.625 1 95.88 472 TRP B N 1
ATOM 11874 C CA . TRP B 1 472 ? -25.781 -35.906 -36.719 1 95.88 472 TRP B CA 1
ATOM 11875 C C . TRP B 1 472 ? -25.188 -36.562 -37.938 1 95.88 472 TRP B C 1
ATOM 11877 O O . TRP B 1 472 ? -24.094 -36.188 -38.375 1 95.88 472 TRP B O 1
ATOM 11887 N N . GLN B 1 473 ? -25.922 -37.531 -38.5 1 92.94 473 GLN B N 1
ATOM 11888 C CA . GLN B 1 473 ? -25.453 -38.188 -39.719 1 92.94 473 GLN B CA 1
ATOM 11889 C C . GLN B 1 473 ? -25.656 -37.312 -40.938 1 92.94 473 GLN B C 1
ATOM 11891 O O . GLN B 1 473 ? -24.844 -37.344 -41.875 1 92.94 473 GLN B O 1
ATOM 11896 N N . VAL B 1 474 ? -26.812 -36.594 -40.906 1 90.88 474 VAL B N 1
ATOM 11897 C CA . VAL B 1 474 ? -27.094 -35.719 -42.031 1 90.88 474 VAL B CA 1
ATOM 11898 C C . VAL B 1 474 ? -27.172 -34.281 -41.562 1 90.88 474 VAL B C 1
ATOM 11900 O O . VAL B 1 474 ? -28.25 -33.781 -41.219 1 90.88 474 VAL B O 1
ATOM 11903 N N . VAL B 1 475 ? -26.016 -33.625 -41.469 1 89.81 475 VAL B N 1
ATOM 11904 C CA . VAL B 1 475 ? -25.984 -32.25 -41 1 89.81 475 VAL B CA 1
ATOM 11905 C C . VAL B 1 475 ? -25.859 -31.297 -42.156 1 89.81 475 VAL B C 1
ATOM 11907 O O . VAL B 1 475 ? -25.297 -31.641 -43.219 1 89.81 475 VAL B O 1
ATOM 11910 N N . ASN B 1 476 ? -26.406 -30.094 -42.031 1 89.81 476 ASN B N 1
ATOM 11911 C CA . ASN B 1 476 ? -26.281 -29.031 -43 1 89.81 476 ASN B CA 1
ATOM 11912 C C . ASN B 1 476 ? -24.891 -28.406 -42.969 1 89.81 476 ASN B C 1
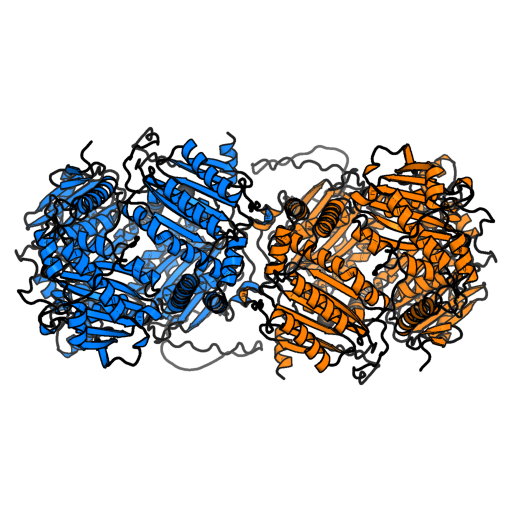ATOM 11914 O O . ASN B 1 476 ? -24.234 -28.391 -41.938 1 89.81 476 ASN B O 1
ATOM 11918 N N . ALA B 1 477 ? -24.578 -27.938 -44.094 1 91 477 ALA B N 1
ATOM 11919 C CA . ALA B 1 477 ? -23.312 -27.203 -44.188 1 91 477 ALA B CA 1
ATOM 11920 C C . ALA B 1 477 ? -23.391 -25.906 -43.375 1 91 477 ALA B C 1
ATOM 11922 O O . ALA B 1 477 ? -24.422 -25.234 -43.344 1 91 477 ALA B O 1
ATOM 11923 N N . ASN B 1 478 ? -22.375 -25.656 -42.656 1 94.25 478 ASN B N 1
ATOM 11924 C CA . ASN B 1 478 ? -22.234 -24.422 -41.906 1 94.25 478 ASN B CA 1
ATOM 11925 C C . ASN B 1 478 ? -21.25 -23.469 -42.562 1 94.25 478 ASN B C 1
ATOM 11927 O O . ASN B 1 478 ? -20.047 -23.734 -42.562 1 94.25 478 ASN B O 1
ATOM 11931 N N . GLY B 1 479 ? -21.688 -22.359 -43.094 1 92.62 479 GLY B N 1
ATOM 11932 C CA . GLY B 1 479 ? -20.875 -21.422 -43.844 1 92.62 479 GLY B CA 1
ATOM 11933 C C . GLY B 1 479 ? -19.844 -20.688 -43 1 92.62 479 GLY B C 1
ATOM 11934 O O . GLY B 1 479 ? -18.891 -20.094 -43.531 1 92.62 479 GLY B O 1
ATOM 11935 N N . GLU B 1 480 ? -19.906 -20.797 -41.719 1 94.62 480 GLU B N 1
ATOM 11936 C CA . GLU B 1 480 ? -19 -20.094 -40.844 1 94.62 480 GLU B CA 1
ATOM 11937 C C . GLU B 1 480 ? -17.766 -20.938 -40.531 1 94.62 480 GLU B C 1
ATOM 11939 O O . GLU B 1 480 ? -16.781 -20.453 -39.969 1 94.62 480 GLU B O 1
ATOM 11944 N N . LEU B 1 481 ? -17.812 -22.188 -40.875 1 96.69 481 LEU B N 1
ATOM 11945 C CA . LEU B 1 481 ? -16.688 -23.094 -40.656 1 96.69 481 LEU B CA 1
ATOM 11946 C C . LEU B 1 481 ? -15.828 -23.188 -41.938 1 96.69 481 LEU B C 1
ATOM 11948 O O . LEU B 1 481 ? -16.359 -23.188 -43.031 1 96.69 481 LEU B O 1
ATOM 11952 N N . ALA B 1 482 ? -14.523 -23.125 -41.719 1 94.94 482 ALA B N 1
ATOM 11953 C CA . ALA B 1 482 ? -13.602 -23.172 -42.844 1 94.94 482 ALA B CA 1
ATOM 11954 C C . ALA B 1 482 ? -12.266 -23.812 -42.438 1 94.94 482 ALA B C 1
ATOM 11956 O O . ALA B 1 482 ? -11.945 -23.906 -41.25 1 94.94 482 ALA B O 1
ATOM 11957 N N . LEU B 1 483 ? -11.508 -24.344 -43.406 1 94.81 483 LEU B N 1
ATOM 11958 C CA . LEU B 1 483 ? -10.141 -24.781 -43.156 1 94.81 483 LEU B CA 1
ATOM 11959 C C . LEU B 1 483 ? -9.234 -23.609 -42.844 1 94.81 483 LEU B C 1
ATOM 11961 O O . LEU B 1 483 ? -9.539 -22.469 -43.188 1 94.81 483 LEU B O 1
ATOM 11965 N N . PRO B 1 484 ? -8.234 -23.875 -42.125 1 91.5 484 PRO B N 1
ATOM 11966 C CA . PRO B 1 484 ? -7.363 -22.766 -41.688 1 91.5 484 PRO B CA 1
ATOM 11967 C C . PRO B 1 484 ? -6.656 -22.094 -42.875 1 91.5 484 PRO B C 1
ATOM 11969 O O . PRO B 1 484 ? -6.48 -22.703 -43.938 1 91.5 484 PRO B O 1
ATOM 11972 N N . HIS B 1 485 ? -6.246 -20.797 -42.625 1 90.81 485 HIS B N 1
ATOM 11973 C CA . HIS B 1 485 ? -5.406 -20.062 -43.562 1 90.81 485 HIS B CA 1
ATOM 11974 C C . HIS B 1 485 ? -3.934 -20.406 -43.375 1 90.81 485 HIS B C 1
ATOM 11976 O O . HIS B 1 485 ? -3.578 -21.125 -42.438 1 90.81 485 HIS B O 1
ATOM 11982 N N . ARG B 1 486 ? -3.086 -19.922 -44.281 1 90.31 486 ARG B N 1
ATOM 11983 C CA . ARG B 1 486 ? -1.647 -20.125 -44.156 1 90.31 486 ARG B CA 1
ATOM 11984 C C . ARG B 1 486 ? -1.081 -19.375 -42.969 1 90.31 486 ARG B C 1
ATOM 11986 O O . ARG B 1 486 ? -1.476 -18.234 -42.688 1 90.31 486 ARG B O 1
ATOM 11993 N N . ASN B 1 487 ? -0.212 -19.969 -42.219 1 90.44 487 ASN B N 1
ATOM 11994 C CA . ASN B 1 487 ? 0.382 -19.406 -41.031 1 90.44 487 ASN B CA 1
ATOM 11995 C C . ASN B 1 487 ? 1.479 -18.391 -41.375 1 90.44 487 ASN B C 1
ATOM 11997 O O . ASN B 1 487 ? 2.539 -18.766 -41.875 1 90.44 487 ASN B O 1
ATOM 12001 N N . GLU B 1 488 ? 1.227 -17.156 -41 1 84.69 488 GLU B N 1
ATOM 12002 C CA . GLU B 1 488 ? 2.148 -16.078 -41.344 1 84.69 488 GLU B CA 1
ATOM 12003 C C . GLU B 1 488 ? 3.35 -16.047 -40.406 1 84.69 488 GLU B C 1
ATOM 12005 O O . GLU B 1 488 ? 4.363 -15.414 -40.719 1 84.69 488 GLU B O 1
ATOM 12010 N N . PHE B 1 489 ? 3.365 -16.844 -39.438 1 89.12 489 PHE B N 1
ATOM 12011 C CA . PHE B 1 489 ? 4.414 -16.766 -38.438 1 89.12 489 PHE B CA 1
ATOM 12012 C C . PHE B 1 489 ? 5.484 -17.812 -38.688 1 89.12 489 PHE B C 1
ATOM 12014 O O . PHE B 1 489 ? 6.465 -17.906 -37.938 1 89.12 489 PHE B O 1
ATOM 12021 N N . ILE B 1 490 ? 5.297 -18.594 -39.656 1 90.5 490 ILE B N 1
ATOM 12022 C CA . ILE B 1 490 ? 6.328 -19.578 -39.969 1 90.5 490 ILE B CA 1
ATOM 12023 C C . ILE B 1 490 ? 7.613 -18.859 -40.375 1 90.5 490 ILE B C 1
ATOM 12025 O O . ILE B 1 490 ? 7.617 -18.062 -41.312 1 90.5 490 ILE B O 1
ATOM 12029 N N . CYS B 1 491 ? 8.672 -19.141 -39.719 1 90.31 491 CYS B N 1
ATOM 12030 C CA . CYS B 1 491 ? 9.93 -18.438 -39.906 1 90.31 491 CYS B CA 1
ATOM 12031 C C . CYS B 1 491 ? 10.672 -18.953 -41.125 1 90.31 491 CYS B C 1
ATOM 12033 O O . CYS B 1 491 ? 10.578 -20.141 -41.469 1 90.31 491 CYS B O 1
ATOM 12035 N N . THR B 1 492 ? 11.367 -18.047 -41.75 1 88.25 492 THR B N 1
ATOM 12036 C CA . THR B 1 492 ? 12.164 -18.406 -42.938 1 88.25 492 THR B CA 1
ATOM 12037 C C . THR B 1 492 ? 13.625 -18.016 -42.75 1 88.25 492 THR B C 1
ATOM 12039 O O . THR B 1 492 ? 14.477 -18.391 -43.531 1 88.25 492 THR B O 1
ATOM 12042 N N . ASP B 1 493 ? 13.883 -17.359 -41.781 1 91.12 493 ASP B N 1
ATOM 12043 C CA . ASP B 1 493 ? 15.234 -16.906 -41.438 1 91.12 493 ASP B CA 1
ATOM 12044 C C . ASP B 1 493 ? 15.664 -17.391 -40.062 1 91.12 493 ASP B C 1
ATOM 12046 O O . ASP B 1 493 ? 15.023 -17.062 -39.062 1 91.12 493 ASP B O 1
ATOM 12050 N N . PHE B 1 494 ? 16.688 -18.172 -40 1 91.62 494 PHE B N 1
ATOM 12051 C CA . PHE B 1 494 ? 17.172 -18.719 -38.719 1 91.62 494 PHE B CA 1
ATOM 12052 C C . PHE B 1 494 ? 18.609 -18.328 -38.469 1 91.62 494 PHE B C 1
ATOM 12054 O O . PHE B 1 494 ? 19.328 -19 -37.719 1 91.62 494 PHE B O 1
ATOM 12061 N N . ARG B 1 495 ? 19.109 -17.125 -39.062 1 89.06 495 ARG B N 1
ATOM 12062 C CA . ARG B 1 495 ? 20.484 -16.656 -38.938 1 89.06 495 ARG B CA 1
ATOM 12063 C C . ARG B 1 495 ? 20.797 -16.297 -37.469 1 89.06 495 ARG B C 1
ATOM 12065 O O . ARG B 1 495 ? 19.984 -15.656 -36.812 1 89.06 495 ARG B O 1
ATOM 12072 N N . ILE B 1 496 ? 21.969 -16.719 -37 1 93.56 496 ILE B N 1
ATOM 12073 C CA . ILE B 1 496 ? 22.469 -16.375 -35.688 1 93.56 496 ILE B CA 1
ATOM 12074 C C . ILE B 1 496 ? 23.25 -15.062 -35.75 1 93.56 496 ILE B C 1
ATOM 12076 O O . ILE B 1 496 ? 24.219 -14.945 -36.5 1 93.56 496 ILE B O 1
ATOM 12080 N N . VAL B 1 497 ? 22.859 -14.117 -34.938 1 93.31 497 VAL B N 1
ATOM 12081 C CA . VAL B 1 497 ? 23.438 -12.781 -35.031 1 93.31 497 VAL B CA 1
ATOM 12082 C C . VAL B 1 497 ? 24.422 -12.555 -33.875 1 93.31 497 VAL B C 1
ATOM 12084 O O . VAL B 1 497 ? 25.109 -11.539 -33.844 1 93.31 497 VAL B O 1
ATOM 12087 N N . THR B 1 498 ? 24.469 -13.492 -32.969 1 90.06 498 THR B N 1
ATOM 12088 C CA . THR B 1 498 ? 25.344 -13.352 -31.828 1 90.06 498 THR B CA 1
ATOM 12089 C C . THR B 1 498 ? 26.734 -13.906 -32.125 1 90.06 498 THR B C 1
ATOM 12091 O O . THR B 1 498 ? 26.875 -14.844 -32.906 1 90.06 498 THR B O 1
ATOM 12094 N N . PRO B 1 499 ? 27.734 -13.234 -31.547 1 81 499 PRO B N 1
ATOM 12095 C CA . PRO B 1 499 ? 29.078 -13.727 -31.797 1 81 499 PRO B CA 1
ATOM 12096 C C . PRO B 1 499 ? 29.375 -15.047 -31.094 1 81 499 PRO B C 1
ATOM 12098 O O . PRO B 1 499 ? 28.797 -15.32 -30.031 1 81 499 PRO B O 1
ATOM 12101 N N . PRO B 1 500 ? 30.141 -15.844 -31.75 1 76.06 500 PRO B N 1
ATOM 12102 C CA . PRO B 1 500 ? 30.516 -17.078 -31.062 1 76.06 500 PRO B CA 1
ATOM 12103 C C . PRO B 1 500 ? 31.438 -16.844 -29.875 1 76.06 500 PRO B C 1
ATOM 12105 O O . PRO B 1 500 ? 32.125 -15.828 -29.812 1 76.06 500 PRO B O 1
ATOM 12108 N N . GLU B 1 501 ? 31.234 -17.719 -28.891 1 71.62 501 GLU B N 1
ATOM 12109 C CA . GLU B 1 501 ? 32.125 -17.672 -27.734 1 71.62 501 GLU B CA 1
ATOM 12110 C C . GLU B 1 501 ? 33.562 -17.922 -28.141 1 71.62 501 GLU B C 1
ATOM 12112 O O . GLU B 1 501 ? 33.844 -18.688 -29.078 1 71.62 501 GLU B O 1
ATOM 12117 N N . ARG B 1 502 ? 34.5 -17.109 -27.734 1 59.34 502 ARG B N 1
ATOM 12118 C CA . ARG B 1 502 ? 35.906 -17.234 -28.078 1 59.34 502 ARG B CA 1
ATOM 12119 C C . ARG B 1 502 ? 36.438 -18.641 -27.812 1 59.34 502 ARG B C 1
ATOM 12121 O O . ARG B 1 502 ? 37.156 -19.219 -28.641 1 59.34 502 ARG B O 1
ATOM 12128 N N . ASP B 1 503 ? 36.125 -19.172 -26.531 1 59.34 503 ASP B N 1
ATOM 12129 C CA . ASP B 1 503 ? 36.469 -20.547 -26.156 1 59.34 503 ASP B CA 1
ATOM 12130 C C . ASP B 1 503 ? 35.219 -21.359 -25.875 1 59.34 503 ASP B C 1
ATOM 12132 O O . ASP B 1 503 ? 34.531 -21.125 -24.875 1 59.34 503 ASP B O 1
ATOM 12136 N N . ALA B 1 504 ? 34.906 -22.094 -26.781 1 54.66 504 ALA B N 1
ATOM 12137 C CA . ALA B 1 504 ? 33.688 -22.891 -26.734 1 54.66 504 ALA B CA 1
ATOM 12138 C C . ALA B 1 504 ? 33.719 -23.844 -25.547 1 54.66 504 ALA B C 1
ATOM 12140 O O . ALA B 1 504 ? 32.656 -24.281 -25.094 1 54.66 504 ALA B O 1
ATOM 12141 N N . SER B 1 505 ? 34.906 -24.281 -25.141 1 52.78 505 SER B N 1
ATOM 12142 C CA . SER B 1 505 ? 35 -25.328 -24.141 1 52.78 505 SER B CA 1
ATOM 12143 C C . SER B 1 505 ? 34.688 -24.797 -22.75 1 52.78 505 SER B C 1
ATOM 12145 O O . SER B 1 505 ? 34.406 -25.562 -21.828 1 52.78 505 SER B O 1
ATOM 12147 N N . THR B 1 506 ? 34.719 -23.438 -22.641 1 58.81 506 THR B N 1
ATOM 12148 C CA . THR B 1 506 ? 34.531 -22.953 -21.281 1 58.81 506 THR B CA 1
ATOM 12149 C C . THR B 1 506 ? 33.312 -22.031 -21.188 1 58.81 506 THR B C 1
ATOM 12151 O O . THR B 1 506 ? 33.281 -21 -21.844 1 58.81 506 THR B O 1
ATOM 12154 N N . TYR B 1 507 ? 32.25 -22.641 -20.625 1 62.81 507 TYR B N 1
ATOM 12155 C CA . TYR B 1 507 ? 31.125 -21.766 -20.297 1 62.81 507 TYR B CA 1
ATOM 12156 C C . TYR B 1 507 ? 31.547 -20.656 -19.344 1 62.81 507 TYR B C 1
ATOM 12158 O O . TYR B 1 507 ? 31.984 -20.922 -18.234 1 62.81 507 TYR B O 1
ATOM 12166 N N . VAL B 1 508 ? 31.719 -19.547 -19.859 1 65.5 508 VAL B N 1
ATOM 12167 C CA . VAL B 1 508 ? 32.062 -18.406 -19.016 1 65.5 508 VAL B CA 1
ATOM 12168 C C . VAL B 1 508 ? 30.812 -17.672 -18.578 1 65.5 508 VAL B C 1
ATOM 12170 O O . VAL B 1 508 ? 30 -17.266 -19.406 1 65.5 508 VAL B O 1
ATOM 12173 N N . LEU B 1 509 ? 30.672 -17.766 -17.328 1 72.31 509 LEU B N 1
ATOM 12174 C CA . LEU B 1 509 ? 29.547 -17.031 -16.75 1 72.31 509 LEU B CA 1
ATOM 12175 C C . LEU B 1 509 ? 29.672 -15.539 -17.031 1 72.31 509 LEU B C 1
ATOM 12177 O O . LEU B 1 509 ? 30.672 -14.914 -16.656 1 72.31 509 LEU B O 1
ATOM 12181 N N . SER B 1 510 ? 28.844 -15.047 -17.922 1 83.31 510 SER B N 1
ATOM 12182 C CA . SER B 1 510 ? 28.797 -13.602 -18.141 1 83.31 510 SER B CA 1
ATOM 12183 C C . SER B 1 510 ? 27.422 -13.039 -17.766 1 83.31 510 SER B C 1
ATOM 12185 O O . SER B 1 510 ? 26.406 -13.477 -18.281 1 83.31 510 SER B O 1
ATOM 12187 N N . PRO B 1 511 ? 27.406 -12.148 -16.828 1 90.25 511 PRO B N 1
ATOM 12188 C CA . PRO B 1 511 ? 26.125 -11.555 -16.422 1 90.25 511 PRO B CA 1
ATOM 12189 C C . PRO B 1 511 ? 25.516 -10.68 -17.516 1 90.25 511 PRO B C 1
ATOM 12191 O O . PRO B 1 511 ? 26.219 -10.242 -18.438 1 90.25 511 PRO B O 1
ATOM 12194 N N . PRO B 1 512 ? 24.172 -10.484 -17.422 1 94.94 512 PRO B N 1
ATOM 12195 C CA . PRO B 1 512 ? 23.547 -9.531 -18.328 1 94.94 512 PRO B CA 1
ATOM 12196 C C . PRO B 1 512 ? 24.141 -8.125 -18.219 1 94.94 512 PRO B C 1
ATOM 12198 O O . PRO B 1 512 ? 24.516 -7.699 -17.125 1 94.94 512 PRO B O 1
ATOM 12201 N N . THR B 1 513 ? 24.156 -7.449 -19.312 1 93.88 513 THR B N 1
ATOM 12202 C CA . THR B 1 513 ? 24.672 -6.09 -19.359 1 93.88 513 THR B CA 1
ATOM 12203 C C . THR B 1 513 ? 23.547 -5.07 -19.281 1 93.88 513 THR B C 1
ATOM 12205 O O . THR B 1 513 ? 22.5 -5.246 -19.906 1 93.88 513 THR B O 1
ATOM 12208 N N . LEU B 1 514 ? 23.75 -4.035 -18.453 1 95.88 514 LEU B N 1
ATOM 12209 C CA . LEU B 1 514 ? 22.781 -2.947 -18.344 1 95.88 514 LEU B CA 1
ATOM 12210 C C . LEU B 1 514 ? 22.953 -1.952 -19.484 1 95.88 514 LEU B C 1
ATOM 12212 O O . LEU B 1 514 ? 23.984 -1.269 -19.562 1 95.88 514 LEU B O 1
ATOM 12216 N N . LEU B 1 515 ? 21.984 -1.839 -20.391 1 96.12 515 LEU B N 1
ATOM 12217 C CA . LEU B 1 515 ? 22.109 -0.994 -21.562 1 96.12 515 LEU B CA 1
ATOM 12218 C C . LEU B 1 515 ? 21.391 0.337 -21.359 1 96.12 515 LEU B C 1
ATOM 12220 O O . LEU B 1 515 ? 21.734 1.335 -22 1 96.12 515 LEU B O 1
ATOM 12224 N N . ARG B 1 516 ? 20.344 0.294 -20.531 1 95.44 516 ARG B N 1
ATOM 12225 C CA . ARG B 1 516 ? 19.547 1.482 -20.266 1 95.44 516 ARG B CA 1
ATOM 12226 C C . ARG B 1 516 ? 19.109 1.544 -18.797 1 95.44 516 ARG B C 1
ATOM 12228 O O . ARG B 1 516 ? 18.781 0.519 -18.203 1 95.44 516 ARG B O 1
ATOM 12235 N N . ASN B 1 517 ? 19.219 2.707 -18.172 1 95 517 ASN B N 1
ATOM 12236 C CA . ASN B 1 517 ? 18.75 2.943 -16.812 1 95 517 ASN B CA 1
ATOM 12237 C C . ASN B 1 517 ? 18.312 4.391 -16.609 1 95 517 ASN B C 1
ATOM 12239 O O . ASN B 1 517 ? 19.125 5.262 -16.312 1 95 517 ASN B O 1
ATOM 12243 N N . ASP B 1 518 ? 17.047 4.637 -16.766 1 93.88 518 ASP B N 1
ATOM 12244 C CA . ASP B 1 518 ? 16.5 5.977 -16.547 1 93.88 518 ASP B CA 1
ATOM 12245 C C . ASP B 1 518 ? 15.133 5.914 -15.867 1 93.88 518 ASP B C 1
ATOM 12247 O O . ASP B 1 518 ? 14.773 4.895 -15.281 1 93.88 518 ASP B O 1
ATOM 12251 N N . ALA B 1 519 ? 14.422 7.004 -15.844 1 92.38 519 ALA B N 1
ATOM 12252 C CA . ALA B 1 519 ? 13.172 7.094 -15.102 1 92.38 519 ALA B CA 1
ATOM 12253 C C . ALA B 1 519 ? 12.078 6.254 -15.758 1 92.38 519 ALA B C 1
ATOM 12255 O O . ALA B 1 519 ? 11.133 5.824 -15.094 1 92.38 519 ALA B O 1
ATOM 12256 N N . GLN B 1 520 ? 12.242 5.941 -17.047 1 95 520 GLN B N 1
ATOM 12257 C CA . GLN B 1 520 ? 11.18 5.27 -17.797 1 95 520 GLN B CA 1
ATOM 12258 C C . GLN B 1 520 ? 11.422 3.762 -17.844 1 95 520 GLN B C 1
ATOM 12260 O O . GLN B 1 520 ? 10.469 2.977 -17.797 1 95 520 GLN B O 1
ATOM 12265 N N . ALA B 1 521 ? 12.727 3.418 -17.984 1 97 521 ALA B N 1
ATOM 12266 C CA . ALA B 1 521 ? 12.953 1.997 -18.234 1 97 521 ALA B CA 1
ATOM 12267 C C . ALA B 1 521 ? 14.375 1.596 -17.859 1 97 521 ALA B C 1
ATOM 12269 O O . ALA B 1 521 ? 15.258 2.449 -17.75 1 97 521 ALA B O 1
ATOM 12270 N N . ARG B 1 522 ? 14.57 0.366 -17.562 1 97.06 522 ARG B N 1
ATOM 12271 C CA . ARG B 1 522 ? 15.852 -0.314 -17.422 1 97.06 522 ARG B CA 1
ATOM 12272 C C . ARG B 1 522 ? 15.922 -1.549 -18.312 1 97.06 522 ARG B C 1
ATOM 12274 O O . ARG B 1 522 ? 14.992 -2.357 -18.344 1 97.06 522 ARG B O 1
ATOM 12281 N N . LEU B 1 523 ? 17 -1.718 -19.125 1 98.12 523 LEU B N 1
ATOM 12282 C CA . LEU B 1 523 ? 17.141 -2.809 -20.078 1 98.12 523 LEU B CA 1
ATOM 12283 C C . LEU B 1 523 ? 18.375 -3.65 -19.781 1 98.12 523 LEU B C 1
ATOM 12285 O O . LEU B 1 523 ? 19.5 -3.141 -19.781 1 98.12 523 LEU B O 1
ATOM 12289 N N . TRP B 1 524 ? 18.141 -4.91 -19.438 1 98.06 524 TRP B N 1
ATOM 12290 C CA . TRP B 1 524 ? 19.188 -5.914 -19.312 1 98.06 524 TRP B CA 1
ATOM 12291 C C . TRP B 1 524 ? 19.344 -6.715 -20.594 1 98.06 524 TRP B C 1
ATOM 12293 O O . TRP B 1 524 ? 18.344 -7.145 -21.188 1 98.06 524 TRP B O 1
ATOM 12303 N N . TYR B 1 525 ? 20.594 -6.879 -21.078 1 96.69 525 TYR B N 1
ATOM 12304 C CA . TYR B 1 525 ? 20.891 -7.527 -22.344 1 96.69 525 TYR B CA 1
ATOM 12305 C C . TYR B 1 525 ? 21.875 -8.68 -22.156 1 96.69 525 TYR B C 1
ATOM 12307 O O . TYR B 1 525 ? 22.922 -8.516 -21.531 1 96.69 525 TYR B O 1
ATOM 12315 N N . LYS B 1 526 ? 21.5 -9.891 -22.625 1 95.75 526 LYS B N 1
ATOM 12316 C CA . LYS B 1 526 ? 22.359 -11.07 -22.578 1 95.75 526 LYS B CA 1
ATOM 12317 C C . LYS B 1 526 ? 22.266 -11.883 -23.859 1 95.75 526 LYS B C 1
ATOM 12319 O O . LYS B 1 526 ? 21.359 -12.711 -24.016 1 95.75 526 LYS B O 1
ATOM 12324 N N . PRO B 1 527 ? 23.203 -11.766 -24.75 1 93.75 527 PRO B N 1
ATOM 12325 C CA . PRO B 1 527 ? 23.203 -12.578 -25.969 1 93.75 527 PRO B CA 1
ATOM 12326 C C . PRO B 1 527 ? 23.547 -14.039 -25.688 1 93.75 527 PRO B C 1
ATOM 12328 O O . PRO B 1 527 ? 24.344 -14.336 -24.797 1 93.75 527 PRO B O 1
ATOM 12331 N N . ASP B 1 528 ? 22.922 -14.945 -26.391 1 92.12 528 ASP B N 1
ATOM 12332 C CA . ASP B 1 528 ? 23.281 -16.359 -26.328 1 92.12 528 ASP B CA 1
ATOM 12333 C C . ASP B 1 528 ? 24.562 -16.641 -27.094 1 92.12 528 ASP B C 1
ATOM 12335 O O . ASP B 1 528 ? 24.531 -16.797 -28.328 1 92.12 528 ASP B O 1
ATOM 12339 N N . VAL B 1 529 ? 25.594 -16.75 -26.422 1 88.81 529 VAL B N 1
ATOM 12340 C CA . VAL B 1 529 ? 26.875 -16.969 -27.078 1 88.81 529 VAL B CA 1
ATOM 12341 C C . VAL B 1 529 ? 27.312 -18.422 -26.922 1 88.81 529 VAL B C 1
ATOM 12343 O O . VAL B 1 529 ? 28.266 -18.859 -27.547 1 88.81 529 VAL B O 1
ATOM 12346 N N . HIS B 1 530 ? 26.625 -19.109 -26.203 1 85.31 530 HIS B N 1
ATOM 12347 C CA . HIS B 1 530 ? 27.016 -20.484 -25.891 1 85.31 530 HIS B CA 1
ATOM 12348 C C . HIS B 1 530 ? 26.172 -21.5 -26.641 1 85.31 530 HIS B C 1
ATOM 12350 O O . HIS B 1 530 ? 26.703 -22.406 -27.297 1 85.31 530 HIS B O 1
ATOM 12356 N N . PHE B 1 531 ? 24.859 -21.406 -26.578 1 84.31 531 PHE B N 1
ATOM 12357 C CA . PHE B 1 531 ? 23.984 -22.375 -27.203 1 84.31 531 PHE B CA 1
ATOM 12358 C C . PHE B 1 531 ? 23.766 -22.047 -28.688 1 84.31 531 PHE B C 1
ATOM 12360 O O . PHE B 1 531 ? 23.594 -22.938 -29.516 1 84.31 531 PHE B O 1
ATOM 12367 N N . ARG B 1 532 ? 23.688 -20.766 -28.969 1 87.5 532 ARG B N 1
ATOM 12368 C CA . ARG B 1 532 ? 23.656 -20.203 -30.312 1 87.5 532 ARG B CA 1
ATOM 12369 C C . ARG B 1 532 ? 22.484 -20.781 -31.109 1 87.5 532 ARG B C 1
ATOM 12371 O O . ARG B 1 532 ? 22.672 -21.297 -32.219 1 87.5 532 ARG B O 1
ATOM 12378 N N . LYS B 1 533 ? 21.344 -20.719 -30.578 1 90.31 533 LYS B N 1
ATOM 12379 C CA . LYS B 1 533 ? 20.094 -21.062 -31.25 1 90.31 533 LYS B CA 1
ATOM 12380 C C . LYS B 1 533 ? 19.375 -19.812 -31.75 1 90.31 533 LYS B C 1
ATOM 12382 O O . LYS B 1 533 ? 19.562 -18.719 -31.219 1 90.31 533 LYS B O 1
ATOM 12387 N N . PRO B 1 534 ? 18.656 -19.953 -32.844 1 94 534 PRO B N 1
ATOM 12388 C CA . PRO B 1 534 ? 17.922 -18.797 -33.344 1 94 534 PRO B CA 1
ATOM 12389 C C . PRO B 1 534 ? 16.656 -18.5 -32.531 1 94 534 PRO B C 1
ATOM 12391 O O . PRO B 1 534 ? 15.594 -18.266 -33.094 1 94 534 PRO B O 1
ATOM 12394 N N . LYS B 1 535 ? 16.734 -18.578 -31.25 1 94.94 535 LYS B N 1
ATOM 12395 C CA . LYS B 1 535 ? 15.648 -18.344 -30.312 1 94.94 535 LYS B CA 1
ATOM 12396 C C . LYS B 1 535 ? 15.875 -17.062 -29.516 1 94.94 535 LYS B C 1
ATOM 12398 O O . LYS B 1 535 ? 17.016 -16.656 -29.281 1 94.94 535 LYS B O 1
ATOM 12403 N N . LEU B 1 536 ? 14.82 -16.422 -29.266 1 96.5 536 LEU B N 1
ATOM 12404 C CA . LEU B 1 536 ? 14.836 -15.148 -28.547 1 96.5 536 LEU B CA 1
ATOM 12405 C C . LEU B 1 536 ? 13.797 -15.141 -27.438 1 96.5 536 LEU B C 1
ATOM 12407 O O . LEU B 1 536 ? 12.695 -15.68 -27.609 1 96.5 536 LEU B O 1
ATOM 12411 N N . THR B 1 537 ? 14.172 -14.664 -26.281 1 97.81 537 THR B N 1
ATOM 12412 C CA . THR B 1 537 ? 13.25 -14.43 -25.172 1 97.81 537 THR B CA 1
ATOM 12413 C C . THR B 1 537 ? 13.242 -12.953 -24.781 1 97.81 537 THR B C 1
ATOM 12415 O O . THR B 1 537 ? 14.289 -12.375 -24.5 1 97.81 537 THR B O 1
ATOM 12418 N N . LEU B 1 538 ? 12.141 -12.344 -24.828 1 98.25 538 LEU B N 1
ATOM 12419 C CA . LEU B 1 538 ? 11.938 -10.984 -24.344 1 98.25 538 LEU B CA 1
ATOM 12420 C C . LEU B 1 538 ? 11 -10.969 -23.141 1 98.25 538 LEU B C 1
ATOM 12422 O O . LEU B 1 538 ? 9.867 -11.453 -23.234 1 98.25 538 LEU B O 1
ATOM 12426 N N . SER B 1 539 ? 11.492 -10.477 -22.047 1 98.38 539 SER B N 1
ATOM 12427 C CA . SER B 1 539 ? 10.703 -10.406 -20.812 1 98.38 539 SER B CA 1
ATOM 12428 C C . SER B 1 539 ? 10.57 -8.969 -20.328 1 98.38 539 SER B C 1
ATOM 12430 O O . SER B 1 539 ? 11.531 -8.195 -20.391 1 98.38 539 SER B O 1
ATOM 12432 N N . PHE B 1 540 ? 9.383 -8.609 -19.906 1 98.19 540 PHE B N 1
ATOM 12433 C CA . PHE B 1 540 ? 9.117 -7.262 -19.422 1 98.19 540 PHE B CA 1
ATOM 12434 C C . PHE B 1 540 ? 8.336 -7.301 -18.109 1 98.19 540 PHE B C 1
ATOM 12436 O O . PHE B 1 540 ? 7.441 -8.133 -17.938 1 98.19 540 PHE B O 1
ATOM 12443 N N . LEU B 1 541 ? 8.734 -6.504 -17.156 1 97.81 541 LEU B N 1
ATOM 12444 C CA . LEU B 1 541 ? 7.914 -6.141 -16.016 1 97.81 541 LEU B CA 1
ATOM 12445 C C . LEU B 1 541 ? 7.418 -4.703 -16.125 1 97.81 541 LEU B C 1
ATOM 12447 O O . LEU B 1 541 ? 8.219 -3.768 -16.156 1 97.81 541 LEU B O 1
ATOM 12451 N N . LEU B 1 542 ? 6.148 -4.551 -16.297 1 97.25 542 LEU B N 1
ATOM 12452 C CA . LEU B 1 542 ? 5.531 -3.229 -16.312 1 97.25 542 LEU B CA 1
ATOM 12453 C C . LEU B 1 542 ? 5.012 -2.859 -14.93 1 97.25 542 LEU B C 1
ATOM 12455 O O . LEU B 1 542 ? 3.863 -3.16 -14.594 1 97.25 542 LEU B O 1
ATOM 12459 N N . TYR B 1 543 ? 5.816 -2.133 -14.188 1 97.06 543 TYR B N 1
ATOM 12460 C CA . TYR B 1 543 ? 5.43 -1.728 -12.844 1 97.06 543 TYR B CA 1
ATOM 12461 C C . TYR B 1 543 ? 4.348 -0.655 -12.891 1 97.06 543 TYR B C 1
ATOM 12463 O O . TYR B 1 543 ? 4.508 0.37 -13.555 1 97.06 543 TYR B O 1
ATOM 12471 N N . THR B 1 544 ? 3.287 -0.914 -12.297 1 95.06 544 THR B N 1
ATOM 12472 C CA . THR B 1 544 ? 2.164 0.013 -12.203 1 95.06 544 THR B CA 1
ATOM 12473 C C . THR B 1 544 ? 1.489 -0.083 -10.836 1 95.06 544 THR B C 1
ATOM 12475 O O . THR B 1 544 ? 1.24 -1.182 -10.336 1 95.06 544 THR B O 1
ATOM 12478 N N . PRO B 1 545 ? 1.167 0.986 -10.164 1 91.12 545 PRO B N 1
ATOM 12479 C CA . PRO B 1 545 ? 0.669 0.963 -8.789 1 91.12 545 PRO B CA 1
ATOM 12480 C C . PRO B 1 545 ? -0.722 0.344 -8.672 1 91.12 545 PRO B C 1
ATOM 12482 O O . PRO B 1 545 ? -1.091 -0.161 -7.613 1 91.12 545 PRO B O 1
ATOM 12485 N N . THR B 1 546 ? -1.52 0.227 -9.656 1 90.81 546 THR B N 1
ATOM 12486 C CA . THR B 1 546 ? -2.932 -0.12 -9.547 1 90.81 546 THR B CA 1
ATOM 12487 C C . THR B 1 546 ? -3.154 -1.595 -9.867 1 90.81 546 THR B C 1
ATOM 12489 O O . THR B 1 546 ? -4.27 -2.104 -9.742 1 90.81 546 THR B O 1
ATOM 12492 N N . VAL B 1 547 ? -2.135 -2.352 -10.258 1 94.62 547 VAL B N 1
ATOM 12493 C CA . VAL B 1 547 ? -2.301 -3.707 -10.766 1 94.62 547 VAL B CA 1
ATOM 12494 C C . VAL B 1 547 ? -2.912 -4.598 -9.688 1 94.62 547 VAL B C 1
ATOM 12496 O O . VAL B 1 547 ? -3.723 -5.477 -9.984 1 94.62 547 VAL B O 1
ATOM 12499 N N . SER B 1 548 ? -2.521 -4.461 -8.461 1 95 548 SER B N 1
ATOM 12500 C CA . SER B 1 548 ? -2.992 -5.289 -7.355 1 95 548 SER B CA 1
ATOM 12501 C C . SER B 1 548 ? -3.051 -4.496 -6.055 1 95 548 SER B C 1
ATOM 12503 O O . SER B 1 548 ? -2.695 -5.008 -4.992 1 95 548 SER B O 1
ATOM 12505 N N . ALA B 1 549 ? -3.543 -3.281 -6.199 1 91.62 549 ALA B N 1
ATOM 12506 C CA . ALA B 1 549 ? -3.594 -2.393 -5.039 1 91.62 549 ALA B CA 1
ATOM 12507 C C . ALA B 1 549 ? -4.602 -2.895 -4.008 1 91.62 549 ALA B C 1
ATOM 12509 O O . ALA B 1 549 ? -4.398 -2.734 -2.803 1 91.62 549 ALA B O 1
ATOM 12510 N N . THR B 1 550 ? -5.727 -3.41 -4.445 1 93.88 550 THR B N 1
ATOM 12511 C CA . THR B 1 550 ? -6.766 -4.023 -3.625 1 93.88 550 THR B CA 1
ATOM 12512 C C . THR B 1 550 ? -7.176 -5.375 -4.199 1 93.88 550 THR B C 1
ATOM 12514 O O . THR B 1 550 ? -6.812 -5.719 -5.324 1 93.88 550 THR B O 1
ATOM 12517 N N . PRO B 1 551 ? -7.914 -6.18 -3.375 1 95.44 551 PRO B N 1
ATOM 12518 C CA . PRO B 1 551 ? -8.414 -7.43 -3.953 1 95.44 551 PRO B CA 1
ATOM 12519 C C . PRO B 1 551 ? -9.25 -7.207 -5.207 1 95.44 551 PRO B C 1
ATOM 12521 O O . PRO B 1 551 ? -9.219 -8.023 -6.133 1 95.44 551 PRO B O 1
ATOM 12524 N N . TYR B 1 552 ? -9.938 -6.086 -5.25 1 94.94 552 TYR B N 1
ATOM 12525 C CA . TYR B 1 552 ? -10.719 -5.75 -6.434 1 94.94 552 TYR B CA 1
ATOM 12526 C C . TYR B 1 552 ? -9.82 -5.5 -7.633 1 94.94 552 TYR B C 1
ATOM 12528 O O . TYR B 1 552 ? -10.07 -6.016 -8.727 1 94.94 552 TYR B O 1
ATOM 12536 N N . HIS B 1 553 ? -8.773 -4.77 -7.418 1 95.31 553 HIS B N 1
ATOM 12537 C CA . HIS B 1 553 ? -7.828 -4.48 -8.492 1 95.31 553 HIS B CA 1
ATOM 12538 C C . HIS B 1 553 ? -7.148 -5.754 -8.984 1 95.31 553 HIS B C 1
ATOM 12540 O O . HIS B 1 553 ? -6.914 -5.914 -10.18 1 95.31 553 HIS B O 1
ATOM 12546 N N . ALA B 1 554 ? -6.797 -6.598 -8.039 1 97 554 ALA B N 1
ATOM 12547 C CA . ALA B 1 554 ? -6.172 -7.863 -8.414 1 97 554 ALA B CA 1
ATOM 12548 C C . ALA B 1 554 ? -7.094 -8.688 -9.312 1 97 554 ALA B C 1
ATOM 12550 O O . ALA B 1 554 ? -6.652 -9.25 -10.32 1 97 554 ALA B O 1
ATOM 12551 N N . VAL B 1 555 ? -8.359 -8.766 -8.953 1 97.88 555 VAL B N 1
ATOM 12552 C CA . VAL B 1 555 ? -9.336 -9.516 -9.742 1 97.88 555 VAL B CA 1
ATOM 12553 C C . VAL B 1 555 ? -9.531 -8.844 -11.102 1 97.88 555 VAL B C 1
ATOM 12555 O O . VAL B 1 555 ? -9.578 -9.516 -12.133 1 97.88 555 VAL B O 1
ATOM 12558 N N . LEU B 1 556 ? -9.602 -7.539 -11.094 1 97.56 556 LEU B N 1
ATOM 12559 C CA . LEU B 1 556 ? -9.789 -6.793 -12.336 1 97.56 556 LEU B CA 1
ATOM 12560 C C . LEU B 1 556 ? -8.602 -7 -13.281 1 97.56 556 LEU B C 1
ATOM 12562 O O . LEU B 1 556 ? -8.789 -7.152 -14.484 1 97.56 556 LEU B O 1
ATOM 12566 N N . SER B 1 557 ? -7.41 -6.957 -12.734 1 97.69 557 SER B N 1
ATOM 12567 C CA . SER B 1 557 ? -6.23 -7.223 -13.547 1 97.69 557 SER B CA 1
ATOM 12568 C C . SER B 1 557 ? -6.258 -8.641 -14.117 1 97.69 557 SER B C 1
ATOM 12570 O O . SER B 1 557 ? -5.898 -8.859 -15.273 1 97.69 557 SER B O 1
ATOM 12572 N N . GLY B 1 558 ? -6.617 -9.57 -13.242 1 97.81 558 GLY B N 1
ATOM 12573 C CA . GLY B 1 558 ? -6.766 -10.93 -13.727 1 97.81 558 GLY B CA 1
ATOM 12574 C C . GLY B 1 558 ? -7.773 -11.055 -14.852 1 97.81 558 GLY B C 1
ATOM 12575 O O . GLY B 1 558 ? -7.52 -11.734 -15.852 1 97.81 558 GLY B O 1
ATOM 12576 N N . LEU B 1 559 ? -8.914 -10.445 -14.711 1 98 559 LEU B N 1
ATOM 12577 C CA . LEU B 1 559 ? -9.953 -10.453 -15.734 1 98 559 LEU B CA 1
ATOM 12578 C C . LEU B 1 559 ? -9.461 -9.789 -17.016 1 98 559 LEU B C 1
ATOM 12580 O O . LEU B 1 559 ? -9.703 -10.297 -18.109 1 98 559 LEU B O 1
ATOM 12584 N N . LEU B 1 560 ? -8.789 -8.688 -16.859 1 97.44 560 LEU B N 1
ATOM 12585 C CA . LEU B 1 560 ? -8.281 -7.949 -18.016 1 97.44 560 LEU B CA 1
ATOM 12586 C C . LEU B 1 560 ? -7.285 -8.789 -18.797 1 97.44 560 LEU B C 1
ATOM 12588 O O . LEU B 1 560 ? -7.324 -8.82 -20.031 1 97.44 560 LEU B O 1
ATOM 12592 N N . ILE B 1 561 ? -6.41 -9.469 -18.156 1 97.19 561 ILE B N 1
ATOM 12593 C CA . ILE B 1 561 ? -5.387 -10.289 -18.797 1 97.19 561 ILE B CA 1
ATOM 12594 C C . ILE B 1 561 ? -6.047 -11.461 -19.516 1 97.19 561 ILE B C 1
ATOM 12596 O O . ILE B 1 561 ? -5.676 -11.797 -20.641 1 97.19 561 ILE B O 1
ATOM 12600 N N . ARG B 1 562 ? -6.984 -12.062 -18.875 1 97.12 562 ARG B N 1
ATOM 12601 C CA . ARG B 1 562 ? -7.699 -13.172 -19.516 1 97.12 562 ARG B CA 1
ATOM 12602 C C . ARG B 1 562 ? -8.5 -12.68 -20.719 1 97.12 562 ARG B C 1
ATOM 12604 O O . ARG B 1 562 ? -8.617 -13.391 -21.719 1 97.12 562 ARG B O 1
ATOM 12611 N N . TYR B 1 563 ? -9.109 -11.5 -20.578 1 96.94 563 TYR B N 1
ATOM 12612 C CA . TYR B 1 563 ? -9.812 -10.891 -21.703 1 96.94 563 TYR B CA 1
ATOM 12613 C C . TYR B 1 563 ? -8.859 -10.641 -22.859 1 96.94 563 TYR B C 1
ATOM 12615 O O . TYR B 1 563 ? -9.188 -10.922 -24.016 1 96.94 563 TYR B O 1
ATOM 12623 N N . LEU B 1 564 ? -7.684 -10.148 -22.531 1 96.19 564 LEU B N 1
ATOM 12624 C CA . LEU B 1 564 ? -6.652 -9.906 -23.531 1 96.19 564 LEU B CA 1
ATOM 12625 C C . LEU B 1 564 ? -6.285 -11.195 -24.266 1 96.19 564 LEU B C 1
ATOM 12627 O O . LEU B 1 564 ? -6.223 -11.234 -25.484 1 96.19 564 LEU B O 1
ATOM 12631 N N . LYS B 1 565 ? -6.012 -12.227 -23.516 1 94.56 565 LYS B N 1
ATOM 12632 C CA . LYS B 1 565 ? -5.625 -13.508 -24.094 1 94.56 565 LYS B CA 1
ATOM 12633 C C . LYS B 1 565 ? -6.73 -14.062 -24.984 1 94.56 565 LYS B C 1
ATOM 12635 O O . LYS B 1 565 ? -6.453 -14.648 -26.031 1 94.56 565 LYS B O 1
ATOM 12640 N N . ASP B 1 566 ? -7.922 -13.898 -24.531 1 92.81 566 ASP B N 1
ATOM 12641 C CA . ASP B 1 566 ? -9.062 -14.367 -25.312 1 92.81 566 ASP B CA 1
ATOM 12642 C C . ASP B 1 566 ? -9.172 -13.602 -26.625 1 92.81 566 ASP B C 1
ATOM 12644 O O . ASP B 1 566 ? -9.43 -14.188 -27.672 1 92.81 566 ASP B O 1
ATOM 12648 N N . GLU B 1 567 ? -8.938 -12.375 -26.594 1 91.25 567 GLU B N 1
ATOM 12649 C CA . GLU B 1 567 ? -9.008 -11.547 -27.797 1 91.25 567 GLU B CA 1
ATOM 12650 C C . GLU B 1 567 ? -7.875 -11.883 -28.766 1 91.25 567 GLU B C 1
ATOM 12652 O O . GLU B 1 567 ? -8.039 -11.766 -29.984 1 91.25 567 GLU B O 1
ATOM 12657 N N . LEU B 1 568 ? -6.781 -12.273 -28.188 1 91.94 568 LEU B N 1
ATOM 12658 C CA . LEU B 1 568 ? -5.59 -12.523 -29 1 91.94 568 LEU B CA 1
ATOM 12659 C C . LEU B 1 568 ? -5.57 -13.961 -29.5 1 91.94 568 LEU B C 1
ATOM 12661 O O . LEU B 1 568 ? -4.762 -14.305 -30.375 1 91.94 568 LEU B O 1
ATOM 12665 N N . SER B 1 569 ? -6.414 -14.766 -29.078 1 88 569 SER B N 1
ATOM 12666 C CA . SER B 1 569 ? -6.344 -16.203 -29.281 1 88 569 SER B CA 1
ATOM 12667 C C . SER B 1 569 ? -6.281 -16.547 -30.766 1 88 569 SER B C 1
ATOM 12669 O O . SER B 1 569 ? -5.465 -17.375 -31.188 1 88 569 SER B O 1
ATOM 12671 N N . GLU B 1 570 ? -7.152 -15.961 -31.594 1 82.94 570 GLU B N 1
ATOM 12672 C CA . GLU B 1 570 ? -7.195 -16.266 -33.031 1 82.94 570 GLU B CA 1
ATOM 12673 C C . GLU B 1 570 ? -5.883 -15.898 -33.719 1 82.94 570 GLU B C 1
ATOM 12675 O O . GLU B 1 570 ? -5.391 -16.641 -34.562 1 82.94 570 GLU B O 1
ATOM 12680 N N . TYR B 1 571 ? -5.332 -14.836 -33.25 1 84.25 571 TYR B N 1
ATOM 12681 C CA . TYR B 1 571 ? -4.094 -14.344 -33.844 1 84.25 571 TYR B CA 1
ATOM 12682 C C . TYR B 1 571 ? -2.887 -15.086 -33.281 1 84.25 571 TYR B C 1
ATOM 12684 O O . TYR B 1 571 ? -2 -15.508 -34.031 1 84.25 571 TYR B O 1
ATOM 12692 N N . SER B 1 572 ? -2.861 -15.297 -32.031 1 88.69 572 SER B N 1
ATOM 12693 C CA . SER B 1 572 ? -1.682 -15.836 -31.359 1 88.69 572 SER B CA 1
ATOM 12694 C C . SER B 1 572 ? -1.553 -17.344 -31.594 1 88.69 572 SER B C 1
ATOM 12696 O O . SER B 1 572 ? -0.474 -17.906 -31.422 1 88.69 572 SER B O 1
ATOM 12698 N N . TYR B 1 573 ? -2.584 -17.969 -31.984 1 89.31 573 TYR B N 1
ATOM 12699 C CA . TYR B 1 573 ? -2.527 -19.391 -32.219 1 89.31 573 TYR B CA 1
ATOM 12700 C C . TYR B 1 573 ? -1.573 -19.719 -33.375 1 89.31 573 TYR B C 1
ATOM 12702 O O . TYR B 1 573 ? -0.82 -20.688 -33.312 1 89.31 573 TYR B O 1
ATOM 12710 N N . ASP B 1 574 ? -1.582 -18.922 -34.375 1 89.75 574 ASP B N 1
ATOM 12711 C CA . ASP B 1 574 ? -0.654 -19.078 -35.5 1 89.75 574 ASP B CA 1
ATOM 12712 C C . ASP B 1 574 ? 0.795 -18.984 -35.031 1 89.75 574 ASP B C 1
ATOM 12714 O O . ASP B 1 574 ? 1.646 -19.75 -35.469 1 89.75 574 ASP B O 1
ATOM 12718 N N . ALA B 1 575 ? 0.988 -18.078 -34.188 1 91.25 575 ALA B N 1
ATOM 12719 C CA . ALA B 1 575 ? 2.332 -17.922 -33.656 1 91.25 575 ALA B CA 1
ATOM 12720 C C . ALA B 1 575 ? 2.738 -19.141 -32.844 1 91.25 575 ALA B C 1
ATOM 12722 O O . ALA B 1 575 ? 3.881 -19.609 -32.906 1 91.25 575 ALA B O 1
ATOM 12723 N N . GLU B 1 576 ? 1.881 -19.656 -32.094 1 90.06 576 GLU B N 1
ATOM 12724 C CA . GLU B 1 576 ? 2.148 -20.828 -31.266 1 90.06 576 GLU B CA 1
ATOM 12725 C C . GLU B 1 576 ? 2.51 -22.031 -32.125 1 90.06 576 GLU B C 1
ATOM 12727 O O . GLU B 1 576 ? 3.439 -22.781 -31.797 1 90.06 576 GLU B O 1
ATOM 12732 N N . LEU B 1 577 ? 1.804 -22.156 -33.156 1 88.81 577 LEU B N 1
ATOM 12733 C CA . LEU B 1 577 ? 2.07 -23.25 -34.062 1 88.81 577 LEU B CA 1
ATOM 12734 C C . LEU B 1 577 ? 3.457 -23.125 -34.688 1 88.81 577 LEU B C 1
ATOM 12736 O O . LEU B 1 577 ? 4.094 -24.125 -35.031 1 88.81 577 LEU B O 1
ATOM 12740 N N . ALA B 1 578 ? 3.854 -21.922 -34.844 1 89.44 578 ALA B N 1
ATOM 12741 C CA . ALA B 1 578 ? 5.137 -21.656 -35.469 1 89.44 578 ALA B CA 1
ATOM 12742 C C . ALA B 1 578 ? 6.27 -21.625 -34.469 1 89.44 578 ALA B C 1
ATOM 12744 O O . ALA B 1 578 ? 7.391 -21.234 -34.781 1 89.44 578 ALA B O 1
ATOM 12745 N N . GLY B 1 579 ? 5.98 -21.984 -33.25 1 88.31 579 GLY B N 1
ATOM 12746 C CA . GLY B 1 579 ? 7.023 -22.125 -32.25 1 88.31 579 GLY B CA 1
ATOM 12747 C C . GLY B 1 579 ? 7.23 -20.875 -31.422 1 88.31 579 GLY B C 1
ATOM 12748 O O . GLY B 1 579 ? 8.281 -20.703 -30.797 1 88.31 579 GLY B O 1
ATOM 12749 N N . MET B 1 580 ? 6.316 -19.984 -31.453 1 92.81 580 MET B N 1
ATOM 12750 C CA . MET B 1 580 ? 6.387 -18.781 -30.641 1 92.81 580 MET B CA 1
ATOM 12751 C C . MET B 1 580 ? 5.305 -18.781 -29.562 1 92.81 580 MET B C 1
ATOM 12753 O O . MET B 1 580 ? 4.18 -19.219 -29.812 1 92.81 580 MET B O 1
ATOM 12757 N N . GLU B 1 581 ? 5.664 -18.391 -28.422 1 93.62 581 GLU B N 1
ATOM 12758 C CA . GLU B 1 581 ? 4.727 -18.375 -27.297 1 93.62 581 GLU B CA 1
ATOM 12759 C C . GLU B 1 581 ? 4.816 -17.062 -26.531 1 93.62 581 GLU B C 1
ATOM 12761 O O . GLU B 1 581 ? 5.844 -16.375 -26.562 1 93.62 581 GLU B O 1
ATOM 12766 N N . TYR B 1 582 ? 3.74 -16.641 -25.969 1 95.25 582 TYR B N 1
ATOM 12767 C CA . TYR B 1 582 ? 3.738 -15.484 -25.078 1 95.25 582 TYR B CA 1
ATOM 12768 C C . TYR B 1 582 ? 3.002 -15.797 -23.781 1 95.25 582 TYR B C 1
ATOM 12770 O O . TYR B 1 582 ? 2.234 -16.766 -23.719 1 95.25 582 TYR B O 1
ATOM 12778 N N . ASP B 1 583 ? 3.336 -15.133 -22.781 1 95.88 583 ASP B N 1
ATOM 12779 C CA . ASP B 1 583 ? 2.623 -15.203 -21.516 1 95.88 583 ASP B CA 1
ATOM 12780 C C . ASP B 1 583 ? 2.477 -13.82 -20.891 1 95.88 583 ASP B C 1
ATOM 12782 O O . ASP B 1 583 ? 3.381 -12.992 -20.984 1 95.88 583 ASP B O 1
ATOM 12786 N N . VAL B 1 584 ? 1.258 -13.555 -20.469 1 96.19 584 VAL B N 1
ATOM 12787 C CA . VAL B 1 584 ? 0.965 -12.336 -19.719 1 96.19 584 VAL B CA 1
ATOM 12788 C C . VAL B 1 584 ? 0.409 -12.695 -18.344 1 96.19 584 VAL B C 1
ATOM 12790 O O . VAL B 1 584 ? -0.556 -13.453 -18.234 1 96.19 584 VAL B O 1
ATOM 12793 N N . SER B 1 585 ? 1.013 -12.242 -17.344 1 97 585 SER B N 1
ATOM 12794 C CA . SER B 1 585 ? 0.592 -12.414 -15.953 1 97 585 SER B CA 1
ATOM 12795 C C . SER B 1 585 ? 0.859 -11.156 -15.133 1 97 585 SER B C 1
ATOM 12797 O O . SER B 1 585 ? 1.087 -10.086 -15.695 1 97 585 SER B O 1
ATOM 12799 N N . PHE B 1 586 ? 0.59 -11.242 -13.859 1 95.44 586 PHE B N 1
ATOM 12800 C CA . PHE B 1 586 ? 0.894 -10.07 -13.047 1 95.44 586 PHE B CA 1
ATOM 12801 C C . PHE B 1 586 ? 1.3 -10.477 -11.633 1 95.44 586 PHE B C 1
ATOM 12803 O O . PHE B 1 586 ? 0.971 -11.57 -11.18 1 95.44 586 PHE B O 1
ATOM 12810 N N . THR B 1 587 ? 2.109 -9.711 -11.039 1 93 587 THR B N 1
ATOM 12811 C CA . THR B 1 587 ? 2.504 -9.805 -9.633 1 93 587 THR B CA 1
ATOM 12812 C C . THR B 1 587 ? 1.811 -8.734 -8.805 1 93 587 THR B C 1
ATOM 12814 O O . THR B 1 587 ? 0.865 -8.094 -9.266 1 93 587 THR B O 1
ATOM 12817 N N . SER B 1 588 ? 2.242 -8.602 -7.602 1 92.12 588 SER B N 1
ATOM 12818 C CA . SER B 1 588 ? 1.654 -7.594 -6.723 1 92.12 588 SER B CA 1
ATOM 12819 C C . SER B 1 588 ? 2.004 -6.184 -7.184 1 92.12 588 SER B C 1
ATOM 12821 O O . SER B 1 588 ? 1.321 -5.219 -6.824 1 92.12 588 SER B O 1
ATOM 12823 N N . ARG B 1 589 ? 3.016 -6.086 -8.094 1 93.69 589 ARG B N 1
ATOM 12824 C CA . ARG B 1 589 ? 3.484 -4.738 -8.398 1 93.69 589 ARG B CA 1
ATOM 12825 C C . ARG B 1 589 ? 3.521 -4.5 -9.906 1 93.69 589 ARG B C 1
ATOM 12827 O O . ARG B 1 589 ? 3.598 -3.354 -10.359 1 93.69 589 ARG B O 1
ATOM 12834 N N . ALA B 1 590 ? 3.482 -5.645 -10.695 1 96.56 590 ALA B N 1
ATOM 12835 C CA . ALA B 1 590 ? 3.77 -5.426 -12.109 1 96.56 590 ALA B CA 1
ATOM 12836 C C . ALA B 1 590 ? 3.01 -6.426 -12.977 1 96.56 590 ALA B C 1
ATOM 12838 O O . ALA B 1 590 ? 2.686 -7.527 -12.531 1 96.56 590 ALA B O 1
ATOM 12839 N N . LEU B 1 591 ? 2.719 -5.973 -14.164 1 96.88 591 LEU B N 1
ATOM 12840 C CA . LEU B 1 591 ? 2.342 -6.891 -15.234 1 96.88 591 LEU B CA 1
ATOM 12841 C C . LEU B 1 591 ? 3.576 -7.527 -15.859 1 96.88 591 LEU B C 1
ATOM 12843 O O . LEU B 1 591 ? 4.574 -6.844 -16.109 1 96.88 591 LEU B O 1
ATOM 12847 N N . GLU B 1 592 ? 3.555 -8.789 -15.984 1 97.31 592 GLU B N 1
ATOM 12848 C CA . GLU B 1 592 ? 4.676 -9.523 -16.547 1 97.31 592 GLU B CA 1
ATOM 12849 C C . GLU B 1 592 ? 4.352 -10.031 -17.953 1 97.31 592 GLU B C 1
ATOM 12851 O O . GLU B 1 592 ? 3.346 -10.719 -18.156 1 97.31 592 GLU B O 1
ATOM 12856 N N . LEU B 1 593 ? 5.176 -9.648 -18.891 1 97.44 593 LEU B N 1
ATOM 12857 C CA . LEU B 1 593 ? 5.012 -10.062 -20.281 1 97.44 593 LEU B CA 1
ATOM 12858 C C . LEU B 1 593 ? 6.246 -10.82 -20.766 1 97.44 593 LEU B C 1
ATOM 12860 O O . LEU B 1 593 ? 7.371 -10.336 -20.641 1 97.44 593 LEU B O 1
ATOM 12864 N N . HIS B 1 594 ? 6.039 -12.047 -21.219 1 97.06 594 HIS B N 1
ATOM 12865 C CA . HIS B 1 594 ? 7.094 -12.867 -21.812 1 97.06 594 HIS B CA 1
ATOM 12866 C C . HIS B 1 594 ? 6.738 -13.289 -23.234 1 97.06 594 HIS B C 1
ATOM 12868 O O . HIS B 1 594 ? 5.609 -13.703 -23.5 1 97.06 594 HIS B O 1
ATOM 12874 N N . VAL B 1 595 ? 7.629 -13.07 -24.141 1 97.12 595 VAL B N 1
ATOM 12875 C CA . VAL B 1 595 ? 7.516 -13.617 -25.484 1 97.12 595 VAL B CA 1
ATOM 12876 C C . VAL B 1 595 ? 8.75 -14.445 -25.812 1 97.12 595 VAL B C 1
ATOM 12878 O O . VAL B 1 595 ? 9.883 -13.992 -25.625 1 97.12 595 VAL B O 1
ATOM 12881 N N . VAL B 1 596 ? 8.57 -15.664 -26.203 1 96.81 596 VAL B N 1
ATOM 12882 C CA . VAL B 1 596 ? 9.656 -16.594 -26.484 1 96.81 596 VAL B CA 1
ATOM 12883 C C . VAL B 1 596 ? 9.43 -17.266 -27.844 1 96.81 596 VAL B C 1
ATOM 12885 O O . VAL B 1 596 ? 8.297 -17.609 -28.188 1 96.81 596 VAL B O 1
ATOM 12888 N N . GLY B 1 597 ? 10.453 -17.406 -28.641 1 95.5 597 GLY B N 1
ATOM 12889 C CA . GLY B 1 597 ? 10.375 -18.078 -29.938 1 95.5 597 GLY B CA 1
ATOM 12890 C C . GLY B 1 597 ? 11.531 -17.719 -30.859 1 95.5 597 GLY B C 1
ATOM 12891 O O . GLY B 1 597 ? 12.625 -17.391 -30.391 1 95.5 597 GLY B O 1
ATOM 12892 N N . PHE B 1 598 ? 11.305 -17.922 -32.125 1 94.44 598 PHE B N 1
ATOM 12893 C CA . PHE B 1 598 ? 12.344 -17.641 -33.125 1 94.44 598 PHE B CA 1
ATOM 12894 C C . PHE B 1 598 ? 12.523 -16.141 -33.312 1 94.44 598 PHE B C 1
ATOM 12896 O O . PHE B 1 598 ? 11.539 -15.406 -33.375 1 94.44 598 PHE B O 1
ATOM 12903 N N . SER B 1 599 ? 13.781 -15.711 -33.375 1 94.81 599 SER B N 1
ATOM 12904 C CA . SER B 1 599 ? 14.148 -14.297 -33.375 1 94.81 599 SER B CA 1
ATOM 12905 C C . SER B 1 599 ? 13.594 -13.578 -34.594 1 94.81 599 SER B C 1
ATOM 12907 O O . SER B 1 599 ? 13.328 -12.375 -34.562 1 94.81 599 SER B O 1
ATOM 12909 N N . HIS B 1 600 ? 13.312 -14.344 -35.656 1 93.12 600 HIS B N 1
ATOM 12910 C CA . HIS B 1 600 ? 12.898 -13.758 -36.938 1 93.12 600 HIS B CA 1
ATOM 12911 C C . HIS B 1 600 ? 11.57 -13.023 -36.781 1 93.12 600 HIS B C 1
ATOM 12913 O O . HIS B 1 600 ? 11.438 -11.883 -37.25 1 93.12 600 HIS B O 1
ATOM 12919 N N . LYS B 1 601 ? 10.602 -13.578 -36.156 1 94.06 601 LYS B N 1
ATOM 12920 C CA . LYS B 1 601 ? 9.25 -13.023 -36.156 1 94.06 601 LYS B CA 1
ATOM 12921 C C . LYS B 1 601 ? 8.758 -12.719 -34.75 1 94.06 601 LYS B C 1
ATOM 12923 O O . LYS B 1 601 ? 7.676 -12.164 -34.562 1 94.06 601 LYS B O 1
ATOM 12928 N N . LEU B 1 602 ? 9.5 -12.922 -33.781 1 95.12 602 LEU B N 1
ATOM 12929 C CA . LEU B 1 602 ? 9.086 -12.75 -32.375 1 95.12 602 LEU B CA 1
ATOM 12930 C C . LEU B 1 602 ? 8.734 -11.289 -32.094 1 95.12 602 LEU B C 1
ATOM 12932 O O . LEU B 1 602 ? 7.762 -11.008 -31.406 1 95.12 602 LEU B O 1
ATOM 12936 N N . PRO B 1 603 ? 9.5 -10.273 -32.625 1 93.56 603 PRO B N 1
ATOM 12937 C CA . PRO B 1 603 ? 9.156 -8.875 -32.375 1 93.56 603 PRO B CA 1
ATOM 12938 C C . PRO B 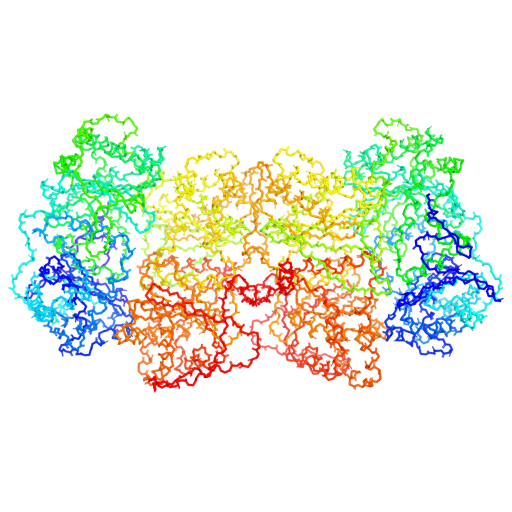1 603 ? 7.793 -8.484 -32.938 1 93.56 603 PRO B C 1
ATOM 12940 O O . PRO B 1 603 ? 7.125 -7.598 -32.406 1 93.56 603 PRO B O 1
ATOM 12943 N N . ILE B 1 604 ? 7.363 -9.172 -33.938 1 92.88 604 ILE B N 1
ATOM 12944 C CA . ILE B 1 604 ? 6.055 -8.898 -34.531 1 92.88 604 ILE B CA 1
ATOM 12945 C C . ILE B 1 604 ? 4.957 -9.32 -33.531 1 92.88 604 ILE B C 1
ATOM 12947 O O . ILE B 1 604 ? 3.98 -8.594 -33.344 1 92.88 604 ILE B O 1
ATOM 12951 N N . LEU B 1 605 ? 5.164 -10.484 -32.969 1 94.44 605 LEU B N 1
ATOM 12952 C CA . LEU B 1 605 ? 4.211 -10.953 -31.969 1 94.44 605 LEU B CA 1
ATOM 12953 C C . LEU B 1 605 ? 4.152 -9.992 -30.797 1 94.44 605 LEU B C 1
ATOM 12955 O O . LEU B 1 605 ? 3.064 -9.664 -30.297 1 94.44 605 LEU B O 1
ATOM 12959 N N . LEU B 1 606 ? 5.305 -9.523 -30.328 1 96.25 606 LEU B N 1
ATOM 12960 C CA . LEU B 1 606 ? 5.375 -8.586 -29.219 1 96.25 606 LEU B CA 1
ATOM 12961 C C . LEU B 1 606 ? 4.602 -7.309 -29.547 1 96.25 606 LEU B C 1
ATOM 12963 O O . LEU B 1 606 ? 3.826 -6.824 -28.719 1 96.25 606 LEU B O 1
ATOM 12967 N N . SER B 1 607 ? 4.805 -6.777 -30.703 1 94 607 SER B N 1
ATOM 12968 C CA . SER B 1 607 ? 4.145 -5.543 -31.109 1 94 607 SER B CA 1
ATOM 12969 C C . SER B 1 607 ? 2.629 -5.707 -31.125 1 94 607 SER B C 1
ATOM 12971 O O . SER B 1 607 ? 1.896 -4.801 -30.734 1 94 607 SER B O 1
ATOM 12973 N N . LYS B 1 608 ? 2.213 -6.848 -31.562 1 93.31 608 LYS B N 1
ATOM 12974 C CA . LYS B 1 608 ? 0.776 -7.102 -31.609 1 93.31 608 LYS B CA 1
ATOM 12975 C C . LYS B 1 608 ? 0.168 -7.133 -30.219 1 93.31 608 LYS B C 1
ATOM 12977 O O . LYS B 1 608 ? -0.944 -6.648 -30 1 93.31 608 LYS B O 1
ATOM 12982 N N . ILE B 1 609 ? 0.816 -7.746 -29.344 1 94.75 609 ILE B N 1
ATOM 12983 C CA . ILE B 1 609 ? 0.336 -7.844 -27.969 1 94.75 609 ILE B CA 1
ATOM 12984 C C . ILE B 1 609 ? 0.274 -6.453 -27.344 1 94.75 609 ILE B C 1
ATOM 12986 O O . ILE B 1 609 ? -0.715 -6.098 -26.703 1 94.75 609 ILE B O 1
ATOM 12990 N N . LEU B 1 610 ? 1.279 -5.648 -27.562 1 93.31 610 LEU B N 1
ATOM 12991 C CA . LEU B 1 610 ? 1.344 -4.301 -27 1 93.31 610 LEU B CA 1
ATOM 12992 C C . LEU B 1 610 ? 0.259 -3.412 -27.609 1 93.31 610 LEU B C 1
ATOM 12994 O O . LEU B 1 610 ? -0.366 -2.621 -26.891 1 93.31 610 LEU B O 1
ATOM 12998 N N . ASP B 1 611 ? 0.07 -3.566 -28.844 1 92 611 ASP B N 1
ATOM 12999 C CA . ASP B 1 611 ? -0.975 -2.797 -29.516 1 92 611 ASP B CA 1
ATOM 13000 C C . ASP B 1 611 ? -2.35 -3.121 -28.938 1 92 611 ASP B C 1
ATOM 13002 O O . ASP B 1 611 ? -3.172 -2.223 -28.734 1 92 611 ASP B O 1
ATOM 13006 N N . GLN B 1 612 ? -2.533 -4.398 -28.703 1 92.75 612 GLN B N 1
ATOM 13007 C CA . GLN B 1 612 ? -3.811 -4.812 -28.141 1 92.75 612 GLN B CA 1
ATOM 13008 C C . GLN B 1 612 ? -3.98 -4.281 -26.719 1 92.75 612 GLN B C 1
ATOM 13010 O O . GLN B 1 612 ? -5.07 -3.842 -26.344 1 92.75 612 GLN B O 1
ATOM 13015 N N . LEU B 1 613 ? -2.963 -4.324 -25.953 1 91.38 613 LEU B N 1
ATOM 13016 C CA . LEU B 1 613 ? -2.994 -3.805 -24.578 1 91.38 613 LEU B CA 1
ATOM 13017 C C . LEU B 1 613 ? -3.307 -2.312 -24.578 1 91.38 613 LEU B C 1
ATOM 13019 O O . LEU B 1 613 ? -4.109 -1.845 -23.766 1 91.38 613 LEU B O 1
ATOM 13023 N N . HIS B 1 614 ? -2.742 -1.64 -25.453 1 87.88 614 HIS B N 1
ATOM 13024 C CA . HIS B 1 614 ? -2.953 -0.2 -25.562 1 87.88 614 HIS B CA 1
ATOM 13025 C C . HIS B 1 61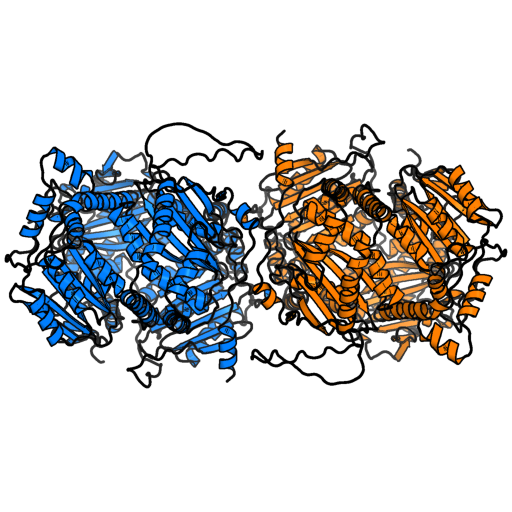4 ? -4.371 0.115 -26.031 1 87.88 614 HIS B C 1
ATOM 13027 O O . HIS B 1 614 ? -5 1.052 -25.531 1 87.88 614 HIS B O 1
ATOM 13033 N N . SER B 1 615 ? -4.754 -0.635 -26.984 1 90.06 615 SER B N 1
ATOM 13034 C CA . SER B 1 615 ? -6.109 -0.445 -27.484 1 90.06 615 SER B CA 1
ATOM 13035 C C . SER B 1 615 ? -7.141 -0.652 -26.375 1 90.06 615 SER B C 1
ATOM 13037 O O . SER B 1 615 ? -8.109 0.106 -26.281 1 90.06 615 SER B O 1
ATOM 13039 N N . MET B 1 616 ? -6.906 -1.603 -25.562 1 92.06 616 MET B N 1
ATOM 13040 C CA . MET B 1 616 ? -7.844 -1.945 -24.484 1 92.06 616 MET B CA 1
ATOM 13041 C C . MET B 1 616 ? -7.84 -0.879 -23.406 1 92.06 616 MET B C 1
ATOM 13043 O O . MET B 1 616 ? -8.812 -0.742 -22.656 1 92.06 616 MET B O 1
ATOM 13047 N N . SER B 1 617 ? -6.797 -0.152 -23.297 1 89.06 617 SER B N 1
ATOM 13048 C CA . SER B 1 617 ? -6.695 0.891 -22.281 1 89.06 617 SER B CA 1
ATOM 13049 C C . SER B 1 617 ? -7.254 2.217 -22.797 1 89.06 617 SER B C 1
ATOM 13051 O O . SER B 1 617 ? -7.398 3.17 -22.031 1 89.06 617 SER B O 1
ATOM 13053 N N . SER B 1 618 ? -7.598 2.283 -24.062 1 87.44 618 SER B N 1
ATOM 13054 C CA . SER B 1 618 ? -8.156 3.488 -24.672 1 87.44 618 SER B CA 1
ATOM 13055 C C . SER B 1 618 ? -9.641 3.625 -24.359 1 87.44 618 SER B C 1
ATOM 13057 O O . SER B 1 618 ? -10.359 2.629 -24.312 1 87.44 618 SER B O 1
ATOM 13059 N N . PRO B 1 619 ? -10.125 4.812 -24.172 1 82.5 619 PRO B N 1
ATOM 13060 C CA . PRO B 1 619 ? -11.555 5.02 -23.938 1 82.5 619 PRO B CA 1
ATOM 13061 C C . PRO B 1 619 ? -12.422 4.617 -25.125 1 82.5 619 PRO B C 1
ATOM 13063 O O . PRO B 1 619 ? -13.617 4.363 -24.969 1 82.5 619 PRO B O 1
ATOM 13066 N N . ASP B 1 620 ? -11.805 4.441 -26.312 1 86.25 620 ASP B N 1
ATOM 13067 C CA . ASP B 1 620 ? -12.547 4.152 -27.531 1 86.25 620 ASP B CA 1
ATOM 13068 C C . ASP B 1 620 ? -12.672 2.648 -27.75 1 86.25 620 ASP B C 1
ATOM 13070 O O . ASP B 1 620 ? -13.391 2.207 -28.656 1 86.25 620 ASP B O 1
ATOM 13074 N N . HIS B 1 621 ? -12.008 1.892 -26.891 1 91.56 621 HIS B N 1
ATOM 13075 C CA . HIS B 1 621 ? -12.062 0.447 -27.078 1 91.56 621 HIS B CA 1
ATOM 13076 C C . HIS B 1 621 ? -13.461 -0.091 -26.766 1 91.56 621 HIS B C 1
ATOM 13078 O O . HIS B 1 621 ? -14.07 0.302 -25.766 1 91.56 621 HIS B O 1
ATOM 13084 N N . VAL B 1 622 ? -13.898 -0.977 -27.656 1 93.25 622 VAL B N 1
ATOM 13085 C CA . VAL B 1 622 ? -15.219 -1.564 -27.453 1 93.25 622 VAL B CA 1
ATOM 13086 C C . VAL B 1 622 ? -15.07 -2.975 -26.891 1 93.25 622 VAL B C 1
ATOM 13088 O O . VAL B 1 622 ? -14.453 -3.842 -27.516 1 93.25 622 VAL B O 1
ATOM 13091 N N . TYR B 1 623 ? -15.641 -3.162 -25.75 1 94.75 623 TYR B N 1
ATOM 13092 C CA . TYR B 1 623 ? -15.609 -4.457 -25.078 1 94.75 623 TYR B CA 1
ATOM 13093 C C . TYR B 1 623 ? -16.875 -5.246 -25.359 1 94.75 623 TYR B C 1
ATOM 13095 O O . TYR B 1 623 ? -17.938 -4.664 -25.594 1 94.75 623 TYR B O 1
ATOM 13103 N N . ASN B 1 624 ? -16.75 -6.547 -25.422 1 93 624 ASN B N 1
ATOM 13104 C CA . ASN B 1 624 ? -17.875 -7.465 -25.594 1 93 624 ASN B CA 1
ATOM 13105 C C . ASN B 1 624 ? -18.391 -7.98 -24.25 1 93 624 ASN B C 1
ATOM 13107 O O . ASN B 1 624 ? -17.688 -8.695 -23.547 1 93 624 ASN B O 1
ATOM 13111 N N . ASP B 1 625 ? -19.625 -7.719 -23.984 1 92.75 625 ASP B N 1
ATOM 13112 C CA . ASP B 1 625 ? -20.234 -8.07 -22.703 1 92.75 625 ASP B CA 1
ATOM 13113 C C . ASP B 1 625 ? -20.312 -9.578 -22.516 1 92.75 625 ASP B C 1
ATOM 13115 O O . ASP B 1 625 ? -20.078 -10.094 -21.422 1 92.75 625 ASP B O 1
ATOM 13119 N N . ALA B 1 626 ? -20.656 -10.281 -23.516 1 90.19 626 ALA B N 1
ATOM 13120 C CA . ALA B 1 626 ? -20.781 -11.734 -23.438 1 90.19 626 ALA B CA 1
ATOM 13121 C C . ALA B 1 626 ? -19.438 -12.391 -23.125 1 90.19 626 ALA B C 1
ATOM 13123 O O . ALA B 1 626 ? -19.375 -13.359 -22.375 1 90.19 626 ALA B O 1
ATOM 13124 N N . MET B 1 627 ? -18.469 -11.875 -23.781 1 92.12 627 MET B N 1
ATOM 13125 C CA . MET B 1 627 ? -17.125 -12.391 -23.531 1 92.12 627 MET B CA 1
ATOM 13126 C C . MET B 1 627 ? -16.719 -12.141 -22.078 1 92.12 627 MET B C 1
ATOM 13128 O O . MET B 1 627 ? -16.141 -13.016 -21.438 1 92.12 627 MET B O 1
ATOM 13132 N N . PHE B 1 628 ? -17.031 -10.961 -21.609 1 95.75 628 PHE B N 1
ATOM 13133 C CA . PHE B 1 628 ? -16.703 -10.625 -20.234 1 95.75 628 PHE B CA 1
ATOM 13134 C C . PHE B 1 628 ? -17.406 -11.57 -19.266 1 95.75 628 PHE B C 1
ATOM 13136 O O . PHE B 1 628 ? -16.781 -12.078 -18.328 1 95.75 628 PHE B O 1
ATOM 13143 N N . GLU B 1 629 ? -18.594 -11.812 -19.484 1 93.81 629 GLU B N 1
ATOM 13144 C CA . GLU B 1 629 ? -19.359 -12.664 -18.578 1 93.81 629 GLU B CA 1
ATOM 13145 C C . GLU B 1 629 ? -18.812 -14.094 -18.578 1 93.81 629 GLU B C 1
ATOM 13147 O O . GLU B 1 629 ? -18.781 -14.742 -17.531 1 93.81 629 GLU B O 1
ATOM 13152 N N . ARG B 1 630 ? -18.469 -14.539 -19.734 1 93 630 ARG B N 1
ATOM 13153 C CA . ARG B 1 630 ? -17.891 -15.875 -19.828 1 93 630 ARG B CA 1
ATOM 13154 C C . ARG B 1 630 ? -16.578 -15.953 -19.062 1 93 630 ARG B C 1
ATOM 13156 O O . ARG B 1 630 ? -16.344 -16.922 -18.328 1 93 630 ARG B O 1
ATOM 13163 N N . ILE B 1 631 ? -15.727 -14.969 -19.234 1 95.5 631 ILE B N 1
ATOM 13164 C CA . ILE B 1 631 ? -14.422 -14.938 -18.578 1 95.5 631 ILE B CA 1
ATOM 13165 C C . ILE B 1 631 ? -14.617 -14.805 -17.062 1 95.5 631 ILE B C 1
ATOM 13167 O O . ILE B 1 631 ? -13.906 -15.438 -16.281 1 95.5 631 ILE B O 1
ATOM 13171 N N . LYS B 1 632 ? -15.5 -13.906 -16.688 1 96.06 632 LYS B N 1
ATOM 13172 C CA . LYS B 1 632 ? -15.812 -13.719 -15.266 1 96.06 632 LYS B CA 1
ATOM 13173 C C . LYS B 1 632 ? -16.266 -15.023 -14.625 1 96.06 632 LYS B C 1
ATOM 13175 O O . LYS B 1 632 ? -15.805 -15.383 -13.539 1 96.06 632 LYS B O 1
ATOM 13180 N N . ASP B 1 633 ? -17.125 -15.734 -15.289 1 93.75 633 ASP B N 1
ATOM 13181 C CA . ASP B 1 633 ? -17.625 -17.016 -14.789 1 93.75 633 ASP B CA 1
ATOM 13182 C C . ASP B 1 633 ? -16.484 -18.031 -14.656 1 93.75 633 ASP B C 1
ATOM 13184 O O . ASP B 1 633 ? -16.375 -18.719 -13.641 1 93.75 633 ASP B O 1
ATOM 13188 N N . ARG B 1 634 ? -15.703 -18.125 -15.664 1 93.69 634 ARG B N 1
ATOM 13189 C CA . ARG B 1 634 ? -14.57 -19.047 -15.648 1 93.69 634 ARG B CA 1
ATOM 13190 C C . ARG B 1 634 ? -13.609 -18.719 -14.516 1 93.69 634 ARG B C 1
ATOM 13192 O O . ARG B 1 634 ? -13.125 -19.609 -13.82 1 93.69 634 ARG B O 1
ATOM 13199 N N . THR B 1 635 ? -13.312 -17.422 -14.383 1 96.31 635 THR B N 1
ATOM 13200 C CA . THR B 1 635 ? -12.391 -16.984 -13.344 1 96.31 635 THR B CA 1
ATOM 13201 C C . THR B 1 635 ? -12.961 -17.266 -11.953 1 96.31 635 THR B C 1
ATOM 13203 O O . THR B 1 635 ? -12.234 -17.703 -11.055 1 96.31 635 THR B O 1
ATOM 13206 N N . LYS B 1 636 ? -14.234 -17 -11.789 1 95.75 636 LYS B N 1
ATOM 13207 C CA . LYS B 1 636 ? -14.891 -17.281 -10.516 1 95.75 636 LYS B CA 1
ATOM 13208 C C . LYS B 1 636 ? -14.789 -18.75 -10.164 1 95.75 636 LYS B C 1
ATOM 13210 O O . LYS B 1 636 ? -14.484 -19.109 -9.023 1 95.75 636 LYS B O 1
ATOM 13215 N N . ARG B 1 637 ? -14.977 -19.656 -11.086 1 92.69 637 ARG B N 1
ATOM 13216 C CA . ARG B 1 637 ? -14.883 -21.094 -10.867 1 92.69 637 ARG B CA 1
ATOM 13217 C C . ARG B 1 637 ? -13.461 -21.5 -10.516 1 92.69 637 ARG B C 1
ATOM 13219 O O . ARG B 1 637 ? -13.25 -22.406 -9.703 1 92.69 637 ARG B O 1
ATOM 13226 N N . LEU B 1 638 ? -12.562 -20.844 -11.203 1 94.81 638 LEU B N 1
ATOM 13227 C CA . LEU B 1 638 ? -11.172 -21.109 -10.891 1 94.81 638 LEU B CA 1
ATOM 13228 C C . LEU B 1 638 ? -10.867 -20.828 -9.422 1 94.81 638 LEU B C 1
ATOM 13230 O O . LEU B 1 638 ? -10.188 -21.609 -8.758 1 94.81 638 LEU B O 1
ATOM 13234 N N . TYR B 1 639 ? -11.359 -19.672 -8.914 1 96.06 639 TYR B N 1
ATOM 13235 C CA . TYR B 1 639 ? -11.164 -19.328 -7.512 1 96.06 639 TYR B CA 1
ATOM 13236 C C . TYR B 1 639 ? -11.844 -20.344 -6.602 1 96.06 639 TYR B C 1
ATOM 13238 O O . TYR B 1 639 ? -11.25 -20.781 -5.613 1 96.06 639 TYR B O 1
ATOM 13246 N N . GLU B 1 640 ? -12.992 -20.766 -6.965 1 94.44 640 GLU B N 1
ATOM 13247 C CA . GLU B 1 640 ? -13.75 -21.703 -6.148 1 94.44 640 GLU B CA 1
ATOM 13248 C C . GLU B 1 640 ? -13.102 -23.078 -6.164 1 94.44 640 GLU B C 1
ATOM 13250 O O . GLU B 1 640 ? -13.055 -23.766 -5.137 1 94.44 640 GLU B O 1
ATOM 13255 N N . ASN B 1 641 ? -12.586 -23.469 -7.281 1 93.12 641 ASN B N 1
ATOM 13256 C CA . ASN B 1 641 ? -11.961 -24.781 -7.453 1 93.12 641 ASN B CA 1
ATOM 13257 C C . ASN B 1 641 ? -10.641 -24.875 -6.695 1 93.12 641 ASN B C 1
ATOM 13259 O O . ASN B 1 641 ? -10.156 -25.969 -6.414 1 93.12 641 ASN B O 1
ATOM 13263 N N . PHE B 1 642 ? -10.109 -23.797 -6.434 1 95.38 642 PHE B N 1
ATOM 13264 C CA . PHE B 1 642 ? -8.883 -23.781 -5.645 1 95.38 642 PHE B CA 1
ATOM 13265 C C . PHE B 1 642 ? -9.078 -24.531 -4.328 1 95.38 642 PHE B C 1
ATOM 13267 O O . PHE B 1 642 ? -8.18 -25.234 -3.865 1 95.38 642 PHE B O 1
ATOM 13274 N N . PHE B 1 643 ? -10.164 -24.391 -3.756 1 93.38 643 PHE B N 1
ATOM 13275 C CA . PHE B 1 643 ? -10.422 -24.953 -2.438 1 93.38 643 PHE B CA 1
ATOM 13276 C C . PHE B 1 643 ? -10.742 -26.438 -2.537 1 93.38 643 PHE B C 1
ATOM 13278 O O . PHE B 1 643 ? -10.938 -27.109 -1.521 1 93.38 643 PHE B O 1
ATOM 13285 N N . LEU B 1 644 ? -10.68 -26.984 -3.754 1 92.25 644 LEU B N 1
ATOM 13286 C CA . LEU B 1 644 ? -10.891 -28.422 -3.969 1 92.25 644 LEU B CA 1
ATOM 13287 C C . LEU B 1 644 ? -9.594 -29.109 -4.383 1 92.25 644 LEU B C 1
ATOM 13289 O O . LEU B 1 644 ? -9.586 -30.297 -4.672 1 92.25 644 LEU B O 1
ATOM 13293 N N . GLU B 1 645 ? -8.492 -28.328 -4.324 1 92.5 645 GLU B N 1
ATOM 13294 C CA . GLU B 1 645 ? -7.168 -28.891 -4.582 1 92.5 645 GLU B CA 1
ATOM 13295 C C . GLU B 1 645 ? -6.684 -29.719 -3.395 1 92.5 645 GLU B C 1
ATOM 13297 O O . GLU B 1 645 ? -7.398 -29.875 -2.402 1 92.5 645 GLU B O 1
ATOM 13302 N N . GLU B 1 646 ? -5.449 -30.188 -3.535 1 93.25 646 GLU B N 1
ATOM 13303 C CA . GLU B 1 646 ? -4.891 -31.062 -2.506 1 93.25 646 GLU B CA 1
ATOM 13304 C C . GLU B 1 646 ? -4.562 -30.281 -1.237 1 93.25 646 GLU B C 1
ATOM 13306 O O . GLU B 1 646 ? -4.156 -29.125 -1.306 1 93.25 646 GLU B O 1
ATOM 13311 N N . PRO B 1 647 ? -4.691 -30.906 -0.088 1 95.12 647 PRO B N 1
ATOM 13312 C CA . PRO B 1 647 ? -4.469 -30.234 1.195 1 95.12 647 PRO B CA 1
ATOM 13313 C C . PRO B 1 647 ? -3.059 -29.656 1.324 1 95.12 647 PRO B C 1
ATOM 13315 O O . PRO B 1 647 ? -2.869 -28.625 1.964 1 95.12 647 PRO B O 1
ATOM 13318 N N . TYR B 1 648 ? -2.049 -30.328 0.808 1 95.44 648 TYR B N 1
ATOM 13319 C CA . TYR B 1 648 ? -0.699 -29.781 0.939 1 95.44 648 TYR B CA 1
ATOM 13320 C C . TYR B 1 648 ? -0.583 -28.422 0.256 1 95.44 648 TYR B C 1
ATOM 13322 O O . TYR B 1 648 ? 0.119 -27.547 0.743 1 95.44 648 TYR B O 1
ATOM 13330 N N . GLN B 1 649 ? -1.257 -28.203 -0.864 1 96.31 649 GLN B N 1
ATOM 13331 C CA . GLN B 1 649 ? -1.271 -26.906 -1.544 1 96.31 649 GLN B CA 1
ATOM 13332 C C . GLN B 1 649 ? -1.95 -25.844 -0.687 1 96.31 649 GLN B C 1
ATOM 13334 O O . GLN B 1 649 ? -1.505 -24.703 -0.646 1 96.31 649 GLN B O 1
ATOM 13339 N N . HIS B 1 650 ? -3.016 -26.25 -0.002 1 97.25 650 HIS B N 1
ATOM 13340 C CA . HIS B 1 650 ? -3.736 -25.328 0.866 1 97.25 650 HIS B CA 1
ATOM 13341 C C . HIS B 1 650 ? -2.885 -24.922 2.064 1 97.25 650 HIS B C 1
ATOM 13343 O O . HIS B 1 650 ? -2.945 -23.766 2.512 1 97.25 650 HIS B O 1
ATOM 13349 N N . ALA B 1 651 ? -2.152 -25.875 2.57 1 97.44 651 ALA B N 1
ATOM 13350 C CA . ALA B 1 651 ? -1.274 -25.578 3.697 1 97.44 651 ALA B CA 1
ATOM 13351 C C . ALA B 1 651 ? -0.204 -24.562 3.301 1 97.44 651 ALA B C 1
ATOM 13353 O O . ALA B 1 651 ? 0.099 -23.641 4.062 1 97.44 651 ALA B O 1
ATOM 13354 N N . VAL B 1 652 ? 0.343 -24.781 2.156 1 96.81 652 VAL B N 1
ATOM 13355 C CA . VAL B 1 652 ? 1.352 -23.859 1.649 1 96.81 652 VAL B CA 1
ATOM 13356 C C . VAL B 1 652 ? 0.72 -22.5 1.4 1 96.81 652 VAL B C 1
ATOM 13358 O O . VAL B 1 652 ? 1.309 -21.469 1.732 1 96.81 652 VAL B O 1
ATOM 13361 N N . TYR B 1 653 ? -0.483 -22.484 0.827 1 96.69 653 TYR B N 1
ATOM 13362 C CA . TYR B 1 653 ? -1.224 -21.25 0.591 1 96.69 653 TYR B CA 1
ATOM 13363 C C . TYR B 1 653 ? -1.451 -20.5 1.894 1 96.69 653 TYR B C 1
ATOM 13365 O O . TYR B 1 653 ? -1.199 -19.297 1.971 1 96.69 653 TYR B O 1
ATOM 13373 N N . ALA B 1 654 ? -1.88 -21.172 2.883 1 97.56 654 ALA B N 1
ATOM 13374 C CA . ALA B 1 654 ? -2.162 -20.547 4.172 1 97.56 654 ALA B CA 1
ATOM 13375 C C . ALA B 1 654 ? -0.894 -19.953 4.781 1 97.56 654 ALA B C 1
ATOM 13377 O O . ALA B 1 654 ? -0.925 -18.875 5.371 1 97.56 654 ALA B O 1
ATOM 13378 N N . SER B 1 655 ? 0.185 -20.672 4.699 1 97.62 655 SER B N 1
ATOM 13379 C CA . SER B 1 655 ? 1.458 -20.172 5.219 1 97.62 655 SER B CA 1
ATOM 13380 C C . SER B 1 655 ? 1.876 -18.891 4.527 1 97.62 655 SER B C 1
ATOM 13382 O O . SER B 1 655 ? 2.295 -17.938 5.184 1 97.62 655 SER B O 1
ATOM 13384 N N . SER B 1 656 ? 1.724 -18.859 3.217 1 96.56 656 SER B N 1
ATOM 13385 C CA . SER B 1 656 ? 2.074 -17.672 2.447 1 96.56 656 SER B CA 1
ATOM 13386 C C . SER B 1 656 ? 1.141 -16.516 2.771 1 96.56 656 SER B C 1
ATOM 13388 O O . SER B 1 656 ? 1.575 -15.359 2.844 1 96.56 656 SER B O 1
ATOM 13390 N N . LEU B 1 657 ? -0.149 -16.812 2.943 1 96.75 657 LEU B N 1
ATOM 13391 C CA . LEU B 1 657 ? -1.136 -15.797 3.281 1 96.75 657 LEU B CA 1
ATOM 13392 C C . LEU B 1 657 ? -0.793 -15.125 4.609 1 96.75 657 LEU B C 1
ATOM 13394 O O . LEU B 1 657 ? -0.956 -13.914 4.754 1 96.75 657 LEU B O 1
ATOM 13398 N N . ILE B 1 658 ? -0.259 -15.875 5.551 1 97.56 658 ILE B N 1
ATOM 13399 C CA . ILE B 1 658 ? 0.047 -15.391 6.891 1 97.56 658 ILE B CA 1
ATOM 13400 C C . ILE B 1 658 ? 1.338 -14.578 6.867 1 97.56 658 ILE B C 1
ATOM 13402 O O . ILE B 1 658 ? 1.449 -13.555 7.551 1 97.56 658 ILE B O 1
ATOM 13406 N N . LEU B 1 659 ? 2.291 -14.984 6.039 1 97.5 659 LEU B N 1
ATOM 13407 C CA . LEU B 1 659 ? 3.645 -14.453 6.16 1 97.5 659 LEU B CA 1
ATOM 13408 C C . LEU B 1 659 ? 3.871 -13.305 5.176 1 97.5 659 LEU B C 1
ATOM 13410 O O . LEU B 1 659 ? 4.82 -12.539 5.32 1 97.5 659 LEU B O 1
ATOM 13414 N N . GLU B 1 660 ? 3.082 -13.203 4.168 1 95.56 660 GLU B N 1
ATOM 13415 C CA . GLU B 1 660 ? 3.205 -12.117 3.197 1 95.56 660 GLU B CA 1
ATOM 13416 C C . GLU B 1 660 ? 2.268 -10.961 3.537 1 95.56 660 GLU B C 1
ATOM 13418 O O . GLU B 1 660 ? 1.047 -11.125 3.531 1 95.56 660 GLU B O 1
ATOM 13423 N N . ALA B 1 661 ? 2.82 -9.852 3.672 1 91.69 661 ALA B N 1
ATOM 13424 C CA . ALA B 1 661 ? 2.035 -8.711 4.117 1 91.69 661 ALA B CA 1
ATOM 13425 C C . ALA B 1 661 ? 1.067 -8.25 3.029 1 91.69 661 ALA B C 1
ATOM 13427 O O . ALA B 1 661 ? -0.025 -7.762 3.328 1 91.69 661 ALA B O 1
ATOM 13428 N N . SER B 1 662 ? 1.398 -8.375 1.799 1 88.38 662 SER B N 1
ATOM 13429 C CA . SER B 1 662 ? 0.631 -7.781 0.709 1 88.38 662 SER B CA 1
ATOM 13430 C C . SER B 1 662 ? -0.21 -8.828 -0.01 1 88.38 662 SER B C 1
ATOM 13432 O O . SER B 1 662 ? -0.799 -8.547 -1.057 1 88.38 662 SER B O 1
ATOM 13434 N N . ARG B 1 663 ? -0.356 -9.969 0.464 1 92.88 663 ARG B N 1
ATOM 13435 C CA . ARG B 1 663 ? -1.09 -11.023 -0.238 1 92.88 663 ARG B CA 1
ATOM 13436 C C . ARG B 1 663 ? -2.58 -10.945 0.073 1 92.88 663 ARG B C 1
ATOM 13438 O O . ARG B 1 663 ? -2.971 -10.789 1.23 1 92.88 663 ARG B O 1
ATOM 13445 N N . TRP B 1 664 ? -3.438 -11.031 -1.019 1 95.94 664 TRP B N 1
ATOM 13446 C CA . TRP B 1 664 ? -4.887 -11.062 -0.863 1 95.94 664 TRP B CA 1
ATOM 13447 C C . TRP B 1 664 ? -5.395 -12.5 -0.81 1 95.94 664 TRP B C 1
ATOM 13449 O O . TRP B 1 664 ? -4.895 -13.367 -1.528 1 95.94 664 TRP B O 1
ATOM 13459 N N . SER B 1 665 ? -6.352 -12.836 -0.045 1 96.31 665 SER B N 1
ATOM 13460 C CA . SER B 1 665 ? -6.875 -14.195 0.081 1 96.31 665 SER B CA 1
ATOM 13461 C C . SER B 1 665 ? -7.781 -14.555 -1.091 1 96.31 665 SER B C 1
ATOM 13463 O O . SER B 1 665 ? -8.352 -13.664 -1.73 1 96.31 665 SER B O 1
ATOM 13465 N N . VAL B 1 666 ? -7.887 -15.781 -1.389 1 97.06 666 VAL B N 1
ATOM 13466 C CA . VAL B 1 666 ? -8.781 -16.266 -2.441 1 97.06 666 VAL B CA 1
ATOM 13467 C C . VAL B 1 666 ? -10.227 -15.984 -2.059 1 97.06 666 VAL B C 1
ATOM 13469 O O . VAL B 1 666 ? -11.062 -15.68 -2.918 1 97.06 666 VAL B O 1
ATOM 13472 N N . GLU B 1 667 ? -10.555 -16.047 -0.801 1 96.06 667 GLU B N 1
ATOM 13473 C CA . GLU B 1 667 ? -11.891 -15.727 -0.32 1 96.06 667 GLU B CA 1
ATOM 13474 C C . GLU B 1 667 ? -12.273 -14.289 -0.667 1 96.06 667 GLU B C 1
ATOM 13476 O O . GLU B 1 667 ? -13.398 -14.031 -1.109 1 96.06 667 GLU B O 1
ATOM 13481 N N . GLU B 1 668 ? -11.352 -13.469 -0.474 1 95.75 668 GLU B N 1
ATOM 13482 C CA . GLU B 1 668 ? -11.602 -12.062 -0.797 1 95.75 668 GLU B CA 1
ATOM 13483 C C . GLU B 1 668 ? -11.75 -11.867 -2.303 1 95.75 668 GLU B C 1
ATOM 13485 O O . GLU B 1 668 ? -12.523 -11.016 -2.748 1 95.75 668 GLU B O 1
ATOM 13490 N N . LYS B 1 669 ? -10.977 -12.531 -3.053 1 97.19 669 LYS B N 1
ATOM 13491 C CA . LYS B 1 669 ? -11.102 -12.453 -4.504 1 97.19 669 LYS B CA 1
ATOM 13492 C C . LYS B 1 669 ? -12.469 -12.945 -4.965 1 97.19 669 LYS B C 1
ATOM 13494 O O . LYS B 1 669 ? -13.055 -12.391 -5.898 1 97.19 669 LYS B O 1
ATOM 13499 N N . ILE B 1 670 ? -12.969 -14.031 -4.316 1 97.31 670 ILE B N 1
ATOM 13500 C CA . ILE B 1 670 ? -14.297 -14.547 -4.629 1 97.31 670 ILE B CA 1
ATOM 13501 C C . ILE B 1 670 ? -15.352 -13.484 -4.312 1 97.31 670 ILE B C 1
ATOM 13503 O O . ILE B 1 670 ? -16.266 -13.242 -5.109 1 97.31 670 ILE B O 1
ATOM 13507 N N . GLU B 1 671 ? -15.211 -12.836 -3.176 1 95.31 671 GLU B N 1
ATOM 13508 C CA . GLU B 1 671 ? -16.141 -11.781 -2.797 1 95.31 671 GLU B CA 1
ATOM 13509 C C . GLU B 1 671 ? -16.062 -10.609 -3.773 1 95.31 671 GLU B C 1
ATOM 13511 O O . GLU B 1 671 ? -17.094 -10.031 -4.141 1 95.31 671 GLU B O 1
ATOM 13516 N N . ALA B 1 672 ? -14.93 -10.258 -4.199 1 95.69 672 ALA B N 1
ATOM 13517 C CA . ALA B 1 672 ? -14.703 -9.141 -5.109 1 95.69 672 ALA B CA 1
ATOM 13518 C C . ALA B 1 672 ? -15.328 -9.414 -6.477 1 95.69 672 ALA B C 1
ATOM 13520 O O . ALA B 1 672 ? -16.031 -8.562 -7.031 1 95.69 672 ALA B O 1
ATOM 13521 N N . ILE B 1 673 ? -15.055 -10.586 -7.043 1 96.88 673 ILE B N 1
ATOM 13522 C CA . ILE B 1 673 ? -15.445 -10.875 -8.414 1 96.88 673 ILE B CA 1
ATOM 13523 C C . ILE B 1 673 ? -16.969 -10.891 -8.523 1 96.88 673 ILE B C 1
ATOM 13525 O O . ILE B 1 673 ? -17.531 -10.57 -9.578 1 96.88 673 ILE B O 1
ATOM 13529 N N . GLU B 1 674 ? -17.672 -11.242 -7.438 1 94.38 674 GLU B N 1
ATOM 13530 C CA . GLU B 1 674 ? -19.125 -11.289 -7.426 1 94.38 674 GLU B CA 1
ATOM 13531 C C . GLU B 1 674 ? -19.734 -9.898 -7.633 1 94.38 674 GLU B C 1
ATOM 13533 O O . GLU B 1 674 ? -20.812 -9.766 -8.195 1 94.38 674 GLU B O 1
ATOM 13538 N N . GLN B 1 675 ? -18.984 -8.93 -7.305 1 91.19 675 GLN B N 1
ATOM 13539 C CA . GLN B 1 675 ? -19.531 -7.578 -7.312 1 91.19 675 GLN B CA 1
ATOM 13540 C C . GLN B 1 675 ? -19.047 -6.797 -8.531 1 91.19 675 GLN B C 1
ATOM 13542 O O . GLN B 1 675 ? -19.578 -5.73 -8.844 1 91.19 675 GLN B O 1
ATOM 13547 N N . LEU B 1 676 ? -18.109 -7.25 -9.25 1 94.38 676 LEU B N 1
ATOM 13548 C CA . LEU B 1 676 ? -17.453 -6.504 -10.32 1 94.38 676 LEU B CA 1
ATOM 13549 C C . LEU B 1 676 ? -18.25 -6.586 -11.617 1 94.38 676 LEU B C 1
ATOM 13551 O O . LEU B 1 676 ? -18.859 -7.609 -11.906 1 94.38 676 LEU B O 1
ATOM 13555 N N . THR B 1 677 ? -18.25 -5.504 -12.359 1 93.38 677 THR B N 1
ATOM 13556 C CA . THR B 1 677 ? -18.953 -5.391 -13.641 1 93.38 677 THR B CA 1
ATOM 13557 C C . THR B 1 677 ? -17.969 -5.066 -14.766 1 93.38 677 THR B C 1
ATOM 13559 O O . THR B 1 677 ? -16.797 -4.816 -14.508 1 93.38 677 THR B O 1
ATOM 13562 N N . LEU B 1 678 ? -18.5 -5.141 -16 1 95.88 678 LEU B N 1
ATOM 13563 C CA . LEU B 1 678 ? -17.688 -4.777 -17.156 1 95.88 678 LEU B CA 1
ATOM 13564 C C . LEU B 1 678 ? -17.203 -3.332 -17.062 1 95.88 678 LEU B C 1
ATOM 13566 O O . LEU B 1 678 ? -16.078 -3.02 -17.422 1 95.88 678 LEU B O 1
ATOM 13570 N N . ALA B 1 679 ? -18.031 -2.465 -16.531 1 90.88 679 ALA B N 1
ATOM 13571 C CA . ALA B 1 679 ? -17.688 -1.057 -16.375 1 90.88 679 ALA B CA 1
ATOM 13572 C C . ALA B 1 679 ? -16.484 -0.898 -15.453 1 90.88 679 ALA B C 1
ATOM 13574 O O . ALA B 1 679 ? -15.625 -0.04 -15.68 1 90.88 679 ALA B O 1
ATOM 13575 N N . ASP B 1 680 ? -16.422 -1.72 -14.438 1 92.44 680 ASP B N 1
ATOM 13576 C CA . ASP B 1 680 ? -15.289 -1.687 -13.523 1 92.44 680 ASP B CA 1
ATOM 13577 C C . ASP B 1 680 ? -13.992 -2.076 -14.234 1 92.44 680 ASP B C 1
ATOM 13579 O O . ASP B 1 680 ? -12.938 -1.477 -13.992 1 92.44 680 ASP B O 1
ATOM 13583 N N . MET B 1 681 ? -14.094 -3.082 -15.008 1 95.88 681 MET B N 1
ATOM 13584 C CA . MET B 1 681 ? -12.898 -3.541 -15.719 1 95.88 681 MET B CA 1
ATOM 13585 C C . MET B 1 681 ? -12.422 -2.486 -16.703 1 95.88 681 MET B C 1
ATOM 13587 O O . MET B 1 681 ? -11.211 -2.275 -16.859 1 95.88 681 MET B O 1
ATOM 13591 N N . ILE B 1 682 ? -13.391 -1.863 -17.406 1 94.12 682 ILE B N 1
ATOM 13592 C CA . ILE B 1 682 ? -13.055 -0.82 -18.375 1 94.12 682 ILE B CA 1
ATOM 13593 C C . ILE B 1 682 ? -12.344 0.327 -17.656 1 94.12 682 ILE B C 1
ATOM 13595 O O . ILE B 1 682 ? -11.305 0.808 -18.125 1 94.12 682 ILE B O 1
ATOM 13599 N N . SER B 1 683 ? -12.883 0.738 -16.562 1 89.69 683 SER B N 1
ATOM 13600 C CA . SER B 1 683 ? -12.258 1.797 -15.773 1 89.69 683 SER B CA 1
ATOM 13601 C C . SER B 1 683 ? -10.852 1.406 -15.328 1 89.69 683 SER B C 1
ATOM 13603 O O . SER B 1 683 ? -9.938 2.23 -15.352 1 89.69 683 SER B O 1
ATOM 13605 N N . HIS B 1 684 ? -10.695 0.232 -14.883 1 93.44 684 HIS B N 1
ATOM 13606 C CA . HIS B 1 684 ? -9.398 -0.277 -14.461 1 93.44 684 HIS B CA 1
ATOM 13607 C C . HIS B 1 684 ? -8.406 -0.29 -15.617 1 93.44 684 HIS B C 1
ATOM 13609 O O . HIS B 1 684 ? -7.246 0.095 -15.453 1 93.44 684 HIS B O 1
ATOM 13615 N N . ALA B 1 685 ? -8.891 -0.727 -16.75 1 94.81 685 ALA B N 1
ATOM 13616 C CA . ALA B 1 685 ? -8.031 -0.782 -17.938 1 94.81 685 ALA B CA 1
ATOM 13617 C C . ALA B 1 685 ? -7.516 0.605 -18.297 1 94.81 685 ALA B C 1
ATOM 13619 O O . ALA B 1 685 ? -6.359 0.756 -18.703 1 94.81 685 ALA B O 1
ATOM 13620 N N . GLN B 1 686 ? -8.32 1.566 -18.125 1 89.94 686 GLN B N 1
ATOM 13621 C CA . GLN B 1 686 ? -7.969 2.938 -18.484 1 89.94 686 GLN B CA 1
ATOM 13622 C C . GLN B 1 686 ? -6.984 3.531 -17.484 1 89.94 686 GLN B C 1
ATOM 13624 O O . GLN B 1 686 ? -6.211 4.43 -17.828 1 89.94 686 GLN B O 1
ATOM 13629 N N . GLN B 1 687 ? -6.957 3 -16.328 1 89.06 687 GLN B N 1
ATOM 13630 C CA . GLN B 1 687 ? -6.125 3.568 -15.281 1 89.06 687 GLN B CA 1
ATOM 13631 C C . GLN B 1 687 ? -4.836 2.768 -15.102 1 89.06 687 GLN B C 1
ATOM 13633 O O . GLN B 1 687 ? -3.861 3.266 -14.539 1 89.06 687 GLN B O 1
ATOM 13638 N N . LEU B 1 688 ? -4.801 1.594 -15.547 1 92.38 688 LEU B N 1
ATOM 13639 C CA . LEU B 1 688 ? -3.76 0.616 -15.25 1 92.38 688 LEU B CA 1
ATOM 13640 C C . LEU B 1 688 ? -2.383 1.162 -15.609 1 92.38 688 LEU B C 1
ATOM 13642 O O . LEU B 1 688 ? -1.422 0.98 -14.867 1 92.38 688 LEU B O 1
ATOM 13646 N N . PHE B 1 689 ? -2.271 1.906 -16.734 1 92.5 689 PHE B N 1
ATOM 13647 C CA . PHE B 1 689 ? -0.962 2.318 -17.234 1 92.5 689 PHE B CA 1
ATOM 13648 C C . PHE B 1 689 ? -0.791 3.828 -17.109 1 92.5 689 PHE B C 1
ATOM 13650 O O . PHE B 1 689 ? -0.033 4.438 -17.859 1 92.5 689 PHE B O 1
ATOM 13657 N N . GLN B 1 690 ? -1.565 4.445 -16.188 1 89.25 690 GLN B N 1
ATOM 13658 C CA . GLN B 1 690 ? -1.381 5.871 -15.922 1 89.25 690 GLN B CA 1
ATOM 13659 C C . GLN B 1 690 ? 0.053 6.172 -15.5 1 89.25 690 GLN B C 1
ATOM 13661 O O . GLN B 1 690 ? 0.605 7.215 -15.852 1 89.25 690 GLN B O 1
ATOM 13666 N N . GLN B 1 691 ? 0.557 5.363 -14.695 1 92.88 691 GLN B N 1
ATOM 13667 C CA . GLN B 1 691 ? 1.957 5.375 -14.289 1 92.88 691 GLN B CA 1
ATOM 13668 C C . GLN B 1 691 ? 2.639 4.051 -14.617 1 92.88 691 GLN B C 1
ATOM 13670 O O . GLN B 1 691 ? 2.072 2.98 -14.383 1 92.88 691 GLN B O 1
ATOM 13675 N N . VAL B 1 692 ? 3.889 4.172 -15.195 1 95.44 692 VAL B N 1
ATOM 13676 C CA . VAL B 1 692 ? 4.531 2.916 -15.578 1 95.44 692 VAL B CA 1
ATOM 13677 C C . VAL B 1 692 ? 6.047 3.055 -15.461 1 95.44 692 VAL B C 1
ATOM 13679 O O . VAL B 1 692 ? 6.594 4.141 -15.672 1 95.44 692 VAL B O 1
ATOM 13682 N N . PHE B 1 693 ? 6.742 2.1 -15.023 1 96.88 693 PHE B N 1
ATOM 13683 C CA . PHE B 1 693 ? 8.172 1.865 -15.164 1 96.88 693 PHE B CA 1
ATOM 13684 C C . PHE B 1 693 ? 8.438 0.513 -15.812 1 96.88 693 PHE B C 1
ATOM 13686 O O . PHE B 1 693 ? 7.867 -0.5 -15.406 1 96.88 693 PHE B O 1
ATOM 13693 N N . ILE B 1 694 ? 9.344 0.437 -16.797 1 97.62 694 ILE B N 1
ATOM 13694 C CA . ILE B 1 694 ? 9.531 -0.776 -17.578 1 97.62 694 ILE B CA 1
ATOM 13695 C C . ILE B 1 694 ? 10.883 -1.411 -17.234 1 97.62 694 ILE B C 1
ATOM 13697 O O . ILE B 1 694 ? 11.93 -0.781 -17.391 1 97.62 694 ILE B O 1
ATOM 13701 N N . GLU B 1 695 ? 10.844 -2.617 -16.672 1 97.88 695 GLU B N 1
ATOM 13702 C CA . GLU B 1 695 ? 12.008 -3.492 -16.562 1 97.88 695 GLU B CA 1
ATOM 13703 C C . GLU B 1 695 ? 12.062 -4.484 -17.719 1 97.88 695 GLU B C 1
ATOM 13705 O O . GLU B 1 695 ? 11.164 -5.316 -17.875 1 97.88 695 GLU B O 1
ATOM 13710 N N . ALA B 1 696 ? 13.062 -4.355 -18.594 1 98.44 696 ALA B N 1
ATOM 13711 C CA . ALA B 1 696 ? 13.156 -5.188 -19.781 1 98.44 696 ALA B CA 1
ATOM 13712 C C . ALA B 1 696 ? 14.383 -6.098 -19.734 1 98.44 696 ALA B C 1
ATOM 13714 O O . ALA B 1 696 ? 15.43 -5.715 -19.203 1 98.44 696 ALA B O 1
ATOM 13715 N N . TYR B 1 697 ? 14.289 -7.293 -20.203 1 98.25 697 TYR B N 1
ATOM 13716 C CA . TYR B 1 697 ? 15.344 -8.297 -20.328 1 98.25 697 TYR B CA 1
ATOM 13717 C C . TYR B 1 697 ? 15.305 -8.977 -21.688 1 98.25 697 TYR B C 1
ATOM 13719 O O . TYR B 1 697 ? 14.289 -9.578 -22.062 1 98.25 697 TYR B O 1
ATOM 13727 N N . ALA B 1 698 ? 16.297 -8.789 -22.438 1 98.25 698 ALA B N 1
ATOM 13728 C CA . ALA B 1 698 ? 16.438 -9.43 -23.75 1 98.25 698 ALA B CA 1
ATOM 13729 C C . ALA B 1 698 ? 17.516 -10.5 -23.719 1 98.25 698 ALA B C 1
ATOM 13731 O O . ALA B 1 698 ? 18.688 -10.203 -23.438 1 98.25 698 ALA B O 1
ATOM 13732 N N . TYR B 1 699 ? 17.141 -11.711 -23.984 1 97.62 699 TYR B N 1
ATOM 13733 C CA . TYR B 1 699 ? 18.062 -12.836 -23.984 1 97.62 699 TYR B CA 1
ATOM 13734 C C . TYR B 1 699 ? 17.984 -13.609 -25.281 1 97.62 699 TYR B C 1
ATOM 13736 O O . TYR B 1 699 ? 16.891 -13.875 -25.797 1 97.62 699 TYR B O 1
ATOM 13744 N N . GLY B 1 700 ? 19.141 -14.008 -25.844 1 96.62 700 GLY B N 1
ATOM 13745 C CA . GLY B 1 700 ? 19.141 -14.945 -26.953 1 96.62 700 GLY B CA 1
ATOM 13746 C C . GLY B 1 700 ? 19.734 -14.367 -28.219 1 96.62 700 GLY B C 1
ATOM 13747 O O . GLY B 1 700 ? 20.781 -13.703 -28.172 1 96.62 700 GLY B O 1
ATOM 13748 N N . ASN B 1 701 ? 19.109 -14.68 -29.391 1 96.44 701 ASN B N 1
ATOM 13749 C CA . ASN B 1 701 ? 19.625 -14.336 -30.719 1 96.44 701 ASN B CA 1
ATOM 13750 C C . ASN B 1 701 ? 19.203 -12.922 -31.125 1 96.44 701 ASN B C 1
ATOM 13752 O O . ASN B 1 701 ? 18.438 -12.75 -32.062 1 96.44 701 ASN B O 1
ATOM 13756 N N . ILE B 1 702 ? 19.828 -11.992 -30.484 1 96.38 702 ILE B N 1
ATOM 13757 C CA . ILE B 1 702 ? 19.609 -10.578 -30.766 1 96.38 702 ILE B CA 1
ATOM 13758 C C . ILE B 1 702 ? 20.875 -9.789 -30.469 1 96.38 702 ILE B C 1
ATOM 13760 O O . ILE B 1 702 ? 21.609 -10.109 -29.531 1 96.38 702 ILE B O 1
ATOM 13764 N N . ASP B 1 703 ? 21.188 -8.883 -31.219 1 94.94 703 ASP B N 1
ATOM 13765 C CA . ASP B 1 703 ? 22.344 -8.039 -30.938 1 94.94 703 ASP B CA 1
ATOM 13766 C C . ASP B 1 703 ? 21.953 -6.832 -30.094 1 94.94 703 ASP B C 1
ATOM 13768 O O . ASP B 1 703 ? 20.766 -6.648 -29.781 1 94.94 703 ASP B O 1
ATOM 13772 N N . GLN B 1 704 ? 22.922 -6.098 -29.688 1 95.31 704 GLN B N 1
ATOM 13773 C CA . GLN B 1 704 ? 22.688 -4.977 -28.781 1 95.31 704 GLN B CA 1
ATOM 13774 C C . GLN B 1 704 ? 21.75 -3.953 -29.406 1 95.31 704 GLN B C 1
ATOM 13776 O O . GLN B 1 704 ? 20.812 -3.479 -28.734 1 95.31 704 GLN B O 1
ATOM 13781 N N . ALA B 1 705 ? 21.922 -3.564 -30.625 1 95.81 705 ALA B N 1
ATOM 13782 C CA . ALA B 1 705 ? 21.094 -2.592 -31.312 1 95.81 705 ALA B CA 1
ATOM 13783 C C . ALA B 1 705 ? 19.641 -3.078 -31.406 1 95.81 705 ALA B C 1
ATOM 13785 O O . ALA B 1 705 ? 18.703 -2.291 -31.266 1 95.81 705 ALA B O 1
ATOM 13786 N N . GLY B 1 706 ? 19.562 -4.348 -31.688 1 95.62 706 GLY B N 1
ATOM 13787 C CA . GLY B 1 706 ? 18.219 -4.93 -31.75 1 95.62 706 GLY B CA 1
ATOM 13788 C C . GLY B 1 706 ? 17.5 -4.879 -30.422 1 95.62 706 GLY B C 1
ATOM 13789 O O . GLY B 1 706 ? 16.297 -4.578 -30.375 1 95.62 706 GLY B O 1
ATOM 13790 N N . ALA B 1 707 ? 18.203 -5.195 -29.328 1 97.12 707 ALA B N 1
ATOM 13791 C CA . ALA B 1 707 ? 17.625 -5.156 -28 1 97.12 707 ALA B CA 1
ATOM 13792 C C . ALA B 1 707 ? 17.172 -3.744 -27.641 1 97.12 707 ALA B C 1
ATOM 13794 O O . ALA B 1 707 ? 16.078 -3.559 -27.078 1 97.12 707 ALA B O 1
ATOM 13795 N N . GLU B 1 708 ? 17.953 -2.795 -27.953 1 97.5 708 GLU B N 1
ATOM 13796 C CA . GLU B 1 708 ? 17.625 -1.398 -27.688 1 97.5 708 GLU B CA 1
ATOM 13797 C C . GLU B 1 708 ? 16.438 -0.935 -28.516 1 97.5 708 GLU B C 1
ATOM 13799 O O . GLU B 1 708 ? 15.562 -0.22 -28.016 1 97.5 708 GLU B O 1
ATOM 13804 N N . SER B 1 709 ? 16.422 -1.358 -29.719 1 96.31 709 SER B N 1
ATOM 13805 C CA . SER B 1 709 ? 15.336 -0.966 -30.609 1 96.31 709 SER B CA 1
ATOM 13806 C C . SER B 1 709 ? 14 -1.534 -30.141 1 96.31 709 SER B C 1
ATOM 13808 O O . SER B 1 709 ? 12.992 -0.827 -30.125 1 96.31 709 SER B O 1
ATOM 13810 N N . VAL B 1 710 ? 14.008 -2.805 -29.797 1 96.12 710 VAL B N 1
ATOM 13811 C CA . VAL B 1 710 ? 12.781 -3.445 -29.344 1 96.12 710 VAL B CA 1
ATOM 13812 C C . VAL B 1 710 ? 12.297 -2.764 -28.062 1 96.12 710 VAL B C 1
ATOM 13814 O O . VAL B 1 710 ? 11.102 -2.5 -27.906 1 96.12 710 VAL B O 1
ATOM 13817 N N . THR B 1 711 ? 13.172 -2.48 -27.141 1 96.31 711 THR B N 1
ATOM 13818 C CA . THR B 1 711 ? 12.82 -1.838 -25.875 1 96.31 711 THR B CA 1
ATOM 13819 C C . THR B 1 711 ? 12.312 -0.418 -26.109 1 96.31 711 THR B C 1
ATOM 13821 O O . THR B 1 711 ? 11.375 0.031 -25.453 1 96.31 711 THR B O 1
ATOM 13824 N N . ALA B 1 712 ? 12.953 0.274 -27.031 1 95.38 712 ALA B N 1
ATOM 13825 C CA . ALA B 1 712 ? 12.516 1.627 -27.375 1 95.38 712 ALA B CA 1
ATOM 13826 C C . ALA B 1 712 ? 11.07 1.629 -27.875 1 95.38 712 ALA B C 1
ATOM 13828 O O . ALA B 1 712 ? 10.297 2.537 -27.562 1 95.38 712 ALA B O 1
ATOM 13829 N N . ARG B 1 713 ? 10.766 0.674 -28.609 1 93.38 713 ARG B N 1
ATOM 13830 C CA . ARG B 1 713 ? 9.406 0.562 -29.109 1 93.38 713 ARG B CA 1
ATOM 13831 C C . ARG B 1 713 ? 8.406 0.354 -27.969 1 93.38 713 ARG B C 1
ATOM 13833 O O . ARG B 1 713 ? 7.316 0.925 -27.984 1 93.38 713 ARG B O 1
ATOM 13840 N N . VAL B 1 714 ? 8.812 -0.486 -27.047 1 95.19 714 VAL B N 1
ATOM 13841 C CA . VAL B 1 714 ? 7.945 -0.733 -25.891 1 95.19 714 VAL B CA 1
ATOM 13842 C C . VAL B 1 714 ? 7.793 0.549 -25.078 1 95.19 714 VAL B C 1
ATOM 13844 O O . VAL B 1 714 ? 6.684 0.904 -24.672 1 95.19 714 VAL B O 1
ATOM 13847 N N . VAL B 1 715 ? 8.883 1.27 -24.844 1 95.44 715 VAL B N 1
ATOM 13848 C CA . VAL B 1 715 ? 8.875 2.512 -24.078 1 95.44 715 VAL B CA 1
ATOM 13849 C C . VAL B 1 715 ? 8 3.547 -24.781 1 95.44 715 VAL B C 1
ATOM 13851 O O . VAL B 1 715 ? 7.195 4.227 -24.141 1 95.44 715 VAL B O 1
ATOM 13854 N N . ASP B 1 716 ? 8.078 3.621 -26.078 1 92.5 716 ASP B N 1
ATOM 13855 C CA . ASP B 1 716 ? 7.332 4.594 -26.859 1 92.5 716 ASP B CA 1
ATOM 13856 C C . ASP B 1 716 ? 5.832 4.297 -26.828 1 92.5 716 ASP B C 1
ATOM 13858 O O . ASP B 1 716 ? 5.012 5.211 -26.938 1 92.5 716 ASP B O 1
ATOM 13862 N N . SER B 1 717 ? 5.555 3.066 -26.672 1 90.62 717 SER B N 1
ATOM 13863 C CA . SER B 1 717 ? 4.145 2.703 -26.594 1 90.62 717 SER B CA 1
ATOM 13864 C C . SER B 1 717 ? 3.48 3.318 -25.375 1 90.62 717 SER B C 1
ATOM 13866 O O . SER B 1 717 ? 2.279 3.592 -25.375 1 90.62 717 SER B O 1
ATOM 13868 N N . PHE B 1 718 ? 4.195 3.615 -24.297 1 91.44 718 PHE B N 1
ATOM 13869 C CA . PHE B 1 718 ? 3.613 4.133 -23.062 1 91.44 718 PHE B CA 1
ATOM 13870 C C . PHE B 1 718 ? 3.896 5.625 -22.922 1 91.44 718 PHE B C 1
ATOM 13872 O O . PHE B 1 718 ? 3.092 6.359 -22.344 1 91.44 718 PHE B O 1
ATOM 13879 N N . PHE B 1 719 ? 5.031 6.062 -23.406 1 90.12 719 PHE B N 1
ATOM 13880 C CA . PHE B 1 719 ? 5.457 7.43 -23.125 1 90.12 719 PHE B CA 1
ATOM 13881 C C . PHE B 1 719 ? 5.453 8.266 -24.391 1 90.12 719 PHE B C 1
ATOM 13883 O O . PHE B 1 719 ? 5.703 9.477 -24.344 1 90.12 719 PHE B O 1
ATOM 13890 N N . GLY B 1 720 ? 5.32 7.668 -25.547 1 79.62 720 GLY B N 1
ATOM 13891 C CA . GLY B 1 720 ? 5.395 8.375 -26.812 1 79.62 720 GLY B CA 1
ATOM 13892 C C . GLY B 1 720 ? 4.223 9.312 -27.047 1 79.62 720 GLY B C 1
ATOM 13893 O O . GLY B 1 720 ? 3.469 9.609 -26.109 1 79.62 720 GLY B O 1
ATOM 13894 N N . ALA B 1 721 ? 4.195 9.836 -28.281 1 65.44 721 ALA B N 1
ATOM 13895 C CA . ALA B 1 721 ? 3.328 10.914 -28.75 1 65.44 721 ALA B CA 1
ATOM 13896 C C . ALA B 1 721 ? 1.876 10.453 -28.844 1 65.44 721 ALA B C 1
ATOM 13898 O O . ALA B 1 721 ? 1.588 9.398 -29.406 1 65.44 721 ALA B O 1
ATOM 13899 N N . GLY B 1 722 ? 1.1 10.297 -27.766 1 60.31 722 GLY B N 1
ATOM 13900 C CA . GLY B 1 722 ? -0.33 10.031 -27.797 1 60.31 722 GLY B CA 1
ATOM 13901 C C . GLY B 1 722 ? -1.095 10.742 -26.703 1 60.31 722 GLY B C 1
ATOM 13902 O O . GLY B 1 722 ? -0.51 11.484 -25.906 1 60.31 722 GLY B O 1
ATOM 13903 N N . SER B 1 723 ? -2.383 10.695 -26.844 1 57.66 723 SER B N 1
ATOM 13904 C CA . SER B 1 723 ? -3.324 11.43 -26 1 57.66 723 SER B CA 1
ATOM 13905 C C . SER B 1 723 ? -3.209 11.008 -24.547 1 57.66 723 SER B C 1
ATOM 13907 O O . SER B 1 723 ? -3.52 11.789 -23.641 1 57.66 723 SER B O 1
ATOM 13909 N N . GLN B 1 724 ? -2.68 9.672 -24.375 1 71.75 724 GLN B N 1
ATOM 13910 C CA . GLN B 1 724 ? -2.631 9.266 -22.969 1 71.75 724 GLN B CA 1
ATOM 13911 C C . GLN B 1 724 ? -1.228 8.805 -22.578 1 71.75 724 GLN B C 1
ATOM 13913 O O . GLN B 1 724 ? -0.944 7.609 -22.562 1 71.75 724 GLN B O 1
ATOM 13918 N N . LYS B 1 725 ? -0.406 9.781 -22.312 1 84.38 725 LYS B N 1
ATOM 13919 C CA . LYS B 1 725 ? 0.965 9.477 -21.906 1 84.38 725 LYS B CA 1
ATOM 13920 C C . LYS B 1 725 ? 1.03 9.055 -20.453 1 84.38 725 LYS B C 1
ATOM 13922 O O . LYS B 1 725 ? 0.375 9.656 -19.594 1 84.38 725 LYS B O 1
ATOM 13927 N N . SER B 1 726 ? 1.749 7.926 -20.266 1 90.75 726 SER B N 1
ATOM 13928 C CA . SER B 1 726 ? 1.948 7.441 -18.906 1 90.75 726 SER B CA 1
ATOM 13929 C C . SER B 1 726 ? 2.924 8.328 -18.141 1 90.75 726 SER B C 1
ATOM 13931 O O . SER B 1 726 ? 3.785 8.977 -18.75 1 90.75 726 SER B O 1
ATOM 13933 N N . LEU B 1 727 ? 2.721 8.453 -16.938 1 91.81 727 LEU B N 1
ATOM 13934 C CA . LEU B 1 727 ? 3.664 9.109 -16.031 1 91.81 727 LEU B CA 1
ATOM 13935 C C . LEU B 1 727 ? 4.68 8.109 -15.492 1 91.81 727 LEU B C 1
ATOM 13937 O O . LEU B 1 727 ? 4.41 6.91 -15.445 1 91.81 727 LEU B O 1
ATOM 13941 N N . THR B 1 728 ? 5.844 8.57 -15.172 1 94.06 728 THR B N 1
ATOM 13942 C CA . THR B 1 728 ? 6.859 7.715 -14.562 1 94.06 728 THR B CA 1
ATOM 13943 C C . THR B 1 728 ? 6.551 7.473 -13.086 1 94.06 728 THR B C 1
ATOM 13945 O O . THR B 1 728 ? 5.73 8.172 -12.5 1 94.06 728 THR B O 1
ATOM 13948 N N . LEU B 1 729 ? 7.145 6.48 -12.539 1 94.19 729 LEU B N 1
ATOM 13949 C CA . LEU B 1 729 ? 7.07 6.254 -11.102 1 94.19 729 LEU B CA 1
ATOM 13950 C C . LEU B 1 729 ? 8.078 7.125 -10.359 1 94.19 729 LEU B C 1
ATOM 13952 O O . LEU B 1 729 ? 9.219 7.285 -10.812 1 94.19 729 LEU B O 1
ATOM 13956 N N . LEU B 1 730 ? 7.602 7.688 -9.32 1 91.56 730 LEU B N 1
ATOM 13957 C CA . LEU B 1 730 ? 8.508 8.453 -8.477 1 91.56 730 LEU B CA 1
ATOM 13958 C C . LEU B 1 730 ? 9.289 7.531 -7.539 1 91.56 730 LEU B C 1
ATOM 13960 O O . LEU B 1 730 ? 8.945 6.355 -7.391 1 91.56 730 LEU B O 1
ATOM 13964 N N . ALA B 1 731 ? 10.336 7.988 -6.902 1 87.62 731 ALA B N 1
ATOM 13965 C CA . ALA B 1 731 ? 11.297 7.191 -6.145 1 87.62 731 ALA B CA 1
ATOM 13966 C C . ALA B 1 731 ? 10.609 6.43 -5.016 1 87.62 731 ALA B C 1
ATOM 13968 O O . ALA B 1 731 ? 10.891 5.254 -4.789 1 87.62 731 ALA B O 1
ATOM 13969 N N . SER B 1 732 ? 9.734 7.062 -4.359 1 90.06 732 SER B N 1
ATOM 13970 C CA . SER B 1 732 ? 9.086 6.461 -3.201 1 90.06 732 SER B CA 1
ATOM 13971 C C . SER B 1 732 ? 8.125 5.352 -3.617 1 90.06 732 SER B C 1
ATOM 13973 O O . SER B 1 732 ? 7.742 4.512 -2.797 1 90.06 732 SER B O 1
ATOM 13975 N N . GLN B 1 733 ? 7.723 5.301 -4.887 1 90.69 733 GLN B N 1
ATOM 13976 C CA . GLN B 1 733 ? 6.77 4.32 -5.387 1 90.69 733 GLN B CA 1
ATOM 13977 C C . GLN B 1 733 ? 7.465 3.012 -5.754 1 90.69 733 GLN B C 1
ATOM 13979 O O . GLN B 1 733 ? 6.805 2.027 -6.098 1 90.69 733 GLN B O 1
ATOM 13984 N N . ARG B 1 734 ? 8.75 2.977 -5.652 1 88.31 734 ARG B N 1
ATOM 13985 C CA . ARG B 1 734 ? 9.508 1.796 -6.059 1 88.31 734 ARG B CA 1
ATOM 13986 C C . ARG B 1 734 ? 9.75 0.869 -4.871 1 88.31 734 ARG B C 1
ATOM 13988 O O . ARG B 1 734 ? 10.664 0.048 -4.895 1 88.31 734 ARG B O 1
ATOM 13995 N N . ALA B 1 735 ? 8.945 0.958 -3.902 1 89.31 735 ALA B N 1
ATOM 13996 C CA . ALA B 1 735 ? 9.055 0.107 -2.721 1 89.31 735 ALA B CA 1
ATOM 13997 C C . ALA B 1 735 ? 8.617 -1.321 -3.031 1 89.31 735 ALA B C 1
ATOM 13999 O O . ALA B 1 735 ? 7.75 -1.541 -3.879 1 89.31 735 ALA B O 1
ATOM 14000 N N . LYS B 1 736 ? 9.234 -2.324 -2.377 1 92.5 736 LYS B N 1
ATOM 14001 C CA . LYS B 1 736 ? 8.922 -3.742 -2.537 1 92.5 736 LYS B CA 1
ATOM 14002 C C . LYS B 1 736 ? 8.078 -4.254 -1.373 1 92.5 736 LYS B C 1
ATOM 14004 O O . LYS B 1 736 ? 8.07 -3.658 -0.294 1 92.5 736 LYS B O 1
ATOM 14009 N N . PRO B 1 737 ? 7.328 -5.344 -1.648 1 92.75 737 PRO B N 1
ATOM 14010 C CA . PRO B 1 737 ? 6.57 -5.941 -0.546 1 92.75 737 PRO B CA 1
ATOM 14011 C C . PRO B 1 737 ? 7.473 -6.508 0.551 1 92.75 737 PRO B C 1
ATOM 14013 O O . PRO B 1 737 ? 8.633 -6.84 0.292 1 92.75 737 PRO B O 1
ATOM 14016 N N . ARG B 1 738 ? 6.934 -6.602 1.741 1 95.38 738 ARG B N 1
ATOM 14017 C CA . ARG B 1 738 ? 7.668 -7.055 2.916 1 95.38 738 ARG B CA 1
ATOM 14018 C C . ARG B 1 738 ? 7.066 -8.344 3.477 1 95.38 738 ARG B C 1
ATOM 14020 O O . ARG B 1 738 ? 5.941 -8.703 3.137 1 95.38 738 ARG B O 1
ATOM 14027 N N . ALA B 1 739 ? 7.828 -9.078 4.273 1 97.19 739 ALA B N 1
ATOM 14028 C CA . ALA B 1 739 ? 7.379 -10.289 4.953 1 97.19 739 ALA B CA 1
ATOM 14029 C C . ALA B 1 739 ? 7.117 -10.023 6.434 1 97.19 739 ALA B C 1
ATOM 14031 O O . ALA B 1 739 ? 7.719 -9.117 7.023 1 97.19 739 ALA B O 1
ATOM 14032 N N . ILE B 1 740 ? 6.219 -10.773 7.039 1 97.75 740 ILE B N 1
ATOM 14033 C CA . ILE B 1 740 ? 5.898 -10.703 8.461 1 97.75 740 ILE B CA 1
ATOM 14034 C C . ILE B 1 740 ? 7.062 -11.25 9.281 1 97.75 740 ILE B C 1
ATOM 14036 O O . ILE B 1 740 ? 7.637 -12.289 8.938 1 97.75 740 ILE B O 1
ATOM 14040 N N . GLN B 1 741 ? 7.445 -10.602 10.281 1 97 741 GLN B N 1
ATOM 14041 C CA . GLN B 1 741 ? 8.508 -11.062 11.172 1 97 741 GLN B CA 1
ATOM 14042 C C . GLN B 1 741 ? 7.93 -11.703 12.43 1 97 741 GLN B C 1
ATOM 14044 O O . GLN B 1 741 ? 7.207 -11.055 13.188 1 97 741 GLN B O 1
ATOM 14049 N N . LEU B 1 742 ? 8.242 -12.977 12.625 1 96.12 742 LEU B N 1
ATOM 14050 C CA . LEU B 1 742 ? 7.879 -13.664 13.859 1 96.12 742 LEU B CA 1
ATOM 14051 C C . LEU B 1 742 ? 8.852 -13.312 14.977 1 96.12 742 LEU B C 1
ATOM 14053 O O . LEU B 1 742 ? 9.992 -13.773 14.984 1 96.12 742 LEU B O 1
ATOM 14057 N N . THR B 1 743 ? 8.469 -12.602 15.93 1 87.5 743 THR B N 1
ATOM 14058 C CA . THR B 1 743 ? 9.367 -11.914 16.844 1 87.5 743 THR B CA 1
ATOM 14059 C C . THR B 1 743 ? 9.742 -12.812 18.016 1 87.5 743 THR B C 1
ATOM 14061 O O . THR B 1 743 ? 10.797 -12.633 18.641 1 87.5 743 THR B O 1
ATOM 14064 N N . GLU B 1 744 ? 8.984 -13.773 18.391 1 89.75 744 GLU B N 1
ATOM 14065 C CA . GLU B 1 744 ? 9.258 -14.602 19.562 1 89.75 744 GLU B CA 1
ATOM 14066 C C . GLU B 1 744 ? 9.688 -16.016 19.156 1 89.75 744 GLU B C 1
ATOM 14068 O O . GLU B 1 744 ? 9.219 -16.531 18.141 1 89.75 744 GLU B O 1
ATOM 14073 N N . PRO B 1 745 ? 10.586 -16.578 19.891 1 92.06 745 PRO B N 1
ATOM 14074 C CA . PRO B 1 745 ? 11.016 -17.953 19.609 1 92.06 745 PRO B CA 1
ATOM 14075 C C . PRO B 1 745 ? 10 -19 20.094 1 92.06 745 PRO B C 1
ATOM 14077 O O . PRO B 1 745 ? 10.32 -19.828 20.953 1 92.06 745 PRO B O 1
ATOM 14080 N N . ILE B 1 746 ? 8.812 -18.906 19.516 1 92.81 746 ILE B N 1
ATOM 14081 C CA . ILE B 1 746 ? 7.711 -19.781 19.891 1 92.81 746 ILE B CA 1
ATOM 14082 C C . ILE B 1 746 ? 7.098 -20.391 18.625 1 92.81 746 ILE B C 1
ATOM 14084 O O . ILE B 1 746 ? 7.578 -20.156 17.516 1 92.81 746 ILE B O 1
ATOM 14088 N N . GLU B 1 747 ? 6.133 -21.219 18.859 1 94.75 747 GLU B N 1
ATOM 14089 C CA . GLU B 1 747 ? 5.355 -21.766 17.75 1 94.75 747 GLU B CA 1
ATOM 14090 C C . GLU B 1 747 ? 4.121 -20.922 17.469 1 94.75 747 GLU B C 1
ATOM 14092 O O . GLU B 1 747 ? 3.352 -20.594 18.375 1 94.75 747 GLU B O 1
ATOM 14097 N N . TYR B 1 748 ? 4.055 -20.484 16.297 1 97.12 748 TYR B N 1
ATOM 14098 C CA . TYR B 1 748 ? 2.822 -19.891 15.789 1 97.12 748 TYR B CA 1
ATOM 14099 C C . TYR B 1 748 ? 1.982 -20.938 15.055 1 97.12 748 TYR B C 1
ATOM 14101 O O . TYR B 1 748 ? 2.467 -21.594 14.133 1 97.12 748 TYR B O 1
ATOM 14109 N N . ARG B 1 749 ? 0.74 -21.094 15.422 1 97.12 749 ARG B N 1
ATOM 14110 C CA . ARG B 1 749 ? -0.058 -22.203 14.898 1 97.12 749 ARG B CA 1
ATOM 14111 C C . ARG B 1 749 ? -1.351 -21.703 14.266 1 97.12 749 ARG B C 1
ATOM 14113 O O . ARG B 1 749 ? -2.098 -20.938 14.891 1 97.12 749 ARG B O 1
ATOM 14120 N N . PHE B 1 750 ? -1.549 -22.047 13.047 1 97.56 750 PHE B N 1
ATOM 14121 C CA . PHE B 1 750 ? -2.814 -21.875 12.344 1 97.56 750 PHE B CA 1
ATOM 14122 C C . PHE B 1 750 ? -3.463 -23.234 12.07 1 97.56 750 PHE B C 1
ATOM 14124 O O . PHE B 1 750 ? -2.84 -24.125 11.477 1 97.56 750 PHE B O 1
ATOM 14131 N N . GLN B 1 751 ? -4.621 -23.422 12.477 1 96.69 751 GLN B N 1
ATOM 14132 C CA . GLN B 1 751 ? -5.297 -24.703 12.273 1 96.69 751 GLN B CA 1
ATOM 14133 C C . GLN B 1 751 ? -6.754 -24.484 11.875 1 96.69 751 GLN B C 1
ATOM 14135 O O . GLN B 1 751 ? -7.418 -23.578 12.367 1 96.69 751 GLN B O 1
ATOM 14140 N N . ARG B 1 752 ? -7.168 -25.312 10.984 1 95.44 752 ARG B N 1
ATOM 14141 C CA . ARG B 1 752 ? -8.562 -25.281 10.547 1 95.44 752 ARG B CA 1
ATOM 14142 C C . ARG B 1 752 ? -8.945 -26.594 9.875 1 95.44 752 ARG B C 1
ATOM 14144 O O . ARG B 1 752 ? -8.078 -27.422 9.562 1 95.44 752 ARG B O 1
ATOM 14151 N N . LYS B 1 753 ? -10.227 -26.75 9.695 1 95.25 753 LYS B N 1
ATOM 14152 C CA . LYS B 1 753 ? -10.703 -27.828 8.828 1 95.25 753 LYS B CA 1
ATOM 14153 C C . LYS B 1 753 ? -10.359 -27.562 7.371 1 95.25 753 LYS B C 1
ATOM 14155 O O . LYS B 1 753 ? -10.367 -26.406 6.934 1 95.25 753 LYS B O 1
ATOM 14160 N N . GLU B 1 754 ? -9.977 -28.656 6.707 1 95 754 GLU B N 1
ATOM 14161 C CA . GLU B 1 754 ? -9.68 -28.5 5.285 1 95 754 GLU B CA 1
ATOM 14162 C C . GLU B 1 754 ? -10.852 -27.859 4.543 1 95 754 GLU B C 1
ATOM 14164 O O . GLU B 1 754 ? -12.008 -28.125 4.859 1 95 754 GLU B O 1
ATOM 14169 N N . TRP B 1 755 ? -10.57 -26.953 3.549 1 93.56 755 TRP B N 1
ATOM 14170 C CA . TRP B 1 755 ? -11.617 -26.312 2.758 1 93.56 755 TRP B CA 1
ATOM 14171 C C . TRP B 1 755 ? -12.484 -27.359 2.057 1 93.56 755 TRP B C 1
ATOM 14173 O O . TRP B 1 755 ? -13.703 -27.172 1.942 1 93.56 755 TRP B O 1
ATOM 14183 N N . ASN B 1 756 ? -11.844 -28.406 1.491 1 92.56 756 ASN B N 1
ATOM 14184 C CA . ASN B 1 756 ? -12.57 -29.547 0.96 1 92.56 756 ASN B CA 1
ATOM 14185 C C . ASN B 1 756 ? -12.82 -30.609 2.037 1 92.56 756 ASN B C 1
ATOM 14187 O O . ASN B 1 756 ? -12 -31.5 2.24 1 92.56 756 ASN B O 1
ATOM 14191 N N . THR B 1 757 ? -13.883 -30.594 2.545 1 89.5 757 THR B N 1
ATOM 14192 C CA . THR B 1 757 ? -14.203 -31.406 3.715 1 89.5 757 THR B CA 1
ATOM 14193 C C . THR B 1 757 ? -14.297 -32.875 3.334 1 89.5 757 THR B C 1
ATOM 14195 O O . THR B 1 757 ? -14.219 -33.75 4.199 1 89.5 757 THR B O 1
ATOM 14198 N N . ALA B 1 758 ? -14.461 -33.156 2.098 1 88.75 758 ALA B N 1
ATOM 14199 C CA . ALA B 1 758 ? -14.594 -34.562 1.637 1 88.75 758 ALA B CA 1
ATOM 14200 C C . ALA B 1 758 ? -13.227 -35.188 1.457 1 88.75 758 ALA B C 1
ATOM 14202 O O . ALA B 1 758 ? -13.125 -36.438 1.346 1 88.75 758 ALA B O 1
ATOM 14203 N N . ASN B 1 759 ? -12.195 -34.406 1.421 1 91.5 759 ASN B N 1
ATOM 14204 C CA . ASN B 1 759 ? -10.852 -34.969 1.244 1 91.5 759 ASN B CA 1
ATOM 14205 C C . ASN B 1 759 ? -10.406 -35.75 2.471 1 91.5 759 ASN B C 1
ATOM 14207 O O . ASN B 1 759 ? -10.484 -35.25 3.596 1 91.5 759 ASN B O 1
ATOM 14211 N N . LEU B 1 760 ? -9.898 -36.875 2.279 1 91.06 760 LEU B N 1
ATOM 14212 C CA . LEU B 1 760 ? -9.508 -37.781 3.371 1 91.06 760 LEU B CA 1
ATOM 14213 C C . LEU B 1 760 ? -8.18 -37.344 3.982 1 91.06 760 LEU B C 1
ATOM 14215 O O . LEU B 1 760 ? -7.902 -37.625 5.148 1 91.06 760 LEU B O 1
ATOM 14219 N N . ASN B 1 761 ? -7.398 -36.656 3.209 1 93 761 ASN B N 1
ATOM 14220 C CA . ASN B 1 761 ? -6.035 -36.344 3.621 1 93 761 ASN B CA 1
ATOM 14221 C C . ASN B 1 761 ? -5.984 -35.094 4.465 1 93 761 ASN B C 1
ATOM 14223 O O . ASN B 1 761 ? -6.742 -34.156 4.219 1 93 761 ASN B O 1
ATOM 14227 N N . SER B 1 762 ? -5.188 -35.156 5.473 1 95.44 762 SER B N 1
ATOM 14228 C CA . SER B 1 762 ? -4.777 -34 6.215 1 95.44 762 SER B CA 1
ATOM 14229 C C . SER B 1 762 ? -3.385 -33.531 5.793 1 95.44 762 SER B C 1
ATOM 14231 O O . SER B 1 762 ? -2.707 -34.219 5.023 1 95.44 762 SER B O 1
ATOM 14233 N N . SER B 1 763 ? -3.045 -32.344 6.176 1 97.12 763 SER B N 1
ATOM 14234 C CA . SER B 1 763 ? -1.728 -31.859 5.793 1 97.12 763 SER B CA 1
ATOM 14235 C C . SER B 1 763 ? -1.164 -30.906 6.848 1 97.12 763 SER B C 1
ATOM 14237 O O . SER B 1 763 ? -1.919 -30.281 7.598 1 97.12 763 SER B O 1
ATOM 14239 N N . ILE B 1 764 ? 0.109 -30.844 6.945 1 97.88 764 ILE B N 1
ATOM 14240 C CA . ILE B 1 764 ? 0.815 -29.922 7.82 1 97.88 764 ILE B CA 1
ATOM 14241 C C . ILE B 1 764 ? 1.994 -29.297 7.07 1 97.88 764 ILE B C 1
ATOM 14243 O O . ILE B 1 764 ? 2.652 -29.969 6.273 1 97.88 764 ILE B O 1
ATOM 14247 N N . CYS B 1 765 ? 2.193 -28.031 7.227 1 98.25 765 CYS B N 1
ATOM 14248 C CA . CYS B 1 765 ? 3.357 -27.312 6.727 1 98.25 765 CYS B CA 1
ATOM 14249 C C . CYS B 1 765 ? 4.059 -26.562 7.855 1 98.25 765 CYS B C 1
ATOM 14251 O O . CYS B 1 765 ? 3.51 -25.609 8.398 1 98.25 765 CYS B O 1
ATOM 14253 N N . ASN B 1 766 ? 5.18 -27.016 8.273 1 98.12 766 ASN B N 1
ATOM 14254 C CA . ASN B 1 766 ? 6.016 -26.312 9.25 1 98.12 766 ASN B CA 1
ATOM 14255 C C . ASN B 1 766 ? 7.066 -25.453 8.57 1 98.12 766 ASN B C 1
ATOM 14257 O O . ASN B 1 766 ? 7.855 -25.938 7.758 1 98.12 766 ASN B O 1
ATOM 14261 N N . LEU B 1 767 ? 7.016 -24.203 8.875 1 98 767 LEU B N 1
ATOM 14262 C CA . LEU B 1 767 ? 8 -23.266 8.359 1 98 767 LEU B CA 1
ATOM 14263 C C . LEU B 1 767 ? 8.852 -22.688 9.484 1 98 767 LEU B C 1
ATOM 14265 O O . LEU B 1 767 ? 8.312 -22.203 10.484 1 98 767 LEU B O 1
ATOM 14269 N N . TYR B 1 768 ? 10.102 -22.797 9.383 1 97.88 768 TYR B N 1
ATOM 14270 C CA . TYR B 1 768 ? 11.047 -22.156 10.297 1 97.88 768 TYR B CA 1
ATOM 14271 C C . TYR B 1 768 ? 11.594 -20.859 9.695 1 97.88 768 TYR B C 1
ATOM 14273 O O . TYR B 1 768 ? 12.219 -20.875 8.633 1 97.88 768 TYR B O 1
ATOM 14281 N N . GLN B 1 769 ? 11.305 -19.766 10.344 1 97.56 769 GLN B N 1
ATOM 14282 C CA . GLN B 1 769 ? 11.703 -18.469 9.812 1 97.56 769 GLN B CA 1
ATOM 14283 C C . GLN B 1 769 ? 13.109 -18.109 10.258 1 97.56 769 GLN B C 1
ATOM 14285 O O . GLN B 1 769 ? 13.453 -18.25 11.43 1 97.56 769 GLN B O 1
ATOM 14290 N N . PHE B 1 770 ? 13.883 -17.672 9.352 1 96.81 770 PHE B N 1
ATOM 14291 C CA . PHE B 1 770 ? 15.234 -17.203 9.664 1 96.81 770 PHE B CA 1
ATOM 14292 C C . PHE B 1 770 ? 15.336 -15.688 9.5 1 96.81 770 PHE B C 1
ATOM 14294 O O . PHE B 1 770 ? 14.531 -14.945 10.062 1 96.81 770 PHE B O 1
ATOM 14301 N N . ASN B 1 771 ? 16.234 -15.227 8.711 1 93.75 771 ASN B N 1
ATOM 14302 C CA . ASN B 1 771 ? 16.453 -13.805 8.492 1 93.75 771 ASN B CA 1
ATOM 14303 C C . ASN B 1 771 ? 16.438 -13.453 7.012 1 93.75 771 ASN B C 1
ATOM 14305 O O . ASN B 1 771 ? 16.156 -14.305 6.172 1 93.75 771 ASN B O 1
ATOM 14309 N N . THR B 1 772 ? 16.625 -12.211 6.727 1 93.81 772 THR B N 1
ATOM 14310 C CA . THR B 1 772 ? 16.766 -11.766 5.348 1 93.81 772 THR B CA 1
ATOM 14311 C C . THR B 1 772 ? 17.891 -12.508 4.637 1 93.81 772 THR B C 1
ATOM 14313 O O . THR B 1 772 ? 18.891 -12.852 5.258 1 93.81 772 THR B O 1
ATOM 14316 N N . GLU B 1 773 ? 17.672 -12.68 3.451 1 92.94 773 GLU B N 1
ATOM 14317 C CA . GLU B 1 773 ? 18.609 -13.461 2.645 1 92.94 773 GLU B CA 1
ATOM 14318 C C . GLU B 1 773 ? 20 -12.836 2.66 1 92.94 773 GLU B C 1
ATOM 14320 O O . GLU B 1 773 ? 20.156 -11.617 2.533 1 92.94 773 GLU B O 1
ATOM 14325 N N . SER B 1 774 ? 21.016 -13.664 2.863 1 93.56 774 SER B N 1
ATOM 14326 C CA . SER B 1 774 ? 22.438 -13.359 2.764 1 93.56 774 SER B CA 1
ATOM 14327 C C . SER B 1 774 ? 23.219 -14.555 2.254 1 93.56 774 SER B C 1
ATOM 14329 O O . SER B 1 774 ? 22.766 -15.695 2.348 1 93.56 774 SER B O 1
ATOM 14331 N N . VAL B 1 775 ? 24.344 -14.297 1.706 1 94.94 775 VAL B N 1
ATOM 14332 C CA . VAL B 1 775 ? 25.141 -15.367 1.117 1 94.94 775 VAL B CA 1
ATOM 14333 C C . VAL B 1 775 ? 25.516 -16.375 2.193 1 94.94 775 VAL B C 1
ATOM 14335 O O . VAL B 1 775 ? 25.344 -17.594 2.014 1 94.94 775 VAL B O 1
ATOM 14338 N N . PRO B 1 776 ? 25.922 -15.961 3.342 1 95.88 776 PRO B N 1
ATOM 14339 C CA . PRO B 1 776 ? 26.281 -16.953 4.367 1 95.88 776 PRO B CA 1
ATOM 14340 C C . PRO B 1 776 ? 25.078 -17.766 4.84 1 95.88 776 PRO B C 1
ATOM 14342 O O . PRO B 1 776 ? 25.188 -18.984 5.027 1 95.88 776 PRO B O 1
ATOM 14345 N N . LEU B 1 777 ? 24 -17.062 5.055 1 96 777 LEU B N 1
ATOM 14346 C CA . LEU B 1 777 ? 22.812 -17.781 5.492 1 96 777 LEU B CA 1
ATOM 14347 C C . LEU B 1 777 ? 22.359 -18.781 4.43 1 96 777 LEU B C 1
ATOM 14349 O O . LEU B 1 777 ? 22 -19.906 4.75 1 96 777 LEU B O 1
ATOM 14353 N N . ARG B 1 778 ? 22.359 -18.391 3.201 1 96.19 778 ARG B N 1
ATOM 14354 C CA . ARG B 1 778 ? 21.953 -19.266 2.104 1 96.19 778 ARG B CA 1
ATOM 14355 C C . ARG B 1 778 ? 22.875 -20.469 1.985 1 96.19 778 ARG B C 1
ATOM 14357 O O . ARG B 1 778 ? 22.422 -21.578 1.689 1 96.19 778 ARG B O 1
ATOM 14364 N N . ALA B 1 779 ? 24.125 -20.25 2.145 1 97.88 779 ALA B N 1
ATOM 14365 C CA . ALA B 1 779 ? 25.094 -21.344 2.078 1 97.88 779 ALA B CA 1
ATOM 14366 C C . ALA B 1 779 ? 24.781 -22.406 3.127 1 97.88 779 ALA B C 1
ATOM 14368 O O . ALA B 1 779 ? 24.766 -23.594 2.82 1 97.88 779 ALA B O 1
ATOM 14369 N N . ARG B 1 780 ? 24.562 -21.969 4.316 1 97.44 780 ARG B N 1
ATOM 14370 C CA . ARG B 1 780 ? 24.234 -22.906 5.391 1 97.44 780 ARG B CA 1
ATOM 14371 C C . ARG B 1 780 ? 22.922 -23.625 5.098 1 97.44 780 ARG B C 1
ATOM 14373 O O . ARG B 1 780 ? 22.812 -24.828 5.328 1 97.44 780 ARG B O 1
ATOM 14380 N N . LEU B 1 781 ? 21.984 -22.922 4.559 1 97.06 781 LEU B N 1
ATOM 14381 C CA . LEU B 1 781 ? 20.656 -23.484 4.293 1 97.06 781 LEU B CA 1
ATOM 14382 C C . LEU B 1 781 ? 20.719 -24.5 3.168 1 97.06 781 LEU B C 1
ATOM 14384 O O . LEU B 1 781 ? 20.047 -25.547 3.229 1 97.06 781 LEU B O 1
ATOM 14388 N N . GLU B 1 782 ? 21.469 -24.203 2.143 1 96.88 782 GLU B N 1
ATOM 14389 C CA . GLU B 1 782 ? 21.609 -25.141 1.03 1 96.88 782 GLU B CA 1
ATOM 14390 C C . GLU B 1 782 ? 22.203 -26.469 1.499 1 96.88 782 GLU B C 1
ATOM 14392 O O . GLU B 1 782 ? 21.719 -27.547 1.113 1 96.88 782 GLU B O 1
ATOM 14397 N N . LEU B 1 783 ? 23.234 -26.375 2.227 1 97.06 783 LEU B N 1
ATOM 14398 C CA . LEU B 1 783 ? 23.875 -27.578 2.729 1 97.06 783 LEU B CA 1
ATOM 14399 C C . LEU B 1 783 ? 22.969 -28.312 3.705 1 97.06 783 LEU B C 1
ATOM 14401 O O . LEU B 1 783 ? 22.859 -29.547 3.645 1 97.06 783 LEU B O 1
ATOM 14405 N N . PHE B 1 784 ? 22.375 -27.578 4.613 1 97.19 784 PHE B N 1
ATOM 14406 C CA . PHE B 1 784 ? 21.453 -28.156 5.586 1 97.19 784 PHE B CA 1
ATOM 14407 C C . PHE B 1 784 ? 20.312 -28.906 4.883 1 97.19 784 PHE B C 1
ATOM 14409 O O . PHE B 1 784 ? 20.016 -30.047 5.219 1 97.19 784 PHE B O 1
ATOM 14416 N N . ALA B 1 785 ? 19.656 -28.234 3.939 1 97 785 ALA B N 1
ATOM 14417 C CA . ALA B 1 785 ? 18.531 -28.828 3.217 1 97 785 ALA B CA 1
ATOM 14418 C C . ALA B 1 785 ? 18.953 -30.109 2.49 1 97 785 ALA B C 1
ATOM 14420 O O . ALA B 1 785 ? 18.188 -31.078 2.439 1 97 785 ALA B O 1
ATOM 14421 N N . HIS B 1 786 ? 20.109 -30.062 1.902 1 94.75 786 HIS B N 1
ATOM 14422 C CA . HIS B 1 786 ? 20.656 -31.219 1.18 1 94.75 786 HIS B CA 1
ATOM 14423 C C . HIS B 1 786 ? 20.844 -32.406 2.105 1 94.75 786 HIS B C 1
ATOM 14425 O O . HIS B 1 786 ? 20.438 -33.531 1.771 1 94.75 786 HIS B O 1
ATOM 14431 N N . ILE B 1 787 ? 21.406 -32.25 3.268 1 95.25 787 ILE B N 1
ATOM 14432 C CA . ILE B 1 787 ? 21.703 -33.312 4.207 1 95.25 787 ILE B CA 1
ATOM 14433 C C . ILE B 1 787 ? 20.406 -33.812 4.84 1 95.25 787 ILE B C 1
ATOM 14435 O O . ILE B 1 787 ? 20.25 -35 5.098 1 95.25 787 ILE B O 1
ATOM 14439 N N . PHE B 1 788 ? 19.484 -32.875 5.047 1 95.5 788 PHE B N 1
ATOM 14440 C CA . PHE B 1 788 ? 18.25 -33.156 5.781 1 95.5 788 PHE B CA 1
ATOM 14441 C C . PHE B 1 788 ? 17.266 -33.938 4.926 1 95.5 788 PHE B C 1
ATOM 14443 O O . PHE B 1 788 ? 16.438 -34.688 5.449 1 95.5 788 PHE B O 1
ATOM 14450 N N . LYS B 1 789 ? 17.266 -33.875 3.699 1 93.38 789 LYS B N 1
ATOM 14451 C CA . LYS B 1 789 ? 16.234 -34.281 2.766 1 93.38 789 LYS B CA 1
ATOM 14452 C C . LYS B 1 789 ? 16 -35.812 2.838 1 93.38 789 LYS B C 1
ATOM 14454 O O . LYS B 1 789 ? 14.898 -36.25 3.131 1 93.38 789 LYS B O 1
ATOM 14459 N N . GLU B 1 790 ? 17.047 -36.594 2.596 1 89.44 790 GLU B N 1
ATOM 14460 C CA . GLU B 1 790 ? 16.906 -38.031 2.504 1 89.44 790 GLU B CA 1
ATOM 14461 C C . GLU B 1 790 ? 16.547 -38.656 3.857 1 89.44 790 GLU B C 1
ATOM 14463 O O . GLU B 1 790 ? 15.625 -39.469 3.957 1 89.44 790 GLU B O 1
ATOM 14468 N N . PRO B 1 791 ? 17.219 -38.281 4.941 1 93.12 791 PRO B N 1
ATOM 14469 C CA . PRO B 1 791 ? 16.828 -38.844 6.242 1 93.12 791 PRO B CA 1
ATOM 14470 C C . PRO B 1 791 ? 15.398 -38.5 6.633 1 93.12 791 PRO B C 1
ATOM 14472 O O . PRO B 1 791 ? 14.703 -39.312 7.238 1 93.12 791 PRO B O 1
ATOM 14475 N N . CYS B 1 792 ? 14.984 -37.312 6.352 1 94.56 792 CYS B N 1
ATOM 14476 C CA . CYS B 1 792 ? 13.617 -36.906 6.66 1 94.56 792 CYS B CA 1
ATOM 14477 C C . CYS B 1 792 ? 12.602 -37.75 5.91 1 94.56 792 CYS B C 1
ATOM 14479 O O . CYS B 1 792 ? 11.648 -38.25 6.5 1 94.56 792 CYS B O 1
ATOM 14481 N N . PHE B 1 793 ? 12.836 -37.875 4.66 1 91.19 793 PHE B N 1
ATOM 14482 C CA . PHE B 1 793 ? 11.953 -38.688 3.832 1 91.19 793 PHE B CA 1
ATOM 14483 C C . PHE B 1 793 ? 11.938 -40.156 4.312 1 91.19 793 PHE B C 1
ATOM 14485 O O . PHE B 1 793 ? 10.867 -40.75 4.438 1 91.19 793 PHE B O 1
ATOM 14492 N N . ASN B 1 794 ? 13.102 -40.688 4.535 1 87.88 794 ASN B N 1
ATOM 14493 C CA . ASN B 1 794 ? 13.219 -42.094 4.965 1 87.88 794 ASN B CA 1
ATOM 14494 C C . ASN B 1 794 ? 12.492 -42.312 6.285 1 87.88 794 ASN B C 1
ATOM 14496 O O . ASN B 1 794 ? 11.75 -43.312 6.426 1 87.88 794 ASN B O 1
ATOM 14500 N N . GLN B 1 795 ? 12.656 -41.438 7.18 1 92.75 795 GLN B N 1
ATOM 14501 C CA . GLN B 1 795 ? 12.062 -41.594 8.5 1 92.75 795 GLN B CA 1
ATOM 14502 C C . GLN B 1 795 ? 10.547 -41.438 8.453 1 92.75 795 GLN B C 1
ATOM 14504 O O . GLN B 1 795 ? 9.805 -42.312 8.914 1 92.75 795 GLN B O 1
ATOM 14509 N N . LEU B 1 796 ? 10.078 -40.344 7.887 1 94.5 796 LEU B N 1
ATOM 14510 C CA . LEU B 1 796 ? 8.664 -39.969 7.98 1 94.5 796 LEU B CA 1
ATOM 14511 C C . LEU B 1 796 ? 7.836 -40.75 6.973 1 94.5 796 LEU B C 1
ATOM 14513 O O . LEU B 1 796 ? 6.719 -41.188 7.273 1 94.5 796 LEU B O 1
ATOM 14517 N N . ARG B 1 797 ? 8.359 -40.938 5.77 1 89.88 797 ARG B N 1
ATOM 14518 C CA . ARG B 1 797 ? 7.598 -41.594 4.707 1 89.88 797 ARG B CA 1
ATOM 14519 C C . ARG B 1 797 ? 7.793 -43.094 4.73 1 89.88 797 ARG B C 1
ATOM 14521 O O . ARG B 1 797 ? 6.82 -43.875 4.738 1 89.88 797 ARG B O 1
ATOM 14528 N N . THR B 1 798 ? 9.07 -43.562 4.758 1 84 798 THR B N 1
ATOM 14529 C CA . THR B 1 798 ? 9.375 -44.969 4.543 1 84 798 THR B CA 1
ATOM 14530 C C . THR B 1 798 ? 9.203 -45.781 5.832 1 84 798 THR B C 1
ATOM 14532 O O . THR B 1 798 ? 8.539 -46.812 5.844 1 84 798 THR B O 1
ATOM 14535 N N . GLN B 1 799 ? 9.781 -45.312 6.898 1 86.44 799 GLN B N 1
ATOM 14536 C CA . GLN B 1 799 ? 9.781 -46.062 8.148 1 86.44 799 GLN B CA 1
ATOM 14537 C C . GLN B 1 799 ? 8.461 -45.875 8.898 1 86.44 799 GLN B C 1
ATOM 14539 O O . GLN B 1 799 ? 7.844 -46.875 9.305 1 86.44 799 GLN B O 1
ATOM 14544 N N . GLU B 1 800 ? 7.984 -44.625 8.953 1 91.38 800 GLU B N 1
ATOM 14545 C CA . GLU B 1 800 ? 6.801 -44.344 9.766 1 91.38 800 GLU B CA 1
ATOM 14546 C C . GLU B 1 800 ? 5.535 -44.375 8.914 1 91.38 800 GLU B C 1
ATOM 14548 O O . GLU B 1 800 ? 4.426 -44.469 9.445 1 91.38 800 GLU B O 1
ATOM 14553 N N . GLN B 1 801 ? 5.652 -44.281 7.641 1 88.94 801 GLN B N 1
ATOM 14554 C CA . GLN B 1 801 ? 4.551 -44.375 6.688 1 88.94 801 GLN B CA 1
ATOM 14555 C C . GLN B 1 801 ? 3.469 -43.344 6.973 1 88.94 801 GLN B C 1
ATOM 14557 O O . GLN B 1 801 ? 2.283 -43.688 7.031 1 88.94 801 GLN B O 1
ATOM 14562 N N . LEU B 1 802 ? 3.93 -42.156 7.168 1 90.88 802 LEU B N 1
ATOM 14563 C CA . LEU B 1 802 ? 3.01 -41.094 7.582 1 90.88 802 LEU B CA 1
ATOM 14564 C C . LEU B 1 802 ? 2.297 -40.5 6.379 1 90.88 802 LEU B C 1
ATOM 14566 O O . LEU B 1 802 ? 1.416 -39.656 6.535 1 90.88 802 LEU B O 1
ATOM 14570 N N . GLY B 1 803 ? 2.566 -40.875 5.246 1 81.81 803 GLY B N 1
ATOM 14571 C CA . GLY B 1 803 ? 1.872 -40.375 4.07 1 81.81 803 GLY B CA 1
ATOM 14572 C C . GLY B 1 803 ? 2.67 -40.531 2.791 1 81.81 803 GLY B C 1
ATOM 14573 O O . GLY B 1 803 ? 3.859 -40.844 2.83 1 81.81 803 GLY B O 1
ATOM 14574 N N . TYR B 1 804 ? 1.954 -40.25 1.679 1 78.94 804 TYR B N 1
ATOM 14575 C CA . TYR B 1 804 ? 2.584 -40.375 0.369 1 78.94 804 TYR B CA 1
ATOM 14576 C C . TYR B 1 804 ? 3.439 -39.156 0.057 1 78.94 804 TYR B C 1
ATOM 14578 O O . TYR B 1 804 ? 4.527 -39.281 -0.51 1 78.94 804 TYR B O 1
ATOM 14586 N N . LEU B 1 805 ? 2.979 -38.062 0.496 1 90.81 805 LEU B N 1
ATOM 14587 C CA . LEU B 1 805 ? 3.701 -36.844 0.184 1 90.81 805 LEU B CA 1
ATOM 14588 C C . LEU B 1 805 ? 4.469 -36.344 1.401 1 90.81 805 LEU B C 1
ATOM 14590 O O . LEU B 1 805 ? 3.873 -35.812 2.34 1 90.81 805 LEU B O 1
ATOM 14594 N N . VAL B 1 806 ? 5.746 -36.438 1.453 1 94.31 806 VAL B N 1
ATOM 14595 C CA . VAL B 1 806 ? 6.668 -35.906 2.453 1 94.31 806 VAL B CA 1
ATOM 14596 C C . VAL B 1 806 ? 7.777 -35.125 1.767 1 94.31 806 VAL B C 1
ATOM 14598 O O . VAL B 1 806 ? 8.484 -35.656 0.908 1 94.31 806 VAL B O 1
ATOM 14601 N N . PHE B 1 807 ? 7.797 -33.844 2.102 1 94.88 807 PHE B N 1
ATOM 14602 C CA . PHE B 1 807 ? 8.758 -32.969 1.441 1 94.88 807 PHE B CA 1
ATOM 14603 C C . PHE B 1 807 ? 9.453 -32.062 2.455 1 94.88 807 PHE B C 1
ATOM 14605 O O . PHE B 1 807 ? 8.836 -31.641 3.432 1 94.88 807 PHE B O 1
ATOM 14612 N N . SER B 1 808 ? 10.719 -31.859 2.322 1 96.88 808 SER B N 1
ATOM 14613 C CA . SER B 1 808 ? 11.477 -30.859 3.066 1 96.88 808 SER B CA 1
ATOM 14614 C C . SER B 1 808 ? 12.391 -30.062 2.146 1 96.88 808 SER B C 1
ATOM 14616 O O . SER B 1 808 ? 12.953 -30.609 1.197 1 96.88 808 SER B O 1
ATOM 14618 N N . GLY B 1 809 ? 12.445 -28.766 2.305 1 96.5 809 GLY B N 1
ATOM 14619 C CA . GLY B 1 809 ? 13.32 -27.984 1.452 1 96.5 809 GLY B CA 1
ATOM 14620 C C . GLY B 1 809 ? 13.281 -26.5 1.772 1 96.5 809 GLY B C 1
ATOM 14621 O O . GLY B 1 809 ? 12.758 -26.094 2.809 1 96.5 809 GLY B O 1
ATOM 14622 N N . LEU B 1 810 ? 13.984 -25.812 0.906 1 95.88 810 LEU B N 1
ATOM 14623 C CA . LEU B 1 810 ? 14.117 -24.359 1.07 1 95.88 810 LEU B CA 1
ATOM 14624 C C . LEU B 1 810 ? 12.844 -23.641 0.633 1 95.88 810 LEU B C 1
ATOM 14626 O O . LEU B 1 810 ? 12.094 -24.156 -0.2 1 95.88 810 LEU B O 1
ATOM 14630 N N . PHE B 1 811 ? 12.609 -22.547 1.224 1 94.12 811 PHE B N 1
ATOM 14631 C CA . PHE B 1 811 ? 11.484 -21.672 0.896 1 94.12 811 PHE B CA 1
ATOM 14632 C C . PHE B 1 811 ? 11.852 -20.219 1.123 1 94.12 811 PHE B C 1
ATOM 14634 O O . PHE B 1 811 ? 12.609 -19.891 2.041 1 94.12 811 PHE B O 1
ATOM 14641 N N . ARG B 1 812 ? 11.477 -19.344 0.24 1 93.75 812 ARG B N 1
ATOM 14642 C CA . ARG B 1 812 ? 11.781 -17.922 0.369 1 93.75 812 ARG B CA 1
ATOM 14643 C C . ARG B 1 812 ? 10.531 -17.078 0.116 1 93.75 812 ARG B C 1
ATOM 14645 O O . ARG B 1 812 ? 9.773 -17.344 -0.814 1 93.75 812 ARG B O 1
ATOM 14652 N N . ILE B 1 813 ? 10.328 -16.109 0.989 1 92.56 813 ILE B N 1
ATOM 14653 C CA . ILE B 1 813 ? 9.227 -15.156 0.831 1 92.56 813 ILE B CA 1
ATOM 14654 C C . ILE B 1 813 ? 9.766 -13.727 0.901 1 92.56 813 ILE B C 1
ATOM 14656 O O . ILE B 1 813 ? 10.273 -13.297 1.94 1 92.56 813 ILE B O 1
ATOM 14660 N N . GLU B 1 814 ? 9.672 -12.992 -0.129 1 92.19 814 GLU B N 1
ATOM 14661 C CA . GLU B 1 814 ? 10.031 -11.578 -0.188 1 92.19 814 GLU B CA 1
ATOM 14662 C C . GLU B 1 814 ? 11.414 -11.328 0.409 1 92.19 814 GLU B C 1
ATOM 14664 O O . GLU B 1 814 ? 11.594 -10.438 1.243 1 92.19 814 GLU B O 1
ATOM 14669 N N . GLY B 1 815 ? 12.328 -12.195 0.142 1 92.56 815 GLY B N 1
ATOM 14670 C CA . GLY B 1 815 ? 13.711 -12 0.535 1 92.56 815 GLY B CA 1
ATOM 14671 C C . GLY B 1 815 ? 14.039 -12.594 1.896 1 92.56 815 GLY B C 1
ATOM 14672 O O . GLY B 1 815 ? 15.172 -12.484 2.371 1 92.56 815 GLY B O 1
ATOM 14673 N N . VAL B 1 816 ? 13.078 -13.211 2.559 1 96.56 816 VAL B N 1
ATOM 14674 C CA . VAL B 1 816 ? 13.305 -13.852 3.848 1 96.56 816 VAL B CA 1
ATOM 14675 C C . VAL B 1 816 ? 13.406 -15.367 3.656 1 96.56 816 VAL B C 1
ATOM 14677 O O . VAL B 1 816 ? 12.617 -15.961 2.92 1 96.56 816 VAL B O 1
ATOM 14680 N N . GLU B 1 817 ? 14.367 -15.977 4.305 1 97.19 817 GLU B N 1
ATOM 14681 C CA . GLU B 1 817 ? 14.641 -17.406 4.133 1 97.19 817 GLU B CA 1
ATOM 14682 C C . GLU B 1 817 ? 13.859 -18.234 5.137 1 97.19 817 GLU B C 1
ATOM 14684 O O . GLU B 1 817 ? 13.727 -17.859 6.301 1 97.19 817 GLU B O 1
ATOM 14689 N N . TYR B 1 818 ? 13.344 -19.344 4.637 1 97.56 818 TYR B N 1
ATOM 14690 C CA . TYR B 1 818 ? 12.633 -20.328 5.461 1 97.56 818 TYR B CA 1
ATOM 14691 C C . TYR B 1 818 ? 13.086 -21.734 5.148 1 97.56 818 TYR B C 1
ATOM 14693 O O . TYR B 1 818 ? 13.703 -21.984 4.105 1 97.56 818 TYR B O 1
ATOM 14701 N N . PHE B 1 819 ? 12.898 -22.609 6.027 1 98 819 PHE B N 1
ATOM 14702 C CA . PHE B 1 819 ? 12.977 -24.047 5.816 1 98 819 PHE B CA 1
ATOM 14703 C C . PHE B 1 819 ? 11.625 -24.703 6.062 1 98 819 PHE B C 1
ATOM 14705 O O . PHE B 1 819 ? 10.93 -24.359 7.02 1 98 819 PHE B O 1
ATOM 14712 N N . ARG B 1 820 ? 11.242 -25.594 5.18 1 97.75 820 ARG B N 1
ATOM 14713 C CA . ARG B 1 820 ? 9.891 -26.125 5.227 1 97.75 820 ARG B CA 1
ATOM 14714 C C . ARG B 1 820 ? 9.906 -27.641 5.348 1 97.75 820 ARG B C 1
ATOM 14716 O O . ARG B 1 820 ? 10.766 -28.312 4.77 1 97.75 820 ARG B O 1
ATOM 14723 N N . VAL B 1 821 ? 9.016 -28.172 6.094 1 97.94 821 VAL B N 1
ATOM 14724 C CA . VAL B 1 821 ? 8.656 -29.594 6.133 1 97.94 821 VAL B CA 1
ATOM 14725 C C . VAL B 1 821 ? 7.16 -29.75 5.875 1 97.94 821 VAL B C 1
ATOM 14727 O O . VAL B 1 821 ? 6.336 -29.188 6.594 1 97.94 821 VAL B O 1
ATOM 14730 N N . LEU B 1 822 ? 6.816 -30.453 4.852 1 97.69 822 LEU B N 1
ATOM 14731 C CA . LEU B 1 822 ? 5.438 -30.609 4.402 1 97.69 822 LEU B CA 1
ATOM 14732 C C . LEU B 1 822 ? 5.047 -32.094 4.355 1 97.69 822 LEU B C 1
ATOM 14734 O O . LEU B 1 822 ? 5.777 -32.906 3.795 1 97.69 822 LEU B O 1
ATOM 14738 N N . VAL B 1 823 ? 3.936 -32.438 4.996 1 97.5 823 VAL B N 1
ATOM 14739 C CA . VAL B 1 823 ? 3.451 -33.812 4.996 1 97.5 823 VAL B CA 1
ATOM 14740 C C . VAL B 1 823 ? 1.948 -33.844 4.73 1 97.5 823 VAL B C 1
ATOM 14742 O O . VAL B 1 823 ? 1.201 -33.031 5.293 1 97.5 823 VAL B O 1
ATOM 14745 N N . GLN B 1 824 ? 1.53 -34.562 3.832 1 96.19 824 GLN B N 1
ATOM 14746 C CA . GLN B 1 824 ? 0.121 -34.875 3.623 1 96.19 824 GLN B CA 1
ATOM 14747 C C . GLN B 1 824 ? -0.173 -36.312 3.986 1 96.19 824 GLN B C 1
ATOM 14749 O O . GLN B 1 824 ? 0.55 -37.219 3.572 1 96.19 824 GLN B O 1
ATOM 14754 N N . SER B 1 825 ? -1.227 -36.562 4.812 1 94.44 825 SER B N 1
ATOM 14755 C CA . SER B 1 825 ? -1.435 -37.875 5.359 1 94.44 825 SER B CA 1
ATOM 14756 C C . SER B 1 825 ? -2.92 -38.219 5.496 1 94.44 825 SER B C 1
ATOM 14758 O O . SER B 1 825 ? -3.715 -37.344 5.867 1 94.44 825 SER B O 1
ATOM 14760 N N . ASP B 1 826 ? -3.297 -39.438 5.199 1 90.5 826 ASP B N 1
ATOM 14761 C CA . ASP B 1 826 ? -4.637 -39.938 5.496 1 90.5 826 ASP B CA 1
ATOM 14762 C C . ASP B 1 826 ? -4.629 -40.844 6.734 1 90.5 826 ASP B C 1
ATOM 14764 O O . ASP B 1 826 ? -5.68 -41.281 7.188 1 90.5 826 ASP B O 1
ATOM 14768 N N . VAL B 1 827 ? -3.49 -41 7.266 1 91.19 827 VAL B N 1
ATOM 14769 C CA . VAL B 1 827 ? -3.377 -41.969 8.344 1 91.19 827 VAL B CA 1
ATOM 14770 C C . VAL B 1 827 ? -3.221 -41.25 9.68 1 91.19 827 VAL B C 1
ATOM 14772 O O . VAL B 1 827 ? -3.506 -41.812 10.734 1 91.19 827 VAL B O 1
ATOM 14775 N N . ALA B 1 828 ? -2.543 -40.125 9.633 1 94.12 828 ALA B N 1
ATOM 14776 C CA . ALA B 1 828 ? -2.248 -39.438 10.883 1 94.12 828 ALA B CA 1
ATOM 14777 C C . ALA B 1 828 ? -2.793 -38 10.867 1 94.12 828 ALA B C 1
ATOM 14779 O O . ALA B 1 828 ? -2.828 -37.375 9.812 1 94.12 828 ALA B O 1
ATOM 14780 N N . SER B 1 829 ? -3.107 -37.531 12.07 1 94.81 829 SER B N 1
ATOM 14781 C CA . SER B 1 829 ? -3.58 -36.156 12.219 1 94.81 829 SER B CA 1
ATOM 14782 C C . SER B 1 829 ? -2.422 -35.188 12.172 1 94.81 829 SER B C 1
ATOM 14784 O O . SER B 1 829 ? -1.282 -35.531 12.484 1 94.81 829 SER B O 1
ATOM 14786 N N . PRO B 1 830 ? -2.693 -33.938 11.797 1 96.56 830 PRO B N 1
ATOM 14787 C CA . PRO B 1 830 ? -1.631 -32.938 11.773 1 96.56 830 PRO B CA 1
ATOM 14788 C C . PRO B 1 830 ? -0.922 -32.781 13.117 1 96.56 830 PRO B C 1
ATOM 14790 O O . PRO B 1 830 ? 0.287 -32.562 13.164 1 96.56 830 PRO B O 1
ATOM 14793 N N . ALA B 1 831 ? -1.637 -32.906 14.219 1 94.75 831 ALA B N 1
ATOM 14794 C CA . ALA B 1 831 ? -1.024 -32.844 15.547 1 94.75 831 ALA B CA 1
ATOM 14795 C C . ALA B 1 831 ? 0.004 -33.938 15.727 1 94.75 831 ALA B C 1
ATOM 14797 O O . ALA B 1 831 ? 1.098 -33.719 16.25 1 94.75 831 ALA B O 1
ATOM 14798 N N . HIS B 1 832 ? -0.412 -35.094 15.367 1 95.31 832 HIS B N 1
ATOM 14799 C CA . HIS B 1 832 ? 0.505 -36.25 15.438 1 95.31 832 HIS B CA 1
ATOM 14800 C C . HIS B 1 832 ? 1.684 -36.062 14.492 1 95.31 832 HIS B C 1
ATOM 14802 O O . HIS B 1 832 ? 2.826 -36.344 14.844 1 95.31 832 HIS B O 1
ATOM 14808 N N . LEU B 1 833 ? 1.375 -35.625 13.273 1 97 833 LEU B N 1
ATOM 14809 C CA . LEU B 1 833 ? 2.438 -35.375 12.312 1 97 833 LEU B CA 1
ATOM 14810 C C . LEU B 1 833 ? 3.455 -34.375 12.875 1 97 833 LEU B C 1
ATOM 14812 O O . LEU B 1 833 ? 4.664 -34.562 12.703 1 97 833 LEU B O 1
ATOM 14816 N N . ASN B 1 834 ? 2.957 -33.312 13.484 1 96.44 834 ASN B N 1
ATOM 14817 C CA . ASN B 1 834 ? 3.854 -32.344 14.078 1 96.44 834 ASN B CA 1
ATOM 14818 C C . ASN B 1 834 ? 4.766 -32.969 15.125 1 96.44 834 ASN B C 1
ATOM 14820 O O . ASN B 1 834 ? 5.953 -32.656 15.203 1 96.44 834 ASN B O 1
ATOM 14824 N N . GLN B 1 835 ? 4.203 -33.812 15.914 1 95.5 835 GLN B N 1
ATOM 14825 C CA . GLN B 1 835 ? 4.98 -34.5 16.938 1 95.5 835 GLN B CA 1
ATOM 14826 C C . GLN B 1 835 ? 6.102 -35.312 16.312 1 95.5 835 GLN B C 1
ATOM 14828 O O . GLN B 1 835 ? 7.238 -35.281 16.797 1 95.5 835 GLN B O 1
ATOM 14833 N N . ARG B 1 836 ? 5.754 -36 15.305 1 96.25 836 ARG B N 1
ATOM 14834 C CA . ARG B 1 836 ? 6.734 -36.844 14.641 1 96.25 836 ARG B CA 1
ATOM 14835 C C . ARG B 1 836 ? 7.816 -36 13.961 1 96.25 836 ARG B C 1
ATOM 14837 O O . ARG B 1 836 ? 8.992 -36.375 13.977 1 96.25 836 ARG B O 1
ATOM 14844 N N . ILE B 1 837 ? 7.434 -34.938 13.32 1 96.94 837 ILE B N 1
ATOM 14845 C CA . ILE B 1 837 ? 8.391 -34.031 12.688 1 96.94 837 ILE B CA 1
ATOM 14846 C C . ILE B 1 837 ? 9.352 -33.469 13.734 1 96.94 837 ILE B C 1
ATOM 14848 O O . ILE B 1 837 ? 10.57 -33.5 13.531 1 96.94 837 ILE B O 1
ATOM 14852 N N . GLU B 1 838 ? 8.844 -33.062 14.844 1 95.56 838 GLU B N 1
ATOM 14853 C CA . GLU B 1 838 ? 9.656 -32.469 15.898 1 95.56 838 GLU B CA 1
ATOM 14854 C C . GLU B 1 838 ? 10.617 -33.469 16.484 1 95.56 838 GLU B C 1
ATOM 14856 O O . GLU B 1 838 ? 11.766 -33.156 16.812 1 95.56 838 GLU B O 1
ATOM 14861 N N . LEU B 1 839 ? 10.102 -34.656 16.656 1 94.88 839 LEU B N 1
ATOM 14862 C CA . LEU B 1 839 ? 10.969 -35.719 17.156 1 94.88 839 LEU B CA 1
ATOM 14863 C C . LEU B 1 839 ? 12.102 -36 16.188 1 94.88 839 LEU B C 1
ATOM 14865 O O . LEU B 1 839 ? 13.242 -36.25 16.609 1 94.88 839 LEU B O 1
ATOM 14869 N N . PHE B 1 840 ? 11.812 -36.062 14.984 1 96.06 840 PHE B N 1
ATOM 14870 C CA . PHE B 1 840 ? 12.852 -36.281 13.984 1 96.06 840 PHE B CA 1
ATOM 14871 C C . PHE B 1 840 ? 13.867 -35.156 14 1 96.06 840 PHE B C 1
ATOM 14873 O O . PHE B 1 840 ? 15.07 -35.375 13.938 1 96.06 840 PHE B O 1
ATOM 14880 N N . VAL B 1 841 ? 13.367 -33.875 14.016 1 95.5 841 VAL B N 1
ATOM 14881 C CA . VAL B 1 841 ? 14.25 -32.719 14.031 1 95.5 841 VAL B CA 1
ATOM 14882 C C . VAL B 1 841 ? 15.203 -32.812 15.219 1 95.5 841 VAL B C 1
ATOM 14884 O O . VAL B 1 841 ? 16.406 -32.562 15.086 1 95.5 841 VAL B O 1
ATOM 14887 N N . ALA B 1 842 ? 14.703 -33.25 16.297 1 92.88 842 ALA B N 1
ATOM 14888 C CA . ALA B 1 842 ? 15.523 -33.375 17.5 1 92.88 842 ALA B CA 1
ATOM 14889 C C . ALA B 1 842 ? 16.578 -34.469 17.297 1 92.88 842 ALA B C 1
ATOM 14891 O O . ALA B 1 842 ? 17.734 -34.312 17.703 1 92.88 842 ALA B O 1
ATOM 14892 N N . SER B 1 843 ? 16.141 -35.531 16.688 1 93.31 843 SER B N 1
ATOM 14893 C CA . SER B 1 843 ? 17.047 -36.656 16.5 1 93.31 843 SER B CA 1
ATOM 14894 C C . SER B 1 843 ? 18.078 -36.375 15.406 1 93.31 843 SER B C 1
ATOM 14896 O O . SER B 1 843 ? 19.141 -37 15.383 1 93.31 843 SER B O 1
ATOM 14898 N N . PHE B 1 844 ? 17.734 -35.562 14.516 1 94.75 844 PHE B N 1
ATOM 14899 C CA . PHE B 1 844 ? 18.609 -35.219 13.398 1 94.75 844 PHE B CA 1
ATOM 14900 C C . PHE B 1 844 ? 19.922 -34.625 13.883 1 94.75 844 PHE B C 1
ATOM 14902 O O . PHE B 1 844 ? 20.953 -34.812 13.234 1 94.75 844 PHE B O 1
ATOM 14909 N N . ARG B 1 845 ? 19.891 -33.938 15 1 92.81 845 ARG B N 1
ATOM 14910 C CA . ARG B 1 845 ? 21.109 -33.344 15.531 1 92.81 845 ARG B CA 1
ATOM 14911 C C . ARG B 1 845 ? 22.188 -34.406 15.719 1 92.81 845 ARG B C 1
ATOM 14913 O O . ARG B 1 845 ? 23.359 -34.156 15.43 1 92.81 845 ARG B O 1
ATOM 14920 N N . GLN B 1 846 ? 21.766 -35.531 16.219 1 93.38 846 GLN B N 1
ATOM 14921 C CA . GLN B 1 846 ? 22.719 -36.625 16.453 1 93.38 846 GLN B CA 1
ATOM 14922 C C . GLN B 1 846 ? 23.297 -37.125 15.148 1 93.38 846 GLN B C 1
ATOM 14924 O O . GLN B 1 846 ? 24.484 -37.5 15.086 1 93.38 846 GLN B O 1
ATOM 14929 N N . LEU B 1 847 ? 22.453 -37.219 14.148 1 92.12 847 LEU B N 1
ATOM 14930 C CA . LEU B 1 847 ? 22.938 -37.625 12.828 1 92.12 847 LEU B CA 1
ATOM 14931 C C . LEU B 1 847 ? 24.031 -36.656 12.344 1 92.12 847 LEU B C 1
ATOM 14933 O O . LEU B 1 847 ? 25.016 -37.125 11.734 1 92.12 847 LEU B O 1
ATOM 14937 N N . LEU B 1 848 ? 23.922 -35.375 12.609 1 93.19 848 LEU B N 1
ATOM 14938 C CA . LEU B 1 848 ? 24.906 -34.375 12.219 1 93.19 848 LEU B CA 1
ATOM 14939 C C . LEU B 1 848 ? 26.188 -34.531 13.016 1 93.19 848 LEU B C 1
ATOM 14941 O O . LEU B 1 848 ? 27.297 -34.406 12.469 1 93.19 848 LEU B O 1
ATOM 14945 N N . VAL B 1 849 ? 26.031 -34.812 14.305 1 94.44 849 VAL B N 1
ATOM 14946 C CA . VAL B 1 849 ? 27.172 -34.969 15.18 1 94.44 849 VAL B CA 1
ATOM 14947 C C . VAL B 1 849 ? 27.984 -36.219 14.773 1 94.44 849 VAL B C 1
ATOM 14949 O O . VAL B 1 849 ? 29.219 -36.188 14.75 1 94.44 849 VAL B O 1
ATOM 14952 N N . ASP B 1 850 ? 27.328 -37.25 14.383 1 93.88 850 ASP B N 1
ATOM 14953 C CA . ASP B 1 850 ? 27.938 -38.531 14.109 1 93.88 850 ASP B CA 1
ATOM 14954 C C . ASP B 1 850 ? 28.5 -38.594 12.688 1 93.88 850 ASP B C 1
ATOM 14956 O O . ASP B 1 850 ? 29.219 -39.5 12.328 1 93.88 850 ASP B O 1
ATOM 14960 N N . MET B 1 851 ? 28.219 -37.656 11.938 1 93 851 MET B N 1
ATOM 14961 C CA . MET B 1 851 ? 28.641 -37.656 10.539 1 93 851 MET B CA 1
ATOM 14962 C C . MET B 1 851 ? 30.172 -37.594 10.445 1 93 851 MET B C 1
ATOM 14964 O O . MET B 1 851 ? 30.812 -36.719 11.047 1 93 851 MET B O 1
ATOM 14968 N N . SER B 1 852 ? 30.75 -38.5 9.688 1 93.94 852 SER B N 1
ATOM 14969 C CA . SER B 1 852 ? 32.188 -38.562 9.516 1 93.94 852 SER B CA 1
ATOM 14970 C C . SER B 1 852 ? 32.688 -37.438 8.617 1 93.94 852 SER B C 1
ATOM 14972 O O . SER B 1 852 ? 31.922 -36.844 7.871 1 93.94 852 SER B O 1
ATOM 14974 N N . ALA B 1 853 ? 33.938 -37.219 8.664 1 93.56 853 ALA B N 1
ATOM 14975 C CA . ALA B 1 853 ? 34.562 -36.188 7.844 1 93.56 853 ALA B CA 1
ATOM 14976 C C . ALA B 1 853 ? 34.438 -36.5 6.359 1 93.56 853 ALA B C 1
ATOM 14978 O O . ALA B 1 853 ? 34.281 -35.594 5.527 1 93.56 853 ALA B O 1
ATOM 14979 N N . THR B 1 854 ? 34.5 -37.719 6.109 1 92.44 854 THR B N 1
ATOM 14980 C CA . THR B 1 854 ? 34.406 -38.156 4.719 1 92.44 854 THR B CA 1
ATOM 14981 C C . THR B 1 854 ? 33 -37.938 4.188 1 92.44 854 THR B C 1
ATOM 14983 O O . THR B 1 854 ? 32.812 -37.469 3.066 1 92.44 854 THR B O 1
ATOM 14986 N N . GLU B 1 855 ? 32.094 -38.281 4.938 1 90.44 855 GLU B N 1
ATOM 14987 C CA . GLU B 1 855 ? 30.688 -38.094 4.543 1 90.44 855 GLU B CA 1
ATOM 14988 C C . GLU B 1 855 ? 30.359 -36.625 4.395 1 90.44 855 GLU B C 1
ATOM 14990 O O . GLU B 1 855 ? 29.656 -36.219 3.465 1 90.44 855 GLU B O 1
ATOM 14995 N N . TRP B 1 856 ? 30.875 -35.875 5.367 1 94.38 856 TRP B N 1
ATOM 14996 C CA . TRP B 1 856 ? 30.688 -34.406 5.316 1 94.38 856 TRP B CA 1
ATOM 14997 C C . TRP B 1 856 ? 31.234 -33.844 4.008 1 94.38 856 TRP B C 1
ATOM 14999 O O . TRP B 1 856 ? 30.562 -33.062 3.34 1 94.38 856 TRP B O 1
ATOM 15009 N N . ALA B 1 857 ? 32.375 -34.219 3.686 1 94.06 857 ALA B N 1
ATOM 15010 C CA . ALA B 1 857 ? 33.031 -33.719 2.48 1 94.06 857 ALA B CA 1
ATOM 15011 C C . ALA B 1 857 ? 32.25 -34.094 1.229 1 94.06 857 ALA B C 1
ATOM 15013 O O . ALA B 1 857 ? 32.156 -33.312 0.28 1 94.06 857 ALA B O 1
ATOM 15014 N N . LYS B 1 858 ? 31.703 -35.25 1.229 1 89.25 858 LYS B N 1
ATOM 15015 C CA . LYS B 1 858 ? 30.891 -35.656 0.095 1 89.25 858 LYS B CA 1
ATOM 15016 C C . LYS B 1 858 ? 29.672 -34.75 -0.086 1 89.25 858 LYS B C 1
ATOM 15018 O O . LYS B 1 858 ? 29.312 -34.406 -1.212 1 89.25 858 LYS B O 1
ATOM 15023 N N . HIS B 1 859 ? 29.016 -34.438 1.003 1 93.5 859 HIS B N 1
ATOM 15024 C CA . HIS B 1 859 ? 27.859 -33.562 0.943 1 93.5 859 HIS B CA 1
ATOM 15025 C C . HIS B 1 859 ? 28.25 -32.156 0.435 1 93.5 859 HIS B C 1
ATOM 15027 O O . HIS B 1 859 ? 27.531 -31.578 -0.384 1 93.5 859 HIS B O 1
ATOM 15033 N N . VAL B 1 860 ? 29.297 -31.625 0.961 1 96.25 860 VAL B N 1
ATOM 15034 C CA . VAL B 1 860 ? 29.766 -30.312 0.553 1 96.25 860 VAL B CA 1
ATOM 15035 C C . VAL B 1 860 ? 30.047 -30.297 -0.948 1 96.25 860 VAL B C 1
ATOM 15037 O O . VAL B 1 860 ? 29.625 -29.391 -1.662 1 96.25 860 VAL B O 1
ATOM 15040 N N . VAL B 1 861 ? 30.75 -31.297 -1.414 1 93.31 861 VAL B N 1
ATOM 15041 C CA . VAL B 1 861 ? 31.125 -31.391 -2.824 1 93.31 861 VAL B CA 1
ATOM 15042 C C . VAL B 1 861 ? 29.859 -31.484 -3.678 1 93.31 861 VAL B C 1
ATOM 15044 O O . VAL B 1 861 ? 29.766 -30.859 -4.734 1 93.31 861 VAL B O 1
ATOM 15047 N N . ALA B 1 862 ? 28.969 -32.25 -3.211 1 90.5 862 ALA B N 1
ATOM 15048 C CA . ALA B 1 862 ? 27.719 -32.438 -3.953 1 90.5 862 ALA B CA 1
ATOM 15049 C C . ALA B 1 862 ? 26.969 -31.125 -4.113 1 90.5 862 ALA B C 1
ATOM 15051 O O . ALA B 1 862 ? 26.484 -30.812 -5.199 1 90.5 862 ALA B O 1
ATOM 15052 N N . VAL B 1 863 ? 26.828 -30.359 -3.059 1 95.81 863 VAL B N 1
ATOM 15053 C CA . VAL B 1 863 ? 26.109 -29.094 -3.084 1 95.81 863 VAL B CA 1
ATOM 15054 C C . VAL B 1 863 ? 26.844 -28.078 -3.957 1 95.81 863 VAL B C 1
ATOM 15056 O O . VAL B 1 863 ? 26.234 -27.344 -4.73 1 95.81 863 VAL B O 1
ATOM 15059 N N . VAL B 1 864 ? 28.125 -28 -3.818 1 96.06 864 VAL B N 1
ATOM 15060 C CA . VAL B 1 864 ? 28.938 -27.078 -4.594 1 96.06 864 VAL B CA 1
ATOM 15061 C C . VAL B 1 864 ? 28.797 -27.391 -6.082 1 96.06 864 VAL B C 1
ATOM 15063 O O . VAL B 1 864 ? 28.625 -26.484 -6.902 1 96.06 864 VAL B O 1
ATOM 15066 N N . LYS B 1 865 ? 28.875 -28.625 -6.438 1 89.75 865 LYS B N 1
ATOM 15067 C CA . LYS B 1 865 ? 28.75 -29.031 -7.836 1 89.75 865 LYS B CA 1
ATOM 15068 C C . LYS B 1 865 ? 27.359 -28.703 -8.383 1 89.75 865 LYS B C 1
ATOM 15070 O O . LYS B 1 865 ? 27.234 -28.297 -9.539 1 89.75 865 LYS B O 1
ATOM 15075 N N . ALA B 1 866 ? 26.422 -28.984 -7.574 1 89.94 866 ALA B N 1
ATOM 15076 C CA . ALA B 1 866 ? 25.047 -28.656 -7.988 1 89.94 866 ALA B CA 1
ATOM 15077 C C . ALA B 1 866 ? 24.891 -27.156 -8.242 1 89.94 866 ALA B C 1
ATOM 15079 O O . ALA B 1 866 ? 24.219 -26.75 -9.195 1 89.94 866 ALA B O 1
ATOM 15080 N N . LEU B 1 867 ? 25.406 -26.344 -7.387 1 93.5 867 LEU B N 1
ATOM 15081 C CA . LEU B 1 867 ? 25.328 -24.891 -7.512 1 93.5 867 LEU B CA 1
ATOM 15082 C C . LEU B 1 867 ? 26.125 -24.406 -8.727 1 93.5 867 LEU B C 1
ATOM 15084 O O . LEU B 1 867 ? 25.719 -23.438 -9.383 1 93.5 867 LEU B O 1
ATOM 15088 N N . ARG B 1 868 ? 27.172 -25.094 -9.023 1 90.81 868 ARG B N 1
ATOM 15089 C CA . ARG B 1 868 ? 28.031 -24.656 -10.125 1 90.81 868 ARG B CA 1
ATOM 15090 C C . ARG B 1 868 ? 27.656 -25.359 -11.422 1 90.81 868 ARG B C 1
ATOM 15092 O O . ARG B 1 868 ? 28.328 -25.188 -12.445 1 90.81 868 ARG B O 1
ATOM 15099 N N . GLU B 1 869 ? 26.625 -26.109 -11.352 1 86 869 GLU B N 1
ATOM 15100 C CA . GLU B 1 869 ? 26.188 -26.797 -12.555 1 86 869 GLU B CA 1
ATOM 15101 C C . GLU B 1 869 ? 25.844 -25.812 -13.664 1 86 869 GLU B C 1
ATOM 15103 O O . GLU B 1 869 ? 25.125 -24.828 -13.43 1 86 869 GLU B O 1
ATOM 15108 N N . LYS B 1 870 ? 26.375 -26.047 -14.836 1 85.25 870 LYS B N 1
ATOM 15109 C CA . LYS B 1 870 ? 26.094 -25.188 -15.977 1 85.25 870 LYS B CA 1
ATOM 15110 C C . LYS B 1 870 ? 24.688 -25.406 -16.5 1 85.25 870 LYS B C 1
ATOM 15112 O O . LYS B 1 870 ? 24.156 -26.531 -16.438 1 85.25 870 LYS B O 1
ATOM 15117 N N . PRO B 1 871 ? 24.062 -24.328 -17.047 1 87.94 871 PRO B N 1
ATOM 15118 C CA . PRO B 1 871 ? 22.766 -24.531 -17.703 1 87.94 871 PRO B CA 1
ATOM 15119 C C . PRO B 1 871 ? 22.859 -25.5 -18.891 1 87.94 871 PRO B C 1
ATOM 15121 O O . PRO B 1 871 ? 23.812 -25.438 -19.672 1 87.94 871 PRO B O 1
ATOM 15124 N N . LYS B 1 872 ? 21.922 -26.266 -19.016 1 82.5 872 LYS B N 1
ATOM 15125 C CA . LYS B 1 872 ? 21.922 -27.297 -20.062 1 82.5 872 LYS B CA 1
ATOM 15126 C C . LYS B 1 872 ? 21.266 -26.781 -21.328 1 82.5 872 LYS B C 1
ATOM 15128 O O . LYS B 1 872 ? 21.5 -27.312 -22.422 1 82.5 872 LYS B O 1
ATOM 15133 N N . ARG B 1 873 ? 20.391 -25.844 -21.156 1 87.5 873 ARG B N 1
ATOM 15134 C CA . ARG B 1 873 ? 19.703 -25.25 -22.297 1 87.5 873 ARG B CA 1
ATOM 15135 C C . ARG B 1 873 ? 19.594 -23.734 -22.125 1 87.5 873 ARG B C 1
ATOM 15137 O O . ARG B 1 873 ? 19.812 -23.203 -21.031 1 87.5 873 ARG B O 1
ATOM 15144 N N . GLU B 1 874 ? 19.359 -23.125 -23.219 1 90.5 874 GLU B N 1
ATOM 15145 C CA . GLU B 1 874 ? 19.281 -21.672 -23.219 1 90.5 874 GLU B CA 1
ATOM 15146 C C . GLU B 1 874 ? 18.156 -21.172 -22.328 1 90.5 874 GLU B C 1
ATOM 15148 O O . GLU B 1 874 ? 18.281 -20.109 -21.688 1 90.5 874 GLU B O 1
ATOM 15153 N N . SER B 1 875 ? 17.047 -21.922 -22.266 1 92.06 875 SER B N 1
ATOM 15154 C CA . SER B 1 875 ? 15.922 -21.5 -21.438 1 92.06 875 SER B CA 1
ATOM 15155 C C . SER B 1 875 ? 16.297 -21.484 -19.953 1 92.06 875 SER B C 1
ATOM 15157 O O . SER B 1 875 ? 15.82 -20.641 -19.203 1 92.06 875 SER B O 1
ATOM 15159 N N . GLU B 1 876 ? 17.078 -22.391 -19.516 1 92.69 876 GLU B N 1
ATOM 15160 C CA . GLU B 1 876 ? 17.531 -22.438 -18.141 1 92.69 876 GLU B CA 1
ATOM 15161 C C . GLU B 1 876 ? 18.406 -21.234 -17.797 1 92.69 876 GLU B C 1
ATOM 15163 O O . GLU B 1 876 ? 18.281 -20.656 -16.719 1 92.69 876 GLU B O 1
ATOM 15168 N N . GLU B 1 877 ? 19.359 -20.953 -18.672 1 93.25 877 GLU B N 1
ATOM 15169 C CA . GLU B 1 877 ? 20.203 -19.781 -18.469 1 93.25 877 GLU B CA 1
ATOM 15170 C C . GLU B 1 877 ? 19.359 -18.516 -18.391 1 93.25 877 GLU B C 1
ATOM 15172 O O . GLU B 1 877 ? 19.578 -17.672 -17.516 1 93.25 877 GLU B O 1
ATOM 15177 N N . CYS B 1 878 ? 18.469 -18.422 -19.312 1 95.56 878 CYS B N 1
ATOM 15178 C CA . CYS B 1 878 ? 17.562 -17.266 -19.328 1 95.56 878 CYS B CA 1
ATOM 15179 C C . CYS B 1 878 ? 16.797 -17.156 -18.031 1 95.56 878 CYS B C 1
ATOM 15181 O O . CYS B 1 878 ? 16.703 -16.062 -17.453 1 95.56 878 CYS B O 1
ATOM 15183 N N . ALA B 1 879 ? 16.281 -18.219 -17.562 1 95.81 879 ALA B N 1
ATOM 15184 C CA . ALA B 1 879 ? 15.453 -18.234 -16.359 1 95.81 879 ALA B CA 1
ATOM 15185 C C . ALA B 1 879 ? 16.266 -17.844 -15.133 1 95.81 879 ALA B C 1
ATOM 15187 O O . ALA B 1 879 ? 15.742 -17.203 -14.219 1 95.81 879 ALA B O 1
ATOM 15188 N N . ARG B 1 880 ? 17.5 -18.266 -15.039 1 94.12 880 ARG B N 1
ATOM 15189 C CA . ARG B 1 880 ? 18.359 -17.938 -13.898 1 94.12 880 ARG B CA 1
ATOM 15190 C C . ARG B 1 880 ? 18.516 -16.422 -13.75 1 94.12 880 ARG B C 1
ATOM 15192 O O . ARG B 1 880 ? 18.391 -15.891 -12.648 1 94.12 880 ARG B O 1
ATOM 15199 N N . TYR B 1 881 ? 18.797 -15.781 -14.828 1 95.62 881 TYR B N 1
ATOM 15200 C CA . TYR B 1 881 ? 19.016 -14.344 -14.773 1 95.62 881 TYR B CA 1
ATOM 15201 C C . TYR B 1 881 ? 17.703 -13.594 -14.594 1 95.62 881 TYR B C 1
ATOM 15203 O O . TYR B 1 881 ? 17.641 -12.57 -13.906 1 95.62 881 TYR B O 1
ATOM 15211 N N . TRP B 1 882 ? 16.656 -14.102 -15.219 1 97.06 882 TRP B N 1
ATOM 15212 C CA . TRP B 1 882 ? 15.359 -13.469 -15.062 1 97.06 882 TRP B CA 1
ATOM 15213 C C . TRP B 1 882 ? 14.93 -13.469 -13.594 1 97.06 882 TRP B C 1
ATOM 15215 O O . TRP B 1 882 ? 14.312 -12.508 -13.125 1 97.06 882 TRP B O 1
ATOM 15225 N N . ARG B 1 883 ? 15.188 -14.484 -12.922 1 94.94 883 ARG B N 1
ATOM 15226 C CA . ARG B 1 883 ? 14.82 -14.57 -11.508 1 94.94 883 ARG B CA 1
ATOM 15227 C C . ARG B 1 883 ? 15.445 -13.43 -10.711 1 94.94 883 ARG B C 1
ATOM 15229 O O . ARG B 1 883 ? 14.797 -12.836 -9.844 1 94.94 883 ARG B O 1
ATOM 15236 N N . GLU B 1 884 ? 16.688 -13.133 -10.945 1 95.44 884 GLU B N 1
ATOM 15237 C CA . GLU B 1 884 ? 17.391 -12.039 -10.273 1 95.44 884 GLU B CA 1
ATOM 15238 C C . GLU B 1 884 ? 16.781 -10.688 -10.648 1 95.44 884 GLU B C 1
ATOM 15240 O O . GLU B 1 884 ? 16.672 -9.797 -9.805 1 95.44 884 GLU B O 1
ATOM 15245 N N . ILE B 1 885 ? 16.406 -10.578 -11.898 1 96.5 885 ILE B N 1
ATOM 15246 C CA . ILE B 1 885 ? 15.836 -9.328 -12.383 1 96.5 885 ILE B CA 1
ATOM 15247 C C . ILE B 1 885 ? 14.438 -9.148 -11.805 1 96.5 885 ILE B C 1
ATOM 15249 O O . ILE B 1 885 ? 14.102 -8.078 -11.297 1 96.5 885 ILE B O 1
ATOM 15253 N N . ALA B 1 886 ? 13.641 -10.242 -11.859 1 95.38 886 ALA B N 1
ATOM 15254 C CA . ALA B 1 886 ? 12.25 -10.188 -11.406 1 95.38 886 ALA B CA 1
ATOM 15255 C C . ALA B 1 886 ? 12.172 -9.914 -9.906 1 95.38 886 ALA B C 1
ATOM 15257 O O . ALA B 1 886 ? 11.25 -9.242 -9.438 1 95.38 886 ALA B O 1
ATOM 15258 N N . CYS B 1 887 ? 13.188 -10.359 -9.148 1 93.06 887 CYS B N 1
ATOM 15259 C CA . CYS B 1 887 ? 13.234 -10.125 -7.715 1 93.06 887 CYS B CA 1
ATOM 15260 C C . CYS B 1 887 ? 13.945 -8.812 -7.398 1 93.06 887 CYS B C 1
ATOM 15262 O O . CYS B 1 887 ? 14.016 -8.406 -6.238 1 93.06 887 CYS B O 1
ATOM 15264 N N . GLU B 1 888 ? 14.555 -8.18 -8.398 1 93.06 888 GLU B N 1
ATOM 15265 C CA . GLU B 1 888 ? 15.227 -6.883 -8.312 1 93.06 888 GLU B CA 1
ATOM 15266 C C . GLU B 1 888 ? 16.453 -6.957 -7.406 1 93.06 888 GLU B C 1
ATOM 15268 O O . GLU B 1 888 ? 16.688 -6.047 -6.609 1 93.06 888 GLU B O 1
ATOM 15273 N N . THR B 1 889 ? 17.141 -8.031 -7.336 1 92.81 889 THR B N 1
ATOM 15274 C CA . THR B 1 889 ? 18.375 -8.164 -6.578 1 92.81 889 THR B CA 1
ATOM 15275 C C . THR B 1 889 ? 19.594 -7.898 -7.465 1 92.81 889 THR B C 1
ATOM 15277 O O . THR B 1 889 ? 20.578 -7.32 -7.016 1 92.81 889 THR B O 1
ATOM 15280 N N . PHE B 1 890 ? 19.562 -8.43 -8.664 1 94.75 890 PHE B N 1
ATOM 15281 C CA . PHE B 1 890 ? 20.547 -8.219 -9.719 1 94.75 890 PHE B CA 1
ATOM 15282 C C . PHE B 1 890 ? 21.891 -8.812 -9.336 1 94.75 890 PHE B C 1
ATOM 15284 O O . PHE B 1 890 ? 22.938 -8.273 -9.695 1 94.75 890 PHE B O 1
ATOM 15291 N N . VAL B 1 891 ? 21.859 -9.805 -8.438 1 93.31 891 VAL B N 1
ATOM 15292 C CA . VAL B 1 891 ? 23.062 -10.555 -8.094 1 93.31 891 VAL B CA 1
ATOM 15293 C C . VAL B 1 891 ? 23.219 -11.75 -9.031 1 93.31 891 VAL B C 1
ATOM 15295 O O . VAL B 1 891 ? 22.906 -12.883 -8.656 1 93.31 891 VAL B O 1
ATOM 15298 N N . PHE B 1 892 ? 23.859 -11.531 -10.086 1 93.56 892 PHE B N 1
ATOM 15299 C CA . PHE B 1 892 ? 23.859 -12.492 -11.18 1 93.56 892 PHE B CA 1
ATOM 15300 C C . PHE B 1 892 ? 24.859 -13.609 -10.914 1 93.56 892 PHE B C 1
ATOM 15302 O O . PHE B 1 892 ? 24.797 -14.68 -11.531 1 93.56 892 PHE B O 1
ATOM 15309 N N . ASP B 1 893 ? 25.828 -13.406 -10.023 1 92.44 893 ASP B N 1
ATOM 15310 C CA . ASP B 1 893 ? 26.797 -14.445 -9.672 1 92.44 893 ASP B CA 1
ATOM 15311 C C . ASP B 1 893 ? 26.453 -15.078 -8.32 1 92.44 893 ASP B C 1
ATOM 15313 O O . ASP B 1 893 ? 27.344 -15.492 -7.582 1 92.44 893 ASP B O 1
ATOM 15317 N N . ARG B 1 894 ? 25.234 -15.008 -7.934 1 93.06 894 ARG B N 1
ATOM 15318 C CA . ARG B 1 894 ? 24.781 -15.508 -6.641 1 93.06 894 ARG B CA 1
ATOM 15319 C C . ARG B 1 894 ? 25.188 -16.969 -6.441 1 93.06 894 ARG B C 1
ATOM 15321 O O . ARG B 1 894 ? 25.672 -17.328 -5.367 1 93.06 894 ARG B O 1
ATOM 15328 N N . ARG B 1 895 ? 24.953 -17.875 -7.418 1 94.19 895 ARG B N 1
ATOM 15329 C CA . ARG B 1 895 ? 25.234 -19.297 -7.301 1 94.19 895 ARG B CA 1
ATOM 15330 C C . ARG B 1 895 ? 26.703 -19.531 -6.973 1 94.19 895 ARG B C 1
ATOM 15332 O O . ARG B 1 895 ? 27.031 -20.359 -6.113 1 94.19 895 ARG B O 1
ATOM 15339 N N . GLU B 1 896 ? 27.562 -18.812 -7.672 1 94.56 896 GLU B N 1
ATOM 15340 C CA . GLU B 1 896 ? 28.984 -18.953 -7.414 1 94.56 896 GLU B CA 1
ATOM 15341 C C . GLU B 1 896 ? 29.344 -18.453 -6.02 1 94.56 896 GLU B C 1
ATOM 15343 O O . GLU B 1 896 ? 30.188 -19.047 -5.336 1 94.56 896 GLU B O 1
ATOM 15348 N N . ARG B 1 897 ? 28.766 -17.312 -5.617 1 95.12 897 ARG B N 1
ATOM 15349 C CA . ARG B 1 897 ? 29.031 -16.766 -4.285 1 95.12 897 ARG B CA 1
ATOM 15350 C C . ARG B 1 897 ? 28.609 -17.75 -3.203 1 95.12 897 ARG B C 1
ATOM 15352 O O . ARG B 1 897 ? 29.328 -17.969 -2.225 1 95.12 897 ARG B O 1
ATOM 15359 N N . VAL B 1 898 ? 27.469 -18.281 -3.365 1 97.06 898 VAL B N 1
ATOM 15360 C CA . VAL B 1 898 ? 26.953 -19.234 -2.391 1 97.06 898 VAL B CA 1
ATOM 15361 C C . VAL B 1 898 ? 27.812 -20.5 -2.385 1 97.06 898 VAL B C 1
ATOM 15363 O O . VAL B 1 898 ? 28.125 -21.031 -1.321 1 97.06 898 VAL B O 1
ATOM 15366 N N . ALA B 1 899 ? 28.219 -21.031 -3.559 1 97.44 899 ALA B N 1
ATOM 15367 C CA . ALA B 1 899 ? 29.078 -22.203 -3.65 1 97.44 899 ALA B CA 1
ATOM 15368 C C . ALA B 1 899 ? 30.406 -21.969 -2.92 1 97.44 899 ALA B C 1
ATOM 15370 O O . ALA B 1 899 ? 30.859 -22.844 -2.176 1 97.44 899 ALA B O 1
ATOM 15371 N N . ALA B 1 900 ? 30.953 -20.812 -3.164 1 97.62 900 ALA B N 1
ATOM 15372 C CA . ALA B 1 900 ? 32.219 -20.469 -2.502 1 97.62 900 ALA B CA 1
ATOM 15373 C C . ALA B 1 900 ? 32.031 -20.438 -0.985 1 97.62 900 ALA B C 1
ATOM 15375 O O . ALA B 1 900 ? 32.938 -20.859 -0.249 1 97.62 900 ALA B O 1
ATOM 15376 N N . ALA B 1 901 ? 30.938 -19.922 -0.559 1 97.94 901 ALA B N 1
ATOM 15377 C CA . ALA B 1 901 ? 30.656 -19.891 0.873 1 97.94 901 ALA B CA 1
ATOM 15378 C C . ALA B 1 901 ? 30.438 -21.281 1.434 1 97.94 901 ALA B C 1
ATOM 15380 O O . ALA B 1 901 ? 30.844 -21.578 2.559 1 97.94 901 ALA B O 1
ATOM 15381 N N . VAL B 1 902 ? 29.797 -22.156 0.705 1 98.12 902 VAL B N 1
ATOM 15382 C CA . VAL B 1 902 ? 29.531 -23.531 1.136 1 98.12 902 VAL B CA 1
ATOM 15383 C C . VAL B 1 902 ? 30.859 -24.266 1.318 1 98.12 902 VAL B C 1
ATOM 15385 O O . VAL B 1 902 ? 31.016 -25.062 2.25 1 98.12 902 VAL B O 1
ATOM 15388 N N . GLU B 1 903 ? 31.812 -24.016 0.476 1 97.12 903 GLU B N 1
ATOM 15389 C CA . GLU B 1 903 ? 33.125 -24.672 0.521 1 97.12 903 GLU B CA 1
ATOM 15390 C C . GLU B 1 903 ? 33.844 -24.359 1.822 1 97.12 903 GLU B C 1
ATOM 15392 O O . GLU B 1 903 ? 34.688 -25.141 2.273 1 97.12 903 GLU B O 1
ATOM 15397 N N . THR B 1 904 ? 33.5 -23.297 2.4 1 96.94 904 THR B N 1
ATOM 15398 C CA . THR B 1 904 ? 34.219 -22.859 3.586 1 96.94 904 THR B CA 1
ATOM 15399 C C . THR B 1 904 ? 33.531 -23.328 4.855 1 96.94 904 THR B C 1
ATOM 15401 O O . THR B 1 904 ? 34.062 -23.188 5.957 1 96.94 904 THR B O 1
ATOM 15404 N N . LEU B 1 905 ? 32.406 -23.891 4.742 1 97.19 905 LEU B N 1
ATOM 15405 C CA . LEU B 1 905 ? 31.625 -24.266 5.91 1 97.19 905 LEU B CA 1
ATOM 15406 C C . LEU B 1 905 ? 32.25 -25.469 6.617 1 97.19 905 LEU B C 1
ATOM 15408 O O . LEU B 1 905 ? 32.781 -26.375 5.965 1 97.19 905 LEU B O 1
ATOM 15412 N N . GLN B 1 906 ? 32.188 -25.422 7.922 1 96.25 906 GLN B N 1
ATOM 15413 C CA . GLN B 1 906 ? 32.562 -26.547 8.773 1 96.25 906 GLN B CA 1
ATOM 15414 C C . GLN B 1 906 ? 31.344 -27.156 9.453 1 96.25 906 GLN B C 1
ATOM 15416 O O . GLN B 1 906 ? 30.312 -26.5 9.562 1 96.25 906 GLN B O 1
ATOM 15421 N N . LYS B 1 907 ? 31.516 -28.375 9.82 1 95.69 907 LYS B N 1
ATOM 15422 C CA . LYS B 1 907 ? 30.422 -29.078 10.484 1 95.69 907 LYS B CA 1
ATOM 15423 C C . LYS B 1 907 ? 29.938 -28.297 11.703 1 95.69 907 LYS B C 1
ATOM 15425 O O . LYS B 1 907 ? 28.734 -28.266 11.984 1 95.69 907 LYS B O 1
ATOM 15430 N N . THR B 1 908 ? 30.812 -27.578 12.375 1 95.38 908 THR B N 1
ATOM 15431 C CA . THR B 1 908 ? 30.469 -26.812 13.57 1 95.38 908 THR B CA 1
ATOM 15432 C C . THR B 1 908 ? 29.578 -25.625 13.219 1 95.38 908 THR B C 1
ATOM 15434 O O . THR B 1 908 ? 28.75 -25.203 14.031 1 95.38 908 THR B O 1
ATOM 15437 N N . ASP B 1 909 ? 29.766 -25.094 12.031 1 96.19 909 ASP B N 1
ATOM 15438 C CA . ASP B 1 909 ? 28.938 -24 11.586 1 96.19 909 ASP B CA 1
ATOM 15439 C C . ASP B 1 909 ? 27.469 -24.438 11.445 1 96.19 909 ASP B C 1
ATOM 15441 O O . ASP B 1 909 ? 26.562 -23.703 11.812 1 96.19 909 ASP B O 1
ATOM 15445 N N . LEU B 1 910 ? 27.297 -25.578 10.891 1 96.38 910 LEU B N 1
ATOM 15446 C CA . LEU B 1 910 ? 25.938 -26.094 10.688 1 96.38 910 LEU B CA 1
ATOM 15447 C C . LEU B 1 910 ? 25.297 -26.5 12.016 1 96.38 910 LEU B C 1
ATOM 15449 O O . LEU B 1 910 ? 24.094 -26.359 12.195 1 96.38 910 LEU B O 1
ATOM 15453 N N . LEU B 1 911 ? 26.125 -27.062 12.922 1 96.06 911 LEU B N 1
ATOM 15454 C CA . LEU B 1 911 ? 25.625 -27.438 14.242 1 96.06 911 LEU B CA 1
ATOM 15455 C C . LEU B 1 911 ? 25.172 -26.203 15.016 1 96.06 911 LEU B C 1
ATOM 15457 O O . LEU B 1 911 ? 24.141 -26.219 15.672 1 96.06 911 LEU B O 1
ATOM 15461 N N . ALA B 1 912 ? 25.953 -25.156 14.961 1 95.81 912 ALA B N 1
ATOM 15462 C CA . ALA B 1 912 ? 25.578 -23.906 15.617 1 95.81 912 ALA B CA 1
ATOM 15463 C C . ALA B 1 912 ? 24.281 -23.359 15.039 1 95.81 912 ALA B C 1
ATOM 15465 O O . ALA B 1 912 ? 23.422 -22.875 15.773 1 95.81 912 ALA B O 1
ATOM 15466 N N . PHE B 1 913 ? 24.25 -23.391 13.766 1 95.94 913 PHE B N 1
ATOM 15467 C CA . PHE B 1 913 ? 23.047 -22.969 13.07 1 95.94 913 PHE B CA 1
ATOM 15468 C C . PHE B 1 913 ? 21.844 -23.781 13.516 1 95.94 913 PHE B C 1
ATOM 15470 O O . PHE B 1 913 ? 20.781 -23.219 13.82 1 95.94 913 PHE B O 1
ATOM 15477 N N . PHE B 1 914 ? 22.016 -25.031 13.477 1 96.31 914 PHE B N 1
ATOM 15478 C CA . PHE B 1 914 ? 20.953 -25.938 13.859 1 96.31 914 PHE B CA 1
ATOM 15479 C C . PHE B 1 914 ? 20.5 -25.688 15.297 1 96.31 914 PHE B C 1
ATOM 15481 O O . PHE B 1 914 ? 19.312 -25.641 15.586 1 96.31 914 PHE B O 1
ATOM 15488 N N . ASP B 1 915 ? 21.391 -25.453 16.219 1 95.88 915 ASP B N 1
ATOM 15489 C CA . ASP B 1 915 ? 21.109 -25.234 17.625 1 95.88 915 ASP B CA 1
ATOM 15490 C C . ASP B 1 915 ? 20.359 -23.922 17.844 1 95.88 915 ASP B C 1
ATOM 15492 O O . ASP B 1 915 ? 19.5 -23.828 18.719 1 95.88 915 ASP B O 1
ATOM 15496 N N . GLU B 1 916 ? 20.625 -23.031 17.047 1 94.38 916 GLU B N 1
ATOM 15497 C CA . GLU B 1 916 ? 20.078 -21.688 17.219 1 94.38 916 GLU B CA 1
ATOM 15498 C C . GLU B 1 916 ? 18.672 -21.594 16.609 1 94.38 916 GLU B C 1
ATOM 15500 O O . GLU B 1 916 ? 17.781 -20.984 17.203 1 94.38 916 GLU B O 1
ATOM 15505 N N . TYR B 1 917 ? 18.438 -22.188 15.445 1 94.94 917 TYR B N 1
ATOM 15506 C CA . TYR B 1 917 ? 17.25 -21.875 14.672 1 94.94 917 TYR B CA 1
ATOM 15507 C C . TYR B 1 917 ? 16.297 -23.062 14.609 1 94.94 917 TYR B C 1
ATOM 15509 O O . TYR B 1 917 ? 15.109 -22.906 14.328 1 94.94 917 TYR B O 1
ATOM 15517 N N . MET B 1 918 ? 16.781 -24.297 14.82 1 94.69 918 MET B N 1
ATOM 15518 C CA . MET B 1 918 ? 15.953 -25.469 14.516 1 94.69 918 MET B CA 1
ATOM 15519 C C . MET B 1 918 ? 15.57 -26.219 15.781 1 94.69 918 MET B C 1
ATOM 15521 O O . MET B 1 918 ? 14.453 -26.719 15.898 1 94.69 918 MET B O 1
ATOM 15525 N N . LEU B 1 919 ? 16.453 -26.266 16.703 1 92.06 919 LEU B N 1
ATOM 15526 C CA . LEU B 1 919 ? 16.203 -27.031 17.922 1 92.06 919 LEU B CA 1
ATOM 15527 C C . LEU B 1 919 ? 15.023 -26.469 18.688 1 92.06 919 LEU B C 1
ATOM 15529 O O . LEU B 1 919 ? 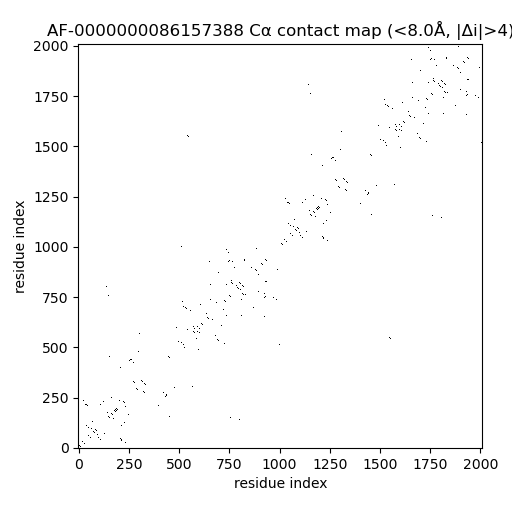14.852 -25.25 18.781 1 92.06 919 LEU B O 1
ATOM 15533 N N . PRO B 1 920 ? 14.18 -27.25 19.203 1 85.44 920 PRO B N 1
ATOM 15534 C CA . PRO B 1 920 ? 12.977 -26.797 19.906 1 85.44 920 PRO B CA 1
ATOM 15535 C C . PRO B 1 920 ? 13.281 -25.781 21 1 85.44 920 PRO B C 1
ATOM 15537 O O . PRO B 1 920 ? 12.492 -24.859 21.234 1 85.44 920 PRO B O 1
ATOM 15540 N N . ASP B 1 921 ? 14.398 -25.75 21.609 1 85.06 921 ASP B N 1
ATOM 15541 C CA . ASP B 1 921 ? 14.75 -24.797 22.641 1 85.06 921 ASP B CA 1
ATOM 15542 C C . ASP B 1 921 ? 15.758 -23.766 22.125 1 85.06 921 ASP B C 1
ATOM 15544 O O . ASP B 1 921 ? 16.422 -23.094 22.922 1 85.06 921 ASP B O 1
ATOM 15548 N N . GLY B 1 922 ? 15.82 -23.75 20.844 1 91 922 GLY B N 1
ATOM 15549 C CA . GLY B 1 922 ? 16.734 -22.781 20.281 1 91 922 GLY B CA 1
ATOM 15550 C C . GLY B 1 922 ? 16.328 -21.344 20.562 1 91 922 GLY B C 1
ATOM 15551 O O . GLY B 1 922 ? 15.141 -21.016 20.578 1 91 922 GLY B O 1
ATOM 15552 N N . SER B 1 923 ? 17.203 -20.453 20.734 1 91.44 923 SER B N 1
ATOM 15553 C CA . SER B 1 923 ? 16.969 -19.062 21.156 1 91.44 923 SER B CA 1
ATOM 15554 C C . SER B 1 923 ? 16.328 -18.25 20.031 1 91.44 923 SER B C 1
ATOM 15556 O O . SER B 1 923 ? 15.648 -17.25 20.297 1 91.44 923 SER B O 1
ATOM 15558 N N . LYS B 1 924 ? 16.484 -18.656 18.781 1 93.12 924 LYS B N 1
ATOM 15559 C CA . LYS B 1 924 ? 15.945 -17.875 17.672 1 93.12 924 LYS B CA 1
ATOM 15560 C C . LYS B 1 924 ? 14.969 -18.703 16.844 1 93.12 924 LYS B C 1
ATOM 15562 O O . LYS B 1 924 ? 14.656 -18.344 15.711 1 93.12 924 LYS B O 1
ATOM 15567 N N . ARG B 1 925 ? 14.539 -19.812 17.375 1 95.06 925 ARG B N 1
ATOM 15568 C CA . ARG B 1 925 ? 13.625 -20.672 16.641 1 95.06 925 ARG B CA 1
ATOM 15569 C C . ARG B 1 925 ? 12.219 -20.078 16.594 1 95.06 925 ARG B C 1
ATOM 15571 O O . ARG B 1 925 ? 11.57 -19.938 17.641 1 95.06 925 ARG B O 1
ATOM 15578 N N . SER B 1 926 ? 11.797 -19.641 15.508 1 94.94 926 SER B N 1
ATOM 15579 C CA . SER B 1 926 ? 10.43 -19.219 15.25 1 94.94 926 SER B CA 1
ATOM 15580 C C . SER B 1 926 ? 9.758 -20.109 14.203 1 94.94 926 SER B C 1
ATOM 15582 O O . SER B 1 926 ? 10.156 -20.109 13.039 1 94.94 926 SER B O 1
ATOM 15584 N N . LYS B 1 927 ? 8.727 -20.781 14.625 1 96.88 927 LYS B N 1
ATOM 15585 C CA . LYS B 1 927 ? 8.102 -21.781 13.773 1 96.88 927 LYS B CA 1
ATOM 15586 C C . LYS B 1 927 ? 6.633 -21.453 13.516 1 96.88 927 LYS B C 1
ATOM 15588 O O . LYS B 1 927 ? 5.887 -21.156 14.445 1 96.88 927 LYS B O 1
ATOM 15593 N N . LEU B 1 928 ? 6.234 -21.453 12.25 1 98 928 LEU B N 1
ATOM 15594 C CA . LEU B 1 928 ? 4.828 -21.391 11.859 1 98 928 LEU B CA 1
ATOM 15595 C C . LEU B 1 928 ? 4.324 -22.766 11.438 1 98 928 LEU B C 1
ATOM 15597 O O . LEU B 1 928 ? 4.902 -23.391 10.547 1 98 928 LEU B O 1
ATOM 15601 N N . SER B 1 929 ? 3.352 -23.234 12.062 1 98 929 SER B N 1
ATOM 15602 C CA . SER B 1 929 ? 2.734 -24.516 11.734 1 98 929 SER B CA 1
ATOM 15603 C C . SER B 1 929 ? 1.315 -24.328 11.211 1 98 929 SER B C 1
ATOM 15605 O O . SER B 1 929 ? 0.439 -23.844 11.93 1 98 929 SER B O 1
ATOM 15607 N N . THR B 1 930 ? 1.101 -24.641 9.992 1 98.06 930 THR B N 1
ATOM 15608 C CA . THR B 1 930 ? -0.228 -24.625 9.391 1 98.06 930 THR B CA 1
ATOM 15609 C C . THR B 1 930 ? -0.797 -26.047 9.312 1 98.06 930 THR B C 1
ATOM 15611 O O . THR B 1 930 ? -0.229 -26.906 8.641 1 98.06 930 THR B O 1
ATOM 15614 N N . ARG B 1 931 ? -1.896 -26.234 9.922 1 97.69 931 ARG B N 1
ATOM 15615 C CA . ARG B 1 931 ? -2.484 -27.562 10.062 1 97.69 931 ARG B CA 1
ATOM 15616 C C . ARG B 1 931 ? -3.889 -27.609 9.477 1 97.69 931 ARG B C 1
ATOM 15618 O O . ARG B 1 931 ? -4.785 -26.906 9.938 1 97.69 931 ARG B O 1
ATOM 15625 N N . LEU B 1 932 ? -4.035 -28.406 8.5 1 97.38 932 LEU B N 1
ATOM 15626 C CA . LEU B 1 932 ? -5.34 -28.609 7.871 1 97.38 932 LEU B CA 1
ATOM 15627 C C . LEU B 1 932 ? -5.875 -30 8.148 1 97.38 932 LEU B C 1
ATOM 15629 O O . LEU B 1 932 ? -5.215 -31 7.848 1 97.38 932 LEU B O 1
ATOM 15633 N N . TYR B 1 933 ? -7.02 -30.094 8.703 1 96.69 933 TYR B N 1
ATOM 15634 C CA . TYR B 1 933 ? -7.605 -31.359 9.125 1 96.69 933 TYR B CA 1
ATOM 15635 C C . TYR B 1 933 ? -8.625 -31.844 8.109 1 96.69 933 TYR B C 1
ATOM 15637 O O . TYR B 1 933 ? -9.672 -31.219 7.906 1 96.69 933 TYR B O 1
ATOM 15645 N N . GLY B 1 934 ? -8.289 -32.969 7.465 1 93.5 934 GLY B N 1
ATOM 15646 C CA . GLY B 1 934 ? -9.203 -33.594 6.52 1 93.5 934 GLY B CA 1
ATOM 15647 C C . GLY B 1 934 ? -10.344 -34.344 7.195 1 93.5 934 GLY B C 1
ATOM 15648 O O . GLY B 1 934 ? -10.523 -34.25 8.414 1 93.5 934 GLY B O 1
ATOM 15649 N N . ASN B 1 935 ? -11.102 -35.062 6.41 1 91.56 935 ASN B N 1
ATOM 15650 C CA . ASN B 1 935 ? -12.336 -35.688 6.855 1 91.56 935 ASN B CA 1
ATOM 15651 C C . ASN B 1 935 ? -12.062 -36.781 7.898 1 91.56 935 ASN B C 1
ATOM 15653 O O . ASN B 1 935 ? -12.883 -37 8.781 1 91.56 935 ASN B O 1
ATOM 15657 N N . LYS B 1 936 ? -10.906 -37.375 7.855 1 89.81 936 LYS B N 1
ATOM 15658 C CA . LYS B 1 936 ? -10.602 -38.531 8.711 1 89.81 936 LYS B CA 1
ATOM 15659 C C . LYS B 1 936 ? -10.109 -38.062 10.078 1 89.81 936 LYS B C 1
ATOM 15661 O O . LYS B 1 936 ? -10.062 -38.875 11.023 1 89.81 936 LYS B O 1
ATOM 15666 N N . HIS B 1 937 ? -9.734 -36.844 10.164 1 92.38 937 HIS B N 1
ATOM 15667 C CA . HIS B 1 937 ? -9.133 -36.375 11.406 1 92.38 937 HIS B CA 1
ATOM 15668 C C . HIS B 1 937 ? -9.938 -35.25 12.008 1 92.38 937 HIS B C 1
ATOM 15670 O O . HIS B 1 937 ? -10.305 -34.312 11.305 1 92.38 937 HIS B O 1
ATOM 15676 N N . ASP B 1 938 ? -10.148 -35.25 13.344 1 88.81 938 ASP B N 1
ATOM 15677 C CA . ASP B 1 938 ? -10.961 -34.25 14.016 1 88.81 938 ASP B CA 1
ATOM 15678 C C . ASP B 1 938 ? -10.102 -33.094 14.539 1 88.81 938 ASP B C 1
ATOM 15680 O O . ASP B 1 938 ? -8.977 -33.312 15 1 88.81 938 ASP B O 1
ATOM 15684 N N . LEU B 1 939 ? -10.648 -31.891 14.289 1 87.06 939 LEU B N 1
ATOM 15685 C CA . LEU B 1 939 ? -10.039 -30.703 14.883 1 87.06 939 LEU B CA 1
ATOM 15686 C C . LEU B 1 939 ? -10.57 -30.469 16.297 1 87.06 939 LEU B C 1
ATOM 15688 O O . LEU B 1 939 ? -11.781 -30.328 16.484 1 87.06 939 LEU B O 1
ATOM 15692 N N . LEU B 1 940 ? -9.828 -30.688 17.281 1 70.69 940 LEU B N 1
ATOM 15693 C CA . LEU B 1 940 ? -10.266 -30.516 18.656 1 70.69 940 LEU B CA 1
ATOM 15694 C C . LEU B 1 940 ? -10.352 -29.047 19.031 1 70.69 940 LEU B C 1
ATOM 15696 O O . LEU B 1 940 ? -9.461 -28.266 18.688 1 70.69 940 LEU B O 1
ATOM 15700 N N . GLU B 1 941 ? -11.562 -28.484 19.109 1 60.72 941 GLU B N 1
ATOM 15701 C CA . GLU B 1 941 ? -11.852 -27.094 19.422 1 60.72 941 GLU B CA 1
ATOM 15702 C C . GLU B 1 941 ? -10.961 -26.594 20.562 1 60.72 941 GLU B C 1
ATOM 15704 O O . GLU B 1 941 ? -10.805 -27.281 21.578 1 60.72 941 GLU B O 1
ATOM 15709 N N . LEU B 1 942 ? -10.047 -25.859 20.234 1 51.66 942 LEU B N 1
ATOM 15710 C CA . LEU B 1 942 ? -9.281 -25.172 21.266 1 51.66 942 LEU B CA 1
ATOM 15711 C C . LEU B 1 942 ? -10.211 -24.453 22.234 1 51.66 942 LEU B C 1
ATOM 15713 O O . LEU B 1 942 ? -11.164 -23.797 21.828 1 51.66 942 LEU B O 1
ATOM 15717 N N . ALA B 1 943 ? -10.508 -24.969 23.516 1 40.16 943 ALA B N 1
ATOM 15718 C CA . ALA B 1 943 ? -11.203 -24.172 24.516 1 40.16 943 ALA B CA 1
ATOM 15719 C C . ALA B 1 943 ? -10.742 -22.719 24.484 1 40.16 943 ALA B C 1
ATOM 15721 O O . ALA B 1 943 ? -9.562 -22.438 24.281 1 40.16 943 ALA B O 1
ATOM 15722 N N . PRO B 1 944 ? -11.609 -21.781 24.266 1 40.72 944 PRO B N 1
ATOM 15723 C CA . PRO B 1 944 ? -11.219 -20.375 24.297 1 40.72 944 PRO B CA 1
ATOM 15724 C C . PRO B 1 944 ? -10.188 -20.047 25.375 1 40.72 944 PRO B C 1
ATOM 15726 O O . PRO B 1 944 ? -10.148 -20.719 26.406 1 40.72 944 PRO B O 1
ATOM 15729 N N . PRO B 1 945 ? -9.148 -19.438 24.969 1 35.44 945 PRO B N 1
ATOM 15730 C CA . PRO B 1 945 ? -8.258 -19.094 26.078 1 35.44 945 PRO B CA 1
ATOM 15731 C C . PRO B 1 945 ? -9.008 -18.547 27.281 1 35.44 945 PRO B C 1
ATOM 15733 O O . PRO B 1 945 ? -9.844 -17.641 27.125 1 35.44 945 PRO B O 1
ATOM 15736 N N . ILE B 1 946 ? -9.375 -19.359 28.359 1 30.61 946 ILE B N 1
ATOM 15737 C CA . ILE B 1 946 ? -9.781 -18.719 29.609 1 30.61 946 ILE B CA 1
ATOM 15738 C C . ILE B 1 946 ? -8.875 -17.516 29.891 1 30.61 946 ILE B C 1
ATOM 15740 O O . ILE B 1 946 ? -7.668 -17.578 29.641 1 30.61 946 ILE B O 1
ATOM 15744 N N . GLY B 1 947 ? -9.445 -16.344 30.109 1 29.78 947 GLY B N 1
ATOM 15745 C CA . GLY B 1 947 ? -8.766 -15.125 30.516 1 29.78 947 GLY B CA 1
ATOM 15746 C C . GLY B 1 947 ? -7.551 -15.375 31.391 1 29.78 947 GLY B C 1
ATOM 15747 O O . GLY B 1 947 ? -6.77 -14.461 31.656 1 29.78 947 GLY B O 1
ATOM 15748 N N . GLY B 1 948 ? -7.812 -16.094 32.625 1 25.22 948 GLY B N 1
ATOM 15749 C CA . GLY B 1 948 ? -6.879 -15.992 33.75 1 25.22 948 GLY B CA 1
ATOM 15750 C C . GLY B 1 948 ? -5.539 -16.641 33.438 1 25.22 948 GLY B C 1
ATOM 15751 O O . GLY B 1 948 ? -5.41 -17.422 32.5 1 25.22 948 GLY B O 1
ATOM 15752 N N . ARG B 1 949 ? -4.402 -16.25 34.219 1 25.42 949 ARG B N 1
ATOM 15753 C CA . ARG B 1 949 ? -3.041 -16.766 34.375 1 25.42 949 ARG B CA 1
ATOM 15754 C C . ARG B 1 949 ? -3.01 -18.281 34.312 1 25.42 949 ARG B C 1
ATOM 15756 O O . ARG B 1 949 ? -2.145 -18.875 33.688 1 25.42 949 ARG B O 1
ATOM 15763 N N . SER B 1 950 ? -3.566 -19 35.469 1 21.39 950 SER B N 1
ATOM 15764 C CA . SER B 1 950 ? -2.924 -20.188 36.031 1 21.39 950 SER B CA 1
ATOM 15765 C C . SER B 1 950 ? -3.219 -21.422 35.188 1 21.39 950 SER B C 1
ATOM 15767 O O . SER B 1 950 ? -2.406 -22.344 35.125 1 21.39 950 SER B O 1
ATOM 15769 N N . ALA B 1 951 ? -4.523 -22 34.969 1 22.41 951 ALA B N 1
ATOM 15770 C CA . ALA B 1 951 ? -4.75 -23.328 35.531 1 22.41 951 ALA B CA 1
ATOM 15771 C C . ALA B 1 951 ? -4.199 -24.406 34.594 1 22.41 951 ALA B C 1
ATOM 15773 O O . ALA B 1 951 ? -4.43 -24.359 33.375 1 22.41 951 ALA B O 1
ATOM 15774 N N . SER B 1 952 ? -3.168 -25.266 35.219 1 22.62 952 SER B N 1
ATOM 15775 C CA . SER B 1 952 ? -2.488 -26.531 34.938 1 22.62 952 SER B CA 1
ATOM 15776 C C . SER B 1 952 ? -3.477 -27.609 34.5 1 22.62 952 SER B C 1
ATOM 15778 O O . SER B 1 952 ? -4.367 -27.984 35.281 1 22.62 952 SER B O 1
ATOM 15780 N N . LEU B 1 953 ? -4.078 -27.672 33.344 1 23.5 953 LEU B N 1
ATOM 15781 C CA . LEU B 1 953 ? -4.938 -28.797 33 1 23.5 953 LEU B CA 1
ATOM 15782 C C . LEU B 1 953 ? -4.234 -30.125 33.25 1 23.5 953 LEU B C 1
ATOM 15784 O O . LEU B 1 953 ? -3.176 -30.391 32.688 1 23.5 953 LEU B O 1
ATOM 15788 N N . SER B 1 954 ? -4.516 -30.797 34.469 1 22.39 954 SER B N 1
ATOM 15789 C CA . SER B 1 954 ? -4.273 -32.156 34.906 1 22.39 954 SER B CA 1
ATOM 15790 C C . SER B 1 954 ? -4.93 -33.188 34 1 22.39 954 SER B C 1
ATOM 15792 O O . SER B 1 954 ? -6.117 -33.469 34.125 1 22.39 954 SER B O 1
ATOM 15794 N N . ALA B 1 955 ? -4.93 -33.219 32.75 1 23.66 955 ALA B N 1
ATOM 15795 C CA . ALA B 1 955 ? -5.508 -34.406 32.125 1 23.66 955 ALA B CA 1
ATOM 15796 C C . ALA B 1 955 ? -4.922 -35.688 32.719 1 23.66 955 ALA B C 1
ATOM 15798 O O . ALA B 1 955 ? -3.738 -35.719 33.062 1 23.66 955 ALA B O 1
ATOM 15799 N N . SER B 1 956 ? -5.727 -36.812 32.969 1 20.48 956 SER B N 1
ATOM 15800 C CA . SER B 1 956 ? -5.824 -38.188 33.438 1 20.48 956 SER B CA 1
ATOM 15801 C C . SER B 1 956 ? -4.703 -39.031 32.875 1 20.48 956 SER B C 1
ATOM 15803 O O . SER B 1 956 ? -4.066 -38.656 31.875 1 20.48 956 SER B O 1
ATOM 15805 N N . THR B 1 957 ? -4.66 -40.469 33.219 1 21.08 957 THR B N 1
ATOM 15806 C CA . THR B 1 957 ? -3.887 -41.625 33.594 1 21.08 957 THR B CA 1
ATOM 15807 C C . THR B 1 957 ? -3.162 -42.219 32.406 1 21.08 957 THR B C 1
ATOM 15809 O O . THR B 1 957 ? -1.969 -42.531 32.469 1 21.08 957 THR B O 1
ATOM 15812 N N . HIS B 1 958 ? -3.787 -43.219 31.672 1 20.39 958 HIS B N 1
ATOM 15813 C CA . HIS B 1 958 ? -3.234 -44.562 31.516 1 20.39 958 HIS B CA 1
ATOM 15814 C C . HIS B 1 958 ? -2.082 -44.594 30.516 1 20.39 958 HIS B C 1
ATOM 15816 O O . HIS B 1 958 ? -1.01 -45.125 30.797 1 20.39 958 HIS B O 1
ATOM 15822 N N . LEU B 1 959 ? -2.225 -44.969 29.188 1 21.72 959 LEU B N 1
ATOM 15823 C CA . LEU B 1 959 ? -1.298 -45.844 28.469 1 21.72 959 LEU B CA 1
ATOM 15824 C C . LEU B 1 959 ? -0.05 -45.062 28.047 1 21.72 959 LEU B C 1
ATOM 15826 O O . LEU B 1 959 ? 0.957 -45.656 27.656 1 21.72 959 LEU B O 1
ATOM 15830 N N . ALA B 1 960 ? -0.084 -43.781 27.5 1 22.81 960 ALA B N 1
ATOM 15831 C CA . ALA B 1 960 ? 1.178 -43.625 26.781 1 22.81 960 ALA B CA 1
ATOM 15832 C C . ALA B 1 960 ? 2.348 -43.469 27.75 1 22.81 960 ALA B C 1
ATOM 15834 O O . ALA B 1 960 ? 2.473 -42.438 28.406 1 22.81 960 ALA B O 1
ATOM 15835 N N . ALA B 1 961 ? 2.891 -44.406 28.547 1 26.92 961 ALA B N 1
ATOM 15836 C CA . ALA B 1 961 ? 4.242 -44.344 29.094 1 26.92 961 ALA B CA 1
ATOM 15837 C C . ALA B 1 961 ? 5.219 -43.75 28.078 1 26.92 961 ALA B C 1
ATOM 15839 O O . ALA B 1 961 ? 6.434 -43.938 28.203 1 26.92 961 ALA B O 1
ATOM 15840 N N . THR B 1 962 ? 4.867 -43.75 26.781 1 26.34 962 THR B N 1
ATOM 15841 C CA . THR B 1 962 ? 5.953 -43.406 25.875 1 26.34 962 THR B CA 1
ATOM 15842 C C . THR B 1 962 ? 6.633 -42.125 26.312 1 26.34 962 THR B C 1
ATOM 15844 O O . THR B 1 962 ? 6.031 -41.312 27.016 1 26.34 962 THR B O 1
ATOM 15847 N N . MET B 1 963 ? 7.969 -41.906 26.016 1 29.25 963 MET B N 1
ATOM 15848 C CA . MET B 1 963 ? 8.984 -40.938 26.422 1 29.25 963 MET B CA 1
ATOM 15849 C C . MET B 1 963 ? 8.406 -39.531 26.484 1 29.25 963 MET B C 1
ATOM 15851 O O . MET B 1 963 ? 7.809 -39.062 25.516 1 29.25 963 MET B O 1
ATOM 15855 N N . THR B 1 964 ? 8.078 -39.031 27.641 1 28.89 964 THR B N 1
ATOM 15856 C CA . THR B 1 964 ? 7.621 -37.781 28.219 1 28.89 964 THR B CA 1
ATOM 15857 C C . THR B 1 964 ? 8.453 -36.594 27.719 1 28.89 964 THR B C 1
ATOM 15859 O O . THR B 1 964 ? 9.578 -36.406 28.172 1 28.89 964 THR B O 1
ATOM 15862 N N . LEU B 1 965 ? 8.719 -36.469 26.453 1 31.56 965 LEU B N 1
ATOM 15863 C CA . LEU B 1 965 ? 9.266 -35.156 26.172 1 31.56 965 LEU B CA 1
ATOM 15864 C C . LEU B 1 965 ? 8.648 -34.094 27.094 1 31.56 965 LEU B C 1
ATOM 15866 O O . LEU B 1 965 ? 7.434 -34.094 27.297 1 31.56 965 LEU B O 1
ATOM 15870 N N . SER B 1 966 ? 9.344 -33.812 28.188 1 32.28 966 SER B N 1
ATOM 15871 C CA . SER B 1 966 ? 9.008 -32.719 29.094 1 32.28 966 SER B CA 1
ATOM 15872 C C . SER B 1 966 ? 8.312 -31.578 28.359 1 32.28 966 SER B C 1
ATOM 15874 O O . SER B 1 966 ? 8.797 -31.109 27.312 1 32.28 966 SER B O 1
ATOM 15876 N N . PRO B 1 967 ? 7.062 -31.5 28.391 1 34.62 967 PRO B N 1
ATOM 15877 C CA . PRO B 1 967 ? 6.328 -30.375 27.812 1 34.62 967 PRO B CA 1
ATOM 15878 C C . PRO B 1 967 ? 6.93 -29.016 28.172 1 34.62 967 PRO B C 1
ATOM 15880 O O . PRO B 1 967 ? 6.82 -28.578 29.328 1 34.62 967 PRO B O 1
ATOM 15883 N N . SER B 1 968 ? 8.25 -28.859 28.312 1 36.5 968 SER B N 1
ATOM 15884 C CA . SER B 1 968 ? 8.461 -27.422 28.422 1 36.5 968 SER B CA 1
ATOM 15885 C C . SER B 1 968 ? 7.371 -26.641 27.688 1 36.5 968 SER B C 1
ATOM 15887 O O . SER B 1 968 ? 7.09 -26.906 26.531 1 36.5 968 SER B O 1
ATOM 15889 N N . GLU B 1 969 ? 6.391 -26.281 28.344 1 41.38 969 GLU B N 1
ATOM 15890 C CA . GLU B 1 969 ? 5.215 -25.531 27.922 1 41.38 969 GLU B CA 1
ATOM 15891 C C . GLU B 1 969 ? 5.555 -24.547 26.812 1 41.38 969 GLU B C 1
ATOM 15893 O O . GLU B 1 969 ? 6.074 -23.453 27.062 1 41.38 969 GLU B O 1
ATOM 15898 N N . CYS B 1 970 ? 6.164 -24.922 25.844 1 53.09 970 CYS B N 1
ATOM 15899 C CA . CYS B 1 970 ? 6.418 -24.094 24.656 1 53.09 970 CYS B CA 1
ATOM 15900 C C . CYS B 1 970 ? 5.219 -23.203 24.344 1 53.09 970 CYS B C 1
ATOM 15902 O O . CYS B 1 970 ? 4.105 -23.703 24.172 1 53.09 970 CYS B O 1
ATOM 15904 N N . SER B 1 971 ? 5.246 -21.906 24.734 1 79.31 971 SER B N 1
ATOM 15905 C CA . SER B 1 971 ? 4.262 -20.859 24.5 1 79.31 971 SER B CA 1
ATOM 15906 C C . SER B 1 971 ? 3.834 -20.812 23.031 1 79.31 971 SER B C 1
ATOM 15908 O O . SER B 1 971 ? 4.676 -20.859 22.141 1 79.31 971 SER B O 1
ATOM 15910 N N . VAL B 1 972 ? 2.604 -21.391 22.734 1 91 972 VAL B N 1
ATOM 15911 C CA . VAL B 1 972 ? 2.008 -21.391 21.391 1 91 972 VAL B CA 1
ATOM 15912 C C . VAL B 1 972 ? 1.137 -20.156 21.219 1 91 972 VAL B C 1
ATOM 15914 O O . VAL B 1 972 ? 0.353 -19.812 22.109 1 91 972 VAL B O 1
ATOM 15917 N N . HIS B 1 973 ? 1.435 -19.422 20.156 1 93.88 973 HIS B N 1
ATOM 15918 C CA . HIS B 1 973 ? 0.547 -18.344 19.75 1 93.88 973 HIS B CA 1
ATOM 15919 C C . HIS B 1 973 ? -0.446 -18.812 18.688 1 93.88 973 HIS B C 1
ATOM 15921 O O . HIS B 1 973 ? -0.059 -19.109 17.562 1 93.88 973 HIS B O 1
ATOM 15927 N N . PHE B 1 974 ? -1.688 -18.891 18.953 1 94.44 974 PHE B N 1
ATOM 15928 C CA . PHE B 1 974 ? -2.717 -19.359 18.031 1 94.44 974 PHE B CA 1
ATOM 15929 C C . PHE B 1 974 ? -3.164 -18.234 17.109 1 94.44 974 PHE B C 1
ATOM 15931 O O . PHE B 1 974 ? -3.486 -17.141 17.578 1 94.44 974 PHE B O 1
ATOM 15938 N N . ILE B 1 975 ? -3.143 -18.484 15.891 1 96.25 975 ILE B N 1
ATOM 15939 C CA . ILE B 1 975 ? -3.605 -17.531 14.891 1 96.25 975 ILE B CA 1
ATOM 15940 C C . ILE B 1 975 ? -5.059 -17.828 14.523 1 96.25 975 ILE B C 1
ATOM 15942 O O . ILE B 1 975 ? -5.332 -18.75 13.75 1 96.25 975 ILE B O 1
ATOM 15946 N N . THR B 1 976 ? -5.945 -17.016 14.938 1 92.12 976 THR B N 1
ATOM 15947 C CA . THR B 1 976 ? -7.363 -17.25 14.688 1 92.12 976 THR B CA 1
ATOM 15948 C C . THR B 1 976 ? -7.867 -16.344 13.562 1 92.12 976 THR B C 1
ATOM 15950 O O . THR B 1 976 ? -8.805 -16.688 12.844 1 92.12 976 THR B O 1
ATOM 15953 N N . ASP B 1 977 ? -7.328 -15.164 13.477 1 92.38 977 ASP B N 1
ATOM 15954 C CA . ASP B 1 977 ? -7.602 -14.195 12.422 1 92.38 977 ASP B CA 1
ATOM 15955 C C . ASP B 1 977 ? -6.316 -13.766 11.719 1 92.38 977 ASP B C 1
ATOM 15957 O O . ASP B 1 977 ? -5.508 -13.023 12.281 1 92.38 977 ASP B O 1
ATOM 15961 N N . VAL B 1 978 ? -6.23 -14.18 10.523 1 95.69 978 VAL B N 1
ATOM 15962 C CA . VAL B 1 978 ? -4.992 -13.992 9.773 1 95.69 978 VAL B CA 1
ATOM 15963 C C . VAL B 1 978 ? -4.695 -12.5 9.617 1 95.69 978 VAL B C 1
ATOM 15965 O O . VAL B 1 978 ? -3.555 -12.07 9.797 1 95.69 978 VAL B O 1
ATOM 15968 N N . ASN B 1 979 ? -5.684 -11.672 9.273 1 93.38 979 ASN B N 1
ATOM 15969 C CA . ASN B 1 979 ? -5.477 -10.242 9.078 1 93.38 979 ASN B CA 1
ATOM 15970 C C . ASN B 1 979 ? -5.062 -9.555 10.375 1 93.38 979 ASN B C 1
ATOM 15972 O O . ASN B 1 979 ? -4.152 -8.727 10.383 1 93.38 979 ASN B O 1
ATOM 15976 N N . ALA B 1 980 ? -5.762 -9.867 11.484 1 92.56 980 ALA B N 1
ATOM 15977 C CA . ALA B 1 980 ? -5.41 -9.297 12.781 1 92.56 980 ALA B CA 1
ATOM 15978 C C . ALA B 1 980 ? -3.982 -9.672 13.172 1 92.56 980 ALA B C 1
ATOM 15980 O O . ALA B 1 980 ? -3.262 -8.859 13.766 1 92.56 980 ALA B O 1
ATOM 15981 N N . PHE B 1 981 ? -3.666 -10.906 12.93 1 95.25 981 PHE B N 1
ATOM 15982 C CA . PHE B 1 981 ? -2.314 -11.367 13.227 1 95.25 981 PHE B CA 1
ATOM 15983 C C . PHE B 1 981 ? -1.284 -10.555 12.445 1 95.25 981 PHE B C 1
ATOM 15985 O O . PHE B 1 981 ? -0.299 -10.086 13.016 1 95.25 981 PHE B O 1
ATOM 15992 N N . LYS B 1 982 ? -1.424 -10.406 11.102 1 95.06 982 LYS B N 1
ATOM 15993 C CA . LYS B 1 982 ? -0.511 -9.641 10.258 1 95.06 982 LYS B CA 1
ATOM 15994 C C . LYS B 1 982 ? -0.336 -8.219 10.781 1 95.06 982 LYS B C 1
ATOM 15996 O O . LYS B 1 982 ? 0.767 -7.668 10.75 1 95.06 982 LYS B O 1
ATOM 16001 N N . GLN B 1 983 ? -1.406 -7.66 11.227 1 92.38 983 GLN B N 1
ATOM 16002 C CA . GLN B 1 983 ? -1.394 -6.289 11.719 1 92.38 983 GLN B CA 1
ATOM 16003 C C . GLN B 1 983 ? -0.623 -6.18 13.031 1 92.38 983 GLN B C 1
ATOM 16005 O O . GLN B 1 983 ? -0.046 -5.133 13.336 1 92.38 983 GLN B O 1
ATOM 16010 N N . SER B 1 984 ? -0.583 -7.219 13.797 1 93.75 984 SER B N 1
ATOM 16011 C CA . SER B 1 984 ? 0.004 -7.191 15.133 1 93.75 984 SER B CA 1
ATOM 16012 C C . SER B 1 984 ? 1.492 -7.52 15.094 1 93.75 984 SER B C 1
ATOM 16014 O O . SER B 1 984 ? 2.186 -7.418 16.109 1 93.75 984 SER B O 1
ATOM 16016 N N . MET B 1 985 ? 2.023 -7.914 13.969 1 96 985 MET B N 1
ATOM 16017 C CA . MET B 1 985 ? 3.42 -8.328 13.859 1 96 985 MET B CA 1
ATOM 16018 C C . MET B 1 985 ? 4.25 -7.273 13.141 1 96 985 MET B C 1
ATOM 16020 O O . MET B 1 985 ? 3.734 -6.559 12.273 1 96 985 MET B O 1
ATOM 16024 N N . PRO B 1 986 ? 5.543 -7.074 13.523 1 96.25 986 PRO B N 1
ATOM 16025 C CA . PRO B 1 986 ? 6.434 -6.215 12.742 1 96.25 986 PRO B CA 1
ATOM 16026 C C . PRO B 1 986 ? 6.75 -6.789 11.367 1 96.25 986 PRO B C 1
ATOM 16028 O O . PRO B 1 986 ? 6.426 -7.949 11.086 1 96.25 986 PRO B O 1
ATOM 16031 N N . LEU B 1 987 ? 7.332 -5.988 10.461 1 97.44 987 LEU B N 1
ATOM 16032 C CA . LEU B 1 987 ? 7.719 -6.418 9.125 1 97.44 987 LEU B CA 1
ATOM 16033 C C . LEU B 1 987 ? 9.234 -6.359 8.945 1 97.44 987 LEU B C 1
ATOM 16035 O O . LEU B 1 987 ? 9.891 -5.484 9.508 1 97.44 987 LEU B O 1
ATOM 16039 N N . PHE B 1 988 ? 9.766 -7.285 8.164 1 97.25 988 PHE B N 1
ATOM 16040 C CA . PHE B 1 988 ? 11.172 -7.254 7.77 1 97.25 988 PHE B CA 1
ATOM 16041 C C . PHE B 1 988 ? 11.445 -6.078 6.84 1 97.25 988 PHE B C 1
ATOM 16043 O O . PHE B 1 988 ? 10.523 -5.52 6.246 1 97.25 988 PHE B O 1
ATOM 16050 N N . PRO B 1 989 ? 12.742 -5.633 6.777 1 95.38 989 PRO B N 1
ATOM 16051 C CA . PRO B 1 989 ? 13.094 -4.699 5.703 1 95.38 989 PRO B CA 1
ATOM 16052 C C . PRO B 1 989 ? 12.828 -5.27 4.312 1 95.38 989 PRO B C 1
ATOM 16054 O O . PRO B 1 989 ? 12.609 -6.473 4.168 1 95.38 989 PRO B O 1
ATOM 16057 N N . GLU B 1 990 ? 12.797 -4.434 3.332 1 93.44 990 GLU B N 1
ATOM 16058 C CA . GLU B 1 990 ? 12.672 -4.891 1.951 1 93.44 990 GLU B CA 1
ATOM 16059 C C . GLU B 1 990 ? 13.93 -5.629 1.5 1 93.44 990 GLU B C 1
ATOM 16061 O O . GLU B 1 990 ? 15.016 -5.398 2.037 1 93.44 990 GLU B O 1
ATOM 16066 N N . ARG B 1 991 ? 13.695 -6.422 0.535 1 90 991 ARG B N 1
ATOM 16067 C CA . ARG B 1 991 ? 14.852 -7.086 -0.063 1 90 991 ARG B CA 1
ATOM 16068 C C . ARG B 1 991 ? 15.766 -6.082 -0.748 1 90 991 ARG B C 1
ATOM 16070 O O . ARG B 1 991 ? 15.297 -5.195 -1.467 1 90 991 ARG B O 1
ATOM 16077 N N . GLY B 1 992 ? 17.062 -6.223 -0.568 1 85.31 992 GLY B N 1
ATOM 16078 C CA . GLY B 1 992 ? 18.016 -5.27 -1.1 1 85.31 992 GLY B CA 1
ATOM 16079 C C . GLY B 1 992 ? 18.219 -5.398 -2.598 1 85.31 992 GLY B C 1
ATOM 16080 O O . GLY B 1 992 ? 17.859 -6.418 -3.191 1 85.31 992 GLY B O 1
ATOM 16081 N N . ARG B 1 993 ? 18.672 -4.281 -3.266 1 88.06 993 ARG B N 1
ATOM 16082 C CA . ARG B 1 993 ? 19.078 -4.254 -4.668 1 88.06 993 ARG B CA 1
ATOM 16083 C C . ARG B 1 993 ? 20.594 -4.273 -4.801 1 88.06 993 ARG B C 1
ATOM 16085 O O . ARG B 1 993 ? 21.172 -3.441 -5.504 1 88.06 993 ARG B O 1
ATOM 16092 N N . ASP B 1 994 ? 21.219 -5.156 -4.285 1 81.06 994 ASP B N 1
ATOM 16093 C CA . ASP B 1 994 ? 22.672 -5.18 -4.082 1 81.06 994 ASP B CA 1
ATOM 16094 C C . ASP B 1 994 ? 23.406 -5.207 -5.418 1 81.06 994 ASP B C 1
ATOM 16096 O O . ASP B 1 994 ? 24.5 -4.645 -5.539 1 81.06 994 ASP B O 1
ATOM 16100 N N . GLY B 1 995 ? 22.828 -5.793 -6.375 1 86.31 995 GLY B N 1
ATOM 16101 C CA . GLY B 1 995 ? 23.516 -5.949 -7.641 1 86.31 995 GLY B CA 1
ATOM 16102 C C . GLY B 1 995 ? 23.344 -4.762 -8.57 1 86.31 995 GLY B C 1
ATOM 16103 O O . GLY B 1 995 ? 24.047 -4.648 -9.578 1 86.31 995 GLY B O 1
ATOM 16104 N N . LEU B 1 996 ? 22.438 -3.881 -8.289 1 86.06 996 LEU B N 1
ATOM 16105 C CA . LEU B 1 996 ? 22.109 -2.801 -9.211 1 86.06 996 LEU B CA 1
ATOM 16106 C C . LEU B 1 996 ? 23.219 -1.749 -9.234 1 86.06 996 LEU B C 1
ATOM 16108 O O . LEU B 1 996 ? 23.562 -1.232 -10.297 1 86.06 996 LEU B O 1
ATOM 16112 N N . GLN B 1 997 ? 23.734 -1.453 -8.047 1 80.75 997 GLN B N 1
ATOM 16113 C CA . GLN B 1 997 ? 24.766 -0.426 -7.977 1 80.75 997 GLN B CA 1
ATOM 16114 C C . GLN B 1 997 ? 26.016 -0.848 -8.75 1 80.75 997 GLN B C 1
ATOM 16116 O O . GLN B 1 997 ? 26.625 -0.035 -9.453 1 80.75 997 GLN B O 1
ATOM 16121 N N . ASP B 1 998 ? 26.281 -2.104 -8.648 1 77.81 998 ASP B N 1
ATOM 16122 C CA . ASP B 1 998 ? 27.422 -2.637 -9.375 1 77.81 998 ASP B CA 1
ATOM 16123 C C . ASP B 1 998 ? 27.203 -2.572 -10.883 1 77.81 998 ASP B C 1
ATOM 16125 O O . ASP B 1 998 ? 28.109 -2.227 -11.641 1 77.81 998 ASP B O 1
ATOM 16129 N N . ALA B 1 999 ? 26.047 -2.812 -11.234 1 83.88 999 ALA B N 1
ATOM 16130 C CA . ALA B 1 999 ? 25.719 -2.82 -12.656 1 83.88 999 ALA B CA 1
ATOM 16131 C C . ALA B 1 999 ? 25.719 -1.405 -13.227 1 83.88 999 ALA B C 1
ATOM 16133 O O . ALA B 1 999 ? 26.172 -1.187 -14.352 1 83.88 999 ALA B O 1
ATOM 16134 N N . VAL B 1 1000 ? 25.203 -0.469 -12.484 1 85.88 1000 VAL B N 1
ATOM 16135 C CA . VAL B 1 1000 ? 25.156 0.92 -12.93 1 85.88 1000 VAL B CA 1
ATOM 16136 C C . VAL B 1 1000 ? 26.578 1.469 -13.047 1 85.88 1000 VAL B C 1
ATOM 16138 O O . VAL B 1 1000 ? 26.891 2.18 -14 1 85.88 1000 VAL B O 1
ATOM 16141 N N . ALA B 1 1001 ? 27.438 1.133 -12.094 1 79.25 1001 ALA B N 1
ATOM 16142 C CA . ALA B 1 1001 ? 28.844 1.55 -12.125 1 79.25 1001 ALA B CA 1
ATOM 16143 C C . ALA B 1 1001 ? 29.562 0.959 -13.336 1 79.25 1001 ALA B C 1
ATOM 16145 O O . ALA B 1 1001 ? 30.375 1.637 -13.977 1 79.25 1001 ALA B O 1
ATOM 16146 N N . ALA B 1 1002 ? 29.219 -0.246 -13.625 1 78.62 1002 ALA B N 1
ATOM 16147 C CA . ALA B 1 1002 ? 29.844 -0.932 -14.75 1 78.62 1002 ALA B CA 1
ATOM 16148 C C . ALA B 1 1002 ? 29.391 -0.339 -16.078 1 78.62 1002 ALA B C 1
ATOM 16150 O O . ALA B 1 1002 ? 30.172 -0.266 -17.031 1 78.62 1002 ALA B O 1
ATOM 16151 N N . ALA B 1 1003 ? 28.203 0.022 -16.203 1 77.31 1003 ALA B N 1
ATOM 16152 C CA . ALA B 1 1003 ? 27.641 0.579 -17.422 1 77.31 1003 ALA B CA 1
ATOM 16153 C C . ALA B 1 1003 ? 28.266 1.941 -17.75 1 77.31 1003 ALA B C 1
ATOM 16155 O O . ALA B 1 1003 ? 28.344 2.334 -18.906 1 77.31 1003 ALA B O 1
ATOM 16156 N N . LYS B 1 1004 ? 28.797 2.717 -16.797 1 68 1004 LYS B N 1
ATOM 16157 C CA . LYS B 1 1004 ? 29.406 4.031 -16.984 1 68 1004 LYS B CA 1
ATOM 16158 C C . LYS B 1 1004 ? 30.844 3.904 -17.5 1 68 1004 LYS B C 1
ATOM 16160 O O . LYS B 1 1004 ? 31.359 4.824 -18.141 1 68 1004 LYS B O 1
ATOM 16165 N N . LEU B 1 1005 ? 31.484 2.729 -17.297 1 57.97 1005 LEU B N 1
ATOM 16166 C CA . LEU B 1 1005 ? 32.812 2.471 -17.812 1 57.97 1005 LEU B CA 1
ATOM 16167 C C . LEU B 1 1005 ? 32.75 1.997 -19.266 1 57.97 1005 LEU B C 1
ATOM 16169 O O . LEU B 1 1005 ? 33.656 2.309 -20.062 1 57.97 1005 LEU B O 1
#